Protein AF-0000000086130770 (afdb_homodimer)

InterPro domains:
  IPR005194 Glycoside hydrolase family 65, C-terminal [PF03633] (471-519)
  IPR008928 Six-hairpin glycosidase superfamily [SSF48208] (146-514)
  IPR012341 Six-hairpin glycosidase-like superfamily [G3DSA:1.50.10.10] (116-439)
  IPR054491 Mannosylglycerate hydrolase MGH1-like, glycoside hydrolase domain [PF22422] (107-453)

Nearest PDB structures (foldseek):
  5mqs-assembly1_A  TM=8.865E-01  e=1.343E-32  Bacteroides thetaiotaomicron
  5z66-assembly1_A  TM=6.727E-01  e=1.903E-07  Enterobacter cloacae
  2jjb-assembly1_A  TM=6.868E-01  e=6.799E-07  Escherichia coli K-12
  2wyn-assembly1_B  TM=6.684E-01  e=9.229E-07  Escherichia coli K-12
  2wyn-assembly1_D  TM=6.503E-01  e=1.387E-06  Escherichia coli K-12

Foldseek 3Di:
DPPPPPPPPPPPPPPPPQQDFDDQDDQLLNVFFWAPLDPQQVLCPPHFASVVCVRKAWQKDFPDVLLSQLLNVLVSLQVQQWFAFAFQLGTDGAQWSFFFFLAWFLRHRALQLLQCLLFRLFIPQNCNNLSHLLCQQFVCRCPVSNQQAFYLSLLSLLQSCLFQLALQSNLLSLNSLVVSLVSQVVQQDPPLRAGWAWCVSNVAFQDQQLQQQQAWPRGHNDDDCPVCPVVVVVTGGNVVCSGRPATKRALLRLLSSLLSLQSSLVSCVSVVNNVSSVVSNVSSVVSLVSQCVQAQDPVLLFGFMAHPPVRRTRPFDFLSRLQNLLSVHQVDLSSVVSVLVQPDPQFQAELQTRFRTTNVDPQADLQDPDLDQRHRRTWHFQQSLQSNLSSLQVCQLVPSDPRSHLVVSVVSLVSNSQLQDDPRHGWDFGTPRRHDNGRSRDDFLIGTSGRRHHNNSCVVCRAQNFPGGSAQKTKTRHSHDPPTQWMWIMQGNGLLWTKIWTAHCCQPPTPPDDHAIFMDTSNHTDDGDNYNRDIGIGGHPDDSNVSSVSSVPRFDWGWLQAACQPPDDPFHKAKPAFDDPVPPDDPAGGRLQRNRRDFQDPRPDRKTWRPPPPDQKMKMKTFHLFWDKFFKKKFQWHDCVVVVDFADAFQWKWKAQPVQRATFFTDHRPPSDDHRHIHMTTGDCPDHCPPDDPCPPPPPPPPPPPPDDCPGDIDIHRMMMMMTGHDPRGIIMTSYMTTIDTHDAFQKFFQSSWRKDDTRTDSNGDGDQNQWDRDPQWIKHDDFIKTKRKQNAAPPLADWFKWKKKWWWAFFAKKWKDKSVPDIDMDTHPGGDIDIDIDTGGRTMIMIMITGDDGIIITGIMGID/DDDPPPPPPPPPPPPPPQQDFDDQDDQLLNVFFWAPLDPQQVLCPPHFASVVCVRKAWQKDFPDVLLSQLLNVLVSLQVQQWFAFAFQLGTDGAQWSFFFFLAWDLRHRALQLLQCLLFRLFIPRNCNNLSHLLCQQFVCRCPVSNQFAFYLSLLSLLQSCLFQLALQSNLLSLNSLVVSLVSQVVQQDPPLRAGWAWCVSNVAFQDQQLQQQQAWPRGHNDDDCPVCPVVVVVTGGNVVCSGRPATKRALQRLLSSLLSLQSSLVSCVSVVNNVSSVVSNVSSVVSLVSQCVQQQDPVLLFGFMAHPPVRRTRPFDFLSRLQNVLSVHQVDLSSVVSVLVQPDPQFQAELQTRARTTNVDPQADLQDPDLDQRHRRTWHFQQSLQSNLSSLQVCQLVVSDPRSHLVVSVVSLVSNSQLQDDPRHGWDFGTPRRHDNGGSRDDFLIGTSGRRHHNNSCVVCRAQNFPGGSDQKTKTRHSHDPPTQWMWIMQGNGLLWTKIWTAHQCQPPTPPDDHAIFMDTSNHTDDGDNYNRDIGIGGHPDDSNVSSVSSVPRFDWGWLQAACQPPDDPFHKAKPAFDDPVPPDDPAGGRLQRNRRDFQDPRPDRKTWRPPPPDQKMKMKTFHLFWDKFFKKKFQWHDCVVVVDFADAFQWKWKAQPVQRATFFTDGRPPSDDHRHIHMTGGDCPDHCPPDDPCPPDPPPPVPPPPDDCPGDIDIHRMMMMMTGHDPRGIIMTSYMTTIDTHDAFQKFFQSSWRKAAFTGDSNGDGDQNQWDRDPQWIKHDDFIKTKRKQNAAPPLADWFKWKKKWWWAFFAKKWKDKSVSDIDMDTHPGGDIDIDIDTGGRTMIMIMITGDDGIIITGIMGID

Sequence (1730 aa):
MKLQSLAVSLVAGLALVEAQNERPYPPTDAYLQTTSFLDHESYLDGLDDHQWYLDNIPFIDVPEPSIQDVYYYRASVIKRHIKWAHEGHGWVVTEFIHPVSWASKFQTIPDSAPHHVVELRWLRDTNYIKNLIEEYTRGGVEKLSGISYTHYMQRAILEHAQATGHVSFLVGQLDGMIESYNLWNSTRDNTTGLYHRTPLSDAQEYSLPGFLVGGPGGGPMQVWNDFGLSSSMGGGNDYDLIWLGPETYRPSFNAYMVANAWAIGQVAELAGHSALAQTWTDYGNDLYSKMENLMYSAELNFWIDVVEGTNLRCEGRELIGYFPYRFGIGTNQTYIDGLAAGLDTEHFLTDFGPTTLEQTSPYYTALKNTTYCCLWQGQSWPFSTSVYLGTLARIARDGLSSTITPALFYQELSKYTRTNYKDGKPYTAESHYPTIDMWSGDTTNHSENYLHSTYIDNIFTNLIGLVPDLGDNLILQPLIPSNWSYFAVESLPYHGTLLSLIWDQYGSHYANVSAGLSIYSNGTLFYHQSNLSAIVNATLPFNTTEAAQTLAGQPEWQNILANPNSPYGLPNVTADWNLIPNGDTGPYPPWKMNDGLLWYDTTPDNRWTNNQSEFPYSTITITLPRARNMTSISLAIFADVERGGVADCPAGIRVTDGRTGNVVAFENPWTDCVPNALNTVFFSDLGSNTSSSDNVSTVSNSSSSSSSSSTGFFVETDLLEVTLSDKLRYTTAVSEIQIWVEPTTGPRYEAEDGVIGTFIGAFEGTPKGLNGTIENGGVSLGTGGWVELANVRTPDDEDSGQTSLTVVGGGSGSVQVQLNWLSNQTVTFSGDGKQTLMVDMLKGGNVVTIFQVDGTPWIDAIVVEMKLQSLAVSLVAGLALVEAQNERPYPPTDAYLQTTSFLDHESYLDGLDDHQWYLDNIPFIDVPEPSIQDVYYYRASVIKRHIKWAHEGHGWVVTEFIHPVSWASKFQTIPDSAPHHVVELRWLRDTNYIKNLIEEYTRGGVEKLSGISYTHYMQRAILEHAQATGHVSFLVGQLDGMIESYNLWNSTRDNTTGLYHRTPLSDAQEYSLPGFLVGGPGGGPMQVWNDFGLSSSMGGGNDYDLIWLGPETYRPSFNAYMVANAWAIGQVAELAGHSALAQTWTDYGNDLYSKMENLMYSAELNFWIDVVEGTNLRCEGRELIGYFPYRFGIGTNQTYIDGLAAGLDTEHFLTDFGPTTLEQTSPYYTALKNTTYCCLWQGQSWPFSTSVYLGTLARIARDGLSSTITPALFYQELSKYTRTNYKDGKPYTAESHYPTIDMWSGDTTNHSENYLHSTYIDNIFTNLIGLVPDLGDNLILQPLIPSNWSYFAVESLPYHGTLLSLIWDQYGSHYANVSAGLSIYSNGTLFYHQSNLSAIVNATLPFNTTEAAQTLAGQPEWQNILANPNSPYGLPNVTADWNLIPNGDTGPYPPWKMNDGLLWYDTTPDNRWTNNQSEFPYSTITITLPRARNMTSISLAIFADVERGGVADCPAGIRVTDGRTGNVVAFENPWTDCVPNALNTVFFSDLGSNTSSSDNVSTVSNSSSSSSSSSTGFFVETDLLEVTLSDKLRYTTAVSEIQIWVEPTTGPRYEAEDGVIGTFIGAFEGTPKGLNGTIENGGVSLGTGGWVELANVRTPDDEDSGQTSLTVVGGGSGSVQVQLNWLSNQTVTFSGDGKQTLMVDMLKGGNVVTIFQVDGTPWIDAIVVE

Structure (mmCIF, N/CA/C/O backbone):
data_AF-0000000086130770-model_v1
#
loop_
_entity.id
_entity.type
_entity.pdbx_description
1 polymer 'Uncharacterized protein'
#
loop_
_atom_site.group_PDB
_atom_site.id
_atom_site.type_symbol
_atom_site.label_atom_id
_atom_site.label_alt_id
_atom_site.label_comp_id
_atom_site.label_asym_id
_atom_site.label_entity_id
_atom_site.label_seq_id
_atom_site.pdbx_PDB_ins_code
_atom_site.Cartn_x
_atom_site.Cartn_y
_atom_site.Cartn_z
_atom_site.occupancy
_atom_site.B_iso_or_equiv
_atom_site.auth_seq_id
_atom_site.auth_comp_id
_atom_site.auth_asym_id
_atom_site.auth_atom_id
_atom_site.pdbx_PDB_model_num
ATOM 1 N N . MET A 1 1 ? 31.5 26.078 -62.188 1 21 1 MET A N 1
ATOM 2 C CA . MET A 1 1 ? 31.234 24.656 -62.094 1 21 1 MET A CA 1
ATOM 3 C C . MET A 1 1 ? 31.594 24.125 -60.719 1 21 1 MET A C 1
ATOM 5 O O . MET A 1 1 ? 32.75 23.828 -60.438 1 21 1 MET A O 1
ATOM 9 N N . LYS A 1 2 ? 31.094 24.859 -59.688 1 26.19 2 LYS A N 1
ATOM 10 C CA . LYS A 1 2 ? 31.234 24.859 -58.25 1 26.19 2 LYS A CA 1
ATOM 11 C C . LYS A 1 2 ? 30.812 23.516 -57.625 1 26.19 2 LYS A C 1
ATOM 13 O O . LYS A 1 2 ? 29.656 23.109 -57.75 1 26.19 2 LYS A O 1
ATOM 18 N N . LEU A 1 3 ? 31.828 22.5 -57.625 1 25.44 3 LEU A N 1
ATOM 19 C CA . LEU A 1 3 ? 31.781 21.078 -57.281 1 25.44 3 LEU A CA 1
ATOM 20 C C . LEU A 1 3 ? 31.281 20.875 -55.875 1 25.44 3 LEU A C 1
ATOM 22 O O . LEU A 1 3 ? 31.875 21.359 -54.906 1 25.44 3 LEU A O 1
ATOM 26 N N . GLN A 1 4 ? 29.953 20.844 -55.719 1 27.08 4 GLN A N 1
ATOM 27 C CA . GLN A 1 4 ? 29.219 20.562 -54.5 1 27.08 4 GLN A CA 1
ATOM 28 C C . GLN A 1 4 ? 29.578 19.203 -53.906 1 27.08 4 GLN A C 1
ATOM 30 O O . GLN A 1 4 ? 29.328 18.172 -54.562 1 27.08 4 GLN A O 1
ATOM 35 N N . SER A 1 5 ? 30.766 19.109 -53.281 1 27.53 5 SER A N 1
ATOM 36 C CA . SER A 1 5 ? 31.281 17.859 -52.75 1 27.53 5 SER A CA 1
ATOM 37 C C . SER A 1 5 ? 30.328 17.281 -51.688 1 27.53 5 SER A C 1
ATOM 39 O O . SER A 1 5 ? 29.953 17.984 -50.75 1 27.53 5 SER A O 1
ATOM 41 N N . LEU A 1 6 ? 29.469 16.312 -52.062 1 27.94 6 LEU A N 1
ATOM 42 C CA . LEU A 1 6 ? 28.516 15.531 -51.281 1 27.94 6 LEU A CA 1
ATOM 43 C C . LEU A 1 6 ? 29.234 14.703 -50.219 1 27.94 6 LEU A C 1
ATOM 45 O O . LEU A 1 6 ? 29.984 13.789 -50.531 1 27.94 6 LEU A O 1
ATOM 49 N N . ALA A 1 7 ? 29.672 15.344 -49.156 1 29.34 7 ALA A N 1
ATOM 50 C CA . ALA A 1 7 ? 30.297 14.57 -48.094 1 29.34 7 ALA A CA 1
ATOM 51 C C . ALA A 1 7 ? 29.312 13.562 -47.5 1 29.34 7 ALA A C 1
ATOM 53 O O . ALA A 1 7 ? 28.281 13.945 -46.938 1 29.34 7 ALA A O 1
ATOM 54 N N . VAL A 1 8 ? 29.203 12.352 -48.125 1 28.25 8 VAL A N 1
ATOM 55 C CA . VAL A 1 8 ? 28.422 11.227 -47.625 1 28.25 8 VAL A CA 1
ATOM 56 C C . VAL A 1 8 ? 28.938 10.812 -46.25 1 28.25 8 VAL A C 1
ATOM 58 O O . VAL A 1 8 ? 30.094 10.414 -46.094 1 28.25 8 VAL A O 1
ATOM 61 N N . SER A 1 9 ? 28.516 11.508 -45.281 1 28.22 9 SER A N 1
ATOM 62 C CA . SER A 1 9 ? 28.844 11.078 -43.906 1 28.22 9 SER A CA 1
ATOM 63 C C . SER A 1 9 ? 28.375 9.641 -43.656 1 28.22 9 SER A C 1
ATOM 65 O O . SER A 1 9 ? 27.203 9.328 -43.812 1 28.22 9 SER A O 1
ATOM 67 N N . LEU A 1 10 ? 29.266 8.68 -43.875 1 29.59 10 LEU A N 1
ATOM 68 C CA . LEU A 1 10 ? 29.078 7.305 -43.438 1 29.59 10 LEU A CA 1
ATOM 69 C C . LEU A 1 10 ? 28.875 7.242 -41.938 1 29.59 10 LEU A C 1
ATOM 71 O O . LEU A 1 10 ? 29.781 7.543 -41.156 1 29.59 10 LEU A O 1
ATOM 75 N N . VAL A 1 11 ? 27.688 7.496 -41.5 1 32.78 11 VAL A N 1
ATOM 76 C CA . VAL A 1 11 ? 27.359 7.191 -40.094 1 32.78 11 VAL A CA 1
ATOM 77 C C . VAL A 1 11 ? 27.547 5.695 -39.844 1 32.78 11 VAL A C 1
ATOM 79 O O . VAL A 1 11 ? 26.844 4.867 -40.438 1 32.78 11 VAL A O 1
ATOM 82 N N . ALA A 1 12 ? 28.734 5.332 -39.594 1 32.81 12 ALA A N 1
ATOM 83 C CA . ALA A 1 12 ? 28.969 4 -39.031 1 32.81 12 ALA A CA 1
ATOM 84 C C . ALA A 1 12 ? 28.078 3.736 -37.844 1 32.81 12 ALA A C 1
ATOM 86 O O . ALA A 1 12 ? 28.172 4.422 -36.812 1 32.81 12 ALA A O 1
ATOM 87 N N . GLY A 1 13 ? 26.906 3.25 -38.062 1 30.11 13 GLY A N 1
ATOM 88 C CA . GLY A 1 13 ? 26.094 2.672 -37 1 30.11 13 GLY A CA 1
ATOM 89 C C . GLY A 1 13 ? 26.844 1.678 -36.156 1 30.11 13 GLY A C 1
ATOM 90 O O . GLY A 1 13 ? 27.234 0.608 -36.625 1 30.11 13 GLY A O 1
ATOM 91 N N . LEU A 1 14 ? 27.656 2.123 -35.281 1 35.69 14 LEU A N 1
ATOM 92 C CA . LEU A 1 14 ? 28.125 1.185 -34.25 1 35.69 14 LEU A CA 1
ATOM 93 C C . LEU A 1 14 ? 26.953 0.419 -33.656 1 35.69 14 LEU A C 1
ATOM 95 O O . LEU A 1 14 ? 26.047 1.021 -33.062 1 35.69 14 LEU A O 1
ATOM 99 N N . ALA A 1 15 ? 26.766 -0.715 -34.125 1 35.88 15 ALA A N 1
ATOM 100 C CA . ALA A 1 15 ? 25.891 -1.672 -33.438 1 35.88 15 ALA A CA 1
ATOM 101 C C . ALA A 1 15 ? 26.203 -1.743 -31.953 1 35.88 15 ALA A C 1
ATOM 103 O O . ALA A 1 15 ? 27.297 -2.16 -31.578 1 35.88 15 ALA A O 1
ATOM 104 N N . LEU A 1 16 ? 25.641 -1.01 -31.172 1 36.12 16 LEU A N 1
ATOM 105 C CA . LEU A 1 16 ? 25.656 -1.283 -29.734 1 36.12 16 LEU A CA 1
ATOM 106 C C . LEU A 1 16 ? 25.5 -2.775 -29.469 1 36.12 16 LEU A C 1
ATOM 108 O O . LEU A 1 16 ? 24.453 -3.357 -29.766 1 36.12 16 LEU A O 1
ATOM 112 N N . VAL A 1 17 ? 26.516 -3.486 -29.516 1 36.66 17 VAL A N 1
ATOM 113 C CA . VAL A 1 17 ? 26.422 -4.828 -28.953 1 36.66 17 VAL A CA 1
ATOM 114 C C . VAL A 1 17 ? 25.688 -4.77 -27.609 1 36.66 17 VAL A C 1
ATOM 116 O O . VAL A 1 17 ? 26.156 -4.125 -26.672 1 36.66 17 VAL A O 1
ATOM 119 N N . GLU A 1 18 ? 24.453 -4.902 -27.625 1 47.69 18 GLU A N 1
ATOM 120 C CA . GLU A 1 18 ? 23.719 -5.062 -26.359 1 47.69 18 GLU A CA 1
ATOM 121 C C . GLU A 1 18 ? 24.469 -5.988 -25.406 1 47.69 18 GLU A C 1
ATOM 123 O O . GLU A 1 18 ? 24.906 -7.07 -25.797 1 47.69 18 GLU A O 1
ATOM 128 N N . ALA A 1 19 ? 25.016 -5.508 -24.438 1 49.91 19 ALA A N 1
ATOM 129 C CA . ALA A 1 19 ? 25.688 -6.242 -23.375 1 49.91 19 ALA A CA 1
ATOM 130 C C . ALA A 1 19 ? 24.953 -7.539 -23.047 1 49.91 19 ALA A C 1
ATOM 132 O O . ALA A 1 19 ? 23.75 -7.52 -22.734 1 49.91 19 ALA A O 1
ATOM 133 N N . GLN A 1 20 ? 25.391 -8.648 -23.531 1 60.41 20 GLN A N 1
ATOM 134 C CA . GLN A 1 20 ? 24.797 -9.945 -23.203 1 60.41 20 GLN A CA 1
ATOM 135 C C . GLN A 1 20 ? 24.922 -10.227 -21.703 1 60.41 20 GLN A C 1
ATOM 137 O O . GLN A 1 20 ? 26 -10.102 -21.125 1 60.41 20 GLN A O 1
ATOM 142 N N . ASN A 1 21 ? 23.797 -10.406 -20.891 1 75.88 21 ASN A N 1
ATOM 143 C CA . ASN A 1 21 ? 23.719 -10.75 -19.484 1 75.88 21 ASN A CA 1
ATOM 144 C C . ASN A 1 21 ? 24.266 -12.148 -19.219 1 75.88 21 ASN A C 1
ATOM 146 O O . ASN A 1 21 ? 23.75 -13.133 -19.734 1 75.88 21 ASN A O 1
ATOM 150 N N . GLU A 1 22 ? 25.422 -12.195 -18.578 1 85.94 22 GLU A N 1
ATOM 151 C CA . GLU A 1 22 ? 26.062 -13.477 -18.281 1 85.94 22 GLU A CA 1
ATOM 152 C C . GLU A 1 22 ? 25.156 -14.375 -17.453 1 85.94 22 GLU A C 1
ATOM 154 O O . GLU A 1 22 ? 24.484 -13.898 -16.531 1 85.94 22 GLU A O 1
ATOM 159 N N . ARG A 1 23 ? 25.141 -15.672 -17.844 1 93.12 23 ARG A N 1
ATOM 160 C CA . ARG A 1 23 ? 24.391 -16.688 -17.109 1 93.12 23 ARG A CA 1
ATOM 161 C C . ARG A 1 23 ? 25.094 -17.047 -15.805 1 93.12 23 ARG A C 1
ATOM 163 O O . ARG A 1 23 ? 26.312 -17.156 -15.766 1 93.12 23 ARG A O 1
ATOM 170 N N . PRO A 1 24 ? 24.266 -17.203 -14.773 1 91.75 24 PRO A N 1
ATOM 171 C CA . PRO A 1 24 ? 24.906 -17.656 -13.531 1 91.75 24 PRO A CA 1
ATOM 172 C C . PRO A 1 24 ? 25.359 -19.109 -13.602 1 91.75 24 PRO A C 1
ATOM 174 O O . PRO A 1 24 ? 26.219 -19.531 -12.82 1 91.75 24 PRO A O 1
ATOM 177 N N . TYR A 1 25 ? 24.766 -19.938 -14.398 1 93.31 25 TYR A N 1
ATOM 178 C CA . TYR A 1 25 ? 25.062 -21.344 -14.656 1 93.31 25 TYR A CA 1
ATOM 179 C C . TYR A 1 25 ? 24.625 -21.75 -16.062 1 93.31 25 TYR A C 1
ATOM 181 O O . TYR A 1 25 ? 23.797 -21.078 -16.672 1 93.31 25 TYR A O 1
ATOM 189 N N . PRO A 1 26 ? 25.188 -22.797 -16.594 1 92.06 26 PRO A N 1
ATOM 190 C CA . PRO A 1 26 ? 24.797 -23.219 -17.938 1 92.06 26 PRO A CA 1
ATOM 191 C C . PRO A 1 26 ? 23.375 -23.781 -18 1 92.06 26 PRO A C 1
ATOM 193 O O . PRO A 1 26 ? 22.953 -24.484 -17.078 1 92.06 26 PRO A O 1
ATOM 196 N N . PRO A 1 27 ? 22.688 -23.547 -19.125 1 93.44 27 PRO A N 1
ATOM 197 C CA . PRO A 1 27 ? 21.391 -24.203 -19.297 1 93.44 27 PRO A CA 1
ATOM 198 C C . PRO A 1 27 ? 21.5 -25.734 -19.328 1 93.44 27 PRO A C 1
ATOM 200 O O . PRO A 1 27 ? 22.484 -26.266 -19.828 1 93.44 27 PRO A O 1
ATOM 203 N N . THR A 1 28 ? 20.5 -26.344 -18.891 1 93.38 28 THR A N 1
ATOM 204 C CA . THR A 1 28 ? 20.484 -27.797 -18.828 1 93.38 28 THR A CA 1
ATOM 205 C C . THR A 1 28 ? 20.594 -28.406 -20.219 1 93.38 28 THR A C 1
ATOM 207 O O . THR A 1 28 ? 21.156 -29.5 -20.375 1 93.38 28 THR A O 1
ATOM 210 N N . ASP A 1 29 ? 20.125 -27.766 -21.25 1 95.31 29 ASP A N 1
ATOM 211 C CA . ASP A 1 29 ? 20.094 -28.312 -22.609 1 95.31 29 ASP A CA 1
ATOM 212 C C . ASP A 1 29 ? 21.141 -27.625 -23.5 1 95.31 29 ASP A C 1
ATOM 214 O O . ASP A 1 29 ? 20.984 -27.562 -24.719 1 95.31 29 ASP A O 1
ATOM 218 N N . ALA A 1 30 ? 22.156 -27.109 -22.906 1 93.31 30 ALA A N 1
ATOM 219 C CA . ALA A 1 30 ? 23.172 -26.328 -23.625 1 93.31 30 ALA A CA 1
ATOM 220 C C . ALA A 1 30 ? 23.781 -27.125 -24.766 1 93.31 30 ALA A C 1
ATOM 222 O O . ALA A 1 30 ? 24.25 -26.562 -25.75 1 93.31 30 ALA A O 1
ATOM 223 N N . TYR A 1 31 ? 23.734 -28.469 -24.703 1 94.44 31 TYR A N 1
ATOM 224 C CA . TYR A 1 31 ? 24.375 -29.328 -25.688 1 94.44 31 TYR A CA 1
ATOM 225 C C . TYR A 1 31 ? 23.438 -29.578 -26.875 1 94.44 31 TYR A C 1
ATOM 227 O O . TYR A 1 31 ? 23.859 -30.125 -27.906 1 94.44 31 TYR A O 1
ATOM 235 N N . LEU A 1 32 ? 22.172 -29.172 -26.766 1 95.88 32 LEU A N 1
ATOM 236 C CA . LEU A 1 32 ? 21.219 -29.359 -27.844 1 95.88 32 LEU A CA 1
ATOM 237 C C . LEU A 1 32 ? 21.281 -28.188 -28.812 1 95.88 32 LEU A C 1
ATOM 239 O O . LEU A 1 32 ? 21.594 -27.062 -28.422 1 95.88 32 LEU A O 1
ATOM 243 N N . GLN A 1 33 ? 20.969 -28.484 -30.062 1 92 33 GLN A N 1
ATOM 244 C CA . GLN A 1 33 ? 20.953 -27.453 -31.094 1 92 33 GLN A CA 1
ATOM 245 C C . GLN A 1 33 ? 19.531 -27.203 -31.594 1 92 33 GLN A C 1
ATOM 247 O O . GLN A 1 33 ? 18.656 -28.078 -31.484 1 92 33 GLN A O 1
ATOM 252 N N . THR A 1 34 ? 19.266 -26 -31.969 1 92.5 34 THR A N 1
ATOM 253 C CA . THR A 1 34 ? 18 -25.656 -32.594 1 92.5 34 THR A CA 1
ATOM 254 C C . THR A 1 34 ? 18.219 -24.984 -33.938 1 92.5 34 THR A C 1
ATOM 256 O O . THR A 1 34 ? 19.359 -24.812 -34.375 1 92.5 34 THR A O 1
ATOM 259 N N . THR A 1 35 ? 17.109 -24.766 -34.688 1 95.44 35 THR A N 1
ATOM 260 C CA . THR A 1 35 ? 17.156 -24.047 -35.938 1 95.44 35 THR A CA 1
ATOM 261 C C . THR A 1 35 ? 17.156 -22.547 -35.719 1 95.44 35 THR A C 1
ATOM 263 O O . THR A 1 35 ? 17.031 -22.078 -34.562 1 95.44 35 THR A O 1
ATOM 266 N N . SER A 1 36 ? 17.422 -21.766 -36.781 1 94.62 36 SER A N 1
ATOM 267 C CA . SER A 1 36 ? 17.5 -20.312 -36.656 1 94.62 36 SER A CA 1
ATOM 268 C C . SER A 1 36 ? 16.688 -19.641 -37.75 1 94.62 36 SER A C 1
ATOM 270 O O . SER A 1 36 ? 17.172 -18.719 -38.406 1 94.62 36 SER A O 1
ATOM 272 N N . PHE A 1 37 ? 15.523 -20.141 -38 1 96.31 37 PHE A N 1
ATOM 273 C CA . PHE A 1 37 ? 14.625 -19.516 -38.969 1 96.31 37 PHE A CA 1
ATOM 274 C C . PHE A 1 37 ? 14.117 -18.172 -38.438 1 96.31 37 PHE A C 1
ATOM 276 O O . PHE A 1 37 ? 13.852 -17.25 -39.219 1 96.31 37 PHE A O 1
ATOM 283 N N . LEU A 1 38 ? 13.945 -18.062 -37.094 1 97.44 38 LEU A N 1
ATOM 284 C CA . LEU A 1 38 ? 13.398 -16.891 -36.438 1 97.44 38 LEU A CA 1
ATOM 285 C C . LEU A 1 38 ? 14.492 -16.094 -35.75 1 97.44 38 LEU A C 1
ATOM 287 O O . LEU A 1 38 ? 15.422 -16.688 -35.188 1 97.44 38 LEU A O 1
ATOM 291 N N . ASP A 1 39 ? 14.375 -14.766 -35.75 1 96.62 39 ASP A N 1
ATOM 292 C CA . ASP A 1 39 ? 15.18 -13.906 -34.906 1 96.62 39 ASP A CA 1
ATOM 293 C C . ASP A 1 39 ? 14.609 -13.836 -33.5 1 96.62 39 ASP A C 1
ATOM 295 O O . ASP A 1 39 ? 13.859 -12.906 -33.156 1 96.62 39 ASP A O 1
ATOM 299 N N . HIS A 1 40 ? 15.031 -14.695 -32.688 1 97.19 40 HIS A N 1
ATOM 300 C CA . HIS A 1 40 ? 14.438 -14.883 -31.375 1 97.19 40 HIS A CA 1
ATOM 301 C C . HIS A 1 40 ? 14.438 -13.586 -30.578 1 97.19 40 HIS A C 1
ATOM 303 O O . HIS A 1 40 ? 13.438 -13.242 -29.938 1 97.19 40 HIS A O 1
ATOM 309 N N . GLU A 1 41 ? 15.461 -12.781 -30.547 1 96.31 41 GLU A N 1
ATOM 310 C CA . GLU A 1 41 ? 15.617 -11.555 -29.781 1 96.31 41 GLU A CA 1
ATOM 311 C C . GLU A 1 41 ? 14.531 -10.539 -30.125 1 96.31 41 GLU A C 1
ATOM 313 O O . GLU A 1 41 ? 14.039 -9.82 -29.266 1 96.31 41 GLU A O 1
ATOM 318 N N . SER A 1 42 ? 14.133 -10.484 -31.328 1 97.12 42 SER A N 1
ATOM 319 C CA . SER A 1 42 ? 13.195 -9.477 -31.797 1 97.12 42 SER A CA 1
ATOM 320 C C . SER A 1 42 ? 11.797 -9.711 -31.234 1 97.12 42 SER A C 1
ATOM 322 O O . SER A 1 42 ? 10.984 -8.781 -31.172 1 97.12 42 SER A O 1
ATOM 324 N N . TYR A 1 43 ? 11.492 -10.938 -30.812 1 97.69 43 TYR A N 1
ATOM 325 C CA . TYR A 1 43 ? 10.172 -11.258 -30.281 1 97.69 43 TYR A CA 1
ATOM 326 C C . TYR A 1 43 ? 10.07 -10.867 -28.812 1 97.69 43 TYR A C 1
ATOM 328 O O . TYR A 1 43 ? 8.984 -10.898 -28.219 1 97.69 43 TYR A O 1
ATOM 336 N N . LEU A 1 44 ? 11.203 -10.406 -28.203 1 97.75 44 LEU A N 1
ATOM 337 C CA . LEU A 1 44 ? 11.25 -10.18 -26.766 1 97.75 44 LEU A CA 1
ATOM 338 C C . LEU A 1 44 ? 11.211 -8.695 -26.453 1 97.75 44 LEU A C 1
ATOM 340 O O . LEU A 1 44 ? 11.359 -8.297 -25.297 1 97.75 44 LEU A O 1
ATOM 344 N N . ASP A 1 45 ? 10.977 -7.855 -27.469 1 94.69 45 ASP A N 1
ATOM 345 C CA . ASP A 1 45 ? 10.898 -6.414 -27.25 1 94.69 45 ASP A CA 1
ATOM 346 C C . ASP A 1 45 ? 9.844 -6.082 -26.203 1 94.69 45 ASP A C 1
ATOM 348 O O . ASP A 1 45 ? 8.727 -6.594 -26.25 1 94.69 45 ASP A O 1
ATOM 352 N N . GLY A 1 46 ? 10.227 -5.305 -25.203 1 93.62 46 GLY A N 1
ATOM 353 C CA . GLY A 1 46 ? 9.312 -4.879 -24.156 1 93.62 46 GLY A CA 1
ATOM 354 C C . GLY A 1 46 ? 9.297 -5.809 -22.953 1 93.62 46 GLY A C 1
ATOM 355 O O . GLY A 1 46 ? 8.695 -5.5 -21.922 1 93.62 46 GLY A O 1
ATOM 356 N N . LEU A 1 47 ? 9.898 -6.961 -23.016 1 97 47 LEU A N 1
ATOM 357 C CA . LEU A 1 47 ? 9.961 -7.895 -21.891 1 97 47 LEU A CA 1
ATOM 358 C C . LEU A 1 47 ? 11.25 -7.715 -21.109 1 97 47 LEU A C 1
ATOM 360 O O . LEU A 1 47 ? 12.258 -7.258 -21.656 1 97 47 LEU A O 1
ATOM 364 N N . ASP A 1 48 ? 11.18 -7.988 -19.844 1 96 48 ASP A N 1
ATOM 365 C CA . ASP A 1 48 ? 12.344 -7.914 -18.969 1 96 48 ASP A CA 1
ATOM 366 C C . ASP A 1 48 ? 13.141 -9.219 -19 1 96 48 ASP A C 1
ATOM 368 O O . ASP A 1 48 ? 12.594 -10.281 -19.281 1 96 48 ASP A O 1
ATOM 372 N N . ASP A 1 49 ? 14.492 -9.055 -18.797 1 96.81 49 ASP A N 1
ATOM 373 C CA . ASP A 1 49 ? 15.336 -10.219 -18.578 1 96.81 49 ASP A CA 1
ATOM 374 C C . ASP A 1 49 ? 15.281 -11.164 -19.781 1 96.81 49 ASP A C 1
ATOM 376 O O . ASP A 1 49 ? 14.977 -12.352 -19.625 1 96.81 49 ASP A O 1
ATOM 380 N N . HIS A 1 50 ? 15.648 -10.711 -20.953 1 97 50 HIS A N 1
ATOM 381 C CA . HIS A 1 50 ? 15.555 -11.422 -22.219 1 97 50 HIS A CA 1
ATOM 382 C C . HIS A 1 50 ? 16.219 -12.789 -22.141 1 97 50 HIS A C 1
ATOM 384 O O . HIS A 1 50 ? 15.734 -13.758 -22.719 1 97 50 HIS A O 1
ATOM 390 N N . GLN A 1 51 ? 17.297 -12.828 -21.453 1 96.44 51 GLN A N 1
ATOM 391 C CA . GLN A 1 51 ? 18.078 -14.055 -21.422 1 96.44 51 GLN A CA 1
ATOM 392 C C . GLN A 1 51 ? 17.25 -15.234 -20.938 1 96.44 51 GLN A C 1
ATOM 394 O O . GLN A 1 51 ? 17.422 -16.359 -21.391 1 96.44 51 GLN A O 1
ATOM 399 N N . TRP A 1 52 ? 16.406 -15.016 -19.953 1 97.12 52 TRP A N 1
ATOM 400 C CA . TRP A 1 52 ? 15.578 -16.109 -19.453 1 97.12 52 TRP A CA 1
ATOM 401 C C . TRP A 1 52 ? 14.727 -16.719 -20.562 1 97.12 52 TRP A C 1
ATOM 403 O O . TRP A 1 52 ? 14.594 -17.938 -20.656 1 97.12 52 TRP A O 1
ATOM 413 N N . TYR A 1 53 ? 14.148 -15.883 -21.406 1 97.94 53 TYR A N 1
ATOM 414 C CA . TYR A 1 53 ? 13.305 -16.359 -22.5 1 97.94 53 TYR A CA 1
ATOM 415 C C . TYR A 1 53 ? 14.125 -17.125 -23.516 1 97.94 53 TYR A C 1
ATOM 417 O O . TYR A 1 53 ? 13.711 -18.188 -24 1 97.94 53 TYR A O 1
ATOM 425 N N . LEU A 1 54 ? 15.242 -16.594 -23.875 1 96.69 54 LEU A N 1
ATOM 426 C CA . LEU A 1 54 ? 16.125 -17.25 -24.828 1 96.69 54 LEU A CA 1
ATOM 427 C C . LEU A 1 54 ? 16.516 -18.641 -24.359 1 96.69 54 LEU A C 1
ATOM 429 O O . LEU A 1 54 ? 16.719 -19.547 -25.172 1 96.69 54 LEU A O 1
ATOM 433 N N . ASP A 1 55 ? 16.562 -18.781 -23.062 1 96.44 55 ASP A N 1
ATOM 434 C CA . ASP A 1 55 ? 17.031 -20.047 -22.484 1 96.44 55 ASP A CA 1
ATOM 435 C C . ASP A 1 55 ? 15.875 -21.016 -22.281 1 96.44 55 ASP A C 1
ATOM 437 O O . ASP A 1 55 ? 16.094 -22.219 -22.125 1 96.44 55 ASP A O 1
ATOM 441 N N . ASN A 1 56 ? 14.625 -20.531 -22.297 1 97.62 56 ASN A N 1
ATOM 442 C CA . ASN A 1 56 ? 13.648 -21.406 -21.656 1 97.62 56 ASN A CA 1
ATOM 443 C C . ASN A 1 56 ? 12.438 -21.641 -22.562 1 97.62 56 ASN A C 1
ATOM 445 O O . ASN A 1 56 ? 11.719 -22.625 -22.406 1 97.62 56 ASN A O 1
ATOM 449 N N . ILE A 1 57 ? 12.133 -20.766 -23.484 1 98.56 57 ILE A N 1
ATOM 450 C CA . ILE A 1 57 ? 10.812 -20.906 -24.094 1 98.56 57 ILE A CA 1
ATOM 451 C C . ILE A 1 57 ? 10.945 -21.297 -25.562 1 98.56 57 ILE A C 1
ATOM 453 O O . ILE A 1 57 ? 11.969 -21.031 -26.188 1 98.56 57 ILE A O 1
ATOM 457 N N . PRO A 1 58 ? 9.93 -22 -26.203 1 98.5 58 PRO A N 1
ATOM 458 C CA . PRO A 1 58 ? 9.805 -22.047 -27.672 1 98.5 58 PRO A CA 1
ATOM 459 C C . PRO A 1 58 ? 9.406 -20.703 -28.266 1 98.5 58 PRO A C 1
ATOM 461 O O . PRO A 1 58 ? 8.641 -19.953 -27.672 1 98.5 58 PRO A O 1
ATOM 464 N N . PHE A 1 59 ? 9.945 -20.438 -29.359 1 98.69 59 PHE A N 1
ATOM 465 C CA . PHE A 1 59 ? 9.578 -19.203 -30.062 1 98.69 59 PHE A CA 1
ATOM 466 C C . PHE A 1 59 ? 8.594 -19.484 -31.188 1 98.69 59 PHE A C 1
ATOM 468 O O . PHE A 1 59 ? 8.719 -20.5 -31.891 1 98.69 59 PHE A O 1
ATOM 475 N N . ILE A 1 60 ? 7.578 -18.734 -31.328 1 98.69 60 ILE A N 1
ATOM 476 C CA . ILE A 1 60 ? 6.598 -18.938 -32.406 1 98.69 60 ILE A CA 1
ATOM 477 C C . ILE A 1 60 ? 6.523 -17.703 -33.281 1 98.69 60 ILE A C 1
ATOM 479 O O . ILE A 1 60 ? 6.848 -16.594 -32.844 1 98.69 60 ILE A O 1
ATOM 483 N N . ASP A 1 61 ? 6.211 -17.797 -34.438 1 98.5 61 ASP A N 1
ATOM 484 C CA . ASP A 1 61 ? 5.82 -16.797 -35.438 1 98.5 61 ASP A CA 1
ATOM 485 C C . ASP A 1 61 ? 4.516 -17.203 -36.125 1 98.5 61 ASP A C 1
ATOM 487 O O . ASP A 1 61 ? 4.461 -18.219 -36.812 1 98.5 61 ASP A O 1
ATOM 491 N N . VAL A 1 62 ? 3.471 -16.484 -35.875 1 98.06 62 VAL A N 1
ATOM 492 C CA . VAL A 1 62 ? 2.16 -16.828 -36.438 1 98.06 62 VAL A CA 1
ATOM 493 C C . VAL A 1 62 ? 1.529 -15.602 -37.094 1 98.06 62 VAL A C 1
ATOM 495 O O . VAL A 1 62 ? 1.883 -14.461 -36.75 1 98.06 62 VAL A O 1
ATOM 498 N N . PRO A 1 63 ? 0.62 -15.758 -38 1 97.12 63 PRO A N 1
ATOM 499 C CA . PRO A 1 63 ? 0.065 -14.609 -38.75 1 97.12 63 PRO A CA 1
ATOM 500 C C . PRO A 1 63 ? -0.965 -13.836 -37.938 1 97.12 63 PRO A C 1
ATOM 502 O O . PRO A 1 63 ? -1.317 -12.711 -38.281 1 97.12 63 PRO A O 1
ATOM 505 N N . GLU A 1 64 ? -1.455 -14.336 -36.812 1 96.75 64 GLU A N 1
ATOM 506 C CA . GLU A 1 64 ? -2.424 -13.656 -35.969 1 96.75 64 GLU A CA 1
ATOM 507 C C . GLU A 1 64 ? -1.729 -12.883 -34.844 1 96.75 64 GLU A C 1
ATOM 509 O O . GLU A 1 64 ? -1.353 -13.453 -33.844 1 96.75 64 GLU A O 1
ATOM 514 N N . PRO A 1 65 ? -1.692 -11.555 -34.906 1 96.56 65 PRO A N 1
ATOM 515 C CA . PRO A 1 65 ? -0.902 -10.758 -33.969 1 96.56 65 PRO A CA 1
ATOM 516 C C . PRO A 1 65 ? -1.352 -10.93 -32.5 1 96.56 65 PRO A C 1
ATOM 518 O O . PRO A 1 65 ? -0.522 -10.922 -31.594 1 96.56 65 PRO A O 1
ATOM 521 N N . SER A 1 66 ? -2.639 -11.023 -32.219 1 97.44 66 SER A N 1
ATOM 522 C CA . SER A 1 66 ? -3.127 -11.156 -30.859 1 97.44 66 SER A CA 1
ATOM 523 C C . SER A 1 66 ? -2.629 -12.453 -30.219 1 97.44 66 SER A C 1
ATOM 525 O O . SER A 1 66 ? -2.287 -12.469 -29.047 1 97.44 66 SER A O 1
ATOM 527 N N . ILE A 1 67 ? -2.619 -13.539 -30.969 1 98.12 67 ILE A N 1
ATOM 528 C CA . ILE A 1 67 ? -2.121 -14.812 -30.469 1 98.12 67 ILE A CA 1
ATOM 529 C C . ILE A 1 67 ? -0.628 -14.703 -30.172 1 98.12 67 ILE A C 1
ATOM 531 O O . ILE A 1 67 ? -0.16 -15.172 -29.125 1 98.12 67 ILE A O 1
ATOM 535 N N . GLN A 1 68 ? 0.082 -14.031 -31.094 1 97.81 68 GLN A N 1
ATOM 536 C CA . GLN A 1 68 ? 1.515 -13.828 -30.906 1 97.81 68 GLN A CA 1
ATOM 537 C C . GLN A 1 68 ? 1.791 -13.008 -29.656 1 97.81 68 GLN A C 1
ATOM 539 O O . GLN A 1 68 ? 2.631 -13.383 -28.828 1 97.81 68 GLN A O 1
ATOM 544 N N . ASP A 1 69 ? 1.067 -11.875 -29.484 1 97.94 69 ASP A N 1
ATOM 545 C CA . ASP A 1 69 ? 1.244 -10.977 -28.359 1 97.94 69 ASP A CA 1
ATOM 546 C C . ASP A 1 69 ? 0.963 -11.695 -27.031 1 97.94 69 ASP A C 1
ATOM 548 O O . ASP A 1 69 ? 1.755 -11.609 -26.094 1 97.94 69 ASP A O 1
ATOM 552 N N . VAL A 1 70 ? -0.144 -12.367 -26.953 1 98.62 70 VAL A N 1
ATOM 553 C CA . VAL A 1 70 ? -0.566 -13.008 -25.703 1 98.62 70 VAL A CA 1
ATOM 554 C C . VAL A 1 70 ? 0.364 -14.172 -25.391 1 98.62 70 VAL A C 1
ATOM 556 O O . VAL A 1 70 ? 0.652 -14.438 -24.219 1 98.62 70 VAL A O 1
ATOM 559 N N . TYR A 1 71 ? 0.904 -14.812 -26.469 1 98.69 71 TYR A N 1
ATOM 560 C CA . TYR A 1 71 ? 1.852 -15.898 -26.25 1 98.69 71 TYR A CA 1
ATOM 561 C C . TYR A 1 71 ? 3.068 -15.406 -25.469 1 98.69 71 TYR A C 1
ATOM 563 O O . TYR A 1 71 ? 3.447 -15.992 -24.453 1 98.69 71 TYR A O 1
ATOM 571 N N . TYR A 1 72 ? 3.689 -14.398 -25.938 1 98.81 72 TYR A N 1
ATOM 572 C CA . TYR A 1 72 ? 4.914 -13.906 -25.312 1 98.81 72 TYR A CA 1
ATOM 573 C C . TYR A 1 72 ? 4.613 -13.25 -23.969 1 98.81 72 TYR A C 1
ATOM 575 O O . TYR A 1 72 ? 5.406 -13.352 -23.031 1 98.81 72 TYR A O 1
ATOM 583 N N . TYR A 1 73 ? 3.477 -12.57 -23.875 1 98.44 73 TYR A N 1
ATOM 584 C CA . TYR A 1 73 ? 3.051 -12.07 -22.562 1 98.44 73 TYR A CA 1
ATOM 585 C C . TYR A 1 73 ? 2.881 -13.219 -21.578 1 98.44 73 TYR A C 1
ATOM 587 O O . TYR A 1 73 ? 3.299 -13.117 -20.422 1 98.44 73 TYR A O 1
ATOM 595 N N . ARG A 1 74 ? 2.215 -14.266 -22.031 1 98.69 74 ARG A N 1
ATOM 596 C CA . ARG A 1 74 ? 1.993 -15.414 -21.156 1 98.69 74 ARG A CA 1
ATOM 597 C C . ARG A 1 74 ? 3.316 -16 -20.688 1 98.69 74 ARG A C 1
ATOM 599 O O . ARG A 1 74 ? 3.434 -16.438 -19.531 1 98.69 74 ARG A O 1
ATOM 606 N N . ALA A 1 75 ? 4.273 -16.062 -21.547 1 98.69 75 ALA A N 1
ATOM 607 C CA . ALA A 1 75 ? 5.609 -16.484 -21.141 1 98.69 75 ALA A CA 1
ATOM 608 C C . ALA A 1 75 ? 6.145 -15.609 -20.016 1 98.69 75 ALA A C 1
ATOM 610 O O . ALA A 1 75 ? 6.77 -16.109 -19.062 1 98.69 75 ALA A O 1
ATOM 611 N N . SER A 1 76 ? 5.891 -14.336 -20.109 1 98.56 76 SER A N 1
ATOM 612 C CA . SER A 1 76 ? 6.336 -13.422 -19.062 1 98.56 76 SER A CA 1
ATOM 613 C C . SER A 1 76 ? 5.582 -13.672 -17.766 1 98.56 76 SER A C 1
ATOM 615 O O . SER A 1 76 ? 6.145 -13.508 -16.672 1 98.56 76 SER A O 1
ATOM 617 N N . VAL A 1 77 ? 4.273 -14.008 -17.828 1 98.38 77 VAL A N 1
ATOM 618 C CA . VAL A 1 77 ? 3.5 -14.367 -16.641 1 98.38 77 VAL A CA 1
ATOM 619 C C . VAL A 1 77 ? 4.121 -15.594 -15.969 1 98.38 77 VAL A C 1
ATOM 621 O O . VAL A 1 77 ? 4.312 -15.617 -14.758 1 98.38 77 VAL A O 1
ATOM 624 N N . ILE A 1 78 ? 4.426 -16.547 -16.75 1 98.5 78 ILE A N 1
ATOM 625 C CA . ILE A 1 78 ? 5.039 -17.766 -16.25 1 98.5 78 ILE A CA 1
ATOM 626 C C . ILE A 1 78 ? 6.348 -17.438 -15.539 1 98.5 78 ILE A C 1
ATOM 628 O O . ILE A 1 78 ? 6.602 -17.938 -14.438 1 98.5 78 ILE A O 1
ATOM 632 N N . LYS A 1 79 ? 7.137 -16.625 -16.141 1 98.25 79 LYS A N 1
ATOM 633 C CA . LYS A 1 79 ? 8.406 -16.25 -15.531 1 98.25 79 LYS A CA 1
ATOM 634 C C . LYS A 1 79 ? 8.188 -15.633 -14.148 1 98.25 79 LYS A C 1
ATOM 636 O O . LYS A 1 79 ? 8.922 -15.938 -13.203 1 98.25 79 LYS A O 1
ATOM 641 N N . ARG A 1 80 ? 7.191 -14.789 -14.008 1 97.62 80 ARG A N 1
ATOM 642 C CA . ARG A 1 80 ? 6.891 -14.141 -12.734 1 97.62 80 ARG A CA 1
ATOM 643 C C . ARG A 1 80 ? 6.535 -15.172 -11.664 1 97.62 80 ARG A C 1
ATOM 645 O O . ARG A 1 80 ? 6.773 -14.953 -10.477 1 97.62 80 ARG A O 1
ATOM 652 N N . HIS A 1 81 ? 5.98 -16.281 -12.117 1 97.81 81 HIS A N 1
ATOM 653 C CA . HIS A 1 81 ? 5.359 -17.203 -11.164 1 97.81 81 HIS A CA 1
ATOM 654 C C . HIS A 1 81 ? 6.273 -18.375 -10.852 1 97.81 81 HIS A C 1
ATOM 656 O O . HIS A 1 81 ? 5.969 -19.188 -9.969 1 97.81 81 HIS A O 1
ATOM 662 N N . ILE A 1 82 ? 7.367 -18.531 -11.586 1 97.5 82 ILE A N 1
ATOM 663 C CA . ILE A 1 82 ? 8.367 -19.547 -11.234 1 97.5 82 ILE A CA 1
ATOM 664 C C . ILE A 1 82 ? 9.188 -19.062 -10.039 1 97.5 82 ILE A C 1
ATOM 666 O O . ILE A 1 82 ? 9.883 -18.047 -10.125 1 97.5 82 ILE A O 1
ATOM 670 N N . LYS A 1 83 ? 9.055 -19.719 -8.945 1 96.06 83 LYS A N 1
ATOM 671 C CA . LYS A 1 83 ? 9.688 -19.359 -7.68 1 96.06 83 LYS A CA 1
ATOM 672 C C . LYS A 1 83 ? 10.672 -20.422 -7.227 1 96.06 83 LYS A C 1
ATOM 674 O O . LYS A 1 83 ? 10.32 -21.609 -7.148 1 96.06 83 LYS A O 1
ATOM 679 N N . TRP A 1 84 ? 11.906 -20.062 -7.02 1 96.88 84 TRP A N 1
ATOM 680 C CA . TRP A 1 84 ? 12.82 -20.984 -6.352 1 96.88 84 TRP A CA 1
ATOM 681 C C . TRP A 1 84 ? 12.516 -21.062 -4.859 1 96.88 84 TRP A C 1
ATOM 683 O O . TRP A 1 84 ? 12.641 -20.078 -4.141 1 96.88 84 TRP A O 1
ATOM 693 N N . ALA A 1 85 ? 12.156 -22.219 -4.375 1 94.25 85 ALA A N 1
ATOM 694 C CA . ALA A 1 85 ? 11.703 -22.375 -2.994 1 94.25 85 ALA A CA 1
ATOM 695 C C . ALA A 1 85 ? 12.891 -22.516 -2.041 1 94.25 85 ALA A C 1
ATOM 697 O O . ALA A 1 85 ? 13 -21.766 -1.068 1 94.25 85 ALA A O 1
ATOM 698 N N . HIS A 1 86 ? 13.742 -23.484 -2.35 1 95 86 HIS A N 1
ATOM 699 C CA . HIS A 1 86 ? 14.836 -23.797 -1.436 1 95 86 HIS A CA 1
ATOM 700 C C . HIS A 1 86 ? 15.805 -24.797 -2.051 1 95 86 HIS A C 1
ATOM 702 O O . HIS A 1 86 ? 15.414 -25.578 -2.922 1 95 86 HIS A O 1
ATOM 708 N N . GLU A 1 87 ? 17 -24.781 -1.59 1 96.19 87 GLU A N 1
ATOM 709 C CA . GLU A 1 87 ? 17.984 -25.781 -2 1 96.19 87 GLU A CA 1
ATOM 710 C C . GLU A 1 87 ? 17.438 -27.188 -1.782 1 96.19 87 GLU A C 1
ATOM 712 O O . GLU A 1 87 ? 16.859 -27.484 -0.731 1 96.19 87 GLU A O 1
ATOM 717 N N . GLY A 1 88 ? 17.594 -28.031 -2.777 1 96 88 GLY A N 1
ATOM 718 C CA . GLY A 1 88 ? 17.078 -29.391 -2.721 1 96 88 GLY A CA 1
ATOM 719 C C . GLY A 1 88 ? 15.648 -29.516 -3.213 1 96 88 GLY A C 1
ATOM 720 O O . GLY A 1 88 ? 15.328 -30.406 -3.994 1 96 88 GLY A O 1
ATOM 721 N N . HIS A 1 89 ? 14.75 -28.625 -2.768 1 95.69 89 HIS A N 1
ATOM 722 C CA . HIS A 1 89 ? 13.352 -28.641 -3.193 1 95.69 89 HIS A CA 1
ATOM 723 C C . HIS A 1 89 ? 13.203 -28.109 -4.613 1 95.69 89 HIS A C 1
ATOM 725 O O . HIS A 1 89 ? 12.391 -28.609 -5.387 1 95.69 89 HIS A O 1
ATOM 731 N N . GLY A 1 90 ? 13.969 -27.062 -4.875 1 96.88 90 GLY A N 1
ATOM 732 C CA . GLY A 1 90 ? 13.984 -26.516 -6.223 1 96.88 90 GLY A CA 1
ATOM 733 C C . GLY A 1 90 ? 12.828 -25.578 -6.508 1 96.88 90 GLY A C 1
ATOM 734 O O . GLY A 1 90 ? 12.516 -24.719 -5.691 1 96.88 90 GLY A O 1
ATOM 735 N N . TRP A 1 91 ? 12.25 -25.672 -7.695 1 97.5 91 TRP A N 1
ATOM 736 C CA . TRP A 1 91 ? 11.273 -24.719 -8.227 1 97.5 91 TRP A CA 1
ATOM 737 C C . TRP A 1 91 ? 9.859 -25.109 -7.816 1 97.5 91 TRP A C 1
ATOM 739 O O . TRP A 1 91 ? 9.539 -26.297 -7.723 1 97.5 91 TRP A O 1
ATOM 749 N N . VAL A 1 92 ? 9.023 -24.125 -7.582 1 96.25 92 VAL A N 1
ATOM 750 C CA . VAL A 1 92 ? 7.57 -24.25 -7.512 1 96.25 92 VAL A CA 1
ATOM 751 C C . VAL A 1 92 ? 6.918 -23.172 -8.383 1 96.25 92 VAL A C 1
ATOM 753 O O . VAL A 1 92 ? 7.609 -22.312 -8.938 1 96.25 92 VAL A O 1
ATOM 756 N N . VAL A 1 93 ? 5.633 -23.266 -8.594 1 97.69 93 VAL A N 1
ATOM 757 C CA . VAL A 1 93 ? 4.891 -22.312 -9.398 1 97.69 93 VAL A CA 1
ATOM 758 C C . VAL A 1 93 ? 3.725 -21.75 -8.586 1 97.69 93 VAL A C 1
ATOM 760 O O . VAL A 1 93 ? 2.922 -22.5 -8.031 1 97.69 93 VAL A O 1
ATOM 763 N N . THR A 1 94 ? 3.639 -20.422 -8.516 1 95.56 94 THR A N 1
ATOM 764 C CA . THR A 1 94 ? 2.592 -19.781 -7.727 1 95.56 94 THR A CA 1
ATOM 765 C C . THR A 1 94 ? 1.376 -19.469 -8.594 1 95.56 94 THR A C 1
ATOM 767 O O . THR A 1 94 ? 1.464 -19.484 -9.82 1 95.56 94 THR A O 1
ATOM 770 N N . GLU A 1 95 ? 0.256 -19.234 -7.93 1 96.06 95 GLU A N 1
ATOM 771 C CA . GLU A 1 95 ? -0.979 -18.828 -8.586 1 96.06 95 GLU A CA 1
ATOM 772 C C . GLU A 1 95 ? -1.141 -17.312 -8.547 1 96.06 95 GLU A C 1
ATOM 774 O O . GLU A 1 95 ? -1.454 -16.688 -9.562 1 96.06 95 GLU A O 1
ATOM 779 N N . PHE A 1 96 ? -0.977 -16.797 -7.375 1 93.62 96 PHE A N 1
ATOM 780 C CA . PHE A 1 96 ? -1 -15.352 -7.145 1 93.62 96 PHE A CA 1
ATOM 781 C C . PHE A 1 96 ? 0.415 -14.781 -7.121 1 93.62 96 PHE A C 1
ATOM 783 O O . PHE A 1 96 ? 1.352 -15.453 -6.688 1 93.62 96 PHE A O 1
ATOM 790 N N . ILE A 1 97 ? 0.501 -13.555 -7.578 1 89.38 97 ILE A N 1
ATOM 791 C CA . ILE A 1 97 ? 1.817 -12.938 -7.703 1 89.38 97 ILE A CA 1
ATOM 792 C C . ILE A 1 97 ? 2.418 -12.719 -6.316 1 89.38 97 ILE A C 1
ATOM 794 O O . ILE A 1 97 ? 3.625 -12.883 -6.121 1 89.38 97 ILE A O 1
ATOM 798 N N . HIS A 1 98 ? 1.541 -12.258 -5.332 1 89.38 98 HIS A N 1
ATOM 799 C CA . HIS A 1 98 ? 1.945 -12.156 -3.936 1 89.38 98 HIS A CA 1
ATOM 800 C C . HIS A 1 98 ? 1.455 -13.352 -3.129 1 89.38 98 HIS A C 1
ATOM 802 O O . HIS A 1 98 ? 0.41 -13.93 -3.439 1 89.38 98 HIS A O 1
ATOM 808 N N . PRO A 1 99 ? 2.234 -13.703 -2.072 1 88.31 99 PRO A N 1
ATOM 809 C CA . PRO A 1 99 ? 1.79 -14.789 -1.194 1 88.31 99 PRO A CA 1
ATOM 810 C C . PRO A 1 99 ? 0.412 -14.531 -0.59 1 88.31 99 PRO A C 1
ATOM 812 O O . PRO A 1 99 ? 0.098 -13.398 -0.22 1 88.31 99 PRO A O 1
ATOM 815 N N . VAL A 1 100 ? -0.39 -15.539 -0.532 1 89.31 100 VAL A N 1
ATOM 816 C CA . VAL A 1 100 ? -1.733 -15.461 0.034 1 89.31 100 VAL A CA 1
ATOM 817 C C . VAL A 1 100 ? -1.872 -16.469 1.17 1 89.31 100 VAL A C 1
ATOM 819 O O . VAL A 1 100 ? -1.181 -17.5 1.189 1 89.31 100 VAL A O 1
ATOM 822 N N . SER A 1 101 ? -2.803 -16.328 2.1 1 86 101 SER A N 1
ATOM 823 C CA . SER A 1 101 ? -2.9 -17.109 3.326 1 86 101 SER A CA 1
ATOM 824 C C . SER A 1 101 ? -3.486 -18.5 3.055 1 86 101 SER A C 1
ATOM 826 O O . SER A 1 101 ? -3.328 -19.422 3.863 1 86 101 SER A O 1
ATOM 828 N N . TRP A 1 102 ? -4.188 -18.703 1.927 1 87.75 102 TRP A N 1
ATOM 829 C CA . TRP A 1 102 ? -4.848 -19.984 1.658 1 87.75 102 TRP A CA 1
ATOM 830 C C . TRP A 1 102 ? -3.973 -20.875 0.778 1 87.75 102 TRP A C 1
ATOM 832 O O . TRP A 1 102 ? -4.395 -21.953 0.361 1 87.75 102 TRP A O 1
ATOM 842 N N . ALA A 1 103 ? -2.793 -20.469 0.488 1 89.31 103 ALA A N 1
ATOM 843 C CA . ALA A 1 103 ? -1.868 -21.297 -0.279 1 89.31 103 ALA A CA 1
ATOM 844 C C . ALA A 1 103 ? -1.325 -22.438 0.572 1 89.31 103 ALA A C 1
ATOM 846 O O . ALA A 1 103 ? -1.374 -22.391 1.803 1 89.31 103 ALA A O 1
ATOM 847 N N . SER A 1 104 ? -0.859 -23.453 -0.122 1 89.69 104 SER A N 1
ATOM 848 C CA . SER A 1 104 ? -0.198 -24.594 0.513 1 89.69 104 SER A CA 1
ATOM 849 C C . SER A 1 104 ? 1.306 -24.359 0.625 1 89.69 104 SER A C 1
ATOM 851 O O . SER A 1 104 ? 1.779 -23.234 0.501 1 89.69 104 SER A O 1
ATOM 853 N N . LYS A 1 105 ? 2.027 -25.453 0.921 1 88 105 LYS A N 1
ATOM 854 C CA . LYS A 1 105 ? 3.475 -25.406 1.117 1 88 105 LYS A CA 1
ATOM 855 C C . LYS A 1 105 ? 4.16 -24.641 -0.008 1 88 105 LYS A C 1
ATOM 857 O O . LYS A 1 105 ? 3.852 -24.844 -1.185 1 88 105 LYS A O 1
ATOM 862 N N . PHE A 1 106 ? 5.051 -23.656 0.29 1 89.5 106 PHE A N 1
ATOM 863 C CA . PHE A 1 106 ? 5.863 -22.844 -0.611 1 89.5 106 PHE A CA 1
ATOM 864 C C . PHE A 1 106 ? 4.984 -22.031 -1.554 1 89.5 106 PHE A C 1
ATOM 866 O O . PHE A 1 106 ? 5.391 -21.719 -2.676 1 89.5 106 PHE A O 1
ATOM 873 N N . GLN A 1 107 ? 3.686 -21.828 -1.227 1 89.31 107 GLN A N 1
ATOM 874 C CA . GLN A 1 107 ? 2.76 -20.922 -1.902 1 89.31 107 GLN A CA 1
ATOM 875 C C . GLN A 1 107 ? 2.184 -21.562 -3.16 1 89.31 107 GLN A C 1
ATOM 877 O O . GLN A 1 107 ? 1.683 -20.875 -4.047 1 89.31 107 GLN A O 1
ATOM 882 N N . THR A 1 108 ? 2.348 -22.859 -3.309 1 92.44 108 THR A N 1
ATOM 883 C CA . THR A 1 108 ? 1.627 -23.562 -4.363 1 92.44 108 THR A CA 1
ATOM 884 C C . THR A 1 108 ? 0.16 -23.75 -3.986 1 92.44 108 THR A C 1
ATOM 886 O O . THR A 1 108 ? -0.175 -23.844 -2.803 1 92.44 108 THR A O 1
ATOM 889 N N . ILE A 1 109 ? -0.691 -23.719 -4.934 1 94.56 109 ILE A N 1
ATOM 890 C CA . ILE A 1 109 ? -2.117 -23.938 -4.723 1 94.56 109 ILE A CA 1
ATOM 891 C C . ILE A 1 109 ? -2.596 -25.109 -5.582 1 94.56 109 ILE A C 1
ATOM 893 O O . ILE A 1 109 ? -2.465 -25.078 -6.805 1 94.56 109 ILE A O 1
ATOM 897 N N . PRO A 1 110 ? -3.189 -26.094 -5.043 1 96.12 110 PRO A N 1
ATOM 898 C CA . PRO A 1 110 ? -3.406 -27.391 -5.703 1 96.12 110 PRO A CA 1
ATOM 899 C C . PRO A 1 110 ? -4.34 -27.297 -6.906 1 96.12 110 PRO A C 1
ATOM 901 O O . PRO A 1 110 ? -4.195 -28.047 -7.867 1 96.12 110 PRO A O 1
ATOM 904 N N . ASP A 1 111 ? -5.301 -26.422 -6.902 1 96.88 111 ASP A N 1
ATOM 905 C CA . ASP A 1 111 ? -6.242 -26.359 -8.016 1 96.88 111 ASP A CA 1
ATOM 906 C C . ASP A 1 111 ? -5.547 -25.922 -9.305 1 96.88 111 ASP A C 1
ATOM 908 O O . ASP A 1 111 ? -5.895 -26.391 -10.391 1 96.88 111 ASP A O 1
ATOM 912 N N . SER A 1 112 ? -4.57 -25.109 -9.203 1 96.81 112 SER A N 1
ATOM 913 C CA . SER A 1 112 ? -3.902 -24.562 -10.383 1 96.81 112 SER A CA 1
ATOM 914 C C . SER A 1 112 ? -2.695 -25.406 -10.766 1 96.81 112 SER A C 1
ATOM 916 O O . SER A 1 112 ? -2.24 -25.359 -11.914 1 96.81 112 SER A O 1
ATOM 918 N N . ALA A 1 113 ? -2.189 -26.188 -9.867 1 97.81 113 ALA A N 1
ATOM 919 C CA . ALA A 1 113 ? -0.917 -26.891 -10.039 1 97.81 113 ALA A CA 1
ATOM 920 C C . ALA A 1 113 ? -0.947 -27.781 -11.273 1 97.81 113 ALA A C 1
ATOM 922 O O . ALA A 1 113 ? 0.001 -27.797 -12.062 1 97.81 113 ALA A O 1
ATOM 923 N N . PRO A 1 114 ? -2.027 -28.547 -11.531 1 98.44 114 PRO A N 1
ATOM 924 C CA . PRO A 1 114 ? -2.025 -29.375 -12.742 1 98.44 114 PRO A CA 1
ATOM 925 C C . PRO A 1 114 ? -1.98 -28.547 -14.023 1 98.44 114 PRO A C 1
ATOM 927 O O . PRO A 1 114 ? -1.368 -28.953 -15.008 1 98.44 114 PRO A O 1
ATOM 930 N N . HIS A 1 115 ? -2.699 -27.375 -13.992 1 98.44 115 HIS A N 1
ATOM 931 C CA . HIS A 1 115 ? -2.584 -26.469 -15.117 1 98.44 115 HIS A CA 1
ATOM 932 C C . HIS A 1 115 ? -1.138 -26.031 -15.328 1 98.44 115 HIS A C 1
ATOM 934 O O . HIS A 1 115 ? -0.675 -25.922 -16.469 1 98.44 115 HIS A O 1
ATOM 940 N N . HIS A 1 116 ? -0.418 -25.781 -14.258 1 98.56 116 HIS A N 1
ATOM 941 C CA . HIS A 1 116 ? 0.985 -25.391 -14.359 1 98.56 116 HIS A CA 1
ATOM 942 C C . HIS A 1 116 ? 1.821 -26.516 -14.969 1 98.56 116 HIS A C 1
ATOM 944 O O . HIS A 1 116 ? 2.703 -26.266 -15.789 1 98.56 116 HIS A O 1
ATOM 950 N N . VAL A 1 117 ? 1.524 -27.719 -14.547 1 98.75 117 VAL A N 1
ATOM 951 C CA . VAL A 1 117 ? 2.273 -28.875 -15.039 1 98.75 117 VAL A CA 1
ATOM 952 C C . VAL A 1 117 ? 2.111 -28.984 -16.547 1 98.75 117 VAL A C 1
ATOM 954 O O . VAL A 1 117 ? 3.098 -29.094 -17.281 1 98.75 117 VAL A O 1
ATOM 957 N N . VAL A 1 118 ? 0.897 -28.891 -17.047 1 98.19 118 VAL A N 1
ATOM 958 C CA . VAL A 1 118 ? 0.665 -29.094 -18.469 1 98.19 118 VAL A CA 1
ATOM 959 C C . VAL A 1 118 ? 1.098 -27.859 -19.25 1 98.19 118 VAL A C 1
ATOM 961 O O . VAL A 1 118 ? 1.556 -27.969 -20.391 1 98.19 118 VAL A O 1
ATOM 964 N N . GLU A 1 119 ? 0.981 -26.719 -18.625 1 98 119 GLU A N 1
ATOM 965 C CA . GLU A 1 119 ? 1.373 -25.453 -19.25 1 98 119 GLU A CA 1
ATOM 966 C C . GLU A 1 119 ? 2.889 -25.344 -19.391 1 98 119 GLU A C 1
ATOM 968 O O . GLU A 1 119 ? 3.4 -24.984 -20.453 1 98 119 GLU A O 1
ATOM 973 N N . LEU A 1 120 ? 3.66 -25.703 -18.344 1 98.56 120 LEU A N 1
ATOM 974 C CA . LEU A 1 120 ? 5.098 -25.469 -18.281 1 98.56 120 LEU A CA 1
ATOM 975 C C . LEU A 1 120 ? 5.875 -26.688 -18.766 1 98.56 120 LEU A C 1
ATOM 977 O O . LEU A 1 120 ? 7.105 -26.656 -18.844 1 98.56 120 LEU A O 1
ATOM 981 N N . ARG A 1 121 ? 5.184 -27.734 -19.203 1 98.12 121 ARG A N 1
ATOM 982 C CA . ARG A 1 121 ? 5.883 -28.875 -19.766 1 98.12 121 ARG A CA 1
ATOM 983 C C . ARG A 1 121 ? 6.574 -28.5 -21.078 1 98.12 121 ARG A C 1
ATOM 985 O O . ARG A 1 121 ? 7.43 -29.234 -21.562 1 98.12 121 ARG A O 1
ATOM 992 N N . TRP A 1 122 ? 6.25 -27.328 -21.562 1 98.44 122 TRP A N 1
ATOM 993 C CA . TRP A 1 122 ? 6.789 -26.859 -22.844 1 98.44 122 TRP A CA 1
ATOM 994 C C . TRP A 1 122 ? 8.016 -25.984 -22.625 1 98.44 122 TRP A C 1
ATOM 996 O O . TRP A 1 122 ? 8.594 -25.469 -23.578 1 98.44 122 TRP A O 1
ATOM 1006 N N . LEU A 1 123 ? 8.461 -25.75 -21.375 1 98.5 123 LEU A N 1
ATOM 1007 C CA . LEU A 1 123 ? 9.719 -25.062 -21.094 1 98.5 123 LEU A CA 1
ATOM 1008 C C . LEU A 1 123 ? 10.906 -26.016 -21.266 1 98.5 123 LEU A C 1
ATOM 1010 O O . LEU A 1 123 ? 10.781 -27.219 -21.031 1 98.5 123 LEU A O 1
ATOM 1014 N N . ARG A 1 124 ? 11.969 -25.438 -21.656 1 97.94 124 ARG A N 1
ATOM 1015 C CA . ARG A 1 124 ? 13.133 -26.234 -22.031 1 97.94 124 ARG A CA 1
ATOM 1016 C C . ARG A 1 124 ? 13.805 -26.844 -20.797 1 97.94 124 ARG A C 1
ATOM 1018 O O . ARG A 1 124 ? 14.367 -27.938 -20.875 1 97.94 124 ARG A O 1
ATOM 1025 N N . ASP A 1 125 ? 13.828 -26.125 -19.672 1 97.38 125 ASP A N 1
ATOM 1026 C CA . ASP A 1 125 ? 14.289 -26.719 -18.422 1 97.38 125 ASP A CA 1
ATOM 1027 C C . ASP A 1 125 ? 13.188 -27.531 -17.75 1 97.38 125 ASP A C 1
ATOM 1029 O O . ASP A 1 125 ? 12.219 -26.969 -17.234 1 97.38 125 ASP A O 1
ATOM 1033 N N . THR A 1 126 ? 13.32 -28.844 -17.688 1 97.19 126 THR A N 1
ATOM 1034 C CA . THR A 1 126 ? 12.25 -29.719 -17.219 1 97.19 126 THR A CA 1
ATOM 1035 C C . THR A 1 126 ? 12.148 -29.672 -15.688 1 97.19 126 THR A C 1
ATOM 1037 O O . THR A 1 126 ? 11.164 -30.141 -15.117 1 97.19 126 THR A O 1
ATOM 1040 N N . ASN A 1 127 ? 13.164 -29.094 -15.023 1 97.19 127 ASN A N 1
ATOM 1041 C CA . ASN A 1 127 ? 13.172 -29.094 -13.562 1 97.19 127 ASN A CA 1
ATOM 1042 C C . ASN A 1 127 ? 12.094 -28.188 -12.992 1 97.19 127 ASN A C 1
ATOM 1044 O O . ASN A 1 127 ? 11.633 -28.391 -11.867 1 97.19 127 ASN A O 1
ATOM 1048 N N . TYR A 1 128 ? 11.648 -27.156 -13.781 1 97.94 128 TYR A N 1
ATOM 1049 C CA . TYR A 1 128 ? 10.586 -26.266 -13.305 1 97.94 128 TYR A CA 1
ATOM 1050 C C . TYR A 1 128 ? 9.375 -27.062 -12.844 1 97.94 128 TYR A C 1
ATOM 1052 O O . TYR A 1 128 ? 8.727 -26.703 -11.859 1 97.94 128 TYR A O 1
ATOM 1060 N N . ILE A 1 129 ? 9.07 -28.156 -13.57 1 98.12 129 ILE A N 1
ATOM 1061 C CA . ILE A 1 129 ? 7.844 -28.891 -13.281 1 98.12 129 ILE A CA 1
ATOM 1062 C C . ILE A 1 129 ? 8.18 -30.156 -12.516 1 98.12 129 ILE A C 1
ATOM 1064 O O . ILE A 1 129 ? 7.414 -30.594 -11.656 1 98.12 129 ILE A O 1
ATOM 1068 N N . LYS A 1 130 ? 9.328 -30.797 -12.797 1 97.75 130 LYS A N 1
ATOM 1069 C CA . LYS A 1 130 ? 9.688 -32 -12.062 1 97.75 130 LYS A CA 1
ATOM 1070 C C . LYS A 1 130 ? 9.773 -31.719 -10.562 1 97.75 130 LYS A C 1
ATOM 1072 O O . LYS A 1 130 ? 9.328 -32.531 -9.75 1 97.75 130 LYS A O 1
ATOM 1077 N N . ASN A 1 131 ? 10.352 -30.578 -10.219 1 98 131 ASN A N 1
ATOM 1078 C CA . ASN A 1 131 ? 10.398 -30.188 -8.812 1 98 131 ASN A CA 1
ATOM 1079 C C . ASN A 1 131 ? 9 -30.031 -8.219 1 98 131 ASN A C 1
ATOM 1081 O O . ASN A 1 131 ? 8.734 -30.484 -7.109 1 98 131 ASN A O 1
ATOM 1085 N N . LEU A 1 132 ? 8.109 -29.359 -8.953 1 98 132 LEU A N 1
ATOM 1086 C CA . LEU A 1 132 ? 6.738 -29.188 -8.492 1 98 132 LEU A CA 1
ATOM 1087 C C . LEU A 1 132 ? 6.066 -30.547 -8.281 1 98 132 LEU A C 1
ATOM 1089 O O . LEU A 1 132 ? 5.379 -30.75 -7.281 1 98 132 LEU A O 1
ATOM 1093 N N . ILE A 1 133 ? 6.238 -31.469 -9.234 1 98.44 133 ILE A N 1
ATOM 1094 C CA . ILE A 1 133 ? 5.676 -32.812 -9.133 1 98.44 133 ILE A CA 1
ATOM 1095 C C . ILE A 1 133 ? 6.188 -33.5 -7.863 1 98.44 133 ILE A C 1
ATOM 1097 O O . ILE A 1 133 ? 5.41 -34.094 -7.109 1 98.44 133 ILE A O 1
ATOM 1101 N N . GLU A 1 134 ? 7.449 -33.375 -7.605 1 97.31 134 GLU A N 1
ATOM 1102 C CA . GLU A 1 134 ? 8.047 -34 -6.441 1 97.31 134 GLU A CA 1
ATOM 1103 C C . GLU A 1 134 ? 7.523 -33.406 -5.145 1 97.31 134 GLU A C 1
ATOM 1105 O O . GLU A 1 134 ? 7.398 -34.094 -4.129 1 97.31 134 GLU A O 1
ATOM 1110 N N . GLU A 1 135 ? 7.219 -32.125 -5.148 1 95.5 135 GLU A N 1
ATOM 1111 C CA . GLU A 1 135 ? 6.613 -31.516 -3.965 1 95.5 135 GLU A CA 1
ATOM 1112 C C . GLU A 1 135 ? 5.266 -32.156 -3.648 1 95.5 135 GLU A C 1
ATOM 1114 O O . GLU A 1 135 ? 4.895 -32.312 -2.48 1 95.5 135 GLU A O 1
ATOM 1119 N N . TYR A 1 136 ? 4.52 -32.531 -4.645 1 96.62 136 TYR A N 1
ATOM 1120 C CA . TYR A 1 136 ? 3.205 -33.125 -4.457 1 96.62 136 TYR A CA 1
ATOM 1121 C C . TYR A 1 136 ? 3.33 -34.625 -4.156 1 96.62 136 TYR A C 1
ATOM 1123 O O . TYR A 1 136 ? 2.496 -35.188 -3.447 1 96.62 136 TYR A O 1
ATOM 1131 N N . THR A 1 137 ? 4.43 -35.312 -4.68 1 97.25 137 THR A N 1
ATOM 1132 C CA . THR A 1 137 ? 4.516 -36.75 -4.547 1 97.25 137 THR A CA 1
ATOM 1133 C C . THR A 1 137 ? 5.453 -37.125 -3.404 1 97.25 137 THR A C 1
ATOM 1135 O O . THR A 1 137 ? 5.371 -38.25 -2.877 1 97.25 137 THR A O 1
ATOM 1138 N N . ARG A 1 138 ? 6.383 -36.219 -3.082 1 95.38 138 ARG A N 1
ATOM 1139 C CA . ARG A 1 138 ? 7.402 -36.562 -2.102 1 95.38 138 ARG A CA 1
ATOM 1140 C C . ARG A 1 138 ? 7.523 -35.5 -1.025 1 95.38 138 ARG A C 1
ATOM 1142 O O . ARG A 1 138 ? 7.906 -35.781 0.11 1 95.38 138 ARG A O 1
ATOM 1149 N N . GLY A 1 139 ? 7.227 -34.25 -1.333 1 92.62 139 GLY A N 1
ATOM 1150 C CA . GLY A 1 139 ? 7.5 -33.125 -0.474 1 92.62 139 GLY A CA 1
ATOM 1151 C C . GLY A 1 139 ? 6.379 -32.812 0.498 1 92.62 139 GLY A C 1
ATOM 1152 O O . GLY A 1 139 ? 6.496 -31.922 1.337 1 92.62 139 GLY A O 1
ATOM 1153 N N . GLY A 1 140 ? 5.273 -33.469 0.337 1 91.31 140 GLY A N 1
ATOM 1154 C CA . GLY A 1 140 ? 4.219 -33.406 1.337 1 91.31 140 GLY A CA 1
ATOM 1155 C C . GLY A 1 140 ? 3.334 -32.188 1.197 1 91.31 140 GLY A C 1
ATOM 1156 O O . GLY A 1 140 ? 2.742 -31.719 2.176 1 91.31 140 GLY A O 1
ATOM 1157 N N . VAL A 1 141 ? 3.135 -31.547 0.089 1 90 141 VAL A N 1
ATOM 1158 C CA . VAL A 1 141 ? 2.32 -30.359 -0.109 1 90 141 VAL A CA 1
ATOM 1159 C C . VAL A 1 141 ? 0.935 -30.578 0.498 1 90 141 VAL A C 1
ATOM 1161 O O . VAL A 1 141 ? 0.496 -29.797 1.348 1 90 141 VAL A O 1
ATOM 1164 N N . GLU A 1 142 ? 0.274 -31.656 0.151 1 91.25 142 GLU A N 1
ATOM 1165 C CA . GLU A 1 142 ? -1.102 -31.859 0.599 1 91.25 142 GLU A CA 1
ATOM 1166 C C . GLU A 1 142 ? -1.149 -32.656 1.9 1 91.25 142 GLU A C 1
ATOM 1168 O O . GLU A 1 142 ? -2.133 -32.594 2.641 1 91.25 142 GLU A O 1
ATOM 1173 N N . LYS A 1 143 ? -0.111 -33.406 2.174 1 87.5 143 LYS A N 1
ATOM 1174 C CA . LYS A 1 143 ? -0.059 -34.094 3.455 1 87.5 143 LYS A CA 1
ATOM 1175 C C . LYS A 1 143 ? 0.107 -33.125 4.609 1 87.5 143 LYS A C 1
ATOM 1177 O O . LYS A 1 143 ? -0.496 -33.281 5.672 1 87.5 143 LYS A O 1
ATOM 1182 N N . LEU A 1 144 ? 0.918 -32.156 4.383 1 80.94 144 LEU A N 1
ATOM 1183 C CA . LEU A 1 144 ? 1.208 -31.156 5.398 1 80.94 144 LEU A CA 1
ATOM 1184 C C . LEU A 1 144 ? 0.056 -30.172 5.531 1 80.94 144 LEU A C 1
ATOM 1186 O O . LEU A 1 144 ? -0.414 -29.906 6.637 1 80.94 144 LEU A O 1
ATOM 1190 N N . SER A 1 145 ? -0.362 -29.547 4.449 1 78.06 145 SER A N 1
ATOM 1191 C CA . SER A 1 145 ? -1.353 -28.469 4.453 1 78.06 145 SER A CA 1
ATOM 1192 C C . SER A 1 145 ? -2.771 -29.031 4.496 1 78.06 145 SER A C 1
ATOM 1194 O O . SER A 1 145 ? -3.727 -28.297 4.758 1 78.06 145 SER A O 1
ATOM 1196 N N . GLY A 1 146 ? -2.9 -30.344 4.293 1 87.06 146 GLY A N 1
ATOM 1197 C CA . GLY A 1 146 ? -4.223 -30.906 4.086 1 87.06 146 GLY A CA 1
ATOM 1198 C C . GLY A 1 146 ? -4.742 -30.719 2.674 1 87.06 146 GLY A C 1
ATOM 1199 O O . GLY A 1 146 ? -4.234 -29.875 1.928 1 87.06 146 GLY A O 1
ATOM 1200 N N . ILE A 1 147 ? -5.695 -31.5 2.309 1 93.75 147 ILE A N 1
ATOM 1201 C CA . ILE A 1 147 ? -6.348 -31.344 1.014 1 93.75 147 ILE A CA 1
ATOM 1202 C C . ILE A 1 147 ? -7.203 -30.078 1.028 1 93.75 147 ILE A C 1
ATOM 1204 O O . ILE A 1 147 ? -7.953 -29.828 1.978 1 93.75 147 ILE A O 1
ATOM 1208 N N . SER A 1 148 ? -6.992 -29.234 0.095 1 93 148 SER A N 1
ATOM 1209 C CA . SER A 1 148 ? -7.707 -27.969 0.02 1 93 148 SER A CA 1
ATOM 1210 C C . SER A 1 148 ? -8.562 -27.891 -1.24 1 93 148 SER A C 1
ATOM 1212 O O . SER A 1 148 ? -9.773 -28.094 -1.186 1 93 148 SER A O 1
ATOM 1214 N N . TYR A 1 149 ? -7.977 -27.875 -2.43 1 97 149 TYR A N 1
ATOM 1215 C CA . TYR A 1 149 ? -8.688 -27.719 -3.689 1 97 149 TYR A CA 1
ATOM 1216 C C . TYR A 1 149 ? -8.547 -28.953 -4.559 1 97 149 TYR A C 1
ATOM 1218 O O . TYR A 1 149 ? -7.477 -29.578 -4.598 1 97 149 TYR A O 1
ATOM 1226 N N . THR A 1 150 ? -9.625 -29.281 -5.238 1 98 150 THR A N 1
ATOM 1227 C CA . THR A 1 150 ? -9.609 -30.453 -6.105 1 98 150 THR A CA 1
ATOM 1228 C C . THR A 1 150 ? -8.68 -30.234 -7.297 1 98 150 THR A C 1
ATOM 1230 O O . THR A 1 150 ? -8.375 -29.094 -7.648 1 98 150 THR A O 1
ATOM 1233 N N . HIS A 1 151 ? -8.195 -31.359 -7.828 1 98.19 151 HIS A N 1
ATOM 1234 C CA . HIS A 1 151 ? -7.258 -31.219 -8.938 1 98.19 151 HIS A CA 1
ATOM 1235 C C . HIS A 1 151 ? -7.082 -32.531 -9.68 1 98.19 151 HIS A C 1
ATOM 1237 O O . HIS A 1 151 ? -7.5 -33.594 -9.188 1 98.19 151 HIS A O 1
ATOM 1243 N N . TYR A 1 152 ? -6.43 -32.531 -10.836 1 98.56 152 TYR A N 1
ATOM 1244 C CA . TYR A 1 152 ? -6.133 -33.719 -11.641 1 98.56 152 TYR A CA 1
ATOM 1245 C C . TYR A 1 152 ? -4.633 -33.938 -11.75 1 98.56 152 TYR A C 1
ATOM 1247 O O . TYR A 1 152 ? -4.125 -34.312 -12.812 1 98.56 152 TYR A O 1
ATOM 1255 N N . MET A 1 153 ? -3.889 -33.781 -10.703 1 98.62 153 MET A N 1
ATOM 1256 C CA . MET A 1 153 ? -2.43 -33.781 -10.648 1 98.62 153 MET A CA 1
ATOM 1257 C C . MET A 1 153 ? -1.854 -35.094 -11.203 1 98.62 153 MET A C 1
ATOM 1259 O O . MET A 1 153 ? -0.897 -35.062 -11.977 1 98.62 153 MET A O 1
ATOM 1263 N N . GLN A 1 154 ? -2.381 -36.312 -10.844 1 98.81 154 GLN A N 1
ATOM 1264 C CA . GLN A 1 154 ? -1.841 -37.562 -11.32 1 98.81 154 GLN A CA 1
ATOM 1265 C C . GLN A 1 154 ? -1.927 -37.656 -12.836 1 98.81 154 GLN A C 1
ATOM 1267 O O . GLN A 1 154 ? -0.984 -38.125 -13.492 1 98.81 154 GLN A O 1
ATOM 1272 N N . ARG A 1 155 ? -3.049 -37.219 -13.336 1 98.75 155 ARG A N 1
ATOM 1273 C CA . ARG A 1 155 ? -3.209 -37.156 -14.781 1 98.75 155 ARG A CA 1
ATOM 1274 C C . ARG A 1 155 ? -2.209 -36.219 -15.414 1 98.75 155 ARG A C 1
ATOM 1276 O O . ARG A 1 155 ? -1.614 -36.531 -16.453 1 98.75 155 ARG A O 1
ATOM 1283 N N . ALA A 1 156 ? -2.047 -35.062 -14.828 1 98.75 156 ALA A N 1
ATOM 1284 C CA . ALA A 1 156 ? -1.117 -34.062 -15.352 1 98.75 156 ALA A CA 1
ATOM 1285 C C . ALA A 1 156 ? 0.313 -34.594 -15.352 1 98.75 156 ALA A C 1
ATOM 1287 O O . ALA A 1 156 ? 1.084 -34.312 -16.281 1 98.75 156 ALA A O 1
ATOM 1288 N N . ILE A 1 157 ? 0.71 -35.344 -14.297 1 98.81 157 ILE A N 1
ATOM 1289 C CA . ILE A 1 157 ? 2.043 -35.938 -14.211 1 98.81 157 ILE A CA 1
ATOM 1290 C C . ILE A 1 157 ? 2.27 -36.875 -15.391 1 98.81 157 ILE A C 1
ATOM 1292 O O . ILE A 1 157 ? 3.334 -36.844 -16.016 1 98.81 157 ILE A O 1
ATOM 1296 N N . LEU A 1 158 ? 1.269 -37.656 -15.703 1 98.69 158 LEU A N 1
ATOM 1297 C CA . LEU A 1 158 ? 1.349 -38.531 -16.859 1 98.69 158 LEU A CA 1
ATOM 1298 C C . LEU A 1 158 ? 1.514 -37.75 -18.141 1 98.69 158 LEU A C 1
ATOM 1300 O O . LEU A 1 158 ? 2.357 -38.094 -18.984 1 98.69 158 LEU A O 1
ATOM 1304 N N . GLU A 1 159 ? 0.747 -36.75 -18.281 1 98.06 159 GLU A N 1
ATOM 1305 C CA . GLU A 1 159 ? 0.798 -35.938 -19.484 1 98.06 159 GLU A CA 1
ATOM 1306 C C . GLU A 1 159 ? 2.145 -35.219 -19.625 1 98.06 159 GLU A C 1
ATOM 1308 O O . GLU A 1 159 ? 2.641 -35.031 -20.734 1 98.06 159 GLU A O 1
ATOM 1313 N N . HIS A 1 160 ? 2.721 -34.844 -18.516 1 98.44 160 HIS A N 1
ATOM 1314 C CA . HIS A 1 160 ? 4.059 -34.25 -18.516 1 98.44 160 HIS A CA 1
ATOM 1315 C C . HIS A 1 160 ? 5.078 -35.219 -19.109 1 98.44 160 HIS A C 1
ATOM 1317 O O . HIS A 1 160 ? 5.895 -34.844 -19.953 1 98.44 160 HIS A O 1
ATOM 1323 N N . ALA A 1 161 ? 5.008 -36.438 -18.672 1 97.94 161 ALA A N 1
ATOM 1324 C CA . ALA A 1 161 ? 5.941 -37.438 -19.156 1 97.94 161 ALA A CA 1
ATOM 1325 C C . ALA A 1 161 ? 5.734 -37.719 -20.641 1 97.94 161 ALA A C 1
ATOM 1327 O O . ALA A 1 161 ? 6.691 -38.031 -21.359 1 97.94 161 ALA A O 1
ATOM 1328 N N . GLN A 1 162 ? 4.496 -37.625 -21.078 1 97.5 162 GLN A N 1
ATOM 1329 C CA . GLN A 1 162 ? 4.207 -37.844 -22.484 1 97.5 162 GLN A CA 1
ATOM 1330 C C . GLN A 1 162 ? 4.914 -36.812 -23.359 1 97.5 162 GLN A C 1
ATOM 1332 O O . GLN A 1 162 ? 5.328 -37.125 -24.484 1 97.5 162 GLN A O 1
ATOM 1337 N N . ALA A 1 163 ? 5.113 -35.625 -22.875 1 97.06 163 ALA A N 1
ATOM 1338 C CA . ALA A 1 163 ? 5.797 -34.594 -23.609 1 97.06 163 ALA A CA 1
ATOM 1339 C C . ALA A 1 163 ? 7.309 -34.688 -23.453 1 97.06 163 ALA A C 1
ATOM 1341 O O . ALA A 1 163 ? 8.062 -34.438 -24.391 1 97.06 163 ALA A O 1
ATOM 1342 N N . THR A 1 164 ? 7.777 -35.094 -22.25 1 96.38 164 THR A N 1
ATOM 1343 C CA . THR A 1 164 ? 9.203 -35.062 -21.938 1 96.38 164 THR A CA 1
ATOM 1344 C C . THR A 1 164 ? 9.867 -36.375 -22.328 1 96.38 164 THR A C 1
ATOM 1346 O O . THR A 1 164 ? 11.078 -36.438 -22.531 1 96.38 164 THR A O 1
ATOM 1349 N N . GLY A 1 165 ? 9.07 -37.438 -22.375 1 95.69 165 GLY A N 1
ATOM 1350 C CA . GLY A 1 165 ? 9.578 -38.75 -22.688 1 95.69 165 GLY A CA 1
ATOM 1351 C C . GLY A 1 165 ? 10.297 -39.406 -21.531 1 95.69 165 GLY A C 1
ATOM 1352 O O . GLY A 1 165 ? 10.859 -40.5 -21.672 1 95.69 165 GLY A O 1
ATOM 1353 N N . HIS A 1 166 ? 10.297 -38.844 -20.406 1 95.06 166 HIS A N 1
ATOM 1354 C CA . HIS A 1 166 ? 11.086 -39.312 -19.281 1 95.06 166 HIS A CA 1
ATOM 1355 C C . HIS A 1 166 ? 10.289 -40.344 -18.453 1 95.06 166 HIS A C 1
ATOM 1357 O O . HIS A 1 166 ? 9.922 -40.062 -17.312 1 95.06 166 HIS A O 1
ATOM 1363 N N . VAL A 1 167 ? 10.148 -41.531 -18.891 1 95.62 167 VAL A N 1
ATOM 1364 C CA . VAL A 1 167 ? 9.312 -42.562 -18.312 1 95.62 167 VAL A CA 1
ATOM 1365 C C . VAL A 1 167 ? 9.875 -43 -16.953 1 95.62 167 VAL A C 1
ATOM 1367 O O . VAL A 1 167 ? 9.117 -43.281 -16.031 1 95.62 167 VAL A O 1
ATOM 1370 N N . SER A 1 168 ? 11.211 -43.031 -16.844 1 93.38 168 SER A N 1
ATOM 1371 C CA . SER A 1 168 ? 11.805 -43.438 -15.57 1 93.38 168 SER A CA 1
ATOM 1372 C C . SER A 1 168 ? 11.406 -42.5 -14.445 1 93.38 168 SER A C 1
ATOM 1374 O O . SER A 1 168 ? 11.125 -42.938 -13.328 1 93.38 168 SER A O 1
ATOM 1376 N N . PHE A 1 169 ? 11.461 -41.219 -14.68 1 95.25 169 PHE A N 1
ATOM 1377 C CA . PHE A 1 169 ? 11 -40.25 -13.695 1 95.25 169 PHE A CA 1
ATOM 1378 C C . PHE A 1 169 ? 9.539 -40.5 -13.336 1 95.25 169 PHE A C 1
ATOM 1380 O O . PHE A 1 169 ? 9.172 -40.5 -12.156 1 95.25 169 PHE A O 1
ATOM 1387 N N . LEU A 1 170 ? 8.672 -40.688 -14.359 1 97.5 170 LEU A N 1
ATOM 1388 C CA . LEU A 1 170 ? 7.246 -40.938 -14.172 1 97.5 170 LEU A CA 1
ATOM 1389 C C . LEU A 1 170 ? 7.023 -42.125 -13.242 1 97.5 170 LEU A C 1
ATOM 1391 O O . LEU A 1 170 ? 6.285 -42.031 -12.258 1 97.5 170 LEU A O 1
ATOM 1395 N N . VAL A 1 171 ? 7.672 -43.188 -13.531 1 96.31 171 VAL A N 1
ATOM 1396 C CA . VAL A 1 171 ? 7.508 -44.438 -12.766 1 96.31 171 VAL A CA 1
ATOM 1397 C C . VAL A 1 171 ? 7.977 -44.219 -11.328 1 96.31 171 VAL A C 1
ATOM 1399 O O . VAL A 1 171 ? 7.398 -44.75 -10.391 1 96.31 171 VAL A O 1
ATOM 1402 N N . GLY A 1 172 ? 9.008 -43.375 -11.203 1 94.56 172 GLY A N 1
ATOM 1403 C CA . GLY A 1 172 ? 9.516 -43.062 -9.875 1 94.56 172 GLY A CA 1
ATOM 1404 C C . GLY A 1 172 ? 8.523 -42.312 -9.016 1 94.56 172 GLY A C 1
ATOM 1405 O O . GLY A 1 172 ? 8.695 -42.188 -7.801 1 94.56 172 GLY A O 1
ATOM 1406 N N . GLN A 1 173 ? 7.449 -41.781 -9.586 1 97.12 173 GLN A N 1
ATOM 1407 C CA . GLN A 1 173 ? 6.465 -41 -8.852 1 97.12 173 GLN A CA 1
ATOM 1408 C C . GLN A 1 173 ? 5.305 -41.875 -8.383 1 97.12 173 GLN A C 1
ATOM 1410 O O . GLN A 1 173 ? 4.43 -41.406 -7.648 1 97.12 173 GLN A O 1
ATOM 1415 N N . LEU A 1 174 ? 5.203 -43.156 -8.742 1 97.69 174 LEU A N 1
ATOM 1416 C CA . LEU A 1 174 ? 4.027 -44 -8.609 1 97.69 174 LEU A CA 1
ATOM 1417 C C . LEU A 1 174 ? 3.568 -44.062 -7.156 1 97.69 174 LEU A C 1
ATOM 1419 O O . LEU A 1 174 ? 2.389 -43.875 -6.863 1 97.69 174 LEU A O 1
ATOM 1423 N N . ASP A 1 175 ? 4.484 -44.344 -6.207 1 96 175 ASP A N 1
ATOM 1424 C CA . ASP A 1 175 ? 4.102 -44.438 -4.805 1 96 175 ASP A CA 1
ATOM 1425 C C . ASP A 1 175 ? 3.49 -43.156 -4.293 1 96 175 ASP A C 1
ATOM 1427 O O . ASP A 1 175 ? 2.475 -43.156 -3.596 1 96 175 ASP A O 1
ATOM 1431 N N . GLY A 1 176 ? 4.16 -42.062 -4.633 1 96.56 176 GLY A N 1
ATOM 1432 C CA . GLY A 1 176 ? 3.635 -40.75 -4.242 1 96.56 176 GLY A CA 1
ATOM 1433 C C . GLY A 1 176 ? 2.301 -40.438 -4.891 1 96.56 176 GLY A C 1
ATOM 1434 O O . GLY A 1 176 ? 1.444 -39.781 -4.273 1 96.56 176 GLY A O 1
ATOM 1435 N N . MET A 1 177 ? 2.088 -40.812 -6.156 1 98.19 177 MET A N 1
ATOM 1436 C CA . MET A 1 177 ? 0.815 -40.625 -6.852 1 98.19 177 MET A CA 1
ATOM 1437 C C . MET A 1 177 ? -0.309 -41.344 -6.125 1 98.19 177 MET A C 1
ATOM 1439 O O . MET A 1 177 ? -1.399 -40.812 -5.949 1 98.19 177 MET A O 1
ATOM 1443 N N . ILE A 1 178 ? 0.003 -42.562 -5.734 1 97.94 178 ILE A N 1
ATOM 1444 C CA . ILE A 1 178 ? -1 -43.375 -5.062 1 97.94 178 ILE A CA 1
ATOM 1445 C C . ILE A 1 178 ? -1.339 -42.781 -3.703 1 97.94 178 ILE A C 1
ATOM 1447 O O . ILE A 1 178 ? -2.514 -42.594 -3.365 1 97.94 178 ILE A O 1
ATOM 1451 N N . GLU A 1 179 ? -0.374 -42.406 -2.934 1 96.12 179 GLU A N 1
ATOM 1452 C CA . GLU A 1 179 ? -0.612 -41.875 -1.597 1 96.12 179 GLU A CA 1
ATOM 1453 C C . GLU A 1 179 ? -1.348 -40.531 -1.659 1 96.12 179 GLU A C 1
ATOM 1455 O O . GLU A 1 179 ? -2.205 -40.25 -0.82 1 96.12 179 GLU A O 1
ATOM 1460 N N . SER A 1 180 ? -0.919 -39.688 -2.562 1 96.5 180 SER A N 1
ATOM 1461 C CA . SER A 1 180 ? -1.613 -38.406 -2.699 1 96.5 180 SER A CA 1
ATOM 1462 C C . SER A 1 180 ? -3.064 -38.625 -3.121 1 96.5 180 SER A C 1
ATOM 1464 O O . SER A 1 180 ? -3.951 -37.875 -2.688 1 96.5 180 SER A O 1
ATOM 1466 N N . TYR A 1 181 ? -3.33 -39.594 -4.023 1 98 181 TYR A N 1
ATOM 1467 C CA . TYR A 1 181 ? -4.703 -39.938 -4.375 1 98 181 TYR A CA 1
ATOM 1468 C C . TYR A 1 181 ? -5.492 -40.344 -3.145 1 98 181 TYR A C 1
ATOM 1470 O O . TYR A 1 181 ? -6.641 -39.938 -2.959 1 98 181 TYR A O 1
ATOM 1478 N N . ASN A 1 182 ? -4.883 -41.125 -2.309 1 97.5 182 ASN A N 1
ATOM 1479 C CA . ASN A 1 182 ? -5.555 -41.719 -1.157 1 97.5 182 ASN A CA 1
ATOM 1480 C C . ASN A 1 182 ? -5.949 -40.656 -0.13 1 97.5 182 ASN A C 1
ATOM 1482 O O . ASN A 1 182 ? -6.875 -40.844 0.656 1 97.5 182 ASN A O 1
ATOM 1486 N N . LEU A 1 183 ? -5.23 -39.531 -0.074 1 96.62 183 LEU A N 1
ATOM 1487 C CA . LEU A 1 183 ? -5.625 -38.438 0.814 1 96.62 183 LEU A CA 1
ATOM 1488 C C . LEU A 1 183 ? -7.07 -38.031 0.551 1 96.62 183 LEU A C 1
ATOM 1490 O O . LEU A 1 183 ? -7.793 -37.656 1.479 1 96.62 183 LEU A O 1
ATOM 1494 N N . TRP A 1 184 ? -7.539 -38.156 -0.612 1 97.75 184 TRP A N 1
ATOM 1495 C CA . TRP A 1 184 ? -8.852 -37.656 -1.023 1 97.75 184 TRP A CA 1
ATOM 1496 C C . TRP A 1 184 ? -9.938 -38.688 -0.66 1 97.75 184 TRP A C 1
ATOM 1498 O O . TRP A 1 184 ? -11.133 -38.344 -0.712 1 97.75 184 TRP A O 1
ATOM 1508 N N . ASN A 1 185 ? -9.586 -39.812 -0.232 1 97.25 185 ASN A N 1
ATOM 1509 C CA . ASN A 1 185 ? -10.57 -40.812 0.18 1 97.25 185 ASN A CA 1
ATOM 1510 C C . ASN A 1 185 ? -11.406 -40.344 1.355 1 97.25 185 ASN A C 1
ATOM 1512 O O . ASN A 1 185 ? -12.5 -40.844 1.599 1 97.25 185 ASN A O 1
ATOM 1516 N N . SER A 1 186 ? -10.898 -39.344 2.051 1 96.25 186 SER A N 1
ATOM 1517 C CA . SER A 1 186 ? -11.656 -38.75 3.141 1 96.25 186 SER A CA 1
ATOM 1518 C C . SER A 1 186 ? -12.898 -38.031 2.619 1 96.25 186 SER A C 1
ATOM 1520 O O . SER A 1 186 ? -13.812 -37.719 3.387 1 96.25 186 SER A O 1
ATOM 1522 N N . THR A 1 187 ? -12.969 -37.781 1.367 1 97.69 187 THR A N 1
ATOM 1523 C CA . THR A 1 187 ? -14.102 -37.094 0.764 1 97.69 187 THR A CA 1
ATOM 1524 C C . THR A 1 187 ? -14.945 -38.031 -0.078 1 97.69 187 THR A C 1
ATOM 1526 O O . THR A 1 187 ? -15.797 -37.594 -0.85 1 97.69 187 THR A O 1
ATOM 1529 N N . ARG A 1 188 ? -14.703 -39.219 -0.049 1 98.12 188 ARG A N 1
ATOM 1530 C CA . ARG A 1 188 ? -15.5 -40.219 -0.749 1 98.12 188 ARG A CA 1
ATOM 1531 C C . ARG A 1 188 ? -16.734 -40.625 0.071 1 98.12 188 ARG A C 1
ATOM 1533 O O . ARG A 1 188 ? -16.609 -41 1.235 1 98.12 188 ARG A O 1
ATOM 1540 N N . ASP A 1 189 ? -17.828 -40.562 -0.58 1 97.75 189 ASP A N 1
ATOM 1541 C CA . ASP A 1 189 ? -19.062 -40.938 0.085 1 97.75 189 ASP A CA 1
ATOM 1542 C C . ASP A 1 189 ? -19.219 -42.469 0.123 1 97.75 189 ASP A C 1
ATOM 1544 O O . ASP A 1 189 ? -19.109 -43.125 -0.907 1 97.75 189 ASP A O 1
ATOM 1548 N N . ASN A 1 190 ? -19.594 -43.062 1.227 1 95.12 190 ASN A N 1
ATOM 1549 C CA . ASN A 1 190 ? -19.656 -44.5 1.399 1 95.12 190 ASN A CA 1
ATOM 1550 C C . ASN A 1 190 ? -20.891 -45.094 0.736 1 95.12 190 ASN A C 1
ATOM 1552 O O . ASN A 1 190 ? -20.922 -46.281 0.389 1 95.12 190 ASN A O 1
ATOM 1556 N N . THR A 1 191 ? -21.875 -44.312 0.602 1 96 191 THR A N 1
ATOM 1557 C CA . THR A 1 191 ? -23.141 -44.781 0.039 1 96 191 THR A CA 1
ATOM 1558 C C . THR A 1 191 ? -23.078 -44.781 -1.485 1 96 191 THR A C 1
ATOM 1560 O O . THR A 1 191 ? -23.359 -45.812 -2.127 1 96 191 THR A O 1
ATOM 1563 N N . THR A 1 192 ? -22.625 -43.719 -2.053 1 97.31 192 THR A N 1
ATOM 1564 C CA . THR A 1 192 ? -22.656 -43.562 -3.504 1 97.31 192 THR A CA 1
ATOM 1565 C C . THR A 1 192 ? -21.328 -44 -4.121 1 97.31 192 THR A C 1
ATOM 1567 O O . THR A 1 192 ? -21.266 -44.312 -5.309 1 97.31 192 THR A O 1
ATOM 1570 N N . GLY A 1 193 ? -20.297 -43.875 -3.287 1 97.56 193 GLY A N 1
ATOM 1571 C CA . GLY A 1 193 ? -18.953 -44.125 -3.785 1 97.56 193 GLY A CA 1
ATOM 1572 C C . GLY A 1 193 ? -18.359 -42.969 -4.531 1 97.56 193 GLY A C 1
ATOM 1573 O O . GLY A 1 193 ? -17.219 -43.031 -5 1 97.56 193 GLY A O 1
ATOM 1574 N N . LEU A 1 194 ? -19.062 -41.844 -4.664 1 98.62 194 LEU A N 1
ATOM 1575 C CA . LEU A 1 194 ? -18.609 -40.656 -5.359 1 98.62 194 LEU A CA 1
ATOM 1576 C C . LEU A 1 194 ? -17.828 -39.75 -4.414 1 98.62 194 LEU A C 1
ATOM 1578 O O . LEU A 1 194 ? -17.984 -39.812 -3.193 1 98.62 194 LEU A O 1
ATOM 1582 N N . TYR A 1 195 ? -16.984 -38.938 -4.969 1 98.75 195 TYR A N 1
ATOM 1583 C CA . TYR A 1 195 ? -16.25 -37.938 -4.211 1 98.75 195 TYR A CA 1
ATOM 1584 C C . TYR A 1 195 ? -17.031 -36.625 -4.16 1 98.75 195 TYR A C 1
ATOM 1586 O O . TYR A 1 195 ? -17.672 -36.219 -5.141 1 98.75 195 TYR A O 1
ATOM 1594 N N . HIS A 1 196 ? -17.031 -36 -3.012 1 98.44 196 HIS A N 1
ATOM 1595 C CA . HIS A 1 196 ? -17.75 -34.75 -2.832 1 98.44 196 HIS A CA 1
ATOM 1596 C C . HIS A 1 196 ? -16.828 -33.656 -2.279 1 98.44 196 HIS A C 1
ATOM 1598 O O . HIS A 1 196 ? -15.875 -33.969 -1.556 1 98.44 196 HIS A O 1
ATOM 1604 N N . ARG A 1 197 ? -17.062 -32.469 -2.646 1 98.12 197 ARG A N 1
ATOM 1605 C CA . ARG A 1 197 ? -16.406 -31.266 -2.156 1 98.12 197 ARG A CA 1
ATOM 1606 C C . ARG A 1 197 ? -17.281 -30.031 -2.361 1 98.12 197 ARG A C 1
ATOM 1608 O O . ARG A 1 197 ? -18.141 -30.016 -3.236 1 98.12 197 ARG A O 1
ATOM 1615 N N . THR A 1 198 ? -17.078 -28.938 -1.5 1 98.12 198 THR A N 1
ATOM 1616 C CA . THR A 1 198 ? -17.781 -27.672 -1.765 1 98.12 198 THR A CA 1
ATOM 1617 C C . THR A 1 198 ? -17.297 -27.062 -3.08 1 98.12 198 THR A C 1
ATOM 1619 O O . THR A 1 198 ? -16.125 -27.188 -3.439 1 98.12 198 THR A O 1
ATOM 1622 N N . PRO A 1 199 ? -18.188 -26.422 -3.795 1 98.06 199 PRO A N 1
ATOM 1623 C CA . PRO A 1 199 ? -17.781 -25.734 -5.02 1 98.06 199 PRO A CA 1
ATOM 1624 C C . PRO A 1 199 ? -16.594 -24.797 -4.801 1 98.06 199 PRO A C 1
ATOM 1626 O O . PRO A 1 199 ? -15.695 -24.734 -5.641 1 98.06 199 PRO A O 1
ATOM 1629 N N . LEU A 1 200 ? -16.562 -24.094 -3.736 1 97.44 200 LEU A N 1
ATOM 1630 C CA . LEU A 1 200 ? -15.406 -23.234 -3.449 1 97.44 200 LEU A CA 1
ATOM 1631 C C . LEU A 1 200 ? -14.117 -24.047 -3.463 1 97.44 200 LEU A C 1
ATOM 1633 O O . LEU A 1 200 ? -13.125 -23.625 -4.07 1 97.44 200 LEU A O 1
ATOM 1637 N N . SER A 1 201 ? -14.094 -25.188 -2.842 1 97.44 201 SER A N 1
ATOM 1638 C CA . SER A 1 201 ? -12.898 -26.016 -2.746 1 97.44 201 SER A CA 1
ATOM 1639 C C . SER A 1 201 ? -12.641 -26.766 -4.051 1 97.44 201 SER A C 1
ATOM 1641 O O . SER A 1 201 ? -11.633 -27.469 -4.184 1 97.44 201 SER A O 1
ATOM 1643 N N . ASP A 1 202 ? -13.531 -26.672 -4.973 1 97.5 202 ASP A N 1
ATOM 1644 C CA . ASP A 1 202 ? -13.305 -27.062 -6.359 1 97.5 202 ASP A CA 1
ATOM 1645 C C . ASP A 1 202 ? -12.945 -25.844 -7.219 1 97.5 202 ASP A C 1
ATOM 1647 O O . ASP A 1 202 ? -13.078 -25.891 -8.445 1 97.5 202 ASP A O 1
ATOM 1651 N N . ALA A 1 203 ? -12.594 -24.766 -6.488 1 94.88 203 ALA A N 1
ATOM 1652 C CA . ALA A 1 203 ? -12.094 -23.516 -7.047 1 94.88 203 ALA A CA 1
ATOM 1653 C C . ALA A 1 203 ? -13.18 -22.781 -7.832 1 94.88 203 ALA A C 1
ATOM 1655 O O . ALA A 1 203 ? -12.906 -22.172 -8.867 1 94.88 203 ALA A O 1
ATOM 1656 N N . GLN A 1 204 ? -14.438 -22.984 -7.43 1 97.19 204 GLN A N 1
ATOM 1657 C CA . GLN A 1 204 ? -15.547 -22.391 -8.172 1 97.19 204 GLN A CA 1
ATOM 1658 C C . GLN A 1 204 ? -16.641 -21.906 -7.223 1 97.19 204 GLN A C 1
ATOM 1660 O O . GLN A 1 204 ? -17.781 -22.359 -7.297 1 97.19 204 GLN A O 1
ATOM 1665 N N . GLU A 1 205 ? -16.359 -20.922 -6.445 1 95.5 205 GLU A N 1
ATOM 1666 C CA . GLU A 1 205 ? -17.328 -20.359 -5.504 1 95.5 205 GLU A CA 1
ATOM 1667 C C . GLU A 1 205 ? -18.516 -19.75 -6.234 1 95.5 205 GLU A C 1
ATOM 1669 O O . GLU A 1 205 ? -18.453 -19.516 -7.445 1 95.5 205 GLU A O 1
ATOM 1674 N N . TYR A 1 206 ? -19.609 -19.656 -5.57 1 97.38 206 TYR A N 1
ATOM 1675 C CA . TYR A 1 206 ? -20.828 -19.109 -6.133 1 97.38 206 TYR A CA 1
ATOM 1676 C C . TYR A 1 206 ? -21.297 -19.922 -7.34 1 97.38 206 TYR A C 1
ATOM 1678 O O . TYR A 1 206 ? -21.672 -19.344 -8.367 1 97.38 206 TYR A O 1
ATOM 1686 N N . SER A 1 207 ? -21.219 -21.234 -7.227 1 97.88 207 SER A N 1
ATOM 1687 C CA . SER A 1 207 ? -21.766 -22.141 -8.234 1 97.88 207 SER A CA 1
ATOM 1688 C C . SER A 1 207 ? -23.234 -22.438 -7.965 1 97.88 207 SER A C 1
ATOM 1690 O O . SER A 1 207 ? -23.75 -22.156 -6.879 1 97.88 207 SER A O 1
ATOM 1692 N N . LEU A 1 208 ? -23.938 -23.047 -8.859 1 98.38 208 LEU A N 1
ATOM 1693 C CA . LEU A 1 208 ? -25.375 -23.234 -8.914 1 98.38 208 LEU A CA 1
ATOM 1694 C C . LEU A 1 208 ? -25.875 -23.922 -7.652 1 98.38 208 LEU A C 1
ATOM 1696 O O . LEU A 1 208 ? -26.906 -23.531 -7.094 1 98.38 208 LEU A O 1
ATOM 1700 N N . PRO A 1 209 ? -25.203 -24.984 -7.078 1 98.31 209 PRO A N 1
ATOM 1701 C CA . PRO A 1 209 ? -25.766 -25.672 -5.91 1 98.31 209 PRO A CA 1
ATOM 1702 C C . PRO A 1 209 ? -25.984 -24.75 -4.723 1 98.31 209 PRO A C 1
ATOM 1704 O O . PRO A 1 209 ? -26.969 -24.891 -3.99 1 98.31 209 PRO A O 1
ATOM 1707 N N . GLY A 1 210 ? -25.062 -23.812 -4.559 1 98 210 GLY A N 1
ATOM 1708 C CA . GLY A 1 210 ? -25.203 -22.875 -3.449 1 98 210 GLY A CA 1
ATOM 1709 C C . GLY A 1 210 ? -26.469 -22.047 -3.527 1 98 210 GLY A C 1
ATOM 1710 O O . GLY A 1 210 ? -27.125 -21.797 -2.51 1 98 210 GLY A O 1
ATOM 1711 N N . PHE A 1 211 ? -26.875 -21.625 -4.688 1 97.25 211 PHE A N 1
ATOM 1712 C CA . PHE A 1 211 ? -28.062 -20.812 -4.891 1 97.25 211 PHE A CA 1
ATOM 1713 C C . PHE A 1 211 ? -29.328 -21.641 -4.699 1 97.25 211 PHE A C 1
ATOM 1715 O O . PHE A 1 211 ? -30.375 -21.094 -4.324 1 97.25 211 PHE A O 1
ATOM 1722 N N . LEU A 1 212 ? -29.266 -22.922 -4.926 1 97.69 212 LEU A N 1
ATOM 1723 C CA . LEU A 1 212 ? -30.422 -23.797 -4.859 1 97.69 212 LEU A CA 1
ATOM 1724 C C . LEU A 1 212 ? -30.734 -24.188 -3.416 1 97.69 212 LEU A C 1
ATOM 1726 O O . LEU A 1 212 ? -31.875 -24.547 -3.096 1 97.69 212 LEU A O 1
ATOM 1730 N N . VAL A 1 213 ? -29.703 -24.047 -2.525 1 96.81 213 VAL A N 1
ATOM 1731 C CA . VAL A 1 213 ? -29.953 -24.547 -1.175 1 96.81 213 VAL A CA 1
ATOM 1732 C C . VAL A 1 213 ? -29.672 -23.438 -0.159 1 96.81 213 VAL A C 1
ATOM 1734 O O . VAL A 1 213 ? -29.953 -23.594 1.033 1 96.81 213 VAL A O 1
ATOM 1737 N N . GLY A 1 214 ? -29.172 -22.328 -0.521 1 94.75 214 GLY A N 1
ATOM 1738 C CA . GLY A 1 214 ? -28.734 -21.281 0.408 1 94.75 214 GLY A CA 1
ATOM 1739 C C . GLY A 1 214 ? -29.812 -20.234 0.661 1 94.75 214 GLY A C 1
ATOM 1740 O O . GLY A 1 214 ? -29.594 -19.297 1.427 1 94.75 214 GLY A O 1
ATOM 1741 N N . GLY A 1 215 ? -30.953 -20.359 0.026 1 92.25 215 GLY A N 1
ATOM 1742 C CA . GLY A 1 215 ? -32.031 -19.438 0.268 1 92.25 215 GLY A CA 1
ATOM 1743 C C . GLY A 1 215 ? -32.781 -19.719 1.562 1 92.25 215 GLY A C 1
ATOM 1744 O O . GLY A 1 215 ? -32.375 -20.578 2.346 1 92.25 215 GLY A O 1
ATOM 1745 N N . PRO A 1 216 ? -33.906 -18.984 1.76 1 90 216 PRO A N 1
ATOM 1746 C CA . PRO A 1 216 ? -34.688 -19.156 2.984 1 90 216 PRO A CA 1
ATOM 1747 C C . PRO A 1 216 ? -35.156 -20.594 3.191 1 90 216 PRO A C 1
ATOM 1749 O O . PRO A 1 216 ? -35.594 -21.25 2.24 1 90 216 PRO A O 1
ATOM 1752 N N . GLY A 1 217 ? -35.031 -21.141 4.414 1 87.38 217 GLY A N 1
ATOM 1753 C CA . GLY A 1 217 ? -35.5 -22.469 4.777 1 87.38 217 GLY A CA 1
ATOM 1754 C C . GLY A 1 217 ? -34.688 -23.578 4.125 1 87.38 217 GLY A C 1
ATOM 1755 O O . GLY A 1 217 ? -35.125 -24.719 4.086 1 87.38 217 GLY A O 1
ATOM 1756 N N . GLY A 1 218 ? -33.562 -23.172 3.506 1 90.19 218 GLY A N 1
ATOM 1757 C CA . GLY A 1 218 ? -32.719 -24.172 2.852 1 90.19 218 GLY A CA 1
ATOM 1758 C C . GLY A 1 218 ? -33.125 -24.422 1.406 1 90.19 218 GLY A C 1
ATOM 1759 O O . GLY A 1 218 ? -32.688 -25.391 0.796 1 90.19 218 GLY A O 1
ATOM 1760 N N . GLY A 1 219 ? -34 -23.578 0.917 1 92.38 219 GLY A N 1
ATOM 1761 C CA . GLY A 1 219 ? -34.438 -23.656 -0.472 1 92.38 219 GLY A CA 1
ATOM 1762 C C . GLY A 1 219 ? -33.656 -22.703 -1.381 1 92.38 219 GLY A C 1
ATOM 1763 O O . GLY A 1 219 ? -32.625 -22.188 -1 1 92.38 219 GLY A O 1
ATOM 1764 N N . PRO A 1 220 ? -34.094 -22.516 -2.596 1 94.81 220 PRO A N 1
ATOM 1765 C CA . PRO A 1 220 ? -33.406 -21.672 -3.564 1 94.81 220 PRO A CA 1
ATOM 1766 C C . PRO A 1 220 ? -33.406 -20.188 -3.158 1 94.81 220 PRO A C 1
ATOM 1768 O O . PRO A 1 220 ? -34.406 -19.719 -2.576 1 94.81 220 PRO A O 1
ATOM 1771 N N . MET A 1 221 ? -32.375 -19.516 -3.387 1 93.94 221 MET A N 1
ATOM 1772 C CA . MET A 1 221 ? -32.25 -18.078 -3.158 1 93.94 221 MET A CA 1
ATOM 1773 C C . MET A 1 221 ? -33.312 -17.328 -3.973 1 93.94 221 MET A C 1
ATOM 1775 O O . MET A 1 221 ? -33.469 -17.578 -5.164 1 93.94 221 MET A O 1
ATOM 1779 N N . GLN A 1 222 ? -34.031 -16.453 -3.363 1 90.5 222 GLN A N 1
ATOM 1780 C CA . GLN A 1 222 ? -35.094 -15.711 -4.02 1 90.5 222 GLN A CA 1
ATOM 1781 C C . GLN A 1 222 ? -34.688 -14.273 -4.32 1 90.5 222 GLN A C 1
ATOM 1783 O O . GLN A 1 222 ? -34.781 -13.812 -5.457 1 90.5 222 GLN A O 1
ATOM 1788 N N . VAL A 1 223 ? -34.219 -13.562 -3.322 1 89.31 223 VAL A N 1
ATOM 1789 C CA . VAL A 1 223 ? -33.719 -12.188 -3.436 1 89.31 223 VAL A CA 1
ATOM 1790 C C . VAL A 1 223 ? -32.312 -12.094 -2.916 1 89.31 223 VAL A C 1
ATOM 1792 O O . VAL A 1 223 ? -32 -12.531 -1.803 1 89.31 223 VAL A O 1
ATOM 1795 N N . TRP A 1 224 ? -31.453 -11.531 -3.736 1 91.25 224 TRP A N 1
ATOM 1796 C CA . TRP A 1 224 ? -30.031 -11.477 -3.369 1 91.25 224 TRP A CA 1
ATOM 1797 C C . TRP A 1 224 ? -29.828 -10.609 -2.133 1 91.25 224 TRP A C 1
ATOM 1799 O O . TRP A 1 224 ? -29.297 -11.078 -1.123 1 91.25 224 TRP A O 1
ATOM 1809 N N . ASN A 1 225 ? -30.203 -9.289 -2.178 1 90.19 225 ASN A N 1
ATOM 1810 C CA . ASN A 1 225 ? -30 -8.367 -1.068 1 90.19 225 ASN A CA 1
ATOM 1811 C C . ASN A 1 225 ? -31.297 -8.133 -0.296 1 90.19 225 ASN A C 1
ATOM 1813 O O . ASN A 1 225 ? -32.156 -7.375 -0.741 1 90.19 225 ASN A O 1
ATOM 1817 N N . ASP A 1 226 ? -31.422 -8.766 0.835 1 82.75 226 ASP A N 1
ATOM 1818 C CA . ASP A 1 226 ? -32.625 -8.586 1.64 1 82.75 226 ASP A CA 1
ATOM 1819 C C . ASP A 1 226 ? -32.375 -7.621 2.797 1 82.75 226 ASP A C 1
ATOM 1821 O O . ASP A 1 226 ? -33.219 -7.461 3.672 1 82.75 226 ASP A O 1
ATOM 1825 N N . PHE A 1 227 ? -31.203 -7.008 2.895 1 83.56 227 PHE A N 1
ATOM 1826 C CA . PHE A 1 227 ? -30.812 -5.973 3.844 1 83.56 227 PHE A CA 1
ATOM 1827 C C . PHE A 1 227 ? -30.859 -6.504 5.273 1 83.56 227 PHE A C 1
ATOM 1829 O O . PHE A 1 227 ? -31.078 -5.738 6.215 1 83.56 227 PHE A O 1
ATOM 1836 N N . GLY A 1 228 ? -30.688 -7.883 5.391 1 77.38 228 GLY A N 1
ATOM 1837 C CA . GLY A 1 228 ? -30.75 -8.523 6.699 1 77.38 228 GLY A CA 1
ATOM 1838 C C . GLY A 1 228 ? -32.125 -8.516 7.309 1 77.38 228 GLY A C 1
ATOM 1839 O O . GLY A 1 228 ? -32.312 -8.922 8.453 1 77.38 228 GLY A O 1
ATOM 1840 N N . LEU A 1 229 ? -33.062 -8.109 6.578 1 73.62 229 LEU A N 1
ATOM 1841 C CA . LEU A 1 229 ? -34.406 -7.938 7.109 1 73.62 229 LEU A CA 1
ATOM 1842 C C . LEU A 1 229 ? -35.094 -9.281 7.25 1 73.62 229 LEU A C 1
ATOM 1844 O O . LEU A 1 229 ? -35.844 -9.508 8.203 1 73.62 229 LEU A O 1
ATOM 1848 N N . SER A 1 230 ? -34.75 -10.156 6.348 1 69.94 230 SER A N 1
ATOM 1849 C CA . SER A 1 230 ? -35.406 -11.461 6.387 1 69.94 230 SER A CA 1
ATOM 1850 C C . SER A 1 230 ? -34.844 -12.32 7.516 1 69.94 230 SER A C 1
ATOM 1852 O O . SER A 1 230 ? -35.562 -13.117 8.117 1 69.94 230 SER A O 1
ATOM 1854 N N . SER A 1 231 ? -33.562 -12.172 7.766 1 64.81 231 SER A N 1
ATOM 1855 C CA . SER A 1 231 ? -33 -12.938 8.859 1 64.81 231 SER A CA 1
ATOM 1856 C C . SER A 1 231 ? -33.656 -12.594 10.188 1 64.81 231 SER A C 1
ATOM 1858 O O . SER A 1 231 ? -33.906 -13.484 11.016 1 64.81 231 SER A O 1
ATOM 1860 N N . SER A 1 232 ? -33.969 -11.367 10.336 1 56.31 232 SER A N 1
ATOM 1861 C CA . SER A 1 232 ? -34.625 -10.922 11.555 1 56.31 232 SER A CA 1
ATOM 1862 C C . SER A 1 232 ? -36 -11.547 11.695 1 56.31 232 SER A C 1
ATOM 1864 O O . SER A 1 232 ? -36.562 -11.633 12.797 1 56.31 232 SER A O 1
ATOM 1866 N N . MET A 1 233 ? -36.438 -12.023 10.539 1 56.84 233 MET A N 1
ATOM 1867 C CA . MET A 1 233 ? -37.781 -12.609 10.555 1 56.84 233 MET A CA 1
ATOM 1868 C C . MET A 1 233 ? -37.688 -14.133 10.547 1 56.84 233 MET A C 1
ATOM 1870 O O . MET A 1 233 ? -38.688 -14.805 10.281 1 56.84 233 MET A O 1
ATOM 1874 N N . GLY A 1 234 ? -36.625 -14.68 10.789 1 58.91 234 GLY A N 1
ATOM 1875 C CA . GLY A 1 234 ? -36.469 -16.109 10.977 1 58.91 234 GLY A CA 1
ATOM 1876 C C . GLY A 1 234 ? -36.094 -16.844 9.703 1 58.91 234 GLY A C 1
ATOM 1877 O O . GLY A 1 234 ? -36.312 -18.047 9.586 1 58.91 234 GLY A O 1
ATOM 1878 N N . GLY A 1 235 ? -35.625 -15.961 8.656 1 72.88 235 GLY A N 1
ATOM 1879 C CA . GLY A 1 235 ? -35.406 -16.828 7.516 1 72.88 235 GLY A CA 1
ATOM 1880 C C . GLY A 1 235 ? -34.812 -16.094 6.324 1 72.88 235 GLY A C 1
ATOM 1881 O O . GLY A 1 235 ? -35.5 -15.305 5.676 1 72.88 235 GLY A O 1
ATOM 1882 N N . GLY A 1 236 ? -33.5 -15.812 6.148 1 85.56 236 GLY A N 1
ATOM 1883 C CA . GLY A 1 236 ? -32.875 -15.172 5.004 1 85.56 236 GLY A CA 1
ATOM 1884 C C . GLY A 1 236 ? -31.859 -16.047 4.32 1 85.56 236 GLY A C 1
ATOM 1885 O O . GLY A 1 236 ? -31.812 -17.266 4.551 1 85.56 236 GLY A O 1
ATOM 1886 N N . ASN A 1 237 ? -31.234 -15.445 3.369 1 92.62 237 ASN A N 1
ATOM 1887 C CA . ASN A 1 237 ? -30.203 -16.172 2.637 1 92.62 237 ASN A CA 1
ATOM 1888 C C . ASN A 1 237 ? -29.062 -16.594 3.555 1 92.62 237 ASN A C 1
ATOM 1890 O O . ASN A 1 237 ? -28.672 -15.844 4.453 1 92.62 237 ASN A O 1
ATOM 1894 N N . ASP A 1 238 ? -28.672 -17.766 3.484 1 93.81 238 ASP A N 1
ATOM 1895 C CA . ASP A 1 238 ? -27.375 -18.188 4.008 1 93.81 238 ASP A CA 1
ATOM 1896 C C . ASP A 1 238 ? -26.25 -17.844 3.033 1 93.81 238 ASP A C 1
ATOM 1898 O O . ASP A 1 238 ? -25.828 -18.672 2.227 1 93.81 238 ASP A O 1
ATOM 1902 N N . TYR A 1 239 ? -25.703 -16.609 3.154 1 94.69 239 TYR A N 1
ATOM 1903 C CA . TYR A 1 239 ? -24.734 -16.094 2.189 1 94.69 239 TYR A CA 1
ATOM 1904 C C . TYR A 1 239 ? -23.438 -16.891 2.221 1 94.69 239 TYR A C 1
ATOM 1906 O O . TYR A 1 239 ? -22.781 -17.031 1.195 1 94.69 239 TYR A O 1
ATOM 1914 N N . ASP A 1 240 ? -23.094 -17.438 3.35 1 94.88 240 ASP A N 1
ATOM 1915 C CA . ASP A 1 240 ? -21.922 -18.312 3.43 1 94.88 240 ASP A CA 1
ATOM 1916 C C . ASP A 1 240 ? -22.109 -19.562 2.586 1 94.88 240 ASP A C 1
ATOM 1918 O O . ASP A 1 240 ? -21.203 -19.984 1.864 1 94.88 240 ASP A O 1
ATOM 1922 N N . LEU A 1 241 ? -23.234 -20.125 2.734 1 96.31 241 LEU A N 1
ATOM 1923 C CA . LEU A 1 241 ? -23.531 -21.344 1.982 1 96.31 241 LEU A CA 1
ATOM 1924 C C . LEU A 1 241 ? -23.609 -21.047 0.488 1 96.31 241 LEU A C 1
ATOM 1926 O O . LEU A 1 241 ? -23.188 -21.875 -0.332 1 96.31 241 LEU A O 1
ATOM 1930 N N . ILE A 1 242 ? -24.203 -19.938 0.133 1 96.62 242 ILE A N 1
ATOM 1931 C CA . ILE A 1 242 ? -24.266 -19.531 -1.27 1 96.62 242 ILE A CA 1
ATOM 1932 C C . ILE A 1 242 ? -22.844 -19.344 -1.811 1 96.62 242 ILE A C 1
ATOM 1934 O O . ILE A 1 242 ? -22.547 -19.797 -2.92 1 96.62 242 ILE A O 1
ATOM 1938 N N . TRP A 1 243 ? -22 -18.719 -1.022 1 96.62 243 TRP A N 1
ATOM 1939 C CA . TRP A 1 243 ? -20.609 -18.438 -1.38 1 96.62 243 TRP A CA 1
ATOM 1940 C C . TRP A 1 243 ? -19.812 -19.734 -1.492 1 96.62 243 TRP A C 1
ATOM 1942 O O . TRP A 1 243 ? -19.172 -20 -2.518 1 96.62 243 TRP A O 1
ATOM 1952 N N . LEU A 1 244 ? -19.844 -20.656 -0.533 1 97.31 244 LEU A N 1
ATOM 1953 C CA . LEU A 1 244 ? -19.062 -21.875 -0.458 1 97.31 244 LEU A CA 1
ATOM 1954 C C . LEU A 1 244 ? -19.609 -22.938 -1.405 1 97.31 244 LEU A C 1
ATOM 1956 O O . LEU A 1 244 ? -18.859 -23.688 -2.025 1 97.31 244 LEU A O 1
ATOM 1960 N N . GLY A 1 245 ? -20.984 -22.984 -1.467 1 97.75 245 GLY A N 1
ATOM 1961 C CA . GLY A 1 245 ? -21.688 -24.156 -1.961 1 97.75 245 GLY A CA 1
ATOM 1962 C C . GLY A 1 245 ? -21.719 -25.297 -0.964 1 97.75 245 GLY A C 1
ATOM 1963 O O . GLY A 1 245 ? -20.828 -25.406 -0.12 1 97.75 245 GLY A O 1
ATOM 1964 N N . PRO A 1 246 ? -22.797 -26.125 -1.016 1 98.12 246 PRO A N 1
ATOM 1965 C CA . PRO A 1 246 ? -22.828 -27.328 -0.19 1 98.12 246 PRO A CA 1
ATOM 1966 C C . PRO A 1 246 ? -21.844 -28.406 -0.686 1 98.12 246 PRO A C 1
ATOM 1968 O O . PRO A 1 246 ? -21.375 -28.328 -1.82 1 98.12 246 PRO A O 1
ATOM 1971 N N . GLU A 1 247 ? -21.484 -29.359 0.218 1 98.31 247 GLU A N 1
ATOM 1972 C CA . GLU A 1 247 ? -20.781 -30.516 -0.305 1 98.31 247 GLU A CA 1
ATOM 1973 C C . GLU A 1 247 ? -21.531 -31.125 -1.487 1 98.31 247 GLU A C 1
ATOM 1975 O O . GLU A 1 247 ? -22.75 -31.328 -1.426 1 98.31 247 GLU A O 1
ATOM 1980 N N . THR A 1 248 ? -20.828 -31.328 -2.572 1 98.62 248 THR A N 1
ATOM 1981 C CA . THR A 1 248 ? -21.453 -31.672 -3.844 1 98.62 248 THR A CA 1
ATOM 1982 C C . THR A 1 248 ? -20.609 -32.656 -4.617 1 98.62 248 THR A C 1
ATOM 1984 O O . THR A 1 248 ? -19.375 -32.562 -4.641 1 98.62 248 THR A O 1
ATOM 1987 N N . TYR A 1 249 ? -21.328 -33.781 -5.184 1 98.69 249 TYR A N 1
ATOM 1988 C CA . TYR A 1 249 ? -20.688 -34.531 -6.246 1 98.69 249 TYR A CA 1
ATOM 1989 C C . TYR A 1 249 ? -20.609 -33.719 -7.531 1 98.69 249 TYR A C 1
ATOM 1991 O O . TYR A 1 249 ? -21.625 -33.5 -8.203 1 98.69 249 TYR A O 1
ATOM 1999 N N . ARG A 1 250 ? -19.453 -33.281 -7.848 1 98.62 250 ARG A N 1
ATOM 2000 C CA . ARG A 1 250 ? -19.312 -32.406 -8.984 1 98.62 250 ARG A CA 1
ATOM 2001 C C . ARG A 1 250 ? -18.703 -33.125 -10.18 1 98.62 250 ARG A C 1
ATOM 2003 O O . ARG A 1 250 ? -17.797 -33.938 -10.023 1 98.62 250 ARG A O 1
ATOM 2010 N N . PRO A 1 251 ? -19.125 -32.812 -11.406 1 98.5 251 PRO A N 1
ATOM 2011 C CA . PRO A 1 251 ? -18.562 -33.438 -12.602 1 98.5 251 PRO A CA 1
ATOM 2012 C C . PRO A 1 251 ? -17.062 -33.219 -12.734 1 98.5 251 PRO A C 1
ATOM 2014 O O . PRO A 1 251 ? -16.328 -34.125 -13.141 1 98.5 251 PRO A O 1
ATOM 2017 N N . SER A 1 252 ? -16.609 -32.031 -12.43 1 98.25 252 SER A N 1
ATOM 2018 C CA . SER A 1 252 ? -15.18 -31.75 -12.492 1 98.25 252 SER A CA 1
ATOM 2019 C C . SER A 1 252 ? -14.383 -32.625 -11.547 1 98.25 252 SER A C 1
ATOM 2021 O O . SER A 1 252 ? -13.516 -33.375 -11.984 1 98.25 252 SER A O 1
ATOM 2023 N N . PHE A 1 253 ? -14.781 -32.688 -10.258 1 98.31 253 PHE A N 1
ATOM 2024 C CA . PHE A 1 253 ? -14.008 -33.375 -9.234 1 98.31 253 PHE A CA 1
ATOM 2025 C C . PHE A 1 253 ? -14.008 -34.875 -9.492 1 98.31 253 PHE A C 1
ATOM 2027 O O . PHE A 1 253 ? -12.953 -35.531 -9.422 1 98.31 253 PHE A O 1
ATOM 2034 N N . ASN A 1 254 ? -15.125 -35.406 -9.758 1 98.81 254 ASN A N 1
ATOM 2035 C CA . ASN A 1 254 ? -15.172 -36.844 -9.992 1 98.81 254 ASN A CA 1
ATOM 2036 C C . ASN A 1 254 ? -14.484 -37.219 -11.297 1 98.81 254 ASN A C 1
ATOM 2038 O O . ASN A 1 254 ? -13.875 -38.281 -11.391 1 98.81 254 ASN A O 1
ATOM 2042 N N . ALA A 1 255 ? -14.617 -36.375 -12.312 1 98.81 255 ALA A N 1
ATOM 2043 C CA . ALA A 1 255 ? -13.836 -36.625 -13.523 1 98.81 255 ALA A CA 1
ATOM 2044 C C . ALA A 1 255 ? -12.336 -36.594 -13.227 1 98.81 255 ALA A C 1
ATOM 2046 O O . ALA A 1 255 ? -11.578 -37.406 -13.766 1 98.81 255 ALA A O 1
ATOM 2047 N N . TYR A 1 256 ? -11.875 -35.656 -12.367 1 98.75 256 TYR A N 1
ATOM 2048 C CA . TYR A 1 256 ? -10.477 -35.625 -11.93 1 98.75 256 TYR A CA 1
ATOM 2049 C C . TYR A 1 256 ? -10.086 -36.938 -11.281 1 98.75 256 TYR A C 1
ATOM 2051 O O . TYR A 1 256 ? -9.039 -37.531 -11.609 1 98.75 256 TYR A O 1
ATOM 2059 N N . MET A 1 257 ? -10.914 -37.375 -10.414 1 98.81 257 MET A N 1
ATOM 2060 C CA . MET A 1 257 ? -10.586 -38.594 -9.672 1 98.81 257 MET A CA 1
ATOM 2061 C C . MET A 1 257 ? -10.539 -39.812 -10.586 1 98.81 257 MET A C 1
ATOM 2063 O O . MET A 1 257 ? -9.68 -40.688 -10.438 1 98.81 257 MET A O 1
ATOM 2067 N N . VAL A 1 258 ? -11.492 -39.938 -11.555 1 98.88 258 VAL A N 1
ATOM 2068 C CA . VAL A 1 258 ? -11.453 -41 -12.539 1 98.88 258 VAL A CA 1
ATOM 2069 C C . VAL A 1 258 ? -10.148 -40.938 -13.336 1 98.88 258 VAL A C 1
ATOM 2071 O O . VAL A 1 258 ? -9.438 -41.938 -13.461 1 98.88 258 VAL A O 1
ATOM 2074 N N . ALA A 1 259 ? -9.875 -39.781 -13.852 1 98.81 259 ALA A N 1
ATOM 2075 C CA . ALA A 1 259 ? -8.688 -39.594 -14.664 1 98.81 259 ALA A CA 1
ATOM 2076 C C . ALA A 1 259 ? -7.418 -39.906 -13.883 1 98.81 259 ALA A C 1
ATOM 2078 O O . ALA A 1 259 ? -6.477 -40.469 -14.414 1 98.81 259 ALA A O 1
ATOM 2079 N N . ASN A 1 260 ? -7.359 -39.438 -12.648 1 98.88 260 ASN A N 1
ATOM 2080 C CA . ASN A 1 260 ? -6.219 -39.688 -11.773 1 98.88 260 ASN A CA 1
ATOM 2081 C C . ASN A 1 260 ? -6.027 -41.188 -11.539 1 98.88 260 ASN A C 1
ATOM 2083 O O . ASN A 1 260 ? -4.902 -41.688 -11.562 1 98.88 260 ASN A O 1
ATOM 2087 N N . ALA A 1 261 ? -7.105 -41.875 -11.305 1 98.94 261 ALA A N 1
ATOM 2088 C CA . ALA A 1 261 ? -7.027 -43.312 -11.102 1 98.94 261 ALA A CA 1
ATOM 2089 C C . ALA A 1 261 ? -6.5 -44.031 -12.352 1 98.94 261 ALA A C 1
ATOM 2091 O O . ALA A 1 261 ? -5.637 -44.906 -12.258 1 98.94 261 ALA A O 1
ATOM 2092 N N . TRP A 1 262 ? -7.059 -43.688 -13.492 1 98.88 262 TRP A N 1
ATOM 2093 C CA . TRP A 1 262 ? -6.602 -44.281 -14.75 1 98.88 262 TRP A CA 1
ATOM 2094 C C . TRP A 1 262 ? -5.121 -44 -14.984 1 98.88 262 TRP A C 1
ATOM 2096 O O . TRP A 1 262 ? -4.387 -44.844 -15.484 1 98.88 262 TRP A O 1
ATOM 2106 N N . ALA A 1 263 ? -4.68 -42.75 -14.656 1 98.88 263 ALA A N 1
ATOM 2107 C CA . ALA A 1 263 ? -3.271 -42.406 -14.805 1 98.88 263 ALA A CA 1
ATOM 2108 C C . ALA A 1 263 ? -2.391 -43.281 -13.922 1 98.88 263 ALA A C 1
ATOM 2110 O O . ALA A 1 263 ? -1.351 -43.781 -14.367 1 98.88 263 ALA A O 1
ATOM 2111 N N . ILE A 1 264 ? -2.781 -43.469 -12.664 1 98.88 264 ILE A N 1
ATOM 2112 C CA . ILE A 1 264 ? -2.035 -44.344 -11.766 1 98.88 264 ILE A CA 1
ATOM 2113 C C . ILE A 1 264 ? -1.973 -45.75 -12.344 1 98.88 264 ILE A C 1
ATOM 2115 O O . ILE A 1 264 ? -0.925 -46.406 -12.305 1 98.88 264 ILE A O 1
ATOM 2119 N N . GLY A 1 265 ? -3.125 -46.25 -12.883 1 98.88 265 GLY A N 1
ATOM 2120 C CA . GLY A 1 265 ? -3.135 -47.562 -13.531 1 98.88 265 GLY A CA 1
ATOM 2121 C C . GLY A 1 265 ? -2.129 -47.656 -14.664 1 98.88 265 GLY A C 1
ATOM 2122 O O . GLY A 1 265 ? -1.403 -48.656 -14.758 1 98.88 265 GLY A O 1
ATOM 2123 N N . GLN A 1 266 ? -2.102 -46.688 -15.469 1 98.62 266 GLN A N 1
ATOM 2124 C CA . GLN A 1 266 ? -1.172 -46.719 -16.594 1 98.62 266 GLN A CA 1
ATOM 2125 C C . GLN A 1 266 ? 0.276 -46.688 -16.109 1 98.62 266 GLN A C 1
ATOM 2127 O O . GLN A 1 266 ? 1.129 -47.375 -16.672 1 98.62 266 GLN A O 1
ATOM 2132 N N . VAL A 1 267 ? 0.593 -45.844 -15.125 1 98.69 267 VAL A N 1
ATOM 2133 C CA . VAL A 1 267 ? 1.952 -45.75 -14.602 1 98.69 267 VAL A CA 1
ATOM 2134 C C . VAL A 1 267 ? 2.35 -47.062 -13.945 1 98.69 267 VAL A C 1
ATOM 2136 O O . VAL A 1 267 ? 3.494 -47.5 -14.07 1 98.69 267 VAL A O 1
ATOM 2139 N N . ALA A 1 268 ? 1.391 -47.688 -13.25 1 98.75 268 ALA A N 1
ATOM 2140 C CA . ALA A 1 268 ? 1.648 -49 -12.656 1 98.75 268 ALA A CA 1
ATOM 2141 C C . ALA A 1 268 ? 1.99 -50.031 -13.719 1 98.75 268 ALA A C 1
ATOM 2143 O O . ALA A 1 268 ? 2.865 -50.875 -13.516 1 98.75 268 ALA A O 1
ATOM 2144 N N . GLU A 1 269 ? 1.298 -50 -14.805 1 98.44 269 GLU A N 1
ATOM 2145 C CA . GLU A 1 269 ? 1.601 -50.906 -15.914 1 98.44 269 GLU A CA 1
ATOM 2146 C C . GLU A 1 269 ? 3.012 -50.688 -16.453 1 98.44 269 GLU A C 1
ATOM 2148 O O . GLU A 1 269 ? 3.75 -51.625 -16.719 1 98.44 269 GLU A O 1
ATOM 2153 N N . LEU A 1 270 ? 3.389 -49.406 -16.641 1 97.38 270 LEU A N 1
ATOM 2154 C CA . LEU A 1 270 ? 4.723 -49.031 -17.109 1 97.38 270 LEU A CA 1
ATOM 2155 C C . LEU A 1 270 ? 5.785 -49.5 -16.109 1 97.38 270 LEU A C 1
ATOM 2157 O O . LEU A 1 270 ? 6.914 -49.812 -16.5 1 97.38 270 LEU A O 1
ATOM 2161 N N . ALA A 1 271 ? 5.402 -49.594 -14.859 1 96.31 271 ALA A N 1
ATOM 2162 C CA . ALA A 1 271 ? 6.312 -50.031 -13.797 1 96.31 271 ALA A CA 1
ATOM 2163 C C . ALA A 1 271 ? 6.379 -51.531 -13.719 1 96.31 271 ALA A C 1
ATOM 2165 O O . ALA A 1 271 ? 7.133 -52.094 -12.914 1 96.31 271 ALA A O 1
ATOM 2166 N N . GLY A 1 272 ? 5.531 -52.25 -14.469 1 96.75 272 GLY A N 1
ATOM 2167 C CA . GLY A 1 272 ? 5.527 -53.719 -14.492 1 96.75 272 GLY A CA 1
ATOM 2168 C C . GLY A 1 272 ? 4.625 -54.312 -13.43 1 96.75 272 GLY A C 1
ATOM 2169 O O . GLY A 1 272 ? 4.723 -55.5 -13.141 1 96.75 272 GLY A O 1
ATOM 2170 N N . HIS A 1 273 ? 3.799 -53.5 -12.867 1 97.88 273 HIS A N 1
ATOM 2171 C CA . HIS A 1 273 ? 2.879 -54 -11.844 1 97.88 273 HIS A CA 1
ATOM 2172 C C . HIS A 1 273 ? 1.488 -54.219 -12.422 1 97.88 273 HIS A C 1
ATOM 2174 O O . HIS A 1 273 ? 0.556 -53.469 -12.133 1 97.88 273 HIS A O 1
ATOM 2180 N N . SER A 1 274 ? 1.236 -55.281 -13.008 1 97.88 274 SER A N 1
ATOM 2181 C CA . SER A 1 274 ? 0.027 -55.531 -13.781 1 97.88 274 SER A CA 1
ATOM 2182 C C . SER A 1 274 ? -1.198 -55.625 -12.883 1 97.88 274 SER A C 1
ATOM 2184 O O . SER A 1 274 ? -2.277 -55.156 -13.234 1 97.88 274 SER A O 1
ATOM 2186 N N . ALA A 1 275 ? -1.019 -56.312 -11.75 1 98.19 275 ALA A N 1
ATOM 2187 C CA . ALA A 1 275 ? -2.152 -56.438 -10.836 1 98.19 275 ALA A CA 1
ATOM 2188 C C . ALA A 1 275 ? -2.572 -55.062 -10.289 1 98.19 275 ALA A C 1
ATOM 2190 O O . ALA A 1 275 ? -3.768 -54.781 -10.18 1 98.19 275 ALA A O 1
ATOM 2191 N N . LEU A 1 276 ? -1.564 -54.344 -9.922 1 98.31 276 LEU A N 1
ATOM 2192 C CA . LEU A 1 276 ? -1.83 -53 -9.422 1 98.31 276 LEU A CA 1
ATOM 2193 C C . LEU A 1 276 ? -2.463 -52.125 -10.508 1 98.31 276 LEU A C 1
ATOM 2195 O O . LEU A 1 276 ? -3.365 -51.344 -10.227 1 98.31 276 LEU A O 1
ATOM 2199 N N . ALA A 1 277 ? -1.959 -52.219 -11.734 1 98.69 277 ALA A N 1
ATOM 2200 C CA . ALA A 1 277 ? -2.516 -51.5 -12.875 1 98.69 277 ALA A CA 1
ATOM 2201 C C . ALA A 1 277 ? -3.998 -51.812 -13.055 1 98.69 277 ALA A C 1
ATOM 2203 O O . ALA A 1 277 ? -4.812 -50.906 -13.25 1 98.69 277 ALA A O 1
ATOM 2204 N N . GLN A 1 278 ? -4.332 -53.062 -12.992 1 98.44 278 GLN A N 1
ATOM 2205 C CA . GLN A 1 278 ? -5.719 -53.5 -13.141 1 98.44 278 GLN A CA 1
ATOM 2206 C C . GLN A 1 278 ? -6.586 -52.969 -12.008 1 98.44 278 GLN A C 1
ATOM 2208 O O . GLN A 1 278 ? -7.715 -52.5 -12.242 1 98.44 278 GLN A O 1
ATOM 2213 N N . THR A 1 279 ? -6 -53.031 -10.844 1 98.56 279 THR A N 1
ATOM 2214 C CA . THR A 1 279 ? -6.727 -52.531 -9.68 1 98.56 279 THR A CA 1
ATOM 2215 C C . THR A 1 279 ? -7.145 -51.062 -9.875 1 98.56 279 THR A C 1
ATOM 2217 O O . THR A 1 279 ? -8.305 -50.719 -9.672 1 98.56 279 THR A O 1
ATOM 2220 N N . TRP A 1 280 ? -6.254 -50.25 -10.227 1 98.81 280 TRP A N 1
ATOM 2221 C CA . TRP A 1 280 ? -6.52 -48.812 -10.344 1 98.81 280 TRP A CA 1
ATOM 2222 C C . TRP A 1 280 ? -7.379 -48.531 -11.57 1 98.81 280 TRP A C 1
ATOM 2224 O O . TRP A 1 280 ? -8.227 -47.625 -11.539 1 98.81 280 TRP A O 1
ATOM 2234 N N . THR A 1 281 ? -7.188 -49.219 -12.672 1 98.69 281 THR A N 1
ATOM 2235 C CA . THR A 1 281 ? -8.039 -49.094 -13.844 1 98.69 281 THR A CA 1
ATOM 2236 C C . THR A 1 281 ? -9.484 -49.469 -13.516 1 98.69 281 THR A C 1
ATOM 2238 O O . THR A 1 281 ? -10.414 -48.75 -13.883 1 98.69 281 THR A O 1
ATOM 2241 N N . ASP A 1 282 ? -9.648 -50.594 -12.781 1 98.56 282 ASP A N 1
ATOM 2242 C CA . ASP A 1 282 ? -10.977 -51.031 -12.391 1 98.56 282 ASP A CA 1
ATOM 2243 C C . ASP A 1 282 ? -11.633 -50.031 -11.438 1 98.56 282 ASP A C 1
ATOM 2245 O O . ASP A 1 282 ? -12.844 -49.781 -11.516 1 98.56 282 ASP A O 1
ATOM 2249 N N . TYR A 1 283 ? -10.828 -49.531 -10.555 1 98.56 283 TYR A N 1
ATOM 2250 C CA . TYR A 1 283 ? -11.344 -48.531 -9.641 1 98.56 283 TYR A CA 1
ATOM 2251 C C . TYR A 1 283 ? -11.875 -47.312 -10.406 1 98.56 283 TYR A C 1
ATOM 2253 O O . TYR A 1 283 ? -12.969 -46.844 -10.125 1 98.56 283 TYR A O 1
ATOM 2261 N N . GLY A 1 284 ? -11.055 -46.781 -11.391 1 98.75 284 GLY A N 1
ATOM 2262 C CA . GLY A 1 284 ? -11.508 -45.688 -12.227 1 98.75 284 GLY A CA 1
ATOM 2263 C C . GLY A 1 284 ? -12.773 -46 -13 1 98.75 284 GLY A C 1
ATOM 2264 O O . GLY A 1 284 ? -13.672 -45.188 -13.094 1 98.75 284 GLY A O 1
ATOM 2265 N N . ASN A 1 285 ? -12.859 -47.219 -13.508 1 98.62 285 ASN A N 1
ATOM 2266 C CA . ASN A 1 285 ? -14.039 -47.656 -14.258 1 98.62 285 ASN A CA 1
ATOM 2267 C C . ASN A 1 285 ? -15.281 -47.688 -13.375 1 98.62 285 ASN A C 1
ATOM 2269 O O . ASN A 1 285 ? -16.375 -47.312 -13.812 1 98.62 285 ASN A O 1
ATOM 2273 N N . ASP A 1 286 ? -15.094 -48.219 -12.211 1 98.62 286 ASP A N 1
ATOM 2274 C CA . ASP A 1 286 ? -16.203 -48.281 -11.273 1 98.62 286 ASP A CA 1
ATOM 2275 C C . ASP A 1 286 ? -16.703 -46.875 -10.914 1 98.62 286 ASP A C 1
ATOM 2277 O O . ASP A 1 286 ? -17.906 -46.625 -10.883 1 98.62 286 ASP A O 1
ATOM 2281 N N . LEU A 1 287 ? -15.758 -45.969 -10.586 1 98.69 287 LEU A N 1
ATOM 2282 C CA . LEU A 1 287 ? -16.109 -44.594 -10.273 1 98.69 287 LEU A CA 1
ATOM 2283 C C . LEU A 1 287 ? -16.812 -43.906 -11.453 1 98.69 287 LEU A C 1
ATOM 2285 O O . LEU A 1 287 ? -17.781 -43.188 -11.266 1 98.69 287 LEU A O 1
ATOM 2289 N N . TYR A 1 288 ? -16.344 -44.156 -12.68 1 98.62 288 TYR A N 1
ATOM 2290 C CA . TYR A 1 288 ? -16.969 -43.625 -13.891 1 98.62 288 TYR A CA 1
ATOM 2291 C C . TYR A 1 288 ? -18.406 -44.125 -14.008 1 98.62 288 TYR A C 1
ATOM 2293 O O . TYR A 1 288 ? -19.297 -43.344 -14.328 1 98.62 288 TYR A O 1
ATOM 2301 N N . SER A 1 289 ? -18.609 -45.312 -13.75 1 98.38 289 SER A N 1
ATOM 2302 C CA . SER A 1 289 ? -19.969 -45.875 -13.812 1 98.38 289 SER A CA 1
ATOM 2303 C C . SER A 1 289 ? -20.891 -45.188 -12.805 1 98.38 289 SER A C 1
ATOM 2305 O O . SER A 1 289 ? -22.047 -44.938 -13.102 1 98.38 289 SER A O 1
ATOM 2307 N N . LYS A 1 290 ? -20.375 -45 -11.641 1 98.38 290 LYS A N 1
ATOM 2308 C CA . LYS A 1 290 ? -21.156 -44.344 -10.594 1 98.38 290 LYS A CA 1
ATOM 2309 C C . LYS A 1 290 ? -21.484 -42.906 -10.992 1 98.38 290 LYS A C 1
ATOM 2311 O O . LYS A 1 290 ? -22.594 -42.406 -10.727 1 98.38 290 LYS A O 1
ATOM 2316 N N . MET A 1 291 ? -20.531 -42.219 -11.617 1 97.94 291 MET A N 1
ATOM 2317 C CA . MET A 1 291 ? -20.766 -40.875 -12.156 1 97.94 291 MET A CA 1
ATOM 2318 C C . MET A 1 291 ? -21.906 -40.875 -13.156 1 97.94 291 MET A C 1
ATOM 2320 O O . MET A 1 291 ? -22.812 -40.062 -13.062 1 97.94 291 MET A O 1
ATOM 2324 N N . GLU A 1 292 ? -21.844 -41.75 -14.07 1 96.75 292 GLU A N 1
ATOM 2325 C CA . GLU A 1 292 ? -22.859 -41.844 -15.117 1 96.75 292 GLU A CA 1
ATOM 2326 C C . GLU A 1 292 ? -24.25 -42.094 -14.516 1 96.75 292 GLU A C 1
ATOM 2328 O O . GLU A 1 292 ? -25.234 -41.5 -14.977 1 96.75 292 GLU A O 1
ATOM 2333 N N . ASN A 1 293 ? -24.266 -42.875 -13.5 1 97 293 ASN A N 1
ATOM 2334 C CA . ASN A 1 293 ? -25.547 -43.281 -12.914 1 97 293 ASN A CA 1
ATOM 2335 C C . ASN A 1 293 ? -26.188 -42.125 -12.148 1 97 293 ASN A C 1
ATOM 2337 O O . ASN A 1 293 ? -27.406 -41.969 -12.172 1 97 293 ASN A O 1
ATOM 2341 N N . LEU A 1 294 ? -25.344 -41.344 -11.516 1 97.44 294 LEU A N 1
ATOM 2342 C CA . LEU A 1 294 ? -25.938 -40.406 -10.562 1 97.44 294 LEU A CA 1
ATOM 2343 C C . LEU A 1 294 ? -25.859 -38.969 -11.086 1 97.44 294 LEU A C 1
ATOM 2345 O O . LEU A 1 294 ? -26.641 -38.125 -10.672 1 97.44 294 LEU A O 1
ATOM 2349 N N . MET A 1 295 ? -24.938 -38.656 -11.984 1 98.31 295 MET A N 1
ATOM 2350 C CA . MET A 1 295 ? -24.625 -37.25 -12.227 1 98.31 295 MET A CA 1
ATOM 2351 C C . MET A 1 295 ? -24.938 -36.875 -13.672 1 98.31 295 MET A C 1
ATOM 2353 O O . MET A 1 295 ? -24.719 -35.719 -14.078 1 98.31 295 MET A O 1
ATOM 2357 N N . TYR A 1 296 ? -25.328 -37.781 -14.492 1 98.12 296 TYR A N 1
ATOM 2358 C CA . TYR A 1 296 ? -25.719 -37.438 -15.852 1 98.12 296 TYR A CA 1
ATOM 2359 C C . TYR A 1 296 ? -27.234 -37.219 -15.953 1 98.12 296 TYR A C 1
ATOM 2361 O O . TYR A 1 296 ? -28.016 -38.094 -15.602 1 98.12 296 TYR A O 1
ATOM 2369 N N . SER A 1 297 ? -27.672 -36.125 -16.406 1 97.88 297 SER A N 1
ATOM 2370 C CA . SER A 1 297 ? -29.078 -35.781 -16.594 1 97.88 297 SER A CA 1
ATOM 2371 C C . SER A 1 297 ? -29.562 -36.219 -17.984 1 97.88 297 SER A C 1
ATOM 2373 O O . SER A 1 297 ? -29.141 -35.625 -19 1 97.88 297 SER A O 1
ATOM 2375 N N . ALA A 1 298 ? -30.391 -37.094 -18.031 1 95.12 298 ALA A N 1
ATOM 2376 C CA . ALA A 1 298 ? -30.984 -37.5 -19.312 1 95.12 298 ALA A CA 1
ATOM 2377 C C . ALA A 1 298 ? -31.844 -36.375 -19.891 1 95.12 298 ALA A C 1
ATOM 2379 O O . ALA A 1 298 ? -31.922 -36.219 -21.109 1 95.12 298 ALA A O 1
ATOM 2380 N N . GLU A 1 299 ? -32.469 -35.688 -18.984 1 93.81 299 GLU A N 1
ATOM 2381 C CA . GLU A 1 299 ? -33.344 -34.594 -19.406 1 93.81 299 GLU A CA 1
ATOM 2382 C C . GLU A 1 299 ? -32.562 -33.5 -20.125 1 93.81 299 GLU A C 1
ATOM 2384 O O . GLU A 1 299 ? -32.969 -33.031 -21.188 1 93.81 299 GLU A O 1
ATOM 2389 N N . LEU A 1 300 ? -31.391 -33.125 -19.641 1 96.12 300 LEU A N 1
ATOM 2390 C CA . LEU A 1 300 ? -30.562 -32.062 -20.219 1 96.12 300 LEU A CA 1
ATOM 2391 C C . LEU A 1 300 ? -29.578 -32.656 -21.219 1 96.12 300 LEU A C 1
ATOM 2393 O O . LEU A 1 300 ? -28.984 -31.906 -22.016 1 96.12 300 LEU A O 1
ATOM 2397 N N . ASN A 1 301 ? -29.406 -34 -21.109 1 97.81 301 ASN A N 1
ATOM 2398 C CA . ASN A 1 301 ? -28.312 -34.688 -21.812 1 97.81 301 ASN A CA 1
ATOM 2399 C C . ASN A 1 301 ? -26.969 -34.031 -21.5 1 97.81 301 ASN A C 1
ATOM 2401 O O . ASN A 1 301 ? -26.25 -33.625 -22.406 1 97.81 301 ASN A O 1
ATOM 2405 N N . PHE A 1 302 ? -26.703 -33.906 -20.266 1 98.31 302 PHE A N 1
ATOM 2406 C CA . PHE A 1 302 ? -25.547 -33.125 -19.797 1 98.31 302 PHE A CA 1
ATOM 2407 C C . PHE A 1 302 ? -25.172 -33.562 -18.375 1 98.31 302 PHE A C 1
ATOM 2409 O O . PHE A 1 302 ? -26.016 -34.062 -17.625 1 98.31 302 PHE A O 1
ATOM 2416 N N . TRP A 1 303 ? -23.859 -33.469 -17.969 1 98.62 303 TRP A N 1
ATOM 2417 C CA . TRP A 1 303 ? -23.422 -33.719 -16.609 1 98.62 303 TRP A CA 1
ATOM 2418 C C . TRP A 1 303 ? -23.891 -32.625 -15.664 1 98.62 303 TRP A C 1
ATOM 2420 O O . TRP A 1 303 ? -23.828 -31.422 -16 1 98.62 303 TRP A O 1
ATOM 2430 N N . ILE A 1 304 ? -24.406 -32.938 -14.477 1 98.62 304 ILE A N 1
ATOM 2431 C CA . ILE A 1 304 ? -24.922 -31.953 -13.539 1 98.62 304 ILE A CA 1
ATOM 2432 C C . ILE A 1 304 ? -24.344 -32.188 -12.148 1 98.62 304 ILE A C 1
ATOM 2434 O O . ILE A 1 304 ? -23.859 -33.312 -11.859 1 98.62 304 ILE A O 1
ATOM 2438 N N . ASP A 1 305 ? -24.344 -31.172 -11.258 1 98.5 305 ASP A N 1
ATOM 2439 C CA . ASP A 1 305 ? -24.031 -31.281 -9.836 1 98.5 305 ASP A CA 1
ATOM 2440 C C . ASP A 1 305 ? -25.125 -32.031 -9.086 1 98.5 305 ASP A C 1
ATOM 2442 O O . ASP A 1 305 ? -26.312 -31.922 -9.438 1 98.5 305 ASP A O 1
ATOM 2446 N N . VAL A 1 306 ? -24.75 -32.812 -8.125 1 98.69 306 VAL A N 1
ATOM 2447 C CA . VAL A 1 306 ? -25.672 -33.438 -7.207 1 98.69 306 VAL A CA 1
ATOM 2448 C C . VAL A 1 306 ? -25.25 -33.188 -5.766 1 98.69 306 VAL A C 1
ATOM 2450 O O . VAL A 1 306 ? -24.125 -33.531 -5.379 1 98.69 306 VAL A O 1
ATOM 2453 N N . VAL A 1 307 ? -26.109 -32.562 -4.98 1 98.44 307 VAL A N 1
ATOM 2454 C CA . VAL A 1 307 ? -25.766 -32.188 -3.609 1 98.44 307 VAL A CA 1
ATOM 2455 C C . VAL A 1 307 ? -25.594 -33.438 -2.762 1 98.44 307 VAL A C 1
ATOM 2457 O O . VAL A 1 307 ? -26.453 -34.312 -2.764 1 98.44 307 VAL A O 1
ATOM 2460 N N . GLU A 1 308 ? -24.5 -33.625 -2.152 1 98.06 308 GLU A N 1
ATOM 2461 C CA . GLU A 1 308 ? -24.219 -34.781 -1.302 1 98.06 308 GLU A CA 1
ATOM 2462 C C . GLU A 1 308 ? -25.234 -34.906 -0.165 1 98.06 308 GLU A C 1
ATOM 2464 O O . GLU A 1 308 ? -25.609 -33.875 0.431 1 98.06 308 GLU A O 1
ATOM 2469 N N . GLY A 1 309 ? -25.562 -36.094 0.213 1 95.5 309 GLY A N 1
ATOM 2470 C CA . GLY A 1 309 ? -26.516 -36.344 1.292 1 95.5 309 GLY A CA 1
ATOM 2471 C C . GLY A 1 309 ? -27.953 -36.375 0.821 1 95.5 309 GLY A C 1
ATOM 2472 O O . GLY A 1 309 ? -28.531 -37.438 0.649 1 95.5 309 GLY A O 1
ATOM 2473 N N . THR A 1 310 ? -28.484 -35.188 0.376 1 94.94 310 THR A N 1
ATOM 2474 C CA . THR A 1 310 ? -29.859 -35.094 -0.082 1 94.94 310 THR A CA 1
ATOM 2475 C C . THR A 1 310 ? -30 -35.656 -1.489 1 94.94 310 THR A C 1
ATOM 2477 O O . THR A 1 310 ? -31.109 -36 -1.924 1 94.94 310 THR A O 1
ATOM 2480 N N . ASN A 1 311 ? -28.922 -35.688 -2.188 1 96.06 311 ASN A N 1
ATOM 2481 C CA . ASN A 1 311 ? -28.875 -36.094 -3.586 1 96.06 311 ASN A CA 1
ATOM 2482 C C . ASN A 1 311 ? -29.766 -35.219 -4.457 1 96.06 311 ASN A C 1
ATOM 2484 O O . ASN A 1 311 ? -30.375 -35.688 -5.418 1 96.06 311 ASN A O 1
ATOM 2488 N N . LEU A 1 312 ? -29.922 -34 -3.971 1 97.06 312 LEU A N 1
ATOM 2489 C CA . LEU A 1 312 ? -30.609 -33.031 -4.816 1 97.06 312 LEU A CA 1
ATOM 2490 C C . LEU A 1 312 ? -29.891 -32.875 -6.156 1 97.06 312 LEU A C 1
ATOM 2492 O O . LEU A 1 312 ? -28.719 -32.5 -6.203 1 97.06 312 LEU A O 1
ATOM 2496 N N . ARG A 1 313 ? -30.547 -33.188 -7.246 1 97.69 313 ARG A N 1
ATOM 2497 C CA . ARG A 1 313 ? -30.031 -32.969 -8.602 1 97.69 313 ARG A CA 1
ATOM 2498 C C . ARG A 1 313 ? -30.094 -31.516 -9 1 97.69 313 ARG A C 1
ATOM 2500 O O . ARG A 1 313 ? -31.172 -30.922 -9.031 1 97.69 313 ARG A O 1
ATOM 2507 N N . CYS A 1 314 ? -29.016 -30.906 -9.258 1 97.94 314 CYS A N 1
ATOM 2508 C CA . CYS A 1 314 ? -28.969 -29.516 -9.672 1 97.94 314 CYS A CA 1
ATOM 2509 C C . CYS A 1 314 ? -29.141 -29.375 -11.18 1 97.94 314 CYS A C 1
ATOM 2511 O O . CYS A 1 314 ? -28.172 -29.141 -11.898 1 97.94 314 CYS A O 1
ATOM 2513 N N . GLU A 1 315 ? -30.344 -29.422 -11.586 1 96.31 315 GLU A N 1
ATOM 2514 C CA . GLU A 1 315 ? -30.672 -29.406 -13.008 1 96.31 315 GLU A CA 1
ATOM 2515 C C . GLU A 1 315 ? -30.375 -28.062 -13.641 1 96.31 315 GLU A C 1
ATOM 2517 O O . GLU A 1 315 ? -31.25 -27.203 -13.727 1 96.31 315 GLU A O 1
ATOM 2522 N N . GLY A 1 316 ? -29.25 -27.859 -14.156 1 96.19 316 GLY A N 1
ATOM 2523 C CA . GLY A 1 316 ? -28.688 -26.719 -14.852 1 96.19 316 GLY A CA 1
ATOM 2524 C C . GLY A 1 316 ? -27.312 -26.969 -15.43 1 96.19 316 GLY A C 1
ATOM 2525 O O . GLY A 1 316 ? -26.5 -27.672 -14.82 1 96.19 316 GLY A O 1
ATOM 2526 N N . ARG A 1 317 ? -27.047 -26.438 -16.578 1 97.88 317 ARG A N 1
ATOM 2527 C CA . ARG A 1 317 ? -25.75 -26.641 -17.203 1 97.88 317 ARG A CA 1
ATOM 2528 C C . ARG A 1 317 ? -24.719 -25.672 -16.656 1 97.88 317 ARG A C 1
ATOM 2530 O O . ARG A 1 317 ? -24.906 -24.453 -16.688 1 97.88 317 ARG A O 1
ATOM 2537 N N . GLU A 1 318 ? -23.734 -26.172 -16.078 1 98.38 318 GLU A N 1
ATOM 2538 C CA . GLU A 1 318 ? -22.516 -25.438 -15.727 1 98.38 318 GLU A CA 1
ATOM 2539 C C . GLU A 1 318 ? -21.344 -25.859 -16.609 1 98.38 318 GLU A C 1
ATOM 2541 O O . GLU A 1 318 ? -21.312 -27 -17.078 1 98.38 318 GLU A O 1
ATOM 2546 N N . LEU A 1 319 ? -20.422 -24.953 -16.797 1 98.56 319 LEU A N 1
ATOM 2547 C CA . LEU A 1 319 ? -19.328 -25.219 -17.734 1 98.56 319 LEU A CA 1
ATOM 2548 C C . LEU A 1 319 ? -18.547 -26.453 -17.328 1 98.56 319 LEU A C 1
ATOM 2550 O O . LEU A 1 319 ? -17.938 -27.109 -18.172 1 98.56 319 LEU A O 1
ATOM 2554 N N . ILE A 1 320 ? -18.547 -26.844 -16.062 1 98.19 320 ILE A N 1
ATOM 2555 C CA . ILE A 1 320 ? -17.797 -27.984 -15.562 1 98.19 320 ILE A CA 1
ATOM 2556 C C . ILE A 1 320 ? -18.328 -29.266 -16.203 1 98.19 320 ILE A C 1
ATOM 2558 O O . ILE A 1 320 ? -17.672 -30.312 -16.156 1 98.19 320 ILE A O 1
ATOM 2562 N N . GLY A 1 321 ? -19.516 -29.203 -16.828 1 98.44 321 GLY A N 1
ATOM 2563 C CA . GLY A 1 321 ? -20.031 -30.359 -17.578 1 98.44 321 GLY A CA 1
ATOM 2564 C C . GLY A 1 321 ? -19.188 -30.719 -18.781 1 98.44 321 GLY A C 1
ATOM 2565 O O . GLY A 1 321 ? -19.312 -31.812 -19.328 1 98.44 321 GLY A O 1
ATOM 2566 N N . TYR A 1 322 ? -18.359 -29.844 -19.234 1 98.56 322 TYR A N 1
ATOM 2567 C CA . TYR A 1 322 ? -17.453 -30.094 -20.344 1 98.56 322 TYR A CA 1
ATOM 2568 C C . TYR A 1 322 ? -16.172 -30.781 -19.859 1 98.56 322 TYR A C 1
ATOM 2570 O O . TYR A 1 322 ? -15.422 -31.344 -20.656 1 98.56 322 TYR A O 1
ATOM 2578 N N . PHE A 1 323 ? -15.859 -30.812 -18.562 1 98.5 323 PHE A N 1
ATOM 2579 C CA . PHE A 1 323 ? -14.586 -31.25 -18.016 1 98.5 323 PHE A CA 1
ATOM 2580 C C . PHE A 1 323 ? -14.383 -32.75 -18.25 1 98.5 323 PHE A C 1
ATOM 2582 O O . PHE A 1 323 ? -13.289 -33.188 -18.625 1 98.5 323 PHE A O 1
ATOM 2589 N N . PRO A 1 324 ? -15.461 -33.562 -18.047 1 98.69 324 PRO A N 1
ATOM 2590 C CA . PRO A 1 324 ? -15.258 -35.031 -18.172 1 98.69 324 PRO A CA 1
ATOM 2591 C C . PRO A 1 324 ? -14.68 -35.438 -19.516 1 98.69 324 PRO A C 1
ATOM 2593 O O . PRO A 1 324 ? -13.742 -36.25 -19.578 1 98.69 324 PRO A O 1
ATOM 2596 N N . TYR A 1 325 ? -15.164 -34.875 -20.609 1 98.56 325 TYR A N 1
ATOM 2597 C CA . TYR A 1 325 ? -14.711 -35.281 -21.922 1 98.56 325 TYR A CA 1
ATOM 2598 C C . TYR A 1 325 ? -13.211 -35.031 -22.094 1 98.56 325 TYR A C 1
ATOM 2600 O O . TYR A 1 325 ? -12.516 -35.844 -22.719 1 98.56 325 TYR A O 1
ATOM 2608 N N . ARG A 1 326 ? -12.68 -33.938 -21.594 1 97.69 326 ARG A N 1
ATOM 2609 C CA . ARG A 1 326 ? -11.258 -33.625 -21.656 1 97.69 326 ARG A CA 1
ATOM 2610 C C . ARG A 1 326 ? -10.438 -34.781 -21.078 1 97.69 326 ARG A C 1
ATOM 2612 O O . ARG A 1 326 ? -9.32 -35.031 -21.531 1 97.69 326 ARG A O 1
ATOM 2619 N N . PHE A 1 327 ? -11.047 -35.594 -20.172 1 98 327 PHE A N 1
ATOM 2620 C CA . PHE A 1 327 ? -10.32 -36.625 -19.438 1 98 327 PHE A CA 1
ATOM 2621 C C . PHE A 1 327 ? -10.734 -38 -19.922 1 98 327 PHE A C 1
ATOM 2623 O O . PHE A 1 327 ? -10.477 -39 -19.234 1 98 327 PHE A O 1
ATOM 2630 N N . GLY A 1 328 ? -11.445 -38.094 -21.078 1 96.56 328 GLY A N 1
ATOM 2631 C CA . GLY A 1 328 ? -11.805 -39.344 -21.688 1 96.56 328 GLY A CA 1
ATOM 2632 C C . GLY A 1 328 ? -13.078 -39.938 -21.125 1 96.56 328 GLY A C 1
ATOM 2633 O O . GLY A 1 328 ? -13.336 -41.156 -21.266 1 96.56 328 GLY A O 1
ATOM 2634 N N . ILE A 1 329 ? -13.836 -39.125 -20.5 1 98.06 329 ILE A N 1
ATOM 2635 C CA . ILE A 1 329 ? -15.078 -39.562 -19.859 1 98.06 329 ILE A CA 1
ATOM 2636 C C . ILE A 1 329 ? -16.266 -39.031 -20.656 1 98.06 329 ILE A C 1
ATOM 2638 O O . ILE A 1 329 ? -16.328 -37.875 -21 1 98.06 329 ILE A O 1
ATOM 2642 N N . GLY A 1 330 ? -17.266 -39.969 -20.875 1 96.81 330 GLY A N 1
ATOM 2643 C CA . GLY A 1 330 ? -18.438 -39.562 -21.641 1 96.81 330 GLY A CA 1
ATOM 2644 C C . GLY A 1 330 ? -18.125 -39.281 -23.109 1 96.81 330 GLY A C 1
ATOM 2645 O O . GLY A 1 330 ? -18.469 -38.219 -23.625 1 96.81 330 GLY A O 1
ATOM 2646 N N . THR A 1 331 ? -17.531 -40.281 -23.812 1 96.62 331 THR A N 1
ATOM 2647 C CA . THR A 1 331 ? -16.984 -40 -25.125 1 96.62 331 THR A CA 1
ATOM 2648 C C . THR A 1 331 ? -17.891 -40.562 -26.219 1 96.62 331 THR A C 1
ATOM 2650 O O . THR A 1 331 ? -17.578 -40.438 -27.406 1 96.62 331 THR A O 1
ATOM 2653 N N . ASN A 1 332 ? -19.016 -41.125 -25.859 1 96.12 332 ASN A N 1
ATOM 2654 C CA . ASN A 1 332 ? -19.906 -41.625 -26.891 1 96.12 332 ASN A CA 1
ATOM 2655 C C . ASN A 1 332 ? -20.703 -40.5 -27.547 1 96.12 332 ASN A C 1
ATOM 2657 O O . ASN A 1 332 ? -20.688 -39.375 -27.062 1 96.12 332 ASN A O 1
ATOM 2661 N N . GLN A 1 333 ? -21.422 -40.812 -28.578 1 96.94 333 GLN A N 1
ATOM 2662 C CA . GLN A 1 333 ? -22.062 -39.812 -29.406 1 96.94 333 GLN A CA 1
ATOM 2663 C C . GLN A 1 333 ? -23.172 -39.094 -28.641 1 96.94 333 GLN A C 1
ATOM 2665 O O . GLN A 1 333 ? -23.375 -37.906 -28.828 1 96.94 333 GLN A O 1
ATOM 2670 N N . THR A 1 334 ? -23.859 -39.75 -27.828 1 96.81 334 THR A N 1
ATOM 2671 C CA . THR A 1 334 ? -24.922 -39.156 -27.047 1 96.81 334 THR A CA 1
ATOM 2672 C C . THR A 1 334 ? -24.375 -38.031 -26.188 1 96.81 334 THR A C 1
ATOM 2674 O O . THR A 1 334 ? -24.953 -36.938 -26.141 1 96.81 334 THR A O 1
ATOM 2677 N N . TYR A 1 335 ? -23.328 -38.281 -25.5 1 97.62 335 TYR A N 1
ATOM 2678 C CA . TYR A 1 335 ? -22.719 -37.281 -24.625 1 97.62 335 TYR A CA 1
ATOM 2679 C C . TYR A 1 335 ? -22.172 -36.125 -25.438 1 97.62 335 TYR A C 1
ATOM 2681 O O . TYR A 1 335 ? -22.297 -34.938 -25.031 1 97.62 335 TYR A O 1
ATOM 2689 N N . ILE A 1 336 ? -21.516 -36.375 -26.625 1 98.38 336 ILE A N 1
ATOM 2690 C CA . ILE A 1 336 ? -20.984 -35.344 -27.5 1 98.38 336 ILE A CA 1
ATOM 2691 C C . ILE A 1 336 ? -22.109 -34.438 -27.984 1 98.38 336 ILE A C 1
ATOM 2693 O O . ILE A 1 336 ? -21.953 -33.219 -28.031 1 98.38 336 ILE A O 1
ATOM 2697 N N . ASP A 1 337 ? -23.297 -35.062 -28.297 1 97.94 337 ASP A N 1
ATOM 2698 C CA . ASP A 1 337 ? -24.469 -34.281 -28.719 1 97.94 337 ASP A CA 1
ATOM 2699 C C . ASP A 1 337 ? -24.953 -33.375 -27.594 1 97.94 337 ASP A C 1
ATOM 2701 O O . ASP A 1 337 ? -25.406 -32.25 -27.844 1 97.94 337 ASP A O 1
ATOM 2705 N N . GLY A 1 338 ? -24.906 -33.938 -26.375 1 98.06 338 GLY A N 1
ATOM 2706 C CA . GLY A 1 338 ? -25.266 -33.125 -25.234 1 98.06 338 GLY A CA 1
ATOM 2707 C C . GLY A 1 338 ? -24.359 -31.906 -25.062 1 98.06 338 GLY A C 1
ATOM 2708 O O . GLY A 1 338 ? -24.828 -30.812 -24.734 1 98.06 338 GLY A O 1
ATOM 2709 N N . LEU A 1 339 ? -23.047 -32.062 -25.219 1 98.56 339 LEU A N 1
ATOM 2710 C CA . LEU A 1 339 ? -22.094 -30.984 -25.141 1 98.56 339 LEU A CA 1
ATOM 2711 C C . LEU A 1 339 ? -22.344 -29.953 -26.234 1 98.56 339 LEU A C 1
ATOM 2713 O O . LEU A 1 339 ? -22.312 -28.75 -25.984 1 98.56 339 LEU A O 1
ATOM 2717 N N . ALA A 1 340 ? -22.625 -30.391 -27.453 1 98.5 340 ALA A N 1
ATOM 2718 C CA . ALA A 1 340 ? -22.859 -29.547 -28.609 1 98.5 340 ALA A CA 1
ATOM 2719 C C . ALA A 1 340 ? -24.109 -28.688 -28.406 1 98.5 340 ALA A C 1
ATOM 2721 O O . ALA A 1 340 ? -24.172 -27.547 -28.859 1 98.5 340 ALA A O 1
ATOM 2722 N N . ALA A 1 341 ? -25.047 -29.219 -27.688 1 97.25 341 ALA A N 1
ATOM 2723 C CA . ALA A 1 341 ? -26.344 -28.562 -27.516 1 97.25 341 ALA A CA 1
ATOM 2724 C C . ALA A 1 341 ? -26.203 -27.297 -26.672 1 97.25 341 ALA A C 1
ATOM 2726 O O . ALA A 1 341 ? -27.016 -26.375 -26.797 1 97.25 341 ALA A O 1
ATOM 2727 N N . GLY A 1 342 ? -25.172 -27.219 -25.891 1 97.19 342 GLY A N 1
ATOM 2728 C CA . GLY A 1 342 ? -24.984 -26.047 -25.062 1 97.19 342 GLY A CA 1
ATOM 2729 C C . GLY A 1 342 ? -24.188 -24.953 -25.734 1 97.19 342 GLY A C 1
ATOM 2730 O O . GLY A 1 342 ? -24 -23.859 -25.172 1 97.19 342 GLY A O 1
ATOM 2731 N N . LEU A 1 343 ? -23.703 -25.109 -26.938 1 98.31 343 LEU A N 1
ATOM 2732 C CA . LEU A 1 343 ? -22.766 -24.188 -27.594 1 98.31 343 LEU A CA 1
ATOM 2733 C C . LEU A 1 343 ? -23.484 -23.297 -28.594 1 98.31 343 LEU A C 1
ATOM 2735 O O . LEU A 1 343 ? -23.219 -23.375 -29.797 1 98.31 343 LEU A O 1
ATOM 2739 N N . ASP A 1 344 ? -24.312 -22.453 -28.047 1 96.56 344 ASP A N 1
ATOM 2740 C CA . ASP A 1 344 ? -25.016 -21.422 -28.797 1 96.56 344 ASP A CA 1
ATOM 2741 C C . ASP A 1 344 ? -25.141 -20.141 -27.984 1 96.56 344 ASP A C 1
ATOM 2743 O O . ASP A 1 344 ? -24.656 -20.062 -26.859 1 96.56 344 ASP A O 1
ATOM 2747 N N . THR A 1 345 ? -25.719 -19.125 -28.453 1 96.44 345 THR A N 1
ATOM 2748 C CA . THR A 1 345 ? -25.719 -17.781 -27.859 1 96.44 345 THR A CA 1
ATOM 2749 C C . THR A 1 345 ? -26.75 -17.688 -26.75 1 96.44 345 THR A C 1
ATOM 2751 O O . THR A 1 345 ? -26.75 -16.719 -25.969 1 96.44 345 THR A O 1
ATOM 2754 N N . GLU A 1 346 ? -27.578 -18.656 -26.547 1 95.56 346 GLU A N 1
ATOM 2755 C CA . GLU A 1 346 ? -28.562 -18.672 -25.469 1 95.56 346 GLU A CA 1
ATOM 2756 C C . GLU A 1 346 ? -28.016 -19.375 -24.234 1 95.56 346 GLU A C 1
ATOM 2758 O O . GLU A 1 346 ? -28.531 -19.203 -23.141 1 95.56 346 GLU A O 1
ATOM 2763 N N . HIS A 1 347 ? -27.031 -20.203 -24.484 1 97.31 347 HIS A N 1
ATOM 2764 C CA . HIS A 1 347 ? -26.5 -21 -23.375 1 97.31 347 HIS A CA 1
ATOM 2765 C C . HIS A 1 347 ? -25.094 -20.547 -22.984 1 97.31 347 HIS A C 1
ATOM 2767 O O . HIS A 1 347 ? -24.938 -19.516 -22.328 1 97.31 347 HIS A O 1
ATOM 2773 N N . PHE A 1 348 ? -23.953 -21.094 -23.547 1 98.38 348 PHE A N 1
ATOM 2774 C CA . PHE A 1 348 ? -22.641 -20.828 -22.984 1 98.38 348 PHE A CA 1
ATOM 2775 C C . PHE A 1 348 ? -21.906 -19.781 -23.812 1 98.38 348 PHE A C 1
ATOM 2777 O O . PHE A 1 348 ? -20.922 -19.203 -23.344 1 98.38 348 PHE A O 1
ATOM 2784 N N . LEU A 1 349 ? -22.25 -19.516 -25.047 1 98.38 349 LEU A N 1
ATOM 2785 C CA . LEU A 1 349 ? -21.469 -18.672 -25.938 1 98.38 349 LEU A CA 1
ATOM 2786 C C . LEU A 1 349 ? -21.859 -17.219 -25.781 1 98.38 349 LEU A C 1
ATOM 2788 O O . LEU A 1 349 ? -23.047 -16.875 -25.891 1 98.38 349 LEU A O 1
ATOM 2792 N N . THR A 1 350 ? -20.969 -16.375 -25.406 1 98.12 350 THR A N 1
ATOM 2793 C CA . THR A 1 350 ? -21.094 -14.922 -25.359 1 98.12 350 THR A CA 1
ATOM 2794 C C . THR A 1 350 ? -19.891 -14.258 -26.016 1 98.12 350 THR A C 1
ATOM 2796 O O . THR A 1 350 ? -18.969 -14.938 -26.469 1 98.12 350 THR A O 1
ATOM 2799 N N . ASP A 1 351 ? -19.797 -12.922 -26.078 1 97.44 351 ASP A N 1
ATOM 2800 C CA . ASP A 1 351 ? -18.734 -12.188 -26.75 1 97.44 351 ASP A CA 1
ATOM 2801 C C . ASP A 1 351 ? -17.391 -12.422 -26.062 1 97.44 351 ASP A C 1
ATOM 2803 O O . ASP A 1 351 ? -16.344 -12.422 -26.719 1 97.44 351 ASP A O 1
ATOM 2807 N N . PHE A 1 352 ? -17.469 -12.672 -24.781 1 97.69 352 PHE A N 1
ATOM 2808 C CA . PHE A 1 352 ? -16.234 -12.867 -24.016 1 97.69 352 PHE A CA 1
ATOM 2809 C C . PHE A 1 352 ? -16.344 -14.086 -23.109 1 97.69 352 PHE A C 1
ATOM 2811 O O . PHE A 1 352 ? -15.766 -14.109 -22.016 1 97.69 352 PHE A O 1
ATOM 2818 N N . GLY A 1 353 ? -17.188 -14.992 -23.484 1 93.25 353 GLY A N 1
ATOM 2819 C CA . GLY A 1 353 ? -17.344 -16.234 -22.75 1 93.25 353 GLY A CA 1
ATOM 2820 C C . GLY A 1 353 ? -16.188 -17.203 -22.984 1 93.25 353 GLY A C 1
ATOM 2821 O O . GLY A 1 353 ? -15.125 -16.812 -23.469 1 93.25 353 GLY A O 1
ATOM 2822 N N . PRO A 1 354 ? -16.469 -18.531 -22.656 1 97.94 354 PRO A N 1
ATOM 2823 C CA . PRO A 1 354 ? -17.75 -19.125 -22.25 1 97.94 354 PRO A CA 1
ATOM 2824 C C . PRO A 1 354 ? -18.156 -18.734 -20.828 1 97.94 354 PRO A C 1
ATOM 2826 O O . PRO A 1 354 ? -17.297 -18.422 -20 1 97.94 354 PRO A O 1
ATOM 2829 N N . THR A 1 355 ? -19.453 -18.719 -20.594 1 98.44 355 THR A N 1
ATOM 2830 C CA . THR A 1 355 ? -19.953 -18.469 -19.25 1 98.44 355 THR A CA 1
ATOM 2831 C C . THR A 1 355 ? -19.812 -19.719 -18.391 1 98.44 355 THR A C 1
ATOM 2833 O O . THR A 1 355 ? -19.844 -20.844 -18.891 1 98.44 355 THR A O 1
ATOM 2836 N N . THR A 1 356 ? -19.672 -19.594 -17.062 1 98.25 356 THR A N 1
ATOM 2837 C CA . THR A 1 356 ? -19.516 -20.734 -16.156 1 98.25 356 THR A CA 1
ATOM 2838 C C . THR A 1 356 ? -20.875 -21.328 -15.797 1 98.25 356 THR A C 1
ATOM 2840 O O . THR A 1 356 ? -20.953 -22.5 -15.398 1 98.25 356 THR A O 1
ATOM 2843 N N . LEU A 1 357 ? -21.906 -20.531 -15.898 1 98.38 357 LEU A N 1
ATOM 2844 C CA . LEU A 1 357 ? -23.297 -20.938 -15.797 1 98.38 357 LEU A CA 1
ATOM 2845 C C . LEU A 1 357 ? -24.078 -20.516 -17.031 1 98.38 357 LEU A C 1
ATOM 2847 O O . LEU A 1 357 ? -23.875 -19.406 -17.547 1 98.38 357 LEU A O 1
ATOM 2851 N N . GLU A 1 358 ? -24.875 -21.438 -17.594 1 97.81 358 GLU A N 1
ATOM 2852 C CA . GLU A 1 358 ? -25.594 -21.109 -18.828 1 97.81 358 GLU A CA 1
ATOM 2853 C C . GLU A 1 358 ? -26.469 -19.875 -18.641 1 97.81 358 GLU A C 1
ATOM 2855 O O . GLU A 1 358 ? -27.031 -19.672 -17.562 1 97.81 358 GLU A O 1
ATOM 2860 N N . GLN A 1 359 ? -26.656 -19.141 -19.641 1 98.06 359 GLN A N 1
ATOM 2861 C CA . GLN A 1 359 ? -27.312 -17.828 -19.594 1 98.06 359 GLN A CA 1
ATOM 2862 C C . GLN A 1 359 ? -28.797 -17.969 -19.266 1 98.06 359 GLN A C 1
ATOM 2864 O O . GLN A 1 359 ? -29.406 -17.031 -18.734 1 98.06 359 GLN A O 1
ATOM 2869 N N . THR A 1 360 ? -29.375 -19.109 -19.531 1 97.25 360 THR A N 1
ATOM 2870 C CA . THR A 1 360 ? -30.812 -19.297 -19.344 1 97.25 360 THR A CA 1
ATOM 2871 C C . THR A 1 360 ? -31.125 -19.562 -17.875 1 97.25 360 THR A C 1
ATOM 2873 O O . THR A 1 360 ? -32.281 -19.516 -17.469 1 97.25 360 THR A O 1
ATOM 2876 N N . SER A 1 361 ? -30.109 -19.891 -17.062 1 97.06 361 SER A N 1
ATOM 2877 C CA . SER A 1 361 ? -30.328 -20.109 -15.625 1 97.06 361 SER A CA 1
ATOM 2878 C C . SER A 1 361 ? -30.844 -18.828 -14.953 1 97.06 361 SER A C 1
ATOM 2880 O O . SER A 1 361 ? -30.375 -17.734 -15.258 1 97.06 361 SER A O 1
ATOM 2882 N N . PRO A 1 362 ? -31.797 -18.953 -14 1 95.88 362 PRO A N 1
ATOM 2883 C CA . PRO A 1 362 ? -32.25 -17.766 -13.266 1 95.88 362 PRO A CA 1
ATOM 2884 C C . PRO A 1 362 ? -31.188 -17.172 -12.375 1 95.88 362 PRO A C 1
ATOM 2886 O O . PRO A 1 362 ? -31.328 -16.047 -11.898 1 95.88 362 PRO A O 1
ATOM 2889 N N . TYR A 1 363 ? -30.109 -17.875 -12.125 1 96.88 363 TYR A N 1
ATOM 2890 C CA . TYR A 1 363 ? -29.062 -17.391 -11.227 1 96.88 363 TYR A CA 1
ATOM 2891 C C . TYR A 1 363 ? -27.875 -16.844 -12.008 1 96.88 363 TYR A C 1
ATOM 2893 O O . TYR A 1 363 ? -26.891 -16.391 -11.414 1 96.88 363 TYR A O 1
ATOM 2901 N N . TYR A 1 364 ? -27.953 -16.906 -13.305 1 97.06 364 TYR A N 1
ATOM 2902 C CA . TYR A 1 364 ? -26.938 -16.312 -14.164 1 97.06 364 TYR A CA 1
ATOM 2903 C C . TYR A 1 364 ? -26.875 -14.805 -13.992 1 97.06 364 TYR A C 1
ATOM 2905 O O . TYR A 1 364 ? -27.906 -14.148 -13.867 1 97.06 364 TYR A O 1
ATOM 2913 N N . THR A 1 365 ? -25.656 -14.25 -13.891 1 95.31 365 THR A N 1
ATOM 2914 C CA . THR A 1 365 ? -25.453 -12.805 -13.93 1 95.31 365 THR A CA 1
ATOM 2915 C C . THR A 1 365 ? -24.344 -12.438 -14.898 1 95.31 365 THR A C 1
ATOM 2917 O O . THR A 1 365 ? -23.234 -12.961 -14.812 1 95.31 365 THR A O 1
ATOM 2920 N N . ALA A 1 366 ? -24.578 -11.516 -15.797 1 94.88 366 ALA A N 1
ATOM 2921 C CA . ALA A 1 366 ? -23.578 -11.055 -16.766 1 94.88 366 ALA A CA 1
ATOM 2922 C C . ALA A 1 366 ? -22.656 -10.016 -16.141 1 94.88 366 ALA A C 1
ATOM 2924 O O . ALA A 1 366 ? -21.484 -9.922 -16.5 1 94.88 366 ALA A O 1
ATOM 2925 N N . LEU A 1 367 ? -23.156 -9.18 -15.195 1 93.44 367 LEU A N 1
ATOM 2926 C CA . LEU A 1 367 ? -22.406 -8.055 -14.641 1 93.44 367 LEU A CA 1
ATOM 2927 C C . LEU A 1 367 ? -22.234 -8.203 -13.133 1 93.44 367 LEU A C 1
ATOM 2929 O O . LEU A 1 367 ? -21.906 -7.234 -12.445 1 93.44 367 LEU A O 1
ATOM 2933 N N . LYS A 1 368 ? -22.344 -9.297 -12.555 1 93.12 368 LYS A N 1
ATOM 2934 C CA . LYS A 1 368 ? -22.188 -9.625 -11.141 1 93.12 368 LYS A CA 1
ATOM 2935 C C . LYS A 1 368 ? -23.203 -8.859 -10.289 1 93.12 368 LYS A C 1
ATOM 2937 O O . LYS A 1 368 ? -23.594 -7.746 -10.648 1 93.12 368 LYS A O 1
ATOM 2942 N N . ASN A 1 369 ? -23.562 -9.406 -9.195 1 91.81 369 ASN A N 1
ATOM 2943 C CA . ASN A 1 369 ? -24.453 -8.758 -8.242 1 91.81 369 ASN A CA 1
ATOM 2944 C C . ASN A 1 369 ? -23.688 -8.195 -7.047 1 91.81 369 ASN A C 1
ATOM 2946 O O . ASN A 1 369 ? -24.281 -7.527 -6.188 1 91.81 369 ASN A O 1
ATOM 2950 N N . THR A 1 370 ? -22.469 -8.43 -6.906 1 93.56 370 THR A N 1
ATOM 2951 C CA . THR A 1 370 ? -21.594 -8 -5.816 1 93.56 370 THR A CA 1
ATOM 2952 C C . THR A 1 370 ? -20.219 -7.598 -6.348 1 93.56 370 THR A C 1
ATOM 2954 O O . THR A 1 370 ? -19.938 -7.746 -7.539 1 93.56 370 THR A O 1
ATOM 2957 N N . THR A 1 371 ? -19.359 -7.074 -5.48 1 94.19 371 THR A N 1
ATOM 2958 C CA . THR A 1 371 ? -18.016 -6.699 -5.875 1 94.19 371 THR A CA 1
ATOM 2959 C C . THR A 1 371 ? -17.031 -7.836 -5.609 1 94.19 371 THR A C 1
ATOM 2961 O O . THR A 1 371 ? -15.836 -7.723 -5.898 1 94.19 371 THR A O 1
ATOM 2964 N N . TYR A 1 372 ? -17.516 -8.93 -5.082 1 94.25 372 TYR A N 1
ATOM 2965 C CA . TYR A 1 372 ? -16.656 -10.078 -4.832 1 94.25 372 TYR A CA 1
ATOM 2966 C C . TYR A 1 372 ? -15.93 -10.508 -6.102 1 94.25 372 TYR A C 1
ATOM 2968 O O . TYR A 1 372 ? -16.5 -10.477 -7.191 1 94.25 372 TYR A O 1
ATOM 2976 N N . CYS A 1 373 ? -14.766 -10.945 -5.945 1 90.69 373 CYS A N 1
ATOM 2977 C CA . CYS A 1 373 ? -13.898 -11.18 -7.098 1 90.69 373 CYS A CA 1
ATOM 2978 C C . CYS A 1 373 ? -14.344 -12.406 -7.879 1 90.69 373 CYS A C 1
ATOM 2980 O O . CYS A 1 373 ? -14.281 -12.422 -9.109 1 90.69 373 CYS A O 1
ATOM 2982 N N . CYS A 1 374 ? -14.742 -13.375 -7.273 1 92.94 374 CYS A N 1
ATOM 2983 C CA . CYS A 1 374 ? -14.617 -14.703 -7.855 1 92.94 374 CYS A CA 1
ATOM 2984 C C . CYS A 1 374 ? -15.977 -15.375 -7.973 1 92.94 374 CYS A C 1
ATOM 2986 O O . CYS A 1 374 ? -16.234 -16.391 -7.309 1 92.94 374 CYS A O 1
ATOM 2988 N N . LEU A 1 375 ? -16.766 -14.875 -8.891 1 96 375 LEU A N 1
ATOM 2989 C CA . LEU A 1 375 ? -18.094 -15.445 -9.125 1 96 375 LEU A CA 1
ATOM 2990 C C . LEU A 1 375 ? -18.031 -16.484 -10.25 1 96 375 LEU A C 1
ATOM 2992 O O . LEU A 1 375 ? -17.469 -16.219 -11.312 1 96 375 LEU A O 1
ATOM 2996 N N . TRP A 1 376 ? -18.688 -17.594 -10 1 97.69 376 TRP A N 1
ATOM 2997 C CA . TRP A 1 376 ? -18.766 -18.656 -11 1 97.69 376 TRP A CA 1
ATOM 2998 C C . TRP A 1 376 ? -20.203 -18.844 -11.477 1 97.69 376 TRP A C 1
ATOM 3000 O O . TRP A 1 376 ? -20.594 -19.953 -11.836 1 97.69 376 TRP A O 1
ATOM 3010 N N . GLN A 1 377 ? -21.062 -17.844 -11.359 1 95.88 377 GLN A N 1
ATOM 3011 C CA . GLN A 1 377 ? -22.438 -17.891 -11.844 1 95.88 377 GLN A CA 1
ATOM 3012 C C . GLN A 1 377 ? -22.594 -17.141 -13.164 1 95.88 377 GLN A C 1
ATOM 3014 O O . GLN A 1 377 ? -23.609 -16.484 -13.398 1 95.88 377 GLN A O 1
ATOM 3019 N N . GLY A 1 378 ? -21.531 -17.078 -13.922 1 95.75 378 GLY A N 1
ATOM 3020 C CA . GLY A 1 378 ? -21.703 -16.5 -15.242 1 95.75 378 GLY A CA 1
ATOM 3021 C C . GLY A 1 378 ? -20.422 -15.922 -15.812 1 95.75 378 GLY A C 1
ATOM 3022 O O . GLY A 1 378 ? -20.234 -15.891 -17.031 1 95.75 378 GLY A O 1
ATOM 3023 N N . GLN A 1 379 ? -19.422 -15.508 -15.047 1 97.12 379 GLN A N 1
ATOM 3024 C CA . GLN A 1 379 ? -18.172 -14.914 -15.508 1 97.12 379 GLN A CA 1
ATOM 3025 C C . GLN A 1 379 ? -17.328 -15.93 -16.281 1 97.12 379 GLN A C 1
ATOM 3027 O O . GLN A 1 379 ? -17.531 -17.141 -16.156 1 97.12 379 GLN A O 1
ATOM 3032 N N . SER A 1 380 ? -16.547 -15.398 -17.156 1 97.88 380 SER A N 1
ATOM 3033 C CA . SER A 1 380 ? -15.602 -16.25 -17.875 1 97.88 380 SER A CA 1
ATOM 3034 C C . SER A 1 380 ? -14.289 -16.375 -17.125 1 97.88 380 SER A C 1
ATOM 3036 O O . SER A 1 380 ? -13.648 -15.375 -16.797 1 97.88 380 SER A O 1
ATOM 3038 N N . TRP A 1 381 ? -13.906 -17.562 -16.844 1 98 381 TRP A N 1
ATOM 3039 C CA . TRP A 1 381 ? -12.688 -17.828 -16.078 1 98 381 TRP A CA 1
ATOM 3040 C C . TRP A 1 381 ? -11.641 -18.516 -16.938 1 98 381 TRP A C 1
ATOM 3042 O O . TRP A 1 381 ? -11.914 -19.562 -17.5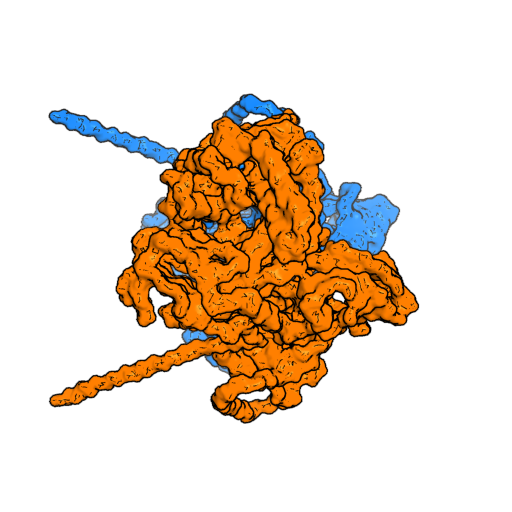47 1 98 381 TRP A O 1
ATOM 3052 N N . PRO A 1 382 ? -10.414 -17.969 -17 1 98.06 382 PRO A N 1
ATOM 3053 C CA . PRO A 1 382 ? -9.344 -18.688 -17.703 1 98.06 382 PRO A CA 1
ATOM 3054 C C . PRO A 1 382 ? -9.164 -20.125 -17.219 1 98.06 382 PRO A C 1
ATOM 3056 O O . PRO A 1 382 ? -8.867 -21.016 -18.031 1 98.06 382 PRO A O 1
ATOM 3059 N N . PHE A 1 383 ? -9.367 -20.375 -15.984 1 97.88 383 PHE A N 1
ATOM 3060 C CA . PHE A 1 383 ? -9.234 -21.688 -15.359 1 97.88 383 PHE A CA 1
ATOM 3061 C C . PHE A 1 383 ? -10.094 -22.719 -16.078 1 97.88 383 PHE A C 1
ATOM 3063 O O . PHE A 1 383 ? -9.586 -23.703 -16.609 1 97.88 383 PHE A O 1
ATOM 3070 N N . SER A 1 384 ? -11.383 -22.484 -16.156 1 97.94 384 SER A N 1
ATOM 3071 C CA . SER A 1 384 ? -12.328 -23.422 -16.766 1 97.94 384 SER A CA 1
ATOM 3072 C C . SER A 1 384 ? -12.25 -23.375 -18.281 1 97.94 384 SER A C 1
ATOM 3074 O O . SER A 1 384 ? -12.453 -24.391 -18.953 1 97.94 384 SER A O 1
ATOM 3076 N N . THR A 1 385 ? -11.922 -22.188 -18.859 1 98.19 385 THR A N 1
ATOM 3077 C CA . THR A 1 385 ? -11.781 -22.047 -20.297 1 98.19 385 THR A CA 1
ATOM 3078 C C . THR A 1 385 ? -10.672 -22.953 -20.828 1 98.19 385 THR A C 1
ATOM 3080 O O . THR A 1 385 ? -10.773 -23.5 -21.922 1 98.19 385 THR A O 1
ATOM 3083 N N . SER A 1 386 ? -9.633 -23.172 -20.047 1 96.44 386 SER A N 1
ATOM 3084 C CA . SER A 1 386 ? -8.531 -24.047 -20.422 1 96.44 386 SER A CA 1
ATOM 3085 C C . SER A 1 386 ? -9.023 -25.469 -20.688 1 96.44 386 SER A C 1
ATOM 3087 O O . SER A 1 386 ? -8.695 -26.078 -21.703 1 96.44 386 SER A O 1
ATOM 3089 N N . VAL A 1 387 ? -9.828 -25.953 -19.781 1 97.94 387 VAL A N 1
ATOM 3090 C CA . VAL A 1 387 ? -10.336 -27.328 -19.891 1 97.94 387 VAL A CA 1
ATOM 3091 C C . VAL A 1 387 ? -11.367 -27.406 -21.016 1 97.94 387 VAL A C 1
ATOM 3093 O O . VAL A 1 387 ? -11.359 -28.344 -21.797 1 97.94 387 VAL A O 1
ATOM 3096 N N . TYR A 1 388 ? -12.227 -26.391 -21.062 1 98.38 388 TYR A N 1
ATOM 3097 C CA . TYR A 1 388 ? -13.25 -26.266 -22.094 1 98.38 388 TYR A CA 1
ATOM 3098 C C . TYR A 1 388 ? -12.633 -26.297 -23.484 1 98.38 388 TYR A C 1
ATOM 3100 O O . TYR A 1 388 ? -13.086 -27.047 -24.344 1 98.38 388 TYR A O 1
ATOM 3108 N N . LEU A 1 389 ? -11.547 -25.562 -23.703 1 98.69 389 LEU A N 1
ATOM 3109 C CA . LEU A 1 389 ? -10.875 -25.547 -25 1 98.69 389 LEU A CA 1
ATOM 3110 C C . LEU A 1 389 ? -10.258 -26.906 -25.312 1 98.69 389 LEU A C 1
ATOM 3112 O O . LEU A 1 389 ? -10.25 -27.328 -26.469 1 98.69 389 LEU A O 1
ATOM 3116 N N . GLY A 1 390 ? -9.711 -27.562 -24.297 1 97.94 390 GLY A N 1
ATOM 3117 C CA . GLY A 1 390 ? -9.219 -28.906 -24.5 1 97.94 390 GLY A CA 1
ATOM 3118 C C . GLY A 1 390 ? -10.289 -29.875 -24.953 1 97.94 390 GLY A C 1
ATOM 3119 O O . GLY A 1 390 ? -10.039 -30.719 -25.812 1 97.94 390 GLY A O 1
ATOM 3120 N N . THR A 1 391 ? -11.484 -29.734 -24.422 1 98.56 391 THR A N 1
ATOM 3121 C CA . THR A 1 391 ? -12.625 -30.562 -24.812 1 98.56 391 THR A CA 1
ATOM 3122 C C . THR A 1 391 ? -13 -30.297 -26.281 1 98.56 391 THR A C 1
ATOM 3124 O O . THR A 1 391 ? -13.148 -31.234 -27.062 1 98.56 391 THR A O 1
ATOM 3127 N N . LEU A 1 392 ? -13.141 -29.031 -26.625 1 98.69 392 LEU A N 1
ATOM 3128 C CA . LEU A 1 392 ? -13.5 -28.688 -28 1 98.69 392 LEU A CA 1
ATOM 3129 C C . LEU A 1 392 ? -12.453 -29.203 -28.984 1 98.69 392 LEU A C 1
ATOM 3131 O O . LEU A 1 392 ? -12.805 -29.781 -30.031 1 98.69 392 LEU A O 1
ATOM 3135 N N . ALA A 1 393 ? -11.227 -29.031 -28.688 1 98.25 393 ALA A N 1
ATOM 3136 C CA . ALA A 1 393 ? -10.148 -29.422 -29.594 1 98.25 393 ALA A CA 1
ATOM 3137 C C . ALA A 1 393 ? -10.156 -30.922 -29.828 1 98.25 393 ALA A C 1
ATOM 3139 O O . ALA A 1 393 ? -9.984 -31.375 -30.969 1 98.25 393 ALA A O 1
ATOM 3140 N N . ARG A 1 394 ? -10.32 -31.719 -28.797 1 97.38 394 ARG A N 1
ATOM 3141 C CA . ARG A 1 394 ? -10.289 -33.156 -28.922 1 97.38 394 ARG A CA 1
ATOM 3142 C C . ARG A 1 394 ? -11.438 -33.656 -29.781 1 97.38 394 ARG A C 1
ATOM 3144 O O . ARG A 1 394 ? -11.25 -34.531 -30.625 1 97.38 394 ARG A O 1
ATOM 3151 N N . ILE A 1 395 ? -12.641 -33.094 -29.609 1 98.31 395 ILE A N 1
ATOM 3152 C CA . ILE A 1 395 ? -13.805 -33.5 -30.391 1 98.31 395 ILE A CA 1
ATOM 3153 C C . ILE A 1 395 ? -13.625 -33.062 -31.844 1 98.31 395 ILE A C 1
ATOM 3155 O O . ILE A 1 395 ? -13.891 -33.844 -32.781 1 98.31 395 ILE A O 1
ATOM 3159 N N . ALA A 1 396 ? -13.18 -31.859 -32.031 1 97.62 396 ALA A N 1
ATOM 3160 C CA . ALA A 1 396 ? -13 -31.297 -33.375 1 97.62 396 ALA A CA 1
ATOM 3161 C C . ALA A 1 396 ? -11.953 -32.094 -34.156 1 97.62 396 ALA A C 1
ATOM 3163 O O . ALA A 1 396 ? -12.117 -32.312 -35.375 1 97.62 396 ALA A O 1
ATOM 3164 N N . ARG A 1 397 ? -10.906 -32.406 -33.5 1 94.69 397 ARG A N 1
ATOM 3165 C CA . ARG A 1 397 ? -9.797 -33.125 -34.125 1 94.69 397 ARG A CA 1
ATOM 3166 C C . ARG A 1 397 ? -10.266 -34.438 -34.719 1 94.69 397 ARG A C 1
ATOM 3168 O O . ARG A 1 397 ? -9.805 -34.844 -35.781 1 94.69 397 ARG A O 1
ATOM 3175 N N . ASP A 1 398 ? -11.25 -35.094 -34.094 1 93.38 398 ASP A N 1
ATOM 3176 C CA . ASP A 1 398 ? -11.711 -36.406 -34.531 1 93.38 398 ASP A CA 1
ATOM 3177 C C . ASP A 1 398 ? -12.961 -36.281 -35.406 1 93.38 398 ASP A C 1
ATOM 3179 O O . ASP A 1 398 ? -13.484 -37.281 -35.875 1 93.38 398 ASP A O 1
ATOM 3183 N N . GLY A 1 399 ? -13.406 -35.094 -35.625 1 94.75 399 GLY A N 1
ATOM 3184 C CA . GLY A 1 399 ? -14.562 -34.844 -36.5 1 94.75 399 GLY A CA 1
ATOM 3185 C C . GLY A 1 399 ? -15.828 -35.5 -36 1 94.75 399 GLY A C 1
ATOM 3186 O O . GLY A 1 399 ? -16.578 -36.094 -36.781 1 94.75 399 GLY A O 1
ATOM 3187 N N . LEU A 1 400 ? -16.109 -35.406 -34.719 1 97.38 400 LEU A N 1
ATOM 3188 C CA . LEU A 1 400 ? -17.156 -36.188 -34.094 1 97.38 400 LEU A CA 1
ATOM 3189 C C . LEU A 1 400 ? -18.438 -35.375 -33.969 1 97.38 400 LEU A C 1
ATOM 3191 O O . LEU A 1 400 ? -19.469 -35.906 -33.531 1 97.38 400 LEU A O 1
ATOM 3195 N N . SER A 1 401 ? -18.422 -34.125 -34.344 1 98.06 401 SER A N 1
ATOM 3196 C CA . SER A 1 401 ? -19.594 -33.25 -34.188 1 98.06 401 SER A CA 1
ATOM 3197 C C . SER A 1 401 ? -19.656 -32.219 -35.312 1 98.06 401 SER A C 1
ATOM 3199 O O . SER A 1 401 ? -18.625 -31.703 -35.75 1 98.06 401 SER A O 1
ATOM 3201 N N . SER A 1 402 ? -20.844 -31.906 -35.781 1 97.5 402 SER A N 1
ATOM 3202 C CA . SER A 1 402 ? -21.031 -30.859 -36.781 1 97.5 402 SER A CA 1
ATOM 3203 C C . SER A 1 402 ? -21.047 -29.484 -36.156 1 97.5 402 SER A C 1
ATOM 3205 O O . SER A 1 402 ? -20.906 -28.469 -36.844 1 97.5 402 SER A O 1
ATOM 3207 N N . THR A 1 403 ? -21.172 -29.484 -34.875 1 98.12 403 THR A N 1
ATOM 3208 C CA . THR A 1 403 ? -21.172 -28.234 -34.125 1 98.12 403 THR A CA 1
ATOM 3209 C C . THR A 1 403 ? -19.766 -27.922 -33.594 1 98.12 403 THR A C 1
ATOM 3211 O O . THR A 1 403 ? -19.266 -26.812 -33.781 1 98.12 403 THR A O 1
ATOM 3214 N N . ILE A 1 404 ? -19.188 -28.906 -33 1 98.69 404 ILE A N 1
ATOM 3215 C CA . ILE A 1 404 ? -17.844 -28.75 -32.438 1 98.69 404 ILE A CA 1
ATOM 3216 C C . ILE A 1 404 ? -16.797 -29.047 -33.5 1 98.69 404 ILE A C 1
ATOM 3218 O O . ILE A 1 404 ? -16.234 -30.141 -33.531 1 98.69 404 ILE A O 1
ATOM 3222 N N . THR A 1 405 ? -16.516 -28.047 -34.312 1 97.81 405 THR A N 1
ATOM 3223 C CA . THR A 1 405 ? -15.617 -28.141 -35.438 1 97.81 405 THR A CA 1
ATOM 3224 C C . THR A 1 405 ? -14.297 -27.422 -35.156 1 97.81 405 THR A C 1
ATOM 3226 O O . THR A 1 405 ? -14.172 -26.719 -34.156 1 97.81 405 THR A O 1
ATOM 3229 N N . PRO A 1 406 ? -13.312 -27.656 -36.031 1 96.81 406 PRO A N 1
ATOM 3230 C CA . PRO A 1 406 ? -12.086 -26.859 -35.906 1 96.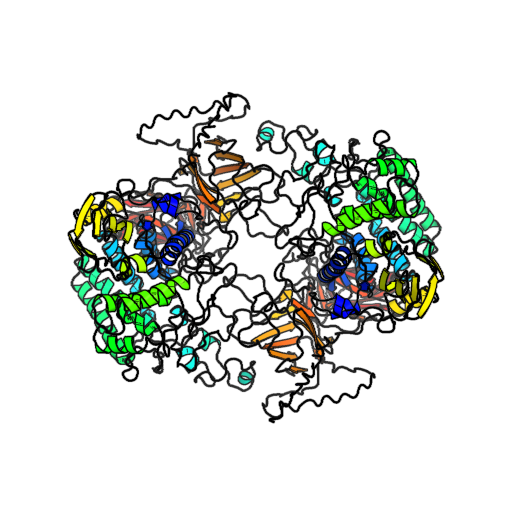81 406 PRO A CA 1
ATOM 3231 C C . PRO A 1 406 ? -12.352 -25.359 -35.938 1 96.81 406 PRO A C 1
ATOM 3233 O O . PRO A 1 406 ? -11.688 -24.609 -35.219 1 96.81 406 PRO A O 1
ATOM 3236 N N . ALA A 1 407 ? -13.344 -24.953 -36.656 1 97.19 407 ALA A N 1
ATOM 3237 C CA . ALA A 1 407 ? -13.688 -23.531 -36.75 1 97.19 407 ALA A CA 1
ATOM 3238 C C . ALA A 1 407 ? -14.219 -23.016 -35.406 1 97.19 407 ALA A C 1
ATOM 3240 O O . ALA A 1 407 ? -13.898 -21.906 -35 1 97.19 407 ALA A O 1
ATOM 3241 N N . LEU A 1 408 ? -15.109 -23.812 -34.812 1 98 408 LEU A N 1
ATOM 3242 C CA . LEU A 1 408 ? -15.633 -23.391 -33.5 1 98 408 LEU A CA 1
ATOM 3243 C C . LEU A 1 408 ? -14.516 -23.328 -32.469 1 98 408 LEU A C 1
ATOM 3245 O O . LEU A 1 408 ? -14.461 -22.406 -31.656 1 98 408 LEU A O 1
ATOM 3249 N N . PHE A 1 409 ? -13.695 -24.359 -32.469 1 98.06 409 PHE A N 1
ATOM 3250 C CA . PHE A 1 409 ? -12.562 -24.344 -31.547 1 98.06 409 PHE A CA 1
ATOM 3251 C C . PHE A 1 409 ? -11.75 -23.062 -31.734 1 98.06 409 PHE A C 1
ATOM 3253 O O . PHE A 1 409 ? -11.445 -22.375 -30.75 1 98.06 409 PHE A O 1
ATOM 3260 N N . TYR A 1 410 ? -11.367 -22.734 -32.938 1 98 410 TYR A N 1
ATOM 3261 C CA . TYR A 1 410 ? -10.547 -21.562 -33.188 1 98 410 TYR A CA 1
ATOM 3262 C C . TYR A 1 410 ? -11.258 -20.281 -32.781 1 98 410 TYR A C 1
ATOM 3264 O O . TYR A 1 410 ? -10.625 -19.359 -32.281 1 98 410 TYR A O 1
ATOM 3272 N N . GLN A 1 411 ? -12.539 -20.234 -33 1 97.62 411 GLN A N 1
ATOM 3273 C CA . GLN A 1 411 ? -13.328 -19.094 -32.562 1 97.62 411 GLN A CA 1
ATOM 3274 C C . GLN A 1 411 ? -13.227 -18.891 -31.062 1 97.62 411 GLN A C 1
ATOM 3276 O O . GLN A 1 411 ? -13.016 -17.766 -30.594 1 97.62 411 GLN A O 1
ATOM 3281 N N . GLU A 1 412 ? -13.383 -19.953 -30.312 1 98.31 412 GLU A N 1
ATOM 3282 C CA . GLU A 1 412 ? -13.344 -19.875 -28.859 1 98.31 412 GLU A CA 1
ATOM 3283 C C . GLU A 1 412 ? -11.938 -19.578 -28.359 1 98.31 412 GLU A C 1
ATOM 3285 O O . GLU A 1 412 ? -11.758 -18.859 -27.375 1 98.31 412 GLU A O 1
ATOM 3290 N N . LEU A 1 413 ? -10.914 -20.125 -29 1 98.5 413 LEU A N 1
ATOM 3291 C CA . LEU A 1 413 ? -9.539 -19.797 -28.656 1 98.5 413 LEU A CA 1
ATOM 3292 C C . LEU A 1 413 ? -9.25 -18.312 -28.906 1 98.5 413 LEU A C 1
ATOM 3294 O O . LEU A 1 413 ? -8.594 -17.656 -28.094 1 98.5 413 LEU A O 1
ATOM 3298 N N . SER A 1 414 ? -9.711 -17.812 -30.031 1 97.81 414 SER A N 1
ATOM 3299 C CA . SER A 1 414 ? -9.531 -16.406 -30.375 1 97.81 414 SER A CA 1
ATOM 3300 C C . SER A 1 414 ? -10.227 -15.508 -29.359 1 97.81 414 SER A C 1
ATOM 3302 O O . SER A 1 414 ? -9.695 -14.453 -29 1 97.81 414 SER A O 1
ATOM 3304 N N . LYS A 1 415 ? -11.375 -15.93 -29.016 1 97.94 415 LYS A N 1
ATOM 3305 C CA . LYS A 1 415 ? -12.102 -15.203 -27.969 1 97.94 415 LYS A CA 1
ATOM 3306 C C . LYS A 1 415 ? -11.328 -15.188 -26.656 1 97.94 415 LYS A C 1
ATOM 3308 O O . LYS A 1 415 ? -11.203 -14.141 -26.016 1 97.94 415 LYS A O 1
ATOM 3313 N N . TYR A 1 416 ? -10.875 -16.297 -26.219 1 98.38 416 TYR A N 1
ATOM 3314 C CA . TYR A 1 416 ? -10.047 -16.406 -25.031 1 98.38 416 TYR A CA 1
ATOM 3315 C C . TYR A 1 416 ? -8.828 -15.492 -25.125 1 98.38 416 TYR A C 1
ATOM 3317 O O . TYR A 1 416 ? -8.484 -14.797 -24.156 1 98.38 416 TYR A O 1
ATOM 3325 N N . THR A 1 417 ? -8.18 -15.438 -26.266 1 98.5 417 THR A N 1
ATOM 3326 C CA . THR A 1 417 ? -7.031 -14.57 -26.516 1 98.5 417 THR A CA 1
ATOM 3327 C C . THR A 1 417 ? -7.41 -13.102 -26.344 1 98.5 417 THR A C 1
ATOM 3329 O O . THR A 1 417 ? -6.676 -12.344 -25.703 1 98.5 417 THR A O 1
ATOM 3332 N N . ARG A 1 418 ? -8.547 -12.742 -26.766 1 97.38 418 ARG A N 1
ATOM 3333 C CA . ARG A 1 418 ? -9.023 -11.359 -26.703 1 97.38 418 ARG A CA 1
ATOM 3334 C C . ARG A 1 418 ? -9.289 -10.938 -25.266 1 97.38 418 ARG A C 1
ATOM 3336 O O . ARG A 1 418 ? -9.156 -9.758 -24.922 1 97.38 418 ARG A O 1
ATOM 3343 N N . THR A 1 419 ? -9.68 -11.867 -24.453 1 98 419 THR A N 1
ATOM 3344 C CA . THR A 1 419 ? -9.945 -11.523 -23.062 1 98 419 THR A CA 1
ATOM 3345 C C . THR A 1 419 ? -8.641 -11.242 -22.312 1 98 419 THR A C 1
ATOM 3347 O O . THR A 1 419 ? -8.656 -10.641 -21.25 1 98 419 THR A O 1
ATOM 3350 N N . ASN A 1 420 ? -7.488 -11.648 -22.844 1 98.31 420 ASN A N 1
ATOM 3351 C CA . ASN A 1 420 ? -6.195 -11.453 -22.203 1 98.31 420 ASN A CA 1
ATOM 3352 C C . ASN A 1 420 ? -5.594 -10.094 -22.562 1 98.31 420 ASN A C 1
ATOM 3354 O O . ASN A 1 420 ? -4.426 -10.016 -22.938 1 98.31 420 ASN A O 1
ATOM 3358 N N . TYR A 1 421 ? -6.41 -9.047 -22.5 1 97.88 421 TYR A N 1
ATOM 3359 C CA . TYR A 1 421 ? -5.992 -7.664 -22.703 1 97.88 421 TYR A CA 1
ATOM 3360 C C . TYR A 1 421 ? -6.605 -6.75 -21.641 1 97.88 421 TYR A C 1
ATOM 3362 O O . TYR A 1 421 ? -7.668 -7.051 -21.094 1 97.88 421 TYR A O 1
ATOM 3370 N N . LYS A 1 422 ? -6.023 -5.734 -21.297 1 96.88 422 LYS A N 1
ATOM 3371 C CA . LYS A 1 422 ? -6.52 -4.582 -20.547 1 96.88 422 LYS A CA 1
ATOM 3372 C C . LYS A 1 422 ? -5.938 -3.281 -21.094 1 96.88 422 LYS A C 1
ATOM 3374 O O . LYS A 1 422 ? -4.719 -3.145 -21.219 1 96.88 422 LYS A O 1
ATOM 3379 N N . ASP A 1 423 ? -6.734 -2.359 -21.484 1 93.88 423 ASP A N 1
ATOM 3380 C CA . ASP A 1 423 ? -6.344 -1.058 -22.016 1 93.88 423 ASP A CA 1
ATOM 3381 C C . ASP A 1 423 ? -5.391 -1.211 -23.203 1 93.88 423 ASP A C 1
ATOM 3383 O O . ASP A 1 423 ? -4.367 -0.528 -23.281 1 93.88 423 ASP A O 1
ATOM 3387 N N . GLY A 1 424 ? -5.625 -2.201 -24.016 1 95.56 424 GLY A N 1
ATOM 3388 C CA . GLY A 1 424 ? -4.887 -2.383 -25.266 1 95.56 424 GLY A CA 1
ATOM 3389 C C . GLY A 1 424 ? -3.58 -3.127 -25.078 1 95.56 424 GLY A C 1
ATOM 3390 O O . GLY A 1 424 ? -2.842 -3.352 -26.031 1 95.56 424 GLY A O 1
ATOM 3391 N N . LYS A 1 425 ? -3.289 -3.572 -23.844 1 96.56 425 LYS A N 1
ATOM 3392 C CA . LYS A 1 425 ? -2.064 -4.316 -23.562 1 96.56 425 LYS A CA 1
ATOM 3393 C C . LYS A 1 425 ? -2.381 -5.719 -23.047 1 96.56 425 LYS A C 1
ATOM 3395 O O . LYS A 1 425 ? -3.373 -5.918 -22.344 1 96.56 425 LYS A O 1
ATOM 3400 N N . PRO A 1 426 ? -1.553 -6.695 -23.391 1 97.88 426 PRO A N 1
ATOM 3401 C CA . PRO A 1 426 ? -1.787 -8.031 -22.828 1 97.88 426 PRO A CA 1
ATOM 3402 C C . PRO A 1 426 ? -1.812 -8.039 -21.297 1 97.88 426 PRO A C 1
ATOM 3404 O O . PRO A 1 426 ? -1.008 -7.359 -20.672 1 97.88 426 PRO A O 1
ATOM 3407 N N . TYR A 1 427 ? -2.74 -8.648 -20.781 1 97.75 427 TYR A N 1
ATOM 3408 C CA . TYR A 1 427 ? -3.023 -8.656 -19.359 1 97.75 4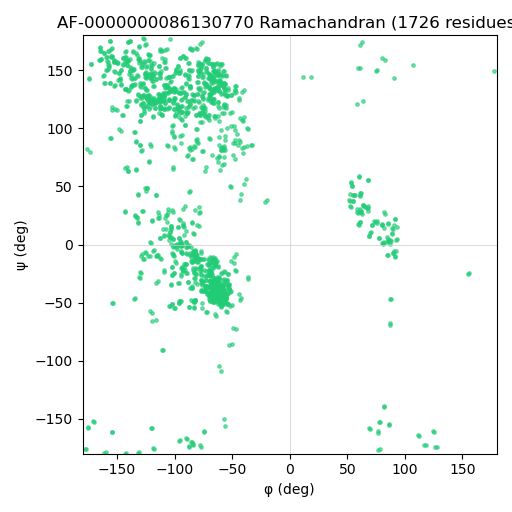27 TYR A CA 1
ATOM 3409 C C . TYR A 1 427 ? -3.912 -9.836 -18.984 1 97.75 427 TYR A C 1
ATOM 3411 O O . TYR A 1 427 ? -4.824 -10.195 -19.734 1 97.75 427 TYR A O 1
ATOM 3419 N N . THR A 1 428 ? -3.609 -10.453 -17.891 1 97.94 428 THR A N 1
ATOM 3420 C CA . THR A 1 428 ? -4.461 -11.523 -17.375 1 97.94 428 THR A CA 1
ATOM 3421 C C . THR A 1 428 ? -4.797 -11.289 -15.906 1 97.94 428 THR A C 1
ATOM 3423 O O . THR A 1 428 ? -3.908 -11.031 -15.094 1 97.94 428 THR A O 1
ATOM 3426 N N . ALA A 1 429 ? -6.047 -11.32 -15.602 1 97.31 429 ALA A N 1
ATOM 3427 C CA . ALA A 1 429 ? -6.551 -11.289 -14.234 1 97.31 429 ALA A CA 1
ATOM 3428 C C . ALA A 1 429 ? -7.379 -12.539 -13.93 1 97.31 429 ALA A C 1
ATOM 3430 O O . ALA A 1 429 ? -7.215 -13.57 -14.578 1 97.31 429 ALA A O 1
ATOM 3431 N N . GLU A 1 430 ? -8.25 -12.531 -12.977 1 96.75 430 GLU A N 1
ATOM 3432 C CA . GLU A 1 430 ? -8.859 -13.75 -12.469 1 96.75 430 GLU A CA 1
ATOM 3433 C C . GLU A 1 430 ? -10.047 -14.18 -13.336 1 96.75 430 GLU A C 1
ATOM 3435 O O . GLU A 1 430 ? -10.125 -15.336 -13.758 1 96.75 430 GLU A O 1
ATOM 3440 N N . SER A 1 431 ? -10.945 -13.242 -13.609 1 97.62 431 SER A N 1
ATOM 3441 C CA . SER A 1 431 ? -12.102 -13.531 -14.445 1 97.62 431 SER A CA 1
ATOM 3442 C C . SER A 1 431 ? -12.484 -12.336 -15.305 1 97.62 431 SER A C 1
ATOM 3444 O O . SER A 1 431 ? -12.07 -11.203 -15.023 1 97.62 431 SER A O 1
ATOM 3446 N N . HIS A 1 432 ? -13.227 -12.555 -16.359 1 98.06 432 HIS A N 1
ATOM 3447 C CA . HIS A 1 432 ? -13.695 -11.547 -17.312 1 98.06 432 HIS A CA 1
ATOM 3448 C C . HIS A 1 432 ? -15.219 -11.516 -17.375 1 98.06 432 HIS A C 1
ATOM 3450 O O . HIS A 1 432 ? -15.867 -12.555 -17.234 1 98.06 432 HIS A O 1
ATOM 3456 N N . TYR A 1 433 ? -15.781 -10.312 -17.531 1 97.5 433 TYR A N 1
ATOM 3457 C CA . TYR A 1 433 ? -17.203 -10.266 -17.844 1 97.5 433 TYR A CA 1
ATOM 3458 C C . TYR A 1 433 ? -17.5 -10.977 -19.156 1 97.5 433 TYR A C 1
ATOM 3460 O O . TYR A 1 433 ? -16.719 -10.891 -20.109 1 97.5 433 TYR A O 1
ATOM 3468 N N . PRO A 1 434 ? -18.594 -11.672 -19.219 1 97.88 434 PRO A N 1
ATOM 3469 C CA . PRO A 1 434 ? -18.875 -12.461 -20.422 1 97.88 434 PRO A CA 1
ATOM 3470 C C . PRO A 1 434 ? -19.422 -11.617 -21.562 1 97.88 434 PRO A C 1
ATOM 3472 O O . PRO A 1 434 ? -19.438 -12.055 -22.719 1 97.88 434 PRO A O 1
ATOM 3475 N N . THR A 1 435 ? -19.828 -10.312 -21.25 1 97.75 435 THR A N 1
ATOM 3476 C CA . THR A 1 435 ? -20.578 -9.594 -22.281 1 97.75 435 THR A CA 1
ATOM 3477 C C . THR A 1 435 ? -19.938 -8.234 -22.562 1 97.75 435 THR A C 1
ATOM 3479 O O . THR A 1 435 ? -20.297 -7.555 -23.516 1 97.75 435 THR A O 1
ATOM 3482 N N . ILE A 1 436 ? -19.031 -7.809 -21.719 1 96.56 436 ILE A N 1
ATOM 3483 C CA . ILE A 1 436 ? -18.297 -6.566 -21.953 1 96.56 436 ILE A CA 1
ATOM 3484 C C . ILE A 1 436 ? -16.797 -6.816 -21.859 1 96.56 436 ILE A C 1
ATOM 3486 O O . ILE A 1 436 ? -16.359 -7.746 -21.172 1 96.56 436 ILE A O 1
ATOM 3490 N N . ASP A 1 437 ? -16.016 -6.027 -22.469 1 97.19 437 ASP A N 1
ATOM 3491 C CA . ASP A 1 437 ? -14.57 -6.188 -22.516 1 97.19 437 ASP A CA 1
ATOM 3492 C C . ASP A 1 437 ? -13.906 -5.57 -21.297 1 97.19 437 ASP A C 1
ATOM 3494 O O . ASP A 1 437 ? -13.242 -4.539 -21.391 1 97.19 437 ASP A O 1
ATOM 3498 N N . MET A 1 438 ? -14.07 -6.258 -20.219 1 96.19 438 MET A N 1
ATOM 3499 C CA . MET A 1 438 ? -13.516 -5.805 -18.953 1 96.19 438 MET A CA 1
ATOM 3500 C C . MET A 1 438 ? -13.312 -6.977 -18 1 96.19 438 MET A C 1
ATOM 3502 O O . MET A 1 438 ? -14.156 -7.875 -17.922 1 96.19 438 MET A O 1
ATOM 3506 N N . TRP A 1 439 ? -12.219 -6.961 -17.312 1 96.94 439 TRP A N 1
ATOM 3507 C CA . TRP A 1 439 ? -11.992 -7.984 -16.297 1 96.94 439 TRP A CA 1
ATOM 3508 C C . TRP A 1 439 ? -12.93 -7.801 -15.117 1 96.94 439 TRP A C 1
ATOM 3510 O O . TRP A 1 439 ? -13.141 -6.676 -14.648 1 96.94 439 TRP A O 1
ATOM 3520 N N . SER A 1 440 ? -13.57 -8.836 -14.633 1 96.25 440 SER A N 1
ATOM 3521 C CA . SER A 1 440 ? -14.539 -8.789 -13.539 1 96.25 440 SER A CA 1
ATOM 3522 C C . SER A 1 440 ? -13.883 -9.125 -12.211 1 96.25 440 SER A C 1
ATOM 3524 O O . SER A 1 440 ? -14.375 -8.727 -11.148 1 96.25 440 SER A O 1
ATOM 3526 N N . GLY A 1 441 ? -12.883 -9.992 -12.18 1 95.62 441 GLY A N 1
ATOM 3527 C CA . GLY A 1 441 ? -12.023 -10.25 -11.039 1 95.62 441 GLY A CA 1
ATOM 3528 C C . GLY A 1 441 ? -10.625 -9.672 -11.203 1 95.62 441 GLY A C 1
ATOM 3529 O O . GLY A 1 441 ? -9.711 -10.367 -11.641 1 95.62 441 GLY A O 1
ATOM 3530 N N . ASP A 1 442 ? -10.414 -8.383 -10.852 1 94.94 442 ASP A N 1
ATOM 3531 C CA . ASP A 1 442 ? -9.164 -7.656 -11.047 1 94.94 442 ASP A CA 1
ATOM 3532 C C . ASP A 1 442 ? -8.859 -6.754 -9.852 1 94.94 442 ASP A C 1
ATOM 3534 O O . ASP A 1 442 ? -8.781 -5.531 -9.992 1 94.94 442 ASP A O 1
ATOM 3538 N N . THR A 1 443 ? -8.664 -7.367 -8.719 1 93 443 THR A N 1
ATOM 3539 C CA . THR A 1 443 ? -8.32 -6.605 -7.52 1 93 443 THR A CA 1
ATOM 3540 C C . THR A 1 443 ? -6.918 -6.016 -7.641 1 93 443 THR A C 1
ATOM 3542 O O . THR A 1 443 ? -5.965 -6.727 -7.961 1 93 443 THR A O 1
ATOM 3545 N N . THR A 1 444 ? -6.836 -4.707 -7.371 1 88.69 444 THR A N 1
ATOM 3546 C CA . THR A 1 444 ? -5.578 -3.988 -7.52 1 88.69 444 THR A CA 1
ATOM 3547 C C . THR A 1 444 ? -4.52 -4.547 -6.574 1 88.69 444 THR A C 1
ATOM 3549 O O . THR A 1 444 ? -4.805 -4.812 -5.402 1 88.69 444 THR A O 1
ATOM 3552 N N . ASN A 1 445 ? -3.25 -4.754 -7.098 1 90.12 445 ASN A N 1
ATOM 3553 C CA . ASN A 1 445 ? -2.09 -5.223 -6.344 1 90.12 445 ASN A CA 1
ATOM 3554 C C . ASN A 1 445 ? -2.301 -6.637 -5.812 1 90.12 445 ASN A C 1
ATOM 3556 O O . ASN A 1 445 ? -1.859 -6.965 -4.707 1 90.12 445 ASN A O 1
ATOM 3560 N N . HIS A 1 446 ? -3.027 -7.418 -6.617 1 92.38 446 HIS A N 1
ATOM 3561 C CA . HIS A 1 446 ? -3.369 -8.773 -6.188 1 92.38 446 HIS A CA 1
ATOM 3562 C C . HIS A 1 446 ? -3.611 -9.688 -7.383 1 92.38 446 HIS A C 1
ATOM 3564 O O . HIS A 1 446 ? -2.939 -10.711 -7.535 1 92.38 446 HIS A O 1
ATOM 3570 N N . SER A 1 447 ? -4.449 -9.234 -8.32 1 95.44 447 SER A N 1
ATOM 3571 C CA . SER A 1 447 ? -4.926 -10.086 -9.406 1 95.44 447 SER A CA 1
ATOM 3572 C C . SER A 1 447 ? -4.051 -9.945 -10.648 1 95.44 447 SER A C 1
ATOM 3574 O O . SER A 1 447 ? -4.207 -10.695 -11.609 1 95.44 447 SER A O 1
ATOM 3576 N N . GLU A 1 448 ? -3.137 -9.039 -10.672 1 95.94 448 GLU A N 1
ATOM 3577 C CA . GLU A 1 448 ? -2.297 -8.82 -11.844 1 95.94 448 GLU A CA 1
ATOM 3578 C C . GLU A 1 448 ? -1.5 -10.078 -12.188 1 95.94 448 GLU A C 1
ATOM 3580 O O . GLU A 1 448 ? -0.999 -10.766 -11.297 1 95.94 448 GLU A O 1
ATOM 3585 N N . ASN A 1 449 ? -1.44 -10.359 -13.523 1 97.38 449 ASN A N 1
ATOM 3586 C CA . ASN A 1 449 ? -0.622 -11.453 -14.031 1 97.38 449 ASN A CA 1
ATOM 3587 C C . ASN A 1 449 ? -0.979 -12.781 -13.375 1 97.38 449 ASN A C 1
ATOM 3589 O O . ASN A 1 449 ? -0.095 -13.523 -12.938 1 97.38 449 ASN A O 1
ATOM 3593 N N . TYR A 1 450 ? -2.213 -12.992 -13.242 1 96.94 450 TYR A N 1
ATOM 3594 C CA . TYR A 1 450 ? -2.777 -14.156 -12.562 1 96.94 450 TYR A CA 1
ATOM 3595 C C . TYR A 1 450 ? -2.457 -15.438 -13.32 1 96.94 450 TYR A C 1
ATOM 3597 O O . TYR A 1 450 ? -2.604 -15.492 -14.547 1 96.94 450 TYR A O 1
ATOM 3605 N N . LEU A 1 451 ? -1.949 -16.562 -12.586 1 98 451 LEU A N 1
ATOM 3606 C CA . LEU A 1 451 ? -1.604 -17.812 -13.25 1 98 451 LEU A CA 1
ATOM 3607 C C . LEU A 1 451 ? -2.412 -18.969 -12.672 1 98 451 LEU A C 1
ATOM 3609 O O . LEU A 1 451 ? -1.916 -19.719 -11.828 1 98 451 LEU A O 1
ATOM 3613 N N . HIS A 1 452 ? -3.57 -19.188 -13.164 1 96.12 452 HIS A N 1
ATOM 3614 C CA . HIS A 1 452 ? -4.52 -20.203 -12.727 1 96.12 452 HIS A CA 1
ATOM 3615 C C . HIS A 1 452 ? -5.086 -20.984 -13.914 1 96.12 452 HIS A C 1
ATOM 3617 O O . HIS A 1 452 ? -6.215 -21.469 -13.859 1 96.12 452 HIS A O 1
ATOM 3623 N N . SER A 1 453 ? -4.332 -20.984 -15.062 1 97.75 453 SER A N 1
ATOM 3624 C CA . SER A 1 453 ? -4.871 -21.469 -16.328 1 97.75 453 SER A CA 1
ATOM 3625 C C . SER A 1 453 ? -3.754 -21.828 -17.297 1 97.75 453 SER A C 1
ATOM 3627 O O . SER A 1 453 ? -2.576 -21.797 -16.938 1 97.75 453 SER A O 1
ATOM 3629 N N . THR A 1 454 ? -4.164 -22.266 -18.516 1 98.19 454 THR A N 1
ATOM 3630 C CA . THR A 1 454 ? -3.213 -22.562 -19.594 1 98.19 454 THR A CA 1
ATOM 3631 C C . THR A 1 454 ? -3.479 -21.688 -20.812 1 98.19 454 THR A C 1
ATOM 3633 O O . THR A 1 454 ? -4.621 -21.328 -21.078 1 98.19 454 THR A O 1
ATOM 3636 N N . TYR A 1 455 ? -2.484 -21.328 -21.484 1 98.69 455 TYR A N 1
ATOM 3637 C CA . TYR A 1 455 ? -2.57 -20.688 -22.797 1 98.69 455 TYR A CA 1
ATOM 3638 C C . TYR A 1 455 ? -1.571 -21.297 -23.766 1 98.69 455 TYR A C 1
ATOM 3640 O O . TYR A 1 455 ? -1.937 -21.672 -24.891 1 98.69 455 TYR A O 1
ATOM 3648 N N . ILE A 1 456 ? -0.349 -21.469 -23.359 1 98.38 456 ILE A N 1
ATOM 3649 C CA . ILE A 1 456 ? 0.722 -22.016 -24.172 1 98.38 456 ILE A CA 1
ATOM 3650 C C . ILE A 1 456 ? 0.398 -23.469 -24.547 1 98.38 456 ILE A C 1
ATOM 3652 O O . ILE A 1 456 ? 0.606 -23.891 -25.688 1 98.38 456 ILE A O 1
ATOM 3656 N N . ASP A 1 457 ? -0.084 -24.188 -23.641 1 98 457 ASP A N 1
ATOM 3657 C CA . ASP A 1 457 ? -0.462 -25.562 -23.922 1 98 457 ASP A CA 1
ATOM 3658 C C . ASP A 1 457 ? -1.546 -25.641 -24.984 1 98 457 ASP A C 1
ATOM 3660 O O . ASP A 1 457 ? -1.556 -26.547 -25.812 1 98 457 ASP A O 1
ATOM 3664 N N . ASN A 1 458 ? -2.477 -24.703 -24.938 1 97.25 458 ASN A N 1
ATOM 3665 C CA . ASN A 1 458 ? -3.514 -24.641 -25.969 1 97.25 458 ASN A CA 1
ATOM 3666 C C . ASN A 1 458 ? -2.924 -24.391 -27.344 1 97.25 458 ASN A C 1
ATOM 3668 O O . ASN A 1 458 ? -3.418 -24.906 -28.344 1 97.25 458 ASN A O 1
ATOM 3672 N N . ILE A 1 459 ? -1.891 -23.625 -27.375 1 98.25 459 ILE A N 1
ATOM 3673 C CA . ILE A 1 459 ? -1.241 -23.328 -28.641 1 98.25 459 ILE A CA 1
ATOM 3674 C C . ILE A 1 459 ? -0.556 -24.578 -29.188 1 98.25 459 ILE A C 1
ATOM 3676 O O . ILE A 1 459 ? -0.756 -24.938 -30.359 1 98.25 459 ILE A O 1
ATOM 3680 N N . PHE A 1 460 ? 0.177 -25.25 -28.438 1 98.38 460 PHE A N 1
ATOM 3681 C CA . PHE A 1 460 ? 0.989 -26.359 -28.938 1 98.38 460 PHE A CA 1
ATOM 3682 C C . PHE A 1 460 ? 0.153 -27.641 -29.047 1 98.38 460 PHE A C 1
ATOM 3684 O O . PHE A 1 460 ? 0.146 -28.281 -30.109 1 98.38 460 PHE A O 1
ATOM 3691 N N . THR A 1 461 ? -0.604 -27.984 -28.031 1 97.44 461 THR A N 1
ATOM 3692 C CA . THR A 1 461 ? -1.354 -29.234 -28 1 97.44 461 THR A CA 1
ATOM 3693 C C . THR A 1 461 ? -2.6 -29.141 -28.875 1 97.44 461 THR A C 1
ATOM 3695 O O . THR A 1 461 ? -2.941 -30.078 -29.594 1 97.44 461 THR A O 1
ATOM 3698 N N . ASN A 1 462 ? -3.268 -27.984 -28.828 1 97.38 462 ASN A N 1
ATOM 3699 C CA . ASN A 1 462 ? -4.574 -27.906 -29.469 1 97.38 462 ASN A CA 1
ATOM 3700 C C . ASN A 1 462 ? -4.477 -27.219 -30.828 1 97.38 462 ASN A C 1
ATOM 3702 O O . ASN A 1 462 ? -4.855 -27.812 -31.844 1 97.38 462 ASN A O 1
ATOM 3706 N N . LEU A 1 463 ? -3.947 -26.062 -30.922 1 97.75 463 LEU A N 1
ATOM 3707 C CA . LEU A 1 463 ? -3.928 -25.312 -32.188 1 97.75 463 LEU A CA 1
ATOM 3708 C C . LEU A 1 463 ? -2.932 -25.922 -33.156 1 97.75 463 LEU A C 1
ATOM 3710 O O . LEU A 1 463 ? -3.312 -26.344 -34.25 1 97.75 463 LEU A O 1
ATOM 3714 N N . ILE A 1 464 ? -1.643 -26.016 -32.75 1 96.88 464 ILE A N 1
ATOM 3715 C CA . ILE A 1 464 ? -0.617 -26.625 -33.594 1 96.88 464 ILE A CA 1
ATOM 3716 C C . ILE A 1 464 ? -0.877 -28.125 -33.719 1 96.88 464 ILE A C 1
ATOM 3718 O O . ILE A 1 464 ? -0.572 -28.734 -34.75 1 96.88 464 ILE A O 1
ATOM 3722 N N . GLY A 1 465 ? -1.418 -28.75 -32.625 1 96.62 465 GLY A N 1
ATOM 3723 C CA . GLY A 1 465 ? -1.944 -30.094 -32.688 1 96.62 465 GLY A CA 1
ATOM 3724 C C . GLY A 1 465 ? -0.914 -31.156 -32.344 1 96.62 465 GLY A C 1
ATOM 3725 O O . GLY A 1 465 ? -1 -32.281 -32.844 1 96.62 465 GLY A O 1
ATOM 3726 N N . LEU A 1 466 ? 0.138 -30.766 -31.609 1 96.06 466 LEU A N 1
ATOM 3727 C CA . LEU A 1 466 ? 1.07 -31.766 -31.109 1 96.06 466 LEU A CA 1
ATOM 3728 C C . LEU A 1 466 ? 0.426 -32.594 -30 1 96.06 466 LEU A C 1
ATOM 3730 O O . LEU A 1 466 ? 0.117 -32.094 -28.922 1 96.06 466 LEU A O 1
ATOM 3734 N N . VAL A 1 467 ? 0.146 -33.812 -30.188 1 91.69 467 VAL A N 1
ATOM 3735 C CA . VAL A 1 467 ? -0.472 -34.719 -29.219 1 91.69 467 VAL A CA 1
ATOM 3736 C C . VAL A 1 467 ? 0.592 -35.625 -28.609 1 91.69 467 VAL A C 1
ATOM 3738 O O . VAL A 1 467 ? 0.877 -36.719 -29.141 1 91.69 467 VAL A O 1
ATOM 3741 N N . PRO A 1 468 ? 1.063 -35.281 -27.469 1 94.75 468 PRO A N 1
ATOM 3742 C CA . PRO A 1 468 ? 2.18 -36.031 -26.891 1 94.75 468 PRO A CA 1
ATOM 3743 C C . PRO A 1 468 ? 1.795 -37.438 -26.516 1 94.75 468 PRO A C 1
ATOM 3745 O O . PRO A 1 468 ? 0.659 -37.688 -26.094 1 94.75 468 PRO A O 1
ATOM 3748 N N . ASP A 1 469 ? 2.627 -38.312 -26.688 1 92.38 469 ASP A N 1
ATOM 3749 C CA . ASP A 1 469 ? 2.506 -39.719 -26.266 1 92.38 469 ASP A CA 1
ATOM 3750 C C . ASP A 1 469 ? 3.846 -40.25 -25.781 1 92.38 469 ASP A C 1
ATOM 3752 O O . ASP A 1 469 ? 4.883 -39.625 -25.938 1 92.38 469 ASP A O 1
ATOM 3756 N N . LEU A 1 470 ? 3.951 -41.438 -25.078 1 93.62 470 LEU A N 1
ATOM 3757 C CA . LEU A 1 470 ? 5.168 -41.969 -24.469 1 93.62 470 LEU A CA 1
ATOM 3758 C C . LEU A 1 470 ? 6.02 -42.688 -25.516 1 93.62 470 LEU A C 1
ATOM 3760 O O . LEU A 1 470 ? 7.211 -42.938 -25.297 1 93.62 470 LEU A O 1
ATOM 3764 N N . GLY A 1 471 ? 5.539 -42.938 -26.656 1 88.5 471 GLY A N 1
ATOM 3765 C CA . GLY A 1 471 ? 6.258 -43.719 -27.656 1 88.5 471 GLY A CA 1
ATOM 3766 C C . GLY A 1 471 ? 7.16 -42.844 -28.516 1 88.5 471 GLY A C 1
ATOM 3767 O O . GLY A 1 471 ? 7.449 -41.688 -28.188 1 88.5 471 GLY A O 1
ATOM 3768 N N . ASP A 1 472 ? 7.785 -43.406 -29.547 1 89.19 472 ASP A N 1
ATOM 3769 C CA . ASP A 1 472 ? 8.781 -42.75 -30.406 1 89.19 472 ASP A CA 1
ATOM 3770 C C . ASP A 1 472 ? 8.125 -42.125 -31.625 1 89.19 472 ASP A C 1
ATOM 3772 O O . ASP A 1 472 ? 8.789 -41.844 -32.625 1 89.19 472 ASP A O 1
ATOM 3776 N N . ASN A 1 473 ? 6.832 -41.938 -31.531 1 88.75 473 ASN A N 1
ATOM 3777 C CA . ASN A 1 473 ? 6.148 -41.344 -32.656 1 88.75 473 ASN A CA 1
ATOM 3778 C C . ASN A 1 473 ? 5.727 -39.906 -32.375 1 88.75 473 ASN A C 1
ATOM 3780 O O . ASN A 1 473 ? 5.336 -39.594 -31.25 1 88.75 473 ASN A O 1
ATOM 3784 N N . LEU A 1 474 ? 5.922 -39.062 -33.344 1 94.75 474 LEU A N 1
ATOM 3785 C CA . LEU A 1 474 ? 5.395 -37.688 -33.344 1 94.75 474 LEU A CA 1
ATOM 3786 C C . LEU A 1 474 ? 4.066 -37.625 -34.062 1 94.75 474 LEU A C 1
ATOM 3788 O O . LEU A 1 474 ? 4 -37.969 -35.281 1 94.75 474 LEU A O 1
ATOM 3792 N N . ILE A 1 475 ? 3.051 -37.344 -33.375 1 94.62 475 ILE A N 1
ATOM 3793 C CA . ILE A 1 475 ? 1.733 -37.188 -34 1 94.62 475 ILE A CA 1
ATOM 3794 C C . ILE A 1 475 ? 1.338 -35.719 -34 1 94.62 475 ILE A C 1
ATOM 3796 O O . ILE A 1 475 ? 1.326 -35.062 -32.938 1 94.62 475 ILE A O 1
ATOM 3800 N N . LEU A 1 476 ? 1.07 -35.125 -35.125 1 95.56 476 LEU A N 1
ATOM 3801 C CA . LEU A 1 476 ? 0.579 -33.75 -35.281 1 95.56 476 LEU A CA 1
ATOM 3802 C C . LEU A 1 476 ? -0.765 -33.75 -36 1 95.56 476 LEU A C 1
ATOM 3804 O O . LEU A 1 476 ? -0.889 -34.281 -37.125 1 95.56 476 LEU A O 1
ATOM 3808 N N . GLN A 1 477 ? -1.75 -33.188 -35.375 1 94.19 477 GLN A N 1
ATOM 3809 C CA . GLN A 1 477 ? -3.08 -33 -35.938 1 94.19 477 GLN A CA 1
ATOM 3810 C C . GLN A 1 477 ? -3.543 -31.547 -35.781 1 94.19 477 GLN A C 1
ATOM 3812 O O . GLN A 1 477 ? -4.371 -31.25 -34.906 1 94.19 477 GLN A O 1
ATOM 3817 N N . PRO A 1 478 ? -3.084 -30.672 -36.656 1 95.25 478 PRO A N 1
ATOM 3818 C CA . PRO A 1 478 ? -3.309 -29.234 -36.469 1 95.25 478 PRO A CA 1
ATOM 3819 C C . PRO A 1 478 ? -4.777 -28.844 -36.625 1 95.25 478 PRO A C 1
ATOM 3821 O O . PRO A 1 478 ? -5.488 -29.406 -37.438 1 95.25 478 PRO A O 1
ATOM 3824 N N . LEU A 1 479 ? -5.254 -27.953 -35.781 1 96.44 479 LEU A N 1
ATOM 3825 C CA . LEU A 1 479 ? -6.566 -27.312 -35.906 1 96.44 479 LEU A CA 1
ATOM 3826 C C . LEU A 1 479 ? -6.434 -25.875 -36.375 1 96.44 479 LEU A C 1
ATOM 3828 O O . LEU A 1 479 ? -7.25 -25.016 -36.031 1 96.44 479 LEU A O 1
ATOM 3832 N N . ILE A 1 480 ? -5.43 -25.625 -37.125 1 94.25 480 ILE A N 1
ATOM 3833 C CA . ILE A 1 480 ? -5.09 -24.312 -37.656 1 94.25 480 ILE A CA 1
ATOM 3834 C C . ILE A 1 480 ? -6.055 -23.938 -38.781 1 94.25 480 ILE A C 1
ATOM 3836 O O . ILE A 1 480 ? -6.375 -24.781 -39.625 1 94.25 480 ILE A O 1
ATOM 3840 N N . PRO A 1 481 ? -6.508 -22.734 -38.75 1 93.44 481 PRO A N 1
ATOM 3841 C CA . PRO A 1 481 ? -7.367 -22.312 -39.875 1 93.44 481 PRO A CA 1
ATOM 3842 C C . PRO A 1 481 ? -6.66 -22.375 -41.219 1 93.44 481 PRO A C 1
ATOM 3844 O O . PRO A 1 481 ? -5.449 -22.156 -41.312 1 93.44 481 PRO A O 1
ATOM 3847 N N . SER A 1 482 ? -7.445 -22.516 -42.25 1 90.94 482 SER A N 1
ATOM 3848 C CA . SER A 1 482 ? -6.902 -22.75 -43.594 1 90.94 482 SER A CA 1
ATOM 3849 C C . SER A 1 482 ? -6.227 -21.5 -44.156 1 90.94 482 SER A C 1
ATOM 3851 O O . SER A 1 482 ? -5.402 -21.578 -45.062 1 90.94 482 SER A O 1
ATOM 3853 N N . ASN A 1 483 ? -6.531 -20.438 -43.562 1 92.62 483 ASN A N 1
ATOM 3854 C CA . ASN A 1 483 ? -5.988 -19.188 -44.094 1 92.62 483 ASN A CA 1
ATOM 3855 C C . ASN A 1 483 ? -4.598 -18.906 -43.531 1 92.62 483 ASN A C 1
ATOM 3857 O O . ASN A 1 483 ? -3.971 -17.906 -43.906 1 92.62 483 ASN A O 1
ATOM 3861 N N . TRP A 1 484 ? -4.066 -19.75 -42.625 1 96.25 484 TRP A N 1
ATOM 3862 C CA . TRP A 1 484 ? -2.684 -19.609 -42.188 1 96.25 484 TRP A CA 1
ATOM 3863 C C . TRP A 1 484 ? -1.721 -20.125 -43.25 1 96.25 484 TRP A C 1
ATOM 3865 O O . TRP A 1 484 ? -1.521 -21.344 -43.375 1 96.25 484 TRP A O 1
ATOM 3875 N N . SER A 1 485 ? -1.097 -19.219 -43.906 1 96.19 485 SER A N 1
ATOM 3876 C CA . SER A 1 485 ? -0.174 -19.609 -44.969 1 96.19 485 SER A CA 1
ATOM 3877 C C . SER A 1 485 ? 1.216 -19.891 -44.438 1 96.19 485 SER A C 1
ATOM 3879 O O . SER A 1 485 ? 2.072 -20.438 -45.125 1 96.19 485 SER A O 1
ATOM 3881 N N . TYR A 1 486 ? 1.413 -19.609 -43.188 1 97.19 486 TYR A N 1
ATOM 3882 C CA . TYR A 1 486 ? 2.699 -19.875 -42.562 1 97.19 486 TYR A CA 1
ATOM 3883 C C . TYR A 1 486 ? 2.553 -19.969 -41.062 1 97.19 486 TYR A C 1
ATOM 3885 O O . TYR A 1 486 ? 1.583 -19.469 -40.469 1 97.19 486 TYR A O 1
ATOM 3893 N N . PHE A 1 487 ? 3.396 -20.578 -40.406 1 97.88 487 PHE A N 1
ATOM 3894 C CA . PHE A 1 487 ? 3.738 -20.453 -39 1 97.88 487 PHE A CA 1
ATOM 3895 C C . PHE A 1 487 ? 5.062 -21.141 -38.688 1 97.88 487 PHE A C 1
ATOM 3897 O O . PHE A 1 487 ? 5.535 -21.969 -39.469 1 97.88 487 PHE A O 1
ATOM 3904 N N . ALA A 1 488 ? 5.684 -20.766 -37.625 1 98.19 488 ALA A N 1
ATOM 3905 C CA . ALA A 1 488 ? 6.918 -21.406 -37.156 1 98.19 488 ALA A CA 1
ATOM 3906 C C . ALA A 1 488 ? 6.914 -21.609 -35.656 1 98.19 488 ALA A C 1
ATOM 3908 O O . ALA A 1 488 ? 6.414 -20.766 -34.906 1 98.19 488 ALA A O 1
ATOM 3909 N N . VAL A 1 489 ? 7.328 -22.75 -35.219 1 98.44 489 VAL A N 1
ATOM 3910 C CA . VAL A 1 489 ? 7.703 -23.062 -33.844 1 98.44 489 VAL A CA 1
ATOM 3911 C C . VAL A 1 489 ? 9.164 -23.5 -33.781 1 98.44 489 VAL A C 1
ATOM 3913 O O . VAL A 1 489 ? 9.57 -24.406 -34.531 1 98.44 489 VAL A O 1
ATOM 3916 N N . GLU A 1 490 ? 9.961 -22.859 -33 1 98.12 490 GLU A N 1
ATOM 3917 C CA . GLU A 1 490 ? 11.367 -23.219 -32.875 1 98.12 490 GLU A CA 1
ATOM 3918 C C . GLU A 1 490 ? 11.719 -23.469 -31.391 1 98.12 490 GLU A C 1
ATOM 3920 O O . GLU A 1 490 ? 11.188 -22.812 -30.5 1 98.12 490 GLU A O 1
ATOM 3925 N N . SER A 1 491 ? 12.633 -24.469 -31.156 1 98 491 SER A N 1
ATOM 3926 C CA . SER A 1 491 ? 13.156 -24.797 -29.828 1 98 491 SER A CA 1
ATOM 3927 C C . SER A 1 491 ? 12.07 -25.391 -28.938 1 98 491 SER A C 1
ATOM 3929 O O . SER A 1 491 ? 12.008 -25.109 -27.75 1 98 491 SER A O 1
ATOM 3931 N N . LEU A 1 492 ? 11.141 -26.125 -29.516 1 98.25 492 LEU A N 1
ATOM 3932 C CA . LEU A 1 492 ? 10.078 -26.812 -28.797 1 98.25 492 LEU A CA 1
ATOM 3933 C C . LEU A 1 492 ? 10.609 -28.094 -28.141 1 98.25 492 LEU A C 1
ATOM 3935 O O . LEU A 1 492 ? 11 -29.031 -28.844 1 98.25 492 LEU A O 1
ATOM 3939 N N . PRO A 1 493 ? 10.664 -28.109 -26.844 1 97.69 493 PRO A N 1
ATOM 3940 C CA . PRO A 1 493 ? 11.156 -29.328 -26.203 1 97.69 493 PRO A CA 1
ATOM 3941 C C . PRO A 1 493 ? 10.211 -30.516 -26.359 1 97.69 493 PRO A C 1
ATOM 3943 O O . PRO A 1 493 ? 9 -30.375 -26.203 1 97.69 493 PRO A O 1
ATOM 3946 N N . TYR A 1 494 ? 10.703 -31.625 -26.766 1 97.5 494 TYR A N 1
ATOM 3947 C CA . TYR A 1 494 ? 9.93 -32.844 -26.922 1 97.5 494 TYR A CA 1
ATOM 3948 C C . TYR A 1 494 ? 10.82 -34.094 -26.797 1 97.5 494 TYR A C 1
ATOM 3950 O O . TYR A 1 494 ? 11.766 -34.25 -27.578 1 97.5 494 TYR A O 1
ATOM 3958 N N . HIS A 1 495 ? 10.656 -34.938 -25.844 1 96.88 495 HIS A N 1
ATOM 3959 C CA . HIS A 1 495 ? 11.344 -36.188 -25.578 1 96.88 495 HIS A CA 1
ATOM 3960 C C . HIS A 1 495 ? 12.852 -36 -25.5 1 96.88 495 HIS A C 1
ATOM 3962 O O . HIS A 1 495 ? 13.609 -36.75 -26.109 1 96.88 495 HIS A O 1
ATOM 3968 N N . GLY A 1 496 ? 13.258 -34.938 -24.844 1 96.06 496 GLY A N 1
ATOM 3969 C CA . GLY A 1 496 ? 14.664 -34.719 -24.562 1 96.06 496 GLY A CA 1
ATOM 3970 C C . GLY A 1 496 ? 15.406 -34.031 -25.703 1 96.06 496 GLY A C 1
ATOM 3971 O O . GLY A 1 496 ? 16.641 -33.938 -25.688 1 96.06 496 GLY A O 1
ATOM 3972 N N . THR A 1 497 ? 14.766 -33.625 -26.734 1 96.75 497 THR A N 1
ATOM 3973 C CA . THR A 1 497 ? 15.336 -32.906 -27.875 1 96.75 497 THR A CA 1
ATOM 3974 C C . THR A 1 497 ? 14.562 -31.609 -28.141 1 96.75 497 THR A C 1
ATOM 3976 O O . THR A 1 497 ? 13.609 -31.297 -27.422 1 96.75 497 THR A O 1
ATOM 3979 N N . LEU A 1 498 ? 15.031 -30.812 -29.141 1 97.88 498 LEU A N 1
ATOM 3980 C CA . LEU A 1 498 ? 14.336 -29.609 -29.562 1 97.88 498 LEU A CA 1
ATOM 3981 C C . LEU A 1 498 ? 13.789 -29.766 -30.984 1 97.88 498 LEU A C 1
ATOM 3983 O O . LEU A 1 498 ? 14.539 -30.047 -31.922 1 97.88 498 LEU A O 1
ATOM 3987 N N . LEU A 1 499 ? 12.5 -29.562 -31.094 1 97.62 499 LEU A N 1
ATOM 3988 C CA . LEU A 1 499 ? 11.844 -29.625 -32.406 1 97.62 499 LEU A CA 1
ATOM 3989 C C . LEU A 1 499 ? 11.641 -28.234 -32.969 1 97.62 499 LEU A C 1
ATOM 3991 O O . LEU A 1 499 ? 11.523 -27.25 -32.25 1 97.62 499 LEU A O 1
ATOM 3995 N N . SER A 1 500 ? 11.68 -28.141 -34.25 1 98 500 SER A N 1
ATOM 3996 C CA . SER A 1 500 ? 11.18 -27 -35 1 98 500 SER A CA 1
ATOM 3997 C C . SER A 1 500 ? 10.117 -27.422 -36 1 98 500 SER A C 1
ATOM 3999 O O . SER A 1 500 ? 10.289 -28.422 -36.719 1 98 500 SER A O 1
ATOM 4001 N N . LEU A 1 501 ? 9.016 -26.797 -36 1 97.94 501 LEU A N 1
ATOM 4002 C CA . LEU A 1 501 ? 7.914 -27 -36.938 1 97.94 501 LEU A CA 1
ATOM 4003 C C . LEU A 1 501 ? 7.723 -25.766 -37.812 1 97.94 501 LEU A C 1
ATOM 4005 O O . LEU A 1 501 ? 7.344 -24.703 -37.344 1 97.94 501 LEU A O 1
ATOM 4009 N N . ILE A 1 502 ? 8.008 -25.922 -39.125 1 98 502 ILE A N 1
ATOM 4010 C CA . ILE A 1 502 ? 7.926 -24.797 -40.062 1 98 502 ILE A CA 1
ATOM 4011 C C . ILE A 1 502 ? 6.891 -25.094 -41.125 1 98 502 ILE A C 1
ATOM 4013 O O . ILE A 1 502 ? 7.062 -26.016 -41.938 1 98 502 ILE A O 1
ATOM 4017 N N . TRP A 1 503 ? 5.809 -24.391 -41.094 1 97.69 503 TRP A N 1
ATOM 4018 C CA . TRP A 1 503 ? 4.805 -24.406 -42.156 1 97.69 503 TRP A CA 1
ATOM 4019 C C . TRP A 1 503 ? 4.953 -23.188 -43.062 1 97.69 503 TRP A C 1
ATOM 4021 O O . TRP A 1 503 ? 4.859 -22.047 -42.594 1 97.69 503 TRP A O 1
ATOM 4031 N N . ASP A 1 504 ? 5.246 -23.438 -44.25 1 97.38 504 ASP A N 1
ATOM 4032 C CA . ASP A 1 504 ? 5.316 -22.438 -45.312 1 97.38 504 ASP A CA 1
ATOM 4033 C C . ASP A 1 504 ? 4.633 -22.922 -46.562 1 97.38 504 ASP A C 1
ATOM 4035 O O . ASP A 1 504 ? 5.246 -23.625 -47.375 1 97.38 504 ASP A O 1
ATOM 4039 N N . GLN A 1 505 ? 3.381 -22.484 -46.688 1 95.75 505 GLN A N 1
ATOM 4040 C CA . GLN A 1 505 ? 2.533 -23.016 -47.75 1 95.75 505 GLN A CA 1
ATOM 4041 C C . GLN A 1 505 ? 3.207 -22.875 -49.125 1 95.75 505 GLN A C 1
ATOM 4043 O O . GLN A 1 505 ? 3.094 -23.75 -49.969 1 95.75 505 GLN A O 1
ATOM 4048 N N . TYR A 1 506 ? 3.977 -21.766 -49.344 1 95.12 506 TYR A N 1
ATOM 4049 C CA . TYR A 1 506 ? 4.508 -21.453 -50.656 1 95.12 506 TYR A CA 1
ATOM 4050 C C . TYR A 1 506 ? 6.031 -21.531 -50.656 1 95.12 506 TYR A C 1
ATOM 4052 O O . TYR A 1 506 ? 6.656 -21.484 -51.719 1 95.12 506 TYR A O 1
ATOM 4060 N N . GLY A 1 507 ? 6.66 -21.672 -49.531 1 95.12 507 GLY A N 1
ATOM 4061 C CA . GLY A 1 507 ? 8.109 -21.719 -49.406 1 95.12 507 GLY A CA 1
ATOM 4062 C C . GLY A 1 507 ? 8.773 -20.375 -49.594 1 95.12 507 GLY A C 1
ATOM 4063 O O . GLY A 1 507 ? 9.961 -20.297 -49.906 1 95.12 507 GLY A O 1
ATOM 4064 N N . SER A 1 508 ? 8.047 -19.328 -49.438 1 94.81 508 SER A N 1
ATOM 4065 C CA . SER A 1 508 ? 8.562 -18 -49.719 1 94.81 508 SER A CA 1
ATOM 4066 C C . SER A 1 508 ? 8.617 -17.141 -48.469 1 94.81 508 SER A C 1
ATOM 4068 O O . SER A 1 508 ? 9.211 -16.062 -48.469 1 94.81 508 SER A O 1
ATOM 4070 N N . HIS A 1 509 ? 8.039 -17.578 -47.344 1 96.38 509 HIS A N 1
ATOM 4071 C CA . HIS A 1 509 ? 7.957 -16.781 -46.125 1 96.38 509 HIS A CA 1
ATOM 4072 C C . HIS A 1 509 ? 9.234 -16.891 -45.281 1 96.38 509 HIS A C 1
ATOM 4074 O O . HIS A 1 509 ? 9.75 -15.883 -44.812 1 96.38 509 HIS A O 1
ATOM 4080 N N . TYR A 1 510 ? 9.695 -18.094 -45.062 1 96.75 510 TYR A N 1
ATOM 4081 C CA . TYR A 1 510 ? 10.93 -18.344 -44.312 1 96.75 510 TYR A CA 1
ATOM 4082 C C . TYR A 1 510 ? 12.078 -18.672 -45.25 1 96.75 510 TYR A C 1
ATOM 4084 O O . TYR A 1 510 ? 11.883 -19.359 -46.281 1 96.75 510 TYR A O 1
ATOM 4092 N N . ALA A 1 511 ? 13.234 -18.25 -44.906 1 93.75 511 ALA A N 1
ATOM 4093 C CA . ALA A 1 511 ? 14.398 -18.5 -45.75 1 93.75 511 ALA A CA 1
ATOM 4094 C C . ALA A 1 511 ? 14.836 -19.953 -45.688 1 93.75 511 ALA A C 1
ATOM 4096 O O . ALA A 1 511 ? 14.805 -20.562 -44.625 1 93.75 511 ALA A O 1
ATOM 4097 N N . ASN A 1 512 ? 15.195 -20.516 -46.844 1 90.25 512 ASN A N 1
ATOM 4098 C CA . ASN A 1 512 ? 15.852 -21.812 -46.969 1 90.25 512 ASN A CA 1
ATOM 4099 C C . ASN A 1 512 ? 14.961 -22.938 -46.469 1 90.25 512 ASN A C 1
ATOM 4101 O O . ASN A 1 512 ? 15.422 -23.844 -45.781 1 90.25 512 ASN A O 1
ATOM 4105 N N . VAL A 1 513 ? 13.648 -22.875 -46.625 1 93.06 513 VAL A N 1
ATOM 4106 C CA . VAL A 1 513 ? 12.727 -23.953 -46.281 1 93.06 513 VAL A CA 1
ATOM 4107 C C . VAL A 1 513 ? 11.883 -24.312 -47.531 1 93.06 513 VAL A C 1
ATOM 4109 O O . VAL A 1 513 ? 11.539 -23.422 -48.312 1 93.06 513 VAL A O 1
ATOM 4112 N N . SER A 1 514 ? 11.562 -25.484 -47.719 1 93.06 514 SER A N 1
ATOM 4113 C CA . SER A 1 514 ? 10.703 -25.938 -48.812 1 93.06 514 SER A CA 1
ATOM 4114 C C . SER A 1 514 ? 9.234 -25.656 -48.531 1 93.06 514 SER A C 1
ATOM 4116 O O . SER A 1 514 ? 8.836 -25.578 -47.344 1 93.06 514 SER A O 1
ATOM 4118 N N . ALA A 1 515 ? 8.484 -25.547 -49.594 1 97 515 ALA A N 1
ATOM 4119 C CA . ALA A 1 515 ? 7.035 -25.422 -49.438 1 97 515 ALA A CA 1
ATOM 4120 C C . ALA A 1 515 ? 6.469 -26.625 -48.688 1 97 515 ALA A C 1
ATOM 4122 O O . ALA A 1 515 ? 6.891 -27.766 -48.906 1 97 515 ALA A O 1
ATOM 4123 N N . GLY A 1 516 ? 5.539 -26.281 -47.781 1 96.94 516 GLY A N 1
ATOM 4124 C CA . GLY A 1 516 ? 4.934 -27.344 -46.969 1 96.94 516 GLY A CA 1
ATOM 4125 C C . GLY A 1 516 ? 5.328 -27.266 -45.5 1 96.94 516 GLY A C 1
ATOM 4126 O O . GLY A 1 516 ? 5.688 -26.203 -45 1 96.94 516 GLY A O 1
ATOM 4127 N N . LEU A 1 517 ? 5.078 -28.391 -44.781 1 97.38 517 LEU A N 1
ATOM 4128 C CA . LEU A 1 517 ? 5.441 -28.531 -43.375 1 97.38 517 LEU A CA 1
ATOM 4129 C C . LEU A 1 517 ? 6.773 -29.25 -43.219 1 97.38 517 LEU A C 1
ATOM 4131 O O . LEU A 1 517 ? 6.945 -30.359 -43.719 1 97.38 517 LEU A O 1
ATOM 4135 N N . SER A 1 518 ? 7.758 -28.625 -42.688 1 97.69 518 SER A N 1
ATOM 4136 C CA . SER A 1 518 ? 9.062 -29.188 -42.406 1 97.69 518 SER A CA 1
ATOM 4137 C C . SER A 1 518 ? 9.258 -29.344 -40.875 1 97.69 518 SER A C 1
ATOM 4139 O O . SER A 1 518 ? 8.992 -28.406 -40.125 1 97.69 518 SER A O 1
ATOM 4141 N N . ILE A 1 519 ? 9.664 -30.516 -40.438 1 97.69 519 ILE A N 1
ATOM 4142 C CA . ILE A 1 519 ? 9.898 -30.766 -39 1 97.69 519 ILE A CA 1
ATOM 4143 C C . ILE A 1 519 ? 11.359 -31.125 -38.781 1 97.69 519 ILE A C 1
ATOM 4145 O O . ILE A 1 519 ? 11.898 -32 -39.469 1 97.69 519 ILE A O 1
ATOM 4149 N N . TYR A 1 520 ? 12.023 -30.422 -37.906 1 97.44 520 TYR A N 1
ATOM 4150 C CA . TYR A 1 520 ? 13.422 -30.594 -37.562 1 97.44 520 TYR A CA 1
ATOM 4151 C C . TYR A 1 520 ? 13.57 -31.109 -36.125 1 97.44 520 TYR A C 1
ATOM 4153 O O . TYR A 1 520 ? 12.758 -30.797 -35.25 1 97.44 520 TYR A O 1
ATOM 4161 N N . SER A 1 521 ? 14.5 -31.938 -35.844 1 97.06 521 SER A N 1
ATOM 4162 C CA . SER A 1 521 ? 14.961 -32.312 -34.5 1 97.06 521 SER A CA 1
ATOM 4163 C C . SER A 1 521 ? 16.422 -31.953 -34.312 1 97.06 521 SER A C 1
ATOM 4165 O O . SER A 1 521 ? 17.297 -32.406 -35.062 1 97.06 521 SER A O 1
ATOM 4167 N N . ASN A 1 522 ? 16.625 -31.156 -33.312 1 96.88 522 ASN A N 1
ATOM 4168 C CA . ASN A 1 522 ? 17.984 -30.688 -33.031 1 96.88 522 ASN A CA 1
ATOM 4169 C C . ASN A 1 522 ? 18.656 -30.109 -34.25 1 96.88 522 ASN A C 1
ATOM 4171 O O . ASN A 1 522 ? 19.812 -30.438 -34.562 1 96.88 522 ASN A O 1
ATOM 4175 N N . GLY A 1 523 ? 17.859 -29.391 -35.031 1 95.75 523 GLY A N 1
ATOM 4176 C CA . GLY A 1 523 ? 18.406 -28.641 -36.156 1 95.75 523 GLY A CA 1
ATOM 4177 C C . GLY A 1 523 ? 18.422 -29.438 -37.438 1 95.75 523 GLY A C 1
ATOM 4178 O O . GLY A 1 523 ? 18.719 -28.875 -38.5 1 95.75 523 GLY A O 1
ATOM 4179 N N . THR A 1 524 ? 18.078 -30.703 -37.406 1 96.38 524 THR A N 1
ATOM 4180 C CA . THR A 1 524 ? 18.156 -31.547 -38.594 1 96.38 524 THR A CA 1
ATOM 4181 C C . THR A 1 524 ? 16.766 -31.906 -39.094 1 96.38 524 THR A C 1
ATOM 4183 O O . THR A 1 524 ? 15.938 -32.406 -38.344 1 96.38 524 THR A O 1
ATOM 4186 N N . LEU A 1 525 ? 16.5 -31.719 -40.406 1 97.19 525 LEU A N 1
ATOM 4187 C CA . LEU A 1 525 ? 15.227 -32.062 -41.031 1 97.19 525 LEU A CA 1
ATOM 4188 C C . LEU A 1 525 ? 15.016 -33.562 -41.031 1 97.19 525 LEU A C 1
ATOM 4190 O O . LEU A 1 525 ? 15.883 -34.344 -41.469 1 97.19 525 LEU A O 1
ATOM 4194 N N . PHE A 1 526 ? 13.875 -34.062 -40.469 1 96.19 526 PHE A N 1
ATOM 4195 C CA . PHE A 1 526 ? 13.672 -35.5 -40.5 1 96.19 526 PHE A CA 1
ATOM 4196 C C . PHE A 1 526 ? 12.312 -35.844 -41.062 1 96.19 526 PHE A C 1
ATOM 4198 O O . PHE A 1 526 ? 12.039 -37 -41.375 1 96.19 526 PHE A O 1
ATOM 4205 N N . TYR A 1 527 ? 11.391 -34.844 -41.312 1 96.81 527 TYR A N 1
ATOM 4206 C CA . TYR A 1 527 ? 10.062 -35.094 -41.875 1 96.81 527 TYR A CA 1
ATOM 4207 C C . TYR A 1 527 ? 9.594 -33.906 -42.719 1 96.81 527 TYR A C 1
ATOM 4209 O O . TYR A 1 527 ? 9.875 -32.75 -42.375 1 96.81 527 TYR A O 1
ATOM 4217 N N . HIS A 1 528 ? 8.938 -34.125 -43.812 1 96.88 528 HIS A N 1
ATOM 4218 C CA . HIS A 1 528 ? 8.383 -33.094 -44.688 1 96.88 528 HIS A CA 1
ATOM 4219 C C . HIS A 1 528 ? 7.09 -33.562 -45.344 1 96.88 528 HIS A C 1
ATOM 4221 O O . HIS A 1 528 ? 6.973 -34.719 -45.719 1 96.88 528 HIS A O 1
ATOM 4227 N N . GLN A 1 529 ? 6.152 -32.75 -45.406 1 95.81 529 GLN A N 1
ATOM 4228 C CA . GLN A 1 529 ? 4.945 -33 -46.188 1 95.81 529 GLN A CA 1
ATOM 4229 C C . GLN A 1 529 ? 4.43 -31.75 -46.875 1 95.81 529 GLN A C 1
ATOM 4231 O O . GLN A 1 529 ? 4.676 -30.641 -46.406 1 95.81 529 GLN A O 1
ATOM 4236 N N . SER A 1 530 ? 3.639 -31.859 -47.938 1 94.06 530 SER A N 1
ATOM 4237 C CA . SER A 1 530 ? 3.277 -30.75 -48.812 1 94.06 530 SER A CA 1
ATOM 4238 C C . SER A 1 530 ? 2.086 -29.969 -48.25 1 94.06 530 SER A C 1
ATOM 4240 O O . SER A 1 530 ? 1.873 -28.812 -48.594 1 94.06 530 SER A O 1
ATOM 4242 N N . ASN A 1 531 ? 1.283 -30.609 -47.375 1 91.31 531 ASN A N 1
ATOM 4243 C CA . ASN A 1 531 ? 0.081 -29.953 -46.875 1 91.31 531 ASN A CA 1
ATOM 4244 C C . ASN A 1 531 ? -0.039 -30.078 -45.344 1 91.31 531 ASN A C 1
ATOM 4246 O O . ASN A 1 531 ? 0.61 -30.922 -44.75 1 91.31 531 ASN A O 1
ATOM 4250 N N . LEU A 1 532 ? -0.875 -29.25 -44.781 1 91 532 LEU A N 1
ATOM 4251 C CA . LEU A 1 532 ? -1.041 -29.219 -43.344 1 91 532 LEU A CA 1
ATOM 4252 C C . LEU A 1 532 ? -2.191 -30.109 -42.906 1 91 532 LEU A C 1
ATOM 4254 O O . LEU A 1 532 ? -2.293 -30.469 -41.719 1 91 532 LEU A O 1
ATOM 4258 N N . SER A 1 533 ? -3.09 -30.438 -43.75 1 83.25 533 SER A N 1
ATOM 4259 C CA . SER A 1 533 ? -4.324 -31.156 -43.438 1 83.25 533 SER A CA 1
ATOM 4260 C C . SER A 1 533 ? -4.047 -32.625 -43.125 1 83.25 533 SER A C 1
ATOM 4262 O O . SER A 1 533 ? -4.797 -33.25 -42.375 1 83.25 533 SER A O 1
ATOM 4264 N N . ALA A 1 534 ? -2.951 -33.125 -43.594 1 83.38 534 ALA A N 1
ATOM 4265 C CA . ALA A 1 534 ? -2.623 -34.531 -43.344 1 83.38 534 ALA A CA 1
ATOM 4266 C C . ALA A 1 534 ? -2.033 -34.719 -41.938 1 83.38 534 ALA A C 1
ATOM 4268 O O . ALA A 1 534 ? -1.252 -33.875 -41.469 1 83.38 534 ALA A O 1
ATOM 4269 N N . ILE A 1 535 ? -2.459 -35.812 -41.312 1 90.44 535 ILE A N 1
ATOM 4270 C CA . ILE A 1 535 ? -1.92 -36.156 -40 1 90.44 535 ILE A CA 1
ATOM 4271 C C . ILE A 1 535 ? -0.45 -36.562 -40.125 1 90.44 535 ILE A C 1
ATOM 4273 O O . ILE A 1 535 ? -0.088 -37.344 -41 1 90.44 535 ILE A O 1
ATOM 4277 N N . VAL A 1 536 ? 0.351 -35.875 -39.344 1 92.31 536 VAL A N 1
ATOM 4278 C CA . VAL A 1 536 ? 1.74 -36.312 -39.25 1 92.31 536 VAL A CA 1
ATOM 4279 C C . VAL A 1 536 ? 1.845 -37.5 -38.312 1 92.31 536 VAL A C 1
ATOM 4281 O O . VAL A 1 536 ? 1.386 -37.438 -37.156 1 92.31 536 VAL A O 1
ATOM 4284 N N . ASN A 1 537 ? 2.295 -38.531 -38.625 1 93.25 537 ASN A N 1
ATOM 4285 C CA . ASN A 1 537 ? 2.68 -39.719 -37.844 1 93.25 537 ASN A CA 1
ATOM 4286 C C . ASN A 1 537 ? 4.086 -40.188 -38.188 1 93.25 537 ASN A C 1
ATOM 4288 O O . ASN A 1 537 ? 4.25 -41.062 -39.031 1 93.25 537 ASN A O 1
ATOM 4292 N N . ALA A 1 538 ? 5.012 -39.625 -37.562 1 94.69 538 ALA A N 1
ATOM 4293 C CA . ALA A 1 538 ? 6.41 -39.844 -37.906 1 94.69 538 ALA A CA 1
ATOM 4294 C C . ALA A 1 538 ? 7.191 -40.438 -36.719 1 94.69 538 ALA A C 1
ATOM 4296 O O . ALA A 1 538 ? 6.973 -40.031 -35.594 1 94.69 538 ALA A O 1
ATOM 4297 N N . THR A 1 539 ? 8.047 -41.344 -37.031 1 94.56 539 THR A N 1
ATOM 4298 C CA . THR A 1 539 ? 8.953 -41.875 -36 1 94.56 539 THR A CA 1
ATOM 4299 C C . THR A 1 539 ? 10.062 -40.844 -35.719 1 94.56 539 THR A C 1
ATOM 4301 O O . THR A 1 539 ? 10.727 -40.375 -36.656 1 94.56 539 THR A O 1
ATOM 4304 N N . LEU A 1 540 ? 10.258 -40.5 -34.531 1 95.25 540 LEU A N 1
ATOM 4305 C CA . LEU A 1 540 ? 11.328 -39.594 -34.125 1 95.25 540 LEU A CA 1
ATOM 4306 C C . LEU A 1 540 ? 12.688 -40.188 -34.5 1 95.25 540 LEU A C 1
ATOM 4308 O O . LEU A 1 540 ? 12.906 -41.375 -34.375 1 95.25 540 LEU A O 1
ATOM 4312 N N . PRO A 1 541 ? 13.609 -39.438 -34.969 1 95 541 PRO A N 1
ATOM 4313 C CA . PRO A 1 541 ? 14.867 -39.938 -35.531 1 95 541 PRO A CA 1
ATOM 4314 C C . PRO A 1 541 ? 15.93 -40.188 -34.469 1 95 541 PRO A C 1
ATOM 4316 O O . PRO A 1 541 ? 17.125 -40.125 -34.75 1 95 541 PRO A O 1
ATOM 4319 N N . PHE A 1 542 ? 15.617 -40.312 -33.219 1 92 542 PHE A N 1
ATOM 4320 C CA . PHE A 1 542 ? 16.531 -40.562 -32.125 1 92 542 PHE A CA 1
ATOM 4321 C C . PHE A 1 542 ? 15.898 -41.5 -31.094 1 92 542 PHE A C 1
ATOM 4323 O O . PHE A 1 542 ? 14.703 -41.781 -31.172 1 92 542 PHE A O 1
ATOM 4330 N N . ASN A 1 543 ? 16.766 -42.062 -30.297 1 92.19 543 ASN A N 1
ATOM 4331 C CA . ASN A 1 543 ? 16.25 -42.844 -29.172 1 92.19 543 ASN A CA 1
ATOM 4332 C C . ASN A 1 543 ? 15.664 -41.969 -28.078 1 92.19 543 ASN A C 1
ATOM 4334 O O . ASN A 1 543 ? 16.406 -41.312 -27.328 1 92.19 543 ASN A O 1
ATOM 4338 N N . THR A 1 544 ? 14.406 -42 -27.922 1 93 544 THR A N 1
ATOM 4339 C CA . THR A 1 544 ? 13.695 -41.094 -27.031 1 93 544 THR A CA 1
ATOM 4340 C C . THR A 1 544 ? 14.078 -41.344 -25.578 1 93 544 THR A C 1
ATOM 4342 O O . THR A 1 544 ? 14.227 -40.406 -24.797 1 93 544 THR A O 1
ATOM 4345 N N . THR A 1 545 ? 14.219 -42.562 -25.156 1 92 545 THR A N 1
ATOM 4346 C CA . THR A 1 545 ? 14.594 -42.875 -23.797 1 92 545 THR A CA 1
ATOM 4347 C C . THR A 1 545 ? 15.977 -42.344 -23.453 1 92 545 THR A C 1
ATOM 4349 O O . THR A 1 545 ? 16.172 -41.719 -22.406 1 92 545 THR A O 1
ATOM 4352 N N . GLU A 1 546 ? 16.891 -42.562 -24.359 1 93.62 546 GLU A N 1
ATOM 4353 C CA . GLU A 1 546 ? 18.266 -42.094 -24.141 1 93.62 546 GLU A CA 1
ATOM 4354 C C . GLU A 1 546 ? 18.328 -40.594 -24.125 1 93.62 546 GLU A C 1
ATOM 4356 O O . GLU A 1 546 ? 19.047 -40 -23.312 1 93.62 546 GLU A O 1
ATOM 4361 N N . ALA A 1 547 ? 17.641 -39.969 -25.047 1 95.94 547 ALA A N 1
ATOM 4362 C CA . ALA A 1 547 ? 17.641 -38.531 -25.109 1 95.94 547 ALA A CA 1
ATOM 4363 C C . ALA A 1 547 ? 17.062 -37.906 -23.844 1 95.94 547 ALA A C 1
ATOM 4365 O O . ALA A 1 547 ? 17.625 -36.969 -23.281 1 95.94 547 ALA A O 1
ATOM 4366 N N . ALA A 1 548 ? 15.906 -38.438 -23.391 1 95.19 548 ALA A N 1
ATOM 4367 C CA . ALA A 1 548 ? 15.266 -37.938 -22.172 1 95.19 548 ALA A CA 1
ATOM 4368 C C . ALA A 1 548 ? 16.172 -38.156 -20.953 1 95.19 548 ALA A C 1
ATOM 4370 O O . ALA A 1 548 ? 16.25 -37.281 -20.094 1 95.19 548 ALA A O 1
ATOM 4371 N N . GLN A 1 549 ? 16.844 -39.219 -20.875 1 92.31 549 GLN A N 1
ATOM 4372 C CA . GLN A 1 549 ? 17.734 -39.531 -19.75 1 92.31 549 GLN A CA 1
ATOM 4373 C C . GLN A 1 549 ? 18.969 -38.625 -19.766 1 92.31 549 GLN A C 1
ATOM 4375 O O . GLN A 1 549 ? 19.453 -38.219 -18.703 1 92.31 549 GLN A O 1
ATOM 4380 N N . THR A 1 550 ? 19.484 -38.406 -20.938 1 95.06 550 THR A N 1
ATOM 4381 C CA . THR A 1 550 ? 20.641 -37.531 -21.047 1 95.06 550 THR A CA 1
ATOM 4382 C C . THR A 1 550 ? 20.312 -36.125 -20.547 1 95.06 550 THR A C 1
ATOM 4384 O O . THR A 1 550 ? 21.094 -35.531 -19.797 1 95.06 550 THR A O 1
ATOM 4387 N N . LEU A 1 551 ? 19.203 -35.625 -20.969 1 95.5 551 LEU A N 1
ATOM 4388 C CA . LEU A 1 551 ? 18.781 -34.312 -20.516 1 95.5 551 LEU A CA 1
ATOM 4389 C C . LEU A 1 551 ? 18.562 -34.281 -19.016 1 95.5 551 LEU A C 1
ATOM 4391 O O . LEU A 1 551 ? 18.984 -33.344 -18.328 1 95.5 551 LEU A O 1
ATOM 4395 N N . ALA A 1 552 ? 17.938 -35.312 -18.453 1 91.44 552 ALA A N 1
ATOM 4396 C CA . ALA A 1 552 ? 17.641 -35.406 -17.031 1 91.44 552 ALA A CA 1
ATOM 4397 C C . ALA A 1 552 ? 18.922 -35.562 -16.219 1 91.44 552 ALA A C 1
ATOM 4399 O O . ALA A 1 552 ? 18.938 -35.25 -15.023 1 91.44 552 ALA A O 1
ATOM 4400 N N . GLY A 1 553 ? 19.953 -36.062 -16.859 1 89.94 553 GLY A N 1
ATOM 4401 C CA . GLY A 1 553 ? 21.203 -36.312 -16.156 1 89.94 553 GLY A CA 1
ATOM 4402 C C . GLY A 1 553 ? 22.062 -35.062 -16 1 89.94 553 GLY A C 1
ATOM 4403 O O . GLY A 1 553 ? 23.031 -35.094 -15.242 1 89.94 553 GLY A O 1
ATOM 4404 N N . GLN A 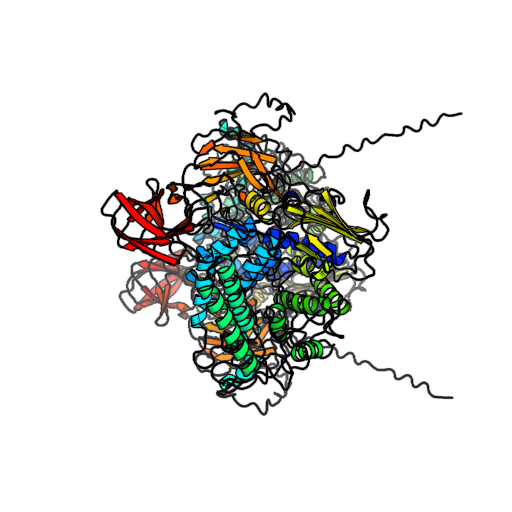1 554 ? 21.656 -34 -16.641 1 93.44 554 GLN A N 1
ATOM 4405 C CA . GLN A 1 554 ? 22.391 -32.75 -16.453 1 93.44 554 GLN A CA 1
ATOM 4406 C C . GLN A 1 554 ? 22.203 -32.188 -15.047 1 93.44 554 GLN A C 1
ATOM 4408 O O . GLN A 1 554 ? 21.125 -32.344 -14.461 1 93.44 554 GLN A O 1
ATOM 4413 N N . PRO A 1 555 ? 23.203 -31.531 -14.43 1 92.38 555 PRO A N 1
ATOM 4414 C CA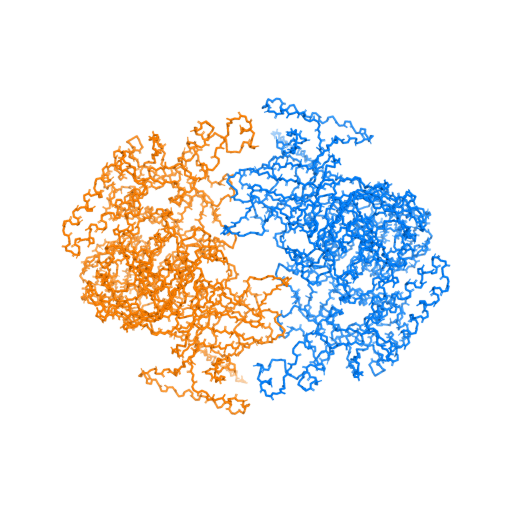 . PRO A 1 555 ? 23.094 -31.016 -13.062 1 92.38 555 PRO A CA 1
ATOM 4415 C C . PRO A 1 555 ? 22.047 -29.906 -12.938 1 92.38 555 PRO A C 1
ATOM 4417 O O . PRO A 1 555 ? 21.953 -29.047 -13.812 1 92.38 555 PRO A O 1
ATOM 4420 N N . GLU A 1 556 ? 21.281 -30.016 -11.961 1 94.69 556 GLU A N 1
ATOM 4421 C CA . GLU A 1 556 ? 20.406 -28.906 -11.586 1 94.69 556 GLU A CA 1
ATOM 4422 C C . GLU A 1 556 ? 21.094 -27.984 -10.57 1 94.69 556 GLU A C 1
ATOM 4424 O O . GLU A 1 556 ? 21.109 -28.281 -9.375 1 94.69 556 GLU A O 1
ATOM 4429 N N . TRP A 1 557 ? 21.562 -26.891 -11 1 96.31 557 TRP A N 1
ATOM 4430 C CA . TRP A 1 557 ? 22.234 -25.938 -10.125 1 96.31 557 TRP A CA 1
ATOM 4431 C C . TRP A 1 557 ? 21.281 -25.453 -9.016 1 96.31 557 TRP A C 1
ATOM 4433 O O . TRP A 1 557 ? 20.078 -25.406 -9.211 1 96.31 557 TRP A O 1
ATOM 4443 N N . GLN A 1 558 ? 21.891 -25.203 -7.812 1 97.19 558 GLN A N 1
ATOM 4444 C CA . GLN A 1 558 ? 21.125 -24.891 -6.617 1 97.19 558 GLN A CA 1
ATOM 4445 C C . GLN A 1 558 ? 21.344 -23.438 -6.176 1 97.19 558 GLN A C 1
ATOM 4447 O O . GLN A 1 558 ? 22.484 -23.016 -6.008 1 97.19 558 GLN A O 1
ATOM 4452 N N . ASN A 1 559 ? 20.266 -22.641 -6.035 1 98.06 559 ASN A N 1
ATOM 4453 C CA . ASN A 1 559 ? 20.359 -21.344 -5.363 1 98.06 559 ASN A CA 1
ATOM 4454 C C . ASN A 1 559 ? 20.375 -21.5 -3.846 1 98.06 559 ASN A C 1
ATOM 4456 O O . ASN A 1 559 ? 19.344 -21.812 -3.242 1 98.06 559 ASN A O 1
ATOM 4460 N N . ILE A 1 560 ? 21.453 -21.188 -3.217 1 97.94 560 ILE A N 1
ATOM 4461 C CA . ILE A 1 560 ? 21.641 -21.531 -1.812 1 97.94 560 ILE A CA 1
ATOM 4462 C C . ILE A 1 560 ? 21.25 -20.344 -0.938 1 97.94 560 ILE A C 1
ATOM 4464 O O . ILE A 1 560 ? 21.344 -20.406 0.291 1 97.94 560 ILE A O 1
ATOM 4468 N N . LEU A 1 561 ? 20.797 -19.234 -1.558 1 98 561 LEU A N 1
ATOM 4469 C CA . LEU A 1 561 ? 20.438 -18.047 -0.787 1 98 561 LEU A CA 1
ATOM 4470 C C . LEU A 1 561 ? 18.938 -17.969 -0.569 1 98 561 LEU A C 1
ATOM 4472 O O . LEU A 1 561 ? 18.469 -17.188 0.272 1 98 561 LEU A O 1
ATOM 4476 N N . ALA A 1 562 ? 18.125 -18.688 -1.277 1 95.5 562 ALA A N 1
ATOM 4477 C CA . ALA A 1 562 ? 16.672 -18.609 -1.166 1 95.5 562 ALA A CA 1
ATOM 4478 C C . ALA A 1 562 ? 16.203 -19.062 0.213 1 95.5 562 ALA A C 1
ATOM 4480 O O . ALA A 1 562 ? 16.688 -20.062 0.747 1 95.5 562 ALA A O 1
ATOM 4481 N N . ASN A 1 563 ? 15.32 -18.281 0.8 1 92.38 563 ASN A N 1
ATOM 4482 C CA . ASN A 1 563 ? 14.711 -18.594 2.088 1 92.38 563 ASN A CA 1
ATOM 4483 C C . ASN A 1 563 ? 13.188 -18.469 2.025 1 92.38 563 ASN A C 1
ATOM 4485 O O . ASN A 1 563 ? 12.648 -17.359 2.018 1 92.38 563 ASN A O 1
ATOM 4489 N N . PRO A 1 564 ? 12.523 -19.562 2.012 1 88.06 564 PRO A N 1
ATOM 4490 C CA . PRO A 1 564 ? 11.062 -19.516 1.933 1 88.06 564 PRO A CA 1
ATOM 4491 C C . PRO A 1 564 ? 10.422 -18.953 3.207 1 88.06 564 PRO A C 1
ATOM 4493 O O . PRO A 1 564 ? 9.227 -18.641 3.217 1 88.06 564 PRO A O 1
ATOM 4496 N N . ASN A 1 565 ? 11.211 -18.797 4.312 1 84.88 565 ASN A N 1
ATOM 4497 C CA . ASN A 1 565 ? 10.719 -18.328 5.605 1 84.88 565 ASN A CA 1
ATOM 4498 C C . ASN A 1 565 ? 11.102 -16.875 5.859 1 84.88 565 ASN A C 1
ATOM 4500 O O . ASN A 1 565 ? 10.93 -16.375 6.969 1 84.88 565 ASN A O 1
ATOM 4504 N N . SER A 1 566 ? 11.672 -16.297 4.828 1 85.06 566 SER A N 1
ATOM 4505 C CA . SER A 1 566 ? 12.055 -14.906 5.043 1 85.06 566 SER A CA 1
ATOM 4506 C C . SER A 1 566 ? 10.922 -14.125 5.691 1 85.06 566 SER A C 1
ATOM 4508 O O . SER A 1 566 ? 9.758 -14.266 5.305 1 85.06 566 SER A O 1
ATOM 4510 N N . PRO A 1 567 ? 11.117 -13.281 6.684 1 85 567 PRO A N 1
ATOM 4511 C CA . PRO A 1 567 ? 12.445 -12.82 7.09 1 85 567 PRO A CA 1
ATOM 4512 C C . PRO A 1 567 ? 13.055 -13.672 8.195 1 85 567 PRO A C 1
ATOM 4514 O O . PRO A 1 567 ? 14.039 -13.273 8.82 1 85 567 PRO A O 1
ATOM 4517 N N . TYR A 1 568 ? 12.57 -14.844 8.469 1 84.44 568 TYR A N 1
ATOM 4518 C CA . TYR A 1 568 ? 13.016 -15.625 9.625 1 84.44 568 TYR A CA 1
ATOM 4519 C C . TYR A 1 568 ? 14.172 -16.547 9.25 1 84.44 568 TYR A C 1
ATOM 4521 O O . TYR A 1 568 ? 14.234 -17.047 8.125 1 84.44 568 TYR A O 1
ATOM 4529 N N . GLY A 1 569 ? 15.031 -16.703 10.227 1 87.44 569 GLY A N 1
ATOM 4530 C CA . GLY A 1 569 ? 16.078 -17.719 10.117 1 87.44 569 GLY A CA 1
ATOM 4531 C C . GLY A 1 569 ? 17.125 -17.375 9.078 1 87.44 569 GLY A C 1
ATOM 4532 O O . GLY A 1 569 ? 17.406 -16.203 8.836 1 87.44 569 GLY A O 1
ATOM 4533 N N . LEU A 1 570 ? 17.844 -18.484 8.617 1 92.5 570 LEU A N 1
ATOM 4534 C CA . LEU A 1 570 ? 18.906 -18.375 7.613 1 92.5 570 LEU A CA 1
ATOM 4535 C C . LEU A 1 570 ? 18.562 -19.188 6.375 1 92.5 570 LEU A C 1
ATOM 4537 O O . LEU A 1 570 ? 17.828 -20.172 6.461 1 92.5 570 LEU A O 1
ATOM 4541 N N . PRO A 1 571 ? 19.094 -18.828 5.188 1 95.75 571 PRO A N 1
ATOM 4542 C CA . PRO A 1 571 ? 19.922 -17.641 4.934 1 95.75 571 PRO A CA 1
ATOM 4543 C C . PRO A 1 571 ? 19.141 -16.344 5.086 1 95.75 571 PRO A C 1
ATOM 4545 O O . PRO A 1 571 ? 17.906 -16.359 5.055 1 95.75 571 PRO A O 1
ATOM 4548 N N . ASN A 1 572 ? 19.828 -15.312 5.367 1 94.62 572 ASN A N 1
ATOM 4549 C CA . ASN A 1 572 ? 19.141 -14.039 5.516 1 94.62 572 ASN A CA 1
ATOM 4550 C C . ASN A 1 572 ? 19.906 -12.906 4.824 1 94.62 572 ASN A C 1
ATOM 4552 O O . ASN A 1 572 ? 21.109 -13.016 4.598 1 94.62 572 ASN A O 1
ATOM 4556 N N . VAL A 1 573 ? 19.172 -11.914 4.363 1 97.75 573 VAL A N 1
ATOM 4557 C CA . VAL A 1 573 ? 19.688 -10.719 3.727 1 97.75 573 VAL A CA 1
ATOM 4558 C C . VAL A 1 573 ? 19.234 -9.477 4.496 1 97.75 573 VAL A C 1
ATOM 4560 O O . VAL A 1 573 ? 18.047 -9.305 4.762 1 97.75 573 VAL A O 1
ATOM 4563 N N . THR A 1 574 ? 20.156 -8.625 4.949 1 97.5 574 THR A N 1
ATOM 4564 C CA . THR A 1 574 ? 19.891 -7.344 5.594 1 97.5 574 THR A CA 1
ATOM 4565 C C . THR A 1 574 ? 20.547 -6.207 4.824 1 97.5 574 THR A C 1
ATOM 4567 O O . THR A 1 574 ? 21.328 -6.445 3.904 1 97.5 574 THR A O 1
ATOM 4570 N N . ALA A 1 575 ? 20.156 -5.02 5.055 1 97.69 575 ALA A N 1
ATOM 4571 C CA . ALA A 1 575 ? 20.75 -3.834 4.449 1 97.69 575 ALA A CA 1
ATOM 4572 C C . ALA A 1 575 ? 20.828 -2.686 5.453 1 97.69 575 ALA A C 1
ATOM 4574 O O . ALA A 1 575 ? 20.109 -2.67 6.445 1 97.69 575 ALA A O 1
ATOM 4575 N N . ASP A 1 576 ? 21.766 -1.788 5.223 1 96.12 576 ASP A N 1
ATOM 4576 C CA . ASP A 1 576 ? 21.984 -0.677 6.145 1 96.12 576 ASP A CA 1
ATOM 4577 C C . ASP A 1 576 ? 20.891 0.378 6 1 96.12 576 ASP A C 1
ATOM 4579 O O . ASP A 1 576 ? 20.766 1.276 6.836 1 96.12 576 ASP A O 1
ATOM 4583 N N . TRP A 1 577 ? 20.109 0.251 4.91 1 94.44 577 TRP A N 1
ATOM 4584 C CA . TRP A 1 577 ? 19 1.173 4.668 1 94.44 577 TRP A CA 1
ATOM 4585 C C . TRP A 1 577 ? 17.859 0.474 3.934 1 94.44 577 TRP A C 1
ATOM 4587 O O . TRP A 1 577 ? 18.094 -0.461 3.162 1 94.44 577 TRP A O 1
ATOM 4597 N N . ASN A 1 578 ? 16.688 0.839 4.172 1 93.5 578 ASN A N 1
ATOM 4598 C CA . ASN A 1 578 ? 15.531 0.567 3.326 1 93.5 578 ASN A CA 1
ATOM 4599 C C . ASN A 1 578 ? 14.516 1.705 3.383 1 93.5 578 ASN A C 1
ATOM 4601 O O . ASN A 1 578 ? 14.453 2.441 4.367 1 93.5 578 ASN A O 1
ATOM 4605 N N . LEU A 1 579 ? 13.82 1.9 2.354 1 93.12 579 LEU A N 1
ATOM 4606 C CA . LEU A 1 579 ? 12.859 2.994 2.252 1 93.12 579 LEU A CA 1
ATOM 4607 C C . LEU A 1 579 ? 11.688 2.781 3.203 1 93.12 579 LEU A C 1
ATOM 4609 O O . LEU A 1 579 ? 11.008 1.757 3.137 1 93.12 579 LEU A O 1
ATOM 4613 N N . ILE A 1 580 ? 11.438 3.729 4.09 1 88.81 580 ILE A N 1
ATOM 4614 C CA . ILE A 1 580 ? 10.289 3.783 4.992 1 88.81 580 ILE A CA 1
ATOM 4615 C C . ILE A 1 580 ? 9.68 5.18 4.965 1 88.81 580 ILE A C 1
ATOM 4617 O O . ILE A 1 580 ? 9.961 6.008 5.836 1 88.81 580 ILE A O 1
ATOM 4621 N N . PRO A 1 581 ? 8.758 5.434 4.082 1 82.5 581 PRO A N 1
ATOM 4622 C CA . PRO A 1 581 ? 8.281 6.805 3.871 1 82.5 581 PRO A CA 1
ATOM 4623 C C . PRO A 1 581 ? 7.676 7.418 5.129 1 82.5 581 PRO A C 1
ATOM 4625 O O . PRO A 1 581 ? 7.836 8.617 5.375 1 82.5 581 PRO A O 1
ATOM 4628 N N . ASN A 1 582 ? 6.973 6.656 5.945 1 81.25 582 ASN A N 1
ATOM 4629 C CA . ASN A 1 582 ? 6.312 7.223 7.121 1 81.25 582 ASN A CA 1
ATOM 4630 C C . ASN A 1 582 ? 7.129 6.984 8.391 1 81.25 582 ASN A C 1
ATOM 4632 O O . ASN A 1 582 ? 6.676 7.293 9.492 1 81.25 582 ASN A O 1
ATOM 4636 N N . GLY A 1 583 ? 8.305 6.305 8.297 1 75.62 583 GLY A N 1
ATOM 4637 C CA . GLY A 1 583 ? 9.258 6.16 9.391 1 75.62 583 GLY A CA 1
ATOM 4638 C C . GLY A 1 583 ? 8.969 4.957 10.273 1 75.62 583 GLY A C 1
ATOM 4639 O O . GLY A 1 583 ? 9.641 4.754 11.289 1 75.62 583 GLY A O 1
ATOM 4640 N N . ASP A 1 584 ? 7.992 4.152 9.984 1 77.75 584 ASP A N 1
ATOM 4641 C CA . ASP A 1 584 ? 7.609 3.027 10.828 1 77.75 584 ASP A CA 1
ATOM 4642 C C . ASP A 1 584 ? 7.703 1.709 10.062 1 77.75 584 ASP A C 1
ATOM 4644 O O . ASP A 1 584 ? 8.406 0.789 10.484 1 77.75 584 ASP A O 1
ATOM 4648 N N . THR A 1 585 ? 7.023 1.612 9.008 1 74.69 585 THR A N 1
ATOM 4649 C CA . THR A 1 585 ? 7.027 0.419 8.164 1 74.69 585 THR A CA 1
ATOM 4650 C C . THR A 1 585 ? 7.082 0.796 6.688 1 74.69 585 THR A C 1
ATOM 4652 O O . THR A 1 585 ? 6.789 1.936 6.32 1 74.69 585 THR A O 1
ATOM 4655 N N . GLY A 1 586 ? 7.66 -0.131 5.93 1 78.62 586 GLY A N 1
ATOM 4656 C CA . GLY A 1 586 ? 7.695 0.092 4.496 1 78.62 586 GLY A CA 1
ATOM 4657 C C . GLY A 1 586 ? 7.664 -1.194 3.691 1 78.62 586 GLY A C 1
ATOM 4658 O O . GLY A 1 586 ? 8.031 -2.256 4.195 1 78.62 586 GLY A O 1
ATOM 4659 N N . PRO A 1 587 ? 7.23 -1.09 2.496 1 84.94 587 PRO A N 1
ATOM 4660 C CA . PRO A 1 587 ? 7.051 -2.279 1.661 1 84.94 587 PRO A CA 1
ATOM 4661 C C . PRO A 1 587 ? 8.344 -2.732 0.993 1 84.94 587 PRO A C 1
ATOM 4663 O O . PRO A 1 587 ? 8.336 -3.664 0.184 1 84.94 587 PRO A O 1
ATOM 4666 N N . TYR A 1 588 ? 9.5 -2.15 1.369 1 93.75 588 TYR A N 1
ATOM 4667 C CA . TYR A 1 588 ? 10.719 -2.438 0.62 1 93.75 588 TYR A CA 1
ATOM 4668 C C . TYR A 1 588 ? 11.812 -2.973 1.538 1 93.75 588 TYR A C 1
ATOM 4670 O O . TYR A 1 588 ? 12.953 -2.498 1.501 1 93.75 588 TYR A O 1
ATOM 4678 N N . PRO A 1 589 ? 11.5 -3.949 2.375 1 93.62 589 PRO A N 1
ATOM 4679 C CA . PRO A 1 589 ? 12.508 -4.5 3.285 1 93.62 589 PRO A CA 1
ATOM 4680 C C . PRO A 1 589 ? 13.539 -5.371 2.566 1 93.62 589 PRO A C 1
ATOM 4682 O O . PRO A 1 589 ? 13.258 -5.895 1.484 1 93.62 589 PRO A O 1
ATOM 4685 N N . PRO A 1 590 ? 14.68 -5.574 3.188 1 96.62 590 PRO A N 1
ATOM 4686 C CA . PRO A 1 590 ? 15.758 -6.324 2.535 1 96.62 590 PRO A CA 1
ATOM 4687 C C . PRO A 1 590 ? 15.43 -7.809 2.389 1 96.62 590 PRO A C 1
ATOM 4689 O O . PRO A 1 590 ? 15.969 -8.477 1.5 1 96.62 590 PRO A O 1
ATOM 4692 N N . TRP A 1 591 ? 14.578 -8.352 3.229 1 93.5 591 TRP A N 1
ATOM 4693 C CA . TRP A 1 591 ? 14.312 -9.781 3.168 1 93.5 591 TRP A CA 1
ATOM 4694 C C . TRP A 1 591 ? 13.609 -10.156 1.867 1 93.5 591 TRP A C 1
ATOM 4696 O O . TRP A 1 591 ? 13.523 -11.328 1.513 1 93.5 591 TRP A O 1
ATOM 4706 N N . LYS A 1 592 ? 13.102 -9.266 1.088 1 94.75 592 LYS A N 1
ATOM 4707 C CA . LYS A 1 592 ? 12.492 -9.523 -0.212 1 94.75 592 LYS A CA 1
ATOM 4708 C C . LYS A 1 592 ? 13.539 -9.906 -1.248 1 94.75 592 LYS A C 1
ATOM 4710 O O . LYS A 1 592 ? 13.211 -10.406 -2.324 1 94.75 592 LYS A O 1
ATOM 4715 N N . MET A 1 593 ? 14.797 -9.695 -0.911 1 97.81 593 MET A N 1
ATOM 4716 C CA . MET A 1 593 ? 15.867 -9.961 -1.868 1 97.81 593 MET A CA 1
ATOM 4717 C C . MET A 1 593 ? 16.234 -11.438 -1.886 1 97.81 593 MET A C 1
ATOM 4719 O O . MET A 1 593 ? 17.094 -11.859 -2.658 1 97.81 593 MET A O 1
ATOM 4723 N N . ASN A 1 594 ? 15.672 -12.227 -1.042 1 97.06 594 ASN A N 1
ATOM 4724 C CA . ASN A 1 594 ? 15.953 -13.656 -1.12 1 97.06 594 ASN A CA 1
ATOM 4725 C C . ASN A 1 594 ? 14.719 -14.492 -0.804 1 97.06 594 ASN A C 1
ATOM 4727 O O . ASN A 1 594 ? 14.828 -15.586 -0.242 1 97.06 594 ASN A O 1
ATOM 4731 N N . ASP A 1 595 ? 13.555 -14.047 -1.034 1 93.12 595 ASP A N 1
ATOM 4732 C CA . ASP A 1 595 ? 12.312 -14.742 -0.736 1 93.12 595 ASP A CA 1
ATOM 4733 C C . ASP A 1 595 ? 11.891 -15.641 -1.899 1 93.12 595 ASP A C 1
ATOM 4735 O O . ASP A 1 595 ? 10.859 -16.312 -1.83 1 93.12 595 ASP A O 1
ATOM 4739 N N . GLY A 1 596 ? 12.641 -15.664 -2.982 1 94.5 596 GLY A N 1
ATOM 4740 C CA . GLY A 1 596 ? 12.398 -16.547 -4.113 1 94.5 596 GLY A CA 1
ATOM 4741 C C . GLY A 1 596 ? 11.477 -15.938 -5.156 1 94.5 596 GLY A C 1
ATOM 4742 O O . GLY A 1 596 ? 11.297 -16.5 -6.234 1 94.5 596 GLY A O 1
ATOM 4743 N N . LEU A 1 597 ? 10.867 -14.75 -4.902 1 94.75 597 LEU A N 1
ATOM 4744 C CA . LEU A 1 597 ? 9.977 -14.07 -5.828 1 94.75 597 LEU A CA 1
ATOM 4745 C C . LEU A 1 597 ? 10.742 -13.07 -6.691 1 94.75 597 LEU A C 1
ATOM 4747 O O . LEU A 1 597 ? 11.477 -12.227 -6.172 1 94.75 597 LEU A O 1
ATOM 4751 N N . LEU A 1 598 ? 10.5 -13.148 -8.047 1 97.19 598 LEU A N 1
ATOM 4752 C CA . LEU A 1 598 ? 11.336 -12.305 -8.898 1 97.19 598 LEU A CA 1
ATOM 4753 C C . LEU A 1 598 ? 10.547 -11.797 -10.094 1 97.19 598 LEU A C 1
ATOM 4755 O O . LEU A 1 598 ? 10.18 -12.57 -10.984 1 97.19 598 LEU A O 1
ATOM 4759 N N . TRP A 1 599 ? 10.273 -10.508 -10.156 1 97.5 599 TRP A N 1
ATOM 4760 C CA . TRP A 1 599 ? 9.758 -9.75 -11.289 1 97.5 599 TRP A CA 1
ATOM 4761 C C . TRP A 1 599 ? 10.125 -8.273 -11.164 1 97.5 599 TRP A C 1
ATOM 4763 O O . TRP A 1 599 ? 10.797 -7.871 -10.211 1 97.5 599 TRP A O 1
ATOM 4773 N N . TYR A 1 600 ? 9.812 -7.484 -12.172 1 97.75 600 TYR A N 1
ATOM 4774 C CA . TYR A 1 600 ? 10.289 -6.109 -12.219 1 97.75 600 TYR A CA 1
ATOM 4775 C C . TYR A 1 600 ? 9.141 -5.133 -12.438 1 97.75 600 TYR A C 1
ATOM 4777 O O . TYR A 1 600 ? 9.32 -4.086 -13.062 1 97.75 600 TYR A O 1
ATOM 4785 N N . ASP A 1 601 ? 7.949 -5.492 -11.992 1 96.25 601 ASP A N 1
ATOM 4786 C CA . ASP A 1 601 ? 6.781 -4.629 -12.141 1 96.25 601 ASP A CA 1
ATOM 4787 C C . ASP A 1 601 ? 6.789 -3.514 -11.094 1 96.25 601 ASP A C 1
ATOM 4789 O O . ASP A 1 601 ? 7.348 -3.676 -10.008 1 96.25 601 ASP A O 1
ATOM 4793 N N . THR A 1 602 ? 6.195 -2.387 -11.469 1 93.75 602 THR A N 1
ATOM 4794 C CA . THR A 1 602 ? 5.973 -1.334 -10.484 1 93.75 602 THR A CA 1
ATOM 4795 C C . THR A 1 602 ? 4.91 -1.756 -9.477 1 93.75 602 THR A C 1
ATOM 4797 O O . THR A 1 602 ? 5.082 -1.564 -8.273 1 93.75 602 THR A O 1
ATOM 4800 N N . THR A 1 603 ? 3.789 -2.295 -9.961 1 90.31 603 THR A N 1
ATOM 4801 C CA . THR A 1 603 ? 2.703 -2.885 -9.188 1 90.31 603 THR A CA 1
ATOM 4802 C C . THR A 1 603 ? 2.271 -4.219 -9.781 1 90.31 603 THR A C 1
ATOM 4804 O O . THR A 1 603 ? 1.927 -4.293 -10.961 1 90.31 603 THR A O 1
ATOM 4807 N N . PRO A 1 604 ? 2.266 -5.18 -9.156 1 92.31 604 PRO A N 1
ATOM 4808 C CA . PRO A 1 604 ? 2.734 -5.355 -7.777 1 92.31 604 PRO A CA 1
ATOM 4809 C C . PRO A 1 604 ? 4.254 -5.281 -7.66 1 92.31 604 PRO A C 1
ATOM 4811 O O . PRO A 1 604 ? 4.969 -5.602 -8.609 1 92.31 604 PRO A O 1
ATOM 4814 N N . ASP A 1 605 ? 4.68 -4.957 -6.52 1 92.69 605 ASP A N 1
ATOM 4815 C CA . ASP A 1 605 ? 6.125 -4.836 -6.336 1 92.69 605 ASP A CA 1
ATOM 4816 C C . ASP A 1 605 ? 6.672 -5.977 -5.48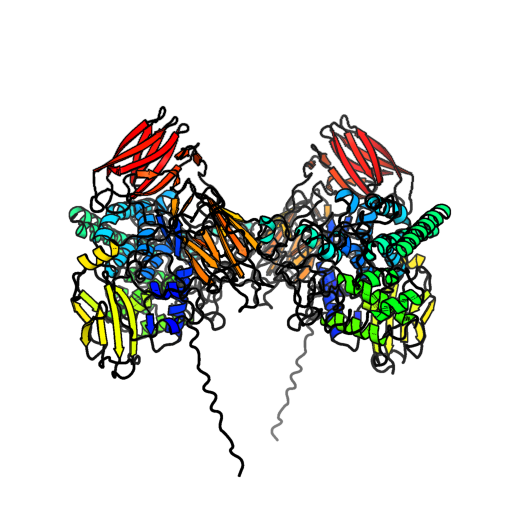4 1 92.69 605 ASP A C 1
ATOM 4818 O O . ASP A 1 605 ? 5.926 -6.605 -4.73 1 92.69 605 ASP A O 1
ATOM 4822 N N . ASN A 1 606 ? 7.914 -6.32 -5.555 1 94.75 606 ASN A N 1
ATOM 4823 C CA . ASN A 1 606 ? 8.75 -7.145 -4.688 1 94.75 606 ASN A CA 1
ATOM 4824 C C . ASN A 1 606 ? 10.227 -6.789 -4.824 1 94.75 606 ASN A C 1
ATOM 4826 O O . ASN A 1 606 ? 10.93 -7.352 -5.668 1 94.75 606 ASN A O 1
ATOM 4830 N N . ARG A 1 607 ? 10.625 -5.867 -3.961 1 97.44 607 ARG A N 1
ATOM 4831 C CA . ARG A 1 607 ? 12.008 -5.398 -4.078 1 97.44 607 ARG A CA 1
ATOM 4832 C C . ARG A 1 607 ? 12.445 -4.668 -2.812 1 97.44 607 ARG A C 1
ATOM 4834 O O . ARG A 1 607 ? 11.609 -4.266 -2 1 97.44 607 ARG A O 1
ATOM 4841 N N . TRP A 1 608 ? 13.703 -4.594 -2.662 1 98 608 TRP A N 1
ATOM 4842 C CA . TRP A 1 608 ? 14.367 -3.658 -1.762 1 98 608 TRP A CA 1
ATOM 4843 C C . TRP A 1 608 ? 14.836 -2.416 -2.516 1 98 608 TRP A C 1
ATOM 4845 O O . TRP A 1 608 ? 15.133 -2.482 -3.709 1 98 608 TRP A O 1
ATOM 4855 N N . THR A 1 609 ? 14.961 -1.294 -1.849 1 98.19 609 THR A N 1
ATOM 4856 C CA . THR A 1 609 ? 15.602 -0.117 -2.424 1 98.19 609 THR A CA 1
ATOM 4857 C C . THR A 1 609 ? 16.219 0.753 -1.332 1 98.19 609 THR A C 1
ATOM 4859 O O . THR A 1 609 ? 15.766 0.733 -0.186 1 98.19 609 THR A O 1
ATOM 4862 N N . ASN A 1 610 ? 17.25 1.395 -1.663 1 97.56 610 ASN A N 1
ATOM 4863 C CA . ASN A 1 610 ? 17.797 2.408 -0.774 1 97.56 610 ASN A CA 1
ATOM 4864 C C . ASN A 1 610 ? 17.312 3.807 -1.143 1 97.56 610 ASN A C 1
ATOM 4866 O O . ASN A 1 610 ? 17.984 4.801 -0.865 1 97.56 610 ASN A O 1
ATOM 4870 N N . ASN A 1 611 ? 16.156 3.836 -1.869 1 96.81 611 ASN A N 1
ATOM 4871 C CA . ASN A 1 611 ? 15.531 5.109 -2.193 1 96.81 611 ASN A CA 1
ATOM 4872 C C . ASN A 1 611 ? 15.43 6.016 -0.97 1 96.81 611 ASN A C 1
ATOM 4874 O O . ASN A 1 611 ? 15.141 5.547 0.133 1 96.81 611 ASN A O 1
ATOM 4878 N N . GLN A 1 612 ? 15.852 7.355 -1.197 1 95.75 612 GLN A N 1
ATOM 4879 C CA . GLN A 1 612 ? 15.773 8.422 -0.209 1 95.75 612 GLN A CA 1
ATOM 4880 C C . GLN A 1 612 ? 16.797 8.211 0.909 1 95.75 612 GLN A C 1
ATOM 4882 O O . GLN A 1 612 ? 16.625 8.727 2.018 1 95.75 612 GLN A O 1
ATOM 4887 N N . SER A 1 613 ? 17.797 7.359 0.681 1 94.88 613 SER A N 1
ATOM 4888 C CA . SER A 1 613 ? 18.906 7.242 1.624 1 94.88 613 SER A CA 1
ATOM 4889 C C . SER A 1 613 ? 19.719 8.523 1.677 1 94.88 613 SER A C 1
ATOM 4891 O O . SER A 1 613 ? 19.922 9.188 0.655 1 94.88 613 SER A O 1
ATOM 4893 N N . GLU A 1 614 ? 20.297 8.789 2.836 1 94.06 614 GLU A N 1
ATOM 4894 C CA . GLU A 1 614 ? 21.219 9.906 2.996 1 94.06 614 GLU A CA 1
ATOM 4895 C C . GLU A 1 614 ? 22.594 9.578 2.414 1 94.06 614 GLU A C 1
ATOM 4897 O O . GLU A 1 614 ? 23.391 10.477 2.156 1 94.06 614 GLU A O 1
ATOM 4902 N N . PHE A 1 615 ? 22.828 8.312 2.238 1 94.12 615 PHE A N 1
ATOM 4903 C CA . PHE A 1 615 ? 24.078 7.824 1.665 1 94.12 615 PHE A CA 1
ATOM 4904 C C . PHE A 1 615 ? 23.891 7.461 0.197 1 94.12 615 PHE A C 1
ATOM 4906 O O . PHE A 1 615 ? 22.906 6.82 -0.17 1 94.12 615 PHE A O 1
ATOM 4913 N N . PRO A 1 616 ? 24.781 7.891 -0.656 1 95.31 616 PRO A N 1
ATOM 4914 C CA . PRO A 1 616 ? 24.656 7.582 -2.08 1 95.31 616 PRO A CA 1
ATOM 4915 C C . PRO A 1 616 ? 25.109 6.164 -2.422 1 95.31 616 PRO A C 1
ATOM 4917 O O . PRO A 1 616 ? 25.469 5.887 -3.57 1 95.31 616 PRO A O 1
ATOM 4920 N N . TYR A 1 617 ? 25.25 5.289 -1.496 1 95.44 617 TYR A N 1
ATOM 4921 C CA . TYR A 1 617 ? 25.547 3.863 -1.626 1 95.44 617 TYR A CA 1
ATOM 4922 C C . TYR A 1 617 ? 24.984 3.086 -0.443 1 95.44 617 TYR A C 1
ATOM 4924 O O . TYR A 1 617 ? 24.672 3.666 0.601 1 95.44 617 TYR A O 1
ATOM 4932 N N . SER A 1 618 ? 24.75 1.854 -0.598 1 96.38 618 SER A N 1
ATOM 4933 C CA . SER A 1 618 ? 24.266 0.993 0.472 1 96.38 618 SER A CA 1
ATOM 4934 C C . SER A 1 618 ? 24.953 -0.365 0.453 1 96.38 618 SER A C 1
ATOM 4936 O O . SER A 1 618 ? 25.375 -0.835 -0.604 1 96.38 618 SER A O 1
ATOM 4938 N N . THR A 1 619 ? 25.062 -0.888 1.608 1 97.06 619 THR A N 1
ATOM 4939 C CA . THR A 1 619 ? 25.656 -2.213 1.739 1 97.06 619 THR A CA 1
ATOM 4940 C C . THR A 1 619 ? 24.609 -3.242 2.139 1 97.06 619 THR A C 1
ATOM 4942 O O . THR A 1 619 ? 23.875 -3.047 3.111 1 97.06 619 THR A O 1
ATOM 4945 N N . ILE A 1 620 ? 24.516 -4.262 1.368 1 98.44 620 ILE A N 1
ATOM 4946 C CA . ILE A 1 620 ? 23.688 -5.438 1.626 1 98.44 620 ILE A CA 1
ATOM 4947 C C . ILE A 1 620 ? 24.531 -6.535 2.258 1 98.44 620 ILE A C 1
ATOM 4949 O O . ILE A 1 620 ? 25.625 -6.836 1.778 1 98.44 620 ILE A O 1
ATOM 4953 N N . THR A 1 621 ? 24.062 -7.105 3.342 1 98.56 621 THR A N 1
ATOM 4954 C CA . THR A 1 621 ? 24.766 -8.18 4.027 1 98.56 621 THR A CA 1
ATOM 4955 C C . THR A 1 621 ? 24.031 -9.508 3.85 1 98.56 621 THR A C 1
ATOM 4957 O O . THR A 1 621 ? 22.844 -9.609 4.137 1 98.56 621 THR A O 1
ATOM 4960 N N . ILE A 1 622 ? 24.734 -10.477 3.35 1 98.56 622 ILE A N 1
ATOM 4961 C CA . ILE A 1 622 ? 24.219 -11.812 3.092 1 98.56 622 ILE A CA 1
ATOM 4962 C C . ILE A 1 622 ? 24.844 -12.805 4.07 1 98.56 622 ILE A C 1
ATOM 4964 O O . ILE A 1 622 ? 26.078 -12.938 4.137 1 98.56 622 ILE A O 1
ATOM 4968 N N . THR A 1 623 ? 24.016 -13.523 4.77 1 98.25 623 THR A N 1
ATOM 4969 C CA . THR A 1 623 ? 24.484 -14.523 5.723 1 98.25 623 THR A CA 1
ATOM 4970 C C . THR A 1 623 ? 23.938 -15.898 5.371 1 98.25 623 THR A C 1
ATOM 4972 O O . THR A 1 623 ? 22.719 -16.094 5.305 1 98.25 623 THR A O 1
ATOM 4975 N N . LEU A 1 624 ? 24.812 -16.844 5.168 1 98.19 624 LEU A N 1
ATOM 4976 C CA . LEU A 1 624 ? 24.453 -18.234 4.891 1 98.19 624 LEU A CA 1
ATOM 4977 C C . LEU A 1 624 ? 24.469 -19.062 6.168 1 98.19 624 LEU A C 1
ATOM 4979 O O . LEU A 1 624 ? 25.109 -18.688 7.152 1 98.19 624 LEU A O 1
ATOM 4983 N N . PRO A 1 625 ? 23.812 -20.203 6.188 1 96.69 625 PRO A N 1
ATOM 4984 C CA . PRO A 1 625 ? 23.812 -21.062 7.371 1 96.69 625 PRO A CA 1
ATOM 4985 C C . PRO A 1 625 ? 25.188 -21.609 7.707 1 96.69 625 PRO A C 1
ATOM 4987 O O . PRO A 1 625 ? 25.484 -21.891 8.867 1 96.69 625 PRO A O 1
ATOM 4990 N N . ARG A 1 626 ? 26 -21.797 6.781 1 97 626 ARG A N 1
ATOM 4991 C CA . ARG A 1 626 ? 27.375 -22.266 6.891 1 97 626 ARG A CA 1
ATOM 4992 C C . ARG A 1 626 ? 28.203 -21.812 5.691 1 97 626 ARG A C 1
ATOM 4994 O O . ARG A 1 626 ? 27.656 -21.375 4.684 1 97 626 ARG A O 1
ATOM 5001 N N . ALA A 1 627 ? 29.469 -21.984 5.816 1 97.44 627 ALA A N 1
ATOM 5002 C CA . ALA A 1 627 ? 30.344 -21.609 4.707 1 97.44 627 ALA A CA 1
ATOM 5003 C C . ALA A 1 627 ? 30.109 -22.531 3.502 1 97.44 627 ALA A C 1
ATOM 5005 O O . ALA A 1 627 ? 29.953 -23.734 3.652 1 97.44 627 ALA A O 1
ATOM 5006 N N . ARG A 1 628 ? 29.969 -21.984 2.35 1 97 628 ARG A N 1
ATOM 5007 C CA . ARG A 1 628 ? 29.797 -22.672 1.073 1 97 628 ARG A CA 1
ATOM 5008 C C . ARG A 1 628 ? 30.797 -22.156 0.039 1 97 628 ARG A C 1
ATOM 5010 O O . ARG A 1 628 ? 31.266 -21.016 0.117 1 97 628 ARG A O 1
ATOM 5017 N N . ASN A 1 629 ? 31.156 -22.984 -0.925 1 95.62 629 ASN A N 1
ATOM 5018 C CA . ASN A 1 629 ? 31.969 -22.578 -2.061 1 95.62 629 ASN A CA 1
ATOM 5019 C C . ASN A 1 629 ? 31.125 -21.969 -3.182 1 95.62 629 ASN A C 1
ATOM 5021 O O . ASN A 1 629 ? 30.156 -22.578 -3.627 1 95.62 629 ASN A O 1
ATOM 5025 N N . MET A 1 630 ? 31.453 -20.781 -3.586 1 96.31 630 MET A N 1
ATOM 5026 C CA . MET A 1 630 ? 30.703 -20.109 -4.641 1 96.31 630 MET A CA 1
ATOM 5027 C C . MET A 1 630 ? 31.641 -19.344 -5.566 1 96.31 630 MET A C 1
ATOM 5029 O O . MET A 1 630 ? 32.781 -19.031 -5.195 1 96.31 630 MET A O 1
ATOM 5033 N N . THR A 1 631 ? 31.234 -19.047 -6.801 1 96.38 631 THR A N 1
ATOM 5034 C CA . THR A 1 631 ? 32.094 -18.391 -7.785 1 96.38 631 THR A CA 1
ATOM 5035 C C . THR A 1 631 ? 31.484 -17.078 -8.266 1 96.38 631 THR A C 1
ATOM 5037 O O . THR A 1 631 ? 32.125 -16.312 -8.977 1 96.38 631 THR A O 1
ATOM 5040 N N . SER A 1 632 ? 30.266 -16.844 -7.902 1 97.06 632 SER A N 1
ATOM 5041 C CA . SER A 1 632 ? 29.594 -15.656 -8.383 1 97.06 632 SER A CA 1
ATOM 5042 C C . SER A 1 632 ? 28.375 -15.32 -7.52 1 97.06 632 SER A C 1
ATOM 5044 O O . SER A 1 632 ? 27.984 -16.109 -6.656 1 97.06 632 SER A O 1
ATOM 5046 N N . ILE A 1 633 ? 27.875 -14.172 -7.637 1 97.94 633 ILE A N 1
ATOM 5047 C CA . ILE A 1 633 ? 26.625 -13.695 -7.07 1 97.94 633 ILE A CA 1
ATOM 5048 C C . ILE A 1 633 ? 25.781 -13.031 -8.156 1 97.94 633 ILE A C 1
ATOM 5050 O O . ILE A 1 633 ? 26.328 -12.383 -9.055 1 97.94 633 ILE A O 1
ATOM 5054 N N . SER A 1 634 ? 24.5 -13.266 -8.18 1 98.31 634 SER A N 1
ATOM 5055 C CA . SER A 1 634 ? 23.594 -12.688 -9.172 1 98.31 634 SER A CA 1
ATOM 5056 C C . SER A 1 634 ? 22.609 -11.727 -8.523 1 98.31 634 SER A C 1
ATOM 5058 O O . SER A 1 634 ? 21.969 -12.062 -7.523 1 98.31 634 SER A O 1
ATOM 5060 N N . LEU A 1 635 ? 22.484 -10.539 -9.039 1 98.62 635 LEU A N 1
ATOM 5061 C CA . LEU A 1 635 ? 21.578 -9.516 -8.539 1 98.62 635 LEU A CA 1
ATOM 5062 C C . LEU A 1 635 ? 20.531 -9.172 -9.586 1 98.62 635 LEU A C 1
ATOM 5064 O O . LEU A 1 635 ? 20.859 -8.773 -10.703 1 98.62 635 LEU A O 1
ATOM 5068 N N . ALA A 1 636 ? 19.25 -9.328 -9.266 1 98.56 636 ALA A N 1
ATOM 5069 C CA . ALA A 1 636 ? 18.141 -8.844 -10.094 1 98.56 636 ALA A CA 1
ATOM 5070 C C . ALA A 1 636 ? 17.906 -7.352 -9.867 1 98.56 636 ALA A C 1
ATOM 5072 O O . ALA A 1 636 ? 17.141 -6.973 -8.977 1 98.56 636 ALA A O 1
ATOM 5073 N N . ILE A 1 637 ? 18.438 -6.543 -10.789 1 98.56 637 ILE A N 1
ATOM 5074 C CA . ILE A 1 637 ? 18.391 -5.094 -10.633 1 98.56 637 ILE A CA 1
ATOM 5075 C C . ILE A 1 637 ? 17.078 -4.551 -11.195 1 98.56 637 ILE A C 1
ATOM 5077 O O . ILE A 1 637 ? 16.719 -4.82 -12.344 1 98.56 637 ILE A O 1
ATOM 5081 N N . PHE A 1 638 ? 16.312 -3.9 -10.375 1 98.44 638 PHE A N 1
ATOM 5082 C CA . PHE A 1 638 ? 15.102 -3.211 -10.789 1 98.44 638 PHE A CA 1
ATOM 5083 C C . PHE A 1 638 ? 15.414 -1.797 -11.266 1 98.44 638 PHE A C 1
ATOM 5085 O O . PHE A 1 638 ? 16.203 -1.084 -10.633 1 98.44 638 PHE A O 1
ATOM 5092 N N . ALA A 1 639 ? 14.836 -1.406 -12.375 1 98.25 639 ALA A N 1
ATOM 5093 C CA . ALA A 1 639 ? 14.945 -0.047 -12.898 1 98.25 639 ALA A CA 1
ATOM 5094 C C . ALA A 1 639 ? 13.609 0.434 -13.461 1 98.25 639 ALA A C 1
ATOM 5096 O O . ALA A 1 639 ? 12.906 -0.313 -14.148 1 98.25 639 ALA A O 1
ATOM 5097 N N . ASP A 1 640 ? 13.18 1.621 -13.125 1 96.75 640 ASP A N 1
ATOM 5098 C CA . ASP A 1 640 ? 11.914 2.129 -13.633 1 96.75 640 ASP A CA 1
ATOM 5099 C C . ASP A 1 640 ? 12.062 3.551 -14.172 1 96.75 640 ASP A C 1
ATOM 5101 O O . ASP A 1 640 ? 11.078 4.277 -14.305 1 96.75 640 ASP A O 1
ATOM 5105 N N . VAL A 1 641 ? 13.227 4.039 -14.477 1 94.44 641 VAL A N 1
ATOM 5106 C CA . VAL A 1 641 ? 13.477 5.387 -14.977 1 94.44 641 VAL A CA 1
ATOM 5107 C C . VAL A 1 641 ? 12.727 5.594 -16.297 1 94.44 641 VAL A C 1
ATOM 5109 O O . VAL A 1 641 ? 12.25 6.695 -16.578 1 94.44 641 VAL A O 1
ATOM 5112 N N . GLU A 1 642 ? 12.672 4.547 -17.094 1 92.19 642 GLU A N 1
ATOM 5113 C CA . GLU A 1 642 ? 11.977 4.652 -18.375 1 92.19 642 GLU A CA 1
ATOM 5114 C C . GLU A 1 642 ? 10.461 4.758 -18.172 1 92.19 642 GLU A C 1
ATOM 5116 O O . GLU A 1 642 ? 9.734 5.156 -19.078 1 92.19 642 GLU A O 1
ATOM 5121 N N . ARG A 1 643 ? 10.039 4.41 -17 1 91.81 643 ARG A N 1
ATOM 5122 C CA . ARG A 1 643 ? 8.625 4.5 -16.656 1 91.81 643 ARG A CA 1
ATOM 5123 C C . ARG A 1 643 ? 8.352 5.711 -15.766 1 91.81 643 ARG A C 1
ATOM 5125 O O . ARG A 1 643 ? 7.289 5.812 -15.156 1 91.81 643 ARG A O 1
ATOM 5132 N N . GLY A 1 644 ? 9.297 6.559 -15.641 1 89 644 GLY A N 1
ATOM 5133 C CA . GLY A 1 644 ? 9.133 7.785 -14.875 1 89 644 GLY A CA 1
ATOM 5134 C C . GLY A 1 644 ? 9.562 7.652 -13.43 1 89 644 GLY A C 1
ATOM 5135 O O . GLY A 1 644 ? 9.398 8.586 -12.641 1 89 644 GLY A O 1
ATOM 5136 N N . GLY A 1 645 ? 10.133 6.449 -13.023 1 93.25 645 GLY A N 1
ATOM 5137 C CA . GLY A 1 645 ? 10.617 6.25 -11.664 1 93.25 645 GLY A CA 1
ATOM 5138 C C . GLY A 1 645 ? 12.039 6.742 -11.469 1 93.25 645 GLY A C 1
ATOM 5139 O O . GLY A 1 645 ? 12.57 7.484 -12.297 1 93.25 645 GLY A O 1
ATOM 5140 N N . VAL A 1 646 ? 12.625 6.395 -10.273 1 95.5 646 VAL A N 1
ATOM 5141 C CA . VAL A 1 646 ? 13.922 6.965 -9.922 1 95.5 646 VAL A CA 1
ATOM 5142 C C . VAL A 1 646 ? 14.938 5.848 -9.719 1 95.5 646 VAL A C 1
ATOM 5144 O O . VAL A 1 646 ? 16.094 6.105 -9.383 1 95.5 646 VAL A O 1
ATOM 5147 N N . ALA A 1 647 ? 14.562 4.59 -9.906 1 97.69 647 ALA A N 1
ATOM 5148 C CA . ALA A 1 647 ? 15.484 3.469 -9.75 1 97.69 647 ALA A CA 1
ATOM 5149 C C . ALA A 1 647 ? 16.188 3.154 -11.07 1 97.69 647 ALA A C 1
ATOM 5151 O O . ALA A 1 647 ? 15.539 3.061 -12.117 1 97.69 647 ALA A O 1
ATOM 5152 N N . ASP A 1 648 ? 17.469 3.041 -11.078 1 97.62 648 ASP A N 1
ATOM 5153 C CA . ASP A 1 648 ? 18.297 2.713 -12.227 1 97.62 648 ASP A CA 1
ATOM 5154 C C . ASP A 1 648 ? 19.406 1.734 -11.844 1 97.62 648 ASP A C 1
ATOM 5156 O O . ASP A 1 648 ? 19.516 1.338 -10.68 1 97.62 648 ASP A O 1
ATOM 5160 N N . CYS A 1 649 ? 20.188 1.276 -12.852 1 97.94 649 CYS A N 1
ATOM 5161 C CA . CYS A 1 649 ? 21.375 0.488 -12.57 1 97.94 649 CYS A CA 1
ATOM 5162 C C . CYS A 1 649 ? 22.328 1.241 -11.641 1 97.94 649 CYS A C 1
ATOM 5164 O O . CYS A 1 649 ? 22.5 2.455 -11.773 1 97.94 649 CYS A O 1
ATOM 5166 N N . PRO A 1 650 ? 22.922 0.531 -10.633 1 97.75 650 PRO A N 1
ATOM 5167 C CA . PRO A 1 650 ? 23.938 1.187 -9.797 1 97.75 650 PRO A CA 1
ATOM 5168 C C . PRO A 1 650 ? 25.125 1.688 -10.609 1 97.75 650 PRO A C 1
ATOM 5170 O O . PRO A 1 650 ? 25.422 1.16 -11.68 1 97.75 650 PRO A O 1
ATOM 5173 N N . ALA A 1 651 ? 25.812 2.711 -10.062 1 96.81 651 ALA A N 1
ATOM 5174 C CA . ALA A 1 651 ? 27.031 3.232 -10.664 1 96.81 651 ALA A CA 1
ATOM 5175 C C . ALA A 1 651 ? 28.203 2.26 -10.484 1 96.81 651 ALA A C 1
ATOM 5177 O O . ALA A 1 651 ? 29.094 2.193 -11.32 1 96.81 651 ALA A O 1
ATOM 5178 N N . GLY A 1 652 ? 28.172 1.523 -9.414 1 97.19 652 GLY A N 1
ATOM 5179 C CA . GLY A 1 652 ? 29.234 0.583 -9.117 1 97.19 652 GLY A CA 1
ATOM 5180 C C . GLY A 1 652 ? 28.812 -0.527 -8.18 1 97.19 652 GLY A C 1
ATOM 5181 O O . GLY A 1 652 ? 27.75 -0.447 -7.559 1 97.19 652 GLY A O 1
ATOM 5182 N N . ILE A 1 653 ? 29.609 -1.57 -8.055 1 97.62 653 ILE A N 1
ATOM 5183 C CA . ILE A 1 653 ? 29.359 -2.705 -7.168 1 97.62 653 ILE A CA 1
ATOM 5184 C C . ILE A 1 653 ? 30.672 -3.186 -6.559 1 97.62 653 ILE A C 1
ATOM 5186 O O . ILE A 1 653 ? 31.703 -3.215 -7.234 1 97.62 653 ILE A O 1
ATOM 5190 N N . ARG A 1 654 ? 30.656 -3.406 -5.32 1 96.06 654 ARG A N 1
ATOM 5191 C CA . ARG A 1 654 ? 31.75 -4.023 -4.578 1 96.06 654 ARG A CA 1
ATOM 5192 C C . ARG A 1 654 ? 31.266 -5.211 -3.76 1 96.06 654 ARG A C 1
ATOM 5194 O O . ARG A 1 654 ? 30.312 -5.086 -2.977 1 96.06 654 ARG A O 1
ATOM 5201 N N . VAL A 1 655 ? 31.812 -6.387 -3.986 1 97.44 655 VAL A N 1
ATOM 5202 C CA . VAL A 1 655 ? 31.5 -7.574 -3.199 1 97.44 655 VAL A CA 1
ATOM 5203 C C . VAL A 1 655 ? 32.688 -7.949 -2.32 1 97.44 655 VAL A C 1
ATOM 5205 O O . VAL A 1 655 ? 33.812 -8.094 -2.811 1 97.44 655 VAL A O 1
ATOM 5208 N N . THR A 1 656 ? 32.406 -8.094 -1.062 1 95.56 656 THR A N 1
ATOM 5209 C CA . THR A 1 656 ? 33.469 -8.383 -0.08 1 95.56 656 THR A CA 1
ATOM 5210 C C . THR A 1 656 ? 33.125 -9.641 0.718 1 95.56 656 THR A C 1
ATOM 5212 O O . THR A 1 656 ? 31.953 -9.844 1.09 1 95.56 656 THR A O 1
ATOM 5215 N N . ASP A 1 657 ? 34.094 -10.523 0.885 1 96.88 657 ASP A N 1
ATOM 5216 C CA . ASP A 1 657 ? 33.969 -11.562 1.904 1 96.88 657 ASP A CA 1
ATOM 5217 C C . ASP A 1 657 ? 33.938 -10.953 3.305 1 96.88 657 ASP A C 1
ATOM 5219 O O . ASP A 1 657 ? 34.969 -10.492 3.799 1 96.88 657 ASP A O 1
ATOM 5223 N N . GLY A 1 658 ? 32.781 -11.031 3.922 1 95.69 658 GLY A N 1
ATOM 5224 C CA . GLY A 1 658 ? 32.594 -10.352 5.195 1 95.69 658 GLY A CA 1
ATOM 5225 C C . GLY A 1 658 ? 33.406 -10.945 6.32 1 95.69 658 GLY A C 1
ATOM 5226 O O . GLY A 1 658 ? 33.594 -10.312 7.359 1 95.69 658 GLY A O 1
ATOM 5227 N N . ARG A 1 659 ? 33.938 -12.148 6.133 1 95.62 659 ARG A N 1
ATOM 5228 C CA . ARG A 1 659 ? 34.75 -12.789 7.164 1 95.62 659 ARG A CA 1
ATOM 5229 C C . ARG A 1 659 ? 36.219 -12.352 7.059 1 95.62 659 ARG A C 1
ATOM 5231 O O . ARG A 1 659 ? 36.875 -12.133 8.07 1 95.62 659 ARG A O 1
ATOM 5238 N N . THR A 1 660 ? 36.719 -12.188 5.863 1 93.94 660 THR A N 1
ATOM 5239 C CA . THR A 1 660 ? 38.125 -11.898 5.66 1 93.94 660 THR A CA 1
ATOM 5240 C C . THR A 1 660 ? 38.344 -10.414 5.352 1 93.94 660 THR A C 1
ATOM 5242 O O . THR A 1 660 ? 39.469 -9.898 5.484 1 93.94 660 THR A O 1
ATOM 5245 N N . GLY A 1 661 ? 37.312 -9.836 4.816 1 91.88 661 GLY A N 1
ATOM 5246 C CA . GLY A 1 661 ? 37.438 -8.453 4.371 1 91.88 661 GLY A CA 1
ATOM 5247 C C . GLY A 1 661 ? 37.969 -8.336 2.955 1 91.88 661 GLY A C 1
ATOM 5248 O O . GLY A 1 661 ? 38.062 -7.234 2.414 1 91.88 661 GLY A O 1
ATOM 5249 N N . ASN A 1 662 ? 38.25 -9.469 2.25 1 93.62 662 ASN A N 1
ATOM 5250 C CA . ASN A 1 662 ? 38.781 -9.461 0.888 1 93.62 662 ASN A CA 1
ATOM 5251 C C . ASN A 1 662 ? 37.688 -9.086 -0.125 1 93.62 662 ASN A C 1
ATOM 5253 O O . ASN A 1 662 ? 36.562 -9.602 -0.076 1 93.62 662 ASN A O 1
ATOM 5257 N N . VAL A 1 663 ? 38.062 -8.156 -0.958 1 94.25 663 VAL A N 1
ATOM 5258 C CA . VAL A 1 663 ? 37.156 -7.824 -2.066 1 94.25 663 VAL A CA 1
ATOM 5259 C C . VAL A 1 663 ? 37.25 -8.906 -3.143 1 94.25 663 VAL A C 1
ATOM 5261 O O . VAL A 1 663 ? 38.344 -9.219 -3.631 1 94.25 663 VAL A O 1
ATOM 5264 N N . VAL A 1 664 ? 36.156 -9.414 -3.508 1 96.5 664 VAL A N 1
ATOM 5265 C CA . VAL A 1 664 ? 36.188 -10.531 -4.445 1 96.5 664 VAL A CA 1
ATOM 5266 C C . VAL A 1 664 ? 35.594 -10.094 -5.785 1 96.5 664 VAL A C 1
ATOM 5268 O O . VAL A 1 664 ? 35.688 -10.812 -6.777 1 96.5 664 VAL A O 1
ATOM 5271 N N . ALA A 1 665 ? 34.938 -8.945 -5.883 1 95.81 665 ALA A N 1
ATOM 5272 C CA . ALA A 1 665 ? 34.469 -8.305 -7.113 1 95.81 665 ALA A CA 1
ATOM 5273 C C . ALA A 1 665 ? 34.375 -6.789 -6.941 1 95.81 665 ALA A C 1
ATOM 5275 O O . ALA A 1 665 ? 33.969 -6.305 -5.887 1 95.81 665 ALA A O 1
ATOM 5276 N N . PHE A 1 666 ? 34.812 -6.035 -7.879 1 94.75 666 PHE A N 1
ATOM 5277 C CA . PHE A 1 666 ? 34.75 -4.578 -7.836 1 94.75 666 PHE A CA 1
ATOM 5278 C C . PHE A 1 666 ? 34.625 -3.998 -9.242 1 94.75 666 PHE A C 1
ATOM 5280 O O . PHE A 1 666 ? 35.469 -4.25 -10.102 1 94.75 666 PHE A O 1
ATOM 5287 N N . GLU A 1 667 ? 33.531 -3.348 -9.531 1 94.12 667 GLU A N 1
ATOM 5288 C CA . GLU A 1 667 ? 33.312 -2.617 -10.773 1 94.12 667 GLU A CA 1
ATOM 5289 C C . GLU A 1 667 ? 32.875 -1.181 -10.5 1 94.12 667 GLU A C 1
ATOM 5291 O O . GLU A 1 667 ? 31.844 -0.95 -9.867 1 94.12 667 GLU A O 1
ATOM 5296 N N . ASN A 1 668 ? 33.594 -0.258 -10.906 1 92.69 668 ASN A N 1
ATOM 5297 C CA . ASN A 1 668 ? 33.281 1.165 -10.812 1 92.69 668 ASN A CA 1
ATOM 5298 C C . ASN A 1 668 ? 33.844 1.939 -12 1 92.69 668 ASN A C 1
ATOM 5300 O O . ASN A 1 668 ? 35 2.367 -11.961 1 92.69 668 ASN A O 1
ATOM 5304 N N . PRO A 1 669 ? 33.094 2.238 -13.023 1 93.56 669 PRO A N 1
ATOM 5305 C CA . PRO A 1 669 ? 31.625 2.059 -13.109 1 93.56 669 PRO A CA 1
ATOM 5306 C C . PRO A 1 669 ? 31.234 0.618 -13.422 1 93.56 669 PRO A C 1
ATOM 5308 O O . PRO A 1 669 ? 32.031 -0.148 -13.953 1 93.56 669 PRO A O 1
ATOM 5311 N N . TRP A 1 670 ? 30.109 0.235 -13.055 1 95.38 670 TRP A N 1
ATOM 5312 C CA . TRP A 1 670 ? 29.484 -1.008 -13.508 1 95.38 670 TRP A CA 1
ATOM 5313 C C . TRP A 1 670 ? 28.812 -0.818 -14.867 1 95.38 670 TRP A C 1
ATOM 5315 O O . TRP A 1 670 ? 27.594 -0.695 -14.938 1 95.38 670 TRP A O 1
ATOM 5325 N N . THR A 1 671 ? 29.5 -0.915 -15.906 1 93 671 THR A N 1
ATOM 5326 C CA . THR A 1 671 ? 29.109 -0.468 -17.234 1 93 671 THR A CA 1
ATOM 5327 C C . THR A 1 671 ? 28.203 -1.503 -17.906 1 93 671 THR A C 1
ATOM 5329 O O . THR A 1 671 ? 27.469 -1.179 -18.844 1 93 671 THR A O 1
ATOM 5332 N N . ASP A 1 672 ? 28.312 -2.703 -17.516 1 93.06 672 ASP A N 1
ATOM 5333 C CA . ASP A 1 672 ? 27.562 -3.736 -18.219 1 93.06 672 ASP A CA 1
ATOM 5334 C C . ASP A 1 672 ? 26.328 -4.164 -17.422 1 93.06 672 ASP A C 1
ATOM 5336 O O . ASP A 1 672 ? 25.766 -5.234 -17.656 1 93.06 672 ASP A O 1
ATOM 5340 N N . CYS A 1 673 ? 25.906 -3.373 -16.406 1 96.56 673 CYS A N 1
ATOM 5341 C CA . CYS A 1 673 ? 24.672 -3.635 -15.695 1 96.56 673 CYS A CA 1
ATOM 5342 C C . CYS A 1 673 ? 23.469 -3.547 -16.641 1 96.56 673 CYS A C 1
ATOM 5344 O O . CYS A 1 673 ? 23.297 -2.547 -17.344 1 96.56 673 CYS A O 1
ATOM 5346 N N . VAL A 1 674 ? 22.688 -4.566 -16.766 1 96.81 674 VAL A N 1
ATOM 5347 C CA . VAL A 1 674 ? 21.469 -4.582 -17.562 1 96.81 674 VAL A CA 1
ATOM 5348 C C . VAL A 1 674 ? 20.25 -4.336 -16.672 1 96.81 674 VAL A C 1
ATOM 5350 O O . VAL A 1 674 ? 20.016 -5.09 -15.727 1 96.81 674 VAL A O 1
ATOM 5353 N N . PRO A 1 675 ? 19.5 -3.236 -16.875 1 97.19 675 PRO A N 1
ATOM 5354 C CA . PRO A 1 675 ? 18.312 -2.967 -16.062 1 97.19 675 PRO A CA 1
ATOM 5355 C C . PRO A 1 675 ? 17.234 -4.039 -16.219 1 97.19 675 PRO A C 1
ATOM 5357 O O . PRO A 1 675 ? 17.062 -4.598 -17.312 1 97.19 675 PRO A O 1
ATOM 5360 N N . ASN A 1 676 ? 16.484 -4.328 -15.117 1 98 676 ASN A N 1
ATOM 5361 C CA . ASN A 1 676 ? 15.375 -5.27 -15.094 1 98 676 ASN A CA 1
ATOM 5362 C C . ASN A 1 676 ? 15.781 -6.641 -15.625 1 98 676 ASN A C 1
ATOM 5364 O O . ASN A 1 676 ? 15.125 -7.188 -16.516 1 98 676 ASN A O 1
ATOM 5368 N N . ALA A 1 677 ? 16.844 -7.113 -15.102 1 97.81 677 ALA A N 1
ATOM 5369 C CA . ALA A 1 677 ? 17.406 -8.414 -15.445 1 97.81 677 ALA A CA 1
ATOM 5370 C C . ALA A 1 677 ? 18.25 -8.969 -14.297 1 97.81 677 ALA A C 1
ATOM 5372 O O . ALA A 1 677 ? 18.609 -8.234 -13.367 1 97.81 677 ALA A O 1
ATOM 5373 N N . LEU A 1 678 ? 18.484 -10.203 -14.336 1 97.62 678 LEU A N 1
ATOM 5374 C CA . LEU A 1 678 ? 19.422 -10.852 -13.422 1 97.62 678 LEU A CA 1
ATOM 5375 C C . LEU A 1 678 ? 20.859 -10.633 -13.867 1 97.62 678 LEU A C 1
ATOM 5377 O O . LEU A 1 678 ? 21.25 -11.094 -14.945 1 97.62 678 LEU A O 1
ATOM 5381 N N . ASN A 1 679 ? 21.688 -9.875 -13.117 1 98.06 679 ASN A N 1
ATOM 5382 C CA . ASN A 1 679 ? 23.078 -9.578 -13.414 1 98.06 679 ASN A CA 1
ATOM 5383 C C . ASN A 1 679 ? 24.031 -10.445 -12.586 1 98.06 679 ASN A C 1
ATOM 5385 O O . ASN A 1 679 ? 24 -10.398 -11.352 1 98.06 679 ASN A O 1
ATOM 5389 N N . THR A 1 680 ? 24.875 -11.195 -13.211 1 97.56 680 THR A N 1
ATOM 5390 C CA . THR A 1 680 ? 25.812 -12.062 -12.508 1 97.56 680 THR A CA 1
ATOM 5391 C C . THR A 1 680 ? 27.188 -11.43 -12.438 1 97.56 680 THR A C 1
ATOM 5393 O O . THR A 1 680 ? 27.734 -11.008 -13.461 1 97.56 680 THR A O 1
ATOM 5396 N N . VAL A 1 681 ? 27.672 -11.344 -11.281 1 96.81 681 VAL A N 1
ATOM 5397 C CA . VAL A 1 681 ? 29.016 -10.828 -11.016 1 96.81 681 VAL A CA 1
ATOM 5398 C C . VAL A 1 681 ? 29.922 -11.977 -10.57 1 96.81 681 VAL A C 1
ATOM 5400 O O . VAL A 1 681 ? 29.734 -12.547 -9.492 1 96.81 681 VAL A O 1
ATOM 5403 N N . PHE A 1 682 ? 30.953 -12.289 -11.336 1 96 682 PHE A N 1
ATOM 5404 C CA . PHE A 1 682 ? 31.875 -13.383 -11.039 1 96 682 PHE A CA 1
ATOM 5405 C C . PHE A 1 682 ? 33 -12.906 -10.133 1 96 682 PHE A C 1
ATOM 5407 O O . PHE A 1 682 ? 33.469 -11.773 -10.266 1 96 682 PHE A O 1
ATOM 5414 N N . PHE A 1 683 ? 33.375 -13.766 -9.25 1 96.25 683 PHE A N 1
ATOM 5415 C CA . PHE A 1 683 ? 34.438 -13.445 -8.297 1 96.25 683 PHE A CA 1
ATOM 5416 C C . PHE A 1 683 ? 35.812 -13.586 -8.953 1 96.25 683 PHE A C 1
ATOM 5418 O O . PHE A 1 683 ? 35.969 -14.312 -9.938 1 96.25 683 PHE A O 1
ATOM 5425 N N . SER A 1 684 ? 36.719 -12.781 -8.5 1 92.81 684 SER A N 1
ATOM 5426 C CA . SER A 1 684 ? 38.125 -12.82 -8.945 1 92.81 684 SER A CA 1
ATOM 5427 C C . SER A 1 684 ? 39.062 -12.625 -7.785 1 92.81 684 SER A C 1
ATOM 5429 O O . SER A 1 684 ? 38.656 -12.227 -6.691 1 92.81 684 SER A O 1
ATOM 5431 N N . ASP A 1 685 ? 40.281 -13.016 -7.914 1 86.38 685 ASP A N 1
ATOM 5432 C CA . ASP A 1 685 ? 41.312 -12.836 -6.898 1 86.38 685 ASP A CA 1
ATOM 5433 C C . ASP A 1 685 ? 41.812 -11.391 -6.875 1 86.38 685 ASP A C 1
ATOM 5435 O O . ASP A 1 685 ? 42.781 -11.055 -7.559 1 86.38 685 ASP A O 1
ATOM 5439 N N . LEU A 1 686 ? 41.188 -10.492 -6.305 1 77.62 686 LEU A N 1
ATOM 5440 C CA . LEU A 1 686 ? 41.562 -9.078 -6.297 1 77.62 686 LEU A CA 1
ATOM 5441 C C . LEU A 1 686 ? 42.438 -8.766 -5.09 1 77.62 686 LEU A C 1
ATOM 5443 O O . LEU A 1 686 ? 43.094 -7.711 -5.039 1 77.62 686 LEU A O 1
ATOM 5447 N N . GLY A 1 687 ? 42.969 -9.758 -4.215 1 59.56 687 GLY A N 1
ATOM 5448 C CA . GLY A 1 687 ? 43.844 -9.578 -3.068 1 59.56 687 GLY A CA 1
ATOM 5449 C C . GLY A 1 687 ? 43.219 -8.758 -1.959 1 59.56 687 GLY A C 1
ATOM 5450 O O . GLY A 1 687 ? 42.062 -8.375 -2.049 1 59.56 687 GLY A O 1
ATOM 5451 N N . SER A 1 688 ? 43.875 -8.594 -0.735 1 52.16 688 SER A N 1
ATOM 5452 C CA . SER A 1 688 ? 43.375 -7.879 0.435 1 52.16 688 SER A CA 1
ATOM 5453 C C . SER A 1 688 ? 42.938 -6.465 0.07 1 52.16 688 SER A C 1
ATOM 5455 O O . SER A 1 688 ? 41.844 -6.027 0.464 1 52.16 688 SER A O 1
ATOM 5457 N N . ASN A 1 689 ? 44.031 -5.492 0.115 1 43.16 689 ASN A N 1
ATOM 5458 C CA . ASN A 1 689 ? 43.938 -4.047 0.304 1 43.16 689 ASN A CA 1
ATOM 5459 C C . ASN A 1 689 ? 43.531 -3.342 -0.984 1 43.16 689 ASN A C 1
ATOM 5461 O O . ASN A 1 689 ? 44.375 -2.793 -1.694 1 43.16 689 ASN A O 1
ATOM 5465 N N . THR A 1 690 ? 42.812 -3.779 -1.847 1 42.38 690 THR A N 1
ATOM 5466 C CA . THR A 1 690 ? 42.688 -2.842 -2.957 1 42.38 690 THR A CA 1
ATOM 5467 C C . THR A 1 690 ? 42.312 -1.453 -2.455 1 42.38 690 THR A C 1
ATOM 5469 O O . THR A 1 690 ? 41.125 -1.159 -2.27 1 42.38 690 THR A O 1
ATOM 5472 N N . SER A 1 691 ? 43.031 -0.957 -1.465 1 35.88 691 SER A N 1
ATOM 5473 C CA . SER A 1 691 ? 42.875 0.457 -1.142 1 35.88 691 SER A CA 1
ATOM 5474 C C . SER A 1 691 ? 42.906 1.32 -2.398 1 35.88 691 SER A C 1
ATOM 5476 O O . SER A 1 691 ? 42.438 2.465 -2.389 1 35.88 691 SER A O 1
ATOM 5478 N N . SER A 1 692 ? 44.375 1.456 -3.072 1 33.41 692 SER A N 1
ATOM 5479 C CA . SER A 1 692 ? 44.906 2.646 -3.73 1 33.41 692 SER A CA 1
ATOM 5480 C C . SER A 1 692 ? 44.125 2.957 -5.012 1 33.41 692 SER A C 1
ATOM 5482 O O . SER A 1 692 ? 43.656 2.045 -5.695 1 33.41 692 SER A O 1
ATOM 5484 N N . SER A 1 693 ? 43.844 4.25 -5.285 1 33.28 693 SER A N 1
ATOM 5485 C CA . SER A 1 693 ? 43.281 5.055 -6.371 1 33.28 693 SER A CA 1
ATOM 5486 C C . SER A 1 693 ? 43.844 4.609 -7.723 1 33.28 693 SER A C 1
ATOM 5488 O O . SER A 1 693 ? 43.375 5.07 -8.766 1 33.28 693 SER A O 1
ATOM 5490 N N . ASP A 1 694 ? 45.344 4.422 -7.809 1 31.14 694 ASP A N 1
ATOM 5491 C CA . ASP A 1 694 ? 45.875 4.734 -9.125 1 31.14 694 ASP A CA 1
ATOM 5492 C C . ASP A 1 694 ? 45.281 3.822 -10.195 1 31.14 694 ASP A C 1
ATOM 5494 O O . ASP A 1 694 ? 44.812 4.301 -11.227 1 31.14 694 ASP A O 1
ATOM 5498 N N . ASN A 1 695 ? 46.219 2.812 -10.617 1 27.19 695 ASN A N 1
ATOM 5499 C CA . ASN A 1 695 ? 46.125 2.25 -11.961 1 27.19 695 ASN A CA 1
ATOM 5500 C C . ASN A 1 695 ? 44.938 1.313 -12.094 1 27.19 695 ASN A C 1
ATOM 5502 O O . ASN A 1 695 ? 44.969 0.161 -11.664 1 27.19 695 ASN A O 1
ATOM 5506 N N . VAL A 1 696 ? 43.781 1.829 -12.008 1 29.86 696 VAL A N 1
ATOM 5507 C CA . VAL A 1 696 ? 42.719 1.064 -12.625 1 29.86 696 VAL A CA 1
ATOM 5508 C C . VAL A 1 696 ? 43.188 0.449 -13.938 1 29.86 696 VAL A C 1
ATOM 5510 O O . VAL A 1 696 ? 43.375 1.152 -14.938 1 29.86 696 VAL A O 1
ATOM 5513 N N . SER A 1 697 ? 44.406 -0.333 -14.008 1 25.58 697 SER A N 1
ATOM 5514 C CA . SER A 1 697 ? 44.688 -0.97 -15.289 1 25.58 697 SER A CA 1
ATOM 5515 C C . SER A 1 697 ? 43.406 -1.624 -15.852 1 25.58 697 SER A C 1
ATOM 5517 O O . SER A 1 697 ? 42.594 -2.137 -15.102 1 25.58 697 SER A O 1
ATOM 5519 N N . THR A 1 698 ? 43.125 -1.174 -17.078 1 26.3 698 THR A N 1
ATOM 5520 C CA . THR A 1 698 ? 42.188 -1.772 -18.047 1 26.3 698 THR A CA 1
ATOM 5521 C C . THR A 1 698 ? 42.312 -3.293 -18.047 1 26.3 698 THR A C 1
ATOM 5523 O O . THR A 1 698 ? 43.406 -3.826 -18.297 1 26.3 698 THR A O 1
ATOM 5526 N N . VAL A 1 699 ? 41.656 -3.811 -17.141 1 25.83 699 VAL A N 1
ATOM 5527 C CA . VAL A 1 699 ? 41.531 -5.223 -17.484 1 25.83 699 VAL A CA 1
ATOM 5528 C C . VAL A 1 699 ? 41.438 -5.383 -18.984 1 25.83 699 VAL A C 1
ATOM 5530 O O . VAL A 1 699 ? 40.531 -4.844 -19.609 1 25.83 699 VAL A O 1
ATOM 5533 N N . SER A 1 700 ? 42.656 -5.445 -19.719 1 22.78 700 SER A N 1
ATOM 5534 C CA . SER A 1 700 ? 42.625 -5.938 -21.094 1 22.78 700 SER A CA 1
ATOM 5535 C C . SER A 1 700 ? 41.75 -7.164 -21.234 1 22.78 700 SER A C 1
ATOM 5537 O O . SER A 1 700 ? 41.75 -8.055 -20.375 1 22.78 700 SER A O 1
ATOM 5539 N N . ASN A 1 701 ? 40.656 -6.887 -21.891 1 24.25 701 ASN A N 1
ATOM 5540 C CA . ASN A 1 701 ? 39.781 -7.891 -22.484 1 24.25 701 ASN A CA 1
ATOM 5541 C C . ASN A 1 701 ? 40.594 -8.992 -23.172 1 24.25 701 ASN A C 1
ATOM 5543 O O . ASN A 1 701 ? 40.969 -8.859 -24.328 1 24.25 701 ASN A O 1
ATOM 5547 N N . SER A 1 702 ? 41.688 -9.492 -22.562 1 23.41 702 SER A N 1
ATOM 5548 C CA . SER A 1 702 ? 42.125 -10.609 -23.406 1 23.41 702 SER A CA 1
ATOM 5549 C C . SER A 1 702 ? 40.938 -11.547 -23.688 1 23.41 702 SER A C 1
ATOM 5551 O O . SER A 1 702 ? 40.281 -12.039 -22.766 1 23.41 702 SER A O 1
ATOM 5553 N N . SER A 1 703 ? 40.406 -11.391 -24.906 1 23.78 703 SER A N 1
ATOM 5554 C CA . SER A 1 703 ? 39.438 -12.102 -25.719 1 23.78 703 SER A CA 1
ATOM 5555 C C . SER A 1 703 ? 39.719 -13.594 -25.766 1 23.78 703 SER A C 1
ATOM 5557 O O . SER A 1 703 ? 39.125 -14.328 -26.562 1 23.78 703 SER A O 1
ATOM 5559 N N . SER A 1 704 ? 40.969 -14.047 -25.359 1 23.78 704 SER A N 1
ATOM 5560 C CA . SER A 1 704 ? 41.031 -15.391 -25.922 1 23.78 704 SER A CA 1
ATOM 5561 C C . SER A 1 704 ? 39.875 -16.234 -25.438 1 23.78 704 SER A C 1
ATOM 5563 O O . SER A 1 704 ? 39.562 -16.266 -24.25 1 23.78 704 SER A O 1
ATOM 5565 N N . SER A 1 705 ? 38.969 -16.609 -26.375 1 25.06 705 SER A N 1
ATOM 5566 C CA . SER A 1 705 ? 37.812 -17.469 -26.531 1 25.06 705 SER A CA 1
ATOM 5567 C C . SER A 1 705 ? 38.094 -18.875 -25.969 1 25.06 705 SER A C 1
ATOM 5569 O O . SER A 1 705 ? 37.312 -19.797 -26.219 1 25.06 705 SER A O 1
ATOM 5571 N N . SER A 1 706 ? 39.375 -19.203 -25.625 1 25.16 706 SER A N 1
ATOM 5572 C CA . SER A 1 706 ? 39.344 -20.656 -25.484 1 25.16 706 SER A CA 1
ATOM 5573 C C . SER A 1 706 ? 38.25 -21.078 -24.484 1 25.16 706 SER A C 1
ATOM 5575 O O . SER A 1 706 ? 38.031 -20.391 -23.484 1 25.16 706 SER A O 1
ATOM 5577 N N . SER A 1 707 ? 37.25 -21.875 -24.875 1 28.34 707 SER A N 1
ATOM 5578 C CA . SER A 1 707 ? 36.125 -22.656 -24.359 1 28.34 707 SER A CA 1
ATOM 5579 C C . SER A 1 707 ? 36.469 -23.281 -23.016 1 28.34 707 SER A C 1
ATOM 5581 O O . SER A 1 707 ? 35.688 -24.078 -22.484 1 28.34 707 SER A O 1
ATOM 5583 N N . SER A 1 708 ? 37.844 -23.578 -22.812 1 28.67 708 SER A N 1
ATOM 5584 C CA . SER A 1 708 ? 37.969 -24.656 -21.844 1 28.67 708 SER A CA 1
ATOM 5585 C C . SER A 1 708 ? 37.281 -24.312 -20.531 1 28.67 708 SER A C 1
ATOM 5587 O O . SER A 1 708 ? 36.844 -23.172 -20.328 1 28.67 708 SER A O 1
ATOM 5589 N N . SER A 1 709 ? 37.75 -25 -19.344 1 33.62 709 SER A N 1
ATOM 5590 C CA . SER A 1 709 ? 37.25 -25.203 -17.984 1 33.62 709 SER A CA 1
ATOM 5591 C C . SER A 1 709 ? 37.125 -23.891 -17.234 1 33.62 709 SER A C 1
ATOM 5593 O O . SER A 1 709 ? 38.125 -23.188 -17.016 1 33.62 709 SER A O 1
ATOM 5595 N N . SER A 1 710 ? 36.25 -22.969 -17.359 1 39.72 710 SER A N 1
ATOM 5596 C CA . SER A 1 710 ? 35.719 -21.828 -16.641 1 39.72 710 SER A CA 1
ATOM 5597 C C . SER A 1 710 ? 36.031 -21.906 -15.148 1 39.72 710 SER A C 1
ATOM 5599 O O . SER A 1 710 ? 35.219 -22.406 -14.359 1 39.72 710 SER A O 1
ATOM 5601 N N . THR A 1 711 ? 37.125 -22.328 -14.656 1 48.81 711 THR A N 1
ATOM 5602 C CA . THR A 1 711 ? 37.406 -22.469 -13.234 1 48.81 711 THR A CA 1
ATOM 5603 C C . THR A 1 711 ? 37.219 -21.125 -12.516 1 48.81 711 THR A C 1
ATOM 5605 O O . THR A 1 711 ? 38.062 -20.234 -12.68 1 48.81 711 THR A O 1
ATOM 5608 N N . GLY A 1 712 ? 36.031 -20.609 -12.383 1 65.38 712 GLY A N 1
ATOM 5609 C CA . GLY A 1 712 ? 35.719 -19.438 -11.602 1 65.38 712 GLY A CA 1
ATOM 5610 C C . GLY A 1 712 ? 36.469 -19.359 -10.281 1 65.38 712 GLY A C 1
ATOM 5611 O O . GLY A 1 712 ? 37 -20.375 -9.812 1 65.38 712 GLY A O 1
ATOM 5612 N N . PHE A 1 713 ? 37.031 -18.328 -9.93 1 87.38 713 PHE A N 1
ATOM 5613 C CA . PHE A 1 713 ? 37.625 -18.078 -8.609 1 87.38 713 PHE A CA 1
ATOM 5614 C C . PHE A 1 713 ? 36.594 -18.391 -7.52 1 87.38 713 PHE A C 1
ATOM 5616 O O . PHE A 1 713 ? 35.5 -17.828 -7.504 1 87.38 713 PHE A O 1
ATOM 5623 N N . PHE A 1 714 ? 36.969 -19.484 -6.75 1 92.56 714 PHE A N 1
ATOM 5624 C CA . PHE A 1 714 ? 36.062 -19.922 -5.691 1 92.56 714 PHE A CA 1
ATOM 5625 C C . PHE A 1 714 ? 36.312 -19.156 -4.406 1 92.56 714 PHE A C 1
ATOM 5627 O O . PHE A 1 714 ? 37.469 -18.859 -4.059 1 92.56 714 PHE A O 1
ATOM 5634 N N . VAL A 1 715 ? 35.281 -18.766 -3.789 1 95.25 715 VAL A N 1
ATOM 5635 C CA . VAL A 1 715 ? 35.281 -18.172 -2.455 1 95.25 715 VAL A CA 1
ATOM 5636 C C . VAL A 1 715 ? 34.5 -19.047 -1.494 1 95.25 715 VAL A C 1
ATOM 5638 O O . VAL A 1 715 ? 33.344 -19.406 -1.784 1 95.25 715 VAL A O 1
ATOM 5641 N N . GLU A 1 716 ? 35.094 -19.469 -0.424 1 97.12 716 GLU A N 1
ATOM 5642 C CA . GLU A 1 716 ? 34.375 -20.188 0.632 1 97.12 716 GLU A CA 1
ATOM 5643 C C . GLU A 1 716 ? 34.031 -19.25 1.803 1 97.12 716 GLU A C 1
ATOM 5645 O O . GLU A 1 716 ? 34.938 -18.75 2.471 1 97.12 716 GLU A O 1
ATOM 5650 N N . THR A 1 717 ? 32.844 -18.938 2.025 1 97.62 717 THR A N 1
ATOM 5651 C CA . THR A 1 717 ? 32.438 -18.047 3.104 1 97.62 717 THR A CA 1
ATOM 5652 C C . THR A 1 717 ? 30.953 -18.25 3.445 1 97.62 717 THR A C 1
ATOM 5654 O O . THR A 1 717 ? 30.234 -18.938 2.725 1 97.62 717 THR A O 1
ATOM 5657 N N . ASP A 1 718 ? 30.547 -17.797 4.645 1 98.12 718 ASP A N 1
ATOM 5658 C CA . ASP A 1 718 ? 29.141 -17.766 5.035 1 98.12 718 ASP A CA 1
ATOM 5659 C C . ASP A 1 718 ? 28.641 -16.328 5.172 1 98.12 718 ASP A C 1
ATOM 5661 O O . ASP A 1 718 ? 27.516 -16.109 5.641 1 98.12 718 ASP A O 1
ATOM 5665 N N . LEU A 1 719 ? 29.484 -15.414 4.809 1 98.38 719 LEU A N 1
ATOM 5666 C CA . LEU A 1 719 ? 29.156 -14 4.965 1 98.38 719 LEU A CA 1
ATOM 5667 C C . LEU A 1 719 ? 29.672 -13.195 3.779 1 98.38 719 LEU A C 1
ATOM 5669 O O . LEU A 1 719 ? 30.875 -13.188 3.496 1 98.38 719 LEU A O 1
ATOM 5673 N N . LEU A 1 720 ? 28.766 -12.547 3.051 1 98.31 720 LEU A N 1
ATOM 5674 C CA . LEU A 1 720 ? 29.109 -11.648 1.957 1 98.31 720 LEU A CA 1
ATOM 5675 C C . LEU A 1 720 ? 28.547 -10.258 2.199 1 98.31 720 LEU A C 1
ATOM 5677 O O . LEU A 1 720 ? 27.469 -10.117 2.799 1 98.31 720 LEU A O 1
ATOM 5681 N N . GLU A 1 721 ? 29.219 -9.281 1.788 1 97.88 721 GLU A N 1
ATOM 5682 C CA . GLU A 1 721 ? 28.75 -7.898 1.771 1 97.88 721 GLU A CA 1
ATOM 5683 C C . GLU A 1 721 ? 28.781 -7.324 0.357 1 97.88 721 GLU A C 1
ATOM 5685 O O . GLU A 1 721 ? 29.812 -7.348 -0.309 1 97.88 721 GLU A O 1
ATOM 5690 N N . VAL A 1 722 ? 27.672 -6.883 -0.101 1 98.38 722 VAL A N 1
ATOM 5691 C CA . VAL A 1 722 ? 27.531 -6.266 -1.417 1 98.38 722 VAL A CA 1
ATOM 5692 C C . VAL A 1 722 ? 27.234 -4.777 -1.266 1 98.38 722 VAL A C 1
ATOM 5694 O O . VAL A 1 722 ? 26.172 -4.398 -0.79 1 98.38 722 VAL A O 1
ATOM 5697 N N . THR A 1 723 ? 28.125 -3.955 -1.632 1 97 723 THR A N 1
ATOM 5698 C CA . THR A 1 723 ? 27.906 -2.512 -1.612 1 97 723 THR A CA 1
ATOM 5699 C C . THR A 1 723 ? 27.578 -1.996 -3.012 1 97 723 THR A C 1
ATOM 5701 O O . THR A 1 723 ? 28.312 -2.271 -3.965 1 97 723 THR A O 1
ATOM 5704 N N . LEU A 1 724 ? 26.516 -1.344 -3.166 1 98 724 LEU A N 1
ATOM 5705 C CA . LEU A 1 724 ? 26.078 -0.766 -4.43 1 98 724 LEU A CA 1
ATOM 5706 C C . LEU A 1 724 ? 26.109 0.758 -4.371 1 98 724 LEU A C 1
ATOM 5708 O O . LEU A 1 724 ? 25.609 1.358 -3.42 1 98 724 LEU A O 1
ATOM 5712 N N . SER A 1 725 ? 26.766 1.334 -5.324 1 96.81 725 SER A N 1
ATOM 5713 C CA . SER A 1 725 ? 26.844 2.785 -5.445 1 96.81 725 SER A CA 1
ATOM 5714 C C . SER A 1 725 ? 25.766 3.324 -6.383 1 96.81 725 SER A C 1
ATOM 5716 O O . SER A 1 725 ? 25.625 2.844 -7.508 1 96.81 725 SER A O 1
ATOM 5718 N N . ASP A 1 726 ? 25.062 4.312 -5.953 1 96.81 726 ASP A N 1
ATOM 5719 C CA . ASP A 1 726 ? 23.984 4.883 -6.766 1 96.81 726 ASP A CA 1
ATOM 5720 C C . ASP A 1 726 ? 24.547 5.758 -7.883 1 96.81 726 ASP A C 1
ATOM 5722 O O . ASP A 1 726 ? 25.578 6.418 -7.707 1 96.81 726 ASP A O 1
ATOM 5726 N N . LYS A 1 727 ? 23.891 5.734 -9.039 1 94.94 727 LYS A N 1
ATOM 5727 C CA . LYS A 1 727 ? 24.094 6.793 -10.023 1 94.94 727 LYS A CA 1
ATOM 5728 C C . LYS A 1 727 ? 23.625 8.141 -9.492 1 94.94 727 LYS A C 1
ATOM 5730 O O . LYS A 1 727 ? 22.672 8.203 -8.719 1 94.94 727 LYS A O 1
ATOM 5735 N N . LEU A 1 728 ? 24.297 9.141 -9.93 1 92.31 728 LEU A N 1
ATOM 5736 C CA . LEU A 1 728 ? 23.891 10.484 -9.531 1 92.31 728 LEU A CA 1
ATOM 5737 C C . LEU A 1 728 ? 22.422 10.727 -9.859 1 92.31 728 LEU A C 1
ATOM 5739 O O . LEU A 1 728 ? 21.969 10.414 -10.961 1 92.31 728 LEU A O 1
ATOM 5743 N N . ARG A 1 729 ? 21.609 11.164 -8.898 1 92.25 729 ARG A N 1
ATOM 5744 C CA . ARG A 1 729 ? 20.219 11.562 -9.039 1 92.25 729 ARG A CA 1
ATOM 5745 C C . ARG A 1 729 ? 19.281 10.352 -8.953 1 92.25 729 ARG A C 1
ATOM 5747 O O . ARG A 1 729 ? 18.062 10.5 -8.953 1 92.25 729 ARG A O 1
ATOM 5754 N N . TYR A 1 730 ? 19.828 9.125 -8.945 1 95.81 730 TYR A N 1
ATOM 5755 C CA . TYR A 1 730 ? 19 7.922 -8.977 1 95.81 730 TYR A CA 1
ATOM 5756 C C . TYR A 1 730 ? 19.297 7.027 -7.781 1 95.81 730 TYR A C 1
ATOM 5758 O O . TYR A 1 730 ? 20.25 7.262 -7.043 1 95.81 730 TYR A O 1
ATOM 5766 N N . THR A 1 731 ? 18.391 6.094 -7.543 1 97.25 731 THR A N 1
ATOM 5767 C CA . THR A 1 731 ? 18.562 5.113 -6.477 1 97.25 731 THR A CA 1
ATOM 5768 C C . THR A 1 731 ? 18.75 3.715 -7.051 1 97.25 731 THR A C 1
ATOM 5770 O O . THR A 1 731 ? 18.656 3.52 -8.266 1 97.25 731 THR A O 1
ATOM 5773 N N . THR A 1 732 ? 19.156 2.857 -6.152 1 97.94 732 THR A N 1
ATOM 5774 C CA . THR A 1 732 ? 19.297 1.446 -6.5 1 97.94 732 THR A CA 1
ATOM 5775 C C . THR A 1 732 ? 18.125 0.639 -5.926 1 97.94 732 THR A C 1
ATOM 5777 O O . THR A 1 732 ? 17.672 0.908 -4.816 1 97.94 732 THR A O 1
ATOM 5780 N N . ALA A 1 733 ? 17.609 -0.33 -6.695 1 98.69 733 ALA A N 1
ATOM 5781 C CA . ALA A 1 733 ? 16.609 -1.289 -6.238 1 98.69 733 ALA A CA 1
ATOM 5782 C C . ALA A 1 733 ? 16.938 -2.699 -6.723 1 98.69 733 ALA A C 1
ATOM 5784 O O . ALA A 1 733 ? 17.391 -2.885 -7.855 1 98.69 733 ALA A O 1
ATOM 5785 N N . VAL A 1 734 ? 16.781 -3.639 -5.848 1 98.81 734 VAL A N 1
ATOM 5786 C CA . VAL A 1 734 ? 17.094 -5.035 -6.141 1 98.81 734 VAL A CA 1
ATOM 5787 C C . VAL A 1 734 ? 15.875 -5.906 -5.812 1 98.81 734 VAL A C 1
ATOM 5789 O O . VAL A 1 734 ? 15.367 -5.867 -4.691 1 98.81 734 VAL A O 1
ATOM 5792 N N . SER A 1 735 ? 15.453 -6.738 -6.754 1 98.31 735 SER A N 1
ATOM 5793 C CA . SER A 1 735 ? 14.273 -7.582 -6.57 1 98.31 735 SER A CA 1
ATOM 5794 C C . SER A 1 735 ? 14.648 -8.914 -5.926 1 98.31 735 SER A C 1
ATOM 5796 O O . SER A 1 735 ? 13.844 -9.508 -5.207 1 98.31 735 SER A O 1
ATOM 5798 N N . GLU A 1 736 ? 15.828 -9.367 -6.223 1 98.25 736 GLU A N 1
ATOM 5799 C CA . GLU A 1 736 ? 16.297 -10.672 -5.746 1 98.25 736 GLU A CA 1
ATOM 5800 C C . GLU A 1 736 ? 17.812 -10.781 -5.84 1 98.25 736 GLU A C 1
ATOM 5802 O O . GLU A 1 736 ? 18.438 -10.195 -6.734 1 98.25 736 GLU A O 1
ATOM 5807 N N . ILE A 1 737 ? 18.406 -11.445 -4.914 1 98.75 737 ILE A N 1
ATOM 5808 C CA . ILE A 1 737 ? 19.797 -11.875 -5.004 1 98.75 737 ILE A CA 1
ATOM 5809 C C . ILE A 1 737 ? 19.859 -13.406 -4.965 1 98.75 737 ILE A C 1
ATOM 5811 O O . ILE A 1 737 ? 19.141 -14.047 -4.195 1 98.75 737 ILE A O 1
ATOM 5815 N N . GLN A 1 738 ? 20.703 -13.93 -5.855 1 98.56 738 GLN A N 1
ATOM 5816 C CA . GLN A 1 738 ? 20.828 -15.383 -5.957 1 98.56 738 GLN A CA 1
ATOM 5817 C C . GLN A 1 738 ? 22.297 -15.805 -5.961 1 98.56 738 GLN A C 1
ATOM 5819 O O . GLN A 1 738 ? 23.156 -15.102 -6.496 1 98.56 738 GLN A O 1
ATOM 5824 N N . ILE A 1 739 ? 22.578 -16.938 -5.359 1 98.56 739 ILE A N 1
ATOM 5825 C CA . ILE A 1 739 ? 23.875 -17.594 -5.406 1 98.56 739 ILE A CA 1
ATOM 5826 C C . ILE A 1 739 ? 23.688 -19.047 -5.871 1 98.56 739 ILE A C 1
ATOM 5828 O O . ILE A 1 739 ? 23.125 -19.875 -5.148 1 98.56 739 ILE A O 1
ATOM 5832 N N . TRP A 1 740 ? 24.219 -19.344 -7.02 1 97.94 740 TRP A N 1
ATOM 5833 C CA . TRP A 1 740 ? 24.031 -20.656 -7.633 1 97.94 740 TRP A CA 1
ATOM 5834 C C . TRP A 1 740 ? 25.281 -21.5 -7.48 1 97.94 740 TRP A C 1
ATOM 5836 O O . TRP A 1 740 ? 26.391 -21.047 -7.762 1 97.94 740 TRP A O 1
ATOM 5846 N N . VAL A 1 741 ? 25.125 -22.75 -7.078 1 96.94 741 VAL A N 1
ATOM 5847 C CA . VAL A 1 741 ? 26.234 -23.688 -6.93 1 96.94 741 VAL A CA 1
ATOM 5848 C C . VAL A 1 741 ? 25.828 -25.047 -7.52 1 96.94 741 VAL A C 1
ATOM 5850 O O . VAL A 1 741 ? 24.656 -25.281 -7.805 1 96.94 741 VAL A O 1
ATOM 5853 N N . GLU A 1 742 ? 26.766 -25.875 -7.711 1 93.88 742 GLU A N 1
ATOM 5854 C CA . GLU A 1 742 ? 26.484 -27.25 -8.133 1 93.88 742 GLU A CA 1
ATOM 5855 C C . GLU A 1 742 ? 25.75 -28.016 -7.035 1 93.88 742 GLU A C 1
ATOM 5857 O O . GLU A 1 742 ? 25.953 -27.766 -5.848 1 93.88 742 GLU A O 1
ATOM 5862 N N . PRO A 1 743 ? 24.922 -28.953 -7.426 1 92.12 743 PRO A N 1
ATOM 5863 C CA . PRO A 1 743 ? 24.172 -29.703 -6.414 1 92.12 743 PRO A CA 1
ATOM 5864 C C . PRO A 1 743 ? 25.047 -30.672 -5.625 1 92.12 743 PRO A C 1
ATOM 5866 O O . PRO A 1 743 ? 26.047 -31.188 -6.156 1 92.12 743 PRO A O 1
ATOM 5869 N N . THR A 1 744 ? 24.656 -30.844 -4.422 1 86.62 744 THR A N 1
ATOM 5870 C CA . THR A 1 744 ? 25.219 -31.922 -3.629 1 86.62 744 THR A CA 1
ATOM 5871 C C . THR A 1 744 ? 24.562 -33.25 -3.971 1 86.62 744 THR A C 1
ATOM 5873 O O . THR A 1 744 ? 23.328 -33.344 -3.98 1 86.62 744 THR A O 1
ATOM 5876 N N . THR A 1 745 ? 25.375 -34.281 -4.246 1 83.62 745 THR A N 1
ATOM 5877 C CA . THR A 1 745 ? 24.781 -35.562 -4.586 1 83.62 745 THR A CA 1
ATOM 5878 C C . THR A 1 745 ? 25.109 -36.594 -3.514 1 83.62 745 THR A C 1
ATOM 5880 O O . THR A 1 745 ? 25.016 -37.812 -3.766 1 83.62 745 THR A O 1
ATOM 5883 N N . GLY A 1 746 ? 25.297 -36.125 -2.324 1 86.88 746 GLY A N 1
ATOM 5884 C CA . GLY A 1 746 ? 25.562 -37.031 -1.21 1 86.88 746 GLY A CA 1
ATOM 5885 C C . GLY A 1 746 ? 26.984 -37.562 -1.198 1 86.88 746 GLY A C 1
ATOM 5886 O O . GLY A 1 746 ? 27.859 -37 -1.87 1 86.88 746 GLY A O 1
ATOM 5887 N N . PRO A 1 747 ? 27.312 -38.438 -0.286 1 92.88 747 PRO A N 1
ATOM 5888 C CA . PRO A 1 747 ? 26.344 -39.188 0.535 1 92.88 747 PRO A CA 1
ATOM 5889 C C . PRO A 1 747 ? 25.922 -38.406 1.783 1 92.88 747 PRO A C 1
ATOM 5891 O O . PRO A 1 747 ? 25 -38.844 2.486 1 92.88 747 PRO A O 1
ATOM 5894 N N . ARG A 1 748 ? 26.625 -37.375 2.121 1 95.56 748 ARG A N 1
ATOM 5895 C CA . ARG A 1 748 ? 26.359 -36.625 3.346 1 95.56 748 ARG A CA 1
ATOM 5896 C C . ARG A 1 748 ? 25.562 -35.344 3.047 1 95.56 748 ARG A C 1
ATOM 5898 O O . ARG A 1 748 ? 25.906 -34.594 2.125 1 95.56 748 ARG A O 1
ATOM 5905 N N . TYR A 1 749 ? 24.547 -35.094 3.73 1 97.06 749 TYR A N 1
ATOM 5906 C CA . TYR A 1 749 ? 23.703 -33.906 3.648 1 97.06 749 TYR A CA 1
ATOM 5907 C C . TYR A 1 749 ? 23.656 -33.188 4.988 1 97.06 749 TYR A C 1
ATOM 5909 O O . TYR A 1 749 ? 23.188 -33.75 5.984 1 97.06 749 TYR A O 1
ATOM 5917 N N . GLU A 1 750 ? 24.125 -31.938 5.047 1 97.56 750 GLU A N 1
ATOM 5918 C CA . GLU A 1 750 ? 24.188 -31.156 6.281 1 97.56 750 GLU A CA 1
ATOM 5919 C C . GLU A 1 750 ? 22.797 -30.688 6.715 1 97.56 750 GLU A C 1
ATOM 5921 O O . GLU A 1 750 ? 22.016 -30.203 5.895 1 97.56 750 GLU A O 1
ATOM 5926 N N . ALA A 1 751 ? 22.5 -30.75 7.973 1 97.38 751 ALA A N 1
ATOM 5927 C CA . ALA A 1 751 ? 21.188 -30.375 8.492 1 97.38 751 ALA A CA 1
ATOM 5928 C C . ALA A 1 751 ? 20.938 -28.891 8.336 1 97.38 751 ALA A C 1
ATOM 5930 O O . ALA A 1 751 ? 19.812 -28.453 8.086 1 97.38 751 ALA A O 1
ATOM 5931 N N . GLU A 1 752 ? 21.969 -28.094 8.43 1 96.06 752 GLU A N 1
ATOM 5932 C CA . GLU A 1 752 ? 21.859 -26.641 8.367 1 96.06 752 GLU A CA 1
ATOM 5933 C C . GLU A 1 752 ? 21.406 -26.188 6.977 1 96.06 752 GLU A C 1
ATOM 5935 O O . GLU A 1 752 ? 20.938 -25.047 6.812 1 96.06 752 GLU A O 1
ATOM 5940 N N . ASP A 1 753 ? 21.594 -27.047 5.992 1 96.12 753 ASP A N 1
ATOM 5941 C CA . ASP A 1 753 ? 21.203 -26.688 4.629 1 96.12 753 ASP A CA 1
ATOM 5942 C C . ASP A 1 753 ? 19.719 -26.953 4.391 1 96.12 753 ASP A C 1
ATOM 5944 O O . ASP A 1 753 ? 19.188 -26.609 3.338 1 96.12 753 ASP A O 1
ATOM 5948 N N . GLY A 1 754 ? 19.031 -27.547 5.359 1 94.94 754 GLY A N 1
ATOM 5949 C CA . GLY A 1 754 ? 17.625 -27.891 5.203 1 94.94 754 GLY A CA 1
ATOM 5950 C C . GLY A 1 754 ? 16.688 -26.734 5.535 1 94.94 754 GLY A C 1
ATOM 5951 O O . GLY A 1 754 ? 17.125 -25.688 6.008 1 94.94 754 GLY A O 1
ATOM 5952 N N . VAL A 1 755 ? 15.438 -26.906 5.16 1 92.44 755 VAL A N 1
ATOM 5953 C CA . VAL A 1 755 ? 14.383 -25.984 5.586 1 92.44 755 VAL A CA 1
ATOM 5954 C C . VAL A 1 755 ? 14.062 -26.219 7.059 1 92.44 755 VAL A C 1
ATOM 5956 O O . VAL A 1 755 ? 13.68 -27.328 7.457 1 92.44 755 VAL A O 1
ATOM 5959 N N . ILE A 1 756 ? 14.289 -25.328 7.965 1 89.94 756 ILE A N 1
ATOM 5960 C CA . ILE A 1 756 ? 14.039 -25.469 9.398 1 89.94 756 ILE A CA 1
ATOM 5961 C C . ILE A 1 756 ? 12.688 -24.859 9.742 1 89.94 756 ILE A C 1
ATOM 5963 O O . ILE A 1 756 ? 12.508 -23.641 9.68 1 89.94 756 ILE A O 1
ATOM 5967 N N . GLY A 1 757 ? 11.898 -25.547 10.016 1 66.31 757 GLY A N 1
ATOM 5968 C CA . GLY A 1 757 ? 10.5 -25.312 10.336 1 66.31 757 GLY A CA 1
ATOM 5969 C C . GLY A 1 757 ? 9.992 -23.969 9.859 1 66.31 757 GLY A C 1
ATOM 5970 O O . GLY A 1 757 ? 10.688 -23.266 9.117 1 66.31 757 GLY A O 1
ATOM 5971 N N . THR A 1 758 ? 9.172 -23.312 9.438 1 62.44 758 THR A N 1
ATOM 5972 C CA . THR A 1 758 ? 7.84 -22.812 9.102 1 62.44 758 THR A CA 1
ATOM 5973 C C . THR A 1 758 ? 7.445 -23.234 7.688 1 62.44 758 THR A C 1
ATOM 5975 O O . THR A 1 758 ? 8.266 -23.172 6.766 1 62.44 758 THR A O 1
ATOM 5978 N N . PHE A 1 759 ? 6.504 -23.938 7.359 1 52.62 759 PHE A N 1
ATOM 5979 C CA . PHE A 1 759 ? 6.027 -24.281 6.027 1 52.62 759 PHE A CA 1
ATOM 5980 C C . PHE A 1 759 ? 4.91 -23.344 5.59 1 52.62 759 PHE A C 1
ATOM 5982 O O . PHE A 1 759 ? 4.582 -23.281 4.406 1 52.62 759 PHE A O 1
ATOM 5989 N N . ILE A 1 760 ? 3.643 -22.938 6.434 1 52.56 760 ILE A N 1
ATOM 5990 C CA . ILE A 1 760 ? 2.48 -22.547 5.652 1 52.56 760 ILE A CA 1
ATOM 5991 C C . ILE A 1 760 ? 2.326 -21.016 5.695 1 52.56 760 ILE A C 1
ATOM 5993 O O . ILE A 1 760 ? 2.82 -20.375 6.621 1 52.56 760 ILE A O 1
ATOM 5997 N N . GLY A 1 761 ? 1.326 -20.281 4.977 1 55.47 761 GLY A N 1
ATOM 5998 C CA . GLY A 1 761 ? 0.813 -19.328 4.008 1 55.47 761 GLY A CA 1
ATOM 5999 C C . GLY A 1 761 ? 0.562 -17.953 4.605 1 55.47 761 GLY A C 1
ATOM 6000 O O . GLY A 1 761 ? 0.419 -17.812 5.824 1 55.47 761 GLY A O 1
ATOM 6001 N N . ALA A 1 762 ? 1.116 -16.828 4.25 1 56.78 762 ALA A N 1
ATOM 6002 C CA . ALA A 1 762 ? 0.762 -15.43 4.422 1 56.78 762 ALA A CA 1
ATOM 6003 C C . ALA A 1 762 ? 1.836 -14.516 3.836 1 56.78 762 ALA A C 1
ATOM 6005 O O . ALA A 1 762 ? 2.928 -14.977 3.488 1 56.78 762 ALA A O 1
ATOM 6006 N N . PHE A 1 763 ? 1.562 -13.398 3.361 1 49.5 763 PHE A N 1
ATOM 6007 C CA . PHE A 1 763 ? 2.438 -12.406 2.74 1 49.5 763 PHE A CA 1
ATOM 6008 C C . PHE A 1 763 ? 3.723 -12.242 3.545 1 49.5 763 PHE A C 1
ATOM 6010 O O . PHE A 1 763 ? 4.816 -12.234 2.979 1 49.5 763 PHE A O 1
ATOM 6017 N N . GLU A 1 764 ? 3.631 -12.188 4.984 1 50.16 764 GLU A N 1
ATOM 6018 C CA . GLU A 1 764 ? 4.844 -12.008 5.773 1 50.16 764 GLU A CA 1
ATOM 6019 C C . GLU A 1 764 ? 5.219 -13.297 6.504 1 50.16 764 GLU A C 1
ATOM 6021 O O . GLU A 1 764 ? 6.152 -13.312 7.312 1 50.16 764 GLU A O 1
ATOM 6026 N N . GLY A 1 765 ? 4.875 -14.414 6.18 1 53.91 765 GLY A N 1
ATOM 6027 C CA . GLY A 1 765 ? 5.203 -15.68 6.816 1 53.91 765 GLY A CA 1
ATOM 6028 C C . GLY A 1 765 ? 4.762 -15.75 8.266 1 53.91 765 GLY A C 1
ATOM 6029 O O . GLY A 1 765 ? 4.684 -14.727 8.945 1 53.91 765 GLY A O 1
ATOM 6030 N N . THR A 1 766 ? 3.975 -16.578 8.75 1 57.75 766 THR A N 1
ATOM 6031 C CA . THR A 1 766 ? 3.682 -16.812 10.164 1 57.75 766 THR A CA 1
ATOM 6032 C C . THR A 1 766 ? 4.621 -17.859 10.75 1 57.75 766 THR A C 1
ATOM 6034 O O . THR A 1 766 ? 4.781 -18.938 10.18 1 57.75 766 THR A O 1
ATOM 6037 N N . PRO A 1 767 ? 5.387 -17.453 11.703 1 57.56 767 PRO A N 1
ATOM 6038 C CA . PRO A 1 767 ? 6.375 -18.359 12.281 1 57.56 767 PRO A CA 1
ATOM 6039 C C . PRO A 1 767 ? 5.738 -19.594 12.922 1 57.56 767 PRO A C 1
ATOM 6041 O O . PRO A 1 767 ? 5.109 -19.484 13.984 1 57.56 767 PRO A O 1
ATOM 6044 N N . LYS A 1 768 ? 5.652 -20.594 12.133 1 58.53 768 LYS A N 1
ATOM 6045 C CA . LYS A 1 768 ? 5.23 -21.859 12.727 1 58.53 768 LYS A CA 1
ATOM 6046 C C . LYS A 1 768 ? 6.371 -22.875 12.742 1 58.53 768 LYS A C 1
ATOM 6048 O O . LYS A 1 768 ? 6.988 -23.141 11.703 1 58.53 768 LYS A O 1
ATOM 6053 N N . GLY A 1 769 ? 6.715 -23.438 13.805 1 59.19 769 GLY A N 1
ATOM 6054 C CA . GLY A 1 769 ? 7.715 -24.5 13.93 1 59.19 769 GLY A CA 1
ATOM 6055 C C . GLY A 1 769 ? 9.133 -23.984 13.82 1 59.19 769 GLY A C 1
ATOM 6056 O O . GLY A 1 769 ? 10.047 -24.719 13.438 1 59.19 769 GLY A O 1
ATOM 6057 N N . LEU A 1 770 ? 9.32 -22.797 14.023 1 67.06 770 LEU A N 1
ATOM 6058 C CA . LEU A 1 770 ? 10.617 -22.156 13.852 1 67.06 770 LEU A CA 1
ATOM 6059 C C . LEU A 1 770 ? 11.492 -22.359 15.078 1 67.06 770 LEU A C 1
ATOM 6061 O O . LEU A 1 770 ? 12.484 -21.641 15.258 1 67.06 770 LEU A O 1
ATOM 6065 N N . ASN A 1 771 ? 11.234 -23.516 15.734 1 81.94 771 ASN A N 1
ATOM 6066 C CA . ASN A 1 771 ? 12.016 -23.75 16.953 1 81.94 771 ASN A CA 1
ATOM 6067 C C . ASN A 1 771 ? 13.273 -24.562 16.656 1 81.94 771 ASN A C 1
ATOM 6069 O O . ASN A 1 771 ? 13.625 -25.469 17.422 1 81.94 771 ASN A O 1
ATOM 6073 N N . GLY A 1 772 ? 13.828 -24.453 15.531 1 90.62 772 GLY A N 1
ATOM 6074 C CA . GLY A 1 772 ? 15.141 -24.984 15.188 1 90.62 772 GLY A CA 1
ATOM 6075 C C . GLY A 1 772 ? 16.219 -23.906 15.148 1 90.62 772 GLY A C 1
ATOM 6076 O O . GLY A 1 772 ? 15.984 -22.797 14.68 1 90.62 772 GLY A O 1
ATOM 6077 N N . THR A 1 773 ? 17.359 -24.203 15.805 1 92.12 773 THR A N 1
ATOM 6078 C CA . THR A 1 773 ? 18.453 -23.25 15.883 1 92.12 773 THR A CA 1
ATOM 6079 C C . THR A 1 773 ? 19.719 -23.828 15.273 1 92.12 773 THR A C 1
ATOM 6081 O O . THR A 1 773 ? 20.141 -24.938 15.625 1 92.12 773 THR A O 1
ATOM 6084 N N . ILE A 1 774 ? 20.297 -23.125 14.375 1 95.44 774 ILE A N 1
ATOM 6085 C CA . ILE A 1 774 ? 21.562 -23.531 13.797 1 95.44 774 ILE A CA 1
ATOM 6086 C C . ILE A 1 774 ? 22.688 -23.266 14.781 1 95.44 774 ILE A C 1
ATOM 6088 O O . ILE A 1 774 ? 22.953 -22.109 15.141 1 95.44 774 ILE A O 1
ATOM 6092 N N . GLU A 1 775 ? 23.359 -24.266 15.234 1 95 775 GLU A N 1
ATOM 6093 C CA . GLU A 1 775 ? 24.469 -24.141 16.172 1 95 775 GLU A CA 1
ATOM 6094 C C . GLU A 1 775 ? 25.391 -25.359 16.078 1 95 775 GLU A C 1
ATOM 6096 O O . GLU A 1 775 ? 24.953 -26.438 15.664 1 95 775 GLU A O 1
ATOM 6101 N N . ASN A 1 776 ? 26.625 -25.188 16.391 1 94.81 776 ASN A N 1
ATOM 6102 C CA . ASN A 1 776 ? 27.641 -26.234 16.469 1 94.81 776 ASN A CA 1
ATOM 6103 C C . ASN A 1 776 ? 27.688 -27.062 15.188 1 94.81 776 ASN A C 1
ATOM 6105 O O . ASN A 1 776 ? 27.812 -28.297 15.242 1 94.81 776 ASN A O 1
ATOM 6109 N N . GLY A 1 777 ? 27.422 -26.438 14.086 1 95.12 777 GLY A N 1
ATOM 6110 C CA . GLY A 1 777 ? 27.562 -27.109 12.805 1 95.12 777 GLY A CA 1
ATOM 6111 C C . GLY A 1 777 ? 26.375 -28 12.469 1 95.12 777 GLY A C 1
ATOM 6112 O O . GLY A 1 777 ? 26.469 -28.875 11.609 1 95.12 777 GLY A O 1
ATOM 6113 N N . GLY A 1 778 ? 25.297 -27.812 13.141 1 97.31 778 GLY A N 1
ATOM 6114 C CA . GLY A 1 778 ? 24.062 -28.562 12.938 1 97.31 778 GLY A CA 1
ATOM 6115 C C . GLY A 1 778 ? 22.828 -27.781 13.367 1 97.31 778 GLY A C 1
ATOM 6116 O O . GLY A 1 778 ? 22.844 -26.562 13.398 1 97.31 778 GLY A O 1
ATOM 6117 N N . VAL A 1 779 ? 21.719 -28.516 13.578 1 97.25 779 VAL A N 1
ATOM 6118 C CA . VAL A 1 779 ? 20.453 -27.891 13.953 1 97.25 779 VAL A CA 1
ATOM 6119 C C . VAL A 1 779 ? 19.938 -28.516 15.258 1 97.25 779 VAL A C 1
ATOM 6121 O O . VAL A 1 779 ? 19.719 -29.719 15.336 1 97.25 779 VAL A O 1
ATOM 6124 N N . SER A 1 780 ? 19.781 -27.703 16.312 1 96.56 780 SER A N 1
ATOM 6125 C CA . SER A 1 780 ? 19.094 -28.125 17.531 1 96.56 780 SER A CA 1
ATOM 6126 C C . SER A 1 780 ? 17.578 -27.953 17.406 1 96.56 780 SER A C 1
ATOM 6128 O O . SER A 1 780 ? 17.109 -26.891 17 1 96.56 780 SER A O 1
ATOM 6130 N N . LEU A 1 781 ? 16.891 -28.953 17.688 1 95.75 781 LEU A N 1
ATOM 6131 C CA . LEU A 1 781 ? 15.438 -28.906 17.547 1 95.75 781 LEU A CA 1
ATOM 6132 C C . LEU A 1 781 ? 14.773 -28.781 18.922 1 95.75 781 LEU A C 1
ATOM 6134 O O . LEU A 1 781 ? 14.93 -29.656 19.781 1 95.75 781 LEU A O 1
ATOM 6138 N N . GLY A 1 782 ? 14.07 -27.641 19.078 1 92.94 782 GLY A N 1
ATOM 6139 C CA . GLY A 1 782 ? 13.227 -27.484 20.25 1 92.94 782 GLY A CA 1
ATOM 6140 C C . GLY A 1 782 ? 11.852 -28.109 20.078 1 92.94 782 GLY A C 1
ATOM 6141 O O . GLY A 1 782 ? 11.602 -28.828 19.109 1 92.94 782 GLY A O 1
ATOM 6142 N N . THR A 1 783 ? 10.977 -27.844 21.047 1 90.12 783 THR A N 1
ATOM 6143 C CA . THR A 1 783 ? 9.648 -28.453 21.047 1 90.12 783 THR A CA 1
ATOM 6144 C C . THR A 1 783 ? 8.906 -28.125 19.75 1 90.12 783 THR A C 1
ATOM 6146 O O . THR A 1 783 ? 8.727 -26.953 19.406 1 90.12 783 THR A O 1
ATOM 6149 N N . GLY A 1 784 ? 8.539 -29.109 19.016 1 86.88 784 GLY A N 1
ATOM 6150 C CA . GLY A 1 784 ? 7.789 -28.953 17.781 1 86.88 784 GLY A CA 1
ATOM 6151 C C . GLY A 1 784 ? 8.664 -28.609 16.594 1 86.88 784 GLY A C 1
ATOM 6152 O O . GLY A 1 784 ? 8.172 -28.469 15.477 1 86.88 784 GLY A O 1
ATOM 6153 N N . GLY A 1 785 ? 9.953 -28.547 16.797 1 90.19 785 GLY A N 1
ATOM 6154 C CA . GLY A 1 785 ? 10.867 -28.188 15.719 1 90.19 785 GLY A CA 1
ATOM 6155 C C . GLY A 1 785 ? 11.102 -29.312 14.734 1 90.19 785 GLY A C 1
ATOM 6156 O O . GLY A 1 785 ? 10.914 -30.484 15.07 1 90.19 785 GLY A O 1
ATOM 6157 N N . TRP A 1 786 ? 11.461 -28.984 13.523 1 91.88 786 TRP A N 1
ATOM 6158 C CA . TRP A 1 786 ? 11.812 -29.984 12.516 1 91.88 786 TRP A CA 1
ATOM 6159 C C . TRP A 1 786 ? 12.75 -29.375 11.469 1 91.88 786 TRP A C 1
ATOM 6161 O O . TRP A 1 786 ? 12.867 -28.156 11.367 1 91.88 786 TRP A O 1
ATOM 6171 N N . VAL A 1 787 ? 13.406 -30.156 10.75 1 94.38 787 VAL A N 1
ATOM 6172 C CA . VAL A 1 787 ? 14.258 -29.797 9.625 1 94.38 787 VAL A CA 1
ATOM 6173 C C . VAL A 1 787 ? 14.016 -30.734 8.453 1 94.38 787 VAL A C 1
ATOM 6175 O O . VAL A 1 787 ? 13.828 -31.938 8.656 1 94.38 787 VAL A O 1
ATOM 6178 N N . GLU A 1 788 ? 13.938 -30.203 7.254 1 94.5 788 GLU A N 1
ATOM 6179 C CA . GLU A 1 788 ? 13.648 -30.984 6.059 1 94.5 788 GLU A CA 1
ATOM 6180 C C . GLU A 1 788 ? 14.75 -30.844 5.02 1 94.5 788 GLU A C 1
ATOM 6182 O O . GLU A 1 788 ? 15.117 -29.719 4.648 1 94.5 788 GLU A O 1
ATOM 6187 N N . LEU A 1 789 ? 15.305 -31.969 4.598 1 96.31 789 LEU A N 1
ATOM 6188 C CA . LEU A 1 789 ? 16.297 -32.031 3.535 1 96.31 789 LEU A CA 1
ATOM 6189 C C . LEU A 1 789 ? 15.711 -32.688 2.281 1 96.31 789 LEU A C 1
ATOM 6191 O O . LEU A 1 789 ? 15.148 -33.781 2.344 1 96.31 789 LEU A O 1
ATOM 6195 N N . ALA A 1 790 ? 15.859 -31.984 1.164 1 95.69 790 ALA A N 1
ATOM 6196 C CA . ALA A 1 790 ? 15.328 -32.5 -0.095 1 95.69 790 ALA A CA 1
ATOM 6197 C C . ALA A 1 790 ? 16.453 -32.875 -1.061 1 95.69 790 ALA A C 1
ATOM 6199 O O . ALA A 1 790 ? 17.609 -32.531 -0.82 1 95.69 790 ALA A O 1
ATOM 6200 N N . ASN A 1 791 ? 16.078 -33.625 -2.188 1 95.31 791 ASN A N 1
ATOM 6201 C CA . ASN A 1 791 ? 16.984 -34.156 -3.203 1 95.31 791 ASN A CA 1
ATOM 6202 C C . ASN A 1 791 ? 18.031 -35.094 -2.598 1 95.31 791 ASN A C 1
ATOM 6204 O O . ASN A 1 791 ? 19.203 -35.062 -2.998 1 95.31 791 ASN A O 1
ATOM 6208 N N . VAL A 1 792 ? 17.672 -35.781 -1.532 1 95.62 792 VAL A N 1
ATOM 6209 C CA . VAL A 1 792 ? 18.531 -36.812 -0.945 1 95.62 792 VAL A CA 1
ATOM 6210 C C . VAL A 1 792 ? 18.594 -38.031 -1.87 1 95.62 792 VAL A C 1
ATOM 6212 O O . VAL A 1 792 ? 17.562 -38.594 -2.229 1 95.62 792 VAL A O 1
ATOM 6215 N N . ARG A 1 793 ? 19.75 -38.406 -2.215 1 93 793 ARG A N 1
ATOM 6216 C CA . ARG A 1 793 ? 19.891 -39.438 -3.256 1 93 793 ARG A CA 1
ATOM 6217 C C . ARG A 1 793 ? 20.766 -40.594 -2.773 1 93 793 ARG A C 1
ATOM 6219 O O . ARG A 1 793 ? 21.562 -40.438 -1.845 1 93 793 ARG A O 1
ATOM 6226 N N . THR A 1 794 ? 20.562 -41.688 -3.414 1 88.88 794 THR A N 1
ATOM 6227 C CA . THR A 1 794 ? 21.484 -42.781 -3.244 1 88.88 794 THR A CA 1
ATOM 6228 C C . THR A 1 794 ? 22.75 -42.562 -4.062 1 88.88 794 THR A C 1
ATOM 6230 O O . THR A 1 794 ? 22.75 -41.781 -5.012 1 88.88 794 THR A O 1
ATOM 6233 N N . PRO A 1 795 ? 23.859 -43.188 -3.66 1 78.56 795 PRO A N 1
ATOM 6234 C CA . PRO A 1 795 ? 25.078 -43.031 -4.445 1 78.56 795 PRO A CA 1
ATOM 6235 C C . PRO A 1 795 ? 24.906 -43.438 -5.91 1 78.56 795 PRO A C 1
ATOM 6237 O O . PRO A 1 795 ? 25.516 -42.812 -6.793 1 78.56 795 PRO A O 1
ATOM 6240 N N . ASP A 1 796 ? 24.141 -44.438 -6.109 1 71 796 ASP A N 1
ATOM 6241 C CA . ASP A 1 796 ? 23.766 -44.781 -7.477 1 71 796 ASP A CA 1
ATOM 6242 C C . ASP A 1 796 ? 22.359 -44.281 -7.805 1 71 796 ASP A C 1
ATOM 6244 O O . ASP A 1 796 ? 21.375 -44.906 -7.422 1 71 796 ASP A O 1
ATOM 6248 N N . ASP A 1 797 ? 22.25 -43.125 -8.359 1 62.84 797 ASP A N 1
ATOM 6249 C CA . ASP A 1 797 ? 21.016 -42.375 -8.602 1 62.84 797 ASP A CA 1
ATOM 6250 C C . ASP A 1 797 ? 19.938 -43.25 -9.219 1 62.84 797 ASP A C 1
ATOM 6252 O O . ASP A 1 797 ? 18.75 -43 -9.039 1 62.84 797 ASP A O 1
ATOM 6256 N N . GLU A 1 798 ? 20.344 -44.25 -9.805 1 60.66 798 GLU A N 1
ATOM 6257 C CA . GLU A 1 798 ? 19.391 -45.125 -10.5 1 60.66 798 GLU A CA 1
ATOM 6258 C C . GLU A 1 798 ? 18.875 -46.219 -9.578 1 60.66 798 GLU A C 1
ATOM 6260 O O . GLU A 1 798 ? 17.938 -46.938 -9.93 1 60.66 798 GLU A O 1
ATOM 6265 N N . ASP A 1 799 ? 19.359 -46.094 -8.422 1 69.5 799 ASP A N 1
ATOM 6266 C CA . ASP A 1 799 ? 18.969 -47.188 -7.52 1 69.5 799 ASP A CA 1
ATOM 6267 C C . ASP A 1 799 ? 17.797 -46.75 -6.629 1 69.5 799 ASP A C 1
ATOM 6269 O O . ASP A 1 799 ? 17.641 -45.594 -6.328 1 69.5 799 ASP A O 1
ATOM 6273 N N . SER A 1 800 ? 16.828 -47.625 -6.539 1 78.25 800 SER A N 1
ATOM 6274 C CA . SER A 1 800 ? 15.766 -47.531 -5.547 1 78.25 800 SER A CA 1
ATOM 6275 C C . SER A 1 800 ? 15.758 -48.781 -4.645 1 78.25 800 SER A C 1
ATOM 6277 O O . SER A 1 800 ? 16.484 -49.719 -4.891 1 78.25 800 SER A O 1
ATOM 6279 N N . GLY A 1 801 ? 15.195 -48.594 -3.492 1 84.38 801 GLY A N 1
ATOM 6280 C CA . GLY A 1 801 ? 15.016 -49.719 -2.615 1 84.38 801 GLY A CA 1
ATOM 6281 C C . GLY A 1 801 ? 15.625 -49.531 -1.241 1 84.38 801 GLY A C 1
ATOM 6282 O O . GLY A 1 801 ? 15.844 -48.406 -0.81 1 84.38 801 GLY A O 1
ATOM 6283 N N . GLN A 1 802 ? 15.828 -50.656 -0.582 1 89.19 802 GLN A N 1
ATOM 6284 C CA . GLN A 1 802 ? 16.297 -50.594 0.802 1 89.19 802 GLN A CA 1
ATOM 6285 C C . GLN A 1 802 ? 17.703 -50.031 0.89 1 89.19 802 GLN A C 1
ATOM 6287 O O . GLN A 1 802 ? 18.625 -50.531 0.238 1 89.19 802 GLN A O 1
ATOM 6292 N N . THR A 1 803 ? 17.891 -49 1.593 1 91.75 803 THR A N 1
ATOM 6293 C CA . THR A 1 803 ? 19.141 -48.25 1.75 1 91.75 803 THR A CA 1
ATOM 6294 C C . THR A 1 803 ? 19.359 -47.844 3.207 1 91.75 803 THR A C 1
ATOM 6296 O O . THR A 1 803 ? 18.391 -47.594 3.93 1 91.75 803 THR A O 1
ATOM 6299 N N . SER A 1 804 ? 20.594 -47.844 3.568 1 93.69 804 SER A N 1
ATOM 6300 C CA . SER A 1 804 ? 20.938 -47.406 4.914 1 93.69 804 SER A CA 1
ATOM 6301 C C . SER A 1 804 ? 21.031 -45.875 4.98 1 93.69 804 SER A C 1
ATOM 6303 O O . SER A 1 804 ? 21.75 -45.25 4.191 1 93.69 804 SER A O 1
ATOM 6305 N N . LEU A 1 805 ? 20.297 -45.25 5.832 1 95.94 805 LEU A N 1
ATOM 6306 C CA . LEU A 1 805 ? 20.328 -43.812 6.141 1 95.94 805 LEU A CA 1
ATOM 6307 C C . LEU A 1 805 ? 20.734 -43.594 7.59 1 95.94 805 LEU A C 1
ATOM 6309 O O . LEU A 1 805 ? 20.078 -44.062 8.516 1 95.94 805 LEU A O 1
ATOM 6313 N N . THR A 1 806 ? 21.844 -42.938 7.824 1 97.44 806 THR A N 1
ATOM 6314 C CA . THR A 1 806 ? 22.359 -42.688 9.164 1 97.44 806 THR A CA 1
ATOM 6315 C C . THR A 1 806 ? 22.109 -41.219 9.547 1 97.44 806 THR A C 1
ATOM 6317 O O . THR A 1 806 ? 22.5 -40.312 8.82 1 97.44 806 THR A O 1
ATOM 6320 N N . VAL A 1 807 ? 21.453 -41 10.633 1 98.12 807 VAL A N 1
ATOM 6321 C CA . VAL A 1 807 ? 21.328 -39.688 11.219 1 98.12 807 VAL A CA 1
ATOM 6322 C C . VAL A 1 807 ? 22.484 -39.438 12.18 1 98.12 807 VAL A C 1
ATOM 6324 O O . VAL A 1 807 ? 22.641 -40.125 13.18 1 98.12 807 VAL A O 1
ATOM 6327 N N . VAL A 1 808 ? 23.344 -38.5 11.82 1 98.06 808 VAL A N 1
ATOM 6328 C CA . VAL A 1 808 ? 24.438 -38.094 12.68 1 98.06 808 VAL A CA 1
ATOM 6329 C C . VAL A 1 808 ? 23.984 -36.938 13.57 1 98.06 808 VAL A C 1
ATOM 6331 O O . VAL A 1 808 ? 23.438 -35.938 13.086 1 98.06 808 VAL A O 1
ATOM 6334 N N . GLY A 1 809 ? 24.172 -37.094 14.844 1 97.38 809 GLY A N 1
ATOM 6335 C CA . GLY A 1 809 ? 23.719 -36.031 15.719 1 97.38 809 GLY A CA 1
ATOM 6336 C C . GLY A 1 809 ? 24.078 -36.25 17.172 1 97.38 809 GLY A C 1
ATOM 6337 O O . GLY A 1 809 ? 25.125 -36.844 17.484 1 97.38 809 GLY A O 1
ATOM 6338 N N . GLY A 1 810 ? 23.312 -35.594 17.984 1 96.81 810 GLY A N 1
ATOM 6339 C CA . GLY A 1 810 ? 23.516 -35.656 19.422 1 96.81 810 GLY A CA 1
ATOM 6340 C C . GLY A 1 810 ? 22.391 -35.031 20.219 1 96.81 810 GLY A C 1
ATOM 6341 O O . GLY A 1 810 ? 21.219 -35.094 19.828 1 96.81 810 GLY A O 1
ATOM 6342 N N . GLY A 1 811 ? 22.812 -34.562 21.406 1 95.75 811 GLY A N 1
ATOM 6343 C CA . GLY A 1 811 ? 21.797 -34.062 22.312 1 95.75 811 GLY A CA 1
ATOM 6344 C C . GLY A 1 811 ? 21.016 -35.156 23 1 95.75 811 GLY A C 1
ATOM 6345 O O . GLY A 1 811 ? 21.547 -36.25 23.219 1 95.75 811 GLY A O 1
ATOM 6346 N N . SER A 1 812 ? 19.859 -34.781 23.531 1 95.88 812 SER A N 1
ATOM 6347 C CA . SER A 1 812 ? 19.031 -35.781 24.188 1 95.88 812 SER A CA 1
ATOM 6348 C C . SER A 1 812 ? 17.594 -35.75 23.672 1 95.88 812 SER A C 1
ATOM 6350 O O . SER A 1 812 ? 17.047 -34.688 23.406 1 95.88 812 SER A O 1
ATOM 6352 N N . GLY A 1 813 ? 17.172 -36.969 23.453 1 96.31 813 GLY A N 1
ATOM 6353 C CA . GLY A 1 813 ? 15.781 -37.062 23.016 1 96.31 813 GLY A CA 1
ATOM 6354 C C . GLY A 1 813 ? 15.617 -37.875 21.766 1 96.31 813 GLY A C 1
ATOM 6355 O O . GLY A 1 813 ? 16.562 -38.562 21.328 1 96.31 813 GLY A O 1
ATOM 6356 N N . SER A 1 814 ? 14.344 -37.875 21.266 1 96.94 814 SER A N 1
ATOM 6357 C CA . SER A 1 814 ? 14.023 -38.719 20.109 1 96.94 814 SER A CA 1
ATOM 6358 C C . SER A 1 814 ? 13.586 -37.844 18.922 1 96.94 814 SER A C 1
ATOM 6360 O O . SER A 1 814 ? 13.055 -36.75 19.109 1 96.94 814 SER A O 1
ATOM 6362 N N . VAL A 1 815 ? 13.883 -38.312 17.766 1 97.12 815 VAL A N 1
ATOM 6363 C CA . VAL A 1 815 ? 13.414 -37.688 16.531 1 97.12 815 VAL A CA 1
ATOM 6364 C C . VAL A 1 815 ? 12.688 -38.719 15.672 1 97.12 815 VAL A C 1
ATOM 6366 O O . VAL A 1 815 ? 12.977 -39.938 15.75 1 97.12 815 VAL A O 1
ATOM 6369 N N . GLN A 1 816 ? 11.742 -38.25 15 1 96.94 816 GLN A N 1
ATOM 6370 C CA . GLN A 1 816 ? 11.086 -39.031 13.945 1 96.94 816 GLN A CA 1
ATOM 6371 C C . GLN A 1 816 ? 11.641 -38.656 12.57 1 96.94 816 GLN A C 1
ATOM 6373 O O . GLN A 1 816 ? 11.594 -37.5 12.164 1 96.94 816 GLN A O 1
ATOM 6378 N N . VAL A 1 817 ? 12.18 -39.656 11.906 1 97.19 817 VAL A N 1
ATOM 6379 C CA . VAL A 1 817 ? 12.711 -39.469 10.555 1 97.19 817 VAL A CA 1
ATOM 6380 C C . VAL A 1 817 ? 11.672 -39.938 9.531 1 97.19 817 VAL A C 1
ATOM 6382 O O . VAL A 1 817 ? 11.344 -41.125 9.453 1 97.19 817 VAL A O 1
ATOM 6385 N N . GLN A 1 818 ? 11.203 -39 8.82 1 95.44 818 GLN A N 1
ATOM 6386 C CA . GLN A 1 818 ? 10.195 -39.281 7.801 1 95.44 818 GLN A CA 1
ATOM 6387 C C . GLN A 1 818 ? 10.805 -39.219 6.402 1 95.44 818 GLN A C 1
ATOM 6389 O O . GLN A 1 818 ? 11.523 -38.281 6.062 1 95.44 818 GLN A O 1
ATOM 6394 N N . LEU A 1 819 ? 10.5 -40.281 5.625 1 96.06 819 LEU A N 1
ATOM 6395 C CA . LEU A 1 819 ? 10.984 -40.344 4.25 1 96.06 819 LEU A CA 1
ATOM 6396 C C . LEU A 1 819 ? 9.844 -40.125 3.264 1 96.06 819 LEU A C 1
ATOM 6398 O O . LEU A 1 819 ? 8.883 -40.906 3.24 1 96.06 819 LEU A O 1
ATOM 6402 N N . ASN A 1 820 ? 9.883 -39.031 2.418 1 95.81 820 ASN A N 1
ATOM 6403 C CA . ASN A 1 820 ? 8.984 -38.719 1.311 1 95.81 820 ASN A CA 1
ATOM 6404 C C . ASN A 1 820 ? 7.543 -38.562 1.781 1 95.81 820 ASN A C 1
ATOM 6406 O O . ASN A 1 820 ? 6.609 -38.75 1.005 1 95.81 820 ASN A O 1
ATOM 6410 N N . TRP A 1 821 ? 7.434 -38.375 3.135 1 91.19 821 TRP A N 1
ATOM 6411 C CA . TRP A 1 821 ? 6.121 -38.281 3.758 1 91.19 821 TRP A CA 1
ATOM 6412 C C . TRP A 1 821 ? 5.309 -39.531 3.562 1 91.19 821 TRP A C 1
ATOM 6414 O O . TRP A 1 821 ? 4.082 -39.5 3.432 1 91.19 821 TRP A O 1
ATOM 6424 N N . LEU A 1 822 ? 5.969 -40.656 3.416 1 88.69 822 LEU A N 1
ATOM 6425 C CA . LEU A 1 822 ? 5.34 -41.938 3.176 1 88.69 822 LEU A CA 1
ATOM 6426 C C . LEU A 1 822 ? 5.566 -42.906 4.352 1 88.69 822 LEU A C 1
ATOM 6428 O O . LEU A 1 822 ? 4.742 -43.781 4.621 1 88.69 822 LEU A O 1
ATOM 6432 N N . SER A 1 823 ? 6.77 -42.719 5.016 1 89.81 823 SER A N 1
ATOM 6433 C CA . SER A 1 823 ? 7.102 -43.594 6.121 1 89.81 823 SER A CA 1
ATOM 6434 C C . SER A 1 823 ? 7.871 -42.875 7.211 1 89.81 823 SER A C 1
ATOM 6436 O O . SER A 1 823 ? 8.539 -41.875 6.945 1 89.81 823 SER A O 1
ATOM 6438 N N . ASN A 1 824 ? 7.797 -43.375 8.414 1 92.38 824 ASN A N 1
ATOM 6439 C CA . ASN A 1 824 ? 8.453 -42.781 9.57 1 92.38 824 ASN A CA 1
ATOM 6440 C C . ASN A 1 824 ? 9.156 -43.812 10.43 1 92.38 824 ASN A C 1
ATOM 6442 O O . ASN A 1 824 ? 8.695 -44.938 10.547 1 92.38 824 ASN A O 1
ATOM 6446 N N . GLN A 1 825 ? 10.266 -43.406 10.938 1 96.06 825 GLN A N 1
ATOM 6447 C CA . GLN A 1 825 ? 10.992 -44.188 11.945 1 96.06 825 GLN A CA 1
ATOM 6448 C C . GLN A 1 825 ? 11.523 -43.281 13.055 1 96.06 825 GLN A C 1
ATOM 6450 O O . GLN A 1 825 ? 11.977 -42.188 12.789 1 96.06 825 GLN A O 1
ATOM 6455 N N . THR A 1 826 ? 11.492 -43.812 14.266 1 97 826 THR A N 1
ATOM 6456 C CA . THR A 1 826 ? 11.945 -43 15.406 1 97 826 THR A CA 1
ATOM 6457 C C . THR A 1 826 ? 13.297 -43.5 15.906 1 97 826 THR A C 1
ATOM 6459 O O . THR A 1 826 ? 13.531 -44.719 15.984 1 97 826 THR A O 1
ATOM 6462 N N . VAL A 1 827 ? 14.188 -42.656 16.188 1 96.5 827 VAL A N 1
ATOM 6463 C CA . VAL A 1 827 ? 15.469 -42.969 16.812 1 96.5 827 VAL A CA 1
ATOM 6464 C C . VAL A 1 827 ? 15.711 -42.031 18 1 96.5 827 VAL A C 1
ATOM 6466 O O . VAL A 1 827 ? 15.102 -40.938 18.078 1 96.5 827 VAL A O 1
ATOM 6469 N N . THR A 1 828 ? 16.578 -42.406 18.891 1 96.69 828 THR A N 1
ATOM 6470 C CA . THR A 1 828 ? 16.828 -41.656 20.109 1 96.69 828 THR A CA 1
ATOM 6471 C C . THR A 1 828 ? 18.312 -41.375 20.281 1 96.69 828 THR A C 1
ATOM 6473 O O . THR A 1 828 ? 19.156 -42.25 20 1 96.69 828 THR A O 1
ATOM 6476 N N . PHE A 1 829 ? 18.609 -40.219 20.703 1 96.25 829 PHE A N 1
ATOM 6477 C CA . PHE A 1 829 ? 19.984 -39.812 21.016 1 96.25 829 PHE A CA 1
ATOM 6478 C C . PHE A 1 829 ? 20.156 -39.656 22.531 1 96.25 829 PHE A C 1
ATOM 6480 O O . PHE A 1 829 ? 19.25 -39.156 23.219 1 96.25 829 PHE A O 1
ATOM 6487 N N . SER A 1 830 ? 21.203 -40.094 23.109 1 95.38 830 SER A N 1
ATOM 6488 C CA . SER A 1 830 ? 21.672 -39.875 24.469 1 95.38 830 SER A CA 1
ATOM 6489 C C . SER A 1 830 ? 23.094 -39.344 24.5 1 95.38 830 SER A C 1
ATOM 6491 O O . SER A 1 830 ? 23.953 -39.844 25.219 1 95.38 830 SER A O 1
ATOM 6493 N N . GLY A 1 831 ? 23.328 -38.375 23.734 1 94.25 831 GLY A N 1
ATOM 6494 C CA . GLY A 1 831 ? 24.625 -37.812 23.453 1 94.25 831 GLY A CA 1
ATOM 6495 C C . GLY A 1 831 ? 25.047 -37.938 22 1 94.25 831 GLY A C 1
ATOM 6496 O O . GLY A 1 831 ? 24.25 -38.375 21.156 1 94.25 831 GLY A O 1
ATOM 6497 N N . ASP A 1 832 ? 26.219 -37.594 21.781 1 93.94 832 ASP A N 1
ATOM 6498 C CA . ASP A 1 832 ? 26.703 -37.656 20.406 1 93.94 832 ASP A CA 1
ATOM 6499 C C . ASP A 1 832 ? 26.703 -39.062 19.859 1 93.94 832 ASP A C 1
ATOM 6501 O O . ASP A 1 832 ? 27.062 -40 20.578 1 93.94 832 ASP A O 1
ATOM 6505 N N . GLY A 1 833 ? 26.188 -39.281 18.641 1 94.38 833 GLY A N 1
ATOM 6506 C CA . GLY A 1 833 ? 26.156 -40.625 18.078 1 94.38 833 GLY A CA 1
ATOM 6507 C C . GLY A 1 833 ? 25.609 -40.656 16.656 1 94.38 833 GLY A C 1
ATOM 6508 O O . GLY A 1 833 ? 25.484 -39.625 16 1 94.38 833 GLY A O 1
ATOM 6509 N N . LYS A 1 834 ? 25.5 -41.844 16.172 1 96.75 834 LYS A N 1
ATOM 6510 C CA . LYS A 1 834 ? 24.969 -42.188 14.859 1 96.75 834 LYS A CA 1
ATOM 6511 C C . LYS A 1 834 ? 23.812 -43.188 14.969 1 96.75 834 LYS A C 1
ATOM 6513 O O . LYS A 1 834 ? 23.922 -44.188 15.656 1 96.75 834 LYS A O 1
ATOM 6518 N N . GLN A 1 835 ? 22.766 -42.812 14.406 1 96.44 835 GLN A N 1
ATOM 6519 C CA . GLN A 1 835 ? 21.609 -43.719 14.336 1 96.44 835 GLN A CA 1
ATOM 6520 C C . GLN A 1 835 ? 21.328 -44.156 12.898 1 96.44 835 GLN A C 1
ATOM 6522 O O . GLN A 1 835 ? 20.969 -43.312 12.055 1 96.44 835 GLN A O 1
ATOM 6527 N N . THR A 1 836 ? 21.422 -45.406 12.609 1 96.38 836 THR A N 1
ATOM 6528 C CA . THR A 1 836 ? 21.25 -45.906 11.25 1 96.38 836 THR A CA 1
ATOM 6529 C C . THR A 1 836 ? 19.891 -46.562 11.094 1 96.38 836 THR A C 1
ATOM 6531 O O . THR A 1 836 ? 19.5 -47.406 11.906 1 96.38 836 THR A O 1
ATOM 6534 N N . LEU A 1 837 ? 19.234 -46.219 10.094 1 95.5 837 LEU A N 1
ATOM 6535 C CA . LEU A 1 837 ? 17.922 -46.75 9.727 1 95.5 837 LEU A CA 1
ATOM 6536 C C . LEU A 1 837 ? 17.969 -47.406 8.352 1 95.5 837 LEU A C 1
ATOM 6538 O O . LEU A 1 837 ? 18.75 -46.969 7.488 1 95.5 837 LEU A O 1
ATOM 6542 N N . MET A 1 838 ? 17.141 -48.438 8.266 1 94.75 838 MET A N 1
ATOM 6543 C CA . MET A 1 838 ? 16.891 -48.969 6.93 1 94.75 838 MET A CA 1
ATOM 6544 C C . MET A 1 838 ? 15.625 -48.344 6.332 1 94.75 838 MET A C 1
ATOM 6546 O O . MET A 1 838 ? 14.547 -48.469 6.914 1 94.75 838 MET A O 1
ATOM 6550 N N . VAL A 1 839 ? 15.82 -47.656 5.207 1 93.75 839 VAL A N 1
ATOM 6551 C CA . VAL A 1 839 ? 14.703 -46.969 4.582 1 93.75 839 VAL A CA 1
ATOM 6552 C C . VAL A 1 839 ? 14.555 -47.406 3.135 1 93.75 839 VAL A C 1
ATOM 6554 O O . VAL A 1 839 ? 15.508 -47.906 2.529 1 93.75 839 VAL A O 1
ATOM 6557 N N . ASP A 1 840 ? 13.344 -47.344 2.59 1 91.94 840 ASP A N 1
ATOM 6558 C CA . ASP A 1 840 ? 13.07 -47.625 1.187 1 91.94 840 ASP A CA 1
ATOM 6559 C C . ASP A 1 840 ? 13.094 -46.344 0.346 1 91.94 840 ASP A C 1
ATOM 6561 O O . ASP A 1 840 ? 12.062 -45.688 0.188 1 91.94 840 ASP A O 1
ATOM 6565 N N . MET A 1 841 ? 14.164 -46.031 -0.223 1 93.12 841 MET A N 1
ATOM 6566 C CA . MET A 1 841 ? 14.312 -44.812 -1.015 1 93.12 841 MET A CA 1
ATOM 6567 C C . MET A 1 841 ? 13.727 -45 -2.41 1 93.12 841 MET A C 1
ATOM 6569 O O . MET A 1 841 ? 13.773 -46.094 -2.969 1 93.12 841 MET A O 1
ATOM 6573 N N . LEU A 1 842 ? 13.172 -44 -2.932 1 92.5 842 LEU A N 1
ATOM 6574 C CA . LEU A 1 842 ? 12.664 -43.969 -4.297 1 92.5 842 LEU A CA 1
ATOM 6575 C C . LEU A 1 842 ? 13.742 -43.5 -5.27 1 92.5 842 LEU A C 1
ATOM 6577 O O . LEU A 1 842 ? 14.734 -42.906 -4.859 1 92.5 842 LEU A O 1
ATOM 6581 N N . LYS A 1 843 ? 13.531 -43.812 -6.516 1 89.94 843 LYS A N 1
ATOM 6582 C CA . LYS A 1 843 ? 14.469 -43.344 -7.543 1 89.94 843 LYS A CA 1
ATOM 6583 C C . LYS A 1 843 ? 14.5 -41.844 -7.617 1 89.94 843 LYS A C 1
ATOM 6585 O O . LYS A 1 843 ? 13.453 -41.188 -7.57 1 89.94 843 LYS A O 1
ATOM 6590 N N . GLY A 1 844 ? 15.734 -41.312 -7.777 1 89.62 844 GLY A N 1
ATOM 6591 C CA . GLY A 1 844 ? 15.883 -39.844 -7.844 1 89.62 844 GLY A CA 1
ATOM 6592 C C . GLY A 1 844 ? 16.016 -39.219 -6.477 1 89.62 844 GLY A C 1
ATOM 6593 O O . GLY A 1 844 ? 16.547 -39.812 -5.543 1 89.62 844 GLY A O 1
ATOM 6594 N N . GLY A 1 845 ? 15.648 -37.969 -6.383 1 92.38 845 GLY A N 1
ATOM 6595 C CA . GLY A 1 845 ? 15.758 -37.219 -5.137 1 92.38 845 GLY A CA 1
ATOM 6596 C C . GLY A 1 845 ? 14.648 -37.562 -4.152 1 92.38 845 GLY A C 1
ATOM 6597 O O . GLY A 1 845 ? 13.484 -37.688 -4.539 1 92.38 845 GLY A O 1
ATOM 6598 N N . ASN A 1 846 ? 14.945 -37.781 -2.889 1 95.69 846 ASN A N 1
ATOM 6599 C CA . ASN A 1 846 ? 14.016 -38.031 -1.794 1 95.69 846 ASN A CA 1
ATOM 6600 C C . ASN A 1 846 ? 13.977 -36.875 -0.813 1 95.69 846 ASN A C 1
ATOM 6602 O O . ASN A 1 846 ? 14.859 -36.031 -0.824 1 95.69 846 ASN A O 1
ATOM 6606 N N . VAL A 1 847 ? 12.906 -36.812 -0.022 1 96.38 847 VAL A N 1
ATOM 6607 C CA . VAL A 1 847 ? 12.758 -35.781 1.013 1 96.38 847 VAL A CA 1
ATOM 6608 C C . VAL A 1 847 ? 12.797 -36.438 2.391 1 96.38 847 VAL A C 1
ATOM 6610 O O . VAL A 1 847 ? 12.039 -37.375 2.668 1 96.38 847 VAL A O 1
ATOM 6613 N N . VAL A 1 848 ? 13.711 -36 3.207 1 96.75 848 VAL A N 1
ATOM 6614 C CA . VAL A 1 848 ? 13.844 -36.469 4.574 1 96.75 848 VAL A CA 1
ATOM 6615 C C . VAL A 1 848 ? 13.484 -35.375 5.562 1 96.75 848 VAL A C 1
ATOM 6617 O O . VAL A 1 848 ? 14.109 -34.312 5.57 1 96.75 848 VAL A O 1
ATOM 6620 N N . THR A 1 849 ? 12.492 -35.625 6.316 1 94.62 849 THR A N 1
ATOM 6621 C CA . THR A 1 849 ? 12.086 -34.688 7.352 1 94.62 849 THR A CA 1
ATOM 6622 C C . THR A 1 849 ? 12.32 -35.25 8.742 1 94.62 849 THR A C 1
ATOM 6624 O O . THR A 1 849 ? 11.914 -36.375 9.031 1 94.62 849 THR A O 1
ATOM 6627 N N . ILE A 1 850 ? 12.977 -34.531 9.578 1 96.12 850 ILE A N 1
ATOM 6628 C CA . ILE A 1 850 ? 13.281 -34.969 10.938 1 96.12 850 ILE A CA 1
ATOM 6629 C C . ILE A 1 850 ? 12.508 -34.094 11.93 1 96.12 850 ILE A C 1
ATOM 6631 O O . ILE A 1 850 ? 12.742 -32.906 12.031 1 96.12 850 ILE A O 1
ATOM 6635 N N . PHE A 1 851 ? 11.664 -34.719 12.695 1 94 851 PHE A N 1
ATOM 6636 C CA . PHE A 1 851 ? 10.812 -34.031 13.656 1 94 851 PHE A CA 1
ATOM 6637 C C . PHE A 1 851 ? 11.281 -34.281 15.086 1 94 851 PHE A C 1
ATOM 6639 O O . PHE A 1 851 ? 11.578 -35.438 15.445 1 94 851 PHE A O 1
ATOM 6646 N N . GLN A 1 852 ? 11.289 -33.281 15.82 1 95.06 852 GLN A N 1
ATOM 6647 C CA . GLN A 1 852 ? 11.492 -33.469 17.25 1 95.06 852 GLN A CA 1
ATOM 6648 C C . GLN A 1 852 ? 10.297 -34.156 17.891 1 95.06 852 GLN A C 1
ATOM 6650 O O . GLN A 1 852 ? 9.148 -33.75 17.688 1 95.06 852 GLN A O 1
ATOM 6655 N N . VAL A 1 853 ? 10.516 -35.188 18.594 1 96 853 VAL A N 1
ATOM 6656 C CA . VAL A 1 853 ? 9.469 -35.875 19.312 1 96 853 VAL A CA 1
ATOM 6657 C C . VAL A 1 853 ? 9.523 -35.531 20.797 1 96 853 VAL A C 1
ATOM 6659 O O . VAL A 1 853 ? 8.5 -35.219 21.406 1 96 853 VAL A O 1
ATOM 6662 N N . ASP A 1 854 ? 10.742 -35.688 21.359 1 95.81 854 ASP A N 1
ATOM 6663 C CA . ASP A 1 854 ? 10.961 -35.281 22.75 1 95.81 854 ASP A CA 1
ATOM 6664 C C . ASP A 1 854 ? 12.406 -34.844 22.969 1 95.81 854 ASP A C 1
ATOM 6666 O O . ASP A 1 854 ? 13.266 -35.062 22.109 1 95.81 854 ASP A O 1
ATOM 6670 N N . GLY A 1 855 ? 12.547 -34 24.016 1 96.12 855 GLY A N 1
ATOM 6671 C CA . GLY A 1 855 ? 13.883 -33.531 24.359 1 96.12 855 GLY A CA 1
ATOM 6672 C C . GLY A 1 855 ? 14.375 -32.438 23.469 1 96.12 855 GLY A C 1
ATOM 6673 O O . GLY A 1 855 ? 13.594 -31.578 23.031 1 96.12 855 GLY A O 1
ATOM 6674 N N . THR A 1 856 ? 15.766 -32.375 23.344 1 95.81 856 THR A N 1
ATOM 6675 C CA . THR A 1 856 ? 16.438 -31.359 22.531 1 95.81 856 THR A CA 1
ATOM 6676 C C . THR A 1 856 ? 17.516 -32 21.656 1 95.81 856 THR A C 1
ATOM 6678 O O . THR A 1 856 ? 18.703 -31.703 21.812 1 95.81 856 THR A O 1
ATOM 6681 N N . PRO A 1 857 ? 17.047 -32.844 20.766 1 97.31 857 PRO A N 1
ATOM 6682 C CA . PRO A 1 857 ? 18.016 -33.469 19.891 1 97.31 857 PRO A CA 1
ATOM 6683 C C . PRO A 1 857 ? 18.766 -32.469 19 1 97.31 857 PRO A C 1
ATOM 6685 O O . PRO A 1 857 ? 18.219 -31.422 18.672 1 97.31 857 PRO A O 1
ATOM 6688 N N . TRP A 1 858 ? 19.938 -32.75 18.734 1 97.88 858 TRP A N 1
ATOM 6689 C CA . TRP A 1 858 ? 20.797 -32 17.828 1 97.88 858 TRP A CA 1
ATOM 6690 C C . TRP A 1 858 ? 21.172 -32.875 16.609 1 97.88 858 TRP A C 1
ATOM 6692 O O . TRP A 1 858 ? 21.656 -33.969 16.766 1 97.88 858 TRP A O 1
ATOM 6702 N N . ILE A 1 859 ? 20.875 -32.344 15.391 1 98.31 859 ILE A N 1
ATOM 6703 C CA . ILE A 1 859 ? 21.141 -33.094 14.156 1 98.31 859 ILE A CA 1
ATOM 6704 C C . ILE A 1 859 ? 22.297 -32.438 13.406 1 98.31 859 ILE A C 1
ATOM 6706 O O . ILE A 1 859 ? 22.234 -31.266 13.062 1 98.31 859 ILE A O 1
ATOM 6710 N N . ASP A 1 860 ? 23.297 -33.156 13.125 1 97.94 860 ASP A N 1
ATOM 6711 C CA . ASP A 1 860 ? 24.438 -32.688 12.352 1 97.94 860 ASP A CA 1
ATOM 6712 C C . ASP A 1 860 ? 24.203 -32.875 10.852 1 97.94 860 ASP A C 1
ATOM 6714 O O . ASP A 1 860 ? 24.344 -31.938 10.07 1 97.94 860 ASP A O 1
ATOM 6718 N N . ALA A 1 861 ? 23.875 -34.062 10.469 1 98.06 861 ALA A N 1
ATOM 6719 C CA . ALA A 1 861 ? 23.734 -34.438 9.055 1 98.06 861 ALA A CA 1
ATOM 6720 C C . ALA A 1 861 ? 23 -35.75 8.906 1 98.06 861 ALA A C 1
ATOM 6722 O O . ALA A 1 861 ? 22.734 -36.438 9.898 1 98.06 861 ALA A O 1
ATOM 6723 N N . ILE A 1 862 ? 22.594 -36.031 7.754 1 97.62 862 ILE A N 1
ATOM 6724 C CA . ILE A 1 862 ? 22.219 -37.406 7.375 1 97.62 862 ILE A CA 1
ATOM 6725 C C . ILE A 1 862 ? 23.219 -37.938 6.348 1 97.62 862 ILE A C 1
ATOM 6727 O O . ILE A 1 862 ? 23.734 -37.156 5.531 1 97.62 862 ILE A O 1
ATOM 6731 N N . VAL A 1 863 ? 23.484 -39.188 6.371 1 96.88 863 VAL A N 1
ATOM 6732 C CA . VAL A 1 863 ? 24.391 -39.844 5.453 1 96.88 863 VAL A CA 1
ATOM 6733 C C . VAL A 1 863 ? 23.703 -41.062 4.824 1 96.88 863 VAL A C 1
ATOM 6735 O O . VAL A 1 863 ? 23.172 -41.906 5.535 1 96.88 863 VAL A O 1
ATOM 6738 N N . VAL A 1 864 ? 23.719 -41.125 3.498 1 95 864 VAL A N 1
ATOM 6739 C CA . VAL A 1 864 ? 23.125 -42.219 2.773 1 95 864 VAL A CA 1
ATOM 6740 C C . VAL A 1 864 ? 24.219 -43.156 2.238 1 95 864 VAL A C 1
ATOM 6742 O O . VAL A 1 864 ? 25.125 -42.688 1.533 1 95 864 VAL A O 1
ATOM 6745 N N . GLU A 1 865 ? 24.188 -44.469 2.562 1 88 865 GLU A N 1
ATOM 6746 C CA . GLU A 1 865 ? 25.219 -45.438 2.146 1 88 865 GLU A CA 1
ATOM 6747 C C . GLU A 1 865 ? 24.656 -46.469 1.168 1 88 865 GLU A C 1
ATOM 6749 O O . GLU A 1 865 ? 23.516 -46.906 1.308 1 88 865 GLU A O 1
ATOM 6754 N N . MET B 1 1 ? -52.062 20.094 -47.312 1 24.12 1 MET B N 1
ATOM 6755 C CA . MET B 1 1 ? -51.844 21.344 -46.594 1 24.12 1 MET B CA 1
ATOM 6756 C C . MET B 1 1 ? -51.406 21.047 -45.156 1 24.12 1 MET B C 1
ATOM 6758 O O . MET B 1 1 ? -51.5 21.922 -44.281 1 24.12 1 MET B O 1
ATOM 6762 N N . LYS B 1 2 ? -51.062 19.75 -44.938 1 23.12 2 LYS B N 1
ATOM 6763 C CA . LYS B 1 2 ? -50.906 19.109 -43.625 1 23.12 2 LYS B CA 1
ATOM 6764 C C . LYS B 1 2 ? -49.906 19.859 -42.781 1 23.12 2 LYS B C 1
ATOM 6766 O O . LYS B 1 2 ? -48.875 20.328 -43.281 1 23.12 2 LYS B O 1
ATOM 6771 N N . LEU B 1 3 ? -50.312 20.219 -41.438 1 22.86 3 LEU B N 1
ATOM 6772 C CA . LEU B 1 3 ? -50.156 20.891 -40.156 1 22.86 3 LEU B CA 1
ATOM 6773 C C . LEU B 1 3 ? -48.906 20.391 -39.469 1 22.86 3 LEU B C 1
ATOM 6775 O O . LEU B 1 3 ? -48.812 19.203 -39.094 1 22.86 3 LEU B O 1
ATOM 6779 N N . GLN B 1 4 ? -47.781 20.812 -39.875 1 26.52 4 GLN B N 1
ATOM 6780 C CA . GLN B 1 4 ? -46.5 20.469 -39.25 1 26.52 4 GLN B CA 1
ATOM 6781 C C . GLN B 1 4 ? -46.469 20.938 -37.812 1 26.52 4 GLN B C 1
ATOM 6783 O O . GLN B 1 4 ? -46.406 22.141 -37.531 1 26.52 4 GLN B O 1
ATOM 6788 N N . SER B 1 5 ? -47.375 20.328 -37 1 26.11 5 SER B N 1
ATOM 6789 C CA . SER B 1 5 ? -47.5 20.734 -35.594 1 26.11 5 SER B CA 1
ATOM 6790 C C . SER B 1 5 ? -46.125 20.641 -34.906 1 26.11 5 SER B C 1
ATOM 6792 O O . SER B 1 5 ? -45.469 19.609 -34.938 1 26.11 5 SER B O 1
ATOM 6794 N N . LEU B 1 6 ? -45.438 21.766 -34.75 1 27.67 6 LEU B N 1
ATOM 6795 C CA . LEU B 1 6 ? -44.188 22 -34.031 1 27.67 6 LEU B CA 1
ATOM 6796 C C . LEU B 1 6 ? -44.312 21.703 -32.562 1 27.67 6 LEU B C 1
ATOM 6798 O O . LEU B 1 6 ? -45.062 22.391 -31.844 1 27.67 6 LEU B O 1
ATOM 6802 N N . ALA B 1 7 ? -44.438 20.406 -32.125 1 29.03 7 ALA B N 1
ATOM 6803 C CA . ALA B 1 7 ? -44.5 20.094 -30.719 1 29.03 7 ALA B CA 1
ATOM 6804 C C . ALA B 1 7 ? -43.25 20.594 -29.984 1 29.03 7 ALA B C 1
ATOM 6806 O O . ALA B 1 7 ? -42.156 20.125 -30.266 1 29.03 7 ALA B O 1
ATOM 6807 N N . VAL B 1 8 ? -43.25 21.891 -29.641 1 28.58 8 VAL B N 1
ATOM 6808 C CA . VAL B 1 8 ? -42.219 22.453 -28.781 1 28.58 8 VAL B CA 1
ATOM 6809 C C . VAL B 1 8 ? -42.188 21.688 -27.453 1 28.58 8 VAL B C 1
ATOM 6811 O O . VAL B 1 8 ? -43.156 21.672 -26.719 1 28.58 8 VAL B O 1
ATOM 6814 N N . SER B 1 9 ? -41.531 20.609 -27.453 1 27.83 9 SER B N 1
ATOM 6815 C CA . SER B 1 9 ? -41.312 19.906 -26.203 1 27.83 9 SER B CA 1
ATOM 6816 C C . SER B 1 9 ? -40.625 20.812 -25.172 1 27.83 9 SER B C 1
ATOM 6818 O O . SER B 1 9 ? -39.562 21.344 -25.422 1 27.83 9 SER B O 1
ATOM 6820 N N . LEU B 1 10 ? -41.438 21.516 -24.406 1 29.19 10 LEU B N 1
ATOM 6821 C CA . LEU B 1 10 ? -40.938 22.188 -23.219 1 29.19 10 LEU B CA 1
ATOM 6822 C C . LEU B 1 10 ? -40.25 21.188 -22.281 1 29.19 10 LEU B C 1
ATOM 6824 O O . LEU B 1 10 ? -40.906 20.312 -21.719 1 29.19 10 LEU B O 1
ATOM 6828 N N . VAL B 1 11 ? -39.031 20.891 -22.578 1 32.69 11 VAL B N 1
ATOM 6829 C CA . VAL B 1 11 ? -38.25 20.172 -21.578 1 32.69 11 VAL B CA 1
ATOM 6830 C C . VAL B 1 11 ? -38.156 20.984 -20.297 1 32.69 11 VAL B C 1
ATOM 6832 O O . VAL B 1 11 ? -37.562 22.078 -20.281 1 32.69 11 VAL B O 1
ATOM 6835 N N . ALA B 1 12 ? -39.156 20.938 -19.484 1 31.22 12 ALA B N 1
ATOM 6836 C CA . ALA B 1 12 ? -39.031 21.422 -18.125 1 31.22 12 ALA B CA 1
ATOM 6837 C C . ALA B 1 12 ? -37.781 20.891 -17.453 1 31.22 12 ALA B C 1
ATOM 6839 O O . ALA B 1 12 ? -37.625 19.688 -17.297 1 31.22 12 ALA B O 1
ATOM 6840 N N . GLY B 1 13 ? -36.688 21.578 -17.625 1 30.02 13 GLY B N 1
ATOM 6841 C CA . GLY B 1 13 ? -35.531 21.359 -16.812 1 30.02 13 GLY B CA 1
ATOM 6842 C C . GLY B 1 13 ? -35.844 21.297 -15.32 1 30.02 13 GLY B C 1
ATOM 6843 O O . GLY B 1 13 ? -36.219 22.297 -14.719 1 30.02 13 GLY B O 1
ATOM 6844 N N . LEU B 1 14 ? -36.438 20.219 -14.914 1 34.41 14 LEU B N 1
ATOM 6845 C CA . LEU B 1 14 ? -36.406 20.047 -13.461 1 34.41 14 LEU B CA 1
ATOM 6846 C C . LEU B 1 14 ? -35.031 20.312 -12.891 1 34.41 14 LEU B C 1
ATOM 6848 O O . LEU B 1 14 ? -34.062 19.625 -13.242 1 34.41 14 LEU B O 1
ATOM 6852 N N . ALA B 1 15 ? -34.812 21.484 -12.445 1 33.97 15 ALA B N 1
ATOM 6853 C CA . ALA B 1 15 ? -33.656 21.734 -11.586 1 33.97 15 ALA B CA 1
ATOM 6854 C C . ALA B 1 15 ? -33.5 20.672 -10.508 1 33.97 15 ALA B C 1
ATOM 6856 O O . ALA B 1 15 ? -34.406 20.484 -9.68 1 33.97 15 ALA B O 1
ATOM 6857 N N . LEU B 1 16 ? -32.875 19.594 -10.758 1 35.75 16 LEU B N 1
ATOM 6858 C CA . LEU B 1 16 ? -32.438 18.719 -9.672 1 35.75 16 LEU B CA 1
ATOM 6859 C C . LEU B 1 16 ? -31.984 19.547 -8.469 1 35.75 16 LEU B C 1
ATOM 6861 O O . LEU B 1 16 ? -30.984 20.266 -8.531 1 35.75 16 LEU B O 1
ATOM 6865 N N . VAL B 1 17 ? -32.875 19.922 -7.68 1 36.72 17 VAL B N 1
ATOM 6866 C CA . VAL B 1 17 ? -32.438 20.391 -6.371 1 36.72 17 VAL B CA 1
ATOM 6867 C C . VAL B 1 17 ? -31.359 19.453 -5.816 1 36.72 17 VAL B C 1
ATOM 6869 O O . VAL B 1 17 ? -31.641 18.281 -5.574 1 36.72 17 VAL B O 1
ATOM 6872 N N . GLU B 1 18 ? -30.188 19.688 -6.102 1 47.28 18 GLU B N 1
ATOM 6873 C CA . GLU B 1 18 ? -29.109 18.953 -5.43 1 47.28 18 GLU B CA 1
ATOM 6874 C C . GLU B 1 18 ? -29.406 18.781 -3.943 1 47.28 18 GLU B C 1
ATOM 6876 O O . GLU B 1 18 ? -29.766 19.734 -3.258 1 47.28 18 GLU B O 1
ATOM 6881 N N . ALA B 1 19 ? -29.734 17.688 -3.541 1 49.53 19 ALA B N 1
ATOM 6882 C CA . ALA B 1 19 ? -29.953 17.312 -2.146 1 49.53 19 ALA B CA 1
ATOM 6883 C C . ALA B 1 19 ? -28.969 18.016 -1.227 1 49.53 19 ALA B C 1
ATOM 6885 O O . ALA B 1 19 ? -27.75 17.906 -1.418 1 49.53 19 ALA B O 1
ATOM 6886 N N . GLN B 1 20 ? -29.344 19.062 -0.58 1 60.59 20 GLN B N 1
ATOM 6887 C CA . GLN B 1 20 ? -28.5 19.734 0.403 1 60.59 20 GLN B CA 1
ATOM 6888 C C . GLN B 1 20 ? -28.156 18.812 1.561 1 60.59 20 GLN B C 1
ATOM 6890 O O . GLN B 1 20 ? -29.047 18.172 2.141 1 60.59 20 GLN B O 1
ATOM 6895 N N . ASN B 1 21 ? -26.859 18.453 1.835 1 76.38 21 ASN B N 1
ATOM 6896 C CA . ASN B 1 21 ? -26.344 17.656 2.941 1 76.38 21 ASN B CA 1
ATOM 6897 C C . ASN B 1 21 ? -26.609 18.328 4.289 1 76.38 21 ASN B C 1
ATOM 6899 O O . ASN B 1 21 ? -26.141 19.438 4.531 1 76.38 21 ASN B O 1
ATOM 6903 N N . GLU B 1 22 ? -27.5 17.734 5.066 1 86.31 22 GLU B N 1
ATOM 6904 C CA . GLU B 1 22 ? -27.844 18.281 6.371 1 86.31 22 GLU B CA 1
ATOM 6905 C C . GLU B 1 22 ? -26.609 18.406 7.258 1 86.31 22 GLU B C 1
ATOM 6907 O O . GLU B 1 22 ? -25.75 17.516 7.258 1 86.31 22 GLU B O 1
ATOM 6912 N N . ARG B 1 23 ? -26.531 19.562 7.945 1 93.19 23 ARG B N 1
ATOM 6913 C CA . ARG B 1 23 ? -25.453 19.797 8.906 1 93.19 23 ARG B CA 1
ATOM 6914 C C . ARG B 1 23 ? -25.672 19 10.188 1 93.19 23 ARG B C 1
ATOM 6916 O O . ARG B 1 23 ? -26.812 18.875 10.656 1 93.19 23 ARG B O 1
ATOM 6923 N N . PRO B 1 24 ? -24.562 18.469 10.68 1 91.94 24 PRO B N 1
ATOM 6924 C CA . PRO B 1 24 ? -24.734 17.781 11.961 1 91.94 24 PRO B CA 1
ATOM 6925 C C . PRO B 1 24 ? -24.984 18.734 13.125 1 91.94 24 PRO B C 1
ATOM 6927 O O . PRO B 1 24 ? -25.5 18.328 14.164 1 91.94 24 PRO B O 1
ATOM 6930 N N . TYR B 1 25 ? -24.547 19.953 13.062 1 93.38 25 TYR B N 1
ATOM 6931 C CA . TYR B 1 25 ? -24.719 21.047 14.023 1 93.38 25 TYR B CA 1
ATOM 6932 C C . TYR B 1 25 ? -24.672 22.391 13.328 1 93.38 25 TYR B C 1
ATOM 6934 O O . TYR B 1 25 ? -24.172 22.5 12.203 1 93.38 25 TYR B O 1
ATOM 6942 N N . PRO B 1 26 ? -25.219 23.406 13.938 1 92.06 26 PRO B N 1
ATOM 6943 C CA . PRO B 1 26 ? -25.203 24.719 13.289 1 92.06 26 PRO B CA 1
ATOM 6944 C C . PRO B 1 26 ? -23.812 25.344 13.242 1 92.06 26 PRO B C 1
ATOM 6946 O O . PRO B 1 26 ? -23.031 25.203 14.188 1 92.06 26 PRO B O 1
ATOM 6949 N N . PRO B 1 27 ? -23.531 26.109 12.172 1 93.44 27 PRO B N 1
ATOM 6950 C CA . PRO B 1 27 ? -22.266 26.859 12.148 1 93.44 27 PRO B CA 1
ATOM 6951 C C . PRO B 1 27 ? -22.172 27.891 13.273 1 93.44 27 PRO B C 1
ATOM 6953 O O . PRO B 1 27 ? -23.172 28.484 13.656 1 93.44 27 PRO B O 1
ATOM 6956 N N . THR B 1 28 ? -21.016 28.125 13.695 1 93.38 28 THR B N 1
ATOM 6957 C CA . THR B 1 28 ? -20.766 29.047 14.797 1 93.38 28 THR B CA 1
ATOM 6958 C C . THR B 1 28 ? -21.219 30.453 14.422 1 93.38 28 THR B C 1
ATOM 6960 O O . THR B 1 28 ? -21.641 31.234 15.281 1 93.38 28 THR B O 1
ATOM 6963 N N . ASP B 1 29 ? -21.172 30.859 13.172 1 95.31 29 ASP B N 1
ATOM 6964 C CA . ASP B 1 29 ? -21.484 32.219 12.727 1 95.31 29 ASP B CA 1
ATOM 6965 C C . ASP B 1 29 ? -22.828 32.25 12.008 1 95.31 29 ASP B C 1
ATOM 6967 O O . ASP B 1 29 ? -23.047 33.125 11.156 1 95.31 29 ASP B O 1
ATOM 6971 N N . ALA B 1 30 ? -23.672 31.344 12.297 1 93.38 30 ALA B N 1
ATOM 6972 C CA . ALA B 1 30 ? -24.953 31.203 11.594 1 93.38 30 ALA B CA 1
ATOM 6973 C C . ALA B 1 30 ? -25.766 32.469 11.672 1 93.38 30 ALA B C 1
ATOM 6975 O O . ALA B 1 30 ? -26.594 32.75 10.797 1 93.38 30 ALA B O 1
ATOM 6976 N N . TYR B 1 31 ? -25.531 33.344 12.68 1 94.44 31 TYR B N 1
ATOM 6977 C CA . TYR B 1 31 ? -26.312 34.562 12.906 1 94.44 31 TYR B CA 1
ATOM 6978 C C . TYR B 1 31 ? -25.766 35.719 12.078 1 94.44 31 TYR B C 1
ATOM 6980 O O . TYR B 1 31 ? -26.406 36.75 11.984 1 94.44 31 TYR B O 1
ATOM 6988 N N . LEU B 1 32 ? -24.594 35.531 11.477 1 95.94 32 LEU B N 1
ATOM 6989 C CA . LEU B 1 32 ? -24 36.594 10.656 1 95.94 32 LEU B CA 1
ATOM 6990 C C . LEU B 1 32 ? -24.5 36.5 9.219 1 95.94 32 LEU B C 1
ATOM 6992 O O . LEU B 1 32 ? -24.828 35.406 8.734 1 95.94 32 LEU B O 1
ATOM 6996 N N . GLN B 1 33 ? -24.562 37.656 8.586 1 92.06 33 GLN B N 1
ATOM 6997 C CA . GLN B 1 33 ? -25 37.719 7.191 1 92.06 33 GLN B CA 1
ATOM 6998 C C . GLN B 1 33 ? -23.828 38.125 6.277 1 92.06 33 GLN B C 1
ATOM 7000 O O . GLN B 1 33 ? -22.859 38.719 6.723 1 92.06 33 GLN B O 1
ATOM 7005 N N . THR B 1 34 ? -23.891 37.625 5.086 1 92.5 34 THR B N 1
ATOM 7006 C CA . THR B 1 34 ? -22.922 38.031 4.066 1 92.5 34 THR B CA 1
ATOM 7007 C C . THR B 1 34 ? -23.625 38.531 2.816 1 92.5 34 THR B C 1
ATOM 7009 O O . THR B 1 34 ? -24.859 38.594 2.771 1 92.5 34 THR B O 1
ATOM 7012 N N . THR B 1 35 ? -22.828 39.094 1.865 1 95.44 35 THR B N 1
ATOM 7013 C CA . THR B 1 35 ? -23.344 39.531 0.578 1 95.44 35 THR B CA 1
ATOM 7014 C C . THR B 1 35 ? -23.484 38.344 -0.382 1 95.44 35 THR B C 1
ATOM 7016 O O . THR B 1 35 ? -23.062 37.219 -0.071 1 95.44 35 THR B O 1
ATOM 7019 N N . SER B 1 36 ? -24.172 38.562 -1.514 1 94.56 36 SER B N 1
ATOM 7020 C CA . SER B 1 36 ? -24.406 37.5 -2.482 1 94.56 36 SER B CA 1
ATOM 7021 C C . SER B 1 36 ? -24.062 37.969 -3.896 1 94.56 36 SER B C 1
ATOM 7023 O O . SER B 1 36 ? -24.859 37.75 -4.828 1 94.56 36 SER B O 1
ATOM 7025 N N . PHE B 1 37 ? -22.984 38.656 -4.035 1 96.38 37 PHE B N 1
ATOM 7026 C CA . PHE B 1 37 ? -22.516 39.062 -5.355 1 96.38 37 PHE B CA 1
ATOM 7027 C C . PHE B 1 37 ? -22.062 37.844 -6.164 1 96.38 37 PHE B C 1
ATOM 7029 O O . PHE B 1 37 ? -22.172 37.844 -7.391 1 96.38 37 PHE B O 1
ATOM 7036 N N . LEU B 1 38 ? -21.5 36.812 -5.48 1 97.44 38 LEU B N 1
ATOM 7037 C CA . LEU B 1 38 ? -20.953 35.625 -6.113 1 97.44 38 LEU B CA 1
ATOM 7038 C C . LEU B 1 38 ? -21.875 34.438 -5.926 1 97.44 38 LEU B C 1
ATOM 7040 O O . LEU B 1 38 ? -22.5 34.281 -4.871 1 97.44 38 LEU B O 1
ATOM 7044 N N . ASP B 1 39 ? -21.969 33.562 -6.941 1 96.62 39 ASP B N 1
ATOM 7045 C CA . ASP B 1 39 ? -22.578 32.25 -6.805 1 96.62 39 ASP B CA 1
ATOM 7046 C C . ASP B 1 39 ? -21.609 31.25 -6.168 1 96.62 39 ASP B C 1
ATOM 7048 O O . ASP B 1 39 ? -20.938 30.5 -6.871 1 96.62 39 ASP B O 1
ATOM 7052 N N . HIS B 1 40 ? -21.656 31.172 -4.93 1 97.19 40 HIS B N 1
ATOM 7053 C CA . HIS B 1 40 ? -20.672 30.422 -4.16 1 97.19 40 HIS B CA 1
ATOM 7054 C C . HIS B 1 40 ? -20.609 28.969 -4.629 1 97.19 40 HIS B C 1
ATOM 7056 O O . HIS B 1 40 ? -19.516 28.406 -4.777 1 97.19 40 HIS B O 1
ATOM 7062 N N . GLU B 1 41 ? -21.672 28.281 -4.887 1 96.44 41 GLU B N 1
ATOM 7063 C CA . GLU B 1 41 ? -21.75 26.875 -5.266 1 96.44 41 GLU B CA 1
ATOM 7064 C C . GLU B 1 41 ? -20.969 26.609 -6.555 1 96.44 41 GLU B C 1
ATOM 7066 O O . GLU B 1 41 ? -20.344 25.562 -6.699 1 96.44 41 GLU B O 1
ATOM 7071 N N . SER B 1 42 ? -20.969 27.484 -7.441 1 97.12 42 SER B N 1
ATOM 7072 C CA . SER B 1 42 ? -20.375 27.297 -8.758 1 97.12 42 SER B CA 1
ATOM 7073 C C . SER B 1 42 ? -18.844 27.234 -8.664 1 97.12 42 SER B C 1
ATOM 7075 O O . SER B 1 42 ? -18.188 26.688 -9.547 1 97.12 42 SER B O 1
ATOM 7077 N N . TYR B 1 43 ? -18.266 27.781 -7.602 1 97.69 43 TYR B N 1
ATOM 7078 C CA . TYR B 1 43 ? -16.812 27.797 -7.441 1 97.69 43 TYR B CA 1
ATOM 7079 C C . TYR B 1 43 ? -16.328 26.469 -6.859 1 97.69 43 TYR B C 1
ATOM 7081 O O . TYR B 1 43 ? -15.117 26.219 -6.812 1 97.69 43 TYR B O 1
ATOM 7089 N N . LEU B 1 44 ? -17.266 25.578 -6.492 1 97.75 44 LEU B N 1
ATOM 7090 C CA . LEU B 1 44 ? -16.906 24.359 -5.766 1 97.75 44 LEU B CA 1
ATOM 7091 C C . LEU B 1 44 ? -16.969 23.141 -6.672 1 97.75 44 LEU B C 1
ATOM 7093 O O . LEU B 1 44 ? -16.812 22 -6.207 1 97.75 44 LEU B O 1
ATOM 7097 N N . ASP B 1 45 ? -17.188 23.359 -7.977 1 94.69 45 ASP B N 1
ATOM 7098 C CA . ASP B 1 45 ? -17.234 22.25 -8.922 1 94.69 45 ASP B CA 1
ATOM 7099 C C . ASP B 1 45 ? -15.977 21.391 -8.844 1 94.69 45 ASP B C 1
ATOM 7101 O O . ASP B 1 45 ? -14.859 21.922 -8.836 1 94.69 45 ASP B O 1
ATOM 7105 N N . GLY B 1 46 ? -16.156 20.094 -8.695 1 93.62 46 GLY B N 1
ATOM 7106 C CA . GLY B 1 46 ? -15.031 19.156 -8.648 1 93.62 46 GLY B CA 1
ATOM 7107 C C . GLY B 1 46 ? -14.523 18.906 -7.238 1 93.62 46 GLY B C 1
ATOM 7108 O O . GLY B 1 46 ? -13.688 18.031 -7.023 1 93.62 46 GLY B O 1
ATOM 7109 N N . LEU B 1 47 ? -14.945 19.625 -6.242 1 96.94 47 LEU B N 1
ATOM 7110 C CA . LEU B 1 47 ? -14.531 19.438 -4.855 1 96.94 47 LEU B CA 1
ATOM 7111 C C . LEU B 1 47 ? -15.531 18.562 -4.109 1 96.94 47 LEU B C 1
ATOM 7113 O O . LEU B 1 47 ? -16.719 18.516 -4.461 1 96.94 47 LEU B O 1
ATOM 7117 N N . ASP B 1 48 ? -15.039 17.828 -3.168 1 96.06 48 ASP B N 1
ATOM 7118 C CA . ASP B 1 48 ? -15.883 16.969 -2.328 1 96.06 48 ASP B CA 1
ATOM 7119 C C . ASP B 1 48 ? -16.469 17.766 -1.16 1 96.06 48 ASP B C 1
ATOM 7121 O O . ASP B 1 48 ? -15.891 18.766 -0.729 1 96.06 48 ASP B O 1
ATOM 7125 N N . ASP B 1 49 ? -17.688 17.312 -0.729 1 96.75 49 ASP B N 1
ATOM 7126 C CA . ASP B 1 49 ? -18.25 17.812 0.517 1 96.75 49 ASP B CA 1
ATOM 7127 C C . ASP B 1 49 ? -18.438 19.328 0.458 1 96.75 49 ASP B C 1
ATOM 7129 O O . ASP B 1 49 ? -17.953 20.062 1.322 1 96.75 49 ASP B O 1
ATOM 7133 N N . HIS B 1 50 ? -19.203 19.844 -0.486 1 97 50 HIS B N 1
ATOM 7134 C CA . HIS B 1 50 ? -19.406 21.266 -0.771 1 97 50 HIS B CA 1
ATOM 7135 C C . HIS B 1 50 ? -19.828 22.016 0.482 1 97 50 HIS B C 1
ATOM 7137 O O . HIS B 1 50 ? -19.406 23.156 0.689 1 97 50 HIS B O 1
ATOM 7143 N N . GLN B 1 51 ? -20.625 21.406 1.259 1 96.44 51 GLN B N 1
ATOM 7144 C CA . GLN B 1 51 ? -21.188 22.094 2.41 1 96.44 51 GLN B CA 1
ATOM 7145 C C . GLN B 1 51 ? -20.094 22.641 3.322 1 96.44 51 GLN B C 1
ATOM 7147 O O . GLN B 1 51 ? -20.25 23.703 3.922 1 96.44 51 GLN B O 1
ATOM 7152 N N . TRP B 1 52 ? -19.031 21.891 3.502 1 97.06 52 TRP B N 1
ATOM 7153 C CA . TRP B 1 52 ? -17.938 22.359 4.355 1 97.06 52 TRP B CA 1
ATOM 7154 C C . TRP B 1 52 ? -17.391 23.688 3.863 1 97.06 52 TRP B C 1
ATOM 7156 O O . TRP B 1 52 ? -17.125 24.594 4.66 1 97.06 52 TRP B O 1
ATOM 7166 N N . TYR B 1 53 ? -17.219 23.844 2.566 1 97.94 53 TYR B N 1
ATOM 7167 C CA . TYR B 1 53 ? -16.688 25.078 1.995 1 97.94 53 TYR B CA 1
ATOM 7168 C C . TYR B 1 53 ? -17.672 26.219 2.18 1 97.94 53 TYR B C 1
ATOM 7170 O O . TYR B 1 53 ? -17.281 27.344 2.537 1 97.94 53 TYR B O 1
ATOM 7178 N N . LEU B 1 54 ? -18.906 25.969 1.928 1 96.69 54 LEU B N 1
ATOM 7179 C CA . LEU B 1 54 ? -19.938 26.984 2.084 1 96.69 54 LEU B CA 1
ATOM 7180 C C . LEU B 1 54 ? -19.969 27.516 3.516 1 96.69 54 LEU B C 1
ATOM 7182 O O . LEU B 1 54 ? -20.281 28.688 3.746 1 96.69 54 LEU B O 1
ATOM 7186 N N . ASP B 1 55 ? -19.609 26.672 4.414 1 96.44 55 ASP B N 1
ATOM 7187 C CA . ASP B 1 55 ? -19.703 27.016 5.828 1 96.44 55 ASP B CA 1
ATOM 7188 C C . ASP B 1 55 ? -18.406 27.672 6.316 1 96.44 55 ASP B C 1
ATOM 7190 O O . ASP B 1 55 ? -18.391 28.328 7.359 1 96.44 55 ASP B O 1
ATOM 7194 N N . ASN B 1 56 ? -17.312 27.531 5.57 1 97.62 56 ASN B N 1
ATOM 7195 C CA . ASN B 1 56 ? -16.078 27.797 6.301 1 97.62 56 ASN B CA 1
ATOM 7196 C C . ASN B 1 56 ? -15.172 28.781 5.551 1 97.62 56 ASN B C 1
ATOM 7198 O O . ASN B 1 56 ? -14.32 29.438 6.152 1 97.62 56 ASN B O 1
ATOM 7202 N N . ILE B 1 57 ? -15.289 28.922 4.254 1 98.56 57 ILE B N 1
ATOM 7203 C CA . ILE B 1 57 ? -14.203 29.625 3.584 1 98.56 57 ILE B CA 1
ATOM 7204 C C . ILE B 1 57 ? -14.727 30.953 3.031 1 98.56 57 ILE B C 1
ATOM 7206 O O . ILE B 1 57 ? -15.922 31.094 2.752 1 98.56 57 ILE B O 1
ATOM 7210 N N . PRO B 1 58 ? -13.867 32.031 2.84 1 98.5 58 PRO B N 1
ATOM 7211 C CA . PRO B 1 58 ? -14.188 33.156 1.948 1 98.5 58 PRO B CA 1
ATOM 7212 C C . PRO B 1 58 ? -14.18 32.75 0.475 1 98.5 58 PRO B C 1
ATOM 7214 O O . PRO B 1 58 ? -13.367 31.922 0.061 1 98.5 58 PRO B O 1
ATOM 7217 N N . PHE B 1 59 ? -15.055 33.281 -0.232 1 98.69 59 PHE B N 1
ATOM 7218 C CA . PHE B 1 59 ? -15.094 33.031 -1.666 1 98.69 59 PHE B CA 1
ATOM 7219 C C . PHE B 1 59 ? -14.469 34.188 -2.443 1 98.69 59 PHE B C 1
ATOM 7221 O O . PHE B 1 59 ? -14.664 35.344 -2.104 1 98.69 59 PHE B O 1
ATOM 7228 N N . ILE B 1 60 ? -13.656 33.938 -3.393 1 98.69 60 ILE B N 1
ATOM 7229 C CA . ILE B 1 60 ? -13.023 34.969 -4.184 1 98.69 60 ILE B CA 1
ATOM 7230 C C . ILE B 1 60 ? -13.391 34.812 -5.656 1 98.69 60 ILE B C 1
ATOM 7232 O O . ILE B 1 60 ? -13.719 33.719 -6.098 1 98.69 60 ILE B O 1
ATOM 7236 N N . ASP B 1 61 ? -13.445 35.75 -6.395 1 98.5 61 ASP B N 1
ATOM 7237 C CA . ASP B 1 61 ? -13.516 35.875 -7.848 1 98.5 61 ASP B CA 1
ATOM 7238 C C . ASP B 1 61 ? -12.445 36.844 -8.375 1 98.5 61 ASP B C 1
ATOM 7240 O O . ASP B 1 61 ? -12.453 38.031 -8.055 1 98.5 61 ASP B O 1
ATOM 7244 N N . VAL B 1 62 ? -11.484 36.312 -9.078 1 98.12 62 VAL B N 1
ATOM 7245 C CA . VAL B 1 62 ? -10.367 37.125 -9.555 1 98.12 62 VAL B CA 1
ATOM 7246 C C . VAL B 1 62 ? -10.141 36.875 -11.039 1 98.12 62 VAL B C 1
ATOM 7248 O O . VAL B 1 62 ? -10.531 35.844 -11.562 1 98.12 62 VAL B O 1
ATOM 7251 N N . PRO B 1 63 ? -9.547 37.781 -11.773 1 97.19 63 PRO B N 1
ATOM 7252 C CA . PRO B 1 63 ? -9.406 37.625 -13.219 1 97.19 63 PRO B CA 1
ATOM 7253 C C . PRO B 1 63 ? -8.289 36.656 -13.602 1 97.19 63 PRO B C 1
ATOM 7255 O O . PRO B 1 63 ? -8.219 36.219 -14.75 1 97.19 63 PRO B O 1
ATOM 7258 N N . GLU B 1 64 ? -7.418 36.25 -12.711 1 96.81 64 GLU B N 1
ATOM 7259 C CA . GLU B 1 64 ? -6.34 35.312 -12.984 1 96.81 64 GLU B CA 1
ATOM 7260 C C . GLU B 1 64 ? -6.762 33.875 -12.664 1 96.81 64 GLU B C 1
ATOM 7262 O O . GLU B 1 64 ? -6.719 33.469 -11.5 1 96.81 64 GLU B O 1
ATOM 7267 N N . PRO B 1 65 ? -6.996 33.031 -13.656 1 96.62 65 PRO B N 1
ATOM 7268 C CA . PRO B 1 65 ? -7.566 31.703 -13.43 1 96.62 65 PRO B CA 1
ATOM 7269 C C . PRO B 1 65 ? -6.68 30.828 -12.555 1 96.62 65 PRO B C 1
ATOM 7271 O O . PRO B 1 65 ? -7.184 30.031 -11.758 1 96.62 65 PRO B O 1
ATOM 7274 N N . SER B 1 66 ? -5.367 30.859 -12.703 1 97.5 66 SER B N 1
ATOM 7275 C CA . SER B 1 66 ? -4.473 30.016 -11.922 1 97.5 66 SER B CA 1
ATOM 7276 C C . SER B 1 66 ? -4.566 30.344 -10.43 1 97.5 66 SER B C 1
ATOM 7278 O O . SER B 1 66 ? -4.523 29.438 -9.586 1 97.5 66 SER B O 1
ATOM 7280 N N . ILE B 1 67 ? -4.648 31.609 -10.094 1 98.12 67 ILE B N 1
ATOM 7281 C CA . ILE B 1 67 ? -4.785 32.031 -8.703 1 98.12 67 ILE B CA 1
ATOM 7282 C C . ILE B 1 67 ? -6.117 31.516 -8.148 1 98.12 67 ILE B C 1
ATOM 7284 O O . ILE B 1 67 ? -6.176 31.016 -7.023 1 98.12 67 ILE B O 1
ATOM 7288 N N . GLN B 1 68 ? -7.168 31.656 -8.992 1 97.81 68 GLN B N 1
ATOM 7289 C CA . GLN B 1 68 ? -8.484 31.188 -8.586 1 97.81 68 GLN B CA 1
ATOM 7290 C C . GLN B 1 68 ? -8.477 29.688 -8.336 1 97.81 68 GLN B C 1
ATOM 7292 O O . GLN B 1 68 ? -8.969 29.219 -7.309 1 97.81 68 GLN B O 1
ATOM 7297 N N . ASP B 1 69 ? -7.898 28.906 -9.281 1 98 69 ASP B N 1
ATOM 7298 C CA . ASP B 1 69 ? -7.84 27.453 -9.195 1 98 69 ASP B CA 1
ATOM 7299 C C . ASP B 1 69 ? -7.078 27 -7.949 1 98 69 ASP B C 1
ATOM 7301 O O . ASP B 1 69 ? -7.551 26.141 -7.199 1 98 69 ASP B O 1
ATOM 7305 N N . VAL B 1 70 ? -5.922 27.531 -7.75 1 98.62 70 VAL B N 1
ATOM 7306 C CA . VAL B 1 70 ? -5.059 27.109 -6.652 1 98.62 70 VAL B CA 1
ATOM 7307 C C . VAL B 1 70 ? -5.68 27.531 -5.32 1 98.62 70 VAL B C 1
ATOM 7309 O O . VAL B 1 70 ? -5.559 26.812 -4.32 1 98.62 70 VAL B O 1
ATOM 7312 N N . TYR B 1 71 ? -6.426 28.672 -5.34 1 98.69 71 TYR B N 1
ATOM 7313 C CA . TYR B 1 71 ? -7.102 29.109 -4.121 1 98.69 71 TYR B CA 1
ATOM 7314 C C . TYR B 1 71 ? -8.086 28.047 -3.643 1 98.69 71 TYR B C 1
ATOM 7316 O O . TYR B 1 71 ? -8.047 27.641 -2.477 1 98.69 71 TYR B O 1
ATOM 7324 N N . TYR B 1 72 ? -8.945 27.625 -4.469 1 98.81 72 TYR B N 1
ATOM 7325 C CA . TYR B 1 72 ? -9.977 26.656 -4.074 1 98.81 72 TYR B CA 1
ATOM 7326 C C . TYR B 1 72 ? -9.375 25.281 -3.832 1 98.81 72 TYR B C 1
ATOM 7328 O O . TYR B 1 72 ? -9.82 24.547 -2.945 1 98.81 72 TYR B O 1
ATOM 7336 N N . TYR B 1 73 ? -8.375 24.906 -4.617 1 98.44 73 TYR B N 1
ATOM 7337 C CA . TYR B 1 73 ? -7.641 23.672 -4.312 1 98.44 73 TYR B CA 1
ATOM 7338 C C . TYR B 1 73 ? -7.023 23.734 -2.918 1 98.44 73 TYR B C 1
ATOM 7340 O O . TYR B 1 73 ? -7.078 22.766 -2.162 1 98.44 73 TYR B O 1
ATOM 7348 N N . ARG B 1 74 ? -6.383 24.875 -2.633 1 98.69 74 ARG B N 1
ATOM 7349 C CA . ARG B 1 74 ? -5.754 25.047 -1.327 1 98.69 74 ARG B CA 1
ATOM 7350 C C . ARG B 1 74 ? -6.777 24.906 -0.205 1 98.69 74 ARG B C 1
ATOM 7352 O O . ARG B 1 74 ? -6.48 24.328 0.847 1 98.69 74 ARG B O 1
ATOM 7359 N N . ALA B 1 75 ? -7.938 25.438 -0.402 1 98.69 75 ALA B N 1
ATOM 7360 C CA . ALA B 1 75 ? -9.008 25.234 0.57 1 98.69 75 ALA B CA 1
ATOM 7361 C C . ALA B 1 75 ? -9.297 23.75 0.774 1 98.69 75 ALA B C 1
ATOM 7363 O O . ALA B 1 75 ? -9.531 23.312 1.899 1 98.69 75 ALA B O 1
ATOM 7364 N N . SER B 1 76 ? -9.266 23.016 -0.292 1 98.56 76 SER B N 1
ATOM 7365 C CA . SER B 1 76 ? -9.492 21.578 -0.185 1 98.56 76 SER B CA 1
ATOM 7366 C C . SER B 1 76 ? -8.352 20.891 0.563 1 98.56 76 SER B C 1
ATOM 7368 O O . SER B 1 76 ? -8.578 19.906 1.281 1 98.56 76 SER B O 1
ATOM 7370 N N . VAL B 1 77 ? -7.09 21.328 0.372 1 98.38 77 VAL B N 1
ATOM 7371 C CA . VAL B 1 77 ? -5.953 20.812 1.126 1 98.38 77 VAL B CA 1
ATOM 7372 C C . VAL B 1 77 ? -6.168 21.062 2.617 1 98.38 77 VAL B C 1
ATOM 7374 O O . VAL B 1 77 ? -5.973 20.156 3.436 1 98.38 77 VAL B O 1
ATOM 7377 N N . ILE B 1 78 ? -6.559 22.234 2.934 1 98.5 78 ILE B N 1
ATOM 7378 C CA . ILE B 1 78 ? -6.816 22.594 4.32 1 98.5 78 ILE B CA 1
ATOM 7379 C C . ILE B 1 78 ? -7.879 21.672 4.91 1 98.5 78 ILE B C 1
ATOM 7381 O O . ILE B 1 78 ? -7.719 21.172 6.023 1 98.5 78 ILE B O 1
ATOM 7385 N N . LYS B 1 79 ? -8.914 21.469 4.188 1 98.25 79 LYS B N 1
ATOM 7386 C CA . LYS B 1 79 ? -9.984 20.578 4.66 1 98.25 79 LYS B CA 1
ATOM 7387 C C . LYS B 1 79 ? -9.438 19.188 4.992 1 98.25 79 LYS B C 1
ATOM 7389 O O . LYS B 1 79 ? -9.805 18.609 6.012 1 98.25 79 LYS B O 1
ATOM 7394 N N . ARG B 1 80 ? -8.57 18.672 4.156 1 97.69 80 ARG B N 1
ATOM 7395 C CA . ARG B 1 80 ? -7.988 17.344 4.367 1 97.69 80 ARG B CA 1
ATOM 7396 C C . ARG B 1 80 ? -7.191 17.297 5.664 1 97.69 80 ARG B C 1
ATOM 7398 O O . ARG B 1 80 ? -7.086 16.234 6.297 1 97.69 80 ARG B O 1
ATOM 7405 N N . HIS B 1 81 ? -6.645 18.453 6.035 1 97.88 81 HIS B N 1
ATOM 7406 C CA . HIS B 1 81 ? -5.641 18.438 7.094 1 97.88 81 HIS B CA 1
ATOM 7407 C C . HIS B 1 81 ? -6.246 18.875 8.43 1 97.88 81 HIS B C 1
ATOM 7409 O O . HIS B 1 81 ? -5.586 18.797 9.469 1 97.88 81 HIS B O 1
ATOM 7415 N N . ILE B 1 82 ? -7.48 19.359 8.43 1 97.5 82 ILE B N 1
ATOM 7416 C CA . ILE B 1 82 ? -8.172 19.641 9.688 1 97.5 82 ILE B CA 1
ATOM 7417 C C . ILE B 1 82 ? -8.656 18.344 10.312 1 97.5 82 ILE B C 1
ATOM 7419 O O . ILE B 1 82 ? -9.469 17.625 9.719 1 97.5 82 ILE B O 1
ATOM 7423 N N . LYS B 1 83 ? -8.102 17.984 11.43 1 96.25 83 LYS B N 1
ATOM 7424 C CA . LYS B 1 83 ? -8.367 16.734 12.125 1 96.25 83 LYS B CA 1
ATOM 7425 C C . LYS B 1 83 ? -9.008 16.984 13.484 1 96.25 83 LYS B C 1
ATOM 7427 O O . LYS B 1 83 ? -8.5 17.781 14.281 1 96.25 83 LYS B O 1
ATOM 7432 N N . TRP B 1 84 ? -10.164 16.422 13.719 1 97 84 TRP B N 1
ATOM 7433 C CA . TRP B 1 84 ? -10.695 16.422 15.078 1 97 84 TRP B CA 1
ATOM 7434 C C . TRP B 1 84 ? -9.945 15.43 15.961 1 97 84 TRP B C 1
ATOM 7436 O O . TRP B 1 84 ? -9.969 14.219 15.703 1 97 84 TRP B O 1
ATOM 7446 N N . ALA B 1 85 ? -9.289 15.898 16.984 1 94.56 85 ALA B N 1
ATOM 7447 C CA . ALA B 1 85 ? -8.422 15.047 17.797 1 94.56 85 ALA B CA 1
ATOM 7448 C C . ALA B 1 85 ? -9.227 14.281 18.844 1 94.56 85 ALA B C 1
ATOM 7450 O O . ALA B 1 85 ? -9.133 13.055 18.938 1 94.56 85 ALA B O 1
ATOM 7451 N N . HIS B 1 86 ? -9.992 15.039 19.625 1 95.19 86 HIS B N 1
ATOM 7452 C CA . HIS B 1 86 ? -10.703 14.43 20.75 1 95.19 86 HIS B CA 1
ATOM 7453 C C . HIS B 1 86 ? -11.656 15.422 21.406 1 95.19 86 HIS B C 1
ATOM 7455 O O . HIS B 1 86 ? -11.453 16.625 21.328 1 95.19 86 HIS B O 1
ATOM 7461 N N . GLU B 1 87 ? -12.656 14.898 22.047 1 96.25 87 GLU B N 1
ATOM 7462 C CA . GLU B 1 87 ? -13.555 15.742 22.828 1 96.25 87 GLU B CA 1
ATOM 7463 C C . GLU B 1 87 ? -12.789 16.594 23.812 1 96.25 87 GLU B C 1
ATOM 7465 O O . GLU B 1 87 ? -11.883 16.109 24.5 1 96.25 87 GLU B O 1
ATOM 7470 N N . GLY B 1 88 ? -13.133 17.859 23.875 1 96.12 88 GLY B N 1
ATOM 7471 C CA . GLY B 1 88 ? -12.445 18.797 24.734 1 96.12 88 GLY B CA 1
ATOM 7472 C C . GLY B 1 88 ? -11.234 19.438 24.094 1 96.12 88 GLY B C 1
ATOM 7473 O O . GLY B 1 88 ? -11.047 20.656 24.172 1 96.12 88 GLY B O 1
ATOM 7474 N N . HIS B 1 89 ? -10.367 18.641 23.453 1 96 89 HIS B N 1
ATOM 7475 C CA . HIS B 1 89 ? -9.18 19.156 22.781 1 96 89 HIS B CA 1
ATOM 7476 C C . HIS B 1 89 ? -9.547 19.859 21.469 1 96 89 HIS B C 1
ATOM 7478 O O . HIS B 1 89 ? -8.945 20.875 21.125 1 96 89 HIS B O 1
ATOM 7484 N N . GLY B 1 90 ? -10.484 19.25 20.781 1 97 90 GLY B N 1
ATOM 7485 C CA . GLY B 1 90 ? -10.992 19.859 19.562 1 97 90 GLY B CA 1
ATOM 7486 C C . GLY B 1 90 ? -10.117 19.609 18.359 1 97 90 GLY B C 1
ATOM 7487 O O . GLY B 1 90 ? -9.688 18.469 18.125 1 97 90 GLY B O 1
ATOM 7488 N N . TRP B 1 91 ? -9.922 20.594 17.516 1 97.62 91 TRP B N 1
ATOM 7489 C CA . TRP B 1 91 ? -9.297 20.5 16.203 1 97.62 91 TRP B CA 1
ATOM 7490 C C . TRP B 1 91 ? -7.781 20.656 16.312 1 97.62 91 TRP B C 1
ATOM 7492 O O . TRP B 1 91 ? -7.289 21.422 17.141 1 97.62 91 TRP B O 1
ATOM 7502 N N . VAL B 1 92 ? -7.051 19.953 15.477 1 96.62 92 VAL B N 1
ATOM 7503 C CA . VAL B 1 92 ? -5.648 20.203 15.164 1 96.62 92 VAL B CA 1
ATOM 7504 C C . VAL B 1 92 ? -5.449 20.203 13.648 1 96.62 92 VAL B C 1
ATOM 7506 O O . VAL B 1 92 ? -6.387 19.938 12.891 1 96.62 92 VAL B O 1
ATOM 7509 N N . VAL B 1 93 ? -4.285 20.594 13.195 1 97.81 93 VAL B N 1
ATOM 7510 C CA . VAL B 1 93 ? -3.963 20.641 11.773 1 97.81 93 VAL B CA 1
ATOM 7511 C C . VAL B 1 93 ? -2.697 19.828 11.5 1 97.81 93 VAL B C 1
ATOM 7513 O O . VAL B 1 93 ? -1.668 20.031 12.148 1 97.81 93 VAL B O 1
ATOM 7516 N N . THR B 1 94 ? -2.775 18.891 10.555 1 95.94 94 THR B N 1
ATOM 7517 C CA . THR B 1 94 ? -1.638 18.031 10.242 1 95.94 94 THR B CA 1
ATOM 7518 C C . THR B 1 94 ? -0.803 18.625 9.109 1 95.94 94 THR B C 1
ATOM 7520 O O . THR B 1 94 ? -1.259 19.531 8.406 1 95.94 94 THR B O 1
ATOM 7523 N N . GLU B 1 95 ? 0.42 18.141 9 1 96.25 95 GLU B N 1
ATOM 7524 C CA . GLU B 1 95 ? 1.322 18.516 7.914 1 96.25 95 GLU B CA 1
ATOM 7525 C C . GLU B 1 95 ? 1.274 17.5 6.781 1 96.25 95 GLU B C 1
ATOM 7527 O O . GLU B 1 95 ? 1.161 17.875 5.613 1 96.25 95 GLU B O 1
ATOM 7532 N N . PHE B 1 96 ? 1.42 16.281 7.168 1 93.88 96 PHE B N 1
ATOM 7533 C CA . PHE B 1 96 ? 1.306 15.148 6.25 1 93.88 96 PHE B CA 1
ATOM 7534 C C . PHE B 1 96 ? -0.097 14.555 6.293 1 93.88 96 PHE B C 1
ATOM 7536 O O . PHE B 1 96 ? -0.741 14.547 7.344 1 93.88 96 PHE B O 1
ATOM 7543 N N . ILE B 1 97 ? -0.5 14.055 5.141 1 89.5 97 ILE B N 1
ATOM 7544 C CA . ILE B 1 97 ? -1.86 13.547 5.023 1 89.5 97 ILE B CA 1
ATOM 7545 C C . ILE B 1 97 ? -2.014 12.289 5.887 1 89.5 97 ILE B C 1
ATOM 7547 O O . ILE B 1 97 ? -3.064 12.078 6.496 1 89.5 97 ILE B O 1
ATOM 7551 N N . HIS B 1 98 ? -0.953 11.391 5.867 1 90 98 HIS B N 1
ATOM 7552 C CA . HIS B 1 98 ? -0.907 10.234 6.754 1 90 98 HIS B CA 1
ATOM 7553 C C . HIS B 1 98 ? -0.036 10.508 7.977 1 90 98 HIS B C 1
ATOM 7555 O O . HIS B 1 98 ? 0.919 11.281 7.898 1 90 98 HIS B O 1
ATOM 7561 N N . PRO B 1 99 ? -0.384 9.836 9.109 1 88.69 99 PRO B N 1
ATOM 7562 C CA . PRO B 1 99 ? 0.454 9.977 10.297 1 88.69 99 PRO B CA 1
ATOM 7563 C C . PRO B 1 99 ? 1.906 9.578 10.047 1 88.69 99 PRO B C 1
ATOM 7565 O O . PRO B 1 99 ? 2.17 8.609 9.336 1 88.69 99 PRO B O 1
ATOM 7568 N N . VAL B 1 100 ? 2.799 10.32 10.586 1 89.94 100 VAL B N 1
ATOM 7569 C CA . VAL B 1 100 ? 4.23 10.062 10.469 1 89.94 100 VAL B CA 1
ATOM 7570 C C . VAL B 1 100 ? 4.852 9.922 11.859 1 89.94 100 VAL B C 1
ATOM 7572 O O . VAL B 1 100 ? 4.336 10.477 12.828 1 89.94 100 VAL B O 1
ATOM 7575 N N . SER B 1 101 ? 6 9.297 12.031 1 86.56 101 SER B N 1
ATOM 7576 C CA . SER B 1 101 ? 6.578 8.938 13.32 1 86.56 101 SER B CA 1
ATOM 7577 C C . SER B 1 101 ? 7.23 10.141 13.992 1 86.56 101 SER B C 1
ATOM 7579 O O . SER B 1 101 ? 7.449 10.141 15.203 1 86.56 101 SER B O 1
ATOM 7581 N N . TRP B 1 102 ? 7.566 11.211 13.242 1 88.25 102 TRP B N 1
ATOM 7582 C CA . TRP B 1 102 ? 8.273 12.352 13.812 1 88.25 102 TRP B CA 1
ATOM 7583 C C . TRP B 1 102 ? 7.301 13.461 14.195 1 88.25 102 TRP B C 1
ATOM 7585 O O . TRP B 1 102 ? 7.719 14.555 14.586 1 88.25 102 TRP B O 1
ATOM 7595 N N . ALA B 1 103 ? 6.039 13.227 14.078 1 90 103 ALA B N 1
ATOM 7596 C CA . ALA B 1 103 ? 5.043 14.203 14.5 1 90 103 ALA B CA 1
ATOM 7597 C C . ALA B 1 103 ? 4.953 14.273 16.031 1 90 103 ALA B C 1
ATOM 7599 O O . ALA B 1 103 ? 5.371 13.344 16.719 1 90 103 ALA B O 1
ATOM 7600 N N . SER B 1 104 ? 4.457 15.383 16.516 1 90.25 104 SER B N 1
ATOM 7601 C CA . SER B 1 104 ? 4.188 15.586 17.922 1 90.25 104 SER B CA 1
ATOM 7602 C C . SER B 1 104 ? 2.773 15.141 18.297 1 90.25 104 SER B C 1
ATOM 7604 O O . SER B 1 104 ? 2.129 14.422 17.531 1 90.25 104 SER B O 1
ATOM 7606 N N . LYS B 1 105 ? 2.334 15.523 19.5 1 88.44 105 LYS B N 1
ATOM 7607 C CA . LYS B 1 105 ? 1.021 15.156 20.031 1 88.44 105 LYS B CA 1
ATOM 7608 C C . LYS B 1 105 ? -0.07 15.375 18.984 1 88.44 105 LYS B C 1
ATOM 7610 O O . LYS B 1 105 ? -0.096 16.406 18.312 1 88.44 105 LYS B O 1
ATOM 7615 N N . PHE B 1 106 ? -0.978 14.391 18.719 1 89.94 106 PHE B N 1
ATOM 7616 C CA . PHE B 1 106 ? -2.129 14.398 17.828 1 89.94 106 PHE B CA 1
ATOM 7617 C C . PHE B 1 106 ? -1.694 14.648 16.391 1 89.94 106 PHE B C 1
ATOM 7619 O O . PHE B 1 106 ? -2.455 15.203 15.594 1 89.94 106 PHE B O 1
ATOM 7626 N N . GLN B 1 107 ? -0.407 14.438 16.047 1 89.56 107 GLN B N 1
ATOM 7627 C CA . GLN B 1 107 ? 0.147 14.461 14.695 1 89.56 107 GLN B CA 1
ATOM 7628 C C . GLN B 1 107 ? 0.394 15.898 14.227 1 89.56 107 GLN B C 1
ATOM 7630 O O . GLN B 1 107 ? 0.455 16.156 13.031 1 89.56 107 GLN B O 1
ATOM 7635 N N . THR B 1 108 ? 0.432 16.844 15.156 1 92.62 108 THR B N 1
ATOM 7636 C CA . THR B 1 108 ? 0.875 18.188 14.812 1 92.62 108 THR B CA 1
ATOM 7637 C C . THR B 1 108 ? 2.395 18.234 14.688 1 92.62 108 THR B C 1
ATOM 7639 O O . THR B 1 108 ? 3.105 17.469 15.336 1 92.62 108 THR B O 1
ATOM 7642 N N . ILE B 1 109 ? 2.867 19.031 13.844 1 94.88 109 ILE B N 1
ATOM 7643 C CA . ILE B 1 109 ? 4.301 19.234 13.664 1 94.88 109 ILE B CA 1
ATOM 7644 C C . ILE B 1 109 ? 4.648 20.703 13.852 1 94.88 109 ILE B C 1
ATOM 7646 O O . ILE B 1 109 ? 4.141 21.562 13.125 1 94.88 109 ILE B O 1
ATOM 7650 N N . PRO B 1 110 ? 5.504 21.062 14.734 1 96.5 110 PRO B N 1
ATOM 7651 C CA . PRO B 1 110 ? 5.684 22.438 15.211 1 96.5 110 PRO B CA 1
ATOM 7652 C C . PRO B 1 110 ? 6.18 23.391 14.125 1 96.5 110 PRO B C 1
ATOM 7654 O O . PRO B 1 110 ? 5.852 24.578 14.141 1 96.5 110 PRO B O 1
ATOM 7657 N N . ASP B 1 111 ? 6.965 22.938 13.188 1 96.88 111 ASP B N 1
ATOM 7658 C CA . ASP B 1 111 ? 7.508 23.844 12.18 1 96.88 111 ASP B CA 1
ATOM 7659 C C . ASP B 1 111 ? 6.402 24.406 11.289 1 96.88 111 ASP B C 1
ATOM 7661 O O . ASP B 1 111 ? 6.465 25.547 10.859 1 96.88 111 ASP B O 1
ATOM 7665 N N . SER B 1 112 ? 5.402 23.641 11.047 1 96.81 112 SER B N 1
ATOM 7666 C CA . SER B 1 112 ? 4.336 24.047 10.133 1 96.81 112 SER B CA 1
ATOM 7667 C C . SER B 1 112 ? 3.199 24.734 10.883 1 96.81 112 SER B C 1
ATOM 7669 O O . SER B 1 112 ? 2.416 25.484 10.289 1 96.81 112 SER B O 1
ATOM 7671 N N . ALA B 1 113 ? 3.109 24.531 12.164 1 97.88 113 ALA B N 1
ATOM 7672 C CA . ALA B 1 113 ? 1.956 24.953 12.953 1 97.88 113 ALA B CA 1
ATOM 7673 C C . ALA B 1 113 ? 1.736 26.453 12.852 1 97.88 113 ALA B C 1
ATOM 7675 O O . ALA B 1 113 ? 0.604 26.922 12.68 1 97.88 113 ALA B O 1
ATOM 7676 N N . PRO B 1 114 ? 2.785 27.312 12.938 1 98.44 114 PRO B N 1
ATOM 7677 C CA . PRO B 1 114 ? 2.527 28.75 12.805 1 98.44 114 PRO B CA 1
ATOM 7678 C C . PRO B 1 114 ? 1.979 29.125 11.43 1 98.44 114 PRO B C 1
ATOM 7680 O O . PRO B 1 114 ? 1.159 30.031 11.312 1 98.44 114 PRO B O 1
ATOM 7683 N N . HIS B 1 115 ? 2.498 28.422 10.375 1 98.44 115 HIS B N 1
ATOM 7684 C CA . HIS B 1 115 ? 1.919 28.625 9.047 1 98.44 115 HIS B CA 1
ATOM 7685 C C . HIS B 1 115 ? 0.43 28.281 9.047 1 98.44 115 HIS B C 1
ATOM 7687 O O . HIS B 1 115 ? -0.365 28.984 8.414 1 98.44 115 HIS B O 1
ATOM 7693 N N . HIS B 1 116 ? 0.046 27.234 9.734 1 98.56 116 HIS B N 1
ATOM 7694 C CA . HIS B 1 116 ? -1.361 26.859 9.82 1 98.56 116 HIS B CA 1
ATOM 7695 C C . HIS B 1 116 ? -2.178 27.938 10.523 1 98.56 116 HIS B C 1
ATOM 7697 O O . HIS B 1 116 ? -3.297 28.234 10.109 1 98.56 116 HIS B O 1
ATOM 7703 N N . VAL B 1 117 ? -1.601 28.469 11.578 1 98.69 117 VAL B N 1
ATOM 7704 C CA . VAL B 1 117 ? -2.297 29.5 12.344 1 98.69 117 VAL B CA 1
ATOM 7705 C C . VAL B 1 117 ? -2.59 30.703 11.453 1 98.69 117 VAL B C 1
ATOM 7707 O O . VAL B 1 117 ? -3.727 31.188 11.398 1 98.69 117 VAL B O 1
ATOM 7710 N N . VAL B 1 118 ? -1.612 31.188 10.719 1 98.19 118 VAL B N 1
ATOM 7711 C CA . VAL B 1 118 ? -1.804 32.406 9.938 1 98.19 118 VAL B CA 1
ATOM 7712 C C . VAL B 1 118 ? -2.615 32.062 8.68 1 98.19 118 VAL B C 1
ATOM 7714 O O . VAL B 1 118 ? -3.381 32.906 8.195 1 98.19 118 VAL B O 1
ATOM 7717 N N . GLU B 1 119 ? -2.475 30.859 8.18 1 97.94 119 GLU B N 1
ATOM 7718 C CA . GLU B 1 119 ? -3.205 30.422 6.996 1 97.94 119 GLU B CA 1
ATOM 7719 C C . GLU B 1 119 ? -4.691 30.25 7.301 1 97.94 119 GLU B C 1
ATOM 7721 O O . GLU B 1 119 ? -5.543 30.703 6.535 1 97.94 119 GLU B O 1
ATOM 7726 N N . LEU B 1 120 ? -5.047 29.625 8.43 1 98.56 120 LEU B N 1
ATOM 7727 C CA . LEU B 1 120 ? -6.418 29.219 8.719 1 98.56 120 LEU B CA 1
ATOM 7728 C C . LEU B 1 120 ? -7.129 30.266 9.562 1 98.56 120 LEU B C 1
ATOM 7730 O O . LEU B 1 120 ? -8.312 30.125 9.859 1 98.56 120 LEU B O 1
ATOM 7734 N N . ARG B 1 121 ? -6.465 31.391 9.867 1 98.12 121 ARG B N 1
ATOM 7735 C CA . ARG B 1 121 ? -7.141 32.469 10.562 1 98.12 121 ARG B CA 1
ATOM 7736 C C . ARG B 1 121 ? -8.242 33.062 9.703 1 98.12 121 ARG B C 1
ATOM 7738 O O . ARG B 1 121 ? -9.109 33.812 10.203 1 98.12 121 ARG B O 1
ATOM 7745 N N . TRP B 1 122 ? -8.25 32.688 8.445 1 98.38 122 TRP B N 1
ATOM 7746 C CA . TRP B 1 122 ? -9.203 33.25 7.492 1 98.38 122 TRP B CA 1
ATOM 7747 C C . TRP B 1 122 ? -10.422 32.344 7.352 1 98.38 122 TRP B C 1
ATOM 7749 O O . TRP B 1 122 ? -11.328 32.625 6.562 1 98.38 122 TRP B O 1
ATOM 7759 N N . LEU B 1 123 ? -10.492 31.203 8.086 1 98.5 123 LEU B N 1
ATOM 7760 C CA . LEU B 1 123 ? -11.695 30.375 8.125 1 98.5 123 LEU B CA 1
ATOM 7761 C C . LEU B 1 123 ? -12.727 30.969 9.07 1 98.5 123 LEU B C 1
ATOM 7763 O O . LEU B 1 123 ? -12.375 31.609 10.062 1 98.5 123 LEU B O 1
ATOM 7767 N N . ARG B 1 124 ? -13.93 30.719 8.75 1 97.94 124 ARG B N 1
ATOM 7768 C CA . ARG B 1 124 ? -15.023 31.359 9.461 1 97.94 124 ARG B CA 1
ATOM 7769 C C . ARG B 1 124 ? -15.203 30.781 10.859 1 97.94 124 ARG B C 1
ATOM 7771 O O . ARG B 1 124 ? -15.609 31.484 11.781 1 97.94 124 ARG B O 1
ATOM 7778 N N . ASP B 1 125 ? -14.984 29.469 11.023 1 97.38 125 ASP B N 1
ATOM 7779 C CA . ASP B 1 125 ? -14.961 28.875 12.359 1 97.38 125 ASP B CA 1
ATOM 7780 C C . ASP B 1 125 ? -13.602 29.094 13.031 1 97.38 125 ASP B C 1
ATOM 7782 O O . ASP B 1 125 ? -12.609 28.469 12.641 1 97.38 125 ASP B O 1
ATOM 7786 N N . THR B 1 126 ? -13.531 29.891 14.062 1 97.12 126 THR B N 1
ATOM 7787 C CA . THR B 1 126 ? -12.258 30.281 14.664 1 97.12 126 THR B CA 1
ATOM 7788 C C . THR B 1 126 ? -11.711 29.156 15.539 1 97.12 126 THR B C 1
ATOM 7790 O O . THR B 1 126 ? -10.539 29.172 15.914 1 97.12 126 THR B O 1
ATOM 7793 N N . ASN B 1 127 ? -12.539 28.141 15.828 1 97.25 127 ASN B N 1
ATOM 7794 C CA . ASN B 1 127 ? -12.109 27.062 16.719 1 97.25 127 ASN B CA 1
ATOM 7795 C C . ASN B 1 127 ? -11.039 26.188 16.078 1 97.25 127 ASN B C 1
ATOM 7797 O O . ASN B 1 127 ? -10.234 25.562 16.766 1 97.25 127 ASN B O 1
ATOM 7801 N N . TYR B 1 128 ? -11 26.141 14.703 1 98 128 TYR B N 1
ATOM 7802 C CA . TYR B 1 128 ? -9.984 25.344 14.023 1 98 128 TYR B CA 1
ATOM 7803 C C . TYR B 1 128 ? -8.586 25.703 14.516 1 98 128 TYR B C 1
ATOM 7805 O O . TYR B 1 128 ? -7.727 24.828 14.664 1 98 128 TYR B O 1
ATOM 7813 N N . ILE B 1 129 ? -8.367 27 14.766 1 98.12 129 ILE B N 1
ATOM 7814 C CA . ILE B 1 129 ? -7.02 27.453 15.109 1 98.12 129 ILE B CA 1
ATOM 7815 C C . ILE B 1 129 ? -6.926 27.703 16.609 1 98.12 129 ILE B C 1
ATOM 7817 O O . ILE B 1 129 ? -5.879 27.469 17.219 1 98.12 129 ILE B O 1
ATOM 7821 N N . LYS B 1 130 ? -8 28.172 17.25 1 97.81 130 LYS B N 1
ATOM 7822 C CA . LYS B 1 130 ? -7.949 28.391 18.688 1 97.81 130 LYS B CA 1
ATOM 7823 C C . LYS B 1 130 ? -7.613 27.109 19.438 1 97.81 130 LYS B C 1
ATOM 7825 O O . LYS B 1 130 ? -6.836 27.109 20.391 1 97.81 130 LYS B O 1
ATOM 7830 N N . ASN B 1 131 ? -8.211 26.016 18.969 1 98.06 131 ASN B N 1
ATOM 7831 C CA . ASN B 1 131 ? -7.891 24.719 19.578 1 98.06 131 ASN B CA 1
ATOM 7832 C C . ASN B 1 131 ? -6.418 24.359 19.391 1 98.06 131 ASN B C 1
ATOM 7834 O O . ASN B 1 131 ? -5.766 23.891 20.312 1 98.06 131 ASN B O 1
ATOM 7838 N N . LEU B 1 132 ? -5.891 24.578 18.172 1 98.12 132 LEU B N 1
ATOM 7839 C CA . LEU B 1 132 ? -4.48 24.312 17.922 1 98.12 132 LEU B CA 1
ATOM 7840 C C . LEU B 1 132 ? -3.598 25.156 18.828 1 98.12 132 LEU B C 1
ATOM 7842 O O . LEU B 1 132 ? -2.613 24.656 19.391 1 98.12 132 LEU B O 1
ATOM 7846 N N . ILE B 1 133 ? -3.918 26.453 18.984 1 98.44 133 ILE B N 1
ATOM 7847 C CA . ILE B 1 133 ? -3.172 27.344 19.859 1 98.44 133 ILE B CA 1
ATOM 7848 C C . ILE B 1 133 ? -3.178 26.797 21.281 1 98.44 133 ILE B C 1
ATOM 7850 O O . ILE B 1 133 ? -2.133 26.75 21.938 1 98.44 133 ILE B O 1
ATOM 7854 N N . GLU B 1 134 ? -4.312 26.344 21.734 1 97.44 134 GLU B N 1
ATOM 7855 C CA . GLU B 1 134 ? -4.434 25.844 23.094 1 97.44 134 GLU B CA 1
ATOM 7856 C C . GLU B 1 134 ? -3.635 24.562 23.281 1 97.44 134 GLU B C 1
ATOM 7858 O O . GLU B 1 134 ? -3.123 24.297 24.359 1 97.44 134 GLU B O 1
ATOM 7863 N N . GLU B 1 135 ? -3.523 23.75 22.25 1 96.06 135 GLU B N 1
ATOM 7864 C CA . GLU B 1 135 ? -2.682 22.562 22.344 1 96.06 135 GLU B CA 1
ATOM 7865 C C . GLU B 1 135 ? -1.225 22.938 22.594 1 96.06 135 GLU B C 1
ATOM 7867 O O . GLU B 1 135 ? -0.505 22.219 23.297 1 96.06 135 GLU B O 1
ATOM 7872 N N . TYR B 1 136 ? -0.771 24.031 22.047 1 96.88 136 TYR B N 1
ATOM 7873 C CA . TYR B 1 136 ? 0.609 24.469 22.203 1 96.88 136 TYR B CA 1
ATOM 7874 C C . TYR B 1 136 ? 0.788 25.234 23.516 1 96.88 136 TYR B C 1
ATOM 7876 O O . TYR B 1 136 ? 1.859 25.188 24.125 1 96.88 136 TYR B O 1
ATOM 7884 N N . THR B 1 137 ? -0.303 25.922 24.031 1 97.44 137 THR B N 1
ATOM 7885 C CA . THR B 1 137 ? -0.146 26.781 25.203 1 97.44 137 THR B CA 1
ATOM 7886 C C . THR B 1 137 ? -0.635 26.078 26.453 1 97.44 137 THR B C 1
ATOM 7888 O O . THR B 1 137 ? -0.239 26.438 27.562 1 97.44 137 THR B O 1
ATOM 7891 N N . ARG B 1 138 ? -1.551 25.094 26.25 1 95.75 138 ARG B N 1
ATOM 7892 C CA . ARG B 1 138 ? -2.172 24.484 27.422 1 95.75 138 ARG B CA 1
ATOM 7893 C C . ARG B 1 138 ? -2.117 22.953 27.328 1 95.75 138 ARG B C 1
ATOM 7895 O O . ARG B 1 138 ? -2.096 22.266 28.344 1 95.75 138 ARG B O 1
ATOM 7902 N N . GLY B 1 139 ? -2.102 22.375 26.141 1 93.19 139 GLY B N 1
ATOM 7903 C CA . GLY B 1 139 ? -2.271 20.953 25.922 1 93.19 139 GLY B CA 1
ATOM 7904 C C . GLY B 1 139 ? -0.963 20.188 25.938 1 93.19 139 GLY B C 1
ATOM 7905 O O . GLY B 1 139 ? -0.955 18.969 25.812 1 93.19 139 GLY B O 1
ATOM 7906 N N . GLY B 1 140 ? 0.11 20.875 25.984 1 92.06 140 GLY B N 1
ATOM 7907 C CA . GLY B 1 140 ? 1.395 20.234 26.234 1 92.06 140 GLY B CA 1
ATOM 7908 C C . GLY B 1 140 ? 2.006 19.625 24.984 1 92.06 140 GLY B C 1
ATOM 7909 O O . GLY B 1 140 ? 2.779 18.672 25.062 1 92.06 140 GLY B O 1
ATOM 7910 N N . VAL B 1 141 ? 1.789 20.062 23.797 1 90.94 141 VAL B N 1
ATOM 7911 C CA . VAL B 1 141 ? 2.326 19.531 22.547 1 90.94 141 VAL B CA 1
ATOM 7912 C C . VAL B 1 141 ? 3.844 19.406 22.656 1 90.94 141 VAL B C 1
ATOM 7914 O O . VAL B 1 141 ? 4.398 18.312 22.469 1 90.94 141 VAL B O 1
ATOM 7917 N N . GLU B 1 142 ? 4.523 20.469 23.031 1 92.06 142 GLU B N 1
ATOM 7918 C CA . GLU B 1 142 ? 5.98 20.438 23.047 1 92.06 142 GLU B CA 1
ATOM 7919 C C . GLU B 1 142 ? 6.516 20 24.406 1 92.06 142 GLU B C 1
ATOM 7921 O O . GLU B 1 142 ? 7.656 19.547 24.516 1 92.06 142 GLU B O 1
ATOM 7926 N N . LYS B 1 143 ? 5.719 20.141 25.438 1 89.38 143 LYS B N 1
ATOM 7927 C CA . LYS B 1 143 ? 6.141 19.641 26.734 1 89.38 143 LYS B CA 1
ATOM 7928 C C . LYS B 1 143 ? 6.176 18.125 26.766 1 89.38 143 LYS B C 1
ATOM 7930 O O . LYS B 1 143 ? 7.086 17.531 27.359 1 89.38 143 LYS B O 1
ATOM 7935 N N . LEU B 1 144 ? 5.184 17.531 26.188 1 83.38 144 LEU B N 1
ATOM 7936 C CA . LEU B 1 144 ? 5.074 16.078 26.172 1 83.38 144 LEU B CA 1
ATOM 7937 C C . LEU B 1 144 ? 6.043 15.477 25.156 1 83.38 144 LEU B C 1
ATOM 7939 O O . LEU B 1 144 ? 6.766 14.523 25.469 1 83.38 144 LEU B O 1
ATOM 7943 N N . SER B 1 145 ? 6.059 15.953 23.922 1 82 145 SER B N 1
ATOM 7944 C CA . SER B 1 145 ? 6.836 15.375 22.828 1 82 145 SER B CA 1
ATOM 7945 C C . SER B 1 145 ? 8.273 15.883 22.828 1 82 145 SER B C 1
ATOM 7947 O O . SER B 1 145 ? 9.148 15.312 22.188 1 82 145 SER B O 1
ATOM 7949 N N . GLY B 1 146 ? 8.539 16.938 23.578 1 88.94 146 GLY B N 1
ATOM 7950 C CA . GLY B 1 146 ? 9.812 17.625 23.469 1 88.94 146 GLY B CA 1
ATOM 7951 C C . GLY B 1 146 ? 9.859 18.625 22.328 1 88.94 146 GLY B C 1
ATOM 7952 O O . GLY B 1 146 ? 9.055 18.547 21.391 1 88.94 146 GLY B O 1
ATOM 7953 N N . ILE B 1 147 ? 10.766 19.562 22.406 1 94.31 147 ILE B N 1
ATOM 7954 C CA . ILE B 1 147 ? 10.977 20.484 21.312 1 94.31 147 ILE B CA 1
ATOM 7955 C C . ILE B 1 147 ? 11.617 19.75 20.125 1 94.31 147 ILE B C 1
ATOM 7957 O O . ILE B 1 147 ? 12.547 18.969 20.312 1 94.31 147 ILE B O 1
ATOM 7961 N N . SER B 1 148 ? 11.055 19.906 19 1 93.5 148 SER B N 1
ATOM 7962 C CA . SER B 1 148 ? 11.531 19.219 17.797 1 93.5 148 SER B CA 1
ATOM 7963 C C . SER B 1 148 ? 11.953 20.219 16.719 1 93.5 148 SER B C 1
ATOM 7965 O O . SER B 1 148 ? 13.141 20.5 16.562 1 93.5 148 SER B O 1
ATOM 7967 N N . TYR B 1 149 ? 11.039 21 16.156 1 97.31 149 TYR B N 1
ATOM 7968 C CA . TYR B 1 149 ? 11.312 21.922 15.055 1 97.31 149 TYR B CA 1
ATOM 7969 C C . TYR B 1 149 ? 11.086 23.359 15.484 1 97.31 149 TYR B C 1
ATOM 7971 O O . TYR B 1 149 ? 10.148 23.641 16.234 1 97.31 149 TYR B O 1
ATOM 7979 N N . THR B 1 150 ? 11.945 24.219 14.984 1 98.06 150 THR B N 1
ATOM 7980 C CA . THR B 1 150 ? 11.828 25.641 15.328 1 98.06 150 THR B CA 1
ATOM 7981 C C . THR B 1 150 ? 10.562 26.234 14.719 1 98.06 150 THR B C 1
ATOM 7983 O O . THR B 1 150 ? 10.008 25.688 13.766 1 98.06 150 THR B O 1
ATOM 7986 N N . HIS B 1 151 ? 10.094 27.312 15.375 1 98.25 151 HIS B N 1
ATOM 7987 C CA . HIS B 1 151 ? 8.859 27.906 14.883 1 98.25 151 HIS B CA 1
ATOM 7988 C C . HIS B 1 151 ? 8.656 29.297 15.453 1 98.25 151 HIS B C 1
ATOM 7990 O O . HIS B 1 151 ? 9.336 29.703 16.391 1 98.25 151 HIS B O 1
ATOM 7996 N N . TYR B 1 152 ? 7.691 30.062 14.945 1 98.62 152 TYR B N 1
ATOM 7997 C CA . TYR B 1 152 ? 7.336 31.391 15.406 1 98.62 152 TYR B CA 1
ATOM 7998 C C . TYR B 1 152 ? 5.918 31.422 15.961 1 98.62 152 TYR B C 1
ATOM 8000 O O . TYR B 1 152 ? 5.172 32.375 15.727 1 98.62 152 TYR B O 1
ATOM 8008 N N . MET B 1 153 ? 5.508 30.453 16.719 1 98.62 153 MET B N 1
ATOM 8009 C CA . MET B 1 153 ? 4.145 30.219 17.188 1 98.62 153 MET B CA 1
ATOM 8010 C C . MET B 1 153 ? 3.615 31.406 17.969 1 98.62 153 MET B C 1
ATOM 8012 O O . MET B 1 153 ? 2.469 31.828 17.781 1 98.62 153 MET B O 1
ATOM 8016 N N . GLN B 1 154 ? 4.391 32.031 18.922 1 98.81 154 GLN B N 1
ATOM 8017 C CA . GLN B 1 154 ? 3.91 33.156 19.734 1 98.81 154 GLN B CA 1
ATOM 8018 C C . GLN B 1 154 ? 3.545 34.344 18.844 1 98.81 154 GLN B C 1
ATOM 8020 O O . GLN B 1 154 ? 2.523 35 19.062 1 98.81 154 GLN B O 1
ATOM 8025 N N . ARG B 1 155 ? 4.387 34.562 17.875 1 98.81 155 ARG B N 1
ATOM 8026 C CA . ARG B 1 155 ? 4.094 35.594 16.906 1 98.81 155 ARG B CA 1
ATOM 8027 C C . ARG B 1 155 ? 2.828 35.281 16.109 1 98.81 155 ARG B C 1
ATOM 8029 O O . ARG B 1 155 ? 1.996 36.188 15.891 1 98.81 155 ARG B O 1
ATOM 8036 N N . ALA B 1 156 ? 2.693 34.062 15.688 1 98.75 156 ALA B N 1
ATOM 8037 C CA . ALA B 1 156 ? 1.521 33.656 14.914 1 98.75 156 ALA B CA 1
ATOM 8038 C C . ALA B 1 156 ? 0.244 33.812 15.734 1 98.75 156 ALA B C 1
ATOM 8040 O O . ALA B 1 156 ? -0.801 34.219 15.203 1 98.75 156 ALA B O 1
ATOM 8041 N N . ILE B 1 157 ? 0.295 33.5 17.031 1 98.81 157 ILE B N 1
ATOM 8042 C CA . ILE B 1 157 ? -0.851 33.625 17.938 1 98.81 157 ILE B CA 1
ATOM 8043 C C . ILE B 1 157 ? -1.291 35.094 17.969 1 98.81 157 ILE B C 1
ATOM 8045 O O . ILE B 1 157 ? -2.486 35.375 17.906 1 98.81 157 ILE B O 1
ATOM 8049 N N . LEU B 1 158 ? -0.332 36 18.062 1 98.69 158 LEU B N 1
ATOM 8050 C CA . LEU B 1 158 ? -0.635 37.406 18.047 1 98.69 158 LEU B CA 1
ATOM 8051 C C . LEU B 1 158 ? -1.293 37.812 16.719 1 98.69 158 LEU B C 1
ATOM 8053 O O . LEU B 1 158 ? -2.293 38.531 16.719 1 98.69 158 LEU B O 1
ATOM 8057 N N . GLU B 1 159 ? -0.75 37.344 15.664 1 98.06 159 GLU B N 1
ATOM 8058 C CA . GLU B 1 159 ? -1.277 37.688 14.344 1 98.06 159 GLU B CA 1
ATOM 8059 C C . GLU B 1 159 ? -2.686 37.125 14.156 1 98.06 159 GLU B C 1
ATOM 8061 O O . GLU B 1 159 ? -3.518 37.75 13.484 1 98.06 159 GLU B O 1
ATOM 8066 N N . HIS B 1 160 ? -2.945 35.969 14.719 1 98.44 160 HIS B N 1
ATOM 8067 C CA . HIS B 1 160 ? -4.289 35.406 14.695 1 98.44 160 HIS B CA 1
ATOM 8068 C C . HIS B 1 160 ? -5.293 36.344 15.359 1 98.44 160 HIS B C 1
ATOM 8070 O O . HIS B 1 160 ? -6.371 36.594 14.812 1 98.44 160 HIS B O 1
ATOM 8076 N N . ALA B 1 161 ? -4.938 36.844 16.484 1 97.94 161 ALA B N 1
ATOM 8077 C CA . ALA B 1 161 ? -5.824 37.719 17.219 1 97.94 161 ALA B CA 1
ATOM 8078 C C . ALA B 1 161 ? -6.039 39.031 16.469 1 97.94 161 ALA B C 1
ATOM 8080 O O . ALA B 1 161 ? -7.117 39.625 16.531 1 97.94 161 ALA B O 1
ATOM 8081 N N . GLN B 1 162 ? -5.012 39.469 15.75 1 97.5 162 GLN B N 1
ATOM 8082 C CA . GLN B 1 162 ? -5.137 40.688 14.961 1 97.5 162 GLN B CA 1
ATOM 8083 C C . GLN B 1 162 ? -6.215 40.531 13.891 1 97.5 162 GLN B C 1
ATOM 8085 O O . GLN B 1 162 ? -6.902 41.5 13.562 1 97.5 162 GLN B O 1
ATOM 8090 N N . ALA B 1 163 ? -6.422 39.375 13.383 1 97.06 163 ALA B N 1
ATOM 8091 C CA . ALA B 1 163 ? -7.438 39.094 12.359 1 97.06 163 ALA B CA 1
ATOM 8092 C C . ALA B 1 163 ? -8.797 38.844 13 1 97.06 163 ALA B C 1
ATOM 8094 O O . ALA B 1 163 ? -9.828 39.281 12.469 1 97.06 163 ALA B O 1
ATOM 8095 N N . THR B 1 164 ? -8.812 38.156 14.172 1 96.44 164 THR B N 1
ATOM 8096 C CA . THR B 1 164 ? -10.07 37.719 14.766 1 96.44 164 THR B CA 1
ATOM 8097 C C . THR B 1 164 ? -10.633 38.812 15.695 1 96.44 164 THR B C 1
ATOM 8099 O O . THR B 1 164 ? -11.836 38.812 15.984 1 96.44 164 THR B O 1
ATOM 8102 N N . GLY B 1 165 ? -9.75 39.656 16.203 1 95.75 165 GLY B N 1
ATOM 8103 C CA . GLY B 1 165 ? -10.148 40.719 17.125 1 95.75 165 GLY B CA 1
ATOM 8104 C C . GLY B 1 165 ? -10.383 40.188 18.531 1 95.75 165 GLY B C 1
ATOM 8105 O O . GLY B 1 165 ? -10.805 40.938 19.422 1 95.75 165 GLY B O 1
ATOM 8106 N N . HIS B 1 166 ? -10.117 38.969 18.797 1 95.19 166 HIS B N 1
ATOM 8107 C CA . HIS B 1 166 ? -10.445 38.375 20.094 1 95.19 166 HIS B CA 1
ATOM 8108 C C . HIS B 1 166 ? -9.312 38.562 21.094 1 95.19 166 HIS B C 1
ATOM 8110 O O . HIS B 1 166 ? -8.664 37.562 21.484 1 95.19 166 HIS B O 1
ATOM 8116 N N . VAL B 1 167 ? -9.133 39.656 21.641 1 95.69 167 VAL B N 1
ATOM 8117 C CA . VAL B 1 167 ? -8.031 40.062 22.5 1 95.69 167 VAL B CA 1
ATOM 8118 C C . VAL B 1 167 ? -8.086 39.281 23.812 1 95.69 167 VAL B C 1
ATOM 8120 O O . VAL B 1 167 ? -7.047 38.906 24.359 1 95.69 167 VAL B O 1
ATOM 8123 N N . SER B 1 168 ? -9.305 39.031 24.312 1 93.44 168 SER B N 1
ATOM 8124 C CA . SER B 1 168 ? -9.43 38.312 25.562 1 93.44 168 SER B CA 1
ATOM 8125 C C . SER B 1 168 ? -8.836 36.906 25.453 1 93.44 168 SER B C 1
ATOM 8127 O O . SER B 1 168 ? -8.18 36.438 26.375 1 93.44 168 SER B O 1
ATOM 8129 N N . PHE B 1 169 ? -9.141 36.219 24.391 1 95.31 169 PHE B N 1
ATOM 8130 C CA . PHE B 1 169 ? -8.539 34.938 24.156 1 95.31 169 PHE B CA 1
ATOM 8131 C C . PHE B 1 169 ? -7.02 35.031 24.109 1 95.31 169 PHE B C 1
ATOM 8133 O O . PHE B 1 169 ? -6.32 34.188 24.719 1 95.31 169 PHE B O 1
ATOM 8140 N N . LEU B 1 170 ? -6.488 36.031 23.359 1 97.56 170 LEU B N 1
ATOM 8141 C CA . LEU B 1 170 ? -5.051 36.25 23.219 1 97.56 170 LEU B CA 1
ATOM 8142 C C . LEU B 1 170 ? -4.395 36.375 24.594 1 97.56 170 LEU B C 1
ATOM 8144 O O . LEU B 1 170 ? -3.414 35.688 24.891 1 97.56 170 LEU B O 1
ATOM 8148 N N . VAL B 1 171 ? -4.945 37.219 25.391 1 96.44 171 VAL B N 1
ATOM 8149 C CA . VAL B 1 171 ? -4.383 37.5 26.703 1 96.44 171 VAL B CA 1
ATOM 8150 C C . VAL B 1 171 ? -4.422 36.25 27.562 1 96.44 171 VAL B C 1
ATOM 8152 O O . VAL B 1 171 ? -3.516 36 28.359 1 96.44 171 VAL B O 1
ATOM 8155 N N . GLY B 1 172 ? -5.461 35.438 27.344 1 94.81 172 GLY B N 1
ATOM 8156 C CA . GLY B 1 172 ? -5.59 34.188 28.078 1 94.81 172 GLY B CA 1
ATOM 8157 C C . GLY B 1 172 ? -4.496 33.188 27.75 1 94.81 172 GLY B C 1
ATOM 8158 O O . GLY B 1 172 ? -4.305 32.219 28.469 1 94.81 172 GLY B O 1
ATOM 8159 N N . GLN B 1 173 ? -3.73 33.438 26.688 1 97.31 173 GLN B N 1
ATOM 8160 C CA . GLN B 1 173 ? -2.689 32.5 26.266 1 97.31 173 GLN B CA 1
ATOM 8161 C C . GLN B 1 173 ? -1.331 32.875 26.844 1 97.31 173 GLN B C 1
ATOM 8163 O O . GLN B 1 173 ? -0.35 32.156 26.688 1 97.31 173 GLN B O 1
ATOM 8168 N N . LEU B 1 174 ? -1.167 34 27.516 1 97.88 174 LEU B N 1
ATOM 8169 C CA . LEU B 1 174 ? 0.101 34.625 27.875 1 97.88 174 LEU B CA 1
ATOM 8170 C C . LEU B 1 174 ? 0.983 33.688 28.672 1 97.88 174 LEU B C 1
ATOM 8172 O O . LEU B 1 174 ? 2.158 33.5 28.328 1 97.88 174 LEU B O 1
ATOM 8176 N N . ASP B 1 175 ? 0.448 33.062 29.719 1 96.31 175 ASP B N 1
ATOM 8177 C CA . ASP B 1 175 ? 1.25 32.156 30.547 1 96.31 175 ASP B CA 1
ATOM 8178 C C . ASP B 1 175 ? 1.797 30.984 29.719 1 96.31 175 ASP B C 1
ATOM 8180 O O . ASP B 1 175 ? 2.969 30.625 29.844 1 96.31 175 ASP B O 1
ATOM 8184 N N . GLY B 1 176 ? 0.911 30.406 28.906 1 96.88 176 GLY B N 1
ATOM 8185 C CA . GLY B 1 176 ? 1.341 29.328 28.031 1 96.88 176 GLY B CA 1
ATOM 8186 C C . GLY B 1 176 ? 2.355 29.766 27 1 96.88 176 GLY B C 1
ATOM 8187 O O . GLY B 1 176 ? 3.26 29 26.641 1 96.88 176 GLY B O 1
ATOM 8188 N N . MET B 1 177 ? 2.227 30.969 26.422 1 98.31 177 MET B N 1
ATOM 8189 C CA . MET B 1 177 ? 3.191 31.531 25.484 1 98.31 177 MET B CA 1
ATOM 8190 C C . MET B 1 177 ? 4.574 31.641 26.125 1 98.31 177 MET B C 1
ATOM 8192 O O . MET B 1 177 ? 5.578 31.297 25.5 1 98.31 177 MET B O 1
ATOM 8196 N N . ILE B 1 178 ? 4.562 32.125 27.344 1 98.06 178 ILE B N 1
ATOM 8197 C CA . ILE B 1 178 ? 5.828 32.312 28.047 1 98.06 178 ILE B CA 1
ATOM 8198 C C . ILE B 1 178 ? 6.469 30.953 28.312 1 98.06 178 ILE B C 1
ATOM 8200 O O . ILE B 1 178 ? 7.656 30.75 28.047 1 98.06 178 ILE B O 1
ATOM 8204 N N . GLU B 1 179 ? 5.742 30.016 28.812 1 96.38 179 GLU B N 1
ATOM 8205 C CA . GLU B 1 179 ? 6.297 28.703 29.172 1 96.38 179 GLU B CA 1
ATOM 8206 C C . GLU B 1 179 ? 6.781 27.953 27.922 1 96.38 179 GLU B C 1
ATOM 8208 O O . GLU B 1 179 ? 7.797 27.266 27.969 1 96.38 179 GLU B O 1
ATOM 8213 N N . SER B 1 180 ? 5.988 28 26.891 1 96.62 180 SER B N 1
ATOM 8214 C CA . SER B 1 180 ? 6.422 27.344 25.672 1 96.62 180 SER B CA 1
ATOM 8215 C C . SER B 1 180 ? 7.688 27.984 25.109 1 96.62 180 SER B C 1
ATOM 8217 O O . SER B 1 180 ? 8.555 27.297 24.562 1 96.62 180 SER B O 1
ATOM 8219 N N . TYR B 1 181 ? 7.801 29.328 25.188 1 98 181 TYR B N 1
ATOM 8220 C CA . TYR B 1 181 ? 9.039 30 24.812 1 98 181 TYR B CA 1
ATOM 8221 C C . TYR B 1 181 ? 10.211 29.5 25.641 1 98 181 TYR B C 1
ATOM 8223 O O . TYR B 1 181 ? 11.297 29.25 25.094 1 98 181 TYR B O 1
ATOM 8231 N N . ASN B 1 182 ? 10.008 29.297 26.875 1 97.56 182 ASN B N 1
ATOM 8232 C CA . ASN B 1 182 ? 11.07 28.938 27.812 1 97.56 182 ASN B CA 1
ATOM 8233 C C . ASN B 1 182 ? 11.602 27.531 27.547 1 97.56 182 ASN B C 1
ATOM 8235 O O . ASN B 1 182 ? 12.734 27.219 27.891 1 97.56 182 ASN B O 1
ATOM 8239 N N . LEU B 1 183 ? 10.781 26.656 26.984 1 96.81 183 LEU B N 1
ATOM 8240 C CA . LEU B 1 183 ? 11.273 25.328 26.609 1 96.81 183 LEU B CA 1
ATOM 8241 C C . LEU B 1 183 ? 12.492 25.438 25.703 1 96.81 183 LEU B C 1
ATOM 8243 O O . LEU B 1 183 ? 13.406 24.609 25.781 1 96.81 183 LEU B O 1
ATOM 8247 N N . TRP B 1 184 ? 12.602 26.438 24.938 1 97.75 184 TRP B N 1
ATOM 8248 C CA . TRP B 1 184 ? 13.648 26.594 23.938 1 97.75 184 TRP B CA 1
ATOM 8249 C C . TRP B 1 184 ? 14.922 27.156 24.562 1 97.75 184 TRP B C 1
ATOM 8251 O O . TRP B 1 184 ? 15.984 27.141 23.938 1 97.75 184 TRP B O 1
ATOM 8261 N N . ASN B 1 185 ? 14.875 27.562 25.781 1 97.25 185 ASN B N 1
ATOM 8262 C CA . ASN B 1 185 ? 16.062 28.062 26.453 1 97.25 185 ASN B CA 1
ATOM 8263 C C . ASN B 1 185 ? 17.141 26.984 26.562 1 97.25 185 ASN B C 1
ATOM 8265 O O . ASN B 1 185 ? 18.312 27.297 26.766 1 97.25 185 ASN B O 1
ATOM 8269 N N . SER B 1 186 ? 16.734 25.75 26.422 1 96.31 186 SER B N 1
ATOM 8270 C CA . SER B 1 186 ? 17.688 24.656 26.406 1 96.31 186 SER B CA 1
ATOM 8271 C C . SER B 1 186 ? 18.609 24.734 25.188 1 96.31 186 SER B C 1
ATOM 8273 O O . SER B 1 186 ? 19.656 24.094 25.156 1 96.31 186 SER B O 1
ATOM 8275 N N . THR B 1 187 ? 18.266 25.5 24.219 1 97.69 187 THR B N 1
ATOM 8276 C CA . THR B 1 187 ? 19.047 25.625 23 1 97.69 187 THR B CA 1
ATOM 8277 C C . THR B 1 187 ? 19.719 26.984 22.938 1 97.69 187 THR B C 1
ATOM 8279 O O . THR B 1 187 ? 20.234 27.391 21.891 1 97.69 187 THR B O 1
ATOM 8282 N N . ARG B 1 188 ? 19.672 27.734 23.906 1 98.12 188 ARG B N 1
ATOM 8283 C CA . ARG B 1 188 ? 20.359 29.031 23.969 1 98.12 188 ARG B CA 1
ATOM 8284 C C . ARG B 1 188 ? 21.812 28.859 24.375 1 98.12 188 ARG B C 1
ATOM 8286 O O . ARG B 1 188 ? 22.109 28.234 25.406 1 98.12 188 ARG B O 1
ATOM 8293 N N . ASP B 1 189 ? 22.641 29.438 23.594 1 97.75 189 ASP B N 1
ATOM 8294 C CA . ASP B 1 189 ? 24.062 29.375 23.891 1 97.75 189 ASP B CA 1
ATOM 8295 C C . ASP B 1 189 ? 24.438 30.375 24.984 1 97.75 189 ASP B C 1
ATOM 8297 O O . ASP B 1 189 ? 24.109 31.562 24.891 1 97.75 189 ASP B O 1
ATOM 8301 N N . ASN B 1 190 ? 25.203 30.031 26 1 95.06 190 ASN B N 1
ATOM 8302 C CA . ASN B 1 190 ? 25.516 30.875 27.141 1 95.06 190 ASN B CA 1
ATOM 8303 C C . ASN B 1 190 ? 26.562 31.922 26.797 1 95.06 190 ASN B C 1
ATOM 8305 O O . ASN B 1 190 ? 26.641 32.969 27.453 1 95.06 190 ASN B O 1
ATOM 8309 N N . THR B 1 191 ? 27.344 31.641 25.859 1 95.94 191 THR B N 1
ATOM 8310 C CA . THR B 1 191 ? 28.422 32.531 25.484 1 95.94 191 THR B CA 1
ATOM 8311 C C . THR B 1 191 ? 27.906 33.656 24.562 1 95.94 191 THR B C 1
ATOM 8313 O O . THR B 1 191 ? 28.125 34.844 24.844 1 95.94 191 THR B O 1
ATOM 8316 N N . THR B 1 192 ? 27.156 33.281 23.562 1 97.31 192 THR B N 1
ATOM 8317 C CA . THR B 1 192 ? 26.734 34.25 22.562 1 97.31 192 THR B CA 1
ATOM 8318 C C . THR B 1 192 ? 25.359 34.812 22.906 1 97.31 192 THR B C 1
ATOM 8320 O O . THR B 1 192 ? 24.984 35.906 22.438 1 97.31 192 THR B O 1
ATOM 8323 N N . GLY B 1 193 ? 24.625 34 23.641 1 97.56 193 GLY B N 1
ATOM 8324 C CA . GLY B 1 193 ? 23.25 34.344 23.953 1 97.56 193 GLY B CA 1
ATOM 8325 C C . GLY B 1 193 ? 22.297 34.031 22.812 1 97.56 193 GLY B C 1
ATOM 8326 O O . GLY B 1 193 ? 21.094 34.25 22.922 1 97.56 193 GLY B O 1
ATOM 8327 N N . LEU B 1 194 ? 22.75 33.469 21.688 1 98.62 194 LEU B N 1
ATOM 8328 C CA . LEU B 1 194 ? 21.938 33.125 20.531 1 98.62 194 LEU B CA 1
ATOM 8329 C C . LEU B 1 194 ? 21.359 31.719 20.672 1 98.62 194 LEU B C 1
ATOM 8331 O O . LEU B 1 194 ? 21.891 30.906 21.438 1 98.62 194 LEU B O 1
ATOM 8335 N N . TYR B 1 195 ? 20.297 31.469 20 1 98.75 195 TYR B N 1
ATOM 8336 C CA . TYR B 1 195 ? 19.703 30.141 19.938 1 98.75 195 TYR B CA 1
ATOM 8337 C C . TYR B 1 195 ? 20.266 29.328 18.781 1 98.75 195 TYR B C 1
ATOM 8339 O O . TYR B 1 195 ? 20.516 29.875 17.703 1 98.75 195 TYR B O 1
ATOM 8347 N N . HIS B 1 196 ? 20.531 28.094 19.047 1 98.44 196 HIS B N 1
ATOM 8348 C CA . HIS B 1 196 ? 21.094 27.219 18.016 1 98.44 196 HIS B CA 1
ATOM 8349 C C . HIS B 1 196 ? 20.234 25.969 17.828 1 98.44 196 HIS B C 1
ATOM 8351 O O . HIS B 1 196 ? 19.609 25.5 18.781 1 98.44 196 HIS B O 1
ATOM 8357 N N . ARG B 1 197 ? 20.203 25.469 16.641 1 98.19 197 ARG B N 1
ATOM 8358 C CA . ARG B 1 197 ? 19.547 24.219 16.266 1 98.19 197 ARG B CA 1
ATOM 8359 C C . ARG B 1 197 ? 20.141 23.672 14.969 1 98.19 197 ARG B C 1
ATOM 8361 O O . ARG B 1 197 ? 20.688 24.422 14.164 1 98.19 197 ARG B O 1
ATOM 8368 N N . THR B 1 198 ? 20.047 22.297 14.75 1 98.19 198 THR B N 1
ATOM 8369 C CA . THR B 1 198 ? 20.453 21.75 13.453 1 98.19 198 THR B CA 1
ATOM 8370 C C . THR B 1 198 ? 19.516 22.234 12.352 1 98.19 198 THR B C 1
ATOM 8372 O O . THR B 1 198 ? 18.328 22.422 12.57 1 98.19 198 THR B O 1
ATOM 8375 N N . PRO B 1 199 ? 20.062 22.453 11.156 1 98.06 199 PRO B N 1
ATOM 8376 C CA . PRO B 1 199 ? 19.203 22.828 10.031 1 98.06 199 PRO B CA 1
ATOM 8377 C C . PRO B 1 199 ? 18.031 21.891 9.844 1 98.06 199 PRO B C 1
ATOM 8379 O O . PRO B 1 199 ? 16.922 22.328 9.555 1 98.06 199 PRO B O 1
ATOM 8382 N N . LEU B 1 200 ? 18.203 20.625 9.992 1 97.5 200 LEU B N 1
ATOM 8383 C CA . LEU B 1 200 ? 17.094 19.688 9.891 1 97.5 200 LEU B CA 1
ATOM 8384 C C . LEU B 1 200 ? 15.984 20.062 10.867 1 97.5 200 LEU B C 1
ATOM 8386 O O . LEU B 1 200 ? 14.812 20.078 10.492 1 97.5 200 LEU B O 1
ATOM 8390 N N . SER B 1 201 ? 16.312 20.359 12.078 1 97.5 201 SER B N 1
ATOM 8391 C CA . SER B 1 201 ? 15.336 20.672 13.109 1 97.5 201 SER B CA 1
ATOM 8392 C C . SER B 1 201 ? 14.797 22.094 12.938 1 97.5 201 SER B C 1
ATOM 8394 O O . SER B 1 201 ? 13.906 22.516 13.672 1 97.5 201 SER B O 1
ATOM 8396 N N . ASP B 1 202 ? 15.352 22.828 12.047 1 97.5 202 ASP B N 1
ATOM 8397 C CA . ASP B 1 202 ? 14.773 24.078 11.562 1 97.5 202 ASP B CA 1
ATOM 8398 C C . ASP B 1 202 ? 14 23.844 10.258 1 97.5 202 ASP B C 1
ATOM 8400 O O . ASP B 1 202 ? 13.766 24.797 9.5 1 97.5 202 ASP B O 1
ATOM 8404 N N . ALA B 1 203 ? 13.742 22.547 10.016 1 94.88 203 ALA B N 1
ATOM 8405 C CA . ALA B 1 203 ? 12.93 22.047 8.906 1 94.88 203 ALA B CA 1
ATOM 8406 C C . ALA B 1 203 ? 13.617 22.297 7.566 1 94.88 203 ALA B C 1
ATOM 8408 O O . ALA B 1 203 ? 12.961 22.609 6.57 1 94.88 203 ALA B O 1
ATOM 8409 N N . GLN B 1 204 ? 14.945 22.281 7.574 1 97.19 204 GLN B N 1
ATOM 8410 C CA . GLN B 1 204 ? 15.688 22.594 6.352 1 97.19 204 GLN B CA 1
ATOM 8411 C C . GLN B 1 204 ? 16.938 21.719 6.238 1 97.19 204 GLN B C 1
ATOM 8413 O O . GLN B 1 204 ? 18.062 22.234 6.188 1 97.19 204 GLN B O 1
ATOM 8418 N N . GLU B 1 205 ? 16.781 20.453 6.078 1 95.56 205 GLU B N 1
ATOM 8419 C CA . GLU B 1 205 ? 17.891 19.531 5.941 1 95.56 205 GLU B CA 1
ATOM 8420 C C . GLU B 1 205 ? 18.703 19.812 4.684 1 95.56 205 GLU B C 1
ATOM 8422 O O . GLU B 1 205 ? 18.25 20.547 3.797 1 95.56 205 GLU B O 1
ATOM 8427 N N . TYR B 1 206 ? 19.938 19.422 4.699 1 97.44 206 TYR B N 1
ATOM 8428 C CA . TYR B 1 206 ? 20.844 19.641 3.58 1 97.44 206 TYR B CA 1
ATOM 8429 C C . TYR B 1 206 ? 21.016 21.125 3.303 1 97.44 206 TYR B C 1
ATOM 8431 O O . TYR B 1 206 ? 20.984 21.562 2.148 1 97.44 206 TYR B O 1
ATOM 8439 N N . SER B 1 207 ? 21.156 21.906 4.359 1 97.81 207 SER B N 1
ATOM 8440 C CA . SER B 1 207 ? 21.484 23.328 4.25 1 97.81 207 SER B CA 1
ATOM 8441 C C . SER B 1 207 ? 23 23.531 4.184 1 97.81 207 SER B C 1
ATOM 8443 O O . SER B 1 207 ? 23.766 22.625 4.48 1 97.81 207 SER B O 1
ATOM 8445 N N . LEU B 1 208 ? 23.469 24.688 3.867 1 98.38 208 LEU B N 1
ATOM 8446 C CA . LEU B 1 208 ? 24.844 25.062 3.539 1 98.38 208 LEU B CA 1
ATOM 8447 C C . LEU B 1 208 ? 25.797 24.672 4.66 1 98.38 208 LEU B C 1
ATOM 8449 O O . LEU B 1 208 ? 26.875 24.141 4.398 1 98.38 208 LEU B O 1
ATOM 8453 N N . PRO B 1 209 ? 25.5 24.859 5.996 1 98.31 209 PRO B N 1
ATOM 8454 C CA . PRO B 1 209 ? 26.469 24.547 7.043 1 98.31 209 PRO B CA 1
ATOM 8455 C C . PRO B 1 209 ? 26.906 23.094 7.016 1 98.31 209 PRO B C 1
ATOM 8457 O O . PRO B 1 209 ? 28.078 22.781 7.27 1 98.31 209 PRO B O 1
ATOM 8460 N N . GLY B 1 210 ? 25.953 22.203 6.707 1 97.94 210 GLY B N 1
ATOM 8461 C CA . GLY B 1 210 ? 26.297 20.781 6.66 1 97.94 210 GLY B CA 1
ATOM 8462 C C . GLY B 1 210 ? 27.344 20.453 5.617 1 97.94 210 GLY B C 1
ATOM 8463 O O . GLY B 1 210 ? 28.234 19.641 5.859 1 97.94 210 GLY B O 1
ATOM 8464 N N . PHE B 1 211 ? 27.312 21.094 4.492 1 97.25 211 PHE B N 1
ATOM 8465 C CA . PHE B 1 211 ? 28.25 20.859 3.404 1 97.25 211 PHE B CA 1
ATOM 8466 C C . PHE B 1 211 ? 29.625 21.453 3.736 1 97.25 211 PHE B C 1
ATOM 8468 O O . PHE B 1 211 ? 30.641 20.953 3.256 1 97.25 211 PHE B O 1
ATOM 8475 N N . LEU B 1 212 ? 29.672 22.469 4.559 1 97.69 212 LEU B N 1
ATOM 8476 C CA . LEU B 1 212 ? 30.906 23.172 4.883 1 97.69 212 LEU B CA 1
ATOM 8477 C C . LEU B 1 212 ? 31.688 22.406 5.949 1 97.69 212 LEU B C 1
ATOM 8479 O O . LEU B 1 212 ? 32.906 22.578 6.07 1 97.69 212 LEU B O 1
ATOM 8483 N N . VAL B 1 213 ? 30.984 21.531 6.711 1 96.69 213 VAL B N 1
ATOM 8484 C CA . VAL B 1 213 ? 31.688 20.906 7.824 1 96.69 213 VAL B CA 1
ATOM 8485 C C . VAL B 1 213 ? 31.594 19.391 7.715 1 96.69 213 VAL B C 1
ATOM 8487 O O . VAL B 1 213 ? 32.25 18.656 8.477 1 96.69 213 VAL B O 1
ATOM 8490 N N . GLY B 1 214 ? 30.844 18.828 6.832 1 94.69 214 GLY B N 1
ATOM 8491 C CA . GLY B 1 214 ? 30.578 17.406 6.77 1 94.69 214 GLY B CA 1
ATOM 8492 C C . GLY B 1 214 ? 31.516 16.656 5.832 1 94.69 214 GLY B C 1
ATOM 8493 O O . GLY B 1 214 ? 31.406 15.445 5.676 1 94.69 214 GLY B O 1
ATOM 8494 N N . GLY B 1 215 ? 32.406 17.375 5.195 1 92.19 215 GLY B N 1
ATOM 8495 C CA . GLY B 1 215 ? 33.406 16.734 4.332 1 92.19 215 GLY B CA 1
ATOM 8496 C C . GLY B 1 215 ? 34.531 16.078 5.098 1 92.19 215 GLY B C 1
ATOM 8497 O O . GLY B 1 215 ? 34.5 16.031 6.332 1 92.19 215 GLY B O 1
ATOM 8498 N N . PRO B 1 216 ? 35.531 15.594 4.352 1 89.75 216 PRO B N 1
ATOM 8499 C CA . PRO B 1 216 ? 36.656 14.922 4.984 1 89.75 216 PRO B CA 1
ATOM 8500 C C . PRO B 1 216 ? 37.375 15.789 6.023 1 89.75 216 PRO B C 1
ATOM 8502 O O . PRO B 1 216 ? 37.594 16.984 5.789 1 89.75 216 PRO B O 1
ATOM 8505 N N . GLY B 1 217 ? 37.688 15.234 7.191 1 87.19 217 GLY B N 1
ATOM 8506 C CA . GLY B 1 217 ? 38.438 15.914 8.242 1 87.19 217 GLY B CA 1
ATOM 8507 C C . GLY B 1 217 ? 37.625 17.031 8.906 1 87.19 217 GLY B C 1
ATOM 8508 O O . GLY B 1 217 ? 38.219 17.875 9.586 1 87.19 217 GLY B O 1
ATOM 8509 N N . GLY B 1 218 ? 36.344 17.047 8.586 1 90 218 GLY B N 1
ATOM 8510 C CA . GLY B 1 218 ? 35.5 18.094 9.172 1 90 218 GLY B CA 1
ATOM 8511 C C . GLY B 1 218 ? 35.469 19.359 8.352 1 90 218 GLY B C 1
ATOM 8512 O O . GLY B 1 218 ? 35 20.406 8.828 1 90 218 GLY B O 1
ATOM 8513 N N . GLY B 1 219 ? 36.031 19.281 7.172 1 92.19 219 GLY B N 1
ATOM 8514 C CA . GLY B 1 219 ? 36 20.406 6.25 1 92.19 219 GLY B CA 1
ATOM 8515 C C . GLY B 1 219 ? 34.875 20.344 5.238 1 92.19 219 GLY B C 1
ATOM 8516 O O . GLY B 1 219 ? 33.938 19.578 5.406 1 92.19 219 GLY B O 1
ATOM 8517 N N . PRO B 1 220 ? 34.906 21.188 4.227 1 94.75 220 PRO B N 1
ATOM 8518 C CA . PRO B 1 220 ? 33.844 21.219 3.215 1 94.75 220 PRO B CA 1
ATOM 8519 C C . PRO B 1 220 ? 33.75 19.938 2.383 1 94.75 220 PRO B C 1
ATOM 8521 O O . PRO B 1 220 ? 34.812 19.344 2.082 1 94.75 220 PRO B O 1
ATOM 8524 N N . MET B 1 221 ? 32.625 19.516 2.068 1 93.94 221 MET B N 1
ATOM 8525 C CA . MET B 1 221 ? 32.375 18.359 1.192 1 93.94 221 MET B CA 1
ATOM 8526 C C . MET B 1 221 ? 33 18.594 -0.179 1 93.94 221 MET B C 1
ATOM 8528 O O . MET B 1 221 ? 32.844 19.656 -0.771 1 93.94 221 MET B O 1
ATOM 8532 N N . GLN B 1 222 ? 33.75 17.672 -0.664 1 90.25 222 GLN B N 1
ATOM 8533 C CA . GLN B 1 222 ? 34.469 17.812 -1.933 1 90.25 222 GLN B CA 1
ATOM 8534 C C . GLN B 1 222 ? 33.781 17.016 -3.035 1 90.25 222 GLN B C 1
ATOM 8536 O O . GLN B 1 222 ? 33.469 17.562 -4.098 1 90.25 222 GLN B O 1
ATOM 8541 N N . VAL B 1 223 ? 33.531 15.734 -2.814 1 89.12 223 VAL B N 1
ATOM 8542 C CA . VAL B 1 223 ? 32.875 14.836 -3.748 1 89.12 223 VAL B CA 1
ATOM 8543 C C . VAL B 1 223 ? 31.656 14.195 -3.072 1 89.12 223 VAL B C 1
ATOM 8545 O O . VAL B 1 223 ? 31.781 13.633 -1.979 1 89.12 223 VAL B O 1
ATOM 8548 N N . TRP B 1 224 ? 30.547 14.312 -3.725 1 91.12 224 TRP B N 1
ATOM 8549 C CA . TRP B 1 224 ? 29.312 13.82 -3.119 1 91.12 224 TRP B CA 1
ATOM 8550 C C . TRP B 1 224 ? 29.375 12.305 -2.932 1 91.12 224 TRP B C 1
ATOM 8552 O O . TRP B 1 224 ? 29.219 11.805 -1.814 1 91.12 224 TRP B O 1
ATOM 8562 N N . ASN B 1 225 ? 29.516 11.508 -4.031 1 90.06 225 ASN B N 1
ATOM 8563 C CA . ASN B 1 225 ? 29.547 10.055 -3.969 1 90.06 225 ASN B CA 1
ATOM 8564 C C . ASN B 1 225 ? 30.969 9.508 -4.078 1 90.06 225 ASN B C 1
ATOM 8566 O O . ASN B 1 225 ? 31.531 9.445 -5.168 1 90.06 225 ASN B O 1
ATOM 8570 N N . ASP B 1 226 ? 31.516 9.109 -2.965 1 82.38 226 ASP B N 1
ATOM 8571 C CA . ASP B 1 226 ? 32.875 8.562 -2.986 1 82.38 226 ASP B CA 1
ATOM 8572 C C . ASP B 1 226 ? 32.844 7.039 -2.91 1 82.38 226 ASP B C 1
ATOM 8574 O O . ASP B 1 226 ? 33.906 6.406 -2.762 1 82.38 226 ASP B O 1
ATOM 8578 N N . PHE B 1 227 ? 31.688 6.41 -2.934 1 83.44 227 PHE B N 1
ATOM 8579 C CA . PHE B 1 227 ? 31.453 4.969 -2.994 1 83.44 227 PHE B CA 1
ATOM 8580 C C . PHE B 1 227 ? 32.031 4.281 -1.753 1 83.44 227 PHE B C 1
ATOM 8582 O O . PHE B 1 227 ? 32.406 3.113 -1.807 1 83.44 227 PHE B O 1
ATOM 8589 N N . GLY B 1 228 ? 32.094 5.086 -0.601 1 77.25 228 GLY B N 1
ATOM 8590 C CA . GLY B 1 228 ? 32.625 4.566 0.645 1 77.25 228 GLY B CA 1
ATOM 8591 C C . GLY B 1 228 ? 34.125 4.312 0.587 1 77.25 228 GLY B C 1
ATOM 8592 O O . GLY B 1 228 ? 34.688 3.777 1.533 1 77.25 228 GLY B O 1
ATOM 8593 N N . LEU B 1 229 ? 34.688 4.703 -0.432 1 72.75 229 LEU B N 1
ATOM 8594 C CA . LEU B 1 229 ? 36.125 4.395 -0.644 1 72.75 229 LEU B CA 1
ATOM 8595 C C . LEU B 1 229 ? 37 5.281 0.224 1 72.75 229 LEU B C 1
ATOM 8597 O O . LEU B 1 229 ? 38.031 4.824 0.744 1 72.75 229 LEU B O 1
ATOM 8601 N N . SER B 1 230 ? 36.5 6.469 0.425 1 68.81 230 SER B N 1
ATOM 8602 C CA . SER B 1 230 ? 37.312 7.391 1.212 1 68.81 230 SER B CA 1
ATOM 8603 C C . SER B 1 230 ? 37.25 7.059 2.699 1 68.81 230 SER B C 1
ATOM 8605 O O . SER B 1 230 ? 38.219 7.246 3.43 1 68.81 230 SER B O 1
ATOM 8607 N N . SER B 1 231 ? 36.094 6.574 3.109 1 64.38 231 SER B N 1
ATOM 8608 C CA . SER B 1 231 ? 35.969 6.199 4.516 1 64.38 231 SER B CA 1
ATOM 8609 C C . SER B 1 231 ? 36.969 5.102 4.875 1 64.38 231 SER B C 1
ATOM 8611 O O . SER B 1 231 ? 37.562 5.125 5.957 1 64.38 231 SER B O 1
ATOM 8613 N N . SER B 1 232 ? 37.156 4.238 3.979 1 55.78 232 SER B N 1
ATOM 8614 C CA . SER B 1 232 ? 38.094 3.148 4.199 1 55.78 232 SER B CA 1
ATOM 8615 C C . SER B 1 232 ? 39.531 3.674 4.332 1 55.78 232 SER B C 1
ATOM 8617 O O . SER B 1 232 ? 40.406 3.004 4.902 1 55.78 232 SER B O 1
ATOM 8619 N N . MET B 1 233 ? 39.625 4.891 3.854 1 56.38 233 MET B N 1
ATOM 8620 C CA . MET B 1 233 ? 40.969 5.465 3.904 1 56.38 233 MET B CA 1
ATOM 8621 C C . MET B 1 233 ? 41.094 6.465 5.047 1 56.38 233 MET B C 1
ATOM 8623 O O . MET B 1 233 ? 42.062 7.25 5.094 1 56.38 233 MET B O 1
ATOM 8627 N N . GLY B 1 234 ? 40.219 6.508 5.918 1 58.97 234 GLY B N 1
ATOM 8628 C CA . GLY B 1 234 ? 40.281 7.293 7.137 1 58.97 234 GLY B CA 1
ATOM 8629 C C . GLY B 1 234 ? 39.688 8.672 6.996 1 58.97 234 GLY B C 1
ATOM 8630 O O . GLY B 1 234 ? 40.031 9.594 7.746 1 58.97 234 GLY B O 1
ATOM 8631 N N . GLY B 1 235 ? 38.844 8.797 5.84 1 72.75 235 GLY B N 1
ATOM 8632 C CA . GLY B 1 235 ? 38.438 10.188 5.809 1 72.75 235 GLY B CA 1
ATOM 8633 C C . GLY B 1 235 ? 37.406 10.469 4.727 1 72.75 235 GLY B C 1
ATOM 8634 O O . GLY B 1 235 ? 37.75 10.516 3.543 1 72.75 235 GLY B O 1
ATOM 8635 N N . GLY B 1 236 ? 36.062 10.203 4.82 1 85.06 236 GLY B N 1
ATOM 8636 C CA . GLY B 1 236 ? 35.031 10.516 3.852 1 85.06 236 GLY B CA 1
ATOM 8637 C C . GLY B 1 236 ? 33.969 11.469 4.391 1 85.06 236 GLY B C 1
ATOM 8638 O O . GLY B 1 236 ? 34.188 12.094 5.434 1 85.06 236 GLY B O 1
ATOM 8639 N N . ASN B 1 237 ? 33.031 11.672 3.547 1 92.5 237 ASN B N 1
ATOM 8640 C CA . ASN B 1 237 ? 31.938 12.555 3.941 1 92.5 237 ASN B CA 1
ATOM 8641 C C . ASN B 1 237 ? 31.188 12.016 5.156 1 92.5 237 ASN B C 1
ATOM 8643 O O . ASN B 1 237 ? 30.984 10.805 5.277 1 92.5 237 ASN B O 1
ATOM 8647 N N . ASP B 1 238 ? 30.953 12.789 6.094 1 93.69 238 ASP B N 1
ATOM 8648 C CA . ASP B 1 238 ? 29.953 12.508 7.109 1 93.69 238 ASP B CA 1
ATOM 8649 C C . ASP B 1 238 ? 28.547 12.844 6.602 1 93.69 238 ASP B C 1
ATOM 8651 O O . ASP B 1 238 ? 28.031 13.938 6.848 1 93.69 238 ASP B O 1
ATOM 8655 N N . TYR B 1 239 ? 27.906 11.859 5.941 1 94.62 239 TYR B N 1
ATOM 8656 C CA . TYR B 1 239 ? 26.625 12.094 5.258 1 94.62 239 TYR B CA 1
ATOM 8657 C C . TYR B 1 239 ? 25.531 12.422 6.258 1 94.62 239 TYR B C 1
ATOM 8659 O O . TYR B 1 239 ? 24.609 13.18 5.945 1 94.62 239 TYR B O 1
ATOM 8667 N N . ASP B 1 240 ? 25.609 11.914 7.461 1 94.75 240 ASP B N 1
ATOM 8668 C CA . ASP B 1 240 ? 24.656 12.266 8.5 1 94.75 240 ASP B CA 1
ATOM 8669 C C . ASP B 1 240 ? 24.75 13.75 8.852 1 94.75 240 ASP B C 1
ATOM 8671 O O . ASP B 1 240 ? 23.719 14.422 8.992 1 94.75 240 ASP B O 1
ATOM 8675 N N . LEU B 1 241 ? 25.922 14.172 9.016 1 96.25 241 LEU B N 1
ATOM 8676 C CA . LEU B 1 241 ? 26.141 15.578 9.359 1 96.25 241 LEU B CA 1
ATOM 8677 C C . LEU B 1 241 ? 25.719 16.484 8.211 1 96.25 241 LEU B C 1
ATOM 8679 O O . LEU B 1 241 ? 25.188 17.578 8.445 1 96.25 241 LEU B O 1
ATOM 8683 N N . ILE B 1 242 ? 26.031 16.078 6.988 1 96.56 242 ILE B N 1
ATOM 8684 C CA . ILE B 1 242 ? 25.609 16.859 5.824 1 96.56 242 ILE B CA 1
ATOM 8685 C C . ILE B 1 242 ? 24.078 16.922 5.789 1 96.56 242 ILE B C 1
ATOM 8687 O O . ILE B 1 242 ? 23.516 17.984 5.527 1 96.56 242 ILE B O 1
ATOM 8691 N N . TRP B 1 243 ? 23.422 15.805 6.066 1 96.62 243 TRP B N 1
ATOM 8692 C CA . TRP B 1 243 ? 21.969 15.688 6.066 1 96.62 243 TRP B CA 1
ATOM 8693 C C . TRP B 1 243 ? 21.359 16.516 7.188 1 96.62 243 TRP B C 1
ATOM 8695 O O . TRP B 1 243 ? 20.484 17.359 6.945 1 96.62 243 TRP B O 1
ATOM 8705 N N . LEU B 1 244 ? 21.812 16.438 8.43 1 97.31 244 LEU B N 1
ATOM 8706 C CA . LEU B 1 244 ? 21.266 17.094 9.609 1 97.31 244 LEU B CA 1
ATOM 8707 C C . LEU B 1 244 ? 21.656 18.562 9.633 1 97.31 244 LEU B C 1
ATOM 8709 O O . LEU B 1 244 ? 20.844 19.422 10.023 1 97.31 244 LEU B O 1
ATOM 8713 N N . GLY B 1 245 ? 22.922 18.828 9.211 1 97.75 245 GLY B N 1
ATOM 8714 C CA . GLY B 1 245 ? 23.609 20.078 9.562 1 97.75 245 GLY B CA 1
ATOM 8715 C C . GLY B 1 245 ? 24.094 20.109 10.992 1 97.75 245 GLY B C 1
ATOM 8716 O O . GLY B 1 245 ? 23.531 19.438 11.867 1 97.75 245 GLY B O 1
ATOM 8717 N N . PRO B 1 246 ? 25.219 20.844 11.242 1 98.12 246 PRO B N 1
ATOM 8718 C CA . PRO B 1 246 ? 25.656 21.047 12.625 1 98.12 246 PRO B CA 1
ATOM 8719 C C . PRO B 1 246 ? 24.734 21.984 13.398 1 98.12 246 PRO B C 1
ATOM 8721 O O . PRO B 1 246 ? 23.922 22.703 12.805 1 98.12 246 PRO B O 1
ATOM 8724 N N . GLU B 1 247 ? 24.797 21.906 14.758 1 98.31 247 GLU B N 1
ATOM 8725 C CA . GLU B 1 247 ? 24.141 22.969 15.508 1 98.31 247 GLU B CA 1
ATOM 8726 C C . GLU B 1 247 ? 24.578 24.344 15.008 1 98.31 247 GLU B C 1
ATOM 8728 O O . GLU B 1 247 ? 25.766 24.594 14.812 1 98.31 247 GLU B O 1
ATOM 8733 N N . THR B 1 248 ? 23.594 25.172 14.711 1 98.62 248 THR B N 1
ATOM 8734 C CA . THR B 1 248 ? 23.844 26.422 13.992 1 98.62 248 THR B CA 1
ATOM 8735 C C . THR B 1 248 ? 22.953 27.547 14.516 1 98.62 248 THR B C 1
ATOM 8737 O O . THR B 1 248 ? 21.781 27.312 14.797 1 98.62 248 THR B O 1
ATOM 8740 N N . TYR B 1 249 ? 23.625 28.797 14.758 1 98.69 249 TYR B N 1
ATOM 8741 C CA . TYR B 1 249 ? 22.797 30 14.867 1 98.69 249 TYR B CA 1
ATOM 8742 C C . TYR B 1 249 ? 22.234 30.375 13.508 1 98.69 249 TYR B C 1
ATOM 8744 O O . TYR B 1 249 ? 22.953 30.859 12.633 1 98.69 249 TYR B O 1
ATOM 8752 N N . ARG B 1 250 ? 20.984 30.188 13.352 1 98.62 250 ARG B N 1
ATOM 8753 C CA . ARG B 1 250 ? 20.375 30.406 12.039 1 98.62 250 ARG B CA 1
ATOM 8754 C C . ARG B 1 250 ? 19.531 31.672 12.023 1 98.62 250 ARG B C 1
ATOM 8756 O O . ARG B 1 250 ? 18.844 31.984 13 1 98.62 250 ARG B O 1
ATOM 8763 N N . PRO B 1 251 ? 19.531 32.406 10.922 1 98.5 251 PRO B N 1
ATOM 8764 C CA . PRO B 1 251 ? 18.719 33.625 10.828 1 98.5 251 PRO B CA 1
ATOM 8765 C C . PRO B 1 251 ? 17.234 33.375 11.039 1 98.5 251 PRO B C 1
ATOM 8767 O O . PRO B 1 251 ? 16.547 34.156 11.68 1 98.5 251 PRO B O 1
ATOM 8770 N N . SER B 1 252 ? 16.734 32.281 10.508 1 98.25 252 SER B N 1
ATOM 8771 C CA . SER B 1 252 ? 15.328 31.953 10.68 1 98.25 252 SER B CA 1
ATOM 8772 C C . SER B 1 252 ? 14.984 31.734 12.156 1 98.25 252 SER B C 1
ATOM 8774 O O . SER B 1 252 ? 14.133 32.438 12.703 1 98.25 252 SER B O 1
ATOM 8776 N N . PHE B 1 253 ? 15.766 30.875 12.852 1 98.25 253 PHE B N 1
ATOM 8777 C CA . PHE B 1 253 ? 15.445 30.484 14.219 1 98.25 253 PHE B CA 1
ATOM 8778 C C . PHE B 1 253 ? 15.57 31.672 15.164 1 98.25 253 PHE B C 1
ATOM 8780 O O . PHE B 1 253 ? 14.688 31.906 16 1 98.25 253 PHE B O 1
ATOM 8787 N N . ASN B 1 254 ? 16.609 32.375 15.039 1 98.81 254 ASN B N 1
ATOM 8788 C CA . ASN B 1 254 ? 16.781 33.5 15.938 1 98.81 254 ASN B CA 1
ATOM 8789 C C . ASN B 1 254 ? 15.789 34.625 15.633 1 98.81 254 ASN B C 1
ATOM 8791 O O . ASN B 1 254 ? 15.336 35.344 16.531 1 98.81 254 ASN B O 1
ATOM 8795 N N . ALA B 1 255 ? 15.492 34.844 14.359 1 98.75 255 ALA B N 1
ATOM 8796 C CA . ALA B 1 255 ? 14.414 35.75 14.031 1 98.75 255 ALA B CA 1
ATOM 8797 C C . ALA B 1 255 ? 13.102 35.344 14.656 1 98.75 255 ALA B C 1
ATOM 8799 O O . ALA B 1 255 ? 12.336 36.156 15.148 1 98.75 255 ALA B O 1
ATOM 8800 N N . TYR B 1 256 ? 12.789 34 14.641 1 98.75 256 TYR B N 1
ATOM 8801 C CA . TYR B 1 256 ? 11.602 33.469 15.305 1 98.75 256 TYR B CA 1
ATOM 8802 C C . TYR B 1 256 ? 11.609 33.812 16.781 1 98.75 256 TYR B C 1
ATOM 8804 O O . TYR B 1 256 ? 10.602 34.312 17.312 1 98.75 256 TYR B O 1
ATOM 8812 N N . MET B 1 257 ? 12.719 33.594 17.375 1 98.81 257 MET B N 1
ATOM 8813 C CA . MET B 1 257 ? 12.797 33.812 18.812 1 98.81 257 MET B CA 1
ATOM 8814 C C . MET B 1 257 ? 12.648 35.281 19.156 1 98.81 257 MET B C 1
ATOM 8816 O O . MET B 1 257 ? 12 35.625 20.156 1 98.81 257 MET B O 1
ATOM 8820 N N . VAL B 1 258 ? 13.266 36.219 18.375 1 98.88 258 VAL B N 1
ATOM 8821 C CA . VAL B 1 258 ? 13.086 37.625 18.562 1 98.88 258 VAL B CA 1
ATOM 8822 C C . VAL B 1 258 ? 11.609 38 18.422 1 98.88 258 VAL B C 1
ATOM 8824 O O . VAL B 1 258 ? 11.031 38.656 19.281 1 98.88 258 VAL B O 1
ATOM 8827 N N . ALA B 1 259 ? 11.031 37.562 17.359 1 98.81 259 ALA B N 1
ATOM 8828 C CA . ALA B 1 259 ? 9.633 37.875 17.062 1 98.81 259 ALA B CA 1
ATOM 8829 C C . ALA B 1 259 ? 8.719 37.344 18.172 1 98.81 259 ALA B C 1
ATOM 8831 O O . ALA B 1 259 ? 7.746 38 18.547 1 98.81 259 ALA B O 1
ATOM 8832 N N . ASN B 1 260 ? 8.984 36.125 18.594 1 98.88 260 ASN B N 1
ATOM 8833 C CA . ASN B 1 260 ? 8.203 35.5 19.672 1 98.88 260 ASN B CA 1
ATOM 8834 C C . ASN B 1 260 ? 8.305 36.281 20.969 1 98.88 260 ASN B C 1
ATOM 8836 O O . ASN B 1 260 ? 7.301 36.469 21.656 1 98.88 260 ASN B O 1
ATOM 8840 N N . ALA B 1 261 ? 9.477 36.719 21.281 1 98.94 261 ALA B N 1
ATOM 8841 C CA . ALA B 1 261 ? 9.672 37.531 22.5 1 98.94 261 ALA B CA 1
ATOM 8842 C C . ALA B 1 261 ? 8.891 38.844 22.406 1 98.94 261 ALA B C 1
ATOM 8844 O O . ALA B 1 261 ? 8.227 39.25 23.359 1 98.94 261 ALA B O 1
ATOM 8845 N N . TRP B 1 262 ? 9.023 39.531 21.281 1 98.88 262 TRP B N 1
ATOM 8846 C CA . TRP B 1 262 ? 8.297 40.781 21.094 1 98.88 262 TRP B CA 1
ATOM 8847 C C . TRP B 1 262 ? 6.789 40.562 21.188 1 98.88 262 TRP B C 1
ATOM 8849 O O . TRP B 1 262 ? 6.066 41.406 21.734 1 98.88 262 TRP B O 1
ATOM 8859 N N . ALA B 1 263 ? 6.301 39.438 20.625 1 98.88 263 ALA B N 1
ATOM 8860 C CA . ALA B 1 263 ? 4.879 39.125 20.703 1 98.88 263 ALA B CA 1
ATOM 8861 C C . ALA B 1 263 ? 4.438 38.938 22.156 1 98.88 263 ALA B C 1
ATOM 8863 O O . ALA B 1 263 ? 3.385 39.438 22.547 1 98.88 263 ALA B O 1
ATOM 8864 N N . ILE B 1 264 ? 5.203 38.188 22.922 1 98.88 264 ILE B N 1
ATOM 8865 C CA . ILE B 1 264 ? 4.898 38 24.344 1 98.88 264 ILE B CA 1
ATOM 8866 C C . ILE B 1 264 ? 4.855 39.375 25.047 1 98.88 264 ILE B C 1
ATOM 8868 O O . ILE B 1 264 ? 3.971 39.625 25.859 1 98.88 264 ILE B O 1
ATOM 8872 N N . GLY B 1 265 ? 5.855 40.25 24.734 1 98.88 265 GLY B N 1
ATOM 8873 C CA . GLY B 1 265 ? 5.852 41.594 25.297 1 98.88 265 GLY B CA 1
ATOM 8874 C C . GLY B 1 265 ? 4.574 42.375 25 1 98.88 265 GLY B C 1
ATOM 8875 O O . GLY B 1 265 ? 4.004 43 25.891 1 98.88 265 GLY B O 1
ATOM 8876 N N . GLN B 1 266 ? 4.164 42.312 23.812 1 98.62 266 GLN B N 1
ATOM 8877 C CA . GLN B 1 266 ? 2.949 43 23.406 1 98.62 266 GLN B CA 1
ATOM 8878 C C . GLN B 1 266 ? 1.728 42.438 24.125 1 98.62 266 GLN B C 1
ATOM 8880 O O . GLN B 1 266 ? 0.852 43.188 24.562 1 98.62 266 GLN B O 1
ATOM 8885 N N . VAL B 1 267 ? 1.616 41.125 24.219 1 98.69 267 VAL B N 1
ATOM 8886 C CA . VAL B 1 267 ? 0.479 40.5 24.875 1 98.69 267 VAL B CA 1
ATOM 8887 C C . VAL B 1 267 ? 0.487 40.844 26.359 1 98.69 267 VAL B C 1
ATOM 8889 O O . VAL B 1 267 ? -0.568 41.062 26.953 1 98.69 267 VAL B O 1
ATOM 8892 N N . ALA B 1 268 ? 1.687 40.875 26.953 1 98.75 268 ALA B N 1
ATOM 8893 C CA . ALA B 1 268 ? 1.808 41.281 28.344 1 98.75 268 ALA B CA 1
ATOM 8894 C C . ALA B 1 268 ? 1.309 42.688 28.562 1 98.75 268 ALA B C 1
ATOM 8896 O O . ALA B 1 268 ? 0.667 43 29.562 1 98.75 268 ALA B O 1
ATOM 8897 N N . GLU B 1 269 ? 1.631 43.562 27.656 1 98.44 269 GLU B N 1
ATOM 8898 C CA . GLU B 1 269 ? 1.137 44.938 27.734 1 98.44 269 GLU B CA 1
ATOM 8899 C C . GLU B 1 269 ? -0.386 45 27.656 1 98.44 269 GLU B C 1
ATOM 8901 O O . GLU B 1 269 ? -1.028 45.719 28.422 1 98.44 269 GLU B O 1
ATOM 8906 N N . LEU B 1 270 ? -0.977 44.219 26.734 1 97.38 270 LEU B N 1
ATOM 8907 C CA . LEU B 1 270 ? -2.426 44.156 26.594 1 97.38 270 LEU B CA 1
ATOM 8908 C C . LEU B 1 270 ? -3.064 43.594 27.859 1 97.38 270 LEU B C 1
ATOM 8910 O O . LEU B 1 270 ? -4.203 43.938 28.188 1 97.38 270 LEU B O 1
ATOM 8914 N N . ALA B 1 271 ? -2.316 42.781 28.562 1 96.44 271 ALA B N 1
ATOM 8915 C CA . ALA B 1 271 ? -2.797 42.156 29.797 1 96.44 271 ALA B CA 1
ATOM 8916 C C . ALA B 1 271 ? -2.625 43.125 30.984 1 96.44 271 ALA B C 1
ATOM 8918 O O . ALA B 1 271 ? -3.021 42.781 32.094 1 96.44 271 ALA B O 1
ATOM 8919 N N . GLY B 1 272 ? -1.946 44.25 30.797 1 96.81 272 GLY B N 1
ATOM 8920 C CA . GLY B 1 272 ? -1.742 45.25 31.844 1 96.81 272 GLY B CA 1
ATOM 8921 C C . GLY B 1 272 ? -0.49 45 32.656 1 96.81 272 GLY B C 1
ATOM 8922 O O . GLY B 1 272 ? -0.324 45.562 33.75 1 96.81 272 GLY B O 1
ATOM 8923 N N . HIS B 1 273 ? 0.343 44.125 32.156 1 97.94 273 HIS B N 1
ATOM 8924 C CA . HIS B 1 273 ? 1.584 43.844 32.875 1 97.94 273 HIS B CA 1
ATOM 8925 C C . HIS B 1 273 ? 2.756 44.594 32.281 1 97.94 273 HIS B C 1
ATOM 8927 O O . HIS B 1 273 ? 3.615 44.031 31.609 1 97.94 273 HIS B O 1
ATOM 8933 N N . SER B 1 274 ? 2.957 45.781 32.594 1 97.81 274 SER B N 1
ATOM 8934 C CA . SER B 1 274 ? 3.9 46.688 31.969 1 97.81 274 SER B CA 1
ATOM 8935 C C . SER B 1 274 ? 5.34 46.25 32.219 1 97.81 274 SER B C 1
ATOM 8937 O O . SER B 1 274 ? 6.184 46.344 31.312 1 97.81 274 SER B O 1
ATOM 8939 N N . ALA B 1 275 ? 5.605 45.844 33.438 1 98.12 275 ALA B N 1
ATOM 8940 C CA . ALA B 1 275 ? 6.969 45.406 33.75 1 98.12 275 ALA B CA 1
ATOM 8941 C C . ALA B 1 275 ? 7.34 44.156 32.969 1 98.12 275 ALA B C 1
ATOM 8943 O O . ALA B 1 275 ? 8.461 44.031 32.469 1 98.12 275 ALA B O 1
ATOM 8944 N N . LEU B 1 276 ? 6.398 43.25 32.969 1 98.31 276 LEU B N 1
ATOM 8945 C CA . LEU B 1 276 ? 6.613 42.031 32.188 1 98.31 276 LEU B CA 1
ATOM 8946 C C . LEU B 1 276 ? 6.762 42.344 30.703 1 98.31 276 LEU B C 1
ATOM 8948 O O . LEU B 1 276 ? 7.586 41.719 30.016 1 98.31 276 LEU B O 1
ATOM 8952 N N . ALA B 1 277 ? 5.938 43.219 30.172 1 98.69 277 ALA B N 1
ATOM 8953 C CA . ALA B 1 277 ? 6.016 43.656 28.781 1 98.69 277 ALA B CA 1
ATOM 8954 C C . ALA B 1 277 ? 7.402 44.219 28.469 1 98.69 277 ALA B C 1
ATOM 8956 O O . ALA B 1 277 ? 7.984 43.875 27.422 1 98.69 277 ALA B O 1
ATOM 8957 N N . GLN B 1 278 ? 7.91 45.031 29.312 1 98.38 278 GLN B N 1
ATOM 8958 C CA . GLN B 1 278 ? 9.227 45.625 29.109 1 98.38 278 GLN B CA 1
ATOM 8959 C C . GLN B 1 278 ? 10.32 44.562 29.156 1 98.38 278 GLN B C 1
ATOM 8961 O O . GLN B 1 278 ? 11.25 44.594 28.344 1 98.38 278 GLN B O 1
ATOM 8966 N N . THR B 1 279 ? 10.125 43.656 30.078 1 98.56 279 THR B N 1
ATOM 8967 C CA . THR B 1 279 ? 11.102 42.594 30.203 1 98.56 279 THR B CA 1
ATOM 8968 C C . THR B 1 279 ? 11.227 41.812 28.906 1 98.56 279 THR B C 1
ATOM 8970 O O . THR B 1 279 ? 12.336 41.594 28.422 1 98.56 279 THR B O 1
ATOM 8973 N N . TRP B 1 280 ? 10.172 41.406 28.328 1 98.81 280 TRP B N 1
ATOM 8974 C CA . TRP B 1 280 ? 10.188 40.562 27.125 1 98.81 280 TRP B CA 1
ATOM 8975 C C . TRP B 1 280 ? 10.586 41.375 25.906 1 98.81 280 TRP B C 1
ATOM 8977 O O . TRP B 1 280 ? 11.266 40.875 25.016 1 98.81 280 TRP B O 1
ATOM 8987 N N . THR B 1 281 ? 10.164 42.656 25.828 1 98.62 281 THR B N 1
ATOM 8988 C CA . THR B 1 281 ? 10.594 43.531 24.75 1 98.62 281 THR B CA 1
ATOM 8989 C C . THR B 1 281 ? 12.109 43.75 24.781 1 98.62 281 THR B C 1
ATOM 8991 O O . THR B 1 281 ? 12.781 43.656 23.75 1 98.62 281 THR B O 1
ATOM 8994 N N . ASP B 1 282 ? 12.641 43.969 26.016 1 98.56 282 ASP B N 1
ATOM 8995 C CA . ASP B 1 282 ? 14.078 44.156 26.172 1 98.56 282 ASP B CA 1
ATOM 8996 C C . ASP B 1 282 ? 14.844 42.875 25.812 1 98.56 282 ASP B C 1
ATOM 8998 O O . ASP B 1 282 ? 15.93 42.969 25.234 1 98.56 282 ASP B O 1
ATOM 9002 N N . TYR B 1 283 ? 14.281 41.781 26.219 1 98.56 283 TYR B N 1
ATOM 9003 C CA . TYR B 1 283 ? 14.898 40.531 25.891 1 98.56 283 TYR B CA 1
ATOM 9004 C C . TYR B 1 283 ? 15 40.344 24.375 1 98.56 283 TYR B C 1
ATOM 9006 O O . TYR B 1 283 ? 16.047 39.969 23.844 1 98.56 283 TYR B O 1
ATOM 9014 N N . GLY B 1 284 ? 13.859 40.594 23.625 1 98.75 284 GLY B N 1
ATOM 9015 C CA . GLY B 1 284 ? 13.875 40.562 22.172 1 98.75 284 GLY B CA 1
ATOM 9016 C C . GLY B 1 284 ? 14.875 41.5 21.562 1 98.75 284 GLY B C 1
ATOM 9017 O O . GLY B 1 284 ? 15.578 41.125 20.609 1 98.75 284 GLY B O 1
ATOM 9018 N N . ASN B 1 285 ? 14.977 42.719 22.109 1 98.62 285 ASN B N 1
ATOM 9019 C CA . ASN B 1 285 ? 15.922 43.688 21.609 1 98.62 285 ASN B CA 1
ATOM 9020 C C . ASN B 1 285 ? 17.359 43.25 21.797 1 98.62 285 ASN B C 1
ATOM 9022 O O . ASN B 1 285 ? 18.203 43.469 20.922 1 98.62 285 ASN B O 1
ATOM 9026 N N . ASP B 1 286 ? 17.609 42.719 22.953 1 98.56 286 ASP B N 1
ATOM 9027 C CA . ASP B 1 286 ? 18.953 42.219 23.234 1 98.56 286 ASP B CA 1
ATOM 9028 C C . ASP B 1 286 ? 19.344 41.094 22.266 1 98.56 286 ASP B C 1
ATOM 9030 O O . ASP B 1 286 ? 20.453 41.062 21.75 1 98.56 286 ASP B O 1
ATOM 9034 N N . LEU B 1 287 ? 18.406 40.125 22.094 1 98.69 287 LEU B N 1
ATOM 9035 C CA . LEU B 1 287 ? 18.656 39 21.172 1 98.69 287 LEU B CA 1
ATOM 9036 C C . LEU B 1 287 ? 18.859 39.531 19.75 1 98.69 287 LEU B C 1
ATOM 9038 O O . LEU B 1 287 ? 19.734 39.031 19.031 1 98.69 287 LEU B O 1
ATOM 9042 N N . TYR B 1 288 ? 18.094 40.531 19.328 1 98.56 288 TYR B N 1
ATOM 9043 C CA . TYR B 1 288 ? 18.25 41.156 18.016 1 98.56 288 TYR B CA 1
ATOM 9044 C C . TYR B 1 288 ? 19.641 41.75 17.859 1 98.56 288 TYR B C 1
ATOM 9046 O O . TYR B 1 288 ? 20.281 41.594 16.812 1 98.56 288 TYR B O 1
ATOM 9054 N N . SER B 1 289 ? 20.062 42.406 18.844 1 98.38 289 SER B N 1
ATOM 9055 C CA . SER B 1 289 ? 21.406 43 18.797 1 98.38 289 SER B CA 1
ATOM 9056 C C . SER B 1 289 ? 22.484 41.938 18.641 1 98.38 289 SER B C 1
ATOM 9058 O O . SER B 1 289 ? 23.453 42.156 17.906 1 98.38 289 SER B O 1
ATOM 9060 N N . LYS B 1 290 ? 22.328 40.875 19.359 1 98.38 290 LYS B N 1
ATOM 9061 C CA . LYS B 1 290 ? 23.281 39.781 19.266 1 98.38 290 LYS B CA 1
ATOM 9062 C C . LYS B 1 290 ? 23.266 39.156 17.859 1 98.38 290 LYS B C 1
ATOM 9064 O O . LYS B 1 290 ? 24.328 38.781 17.344 1 98.38 290 LYS B O 1
ATOM 9069 N N . MET B 1 291 ? 22.078 39.031 17.266 1 97.94 291 MET B N 1
ATOM 9070 C CA . MET B 1 291 ? 21.953 38.562 15.891 1 97.94 291 MET B CA 1
ATOM 9071 C C . MET B 1 291 ? 22.734 39.438 14.93 1 97.94 291 MET B C 1
ATOM 9073 O O . MET B 1 291 ? 23.516 38.969 14.109 1 97.94 291 MET B O 1
ATOM 9077 N N . GLU B 1 292 ? 22.516 40.719 15.039 1 96.75 292 GLU B N 1
ATOM 9078 C CA . GLU B 1 292 ? 23.188 41.688 14.164 1 96.75 292 GLU B CA 1
ATOM 9079 C C . GLU B 1 292 ? 24.703 41.594 14.281 1 96.75 292 GLU B C 1
ATOM 9081 O O . GLU B 1 292 ? 25.422 41.656 13.281 1 96.75 292 GLU B O 1
ATOM 9086 N N . ASN B 1 293 ? 25.141 41.375 15.477 1 97 293 ASN B N 1
ATOM 9087 C CA . ASN B 1 293 ? 26.578 41.375 15.742 1 97 293 ASN B CA 1
ATOM 9088 C C . ASN B 1 293 ? 27.25 40.125 15.164 1 97 293 ASN B C 1
ATOM 9090 O O . ASN B 1 293 ? 28.391 40.219 14.68 1 97 293 ASN B O 1
ATOM 9094 N N . LEU B 1 294 ? 26.547 39.031 15.234 1 97.44 294 LEU B N 1
ATOM 9095 C CA . LEU B 1 294 ? 27.266 37.812 14.953 1 97.44 294 LEU B CA 1
ATOM 9096 C C . LEU B 1 294 ? 26.828 37.219 13.617 1 97.44 294 LEU B C 1
ATOM 9098 O O . LEU B 1 294 ? 27.562 36.438 13 1 97.44 294 LEU B O 1
ATOM 9102 N N . MET B 1 295 ? 25.641 37.531 13.094 1 98.31 295 MET B N 1
ATOM 9103 C CA . MET B 1 295 ? 25.062 36.719 12.008 1 98.31 295 MET B CA 1
ATOM 9104 C C . MET B 1 295 ? 24.875 37.562 10.758 1 98.31 295 MET B C 1
ATOM 9106 O O . MET B 1 295 ? 24.359 37.094 9.742 1 98.31 295 MET B O 1
ATOM 9110 N N . TYR B 1 296 ? 25.125 38.844 10.805 1 98.06 296 TYR B N 1
ATOM 9111 C CA . TYR B 1 296 ? 25.031 39.656 9.609 1 98.06 296 TYR B CA 1
ATOM 9112 C C . TYR B 1 296 ? 26.391 39.781 8.93 1 98.06 296 TYR B C 1
ATOM 9114 O O . TYR B 1 296 ? 27.359 40.219 9.547 1 98.06 296 TYR B O 1
ATOM 9122 N N . SER B 1 297 ? 26.516 39.469 7.727 1 97.88 297 SER B N 1
ATOM 9123 C CA . SER B 1 297 ? 27.734 39.562 6.938 1 97.88 297 SER B CA 1
ATOM 9124 C C . SER B 1 297 ? 27.844 40.938 6.254 1 97.88 297 SER B C 1
ATOM 9126 O O . SER B 1 297 ? 27.047 41.25 5.352 1 97.88 297 SER B O 1
ATOM 9128 N N . ALA B 1 298 ? 28.734 41.656 6.605 1 95 298 ALA B N 1
ATOM 9129 C CA . ALA B 1 298 ? 28.969 42.969 5.953 1 95 298 ALA B CA 1
ATOM 9130 C C . ALA B 1 298 ? 29.453 42.781 4.52 1 95 298 ALA B C 1
ATOM 9132 O O . ALA B 1 298 ? 29.125 43.562 3.637 1 95 298 ALA B O 1
ATOM 9133 N N . GLU B 1 299 ? 30.219 41.719 4.367 1 93.69 299 GLU B N 1
ATOM 9134 C CA . GLU B 1 299 ? 30.766 41.406 3.049 1 93.69 299 GLU B CA 1
ATOM 9135 C C . GLU B 1 299 ? 29.656 41.125 2.045 1 93.69 299 GLU B C 1
ATOM 9137 O O . GLU B 1 299 ? 29.656 41.656 0.934 1 93.69 299 GLU B O 1
ATOM 9142 N N . LEU B 1 300 ? 28.641 40.344 2.412 1 96.06 300 LEU B N 1
ATOM 9143 C CA . LEU B 1 300 ? 27.531 39.938 1.541 1 96.06 300 LEU B CA 1
ATOM 9144 C C . LEU B 1 300 ? 26.375 40.938 1.655 1 96.06 300 LEU B C 1
ATOM 9146 O O . LEU B 1 300 ? 25.484 40.969 0.808 1 96.06 300 LEU B O 1
ATOM 9150 N N . ASN B 1 301 ? 26.453 41.75 2.779 1 97.75 301 ASN B N 1
ATOM 9151 C CA . ASN B 1 301 ? 25.297 42.562 3.168 1 97.75 301 ASN B CA 1
ATOM 9152 C C . ASN B 1 301 ? 24.047 41.688 3.281 1 97.75 301 ASN B C 1
ATOM 9154 O O . ASN B 1 301 ? 23.031 42 2.648 1 97.75 301 ASN B O 1
ATOM 9158 N N . PHE B 1 302 ? 24.141 40.688 4.02 1 98.31 302 PHE B N 1
ATOM 9159 C CA . PHE B 1 302 ? 23.094 39.656 4.105 1 98.31 302 PHE B CA 1
ATOM 9160 C C . PHE B 1 302 ? 23.219 38.844 5.391 1 98.31 302 PHE B C 1
ATOM 9162 O O . PHE B 1 302 ? 24.297 38.75 5.965 1 98.31 302 PHE B O 1
ATOM 9169 N N . TRP B 1 303 ? 22.094 38.312 5.957 1 98.62 303 TRP B N 1
ATOM 9170 C CA . TRP B 1 303 ? 22.125 37.406 7.113 1 98.62 303 TRP B CA 1
ATOM 9171 C C . TRP B 1 303 ? 22.703 36.062 6.738 1 98.62 303 TRP B C 1
ATOM 9173 O O . TRP B 1 303 ? 22.375 35.5 5.68 1 98.62 303 TRP B O 1
ATOM 9183 N N . ILE B 1 304 ? 23.594 35.469 7.551 1 98.62 304 ILE B N 1
ATOM 9184 C CA . ILE B 1 304 ? 24.219 34.188 7.238 1 98.62 304 ILE B CA 1
ATOM 9185 C C . ILE B 1 304 ? 24.125 33.281 8.445 1 98.62 304 ILE B C 1
ATOM 9187 O O . ILE B 1 304 ? 23.922 33.719 9.57 1 98.62 304 ILE B O 1
ATOM 9191 N N . ASP B 1 305 ? 24.266 31.922 8.234 1 98.5 305 ASP B N 1
ATOM 9192 C CA . ASP B 1 305 ? 24.422 30.922 9.281 1 98.5 305 ASP B CA 1
ATOM 9193 C C . ASP B 1 305 ? 25.781 31.016 9.945 1 98.5 305 ASP B C 1
ATOM 9195 O O . ASP B 1 305 ? 26.781 31.359 9.297 1 98.5 305 ASP B O 1
ATOM 9199 N N . VAL B 1 306 ? 25.812 30.781 11.227 1 98.69 306 VAL B N 1
ATOM 9200 C CA . VAL B 1 306 ? 27.062 30.656 11.969 1 98.69 306 VAL B CA 1
ATOM 9201 C C . VAL B 1 306 ? 27.062 29.375 12.789 1 98.69 306 VAL B C 1
ATOM 9203 O O . VAL B 1 306 ? 26.156 29.156 13.609 1 98.69 306 VAL B O 1
ATOM 9206 N N . VAL B 1 307 ? 28.016 28.484 12.547 1 98.44 307 VAL B N 1
ATOM 9207 C CA . VAL B 1 307 ? 28.047 27.188 13.211 1 98.44 307 VAL B CA 1
ATOM 9208 C C . VAL B 1 307 ? 28.328 27.391 14.703 1 98.44 307 VAL B C 1
ATOM 9210 O O . VAL B 1 307 ? 29.266 28.094 15.086 1 98.44 307 VAL B O 1
ATOM 9213 N N . GLU B 1 308 ? 27.516 26.906 15.539 1 98.06 308 GLU B N 1
ATOM 9214 C CA . GLU B 1 308 ? 27.656 27.016 16.984 1 98.06 308 GLU B CA 1
ATOM 9215 C C . GLU B 1 308 ? 28.984 26.391 17.453 1 98.06 308 GLU B C 1
ATOM 9217 O O . GLU B 1 308 ? 29.375 25.344 16.969 1 98.06 308 GLU B O 1
ATOM 9222 N N . GLY B 1 309 ? 29.578 26.984 18.484 1 95.5 309 GLY B N 1
ATOM 9223 C CA . GLY B 1 309 ? 30.828 26.484 19.016 1 95.5 309 GLY B CA 1
ATOM 9224 C C . GLY B 1 309 ? 32.031 27.047 18.312 1 95.5 309 GLY B C 1
ATOM 9225 O O . GLY B 1 309 ? 32.688 27.969 18.828 1 95.5 309 GLY B O 1
ATOM 9226 N N . THR B 1 310 ? 32.25 26.656 17.016 1 95 310 THR B N 1
ATOM 9227 C CA . THR B 1 310 ? 33.406 27.125 16.25 1 95 310 THR B CA 1
ATOM 9228 C C . THR B 1 310 ? 33.188 28.547 15.766 1 95 310 THR B C 1
ATOM 9230 O O . THR B 1 310 ? 34.125 29.25 15.406 1 95 310 THR B O 1
ATOM 9233 N N . ASN B 1 311 ? 31.969 28.938 15.695 1 96.06 311 ASN B N 1
ATOM 9234 C CA . ASN B 1 311 ? 31.562 30.234 15.156 1 96.06 311 ASN B CA 1
ATOM 9235 C C . ASN B 1 311 ? 32 30.406 13.711 1 96.06 311 ASN B C 1
ATOM 9237 O O . ASN B 1 311 ? 32.344 31.5 13.289 1 96.06 311 ASN B O 1
ATOM 9241 N N . LEU B 1 312 ? 32.125 29.25 13.062 1 97.12 312 LEU B N 1
ATOM 9242 C CA . LEU B 1 312 ? 32.375 29.312 11.633 1 97.12 312 LEU B CA 1
ATOM 9243 C C . LEU B 1 312 ? 31.281 30.109 10.922 1 97.12 312 LEU B C 1
ATOM 9245 O O . LEU B 1 312 ? 30.109 29.719 10.969 1 97.12 312 LEU B O 1
ATOM 9249 N N . ARG B 1 313 ? 31.609 31.203 10.273 1 97.69 313 ARG B N 1
ATOM 9250 C CA . ARG B 1 313 ? 30.688 31.984 9.469 1 97.69 313 ARG B CA 1
ATOM 9251 C C . ARG B 1 313 ? 30.422 31.312 8.125 1 97.69 313 ARG B C 1
ATOM 9253 O O . ARG B 1 313 ? 31.344 31.094 7.34 1 97.69 313 ARG B O 1
ATOM 9260 N N . CYS B 1 314 ? 29.25 30.938 7.855 1 97.94 314 CYS B N 1
ATOM 9261 C CA . CYS B 1 314 ? 28.875 30.297 6.598 1 97.94 314 CYS B CA 1
ATOM 9262 C C . CYS B 1 314 ? 28.578 31.344 5.527 1 97.94 314 CYS B C 1
ATOM 9264 O O . CYS B 1 314 ? 27.406 31.578 5.207 1 97.94 314 CYS B O 1
ATOM 9266 N N . GLU B 1 315 ? 29.578 31.828 4.93 1 96.25 315 GLU B N 1
ATOM 9267 C CA . GLU B 1 315 ? 29.453 32.906 3.957 1 96.25 315 GLU B CA 1
ATOM 9268 C C . GLU B 1 315 ? 28.781 32.438 2.674 1 96.25 315 GLU B C 1
ATOM 9270 O O . GLU B 1 315 ? 29.469 32.031 1.729 1 96.25 315 GLU B O 1
ATOM 9275 N N . GLY B 1 316 ? 27.531 32.531 2.555 1 96.12 316 GLY B N 1
ATOM 9276 C CA . GLY B 1 316 ? 26.641 32.188 1.462 1 96.12 316 GLY B CA 1
ATOM 9277 C C . GLY B 1 316 ? 25.203 32.594 1.723 1 96.12 316 GLY B C 1
ATOM 9278 O O . GLY B 1 316 ? 24.719 32.5 2.854 1 96.12 316 GLY B O 1
ATOM 9279 N N . ARG B 1 317 ? 24.531 33.031 0.697 1 97.88 317 ARG B N 1
ATOM 9280 C CA . ARG B 1 317 ? 23.141 33.469 0.861 1 97.88 317 ARG B CA 1
ATOM 9281 C C . ARG B 1 317 ? 22.203 32.281 0.798 1 97.88 317 ARG B C 1
ATOM 9283 O O . ARG B 1 317 ? 22.219 31.516 -0.174 1 97.88 317 ARG B O 1
ATOM 9290 N N . GLU B 1 318 ? 21.531 32.031 1.812 1 98.38 318 GLU B N 1
ATOM 9291 C CA . GLU B 1 318 ? 20.391 31.125 1.862 1 98.38 318 GLU B CA 1
ATOM 9292 C C . GLU B 1 318 ? 19.078 31.891 1.993 1 98.38 318 GLU B C 1
ATOM 9294 O O . GLU B 1 318 ? 19.047 33 2.547 1 98.38 318 GLU B O 1
ATOM 9299 N N . LEU B 1 319 ? 18 31.312 1.495 1 98.56 319 LEU B N 1
ATOM 9300 C CA . LEU B 1 319 ? 16.734 32.031 1.446 1 98.56 319 LEU B CA 1
ATOM 9301 C C . LEU B 1 319 ? 16.297 32.438 2.846 1 98.56 319 LEU B C 1
ATOM 9303 O O . LEU B 1 319 ? 15.547 33.406 3.004 1 98.56 319 LEU B O 1
ATOM 9307 N N . ILE B 1 320 ? 16.734 31.75 3.891 1 98.19 320 ILE B N 1
ATOM 9308 C CA . ILE B 1 320 ? 16.344 32.062 5.266 1 98.19 320 ILE B CA 1
ATOM 9309 C C . ILE B 1 320 ? 16.828 33.438 5.648 1 98.19 320 ILE B C 1
ATOM 9311 O O . ILE B 1 320 ? 16.375 34.031 6.641 1 98.19 320 ILE B O 1
ATOM 9315 N N . GLY B 1 321 ? 17.75 34.031 4.863 1 98.44 321 GLY B N 1
ATOM 9316 C CA . GLY B 1 321 ? 18.156 35.406 5.094 1 98.44 321 GLY B CA 1
ATOM 9317 C C . GLY B 1 321 ? 17.047 36.438 4.879 1 98.44 321 GLY B C 1
ATOM 9318 O O . GLY B 1 321 ? 17.141 37.562 5.312 1 98.44 321 GLY B O 1
ATOM 9319 N N . TYR B 1 322 ? 16 36.062 4.219 1 98.5 322 TYR B N 1
ATOM 9320 C CA . TYR B 1 322 ? 14.852 36.906 4.004 1 98.5 322 TYR B CA 1
ATOM 9321 C C . TYR B 1 322 ? 13.883 36.844 5.184 1 98.5 322 TYR B C 1
ATOM 9323 O O . TYR B 1 322 ? 13.008 37.688 5.332 1 98.5 322 TYR B O 1
ATOM 9331 N N . PHE B 1 323 ? 13.992 35.875 6.094 1 98.5 323 PHE B N 1
ATOM 9332 C CA . PHE B 1 323 ? 13.023 35.594 7.145 1 98.5 323 PHE B CA 1
ATOM 9333 C C . PHE B 1 323 ? 12.969 36.719 8.156 1 98.5 323 PHE B C 1
ATOM 9335 O O . PHE B 1 323 ? 11.883 37.156 8.57 1 98.5 323 PHE B O 1
ATOM 9342 N N . PRO B 1 324 ? 14.156 37.281 8.562 1 98.69 324 PRO B N 1
ATOM 9343 C CA . PRO B 1 324 ? 14.125 38.312 9.609 1 98.69 324 PRO B CA 1
ATOM 9344 C C . PRO B 1 324 ? 13.227 39.5 9.266 1 98.69 324 PRO B C 1
ATOM 9346 O O . PRO B 1 324 ? 12.445 39.938 10.102 1 98.69 324 PRO B O 1
ATOM 9349 N N . TYR B 1 325 ? 13.273 40 8.031 1 98.5 325 TYR B N 1
ATOM 9350 C CA . TYR B 1 325 ? 12.5 41.188 7.668 1 98.5 325 TYR B CA 1
ATOM 9351 C C . TYR B 1 325 ? 11.008 40.938 7.848 1 98.5 325 TYR B C 1
ATOM 9353 O O . TYR B 1 325 ? 10.273 41.812 8.273 1 98.5 325 TYR B O 1
ATOM 9361 N N . ARG B 1 326 ? 10.508 39.75 7.484 1 97.69 326 ARG B N 1
ATOM 9362 C CA . ARG B 1 326 ? 9.102 39.406 7.672 1 97.69 326 ARG B CA 1
ATOM 9363 C C . ARG B 1 326 ? 8.672 39.625 9.117 1 97.69 326 ARG B C 1
ATOM 9365 O O . ARG B 1 326 ? 7.516 39.969 9.375 1 97.69 326 ARG B O 1
ATOM 9372 N N . PHE B 1 327 ? 9.633 39.562 10.07 1 98 327 PHE B N 1
ATOM 9373 C CA . PHE B 1 327 ? 9.32 39.625 11.492 1 98 327 PHE B CA 1
ATOM 9374 C C . PHE B 1 327 ? 9.75 40.969 12.094 1 98 327 PHE B C 1
ATOM 9376 O O . PHE B 1 327 ? 9.852 41.094 13.312 1 98 327 PHE B O 1
ATOM 9383 N N . GLY B 1 328 ? 10.078 41.969 11.219 1 96.56 328 GLY B N 1
ATOM 9384 C CA . GLY B 1 328 ? 10.406 43.312 11.672 1 96.56 328 GLY B CA 1
ATOM 9385 C C . GLY B 1 328 ? 11.859 43.469 12.062 1 96.56 328 GLY B C 1
ATOM 9386 O O . GLY B 1 328 ? 12.219 44.406 12.773 1 96.56 328 GLY B O 1
ATOM 9387 N N . ILE B 1 329 ? 12.648 42.562 11.625 1 98.12 329 ILE B N 1
ATOM 9388 C CA . ILE B 1 329 ? 14.07 42.562 11.953 1 98.12 329 ILE B CA 1
ATOM 9389 C C . ILE B 1 329 ? 14.883 42.969 10.727 1 98.12 329 ILE B C 1
ATOM 9391 O O . ILE B 1 329 ? 14.68 42.438 9.633 1 98.12 329 ILE B O 1
ATOM 9395 N N . GLY B 1 330 ? 15.891 43.875 10.953 1 96.88 330 GLY B N 1
ATOM 9396 C CA . GLY B 1 330 ? 16.703 44.312 9.844 1 96.88 330 GLY B CA 1
ATOM 9397 C C . GLY B 1 330 ? 15.922 45.156 8.844 1 96.88 330 GLY B C 1
ATOM 9398 O O . GLY B 1 330 ? 15.945 44.906 7.645 1 96.88 330 GLY B O 1
ATOM 9399 N N . THR B 1 331 ? 15.289 46.25 9.328 1 96.69 331 THR B N 1
ATOM 9400 C CA . THR B 1 331 ? 14.328 46.969 8.492 1 96.69 331 THR B CA 1
ATOM 9401 C C . THR B 1 331 ? 14.938 48.25 7.945 1 96.69 331 THR B C 1
ATOM 9403 O O . THR B 1 331 ? 14.273 49.031 7.23 1 96.69 331 THR B O 1
ATOM 9406 N N . ASN B 1 332 ? 16.188 48.562 8.25 1 96.06 332 ASN B N 1
ATOM 9407 C CA . ASN B 1 332 ? 16.781 49.781 7.719 1 96.06 332 ASN B CA 1
ATOM 9408 C C . ASN B 1 332 ? 17.156 49.625 6.25 1 96.06 332 ASN B C 1
ATOM 9410 O O . ASN B 1 332 ? 17.156 48.5 5.719 1 96.06 332 ASN B O 1
ATOM 9414 N N . GLN B 1 333 ? 17.578 50.656 5.629 1 96.88 333 GLN B N 1
ATOM 9415 C CA . GLN B 1 333 ? 17.797 50.688 4.188 1 96.88 333 GLN B CA 1
ATOM 9416 C C . GLN B 1 333 ? 18.969 49.812 3.787 1 96.88 333 GLN B C 1
ATOM 9418 O O . GLN B 1 333 ? 18.938 49.156 2.732 1 96.88 333 GLN B O 1
ATOM 9423 N N . THR B 1 334 ? 19.953 49.75 4.566 1 96.75 334 THR B N 1
ATOM 9424 C CA . THR B 1 334 ? 21.125 48.906 4.277 1 96.75 334 THR B CA 1
ATOM 9425 C C . THR B 1 334 ? 20.719 47.438 4.137 1 96.75 334 THR B C 1
ATOM 9427 O O . THR B 1 334 ? 21.125 46.781 3.193 1 96.75 334 THR B O 1
ATOM 9430 N N . TYR B 1 335 ? 19.969 46.969 5.066 1 97.56 335 TYR B N 1
ATOM 9431 C CA . TYR B 1 335 ? 19.516 45.594 5.051 1 97.56 335 TYR B CA 1
ATOM 9432 C C . TYR B 1 335 ? 18.594 45.312 3.861 1 97.56 335 TYR B C 1
ATOM 9434 O O . TYR B 1 335 ? 18.688 44.281 3.223 1 97.56 335 TYR B O 1
ATOM 9442 N N . ILE B 1 336 ? 17.656 46.281 3.537 1 98.38 336 ILE B N 1
ATOM 9443 C CA . ILE B 1 336 ? 16.75 46.156 2.406 1 98.38 336 ILE B CA 1
ATOM 9444 C C . ILE B 1 336 ? 17.547 46.062 1.106 1 98.38 336 ILE B C 1
ATOM 9446 O O . ILE B 1 336 ? 17.203 45.281 0.224 1 98.38 336 ILE B O 1
ATOM 9450 N N . ASP B 1 337 ? 18.641 46.875 1.013 1 97.88 337 ASP B N 1
ATOM 9451 C CA . ASP B 1 337 ? 19.516 46.812 -0.161 1 97.88 337 ASP B CA 1
ATOM 9452 C C . ASP B 1 337 ? 20.188 45.469 -0.291 1 97.88 337 ASP B C 1
ATOM 9454 O O . ASP B 1 337 ? 20.375 44.969 -1.402 1 97.88 337 ASP B O 1
ATOM 9458 N N . GLY B 1 338 ? 20.594 44.938 0.858 1 98.06 338 GLY B N 1
ATOM 9459 C CA . GLY B 1 338 ? 21.172 43.594 0.852 1 98.06 338 GLY B CA 1
ATOM 9460 C C . GLY B 1 338 ? 20.203 42.531 0.35 1 98.06 338 GLY B C 1
ATOM 9461 O O . GLY B 1 338 ? 20.578 41.625 -0.401 1 98.06 338 GLY B O 1
ATOM 9462 N N . LEU B 1 339 ? 18.938 42.562 0.776 1 98.56 339 LEU B N 1
ATOM 9463 C CA . LEU B 1 339 ? 17.906 41.656 0.315 1 98.56 339 LEU B CA 1
ATOM 9464 C C . LEU B 1 339 ? 17.656 41.812 -1.183 1 98.56 339 LEU B C 1
ATOM 9466 O O . LEU B 1 339 ? 17.531 40.812 -1.903 1 98.56 339 LEU B O 1
ATOM 9470 N N . ALA B 1 340 ? 17.609 43.031 -1.672 1 98.44 340 ALA B N 1
ATOM 9471 C CA . ALA B 1 340 ? 17.375 43.344 -3.078 1 98.44 340 ALA B CA 1
ATOM 9472 C C . ALA B 1 340 ? 18.484 42.812 -3.963 1 98.44 340 ALA B C 1
ATOM 9474 O O . ALA B 1 340 ? 18.234 42.375 -5.098 1 98.44 340 ALA B O 1
ATOM 9475 N N . ALA B 1 341 ? 19.656 42.75 -3.418 1 97.25 341 ALA B N 1
ATOM 9476 C CA . ALA B 1 341 ? 20.844 42.375 -4.188 1 97.25 341 ALA B CA 1
ATOM 9477 C C . ALA B 1 341 ? 20.797 40.906 -4.562 1 97.25 341 ALA B C 1
ATOM 9479 O O . ALA B 1 341 ? 21.406 40.469 -5.551 1 97.25 341 ALA B O 1
ATOM 9480 N N . GLY B 1 342 ? 20.062 40.125 -3.836 1 97.25 342 GLY B N 1
ATOM 9481 C CA . GLY B 1 342 ? 19.969 38.719 -4.117 1 97.25 342 GLY B CA 1
ATOM 9482 C C . GLY B 1 342 ? 18.859 38.375 -5.094 1 97.25 342 GLY B C 1
ATOM 9483 O O . GLY B 1 342 ? 18.703 37.219 -5.484 1 97.25 342 GLY B O 1
ATOM 9484 N N . LEU B 1 343 ? 18.047 39.281 -5.578 1 98.31 343 LEU B N 1
ATOM 9485 C CA . LEU B 1 343 ? 16.844 39.031 -6.359 1 98.31 343 LEU B CA 1
ATOM 9486 C C . LEU B 1 343 ? 17.094 39.25 -7.848 1 98.31 343 LEU B C 1
ATOM 9488 O O . LEU B 1 343 ? 16.5 40.156 -8.445 1 98.31 343 LEU B O 1
ATOM 9492 N N . ASP B 1 344 ? 17.938 38.406 -8.375 1 96.56 344 ASP B N 1
ATOM 9493 C CA . ASP B 1 344 ? 18.219 38.375 -9.805 1 96.56 344 ASP B CA 1
ATOM 9494 C C . ASP B 1 344 ? 18.406 36.938 -10.289 1 96.56 344 ASP B C 1
ATOM 9496 O O . ASP B 1 344 ? 18.297 36 -9.508 1 96.56 344 ASP B O 1
ATOM 9500 N N . THR B 1 345 ? 18.672 36.688 -11.5 1 96.5 345 THR B N 1
ATOM 9501 C CA . THR B 1 345 ? 18.656 35.344 -12.117 1 96.5 345 THR B CA 1
ATOM 9502 C C . THR B 1 345 ? 19.953 34.625 -11.828 1 96.5 345 THR B C 1
ATOM 9504 O O . THR B 1 345 ? 20.047 33.406 -12.055 1 96.5 345 THR B O 1
ATOM 9507 N N . GLU B 1 346 ? 20.938 35.25 -11.258 1 95.56 346 GLU B N 1
ATOM 9508 C CA . GLU B 1 346 ? 22.188 34.594 -10.891 1 95.56 346 GLU B CA 1
ATOM 9509 C C . GLU B 1 346 ? 22.141 34.094 -9.445 1 95.56 346 GLU B C 1
ATOM 9511 O O . GLU B 1 346 ? 22.938 33.219 -9.062 1 95.56 346 GLU B O 1
ATOM 9516 N N . HIS B 1 347 ? 21.266 34.688 -8.688 1 97.31 347 HIS B N 1
ATOM 9517 C CA . HIS B 1 347 ? 21.203 34.312 -7.273 1 97.31 347 HIS B CA 1
ATOM 9518 C C . HIS B 1 347 ? 19.938 33.562 -6.945 1 97.31 347 HIS B C 1
ATOM 9520 O O . HIS B 1 347 ? 19.828 32.375 -7.254 1 97.31 347 HIS B O 1
ATOM 9526 N N . PHE B 1 348 ? 18.781 34.156 -6.535 1 98.38 348 PHE B N 1
ATOM 9527 C CA . PHE B 1 348 ? 17.672 33.375 -5.984 1 98.38 348 PHE B CA 1
ATOM 9528 C C . PHE B 1 348 ? 16.578 33.188 -7.023 1 98.38 348 PHE B C 1
ATOM 9530 O O . PHE B 1 348 ? 15.711 32.344 -6.867 1 98.38 348 PHE B O 1
ATOM 9537 N N . LEU B 1 349 ? 16.5 33.969 -8.07 1 98.38 349 LEU B N 1
ATOM 9538 C CA . LEU B 1 349 ? 15.359 33.969 -8.992 1 98.38 349 LEU B CA 1
ATOM 9539 C C . LEU B 1 349 ? 15.578 32.938 -10.094 1 98.38 349 LEU B C 1
ATOM 9541 O O . LEU B 1 349 ? 16.609 32.938 -10.773 1 98.38 349 LEU B O 1
ATOM 9545 N N . THR B 1 350 ? 14.734 31.969 -10.195 1 98.12 350 THR B N 1
ATOM 9546 C CA . THR B 1 350 ? 14.664 30.984 -11.273 1 98.12 350 THR B CA 1
ATOM 9547 C C . THR B 1 350 ? 13.234 30.859 -11.797 1 98.12 350 THR B C 1
ATOM 9549 O O . THR B 1 350 ? 12.32 31.516 -11.289 1 98.12 350 THR B O 1
ATOM 9552 N N . ASP B 1 351 ? 12.945 29.984 -12.773 1 97.38 351 ASP B N 1
ATOM 9553 C CA . ASP B 1 351 ? 11.633 29.828 -13.391 1 97.38 351 ASP B CA 1
ATOM 9554 C C . ASP B 1 351 ? 10.609 29.297 -12.398 1 97.38 351 ASP B C 1
ATOM 9556 O O . ASP B 1 351 ? 9.43 29.641 -12.477 1 97.38 351 ASP B O 1
ATOM 9560 N N . PHE B 1 352 ? 11.102 28.547 -11.453 1 97.69 352 PHE B N 1
ATOM 9561 C CA . PHE B 1 352 ? 10.203 27.953 -10.469 1 97.69 352 PHE B CA 1
ATOM 9562 C C . PHE B 1 352 ? 10.75 28.109 -9.062 1 97.69 352 PHE B C 1
ATOM 9564 O O . PHE B 1 352 ? 10.539 27.25 -8.203 1 97.69 352 PHE B O 1
ATOM 9571 N N . GLY B 1 353 ? 11.578 29.141 -8.883 1 93.12 353 GLY B N 1
ATOM 9572 C CA . GLY B 1 353 ? 12.109 29.453 -7.566 1 93.12 353 GLY B CA 1
ATOM 9573 C C . GLY B 1 353 ? 11.094 30.094 -6.645 1 93.12 353 GLY B C 1
ATOM 9574 O O . GLY B 1 353 ? 9.883 30.016 -6.898 1 93.12 353 GLY B O 1
ATOM 9575 N N . PRO B 1 354 ? 11.625 30.781 -5.578 1 97.88 354 PRO B N 1
ATOM 9576 C CA . PRO B 1 354 ? 13.039 31.047 -5.293 1 97.88 354 PRO B CA 1
ATOM 9577 C C . PRO B 1 354 ? 13.797 29.812 -4.832 1 97.88 354 PRO B C 1
ATOM 9579 O O . PRO B 1 354 ? 13.195 28.875 -4.289 1 97.88 354 PRO B O 1
ATOM 9582 N N . THR B 1 355 ? 15.086 29.797 -5.098 1 98.44 355 THR B N 1
ATOM 9583 C CA . THR B 1 355 ? 15.945 28.719 -4.609 1 98.44 355 THR B CA 1
ATOM 9584 C C . THR B 1 355 ? 16.25 28.906 -3.123 1 98.44 355 THR B C 1
ATOM 9586 O O . THR B 1 355 ? 16.25 30.031 -2.621 1 98.44 355 THR B O 1
ATOM 9589 N N . THR B 1 356 ? 16.5 27.812 -2.371 1 98.25 356 THR B N 1
ATOM 9590 C CA . THR B 1 356 ? 16.781 27.891 -0.942 1 98.25 356 THR B CA 1
ATOM 9591 C C . THR B 1 356 ? 18.25 28.219 -0.693 1 98.25 356 THR B C 1
ATOM 9593 O O . THR B 1 356 ? 18.609 28.719 0.374 1 98.25 356 THR B O 1
ATOM 9596 N N . LEU B 1 357 ? 19.078 27.906 -1.635 1 98.38 357 LEU B N 1
ATOM 9597 C CA . LEU B 1 357 ? 20.484 28.297 -1.703 1 98.38 357 LEU B CA 1
ATOM 9598 C C . LEU B 1 357 ? 20.781 29.016 -3.012 1 98.38 357 LEU B C 1
ATOM 9600 O O . LEU B 1 357 ? 20.297 28.609 -4.074 1 98.38 357 LEU B O 1
ATOM 9604 N N . GLU B 1 358 ? 21.484 30.156 -2.914 1 97.75 358 GLU B N 1
ATOM 9605 C CA . GLU B 1 358 ? 21.734 30.938 -4.125 1 97.75 358 GLU B CA 1
ATOM 9606 C C . GLU B 1 358 ? 22.469 30.094 -5.176 1 97.75 358 GLU B C 1
ATOM 9608 O O . GLU B 1 358 ? 23.297 29.25 -4.84 1 97.75 358 GLU B O 1
ATOM 9613 N N . GLN B 1 359 ? 22.234 30.359 -6.391 1 98.06 359 GLN B N 1
ATOM 9614 C CA . GLN B 1 359 ? 22.672 29.547 -7.52 1 98.06 359 GLN B CA 1
ATOM 9615 C C . GLN B 1 359 ? 24.188 29.609 -7.676 1 98.06 359 GLN B C 1
ATOM 9617 O O . GLN B 1 359 ? 24.797 28.672 -8.203 1 98.06 359 GLN B O 1
ATOM 9622 N N . THR B 1 360 ? 24.828 30.656 -7.188 1 97.25 360 THR B N 1
ATOM 9623 C CA . THR B 1 360 ? 26.266 30.828 -7.367 1 97.25 360 THR B CA 1
ATOM 9624 C C . THR B 1 360 ? 27.047 29.969 -6.375 1 97.25 360 THR B C 1
ATOM 9626 O O . THR B 1 360 ? 28.266 29.797 -6.512 1 97.25 360 THR B O 1
ATOM 9629 N N . SER B 1 361 ? 26.391 29.453 -5.328 1 97.12 361 SER B N 1
ATOM 9630 C CA . SER B 1 361 ? 27.047 28.578 -4.371 1 97.12 361 SER B CA 1
ATOM 9631 C C . SER B 1 361 ? 27.562 27.312 -5.039 1 97.12 361 SER B C 1
ATOM 9633 O O . SER B 1 361 ? 26.875 26.734 -5.887 1 97.12 361 SER B O 1
ATOM 9635 N N . PRO B 1 362 ? 28.766 26.812 -4.656 1 95.88 362 PRO B N 1
ATOM 9636 C CA . PRO B 1 362 ? 29.266 25.562 -5.215 1 95.88 362 PRO B CA 1
ATOM 9637 C C . PRO B 1 362 ? 28.438 24.359 -4.785 1 95.88 362 PRO B C 1
ATOM 9639 O O . PRO B 1 362 ? 28.562 23.266 -5.359 1 95.88 362 PRO B O 1
ATOM 9642 N N . TYR B 1 363 ? 27.594 24.484 -3.791 1 96.88 363 TYR B N 1
ATOM 9643 C CA . TYR B 1 363 ? 26.812 23.375 -3.271 1 96.88 363 TYR B CA 1
ATOM 9644 C C . TYR B 1 363 ? 25.375 23.406 -3.787 1 96.88 363 TYR B C 1
ATOM 9646 O O . TYR B 1 363 ? 24.578 22.531 -3.471 1 96.88 363 TYR B O 1
ATOM 9654 N N . TYR B 1 364 ? 25.078 24.422 -4.555 1 97 364 TYR B N 1
ATOM 9655 C CA . TYR B 1 364 ? 23.781 24.516 -5.199 1 97 364 TYR B CA 1
ATOM 9656 C C . TYR B 1 364 ? 23.562 23.375 -6.188 1 97 364 TYR B C 1
ATOM 9658 O O . TYR B 1 364 ? 24.484 22.984 -6.906 1 97 364 TYR B O 1
ATOM 9666 N N . THR B 1 365 ? 22.375 22.75 -6.172 1 95.31 365 THR B N 1
ATOM 9667 C CA . THR B 1 365 ? 21.984 21.781 -7.195 1 95.31 365 THR B CA 1
ATOM 9668 C C . THR B 1 365 ? 20.578 22.094 -7.711 1 95.31 365 THR B C 1
ATOM 9670 O O . THR B 1 365 ? 19.625 22.203 -6.93 1 95.31 365 THR B O 1
ATOM 9673 N N . ALA B 1 366 ? 20.391 22.188 -9 1 94.81 366 ALA B N 1
ATOM 9674 C CA . ALA B 1 366 ? 19.094 22.438 -9.625 1 94.81 366 ALA B CA 1
ATOM 9675 C C . ALA B 1 366 ? 18.266 21.156 -9.711 1 94.81 366 ALA B C 1
ATOM 9677 O O . ALA B 1 366 ? 17.031 21.203 -9.648 1 94.81 366 ALA B O 1
ATOM 9678 N N . LEU B 1 367 ? 18.906 19.969 -9.906 1 93.31 367 LEU B N 1
ATOM 9679 C CA . LEU B 1 367 ? 18.219 18.719 -10.164 1 93.31 367 LEU B CA 1
ATOM 9680 C C . LEU B 1 367 ? 18.547 17.688 -9.078 1 93.31 367 LEU B C 1
ATOM 9682 O O . LEU B 1 367 ? 18.312 16.5 -9.266 1 93.31 367 LEU B O 1
ATOM 9686 N N . LYS B 1 368 ? 18.953 18 -7.984 1 93.12 368 LYS B N 1
ATOM 9687 C CA . LYS B 1 368 ? 19.297 17.156 -6.832 1 93.12 368 LYS B CA 1
ATOM 9688 C C . LYS B 1 368 ? 20.391 16.156 -7.176 1 93.12 368 LYS B C 1
ATOM 9690 O O . LYS B 1 368 ? 20.484 15.711 -8.32 1 93.12 368 LYS B O 1
ATOM 9695 N N . ASN B 1 369 ? 21.141 15.781 -6.199 1 91.62 369 ASN B N 1
ATOM 9696 C CA . ASN B 1 369 ? 22.188 14.773 -6.371 1 91.62 369 ASN B CA 1
ATOM 9697 C C . ASN B 1 369 ? 21.734 13.414 -5.84 1 91.62 369 ASN B C 1
ATOM 9699 O O . ASN B 1 369 ? 22.453 12.422 -5.996 1 91.62 369 ASN B O 1
ATOM 9703 N N . THR B 1 370 ? 20.656 13.297 -5.203 1 93.56 370 THR B N 1
ATOM 9704 C CA . THR B 1 370 ? 20.109 12.102 -4.586 1 93.56 370 THR B CA 1
ATOM 9705 C C . THR B 1 370 ? 18.594 12.031 -4.785 1 93.56 370 THR B C 1
ATOM 9707 O O . THR B 1 370 ? 18 12.969 -5.312 1 93.56 370 THR B O 1
ATOM 9710 N N . THR B 1 371 ? 17.984 10.938 -4.375 1 94.25 371 THR B N 1
ATOM 9711 C CA . THR B 1 371 ? 16.547 10.781 -4.48 1 94.25 371 THR B CA 1
ATOM 9712 C C . THR B 1 371 ? 15.859 11.211 -3.184 1 94.25 371 THR B C 1
ATOM 9714 O O . THR B 1 371 ? 14.633 11.18 -3.082 1 94.25 371 THR B O 1
ATOM 9717 N N . TYR B 1 372 ? 16.625 11.625 -2.219 1 94.25 372 TYR B N 1
ATOM 9718 C CA . TYR B 1 372 ? 16.047 12.094 -0.96 1 94.25 372 TYR B CA 1
ATOM 9719 C C . TYR B 1 372 ? 15.039 13.203 -1.202 1 94.25 372 TYR B C 1
ATOM 9721 O O . TYR B 1 372 ? 15.242 14.055 -2.068 1 94.25 372 TYR B O 1
ATOM 9729 N N . CYS B 1 373 ? 14.055 13.234 -0.427 1 90.5 373 CYS B N 1
ATOM 9730 C CA . CYS B 1 373 ? 12.922 14.109 -0.697 1 90.5 373 CYS B CA 1
ATOM 9731 C C . CYS B 1 373 ? 13.273 15.562 -0.406 1 90.5 373 CYS B C 1
ATOM 9733 O O . CYS B 1 373 ? 12.844 16.469 -1.128 1 90.5 373 CYS B O 1
ATOM 9735 N N . CYS B 1 374 ? 13.961 15.82 0.548 1 92.94 374 CYS B N 1
ATOM 9736 C CA . CYS B 1 374 ? 13.852 17.125 1.204 1 92.94 374 CYS B CA 1
ATOM 9737 C C . CYS B 1 374 ? 15.188 17.844 1.212 1 92.94 374 CYS B C 1
ATOM 9739 O O . CYS B 1 374 ? 15.773 18.078 2.273 1 92.94 374 CYS B O 1
ATOM 9741 N N . LEU B 1 375 ? 15.586 18.297 0.036 1 95.94 375 LEU B N 1
ATOM 9742 C CA . LEU B 1 375 ? 16.844 19.031 -0.089 1 95.94 375 LEU B CA 1
ATOM 9743 C C . LEU B 1 375 ? 16.594 20.531 -0.001 1 95.94 375 LEU B C 1
ATOM 9745 O O . LEU B 1 375 ? 15.711 21.062 -0.667 1 95.94 375 LEU B O 1
ATOM 9749 N N . TRP B 1 376 ? 17.422 21.172 0.772 1 97.62 376 TRP B N 1
ATOM 9750 C CA . TRP B 1 376 ? 17.344 22.625 0.911 1 97.62 376 TRP B CA 1
ATOM 9751 C C . TRP B 1 376 ? 18.578 23.297 0.325 1 97.62 376 TRP B C 1
ATOM 9753 O O . TRP B 1 376 ? 19 24.359 0.79 1 97.62 376 TRP B O 1
ATOM 9763 N N . GLN B 1 377 ? 19.297 22.656 -0.6 1 95.88 377 GLN B N 1
ATOM 9764 C CA . GLN B 1 377 ? 20.453 23.25 -1.273 1 95.88 377 GLN B CA 1
ATOM 9765 C C . GLN B 1 377 ? 20.094 23.719 -2.676 1 95.88 377 GLN B C 1
ATOM 9767 O O . GLN B 1 377 ? 20.891 23.578 -3.611 1 95.88 377 GLN B O 1
ATOM 9772 N N . GLY B 1 378 ? 18.859 24.094 -2.857 1 95.75 378 GLY B N 1
ATOM 9773 C CA . GLY B 1 378 ? 18.547 24.688 -4.145 1 95.75 378 GLY B CA 1
ATOM 9774 C C . GLY B 1 378 ? 17.078 24.547 -4.523 1 95.75 378 GLY B C 1
ATOM 9775 O O . GLY B 1 378 ? 16.531 25.391 -5.227 1 95.75 378 GLY B O 1
ATOM 9776 N N . GLN B 1 379 ? 16.312 23.578 -4.051 1 97.06 379 GLN B N 1
ATOM 9777 C CA . GLN B 1 379 ? 14.906 23.344 -4.387 1 97.06 379 GLN B CA 1
ATOM 9778 C C . GLN B 1 379 ? 14.023 24.484 -3.865 1 97.06 379 GLN B C 1
ATOM 9780 O O . GLN B 1 379 ? 14.422 25.219 -2.961 1 97.06 379 GLN B O 1
ATOM 9785 N N . SER B 1 380 ? 12.938 24.656 -4.547 1 97.88 380 SER B N 1
ATOM 9786 C CA . SER B 1 380 ? 11.953 25.625 -4.074 1 97.88 380 SER B CA 1
ATOM 9787 C C . SER B 1 380 ? 10.961 24.984 -3.119 1 97.88 380 SER B C 1
ATOM 9789 O O . SER B 1 380 ? 10.312 23.984 -3.469 1 97.88 380 SER B O 1
ATOM 9791 N N . TRP B 1 381 ? 10.844 25.5 -1.966 1 98 381 TRP B N 1
ATOM 9792 C CA . TRP B 1 381 ? 9.961 24.953 -0.94 1 98 381 TRP B CA 1
ATOM 9793 C C . TRP B 1 381 ? 8.812 25.906 -0.644 1 98 381 TRP B C 1
ATOM 9795 O O . TRP B 1 381 ? 9.031 27.078 -0.329 1 98 381 TRP B O 1
ATOM 9805 N N . PRO B 1 382 ? 7.559 25.422 -0.702 1 98.06 382 PRO B N 1
ATOM 9806 C CA . PRO B 1 382 ? 6.43 26.25 -0.288 1 98.06 382 PRO B CA 1
ATOM 9807 C C . PRO B 1 382 ? 6.605 26.828 1.114 1 98.06 382 PRO B C 1
ATOM 9809 O O . PRO B 1 382 ? 6.199 27.969 1.374 1 98.06 382 PRO B O 1
ATOM 9812 N N . PHE B 1 383 ? 7.215 26.109 1.998 1 97.81 383 PHE B N 1
ATOM 9813 C CA . PHE B 1 383 ? 7.457 26.516 3.379 1 97.81 383 PHE B CA 1
ATOM 9814 C C . PHE B 1 383 ? 8.195 27.844 3.436 1 97.81 383 PHE B C 1
ATOM 9816 O O . PHE B 1 383 ? 7.684 28.828 3.99 1 97.81 383 PHE B O 1
ATOM 9823 N N . SER B 1 384 ? 9.359 27.938 2.826 1 97.94 384 SER B N 1
ATOM 9824 C CA . SER B 1 384 ? 10.188 29.125 2.857 1 97.94 384 SER B CA 1
ATOM 9825 C C . SER B 1 384 ? 9.641 30.203 1.922 1 97.94 384 SER B C 1
ATOM 9827 O O . SER B 1 384 ? 9.773 31.406 2.197 1 97.94 384 SER B O 1
ATOM 9829 N N . THR B 1 385 ? 9 29.797 0.804 1 98.19 385 THR B N 1
ATOM 9830 C CA . THR B 1 385 ? 8.406 30.734 -0.137 1 98.19 385 THR B CA 1
ATOM 9831 C C . THR B 1 385 ? 7.324 31.578 0.543 1 98.19 385 THR B C 1
ATOM 9833 O O . THR B 1 385 ? 7.164 32.75 0.237 1 98.19 385 THR B O 1
ATOM 9836 N N . SER B 1 386 ? 6.617 31 1.493 1 96.31 386 SER B N 1
ATOM 9837 C CA . SER B 1 386 ? 5.586 31.719 2.244 1 96.31 386 SER B CA 1
ATOM 9838 C C . SER B 1 386 ? 6.168 32.906 2.98 1 96.31 386 SER B C 1
ATOM 9840 O O . SER B 1 386 ? 5.629 34.031 2.896 1 96.31 386 SER B O 1
ATOM 9842 N N . VAL B 1 387 ? 7.27 32.688 3.646 1 97.88 387 VAL B N 1
ATOM 9843 C CA . VAL B 1 387 ? 7.898 33.75 4.426 1 97.88 387 VAL B CA 1
ATOM 9844 C C . VAL B 1 387 ? 8.539 34.781 3.486 1 97.88 387 VAL B C 1
ATOM 9846 O O . VAL B 1 387 ? 8.422 35.969 3.699 1 97.88 387 VAL B O 1
ATOM 9849 N N . TYR B 1 388 ? 9.188 34.25 2.445 1 98.38 388 TYR B N 1
ATOM 9850 C CA . TYR B 1 388 ? 9.828 35.062 1.413 1 98.38 388 TYR B CA 1
ATOM 9851 C C . TYR B 1 388 ? 8.828 36.031 0.783 1 98.38 388 TYR B C 1
ATOM 9853 O O . TYR B 1 388 ? 9.102 37.219 0.663 1 98.38 388 TYR B O 1
ATOM 9861 N N . LEU B 1 389 ? 7.641 35.562 0.44 1 98.69 389 LEU B N 1
ATOM 9862 C CA . LEU B 1 389 ? 6.609 36.375 -0.164 1 98.69 389 LEU B CA 1
ATOM 9863 C C . LEU B 1 389 ? 6.121 37.438 0.822 1 98.69 389 LEU B C 1
ATOM 9865 O O . LEU B 1 389 ? 5.816 38.562 0.43 1 98.69 389 LEU B O 1
ATOM 9869 N N . GLY B 1 390 ? 6.008 37.062 2.094 1 97.94 390 GLY B N 1
ATOM 9870 C CA . GLY B 1 390 ? 5.672 38.031 3.115 1 97.94 390 GLY B CA 1
ATOM 9871 C C . GLY B 1 390 ? 6.676 39.188 3.207 1 97.94 390 GLY B C 1
ATOM 9872 O O . GLY B 1 390 ? 6.293 40.344 3.385 1 97.94 390 GLY B O 1
ATOM 9873 N N . THR B 1 391 ? 7.941 38.844 3.078 1 98.5 391 THR B N 1
ATOM 9874 C CA . THR B 1 391 ? 9.008 39.844 3.094 1 98.5 391 THR B CA 1
ATOM 9875 C C . THR B 1 391 ? 8.891 40.781 1.899 1 98.5 391 THR B C 1
ATOM 9877 O O . THR B 1 391 ? 8.914 42 2.061 1 98.5 391 THR B O 1
ATOM 9880 N N . LEU B 1 392 ? 8.734 40.219 0.712 1 98.69 392 LEU B N 1
ATOM 9881 C CA . LEU B 1 392 ? 8.609 41.031 -0.492 1 98.69 392 LEU B CA 1
ATOM 9882 C C . LEU B 1 392 ? 7.398 41.969 -0.396 1 98.69 392 LEU B C 1
ATOM 9884 O O . LEU B 1 392 ? 7.488 43.156 -0.726 1 98.69 392 LEU B O 1
ATOM 9888 N N . ALA B 1 393 ? 6.301 41.469 0.028 1 98.25 393 ALA B N 1
ATOM 9889 C CA . ALA B 1 393 ? 5.062 42.25 0.098 1 98.25 393 ALA B CA 1
ATOM 9890 C C . ALA B 1 393 ? 5.207 43.438 1.046 1 98.25 393 ALA B C 1
ATOM 9892 O O . ALA B 1 393 ? 4.754 44.531 0.737 1 98.25 393 ALA B O 1
ATOM 9893 N N . ARG B 1 394 ? 5.777 43.219 2.199 1 97.38 394 ARG B N 1
ATOM 9894 C CA . ARG B 1 394 ? 5.918 44.281 3.197 1 97.38 394 ARG B CA 1
ATOM 9895 C C . ARG B 1 394 ? 6.805 45.406 2.68 1 97.38 394 ARG B C 1
ATOM 9897 O O . ARG B 1 394 ? 6.492 46.562 2.859 1 97.38 394 ARG B O 1
ATOM 9904 N N . ILE B 1 395 ? 7.922 45.062 2.018 1 98.31 395 ILE B N 1
ATOM 9905 C CA . ILE B 1 395 ? 8.836 46.062 1.478 1 98.31 395 ILE B CA 1
ATOM 9906 C C . ILE B 1 395 ? 8.164 46.812 0.325 1 98.31 395 ILE B C 1
ATOM 9908 O O . ILE B 1 395 ? 8.25 48.031 0.236 1 98.31 395 ILE B O 1
ATOM 9912 N N . ALA B 1 396 ? 7.512 46.062 -0.538 1 97.62 396 ALA B N 1
ATOM 9913 C CA . ALA B 1 396 ? 6.855 46.656 -1.709 1 97.62 396 ALA B CA 1
ATOM 9914 C C . ALA B 1 396 ? 5.742 47.625 -1.297 1 97.62 396 ALA B C 1
ATOM 9916 O O . ALA B 1 396 ? 5.562 48.656 -1.912 1 97.62 396 ALA B O 1
ATOM 9917 N N . ARG B 1 397 ? 5.004 47.188 -0.328 1 94.75 397 ARG B N 1
ATOM 9918 C CA . ARG B 1 397 ? 3.867 47.969 0.139 1 94.75 397 ARG B CA 1
ATOM 9919 C C . ARG B 1 397 ? 4.312 49.375 0.604 1 94.75 397 ARG B C 1
ATOM 9921 O O . ARG B 1 397 ? 3.607 50.344 0.388 1 94.75 397 ARG B O 1
ATOM 9928 N N . ASP B 1 398 ? 5.512 49.469 1.171 1 93.44 398 ASP B N 1
ATOM 9929 C CA . ASP B 1 398 ? 6 50.719 1.729 1 93.44 398 ASP B CA 1
ATOM 9930 C C . ASP B 1 398 ? 6.895 51.469 0.731 1 93.44 398 ASP B C 1
ATOM 9932 O O . ASP B 1 398 ? 7.367 52.562 1.008 1 93.44 398 ASP B O 1
ATOM 9936 N N . GLY B 1 399 ? 7.086 50.875 -0.43 1 94.75 399 GLY B N 1
ATOM 9937 C CA . GLY B 1 399 ? 7.875 51.5 -1.481 1 94.75 399 GLY B CA 1
ATOM 9938 C C . GLY B 1 399 ? 9.312 51.75 -1.08 1 94.75 399 GLY B C 1
ATOM 9939 O O . GLY B 1 399 ? 9.859 52.844 -1.341 1 94.75 399 GLY B O 1
ATOM 9940 N N . LEU B 1 400 ? 9.961 50.812 -0.464 1 97.31 400 LEU B N 1
ATOM 9941 C CA . LEU B 1 400 ? 11.25 51.031 0.175 1 97.31 400 LEU B CA 1
ATOM 9942 C C . LEU B 1 400 ? 12.391 50.562 -0.722 1 97.31 400 LEU B C 1
ATOM 9944 O O . LEU B 1 400 ? 13.562 50.75 -0.388 1 97.31 400 LEU B O 1
ATOM 9948 N N . SER B 1 401 ? 12.078 50 -1.885 1 98.06 401 SER B N 1
ATOM 9949 C CA . SER B 1 401 ? 13.094 49.469 -2.783 1 98.06 401 SER B CA 1
ATOM 9950 C C . SER B 1 401 ? 12.68 49.625 -4.242 1 98.06 401 SER B C 1
ATOM 9952 O O . SER B 1 401 ? 11.5 49.469 -4.578 1 98.06 401 SER B O 1
ATOM 9954 N N . SER B 1 402 ? 13.617 49.906 -5.109 1 97.5 402 SER B N 1
ATOM 9955 C CA . SER B 1 402 ? 13.352 49.969 -6.543 1 97.5 402 SER B CA 1
ATOM 9956 C C . SER B 1 402 ? 13.359 48.594 -7.176 1 97.5 402 SER B C 1
ATOM 9958 O O . SER B 1 402 ? 12.875 48.406 -8.297 1 97.5 402 SER B O 1
ATOM 9960 N N . THR B 1 403 ? 13.867 47.656 -6.426 1 98.12 403 THR B N 1
ATOM 9961 C CA . THR B 1 403 ? 13.906 46.281 -6.895 1 98.12 403 THR B CA 1
ATOM 9962 C C . THR B 1 403 ? 12.703 45.5 -6.367 1 98.12 403 THR B C 1
ATOM 9964 O O . THR B 1 403 ? 12.023 44.812 -7.129 1 98.12 403 THR B O 1
ATOM 9967 N N . ILE B 1 404 ? 12.484 45.625 -5.105 1 98.69 404 ILE B N 1
ATOM 9968 C CA . ILE B 1 404 ? 11.375 44.906 -4.469 1 98.69 404 ILE B CA 1
ATOM 9969 C C . ILE B 1 404 ? 10.109 45.75 -4.586 1 98.69 404 ILE B C 1
ATOM 9971 O O . ILE B 1 404 ? 9.727 46.469 -3.639 1 98.69 404 ILE B O 1
ATOM 9975 N N . THR B 1 405 ? 9.445 45.625 -5.719 1 97.75 405 THR B N 1
ATOM 9976 C CA . THR B 1 405 ? 8.266 46.406 -6.082 1 97.75 405 THR B CA 1
ATOM 9977 C C . THR B 1 405 ? 7.012 45.562 -6.035 1 97.75 405 THR B C 1
ATOM 9979 O O . THR B 1 405 ? 7.098 44.344 -5.898 1 97.75 405 THR B O 1
ATOM 9982 N N . PRO B 1 406 ? 5.844 46.219 -6.098 1 96.81 406 PRO B N 1
ATOM 9983 C CA . PRO B 1 406 ? 4.617 45.406 -6.223 1 96.81 406 PRO B CA 1
ATOM 9984 C C . PRO B 1 406 ? 4.648 44.469 -7.422 1 96.81 406 PRO B C 1
ATOM 9986 O O . PRO B 1 406 ? 4.137 43.344 -7.344 1 96.81 406 PRO B O 1
ATOM 9989 N N . ALA B 1 407 ? 5.309 44.875 -8.469 1 97.19 407 ALA B N 1
ATOM 9990 C CA . ALA B 1 407 ? 5.41 44.031 -9.664 1 97.19 407 ALA B CA 1
ATOM 9991 C C . ALA B 1 407 ? 6.246 42.781 -9.383 1 97.19 407 ALA B C 1
ATOM 9993 O O . ALA B 1 407 ? 5.918 41.719 -9.852 1 97.19 407 ALA B O 1
ATOM 9994 N N . LEU B 1 408 ? 7.383 43 -8.703 1 98 408 LEU B N 1
ATOM 9995 C CA . LEU B 1 408 ? 8.211 41.844 -8.375 1 98 408 LEU B CA 1
ATOM 9996 C C . LEU B 1 408 ? 7.465 40.875 -7.441 1 98 408 LEU B C 1
ATOM 9998 O O . LEU B 1 408 ? 7.535 39.656 -7.609 1 98 408 LEU B O 1
ATOM 10002 N N . PHE B 1 409 ? 6.836 41.469 -6.449 1 98 409 PHE B N 1
ATOM 10003 C CA . PHE B 1 409 ? 6.039 40.625 -5.562 1 98 409 PHE B CA 1
ATOM 10004 C C . PHE B 1 409 ? 5.043 39.781 -6.363 1 98 409 PHE B C 1
ATOM 10006 O O . PHE B 1 409 ? 4.961 38.562 -6.176 1 98 409 PHE B O 1
ATOM 10013 N N . TYR B 1 410 ? 4.285 40.406 -7.207 1 98 410 TYR B N 1
ATOM 10014 C CA . TYR B 1 410 ? 3.262 39.688 -7.984 1 98 410 TYR B CA 1
ATOM 10015 C C . TYR B 1 410 ? 3.887 38.625 -8.875 1 98 410 TYR B C 1
ATOM 10017 O O . TYR B 1 410 ? 3.314 37.562 -9.062 1 98 410 TYR B O 1
ATOM 10025 N N . GLN B 1 411 ? 5.012 38.938 -9.445 1 97.56 411 GLN B N 1
ATOM 10026 C CA . GLN B 1 411 ? 5.73 37.969 -10.258 1 97.56 411 GLN B CA 1
ATOM 10027 C C . GLN B 1 411 ? 6.066 36.719 -9.461 1 97.56 411 GLN B C 1
ATOM 10029 O O . GLN B 1 411 ? 5.855 35.594 -9.93 1 97.56 411 GLN B O 1
ATOM 10034 N N . GLU B 1 412 ? 6.586 36.906 -8.266 1 98.31 412 GLU B N 1
ATOM 10035 C CA . GLU B 1 412 ? 6.984 35.781 -7.426 1 98.31 412 GLU B CA 1
ATOM 10036 C C . GLU B 1 412 ? 5.77 35 -6.906 1 98.31 412 GLU B C 1
ATOM 10038 O O . GLU B 1 412 ? 5.805 33.781 -6.777 1 98.31 412 GLU B O 1
ATOM 10043 N N . LEU B 1 413 ? 4.691 35.719 -6.598 1 98.44 413 LEU B N 1
ATOM 10044 C CA . LEU B 1 413 ? 3.455 35.031 -6.203 1 98.44 413 LEU B CA 1
ATOM 10045 C C . LEU B 1 413 ? 2.902 34.188 -7.344 1 98.44 413 LEU B C 1
ATOM 10047 O O . LEU B 1 413 ? 2.436 33.094 -7.125 1 98.44 413 LEU B O 1
ATOM 10051 N N . SER B 1 414 ? 2.912 34.781 -8.539 1 97.81 414 SER B N 1
ATOM 10052 C CA . SER B 1 414 ? 2.445 34.062 -9.727 1 97.81 414 SER B CA 1
ATOM 10053 C C . SER B 1 414 ? 3.283 32.812 -9.977 1 97.81 414 SER B C 1
ATOM 10055 O O . SER B 1 414 ? 2.75 31.766 -10.367 1 97.81 414 SER B O 1
ATOM 10057 N N . LYS B 1 415 ? 4.539 33 -9.805 1 97.94 415 LYS B N 1
ATOM 10058 C CA . LYS B 1 415 ? 5.438 31.844 -9.938 1 97.94 415 LYS B CA 1
ATOM 10059 C C . LYS B 1 415 ? 5.102 30.766 -8.906 1 97.94 415 LYS B C 1
ATOM 10061 O O . LYS B 1 415 ? 5.035 29.578 -9.242 1 97.94 415 LYS B O 1
ATOM 10066 N N . TYR B 1 416 ? 4.969 31.125 -7.676 1 98.31 416 TYR B N 1
ATOM 10067 C CA . TYR B 1 416 ? 4.57 30.203 -6.621 1 98.31 416 TYR B CA 1
ATOM 10068 C C . TYR B 1 416 ? 3.266 29.5 -6.977 1 98.31 416 TYR B C 1
ATOM 10070 O O . TYR B 1 416 ? 3.137 28.281 -6.793 1 98.31 416 TYR B O 1
ATOM 10078 N N . THR B 1 417 ? 2.299 30.203 -7.516 1 98.5 417 THR B N 1
ATOM 10079 C CA . THR B 1 417 ? 1.019 29.641 -7.949 1 98.5 417 THR B CA 1
ATOM 10080 C C . THR B 1 417 ? 1.223 28.594 -9.031 1 98.5 417 THR B C 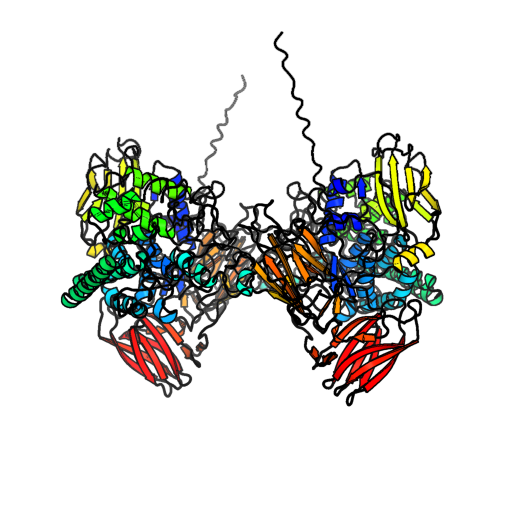1
ATOM 10082 O O . THR B 1 417 ? 0.615 27.516 -8.992 1 98.5 417 THR B O 1
ATOM 10085 N N . ARG B 1 418 ? 2.111 28.812 -9.906 1 97.38 418 ARG B N 1
ATOM 10086 C CA . ARG B 1 418 ? 2.381 27.922 -11.023 1 97.38 418 ARG B CA 1
ATOM 10087 C C . ARG B 1 418 ? 3.01 26.609 -10.547 1 97.38 418 ARG B C 1
ATOM 10089 O O . ARG B 1 418 ? 2.826 25.562 -11.164 1 97.38 418 ARG B O 1
ATOM 10096 N N . THR B 1 419 ? 3.764 26.688 -9.492 1 98 419 THR B N 1
ATOM 10097 C CA . THR B 1 419 ? 4.383 25.484 -8.969 1 98 419 THR B CA 1
ATOM 10098 C C . THR B 1 419 ? 3.338 24.562 -8.336 1 98 419 THR B C 1
ATOM 10100 O O . THR B 1 419 ? 3.582 23.375 -8.141 1 98 419 THR B O 1
ATOM 10103 N N . ASN B 1 420 ? 2.16 25.078 -8.008 1 98.31 420 ASN B N 1
ATOM 10104 C CA . ASN B 1 420 ? 1.108 24.297 -7.367 1 98.31 420 ASN B CA 1
ATOM 10105 C C . ASN B 1 420 ? 0.24 23.562 -8.391 1 98.31 420 ASN B C 1
ATOM 10107 O O . ASN B 1 420 ? -0.989 23.641 -8.336 1 98.31 420 ASN B O 1
ATOM 10111 N N . TYR B 1 421 ? 0.88 22.922 -9.367 1 97.88 421 TYR B N 1
ATOM 10112 C CA . TYR B 1 421 ? 0.235 22.094 -10.375 1 97.88 421 TYR B CA 1
ATOM 10113 C C . TYR B 1 421 ? 1.007 20.797 -10.586 1 97.88 421 TYR B C 1
ATOM 10115 O O . TYR B 1 421 ? 2.217 20.75 -10.352 1 97.88 421 TYR B O 1
ATOM 10123 N N . LYS B 1 422 ? 0.423 19.781 -10.93 1 97 422 LYS B N 1
ATOM 10124 C CA . LYS B 1 422 ? 0.958 18.531 -11.477 1 97 422 LYS B CA 1
ATOM 10125 C C . LYS B 1 422 ? 0.061 18 -12.586 1 97 422 LYS B C 1
ATOM 10127 O O . LYS B 1 422 ? -1.144 17.812 -12.391 1 97 422 LYS B O 1
ATOM 10132 N N . ASP B 1 423 ? 0.57 17.781 -13.742 1 94 423 ASP B N 1
ATOM 10133 C CA . ASP B 1 423 ? -0.14 17.25 -14.898 1 94 423 ASP B CA 1
ATOM 10134 C C . ASP B 1 423 ? -1.375 18.078 -15.227 1 94 423 ASP B C 1
ATOM 10136 O O . ASP B 1 423 ? -2.455 17.547 -15.461 1 94 423 ASP B O 1
ATOM 10140 N N . GLY B 1 424 ? -1.27 19.375 -15.07 1 95.62 424 GLY B N 1
ATOM 10141 C CA . GLY B 1 424 ? -2.32 20.297 -15.469 1 95.62 424 GLY B CA 1
ATOM 10142 C C . GLY B 1 424 ? -3.393 20.469 -14.406 1 95.62 424 GLY B C 1
ATOM 10143 O O . GLY B 1 424 ? -4.352 21.219 -14.602 1 95.62 424 GLY B O 1
ATOM 10144 N N . LYS B 1 425 ? -3.24 19.828 -13.25 1 96.62 425 LYS B N 1
ATOM 10145 C CA . LYS B 1 425 ? -4.203 19.953 -12.156 1 96.62 425 LYS B CA 1
ATOM 10146 C C . LYS B 1 425 ? -3.553 20.547 -10.914 1 96.62 425 LYS B C 1
ATOM 10148 O O . LYS B 1 425 ? -2.375 20.312 -10.641 1 96.62 425 LYS B O 1
ATOM 10153 N N . PRO B 1 426 ? -4.297 21.344 -10.156 1 97.88 426 PRO B N 1
ATOM 10154 C CA . PRO B 1 426 ? -3.721 21.859 -8.914 1 97.88 426 PRO B CA 1
ATOM 10155 C C . PRO B 1 426 ? -3.229 20.75 -7.98 1 97.88 426 PRO B C 1
ATOM 10157 O O . PRO B 1 426 ? -3.885 19.719 -7.844 1 97.88 426 PRO B O 1
ATOM 10160 N N . TYR B 1 427 ? -2.115 20.906 -7.504 1 97.75 427 TYR B N 1
ATOM 10161 C CA . TYR B 1 427 ? -1.412 19.906 -6.711 1 97.75 427 TYR B CA 1
ATOM 10162 C C . TYR B 1 427 ? -0.298 20.547 -5.891 1 97.75 427 TYR B C 1
ATOM 10164 O O . TYR B 1 427 ? 0.384 21.453 -6.359 1 97.75 427 TYR B O 1
ATOM 10172 N N . THR B 1 428 ? -0.155 20.109 -4.672 1 97.88 428 THR B N 1
ATOM 10173 C CA . THR B 1 428 ? 0.95 20.562 -3.836 1 97.88 428 THR B CA 1
ATOM 10174 C C . THR B 1 428 ? 1.682 19.391 -3.215 1 97.88 428 THR B C 1
ATOM 10176 O O . THR B 1 428 ? 1.055 18.5 -2.635 1 97.88 428 THR B O 1
ATOM 10179 N N . ALA B 1 429 ? 2.949 19.344 -3.396 1 97.38 429 ALA B N 1
ATOM 10180 C CA . ALA B 1 429 ? 3.84 18.391 -2.736 1 97.38 429 ALA B CA 1
ATOM 10181 C C . ALA B 1 429 ? 4.883 19.125 -1.888 1 97.38 429 ALA B C 1
ATOM 10183 O O . ALA B 1 429 ? 4.676 20.266 -1.477 1 97.38 429 ALA B O 1
ATOM 10184 N N . GLU B 1 430 ? 5.996 18.547 -1.572 1 96.75 430 GLU B N 1
ATOM 10185 C CA . GLU B 1 430 ? 6.895 19.078 -0.549 1 96.75 430 GLU B CA 1
ATOM 10186 C C . GLU B 1 430 ? 7.805 20.156 -1.121 1 96.75 430 GLU B C 1
ATOM 10188 O O . GLU B 1 430 ? 7.914 21.234 -0.555 1 96.75 430 GLU B O 1
ATOM 10193 N N . SER B 1 431 ? 8.438 19.844 -2.252 1 97.62 431 SER B N 1
ATOM 10194 C CA . SER B 1 431 ? 9.32 20.812 -2.898 1 97.62 431 SER B CA 1
ATOM 10195 C C . SER B 1 431 ? 9.258 20.703 -4.418 1 97.62 431 SER B C 1
ATOM 10197 O O . SER B 1 431 ? 8.797 19.688 -4.945 1 97.62 431 SER B O 1
ATOM 10199 N N . HIS B 1 432 ? 9.664 21.719 -5.125 1 98.06 432 HIS B N 1
ATOM 10200 C CA . HIS B 1 432 ? 9.672 21.812 -6.582 1 98.06 432 HIS B CA 1
ATOM 10201 C C . HIS B 1 432 ? 11.086 22.047 -7.109 1 98.06 432 HIS B C 1
ATOM 10203 O O . HIS B 1 432 ? 11.891 22.734 -6.465 1 98.06 432 HIS B O 1
ATOM 10209 N N . TYR B 1 433 ? 11.398 21.438 -8.258 1 97.56 433 TYR B N 1
ATOM 10210 C CA . TYR B 1 433 ? 12.641 21.828 -8.914 1 97.56 433 TYR B CA 1
ATOM 10211 C C . TYR B 1 433 ? 12.617 23.297 -9.289 1 97.56 433 TYR B C 1
ATOM 10213 O O . TYR B 1 433 ? 11.578 23.828 -9.695 1 97.56 433 TYR B O 1
ATOM 10221 N N . PRO B 1 434 ? 13.734 23.969 -9.148 1 97.81 434 PRO B N 1
ATOM 10222 C CA . PRO B 1 434 ? 13.727 25.422 -9.391 1 97.81 434 PRO B CA 1
ATOM 10223 C C . PRO B 1 434 ? 13.789 25.766 -10.875 1 97.81 434 PRO B C 1
ATOM 10225 O O . PRO B 1 434 ? 13.508 26.906 -11.258 1 97.81 434 PRO B O 1
ATOM 10228 N N . THR B 1 435 ? 14.094 24.719 -11.766 1 97.75 435 THR B N 1
ATOM 10229 C CA . THR B 1 435 ? 14.375 25.094 -13.141 1 97.75 435 THR B CA 1
ATOM 10230 C C . THR B 1 435 ? 13.5 24.312 -14.109 1 97.75 435 THR B C 1
ATOM 10232 O O . THR B 1 435 ? 13.461 24.609 -15.305 1 97.75 435 THR B O 1
ATOM 10235 N N . ILE B 1 436 ? 12.836 23.281 -13.625 1 96.56 436 ILE B N 1
ATOM 10236 C CA . ILE B 1 436 ? 11.914 22.516 -14.461 1 96.56 436 ILE B CA 1
ATOM 10237 C C . ILE B 1 436 ? 10.562 22.406 -13.758 1 96.56 436 ILE B C 1
ATOM 10239 O O . ILE B 1 436 ? 10.484 22.469 -12.531 1 96.56 436 ILE B O 1
ATOM 10243 N N . ASP B 1 437 ? 9.531 22.219 -14.484 1 97.12 437 ASP B N 1
ATOM 10244 C CA . ASP B 1 437 ? 8.172 22.156 -13.961 1 97.12 437 ASP B CA 1
ATOM 10245 C C . ASP B 1 437 ? 7.832 20.766 -13.461 1 97.12 437 ASP B C 1
ATOM 10247 O O . ASP B 1 437 ? 7.035 20.047 -14.078 1 97.12 437 ASP B O 1
ATOM 10251 N N . MET B 1 438 ? 8.406 20.453 -12.352 1 96.25 438 MET B N 1
ATOM 10252 C CA . MET B 1 438 ? 8.211 19.141 -11.734 1 96.25 438 MET B CA 1
ATOM 10253 C C . MET B 1 438 ? 8.469 19.203 -10.234 1 96.25 438 MET B C 1
ATOM 10255 O O . MET B 1 438 ? 9.414 19.859 -9.789 1 96.25 438 MET B O 1
ATOM 10259 N N . TRP B 1 439 ? 7.652 18.531 -9.508 1 97 439 TRP B N 1
ATOM 10260 C CA . TRP B 1 439 ? 7.887 18.453 -8.07 1 97 439 TRP B CA 1
ATOM 10261 C C . TRP B 1 439 ? 9.109 17.594 -7.766 1 97 439 TRP B C 1
ATOM 10263 O O . TRP B 1 439 ? 9.289 16.531 -8.367 1 97 439 TRP B O 1
ATOM 10273 N N . SER B 1 440 ? 9.992 18.016 -6.898 1 96.25 440 SER B N 1
ATOM 10274 C CA . SER B 1 440 ? 11.227 17.328 -6.562 1 96.25 440 SER B CA 1
ATOM 10275 C C . SER B 1 440 ? 11.062 16.484 -5.305 1 96.25 440 SER B C 1
ATOM 10277 O O . SER B 1 440 ? 11.789 15.508 -5.098 1 96.25 440 SER B O 1
ATOM 10279 N N . GLY B 1 441 ? 10.25 16.906 -4.348 1 95.62 441 GLY B N 1
ATOM 10280 C CA . GLY B 1 441 ? 9.812 16.125 -3.201 1 95.62 441 GLY B CA 1
ATOM 10281 C C . GLY B 1 441 ? 8.375 15.656 -3.307 1 95.62 441 GLY B C 1
ATOM 10282 O O . GLY B 1 441 ? 7.469 16.312 -2.787 1 95.62 441 GLY B O 1
ATOM 10283 N N . ASP B 1 442 ? 8.117 14.516 -3.979 1 94.94 442 ASP B N 1
ATOM 10284 C CA . ASP B 1 442 ? 6.781 14 -4.258 1 94.94 442 ASP B CA 1
ATOM 10285 C C . ASP B 1 442 ? 6.73 12.477 -4.102 1 94.94 442 ASP B C 1
ATOM 10287 O O . ASP B 1 442 ? 6.445 11.758 -5.059 1 94.94 442 ASP B O 1
ATOM 10291 N N . THR B 1 443 ? 6.969 12.031 -2.9 1 93.06 443 THR B N 1
ATOM 10292 C CA . THR B 1 443 ? 6.902 10.602 -2.625 1 93.06 443 THR B CA 1
ATOM 10293 C C . THR B 1 443 ? 5.461 10.102 -2.707 1 93.06 443 THR B C 1
ATOM 10295 O O . THR B 1 443 ? 4.562 10.68 -2.092 1 93.06 443 THR B O 1
ATOM 10298 N N . THR B 1 444 ? 5.281 9.016 -3.48 1 88.88 444 THR B N 1
ATOM 10299 C CA . THR B 1 444 ? 3.949 8.469 -3.711 1 88.88 444 THR B CA 1
ATOM 10300 C C . THR B 1 444 ? 3.32 8 -2.402 1 88.88 444 THR B C 1
ATOM 10302 O O . THR B 1 444 ? 3.982 7.355 -1.587 1 88.88 444 THR B O 1
ATOM 10305 N N . ASN B 1 445 ? 1.993 8.352 -2.18 1 90.38 445 ASN B N 1
ATOM 10306 C CA . ASN B 1 445 ? 1.194 7.949 -1.025 1 90.38 445 ASN B CA 1
ATOM 10307 C C . ASN B 1 445 ? 1.753 8.531 0.271 1 90.38 445 ASN B C 1
ATOM 10309 O O . ASN B 1 445 ? 1.711 7.879 1.315 1 90.38 445 ASN B O 1
ATOM 10313 N N . HIS B 1 446 ? 2.312 9.742 0.134 1 92.38 446 HIS B N 1
ATOM 10314 C CA . HIS B 1 446 ? 2.951 10.367 1.283 1 92.38 446 HIS B CA 1
ATOM 10315 C C . HIS B 1 446 ? 2.941 11.891 1.153 1 92.38 446 HIS B C 1
ATOM 10317 O O . HIS B 1 446 ? 2.406 12.586 2.018 1 92.38 446 HIS B O 1
ATOM 10323 N N . SER B 1 447 ? 3.385 12.398 0.001 1 95.56 447 SER B N 1
ATOM 10324 C CA . SER B 1 447 ? 3.619 13.828 -0.178 1 95.56 447 SER B CA 1
ATOM 10325 C C . SER B 1 447 ? 2.395 14.516 -0.766 1 95.56 447 SER B C 1
ATOM 10327 O O . SER B 1 447 ? 2.354 15.75 -0.856 1 95.56 447 SER B O 1
ATOM 10329 N N . GLU B 1 448 ? 1.39 13.805 -1.161 1 96.06 448 GLU B N 1
ATOM 10330 C CA . GLU B 1 448 ? 0.21 14.406 -1.778 1 96.06 448 GLU B CA 1
ATOM 10331 C C . GLU B 1 448 ? -0.47 15.383 -0.829 1 96.06 448 GLU B C 1
ATOM 10333 O O . GLU B 1 448 ? -0.577 15.125 0.371 1 96.06 448 GLU B O 1
ATOM 10338 N N . ASN B 1 449 ? -0.885 16.547 -1.41 1 97.44 449 ASN B N 1
ATOM 10339 C CA . ASN B 1 449 ? -1.663 17.531 -0.677 1 97.44 449 ASN B CA 1
ATOM 10340 C C . ASN B 1 449 ? -0.942 17.984 0.59 1 97.44 449 ASN B C 1
ATOM 10342 O O . ASN B 1 449 ? -1.542 18.047 1.666 1 97.44 449 ASN B O 1
ATOM 10346 N N . TYR B 1 450 ? 0.3 18.203 0.458 1 96.94 450 TYR B N 1
ATOM 10347 C CA . TYR B 1 450 ? 1.198 18.562 1.549 1 96.94 450 TYR B CA 1
ATOM 10348 C C . TYR B 1 450 ? 0.842 19.922 2.119 1 96.94 450 TYR B C 1
ATOM 10350 O O . TYR B 1 450 ? 0.629 20.891 1.37 1 96.94 450 TYR B O 1
ATOM 10358 N N . LEU B 1 451 ? 0.72 20.078 3.541 1 98 451 LEU B N 1
ATOM 10359 C CA . LEU B 1 451 ? 0.363 21.344 4.16 1 98 451 LEU B CA 1
ATOM 10360 C C . LEU B 1 451 ? 1.458 21.812 5.109 1 98 451 LEU B C 1
ATOM 10362 O O . LEU B 1 451 ? 1.344 21.656 6.328 1 98 451 LEU B O 1
ATOM 10366 N N . HIS B 1 452 ? 2.438 22.469 4.613 1 96.19 452 HIS B N 1
ATOM 10367 C CA . HIS B 1 452 ? 3.611 22.953 5.328 1 96.19 452 HIS B CA 1
ATOM 10368 C C . HIS B 1 452 ? 3.893 24.406 4.992 1 96.19 452 HIS B C 1
ATOM 10370 O O . HIS B 1 452 ? 5.043 24.844 5.031 1 96.19 452 HIS B O 1
ATOM 10376 N N . SER B 1 453 ? 2.83 25.172 4.539 1 97.81 453 SER B N 1
ATOM 10377 C CA . SER B 1 453 ? 3.021 26.484 3.947 1 97.81 453 SER B CA 1
ATOM 10378 C C . SER B 1 453 ? 1.724 27.297 3.955 1 97.81 453 SER B C 1
ATOM 10380 O O . SER B 1 453 ? 0.715 26.844 4.504 1 97.81 453 SER B O 1
ATOM 10382 N N . THR B 1 454 ? 1.804 28.531 3.412 1 98.19 454 THR B N 1
ATOM 10383 C CA . THR B 1 454 ? 0.626 29.391 3.273 1 98.19 454 THR B CA 1
ATOM 10384 C C . THR B 1 454 ? 0.383 29.734 1.809 1 98.19 454 THR B C 1
ATOM 10386 O O . THR B 1 454 ? 1.328 29.844 1.025 1 98.19 454 THR B O 1
ATOM 10389 N N . TYR B 1 455 ? -0.815 29.844 1.431 1 98.69 455 TYR B N 1
ATOM 10390 C CA . TYR B 1 455 ? -1.22 30.391 0.136 1 98.69 455 TYR B CA 1
ATOM 10391 C C . TYR B 1 455 ? -2.375 31.375 0.291 1 98.69 455 TYR B C 1
ATOM 10393 O O . TYR B 1 455 ? -2.32 32.5 -0.226 1 98.69 455 TYR B O 1
ATOM 10401 N N . ILE B 1 456 ? -3.375 31.016 1.048 1 98.38 456 ILE B N 1
ATOM 10402 C CA . ILE B 1 456 ? -4.559 31.828 1.275 1 98.38 456 ILE B CA 1
ATOM 10403 C C . ILE B 1 456 ? -4.168 33.094 2.018 1 98.38 456 ILE B C 1
ATOM 10405 O O . ILE B 1 456 ? -4.652 34.188 1.694 1 98.38 456 ILE B O 1
ATOM 10409 N N . ASP B 1 457 ? -3.336 33 2.961 1 98 457 ASP B N 1
ATOM 10410 C CA . ASP B 1 457 ? -2.873 34.156 3.688 1 98 457 ASP B CA 1
ATOM 10411 C C . ASP B 1 457 ? -2.174 35.156 2.75 1 98 457 ASP B C 1
ATOM 10413 O O . ASP B 1 457 ? -2.291 36.375 2.916 1 98 457 ASP B O 1
ATOM 10417 N N . ASN B 1 458 ? -1.41 34.625 1.808 1 97.19 458 ASN B N 1
ATOM 10418 C CA . ASN B 1 458 ? -0.752 35.5 0.826 1 97.19 458 ASN B CA 1
ATOM 10419 C C . ASN B 1 458 ? -1.766 36.25 -0.026 1 97.19 458 ASN B C 1
ATOM 10421 O O . ASN B 1 458 ? -1.53 37.406 -0.402 1 97.19 458 ASN B O 1
ATOM 10425 N N . ILE B 1 459 ? -2.857 35.625 -0.281 1 98.19 459 ILE B N 1
ATOM 10426 C CA . ILE B 1 459 ? -3.898 36.25 -1.082 1 98.19 459 ILE B CA 1
ATOM 10427 C C . ILE B 1 459 ? -4.535 37.406 -0.293 1 98.19 459 ILE B C 1
ATOM 10429 O O . ILE B 1 459 ? -4.656 38.5 -0.795 1 98.19 459 ILE B O 1
ATOM 10433 N N . PHE B 1 460 ? -4.895 37.188 0.887 1 98.38 460 PHE B N 1
ATOM 10434 C CA . PHE B 1 460 ? -5.656 38.188 1.646 1 98.38 460 PHE B CA 1
ATOM 10435 C C . PHE B 1 460 ? -4.727 39.25 2.246 1 98.38 460 PHE B C 1
ATOM 10437 O O . PHE B 1 460 ? -4.953 40.438 2.076 1 98.38 460 PHE B O 1
ATOM 10444 N N . THR B 1 461 ? -3.654 38.812 2.902 1 97.38 461 THR B N 1
ATOM 10445 C CA . THR B 1 461 ? -2.768 39.75 3.604 1 97.38 461 THR B CA 1
ATOM 10446 C C . THR B 1 461 ? -1.874 40.5 2.619 1 97.38 461 THR B C 1
ATOM 10448 O O . THR B 1 461 ? -1.628 41.688 2.779 1 97.38 461 THR B O 1
ATOM 10451 N N . ASN B 1 462 ? -1.391 39.781 1.602 1 97.31 462 ASN B N 1
ATOM 10452 C CA . ASN B 1 462 ? -0.369 40.375 0.746 1 97.31 462 ASN B CA 1
ATOM 10453 C C . ASN B 1 462 ? -0.968 40.906 -0.551 1 97.31 462 ASN B C 1
ATOM 10455 O O . ASN B 1 462 ? -0.84 42.094 -0.854 1 97.31 462 ASN B O 1
ATOM 10459 N N . LEU B 1 463 ? -1.652 40.125 -1.29 1 97.75 463 LEU B N 1
ATOM 10460 C CA . LEU B 1 463 ? -2.158 40.531 -2.596 1 97.75 463 LEU B CA 1
ATOM 10461 C C . LEU B 1 463 ? -3.311 41.531 -2.447 1 97.75 463 LEU B C 1
ATOM 10463 O O . LEU B 1 463 ? -3.223 42.656 -2.914 1 97.75 463 LEU B O 1
ATOM 10467 N N . ILE B 1 464 ? -4.387 41.125 -1.733 1 96.81 464 ILE B N 1
ATOM 10468 C CA . ILE B 1 464 ? -5.523 42 -1.487 1 96.81 464 ILE B CA 1
ATOM 10469 C C . ILE B 1 464 ? -5.109 43.125 -0.546 1 96.81 464 ILE B C 1
ATOM 10471 O O . ILE B 1 464 ? -5.625 44.25 -0.638 1 96.81 464 ILE B O 1
ATOM 10475 N N . GLY B 1 465 ? -4.184 42.812 0.402 1 96.56 465 GLY B N 1
ATOM 10476 C CA . GLY B 1 465 ? -3.52 43.844 1.188 1 96.56 465 GLY B CA 1
ATOM 10477 C C . GLY B 1 465 ? -4.238 44.156 2.486 1 96.56 465 GLY B C 1
ATOM 10478 O O . GLY B 1 465 ? -4.141 45.281 3.002 1 96.56 465 GLY B O 1
ATOM 10479 N N . LEU B 1 466 ? -5.062 43.219 2.977 1 96.06 466 LEU B N 1
ATOM 10480 C CA . LEU B 1 466 ? -5.645 43.375 4.305 1 96.06 466 LEU B CA 1
ATOM 10481 C C . LEU B 1 466 ? -4.582 43.219 5.387 1 96.06 466 LEU B C 1
ATOM 10483 O O . LEU B 1 466 ? -4.012 42.156 5.551 1 96.06 466 LEU B O 1
ATOM 10487 N N . VAL B 1 467 ? -4.227 44.219 6.082 1 91.75 467 VAL B N 1
ATOM 10488 C CA . VAL B 1 467 ? -3.225 44.219 7.145 1 91.75 467 VAL B CA 1
ATOM 10489 C C . VAL B 1 467 ? -3.916 44.219 8.508 1 91.75 467 VAL B C 1
ATOM 10491 O O . VAL B 1 467 ? -4.203 45.281 9.062 1 91.75 467 VAL B O 1
ATOM 10494 N N . PRO B 1 468 ? -4.062 43.062 9.078 1 94.75 468 PRO B N 1
ATOM 10495 C CA . PRO B 1 468 ? -4.832 43 10.32 1 94.75 468 PRO B CA 1
ATOM 10496 C C . PRO B 1 468 ? -4.16 43.719 11.484 1 94.75 468 PRO B C 1
ATOM 10498 O O . PRO B 1 468 ? -2.928 43.75 11.57 1 94.75 468 PRO B O 1
ATOM 10501 N N . ASP B 1 469 ? -4.879 44.312 12.273 1 92.38 469 ASP B N 1
ATOM 10502 C CA . ASP B 1 469 ? -4.445 44.938 13.508 1 92.38 469 ASP B CA 1
ATOM 10503 C C . ASP B 1 469 ? -5.484 44.781 14.609 1 92.38 469 ASP B C 1
ATOM 10505 O O . ASP B 1 469 ? -6.598 44.312 14.352 1 92.38 469 ASP B O 1
ATOM 10509 N N . LEU B 1 470 ? -5.203 45.031 15.938 1 93.69 470 LEU B N 1
ATOM 10510 C CA . LEU B 1 470 ? -6.09 44.75 17.062 1 93.69 470 LEU B CA 1
ATOM 10511 C C . LEU B 1 470 ? -7.113 45.875 17.219 1 93.69 470 LEU B C 1
ATOM 10513 O O . LEU B 1 470 ? -8.133 45.719 17.891 1 93.69 470 LEU B O 1
ATOM 10517 N N . GLY B 1 471 ? -6.973 46.969 16.578 1 88.44 471 GLY B N 1
ATOM 10518 C CA . GLY B 1 471 ? -7.848 48.094 16.75 1 88.44 471 GLY B CA 1
ATOM 10519 C C . GLY B 1 471 ? -9.078 48.062 15.859 1 88.44 471 GLY B C 1
ATOM 10520 O O . GLY B 1 471 ? -9.398 47 15.297 1 88.44 471 GLY B O 1
ATOM 10521 N N . ASP B 1 472 ? -9.898 49.062 15.805 1 89.31 472 ASP B N 1
ATOM 10522 C CA . ASP B 1 472 ? -11.188 49.125 15.117 1 89.31 472 ASP B CA 1
ATOM 10523 C C . ASP B 1 472 ? -11.023 49.688 13.703 1 89.31 472 ASP B C 1
ATOM 10525 O O . ASP B 1 472 ? -12 50.156 13.094 1 89.31 472 ASP B O 1
ATOM 10529 N N . ASN B 1 473 ? -9.812 49.688 13.242 1 88.81 473 ASN B N 1
ATOM 10530 C CA . ASN B 1 473 ? -9.594 50.219 11.891 1 88.81 473 ASN B CA 1
ATOM 10531 C C . ASN B 1 473 ? -9.305 49.094 10.898 1 88.81 473 ASN B C 1
ATOM 10533 O O . ASN B 1 473 ? -8.641 48.125 11.234 1 88.81 473 ASN B O 1
ATOM 10537 N N . LEU B 1 474 ? -9.898 49.188 9.758 1 94.88 474 LEU B N 1
ATOM 10538 C CA . LEU B 1 474 ? -9.586 48.375 8.602 1 94.88 474 LEU B CA 1
ATOM 10539 C C . LEU B 1 474 ? -8.57 49.062 7.695 1 94.88 474 LEU B C 1
ATOM 10541 O O . LEU B 1 474 ? -8.828 50.156 7.191 1 94.88 474 LEU B O 1
ATOM 10545 N N . ILE B 1 475 ? -7.445 48.5 7.605 1 94.75 475 ILE B N 1
ATOM 10546 C CA . ILE B 1 475 ? -6.406 49.031 6.723 1 94.75 475 ILE B CA 1
ATOM 10547 C C . ILE B 1 475 ? -6.234 48.094 5.523 1 94.75 475 ILE B C 1
ATOM 10549 O O . ILE B 1 475 ? -5.992 46.906 5.695 1 94.75 475 ILE B O 1
ATOM 10553 N N . LEU B 1 476 ? -6.41 48.562 4.305 1 95.62 476 LEU B N 1
ATOM 10554 C CA . LEU B 1 476 ? -6.18 47.844 3.061 1 95.62 476 LEU B CA 1
ATOM 10555 C C . LEU B 1 476 ? -5.137 48.531 2.201 1 95.62 476 LEU B C 1
ATOM 10557 O O . LEU B 1 476 ? -5.277 49.719 1.896 1 95.62 476 LEU B O 1
ATOM 10561 N N . GLN B 1 477 ? -4.086 47.844 1.894 1 94.19 477 GLN B N 1
ATOM 10562 C CA . GLN B 1 477 ? -3.035 48.312 0.998 1 94.19 477 GLN B CA 1
ATOM 10563 C C . GLN B 1 477 ? -2.75 47.281 -0.1 1 94.19 477 GLN B C 1
ATOM 10565 O O . GLN B 1 477 ? -1.744 46.594 -0.049 1 94.19 477 GLN B O 1
ATOM 10570 N N . PRO B 1 478 ? -3.566 47.281 -1.137 1 95.25 478 PRO B N 1
ATOM 10571 C CA . PRO B 1 478 ? -3.502 46.219 -2.15 1 95.25 478 PRO B CA 1
ATOM 10572 C C . PRO B 1 478 ? -2.217 46.25 -2.973 1 95.25 478 PRO B C 1
ATOM 10574 O O . PRO B 1 478 ? -1.728 47.344 -3.295 1 95.25 478 PRO B O 1
ATOM 10577 N N . LEU B 1 479 ? -1.634 45.125 -3.266 1 96.38 479 LEU B N 1
ATOM 10578 C CA . LEU B 1 479 ? -0.523 44.969 -4.199 1 96.38 479 LEU B CA 1
ATOM 10579 C C . LEU B 1 479 ? -0.995 44.344 -5.508 1 96.38 479 LEU B C 1
ATOM 10581 O O . LEU B 1 479 ? -0.238 43.625 -6.168 1 96.38 479 LEU B O 1
ATOM 10585 N N . ILE B 1 480 ? -2.205 44.562 -5.84 1 94.38 480 ILE B N 1
ATOM 10586 C CA . ILE B 1 480 ? -2.865 44.031 -7.027 1 94.38 480 ILE B CA 1
ATOM 10587 C C . ILE B 1 480 ? -2.348 44.75 -8.273 1 94.38 480 ILE B C 1
ATOM 10589 O O . ILE B 1 480 ? -2.189 45.969 -8.273 1 94.38 480 ILE B O 1
ATOM 10593 N N . PRO B 1 481 ? -2.078 44 -9.289 1 93.5 481 PRO B N 1
ATOM 10594 C CA . PRO B 1 481 ? -1.663 44.625 -10.531 1 93.5 481 PRO B CA 1
ATOM 10595 C C . PRO B 1 481 ? -2.732 45.562 -11.094 1 93.5 481 PRO B C 1
ATOM 10597 O O . PRO B 1 481 ? -3.928 45.312 -10.922 1 93.5 481 PRO B O 1
ATOM 10600 N N . SER B 1 482 ? -2.281 46.562 -11.867 1 90.88 482 SER B N 1
ATOM 10601 C CA . SER B 1 482 ? -3.168 47.594 -12.352 1 90.88 482 SER B CA 1
ATOM 10602 C C . SER B 1 482 ? -4.141 47.062 -13.398 1 90.88 482 SER B C 1
ATOM 10604 O O . SER B 1 482 ? -5.188 47.688 -13.648 1 90.88 482 SER B O 1
ATOM 10606 N N . ASN B 1 483 ? -3.838 45.969 -13.914 1 92.69 483 ASN B N 1
ATOM 10607 C CA . ASN B 1 483 ? -4.68 45.469 -14.984 1 92.69 483 ASN B CA 1
ATOM 10608 C C . ASN B 1 483 ? -5.863 44.656 -14.438 1 92.69 483 ASN B C 1
ATOM 10610 O O . ASN B 1 483 ? -6.707 44.188 -15.195 1 92.69 483 ASN B O 1
ATOM 10614 N N . TRP B 1 484 ? -5.973 44.5 -13.086 1 96.31 484 TRP B N 1
ATOM 10615 C CA . TRP B 1 484 ? -7.168 43.875 -12.516 1 96.31 484 TRP B CA 1
ATOM 10616 C C . TRP B 1 484 ? -8.32 44.875 -12.484 1 96.31 484 TRP B C 1
ATOM 10618 O O . TRP B 1 484 ? -8.375 45.75 -11.617 1 96.31 484 TRP B O 1
ATOM 10628 N N . SER B 1 485 ? -9.242 44.688 -13.367 1 96.25 485 SER B N 1
ATOM 10629 C CA . SER B 1 485 ? -10.383 45.594 -13.445 1 96.25 485 SER B CA 1
ATOM 10630 C C . SER B 1 485 ? -11.484 45.188 -12.469 1 96.25 485 SER B C 1
ATOM 10632 O O . SER B 1 485 ? -12.43 45.938 -12.234 1 96.25 485 SER B O 1
ATOM 10634 N N . TYR B 1 486 ? -11.336 44.062 -11.875 1 97.19 486 TYR B N 1
ATOM 10635 C CA . TYR B 1 486 ? -12.32 43.594 -10.898 1 97.19 486 TYR B CA 1
ATOM 10636 C C . TYR B 1 486 ? -11.711 42.562 -9.953 1 97.19 486 TYR B C 1
ATOM 10638 O O . TYR B 1 486 ? -10.695 41.938 -10.273 1 97.19 486 TYR B O 1
ATOM 10646 N N . PHE B 1 487 ? -12.219 42.375 -8.852 1 97.88 487 PHE B N 1
ATOM 10647 C CA . PHE B 1 487 ? -12.133 41.219 -7.977 1 97.88 487 PHE B CA 1
ATOM 10648 C C . PHE B 1 487 ? -13.195 41.25 -6.887 1 97.88 487 PHE B C 1
ATOM 10650 O O . PHE B 1 487 ? -13.766 42.312 -6.625 1 97.88 487 PHE B O 1
ATOM 10657 N N . ALA B 1 488 ? -13.5 40.156 -6.328 1 98.19 488 ALA B N 1
ATOM 10658 C CA . ALA B 1 488 ? -14.438 40.062 -5.211 1 98.19 488 ALA B CA 1
ATOM 10659 C C . ALA B 1 488 ? -13.945 39.094 -4.141 1 98.19 488 ALA B C 1
ATOM 10661 O O . ALA B 1 488 ? -13.367 38.062 -4.453 1 98.19 488 ALA B O 1
ATOM 10662 N N . VAL B 1 489 ? -14.055 39.5 -2.914 1 98.44 489 VAL B N 1
ATOM 10663 C CA . VAL B 1 489 ? -13.945 38.625 -1.733 1 98.44 489 VAL B CA 1
ATOM 10664 C C . VAL B 1 489 ? -15.242 38.688 -0.93 1 98.44 489 VAL B C 1
ATOM 10666 O O . VAL B 1 489 ? -15.727 39.781 -0.597 1 98.44 489 VAL B O 1
ATOM 10669 N N . GLU B 1 490 ? -15.844 37.594 -0.68 1 98.12 490 GLU B N 1
ATOM 10670 C CA . GLU B 1 490 ? -17.078 37.531 0.101 1 98.12 490 GLU B CA 1
ATOM 10671 C C . GLU B 1 490 ? -16.922 36.562 1.287 1 98.12 490 GLU B C 1
ATOM 10673 O O . GLU B 1 490 ? -16.25 35.562 1.19 1 98.12 490 GLU B O 1
ATOM 10678 N N . SER B 1 491 ? -17.578 36.938 2.439 1 98 491 SER B N 1
ATOM 10679 C CA . SER B 1 491 ? -17.625 36.125 3.648 1 98 491 SER B CA 1
ATOM 10680 C C . SER B 1 491 ? -16.25 36.031 4.301 1 98 491 SER B C 1
ATOM 10682 O O . SER B 1 491 ? -15.867 34.969 4.805 1 98 491 SER B O 1
ATOM 10684 N N . LEU B 1 492 ? -15.438 37.031 4.188 1 98.25 492 LEU B N 1
ATOM 10685 C CA . LEU B 1 492 ? -14.125 37.125 4.82 1 98.25 492 LEU B CA 1
ATOM 10686 C C . LEU B 1 492 ? -14.258 37.406 6.309 1 98.25 492 LEU B C 1
ATOM 10688 O O . LEU B 1 492 ? -14.711 38.5 6.688 1 98.25 492 LEU B O 1
ATOM 10692 N N . PRO B 1 493 ? -13.906 36.469 7.148 1 97.69 493 PRO B N 1
ATOM 10693 C CA . PRO B 1 493 ? -14.008 36.75 8.586 1 97.69 493 PRO B CA 1
ATOM 10694 C C . PRO B 1 493 ? -13.008 37.812 9.062 1 97.69 493 PRO B C 1
ATOM 10696 O O . PRO B 1 493 ? -11.836 37.75 8.68 1 97.69 493 PRO B O 1
ATOM 10699 N N . TYR B 1 494 ? -13.43 38.781 9.773 1 97.5 494 TYR B N 1
ATOM 10700 C CA . TYR B 1 494 ? -12.578 39.812 10.344 1 97.5 494 TYR B CA 1
ATOM 10701 C C . TYR B 1 494 ? -13.219 40.406 11.586 1 97.5 494 TYR B C 1
ATOM 10703 O O . TYR B 1 494 ? -14.32 40.969 11.523 1 97.5 494 TYR B O 1
ATOM 10711 N N . HIS B 1 495 ? -12.648 40.312 12.742 1 96.88 495 HIS B N 1
ATOM 10712 C CA . HIS B 1 495 ? -13.039 40.844 14.039 1 96.88 495 HIS B CA 1
ATOM 10713 C C . HIS B 1 495 ? -14.469 40.469 14.398 1 96.88 495 HIS B C 1
ATOM 10715 O O . HIS B 1 495 ? -15.258 41.312 14.82 1 96.88 495 HIS B O 1
ATOM 10721 N N . GLY B 1 496 ? -14.789 39.219 14.148 1 96.12 496 GLY B N 1
ATOM 10722 C CA . GLY B 1 496 ? -16.062 38.656 14.586 1 96.12 496 GLY B CA 1
ATOM 10723 C C . GLY B 1 496 ? -17.203 38.938 13.625 1 96.12 496 GLY B C 1
ATOM 10724 O O . GLY B 1 496 ? -18.359 38.688 13.938 1 96.12 496 GLY B O 1
ATOM 10725 N N . THR B 1 497 ? -16.969 39.5 12.492 1 96.81 497 THR B N 1
ATOM 10726 C CA . THR B 1 497 ? -17.953 39.781 11.453 1 96.81 497 THR B CA 1
ATOM 10727 C C . THR B 1 497 ? -17.484 39.219 10.109 1 96.81 497 THR B C 1
ATOM 10729 O O . THR B 1 497 ? -16.406 38.625 10.023 1 96.81 497 THR B O 1
ATOM 10732 N N . LEU B 1 498 ? -18.344 39.375 9.055 1 97.88 498 LEU B N 1
ATOM 10733 C CA . LEU B 1 498 ? -18 38.969 7.695 1 97.88 498 LEU B CA 1
ATOM 10734 C C . LEU B 1 498 ? -17.875 40.188 6.785 1 97.88 498 LEU B C 1
ATOM 10736 O O . LEU B 1 498 ? -18.828 40.969 6.66 1 97.88 498 LEU B O 1
ATOM 10740 N N . LEU B 1 499 ? -16.734 40.312 6.172 1 97.69 499 LEU B N 1
ATOM 10741 C CA . LEU B 1 499 ? -16.5 41.406 5.23 1 97.69 499 LEU B CA 1
ATOM 10742 C C . LEU B 1 499 ? -16.672 40.938 3.791 1 97.69 499 LEU B C 1
ATOM 10744 O O . LEU B 1 499 ? -16.469 39.75 3.496 1 97.69 499 LEU B O 1
ATOM 10748 N N . SER B 1 500 ? -17.109 41.781 2.961 1 98 500 SER B N 1
ATOM 10749 C CA . SER B 1 500 ? -17.031 41.625 1.511 1 98 500 SER B CA 1
ATOM 10750 C C . SER B 1 500 ? -16.281 42.812 0.885 1 98 500 SER B C 1
ATOM 10752 O O . SER B 1 500 ? -16.516 43.969 1.229 1 98 500 SER B O 1
ATOM 10754 N N . LEU B 1 501 ? -15.312 42.531 0.099 1 97.94 501 LEU B N 1
ATOM 10755 C CA . LEU B 1 501 ? -14.531 43.5 -0.661 1 97.94 501 LEU B CA 1
ATOM 10756 C C . LEU B 1 501 ? -14.797 43.375 -2.156 1 97.94 501 LEU B C 1
ATOM 10758 O O . LEU B 1 501 ? -14.438 42.344 -2.758 1 97.94 501 LEU B O 1
ATOM 10762 N N . ILE B 1 502 ? -15.438 44.375 -2.756 1 98 502 ILE B N 1
ATOM 10763 C CA . ILE B 1 502 ? -15.805 44.312 -4.168 1 98 502 ILE B CA 1
ATOM 10764 C C . ILE B 1 502 ? -15.117 45.438 -4.934 1 98 502 ILE B C 1
ATOM 10766 O O . ILE B 1 502 ? -15.391 46.625 -4.695 1 98 502 ILE B O 1
ATOM 10770 N N . TRP B 1 503 ? -14.172 45.094 -5.746 1 97.69 503 TRP B N 1
ATOM 10771 C CA . TRP B 1 503 ? -13.547 46.031 -6.684 1 97.69 503 TRP B CA 1
ATOM 10772 C C . TRP B 1 503 ? -14.125 45.844 -8.086 1 97.69 503 TRP B C 1
ATOM 10774 O O . TRP B 1 503 ? -14.062 44.781 -8.664 1 97.69 503 TRP B O 1
ATOM 10784 N N . ASP B 1 504 ? -14.734 46.844 -8.531 1 97.38 504 ASP B N 1
ATOM 10785 C CA . ASP B 1 504 ? -15.258 46.938 -9.891 1 97.38 504 ASP B CA 1
ATOM 10786 C C . ASP B 1 504 ? -14.93 48.281 -10.516 1 97.38 504 ASP B C 1
ATOM 10788 O O . ASP B 1 504 ? -15.648 49.281 -10.297 1 97.38 504 ASP B O 1
ATOM 10792 N N . GLN B 1 505 ? -13.844 48.25 -11.297 1 95.75 505 GLN B N 1
ATOM 10793 C CA . GLN B 1 505 ? -13.297 49.5 -11.812 1 95.75 505 GLN B CA 1
ATOM 10794 C C . GLN B 1 505 ? -14.367 50.312 -12.547 1 95.75 505 GLN B C 1
ATOM 10796 O O . GLN B 1 505 ? -14.398 51.531 -12.453 1 95.75 505 GLN B O 1
ATOM 10801 N N . TYR B 1 506 ? -15.32 49.625 -13.25 1 95.19 506 TYR B N 1
ATOM 10802 C CA . TYR B 1 506 ? -16.266 50.312 -14.125 1 95.19 506 TYR B CA 1
ATOM 10803 C C . TYR B 1 506 ? -17.688 50.156 -13.609 1 95.19 506 TYR B C 1
ATOM 10805 O O . TYR B 1 506 ? -18.609 50.812 -14.102 1 95.19 506 TYR B O 1
ATOM 10813 N N . GLY B 1 507 ? -17.922 49.312 -12.625 1 95.19 507 GLY B N 1
ATOM 10814 C CA . GLY B 1 507 ? -19.234 49.062 -12.078 1 95.19 507 GLY B CA 1
ATOM 10815 C C . GLY B 1 507 ? -20.109 48.219 -12.977 1 95.19 507 GLY B C 1
ATOM 10816 O O . GLY B 1 507 ? -21.344 48.219 -12.852 1 95.19 507 GLY B O 1
ATOM 10817 N N . SER B 1 508 ? -19.516 47.531 -13.867 1 94.81 508 SER B N 1
ATOM 10818 C CA . SER B 1 508 ? -20.281 46.781 -14.859 1 94.81 508 SER B CA 1
ATOM 10819 C C . SER B 1 508 ? -20.062 45.25 -14.695 1 94.81 508 SER B C 1
ATOM 10821 O O . SER B 1 508 ? -20.781 44.469 -15.305 1 94.81 508 SER B O 1
ATOM 10823 N N . HIS B 1 509 ? -19.125 44.812 -13.859 1 96.44 509 HIS B N 1
ATOM 10824 C CA . HIS B 1 509 ? -18.797 43.406 -13.742 1 96.44 509 HIS B CA 1
ATOM 10825 C C . HIS B 1 509 ? -19.719 42.688 -12.758 1 96.44 509 HIS B C 1
ATOM 10827 O O . HIS B 1 509 ? -20.188 41.594 -13.031 1 96.44 509 HIS B O 1
ATOM 10833 N N . TYR B 1 510 ? -19.922 43.25 -11.602 1 96.81 510 TYR B N 1
ATOM 10834 C CA . TYR B 1 510 ? -20.812 42.719 -10.594 1 96.81 510 TYR B CA 1
ATOM 10835 C C . TYR B 1 510 ? -22.141 43.469 -10.57 1 96.81 510 TYR B C 1
ATOM 10837 O O . TYR B 1 510 ? -22.172 44.688 -10.75 1 96.81 510 TYR B O 1
ATOM 10845 N N . ALA B 1 511 ? -23.172 42.781 -10.305 1 93.62 511 ALA B N 1
ATOM 10846 C CA . ALA B 1 511 ? -24.5 43.375 -10.297 1 93.62 511 ALA B CA 1
ATOM 10847 C C . ALA B 1 511 ? -24.688 44.25 -9.055 1 93.62 511 ALA B C 1
ATOM 10849 O O . ALA B 1 511 ? -24.25 43.875 -7.965 1 93.62 511 ALA B O 1
ATOM 10850 N N . ASN B 1 512 ? -25.312 45.438 -9.25 1 90.25 512 ASN B N 1
ATOM 10851 C CA . ASN B 1 512 ? -25.797 46.281 -8.172 1 90.25 512 ASN B CA 1
ATOM 10852 C C . ASN B 1 512 ? -24.656 46.812 -7.312 1 90.25 512 ASN B C 1
ATOM 10854 O O . ASN B 1 512 ? -24.766 46.844 -6.086 1 90.25 512 ASN B O 1
ATOM 10858 N N . VAL B 1 513 ? -23.469 47.062 -7.848 1 92.88 513 VAL B N 1
ATOM 10859 C CA . VAL B 1 513 ? -22.344 47.656 -7.133 1 92.88 513 VAL B CA 1
ATOM 10860 C C . VAL B 1 513 ? -21.875 48.906 -7.891 1 92.88 513 VAL B C 1
ATOM 10862 O O . VAL B 1 513 ? -21.906 48.938 -9.125 1 92.88 513 VAL B O 1
ATOM 10865 N N . SER B 1 514 ? -21.484 49.906 -7.25 1 93 514 SER B N 1
ATOM 10866 C CA . SER B 1 514 ? -20.938 51.125 -7.855 1 93 514 SER B CA 1
ATOM 10867 C C . SER B 1 514 ? -19.5 50.906 -8.32 1 93 514 SER B C 1
ATOM 10869 O O . SER B 1 514 ? -18.781 50.062 -7.785 1 93 514 SER B O 1
ATOM 10871 N N . ALA B 1 515 ? -19.125 51.719 -9.289 1 97 515 ALA B N 1
ATOM 10872 C CA . ALA B 1 515 ? -17.734 51.719 -9.711 1 97 515 ALA B CA 1
ATOM 10873 C C . ALA B 1 515 ? -16.797 52.062 -8.547 1 97 515 ALA B C 1
ATOM 10875 O O . ALA B 1 515 ? -17.109 52.906 -7.727 1 97 515 ALA B O 1
ATOM 10876 N N . GLY B 1 516 ? -15.703 51.281 -8.516 1 96.94 516 GLY B N 1
ATOM 10877 C CA . GLY B 1 516 ? -14.742 51.469 -7.438 1 96.94 516 GLY B CA 1
ATOM 10878 C C . GLY B 1 516 ? -14.68 50.312 -6.477 1 96.94 516 GLY B C 1
ATOM 10879 O O . GLY B 1 516 ? -15.023 49.188 -6.84 1 96.94 516 GLY B O 1
ATOM 10880 N N . LEU B 1 517 ? -14.055 50.562 -5.281 1 97.38 517 LEU B N 1
ATOM 10881 C CA . LEU B 1 517 ? -13.945 49.562 -4.215 1 97.38 517 LEU B CA 1
ATOM 10882 C C . LEU B 1 517 ? -15.062 49.75 -3.188 1 97.38 517 LEU B C 1
ATOM 10884 O O . LEU B 1 517 ? -15.227 50.844 -2.631 1 97.38 517 LEU B O 1
ATOM 10888 N N . SER B 1 518 ? -15.922 48.844 -3.043 1 97.69 518 SER B N 1
ATOM 10889 C CA . SER B 1 518 ? -16.984 48.812 -2.039 1 97.69 518 SER B CA 1
ATOM 10890 C C . SER B 1 518 ? -16.688 47.781 -0.954 1 97.69 518 SER B C 1
ATOM 10892 O O . SER B 1 518 ? -16.344 46.625 -1.254 1 97.69 518 SER B O 1
ATOM 10894 N N . ILE B 1 519 ? -16.781 48.156 0.311 1 97.75 519 ILE B N 1
ATOM 10895 C CA . ILE B 1 519 ? -16.531 47.281 1.434 1 97.75 519 ILE B CA 1
ATOM 10896 C C . ILE B 1 519 ? -17.797 47.156 2.283 1 97.75 519 ILE B C 1
ATOM 10898 O O . ILE B 1 519 ? -18.375 48.156 2.688 1 97.75 519 ILE B O 1
ATOM 10902 N N . TYR B 1 520 ? -18.234 45.938 2.504 1 97.44 520 TYR B N 1
ATOM 10903 C CA . TYR B 1 520 ? -19.422 45.594 3.275 1 97.44 520 TYR B CA 1
ATOM 10904 C C . TYR B 1 520 ? -19.062 44.875 4.57 1 97.44 520 TYR B C 1
ATOM 10906 O O . TYR B 1 520 ? -18.078 44.125 4.617 1 97.44 520 TYR B O 1
ATOM 10914 N N . SER B 1 521 ? -19.734 45.094 5.621 1 97.12 521 SER B N 1
ATOM 10915 C CA . SER B 1 521 ? -19.719 44.312 6.855 1 97.12 521 SER B CA 1
ATOM 10916 C C . SER B 1 521 ? -21.094 43.719 7.156 1 97.12 521 SER B C 1
ATOM 10918 O O . SER B 1 521 ? -22.078 44.438 7.266 1 97.12 521 SER B O 1
ATOM 10920 N N . ASN B 1 522 ? -21.094 42.438 7.23 1 96.94 522 ASN B N 1
ATOM 10921 C CA . ASN B 1 522 ? -22.328 41.719 7.473 1 96.94 522 ASN B CA 1
ATOM 10922 C C . ASN B 1 522 ? -23.422 42.125 6.496 1 96.94 522 ASN B C 1
ATOM 10924 O O . ASN B 1 522 ? -24.562 42.406 6.906 1 96.94 522 ASN B O 1
ATOM 10928 N N . GLY B 1 523 ? -23 42.344 5.289 1 95.81 523 GLY B N 1
ATOM 10929 C CA . GLY B 1 523 ? -23.938 42.562 4.215 1 95.81 523 GLY B CA 1
ATOM 10930 C C . GLY B 1 523 ? -24.25 44.031 4.008 1 95.81 523 GLY B C 1
ATOM 10931 O O . GLY B 1 523 ? -24.922 44.406 3.043 1 95.81 523 GLY B O 1
ATOM 10932 N N . THR B 1 524 ? -23.766 44.906 4.84 1 96.38 524 THR B N 1
ATOM 10933 C CA . THR B 1 524 ? -24.078 46.344 4.762 1 96.38 524 THR B CA 1
ATOM 10934 C C . THR B 1 524 ? -22.859 47.125 4.301 1 96.38 524 THR B C 1
ATOM 10936 O O . THR B 1 524 ? -21.781 47.031 4.875 1 96.38 524 THR B O 1
ATOM 10939 N N . LEU B 1 525 ? -23.047 48 3.279 1 97.25 525 LEU B N 1
ATOM 10940 C CA . LEU B 1 525 ? -22 48.875 2.771 1 97.25 525 LEU B CA 1
ATOM 10941 C C . LEU B 1 525 ? -21.578 49.906 3.818 1 97.25 525 LEU B C 1
ATOM 10943 O O . LEU B 1 525 ? -22.422 50.594 4.375 1 97.25 525 LEU B O 1
ATOM 10947 N N . PHE B 1 526 ? -20.266 50 4.156 1 96.12 526 PHE B N 1
ATOM 10948 C CA . PHE B 1 526 ? -19.891 51 5.141 1 96.12 526 PHE B CA 1
ATOM 10949 C C . PHE B 1 526 ? -18.734 51.844 4.629 1 96.12 526 PHE B C 1
ATOM 10951 O O . PHE B 1 526 ? -18.406 52.875 5.215 1 96.12 526 PHE B O 1
ATOM 10958 N N . TYR B 1 527 ? -18.062 51.469 3.469 1 96.81 527 TYR B N 1
ATOM 10959 C CA . TYR B 1 527 ? -16.953 52.219 2.908 1 96.81 527 TYR B CA 1
ATOM 10960 C C . TYR B 1 527 ? -16.938 52.125 1.388 1 96.81 527 TYR B C 1
ATOM 10962 O O . TYR B 1 527 ? -17.266 51.062 0.83 1 96.81 527 TYR B O 1
ATOM 10970 N N . HIS B 1 528 ? -16.625 53.156 0.667 1 96.88 528 HIS B N 1
ATOM 10971 C CA . HIS B 1 528 ? -16.516 53.188 -0.787 1 96.88 528 HIS B CA 1
ATOM 10972 C C . HIS B 1 528 ? -15.43 54.156 -1.232 1 96.88 528 HIS B C 1
ATOM 10974 O O . HIS B 1 528 ? -15.273 55.25 -0.65 1 96.88 528 HIS B O 1
ATOM 10980 N N . GLN B 1 529 ? -14.68 53.781 -2.166 1 95.75 529 GLN B N 1
ATOM 10981 C CA . GLN B 1 529 ? -13.734 54.688 -2.801 1 95.75 529 GLN B CA 1
ATOM 10982 C C . GLN B 1 529 ? -13.625 54.438 -4.297 1 95.75 529 GLN B C 1
ATOM 10984 O O . GLN B 1 529 ? -13.867 53.312 -4.75 1 95.75 529 GLN B O 1
ATOM 10989 N N . SER B 1 530 ? -13.195 55.406 -5.098 1 94 530 SER B N 1
ATOM 10990 C CA . SER B 1 530 ? -13.273 55.344 -6.555 1 94 530 SER B CA 1
ATOM 10991 C C . SER B 1 530 ? -12.086 54.594 -7.141 1 94 530 SER B C 1
ATOM 10993 O O . SER B 1 530 ? -12.148 54.094 -8.273 1 94 530 SER B O 1
ATOM 10995 N N . ASN B 1 531 ? -10.977 54.469 -6.379 1 91.25 531 ASN B N 1
ATOM 10996 C CA . ASN B 1 531 ? -9.781 53.812 -6.926 1 91.25 531 ASN B CA 1
ATOM 10997 C C . ASN B 1 531 ? -9.188 52.812 -5.949 1 91.25 531 ASN B C 1
ATOM 10999 O O . ASN B 1 531 ? -9.508 52.844 -4.758 1 91.25 531 ASN B O 1
ATOM 11003 N N . LEU B 1 532 ? -8.32 51.969 -6.465 1 91 532 LEU B N 1
ATOM 11004 C CA . LEU B 1 532 ? -7.727 50.906 -5.656 1 91 532 LEU B CA 1
ATOM 11005 C C . LEU B 1 532 ? -6.383 51.375 -5.086 1 91 532 LEU B C 1
ATOM 11007 O O . LEU B 1 532 ? -5.875 50.75 -4.145 1 91 532 LEU B O 1
ATOM 11011 N N . SER B 1 533 ? -5.766 52.344 -5.625 1 83.5 533 SER B N 1
ATOM 11012 C CA . SER B 1 533 ? -4.406 52.75 -5.285 1 83.5 533 SER B CA 1
ATOM 11013 C C . SER B 1 533 ? -4.367 53.469 -3.938 1 83.5 533 SER B C 1
ATOM 11015 O O . SER B 1 533 ? -3.342 53.469 -3.252 1 83.5 533 SER B O 1
ATOM 11017 N N . ALA B 1 534 ? -5.48 54 -3.529 1 83.38 534 ALA B N 1
ATOM 11018 C CA . ALA B 1 534 ? -5.516 54.719 -2.244 1 83.38 534 ALA B CA 1
ATOM 11019 C C . ALA B 1 534 ? -5.621 53.719 -1.087 1 83.38 534 ALA B C 1
ATOM 11021 O O . ALA B 1 534 ? -6.332 52.719 -1.183 1 83.38 534 ALA B O 1
ATOM 11022 N N . ILE B 1 535 ? -4.867 54.031 -0.014 1 90.44 535 ILE B N 1
ATOM 11023 C CA . ILE B 1 535 ? -4.926 53.25 1.205 1 90.44 535 ILE B CA 1
ATOM 11024 C C . ILE B 1 535 ? -6.297 53.406 1.86 1 90.44 535 ILE B C 1
ATOM 11026 O O . ILE B 1 535 ? -6.797 54.531 2.006 1 90.44 535 ILE B O 1
ATOM 11030 N N . VAL B 1 536 ? -6.91 52.25 2.082 1 92.38 536 VAL B N 1
ATOM 11031 C CA . VAL B 1 536 ? -8.133 52.281 2.883 1 92.38 536 VAL B CA 1
ATOM 11032 C C . VAL B 1 536 ? -7.773 52.375 4.367 1 92.38 536 VAL B C 1
ATOM 11034 O O . VAL B 1 536 ? -6.996 51.531 4.867 1 92.38 536 VAL B O 1
ATOM 11037 N N . ASN B 1 537 ? -8.148 53.219 5.07 1 93.25 537 ASN B N 1
ATOM 11038 C CA . ASN B 1 537 ? -8.109 53.375 6.523 1 93.25 537 ASN B CA 1
ATOM 11039 C C . ASN B 1 537 ? -9.477 53.75 7.082 1 93.25 537 ASN B C 1
ATOM 11041 O O . ASN B 1 537 ? -9.758 54.938 7.297 1 93.25 537 ASN B O 1
ATOM 11045 N N . ALA B 1 538 ? -10.25 52.781 7.32 1 94.81 538 ALA B N 1
ATOM 11046 C CA . ALA B 1 538 ? -11.641 53 7.695 1 94.81 538 ALA B CA 1
ATOM 11047 C C . ALA B 1 538 ? -11.938 52.438 9.078 1 94.81 538 ALA B C 1
ATOM 11049 O O . ALA B 1 538 ? -11.445 51.344 9.422 1 94.81 538 ALA B O 1
ATOM 11050 N N . THR B 1 539 ? -12.711 53.156 9.82 1 94.69 539 THR B N 1
ATOM 11051 C CA . THR B 1 539 ? -13.18 52.625 11.094 1 94.69 539 THR B CA 1
ATOM 11052 C C . THR B 1 539 ? -14.281 51.594 10.875 1 94.69 539 THR B C 1
ATOM 11054 O O . THR B 1 539 ? -15.25 51.844 10.164 1 94.69 539 THR B O 1
ATOM 11057 N N . LEU B 1 540 ? -14.141 50.438 11.406 1 95.38 540 LEU B N 1
ATOM 11058 C CA . LEU B 1 540 ? -15.156 49.406 11.312 1 95.38 540 LEU B CA 1
ATOM 11059 C C . LEU B 1 540 ? -16.469 49.875 11.93 1 95.38 540 LEU B C 1
ATOM 11061 O O . LEU B 1 540 ? -16.469 50.562 12.945 1 95.38 540 LEU B O 1
ATOM 11065 N N . PRO B 1 541 ? -17.594 49.594 11.383 1 95.12 541 PRO B N 1
ATOM 11066 C CA . PRO B 1 541 ? -18.875 50.156 11.797 1 95.12 541 PRO B CA 1
ATOM 11067 C C . PRO B 1 541 ? -19.516 49.375 12.961 1 95.12 541 PRO B C 1
ATOM 11069 O O . PRO B 1 541 ? -20.734 49.375 13.102 1 95.12 541 PRO B O 1
ATOM 11072 N N . PHE B 1 542 ? -18.828 48.625 13.688 1 92.25 542 PHE B N 1
ATOM 11073 C CA . PHE B 1 542 ? -19.297 47.844 14.82 1 92.25 542 PHE B CA 1
ATOM 11074 C C . PHE B 1 542 ? -18.266 47.812 15.945 1 92.25 542 PHE B C 1
ATOM 11076 O O . PHE B 1 542 ? -17.125 48.219 15.742 1 92.25 542 PHE B O 1
ATOM 11083 N N . ASN B 1 543 ? -18.75 47.469 17.109 1 92.19 543 ASN B N 1
ATOM 11084 C CA . ASN B 1 543 ? -17.828 47.25 18.219 1 92.19 543 ASN B CA 1
ATOM 11085 C C . ASN B 1 543 ? -17.062 45.938 18.062 1 92.19 543 ASN B C 1
ATOM 11087 O O . ASN B 1 543 ? -17.609 44.875 18.281 1 92.19 543 ASN B O 1
ATOM 11091 N N . THR B 1 544 ? -15.82 46.031 17.812 1 93.12 544 THR B N 1
ATOM 11092 C CA . THR B 1 544 ? -15 44.844 17.469 1 93.12 544 THR B CA 1
ATOM 11093 C C . THR B 1 544 ? -14.898 43.906 18.656 1 93.12 544 THR B C 1
ATOM 11095 O O . THR B 1 544 ? -14.938 42.688 18.484 1 93.12 544 THR B O 1
ATOM 11098 N N . THR B 1 545 ? -14.734 44.406 19.828 1 92.06 545 THR B N 1
ATOM 11099 C CA . THR B 1 545 ? -14.633 43.562 21.031 1 92.06 545 THR B CA 1
ATOM 11100 C C . THR B 1 545 ? -15.914 42.781 21.25 1 92.06 545 THR B C 1
ATOM 11102 O O . THR B 1 545 ? -15.859 41.562 21.484 1 92.06 545 THR B O 1
ATOM 11105 N N . GLU B 1 546 ? -17.016 43.469 21.141 1 93.62 546 GLU B N 1
ATOM 11106 C CA . GLU B 1 546 ? -18.297 42.812 21.344 1 93.62 546 GLU B CA 1
ATOM 11107 C C . GLU B 1 546 ? -18.578 41.75 20.266 1 93.62 546 GLU B C 1
ATOM 11109 O O . GLU B 1 546 ? -19.078 40.688 20.562 1 93.62 546 GLU B O 1
ATOM 11114 N N . ALA B 1 547 ? -18.297 42.125 19.062 1 96 547 ALA B N 1
ATOM 11115 C CA . ALA B 1 547 ? -18.516 41.188 17.938 1 96 547 ALA B CA 1
ATOM 11116 C C . ALA B 1 547 ? -17.672 39.938 18.094 1 96 547 ALA B C 1
ATOM 11118 O O . ALA B 1 547 ? -18.172 38.812 17.906 1 96 547 ALA B O 1
ATOM 11119 N N . ALA B 1 548 ? -16.359 40.125 18.406 1 95.25 548 ALA B N 1
ATOM 11120 C CA . ALA B 1 548 ? -15.461 39 18.594 1 95.25 548 ALA B CA 1
ATOM 11121 C C . ALA B 1 548 ? -15.914 38.125 19.75 1 95.25 548 ALA B C 1
ATOM 11123 O O . ALA B 1 548 ? -15.852 36.875 19.672 1 95.25 548 ALA B O 1
ATOM 11124 N N . GLN B 1 549 ? -16.391 38.656 20.797 1 92.38 549 GLN B N 1
ATOM 11125 C CA . GLN B 1 549 ? -16.844 37.938 21.984 1 92.38 549 GLN B CA 1
ATOM 11126 C C . GLN B 1 549 ? -18.125 37.188 21.688 1 92.38 549 GLN B C 1
ATOM 11128 O O . GLN B 1 549 ? -18.328 36.062 22.188 1 92.38 549 GLN B O 1
ATOM 11133 N N . THR B 1 550 ? -19 37.812 20.984 1 95.06 550 THR B N 1
ATOM 11134 C CA . THR B 1 550 ? -20.25 37.156 20.609 1 95.06 550 THR B CA 1
ATOM 11135 C C . THR B 1 550 ? -19.984 35.906 19.797 1 95.06 550 THR B C 1
ATOM 11137 O O . THR B 1 550 ? -20.562 34.844 20.062 1 95.06 550 THR B O 1
ATOM 11140 N N . LEU B 1 551 ? -19.125 36.031 18.828 1 95.5 551 LEU B N 1
ATOM 11141 C CA . LEU B 1 551 ? -18.781 34.875 18 1 95.5 551 LEU B CA 1
ATOM 11142 C C . LEU B 1 551 ? -18.125 33.781 18.844 1 95.5 551 LEU B C 1
ATOM 11144 O O . LEU B 1 551 ? -18.438 32.594 18.703 1 95.5 551 LEU B O 1
ATOM 11148 N N . ALA B 1 552 ? -17.219 34.125 19.75 1 91.5 552 ALA B N 1
ATOM 11149 C CA . ALA B 1 552 ? -16.484 33.219 20.594 1 91.5 552 ALA B CA 1
ATOM 11150 C C . ALA B 1 552 ? -17.422 32.531 21.594 1 91.5 552 ALA B C 1
ATOM 11152 O O . ALA B 1 552 ? -17.125 31.438 22.094 1 91.5 552 ALA B O 1
ATOM 11153 N N . GLY B 1 553 ? -18.531 33.188 21.891 1 90 553 GLY B N 1
ATOM 11154 C CA . GLY B 1 553 ? -19.469 32.688 22.875 1 90 553 GLY B CA 1
ATOM 11155 C C . GLY B 1 553 ? -20.391 31.609 22.328 1 90 553 GLY B C 1
ATOM 11156 O O . GLY B 1 553 ? -21.078 30.922 23.094 1 90 553 GLY B O 1
ATOM 11157 N N . GLN B 1 554 ? -20.344 31.406 21.031 1 93.5 554 GLN B N 1
ATOM 11158 C CA . GLN B 1 554 ? -21.156 30.344 20.453 1 93.5 554 GLN B CA 1
ATOM 11159 C C . GLN B 1 554 ? -20.625 28.969 20.844 1 93.5 554 GLN B C 1
ATOM 11161 O O . GLN B 1 554 ? -19.422 28.781 20.969 1 93.5 554 GLN B O 1
ATOM 11166 N N . PRO B 1 555 ? -21.484 27.938 21.031 1 92.44 555 PRO B N 1
ATOM 11167 C CA . PRO B 1 555 ? -21.031 26.609 21.453 1 92.44 555 PRO B CA 1
ATOM 11168 C C . PRO B 1 555 ? -20.156 25.922 20.406 1 92.44 555 PRO B C 1
ATOM 11170 O O . PRO B 1 555 ? -20.453 25.984 19.203 1 92.44 555 PRO B O 1
ATOM 11173 N N . GLU B 1 556 ? -19.125 25.375 20.844 1 94.75 556 GLU B N 1
ATOM 11174 C CA . GLU B 1 556 ? -18.344 24.484 20 1 94.75 556 GLU B CA 1
ATOM 11175 C C . GLU B 1 556 ? -18.812 23.031 20.156 1 94.75 556 GLU B C 1
ATOM 11177 O O . GLU B 1 556 ? -18.406 22.344 21.094 1 94.75 556 GLU B O 1
ATOM 11182 N N . TRP B 1 557 ? -19.531 22.547 19.234 1 96.38 557 TRP B N 1
ATOM 11183 C CA . TRP B 1 557 ? -20.016 21.172 19.281 1 96.38 557 TRP B CA 1
ATOM 11184 C C . TRP B 1 557 ? -18.859 20.188 19.312 1 96.38 557 TRP B C 1
ATOM 11186 O O . TRP B 1 557 ? -17.781 20.453 18.781 1 96.38 557 TRP B O 1
ATOM 11196 N N . GLN B 1 558 ? -19.094 19.047 20.031 1 97.19 558 GLN B N 1
ATOM 11197 C CA . GLN B 1 558 ? -18.047 18.062 20.297 1 97.19 558 GLN B CA 1
ATOM 11198 C C . GLN B 1 558 ? -18.328 16.75 19.578 1 97.19 558 GLN B C 1
ATOM 11200 O O . GLN B 1 558 ? -19.422 16.172 19.719 1 97.19 558 GLN B O 1
ATOM 11205 N N . ASN B 1 559 ? -17.391 16.25 18.75 1 98.06 559 ASN B N 1
ATOM 11206 C CA . ASN B 1 559 ? -17.438 14.883 18.234 1 98.06 559 ASN B CA 1
ATOM 11207 C C . ASN B 1 559 ? -16.969 13.875 19.281 1 98.06 559 ASN B C 1
ATOM 11209 O O . ASN B 1 559 ? -15.773 13.789 19.578 1 98.06 559 ASN B O 1
ATOM 11213 N N . ILE B 1 560 ? -17.844 13.062 19.781 1 97.94 560 ILE B N 1
ATOM 11214 C CA . ILE B 1 560 ? -17.547 12.234 20.953 1 97.94 560 ILE B CA 1
ATOM 11215 C C . ILE B 1 560 ? -17.078 10.859 20.484 1 97.94 560 ILE B C 1
ATOM 11217 O O . ILE B 1 560 ? -16.766 9.992 21.312 1 97.94 560 ILE B O 1
ATOM 11221 N N . LEU B 1 561 ? -16.984 10.648 19.156 1 98 561 LEU B N 1
ATOM 11222 C CA . LEU B 1 561 ? -16.578 9.336 18.656 1 98 561 LEU B CA 1
ATOM 11223 C C . LEU B 1 561 ? -15.109 9.328 18.266 1 98 561 LEU B C 1
ATOM 11225 O O . LEU B 1 561 ? -14.516 8.266 18.078 1 98 561 LEU B O 1
ATOM 11229 N N . ALA B 1 562 ? -14.453 10.445 18.125 1 95.5 562 ALA B N 1
ATOM 11230 C CA . ALA B 1 562 ? -13.062 10.508 17.688 1 95.5 562 ALA B CA 1
ATOM 11231 C C . ALA B 1 562 ? -12.141 9.859 18.719 1 95.5 562 ALA B C 1
ATOM 11233 O O . ALA B 1 562 ? -12.305 10.062 19.922 1 95.5 562 ALA B O 1
ATOM 11234 N N . ASN B 1 563 ? -11.242 9.047 18.234 1 92.56 563 ASN B N 1
ATOM 11235 C CA . ASN B 1 563 ? -10.227 8.398 19.062 1 92.56 563 ASN B CA 1
ATOM 11236 C C . ASN B 1 563 ? -8.828 8.57 18.469 1 92.56 563 ASN B C 1
ATOM 11238 O O . ASN B 1 563 ? -8.477 7.922 17.484 1 92.56 563 ASN B O 1
ATOM 11242 N N . PRO B 1 564 ? -8.078 9.406 19.078 1 88.56 564 PRO B N 1
ATOM 11243 C CA . PRO B 1 564 ? -6.73 9.625 18.547 1 88.56 564 PRO B CA 1
ATOM 11244 C C . PRO B 1 564 ? -5.824 8.414 18.734 1 88.56 564 PRO B C 1
ATOM 11246 O O . PRO B 1 564 ? -4.742 8.352 18.141 1 88.56 564 PRO B O 1
ATOM 11249 N N . ASN B 1 565 ? -6.262 7.41 19.531 1 86.12 565 ASN B N 1
ATOM 11250 C CA . ASN B 1 565 ? -5.473 6.219 19.828 1 86.12 565 ASN B CA 1
ATOM 11251 C C . ASN B 1 565 ? -5.961 5.012 19.031 1 86.12 565 ASN B C 1
ATOM 11253 O O . ASN B 1 565 ? -5.535 3.883 19.281 1 86.12 565 ASN B O 1
ATOM 11257 N N . SER B 1 566 ? -6.883 5.297 18.141 1 85.62 566 SER B N 1
ATOM 11258 C CA . SER B 1 566 ? -7.363 4.16 17.359 1 85.62 566 SER B CA 1
ATOM 11259 C C . SER B 1 566 ? -6.199 3.328 16.828 1 85.62 566 SER B C 1
ATOM 11261 O O . SER B 1 566 ? -5.211 3.875 16.328 1 85.62 566 SER B O 1
ATOM 11263 N N . PRO B 1 567 ? -6.207 2.021 16.859 1 85.12 567 PRO B N 1
ATOM 11264 C CA . PRO B 1 567 ? -7.395 1.22 17.172 1 85.12 567 PRO B CA 1
ATOM 11265 C C . PRO B 1 567 ? -7.512 0.882 18.656 1 85.12 567 PRO B C 1
ATOM 11267 O O . PRO B 1 567 ? -8.312 0.022 19.031 1 85.12 567 PRO B O 1
ATOM 11270 N N . TYR B 1 568 ? -6.793 1.526 19.547 1 84.75 568 TYR B N 1
ATOM 11271 C CA . TYR B 1 568 ? -6.754 1.132 20.953 1 84.75 568 TYR B CA 1
ATOM 11272 C C . TYR B 1 568 ? -7.828 1.858 21.75 1 84.75 568 TYR B C 1
ATOM 11274 O O . TYR B 1 568 ? -8.164 3.008 21.453 1 84.75 568 TYR B O 1
ATOM 11282 N N . GLY B 1 569 ? -8.305 1.13 22.719 1 87.88 569 GLY B N 1
ATOM 11283 C CA . GLY B 1 569 ? -9.18 1.738 23.703 1 87.88 569 GLY B CA 1
ATOM 11284 C C . GLY B 1 569 ? -10.531 2.125 23.156 1 87.88 569 GLY B C 1
ATOM 11285 O O . GLY B 1 569 ? -11.039 1.478 22.234 1 87.88 569 GLY B O 1
ATOM 11286 N N . LEU B 1 570 ? -11.188 3.105 23.891 1 92.81 570 LEU B N 1
ATOM 11287 C CA . LEU B 1 570 ? -12.508 3.617 23.531 1 92.81 570 LEU B CA 1
ATOM 11288 C C . LEU B 1 570 ? -12.453 5.121 23.281 1 92.81 570 LEU B C 1
ATOM 11290 O O . LEU B 1 570 ? -11.594 5.816 23.828 1 92.81 570 LEU B O 1
ATOM 11294 N N . PRO B 1 571 ? -13.375 5.688 22.469 1 95.69 571 PRO B N 1
ATOM 11295 C CA . PRO B 1 571 ? -14.391 4.961 21.688 1 95.69 571 PRO B CA 1
ATOM 11296 C C . PRO B 1 571 ? -13.789 4.09 20.594 1 95.69 571 PRO B C 1
ATOM 11298 O O . PRO B 1 571 ? -12.633 4.289 20.203 1 95.69 571 PRO B O 1
ATOM 11301 N N . ASN B 1 572 ? -14.492 3.09 20.219 1 94.5 572 ASN B N 1
ATOM 11302 C CA . ASN B 1 572 ? -13.977 2.23 19.156 1 94.5 572 ASN B CA 1
ATOM 11303 C C . ASN B 1 572 ? -15.062 1.876 18.141 1 94.5 572 ASN B C 1
ATOM 11305 O O . ASN B 1 572 ? -16.25 1.953 18.453 1 94.5 572 ASN B O 1
ATOM 11309 N N . VAL B 1 573 ? -14.648 1.642 16.922 1 97.69 573 VAL B N 1
ATOM 11310 C CA . VAL B 1 573 ? -15.508 1.234 15.812 1 97.69 573 VAL B CA 1
ATOM 11311 C C . VAL B 1 573 ? -15.016 -0.093 15.234 1 97.69 573 VAL B C 1
ATOM 11313 O O . VAL B 1 573 ? -13.836 -0.237 14.914 1 97.69 573 VAL B O 1
ATOM 11316 N N . THR B 1 574 ? -15.859 -1.118 15.164 1 97.5 574 THR B N 1
ATOM 11317 C CA . THR B 1 574 ? -15.586 -2.408 14.539 1 97.5 574 THR B CA 1
ATOM 11318 C C . THR B 1 574 ? -16.609 -2.697 13.438 1 97.5 574 THR B C 1
ATOM 11320 O O . THR B 1 574 ? -17.594 -1.975 13.297 1 97.5 574 THR B O 1
ATOM 11323 N N . ALA B 1 575 ? -16.312 -3.602 12.594 1 97.62 575 ALA B N 1
ATOM 11324 C CA . ALA B 1 575 ? -17.234 -4.031 11.539 1 97.62 575 ALA B CA 1
ATOM 11325 C C . ALA B 1 575 ? -17.156 -5.543 11.336 1 97.62 575 ALA B C 1
ATOM 11327 O O . ALA B 1 575 ? -16.172 -6.18 11.703 1 97.62 575 ALA B O 1
ATOM 11328 N N . ASP B 1 576 ? -18.234 -6.098 10.836 1 96.19 576 ASP B N 1
ATOM 11329 C CA . ASP B 1 576 ? -18.312 -7.547 10.656 1 96.19 576 ASP B CA 1
ATOM 11330 C C . ASP B 1 576 ? -17.469 -7.996 9.461 1 96.19 576 ASP B C 1
ATOM 11332 O O . ASP B 1 576 ? -17.234 -9.195 9.281 1 96.19 576 ASP B O 1
ATOM 11336 N N . TRP B 1 577 ? -17.031 -7.004 8.633 1 94.44 577 TRP B N 1
ATOM 11337 C CA . TRP B 1 577 ? -16.188 -7.289 7.473 1 94.44 577 TRP B CA 1
ATOM 11338 C C . TRP B 1 577 ? -15.242 -6.133 7.191 1 94.44 577 TRP B C 1
ATOM 11340 O O . TRP B 1 577 ? -15.555 -4.977 7.484 1 94.44 577 TRP B O 1
ATOM 11350 N N . ASN B 1 578 ? -14.117 -6.398 6.719 1 93.25 578 ASN B N 1
ATOM 11351 C CA . ASN B 1 578 ? -13.242 -5.441 6.051 1 93.25 578 ASN B CA 1
ATOM 11352 C C . ASN B 1 578 ? -12.43 -6.102 4.945 1 93.25 578 ASN B C 1
ATOM 11354 O O . ASN B 1 578 ? -12.172 -7.305 4.988 1 93.25 578 ASN B O 1
ATOM 11358 N N . LEU B 1 579 ? -12.109 -5.387 3.961 1 93.12 579 LEU B N 1
ATOM 11359 C CA . LEU B 1 579 ? -11.391 -5.91 2.805 1 93.12 579 LEU B CA 1
ATOM 11360 C C . LEU B 1 579 ? -9.969 -6.301 3.182 1 93.12 579 LEU B C 1
ATOM 11362 O O . LEU B 1 579 ? -9.195 -5.473 3.672 1 93.12 579 LEU B O 1
ATOM 11366 N N . ILE B 1 580 ? -9.586 -7.551 2.959 1 88.75 580 ILE B N 1
ATOM 11367 C CA . ILE B 1 580 ? -8.242 -8.094 3.125 1 88.75 580 ILE B CA 1
ATOM 11368 C C . ILE B 1 580 ? -7.863 -8.93 1.902 1 88.75 580 ILE B C 1
ATOM 11370 O O . ILE B 1 580 ? -7.98 -10.156 1.921 1 88.75 580 ILE B O 1
ATOM 11374 N N . PRO B 1 581 ? -7.305 -8.328 0.895 1 82.06 581 PRO B N 1
ATOM 11375 C CA . PRO B 1 581 ? -7.113 -9.023 -0.381 1 82.06 581 PRO B CA 1
ATOM 11376 C C . PRO B 1 581 ? -6.246 -10.273 -0.25 1 82.06 581 PRO B C 1
ATOM 11378 O O . PRO B 1 581 ? -6.496 -11.273 -0.928 1 82.06 581 PRO B O 1
ATOM 11381 N N . ASN B 1 582 ? -5.211 -10.266 0.573 1 80.44 582 ASN B N 1
ATOM 11382 C CA . ASN B 1 582 ? -4.316 -11.414 0.672 1 80.44 582 ASN B CA 1
ATOM 11383 C C . ASN B 1 582 ? -4.668 -12.297 1.866 1 80.44 582 ASN B C 1
ATOM 11385 O O . ASN B 1 582 ? -3.953 -13.258 2.164 1 80.44 582 ASN B O 1
ATOM 11389 N N . GLY B 1 583 ? -5.699 -11.945 2.668 1 75.19 583 GLY B N 1
ATOM 11390 C CA . GLY B 1 583 ? -6.23 -12.773 3.742 1 75.19 583 GLY B CA 1
ATOM 11391 C C . GLY B 1 583 ? -5.5 -12.578 5.059 1 75.19 583 GLY B C 1
ATOM 11392 O O . GLY B 1 583 ? -5.762 -13.297 6.027 1 75.19 583 GLY B O 1
ATOM 11393 N N . ASP B 1 584 ? -4.555 -11.68 5.152 1 77.06 584 ASP B N 1
ATOM 11394 C CA . ASP B 1 584 ? -3.744 -11.484 6.348 1 77.06 584 ASP B CA 1
ATOM 11395 C C . ASP B 1 584 ? -3.91 -10.07 6.895 1 77.06 584 ASP B C 1
ATOM 11397 O O . ASP B 1 584 ? -4.332 -9.883 8.039 1 77.06 584 ASP B O 1
ATOM 11401 N N . THR B 1 585 ? -3.615 -9.117 6.133 1 74.25 585 THR B N 1
ATOM 11402 C CA . THR B 1 585 ? -3.729 -7.707 6.5 1 74.25 585 THR B CA 1
ATOM 11403 C C . THR B 1 585 ? -4.285 -6.887 5.34 1 74.25 585 THR B C 1
ATOM 11405 O O . THR B 1 585 ? -4.277 -7.344 4.191 1 74.25 585 THR B O 1
ATOM 11408 N N . GLY B 1 586 ? -4.934 -5.785 5.719 1 78.88 586 GLY B N 1
ATOM 11409 C CA . GLY B 1 586 ? -5.434 -4.887 4.691 1 78.88 586 GLY B CA 1
ATOM 11410 C C . GLY B 1 586 ? -5.473 -3.438 5.133 1 78.88 586 GLY B C 1
ATOM 11411 O O . GLY B 1 586 ? -5.52 -3.15 6.332 1 78.88 586 GLY B O 1
ATOM 11412 N N . PRO B 1 587 ? -5.457 -2.551 4.207 1 85.31 587 PRO B N 1
ATOM 11413 C CA . PRO B 1 587 ? -5.379 -1.123 4.523 1 85.31 587 PRO B CA 1
ATOM 11414 C C . PRO B 1 587 ? -6.742 -0.513 4.84 1 85.31 587 PRO B C 1
ATOM 11416 O O . PRO B 1 587 ? -6.852 0.703 5.016 1 85.31 587 PRO B O 1
ATOM 11419 N N . TYR B 1 588 ? -7.801 -1.337 4.996 1 94 588 TYR B N 1
ATOM 11420 C CA . TYR B 1 588 ? -9.141 -0.768 5.125 1 94 588 TYR B CA 1
ATOM 11421 C C . TYR B 1 588 ? -9.812 -1.235 6.41 1 94 588 TYR B C 1
ATOM 11423 O O . TYR B 1 588 ? -10.961 -1.683 6.387 1 94 588 TYR B O 1
ATOM 11431 N N . PRO B 1 589 ? -9.125 -1.15 7.547 1 93.5 589 PRO B N 1
ATOM 11432 C CA . PRO B 1 589 ? -9.719 -1.589 8.812 1 93.5 589 PRO B CA 1
ATOM 11433 C C . PRO B 1 589 ? -10.789 -0.625 9.32 1 93.5 589 PRO B C 1
ATOM 11435 O O . PRO B 1 589 ? -10.773 0.557 8.969 1 93.5 589 PRO B O 1
ATOM 11438 N N . PRO B 1 590 ? -11.648 -1.104 10.188 1 96.56 590 PRO B N 1
ATOM 11439 C CA . PRO B 1 590 ? -12.766 -0.277 10.672 1 96.56 590 PRO B CA 1
ATOM 11440 C C . PRO B 1 590 ? -12.297 0.87 11.562 1 96.56 590 PRO B C 1
ATOM 11442 O O . PRO B 1 590 ? -12.984 1.889 11.672 1 96.56 590 PRO B O 1
ATOM 11445 N N . TRP B 1 591 ? -11.172 0.744 12.219 1 93.44 591 TRP B N 1
ATOM 11446 C CA . TRP B 1 591 ? -10.75 1.783 13.156 1 93.44 591 TRP B CA 1
ATOM 11447 C C . TRP B 1 591 ? -10.43 3.078 12.414 1 93.44 591 TRP B C 1
ATOM 11449 O O . TRP B 1 591 ? -10.297 4.137 13.031 1 93.44 591 TRP B O 1
ATOM 11459 N N . LYS B 1 592 ? -10.297 3.117 11.125 1 94.75 592 LYS B N 1
ATOM 11460 C CA . LYS B 1 592 ? -10.086 4.328 10.336 1 94.75 592 LYS B CA 1
ATOM 11461 C C . LYS B 1 592 ? -11.336 5.195 10.312 1 94.75 592 LYS B C 1
ATOM 11463 O O . LYS B 1 592 ? -11.281 6.367 9.922 1 94.75 592 LYS B O 1
ATOM 11468 N N . MET B 1 593 ? -12.438 4.633 10.742 1 97.75 593 MET B N 1
ATOM 11469 C CA . MET B 1 593 ? -13.703 5.359 10.68 1 97.75 593 MET B CA 1
ATOM 11470 C C . MET B 1 593 ? -13.844 6.312 11.867 1 97.75 593 MET B C 1
ATOM 11472 O O . MET B 1 593 ? -14.836 7.043 11.969 1 97.75 593 MET B O 1
ATOM 11476 N N . ASN B 1 594 ? -12.953 6.301 12.789 1 96.94 594 ASN B N 1
ATOM 11477 C CA . ASN B 1 594 ? -13.047 7.273 13.867 1 96.94 594 ASN B CA 1
ATOM 11478 C C . ASN B 1 594 ? -11.664 7.77 14.297 1 96.94 594 ASN B C 1
ATOM 11480 O O . ASN B 1 594 ? -11.445 8.062 15.477 1 96.94 594 ASN B O 1
ATOM 11484 N N . ASP B 1 595 ? -10.711 7.805 13.477 1 93.31 595 ASP B N 1
ATOM 11485 C CA . ASP B 1 595 ? -9.352 8.227 13.781 1 93.31 595 ASP B CA 1
ATOM 11486 C C . ASP B 1 595 ? -9.188 9.734 13.602 1 93.31 595 ASP B C 1
ATOM 11488 O O . ASP B 1 595 ? -8.102 10.281 13.828 1 93.31 595 ASP B O 1
ATOM 11492 N N . GLY B 1 596 ? -10.219 10.438 13.188 1 94.69 596 GLY B N 1
ATOM 11493 C CA . GLY B 1 596 ? -10.211 11.883 13.07 1 94.69 596 GLY B CA 1
ATOM 11494 C C . GLY B 1 596 ? -9.75 12.367 11.703 1 94.69 596 GLY B C 1
ATOM 11495 O O . GLY B 1 596 ? -9.82 13.562 11.406 1 94.69 596 GLY B O 1
ATOM 11496 N N . LEU B 1 597 ? -9.258 11.477 10.812 1 94.94 597 LEU B N 1
ATOM 11497 C CA . LEU B 1 597 ? -8.797 11.812 9.469 1 94.94 597 LEU B CA 1
ATOM 11498 C C . LEU B 1 597 ? -9.922 11.68 8.453 1 94.94 597 LEU B C 1
ATOM 11500 O O . LEU B 1 597 ? -10.562 10.633 8.375 1 94.94 597 LEU B O 1
ATOM 11504 N N . LEU B 1 598 ? -10.094 12.75 7.605 1 97.19 598 LEU B N 1
ATOM 11505 C CA . LEU B 1 598 ? -11.258 12.695 6.727 1 97.19 598 LEU B CA 1
ATOM 11506 C C . LEU B 1 598 ? -10.953 13.344 5.379 1 97.19 598 LEU B C 1
ATOM 11508 O O . LEU B 1 598 ? -10.773 14.555 5.297 1 97.19 598 LEU B O 1
ATOM 11512 N N . TRP B 1 599 ? -10.891 12.562 4.316 1 97.5 599 TRP B N 1
ATOM 11513 C CA . TRP B 1 599 ? -10.844 12.953 2.91 1 97.5 599 TRP B CA 1
ATOM 11514 C C . TRP B 1 599 ? -11.367 11.828 2.016 1 97.5 599 TRP B C 1
ATOM 11516 O O . TRP B 1 599 ? -11.766 10.773 2.508 1 97.5 599 TRP B O 1
ATOM 11526 N N . TYR B 1 600 ? -11.484 12.078 0.729 1 97.81 600 TYR B N 1
ATOM 11527 C CA . TYR B 1 600 ? -12.148 11.125 -0.159 1 97.81 600 TYR B CA 1
ATOM 11528 C C . TYR B 1 600 ? -11.266 10.797 -1.357 1 97.81 600 TYR B C 1
ATOM 11530 O O . TYR B 1 600 ? -11.766 10.523 -2.449 1 97.81 600 TYR B O 1
ATOM 11538 N N . ASP B 1 601 ? -9.961 10.875 -1.195 1 96.31 601 ASP B N 1
ATOM 11539 C CA . ASP B 1 601 ? -9.023 10.57 -2.27 1 96.31 601 ASP B CA 1
ATOM 11540 C C . ASP B 1 601 ? -8.867 9.062 -2.445 1 96.31 601 ASP B C 1
ATOM 11542 O O . ASP B 1 601 ? -9.039 8.297 -1.492 1 96.31 601 ASP B O 1
ATOM 11546 N N . THR B 1 602 ? -8.578 8.664 -3.678 1 93.94 602 THR B N 1
ATOM 11547 C CA . THR B 1 602 ? -8.211 7.277 -3.916 1 93.94 602 THR B CA 1
ATOM 11548 C C . THR B 1 602 ? -6.844 6.965 -3.309 1 93.94 602 THR B C 1
ATOM 11550 O O . THR B 1 602 ? -6.672 5.934 -2.654 1 93.94 602 THR B O 1
ATOM 11553 N N . THR B 1 603 ? -5.855 7.848 -3.551 1 90.44 603 THR B N 1
ATOM 11554 C CA . THR B 1 603 ? -4.516 7.824 -2.977 1 90.44 603 THR B CA 1
ATOM 11555 C C . THR B 1 603 ? -4.109 9.211 -2.488 1 90.44 603 THR B C 1
ATOM 11557 O O . THR B 1 603 ? -4.145 10.18 -3.254 1 90.44 603 THR B O 1
ATOM 11560 N N . PRO B 1 604 ? -3.771 9.383 -1.405 1 92.31 604 PRO B N 1
ATOM 11561 C CA . PRO B 1 604 ? -3.766 8.422 -0.299 1 92.31 604 PRO B CA 1
ATOM 11562 C C . PRO B 1 604 ? -5.172 8.062 0.182 1 92.31 604 PRO B C 1
ATOM 11564 O O . PRO B 1 604 ? -6.094 8.875 0.054 1 92.31 604 PRO B O 1
ATOM 11567 N N . ASP B 1 605 ? -5.266 6.953 0.767 1 92.69 605 ASP B N 1
ATOM 11568 C CA . ASP B 1 605 ? -6.586 6.535 1.229 1 92.69 605 ASP B CA 1
ATOM 11569 C C . ASP B 1 605 ? -6.676 6.59 2.752 1 92.69 605 ASP B C 1
ATOM 11571 O O . ASP B 1 605 ? -5.656 6.559 3.443 1 92.69 605 ASP B O 1
ATOM 11575 N N . ASN B 1 606 ? -7.832 6.699 3.344 1 94.81 606 ASN B N 1
ATOM 11576 C CA . ASN B 1 606 ? -8.234 6.5 4.734 1 94.81 606 ASN B CA 1
ATOM 11577 C C . ASN B 1 606 ? -9.719 6.168 4.848 1 94.81 606 ASN B C 1
ATOM 11579 O O . ASN B 1 606 ? -10.555 7.07 4.953 1 94.81 606 ASN B O 1
ATOM 11583 N N . ARG B 1 607 ? -9.969 4.859 4.82 1 97.5 607 ARG B N 1
ATOM 11584 C CA . ARG B 1 607 ? -11.367 4.449 4.832 1 97.5 607 ARG B CA 1
ATOM 11585 C C . ARG B 1 607 ? -11.5 2.975 5.199 1 97.5 607 ARG B C 1
ATOM 11587 O O . ARG B 1 607 ? -10.523 2.225 5.148 1 97.5 607 ARG B O 1
ATOM 11594 N N . TRP B 1 608 ? -12.656 2.643 5.625 1 97.94 608 TRP B N 1
ATOM 11595 C CA . TRP B 1 608 ? -13.133 1.267 5.691 1 97.94 608 TRP B CA 1
ATOM 11596 C C . TRP B 1 608 ? -13.977 0.922 4.465 1 97.94 608 TRP B C 1
ATOM 11598 O O . TRP B 1 608 ? -14.617 1.796 3.877 1 97.94 608 TRP B O 1
ATOM 11608 N N . THR B 1 609 ? -14.047 -0.341 4.078 1 98.19 609 THR B N 1
ATOM 11609 C CA . THR B 1 609 ? -14.984 -0.795 3.061 1 98.19 609 THR B CA 1
ATOM 11610 C C . THR B 1 609 ? -15.352 -2.262 3.277 1 98.19 609 THR B C 1
ATOM 11612 O O . THR B 1 609 ? -14.57 -3.021 3.855 1 98.19 609 THR B O 1
ATOM 11615 N N . ASN B 1 610 ? -16.516 -2.586 2.926 1 97.56 610 ASN B N 1
ATOM 11616 C CA . ASN B 1 610 ? -16.906 -3.99 2.895 1 97.56 610 ASN B CA 1
ATOM 11617 C C . ASN B 1 610 ? -16.75 -4.586 1.497 1 97.56 610 ASN B C 1
ATOM 11619 O O . ASN B 1 610 ? -17.438 -5.551 1.147 1 97.56 610 ASN B O 1
ATOM 11623 N N . ASN B 1 611 ? -15.891 -3.916 0.681 1 96.81 611 ASN B N 1
ATOM 11624 C CA . ASN B 1 611 ? -15.57 -4.438 -0.643 1 96.81 611 ASN B CA 1
ATOM 11625 C C . ASN B 1 611 ? -15.227 -5.922 -0.591 1 96.81 611 ASN B C 1
ATOM 11627 O O . ASN B 1 611 ? -14.547 -6.375 0.333 1 96.81 611 ASN B O 1
ATOM 11631 N N . GLN B 1 612 ? -15.883 -6.715 -1.573 1 95.69 612 GLN B N 1
ATOM 11632 C CA . GLN B 1 612 ? -15.656 -8.141 -1.777 1 95.69 612 GLN B CA 1
ATOM 11633 C C . GLN B 1 612 ? -16.25 -8.961 -0.632 1 95.69 612 GLN B C 1
ATOM 11635 O O . GLN B 1 612 ? -15.812 -10.086 -0.383 1 95.69 612 GLN B O 1
ATOM 11640 N N . SER B 1 613 ? -17.141 -8.367 0.154 1 94.94 613 SER B N 1
ATOM 11641 C CA . SER B 1 613 ? -17.891 -9.133 1.152 1 94.94 613 SER B CA 1
ATOM 11642 C C . SER B 1 613 ? -18.828 -10.141 0.494 1 94.94 613 SER B C 1
ATOM 11644 O O . SER B 1 613 ? -19.406 -9.852 -0.553 1 94.94 613 SER B O 1
ATOM 11646 N N . GLU B 1 614 ? -19.047 -11.234 1.185 1 94.12 614 GLU B N 1
ATOM 11647 C CA . GLU B 1 614 ? -20.031 -12.219 0.749 1 94.12 614 GLU B CA 1
ATOM 11648 C C . GLU B 1 614 ? -21.453 -11.758 1.056 1 94.12 614 GLU B C 1
ATOM 11650 O O . GLU B 1 614 ? -22.422 -12.281 0.489 1 94.12 614 GLU B O 1
ATOM 11655 N N . PHE B 1 615 ? -21.547 -10.82 1.945 1 94.19 615 PHE B N 1
ATOM 11656 C CA . PHE B 1 615 ? -22.828 -10.25 2.334 1 94.19 615 PHE B CA 1
ATOM 11657 C C . PHE B 1 615 ? -23.047 -8.906 1.649 1 94.19 615 PHE B C 1
ATOM 11659 O O . PHE B 1 615 ? -22.141 -8.078 1.588 1 94.19 615 PHE B O 1
ATOM 11666 N N . PRO B 1 616 ? -24.219 -8.695 1.1 1 95.38 616 PRO B N 1
ATOM 11667 C CA . PRO B 1 616 ? -24.484 -7.43 0.417 1 95.38 616 PRO B CA 1
ATOM 11668 C C . PRO B 1 616 ? -24.828 -6.297 1.385 1 95.38 616 PRO B C 1
ATOM 11670 O O . PRO B 1 616 ? -25.484 -5.328 1.001 1 95.38 616 PRO B O 1
ATOM 11673 N N . TYR B 1 617 ? -24.547 -6.414 2.633 1 95.5 617 TYR B N 1
ATOM 11674 C CA . TYR B 1 617 ? -24.656 -5.402 3.68 1 95.5 617 TYR B CA 1
ATOM 11675 C C . TYR B 1 617 ? -23.656 -5.672 4.801 1 95.5 617 TYR B C 1
ATOM 11677 O O . TYR B 1 617 ? -23.141 -6.781 4.926 1 95.5 617 TYR B O 1
ATOM 11685 N N . SER B 1 618 ? -23.312 -4.711 5.539 1 96.44 618 SER B N 1
ATOM 11686 C CA . SER B 1 618 ? -22.406 -4.848 6.672 1 96.44 618 SER B CA 1
ATOM 11687 C C . SER B 1 618 ? -22.875 -4.023 7.863 1 96.44 618 SER B C 1
ATOM 11689 O O . SER B 1 618 ? -23.547 -2.996 7.691 1 96.44 618 SER B O 1
ATOM 11691 N N . THR B 1 619 ? -22.562 -4.52 8.984 1 97.12 619 THR B N 1
ATOM 11692 C CA . THR B 1 619 ? -22.891 -3.811 10.211 1 97.12 619 THR B CA 1
ATOM 11693 C C . THR B 1 619 ? -21.641 -3.27 10.891 1 97.12 619 THR B C 1
ATOM 11695 O O . THR B 1 619 ? -20.688 -4.012 11.125 1 97.12 619 THR B O 1
ATOM 11698 N N . ILE B 1 620 ? -21.656 -2.018 11.133 1 98.44 620 ILE B N 1
ATOM 11699 C CA . ILE B 1 620 ? -20.625 -1.309 11.898 1 98.44 620 ILE B CA 1
ATOM 11700 C C . ILE B 1 620 ? -21.078 -1.151 13.344 1 98.44 620 ILE B C 1
ATOM 11702 O O . ILE B 1 620 ? -22.219 -0.746 13.609 1 98.44 620 ILE B O 1
ATOM 11706 N N . THR B 1 621 ? -20.219 -1.484 14.273 1 98.56 621 THR B N 1
ATOM 11707 C CA . THR B 1 621 ? -20.531 -1.367 15.695 1 98.56 621 THR B CA 1
ATOM 11708 C C . THR B 1 621 ? -19.719 -0.247 16.344 1 98.56 621 THR B C 1
ATOM 11710 O O . THR B 1 621 ? -18.484 -0.221 16.219 1 98.56 621 THR B O 1
ATOM 11713 N N . ILE B 1 622 ? -20.406 0.658 16.953 1 98.56 622 ILE B N 1
ATOM 11714 C CA . ILE B 1 622 ? -19.812 1.814 17.609 1 98.56 622 ILE B CA 1
ATOM 11715 C C . ILE B 1 622 ? -19.969 1.679 19.125 1 98.56 622 ILE B C 1
ATOM 11717 O O . ILE B 1 622 ? -21.078 1.541 19.625 1 98.56 622 ILE B O 1
ATOM 11721 N N . THR B 1 623 ? -18.859 1.763 19.828 1 98.25 623 THR B N 1
ATOM 11722 C CA . THR B 1 623 ? -18.875 1.669 21.281 1 98.25 623 THR B CA 1
ATOM 11723 C C . THR B 1 623 ? -18.266 2.922 21.906 1 98.25 623 THR B C 1
ATOM 11725 O O . THR B 1 623 ? -17.125 3.268 21.625 1 98.25 623 THR B O 1
ATOM 11728 N N . LEU B 1 624 ? -19.031 3.572 22.734 1 98.19 624 LEU B N 1
ATOM 11729 C CA . LEU B 1 624 ? -18.578 4.746 23.469 1 98.19 624 LEU B CA 1
ATOM 11730 C C . LEU B 1 624 ? -18.094 4.363 24.859 1 98.19 624 LEU B C 1
ATOM 11732 O O . LEU B 1 624 ? -18.453 3.301 25.375 1 98.19 624 LEU B O 1
ATOM 11736 N N . PRO B 1 625 ? -17.297 5.207 25.5 1 96.69 625 PRO B N 1
ATOM 11737 C CA . PRO B 1 625 ? -16.812 4.914 26.859 1 96.69 625 PRO B CA 1
ATOM 11738 C C . PRO B 1 625 ? -17.938 4.836 27.875 1 96.69 625 PRO B C 1
ATOM 11740 O O . PRO B 1 625 ? -17.828 4.125 28.875 1 96.69 625 PRO B O 1
ATOM 11743 N N . ARG B 1 626 ? -18.953 5.539 27.703 1 96.94 626 ARG B N 1
ATOM 11744 C CA . ARG B 1 626 ? -20.156 5.57 28.531 1 96.94 626 ARG B CA 1
ATOM 11745 C C . ARG B 1 626 ? -21.359 6.031 27.734 1 96.94 626 ARG B C 1
ATOM 11747 O O . ARG B 1 626 ? -21.219 6.559 26.625 1 96.94 626 ARG B O 1
ATOM 11754 N N . ALA B 1 627 ? -22.5 5.879 28.328 1 97.44 627 ALA B N 1
ATOM 11755 C CA . ALA B 1 627 ? -23.703 6.32 27.641 1 97.44 627 ALA B CA 1
ATOM 11756 C C . ALA B 1 627 ? -23.734 7.84 27.516 1 97.44 627 ALA B C 1
ATOM 11758 O O . ALA B 1 627 ? -23.375 8.562 28.438 1 97.44 627 ALA B O 1
ATOM 11759 N N . ARG B 1 628 ? -24.047 8.344 26.359 1 97 628 ARG B N 1
ATOM 11760 C CA . ARG B 1 628 ? -24.172 9.758 26.031 1 97 628 ARG B CA 1
ATOM 11761 C C . ARG B 1 628 ? -25.5 10.039 25.344 1 97 628 ARG B C 1
ATOM 11763 O O . ARG B 1 628 ? -26.062 9.156 24.688 1 97 628 ARG B O 1
ATOM 11770 N N . ASN B 1 629 ? -26.016 11.227 25.453 1 95.62 629 ASN B N 1
ATOM 11771 C CA . ASN B 1 629 ? -27.188 11.672 24.719 1 95.62 629 ASN B CA 1
ATOM 11772 C C . ASN B 1 629 ? -26.828 12.203 23.328 1 95.62 629 ASN B C 1
ATOM 11774 O O . ASN B 1 629 ? -25.953 13.07 23.203 1 95.62 629 ASN B O 1
ATOM 11778 N N . MET B 1 630 ? -27.406 11.672 22.312 1 96.25 630 MET B N 1
ATOM 11779 C CA . MET B 1 630 ? -27.109 12.094 20.938 1 96.25 630 MET B CA 1
ATOM 11780 C C . MET B 1 630 ? -28.391 12.133 20.109 1 96.25 630 MET B C 1
ATOM 11782 O O . MET B 1 630 ? -29.391 11.492 20.453 1 96.25 630 MET B O 1
ATOM 11786 N N . THR B 1 631 ? -28.422 12.883 19 1 96.38 631 THR B N 1
ATOM 11787 C CA . THR B 1 631 ? -29.625 13.055 18.203 1 96.38 631 THR B CA 1
ATOM 11788 C C . THR B 1 631 ? -29.391 12.617 16.766 1 96.38 631 THR B C 1
ATOM 11790 O O . THR B 1 631 ? -30.328 12.539 15.961 1 96.38 631 THR B O 1
ATOM 11793 N N . SER B 1 632 ? -28.172 12.367 16.438 1 97.06 632 SER B N 1
ATOM 11794 C CA . SER B 1 632 ? -27.844 12.016 15.055 1 97.06 632 SER B CA 1
ATOM 11795 C C . SER B 1 632 ? -26.484 11.328 14.969 1 97.06 632 SER B C 1
ATOM 11797 O O . SER B 1 632 ? -25.734 11.289 15.953 1 97.06 632 SER B O 1
ATOM 11799 N N . ILE B 1 633 ? -26.203 10.719 13.906 1 97.94 633 ILE B N 1
ATOM 11800 C CA . ILE B 1 633 ? -24.906 10.164 13.523 1 97.94 633 ILE B CA 1
ATOM 11801 C C . ILE B 1 633 ? -24.547 10.633 12.117 1 97.94 633 ILE B C 1
ATOM 11803 O O . ILE B 1 633 ? -25.422 10.789 11.258 1 97.94 633 ILE B O 1
ATOM 11807 N N . SER B 1 634 ? -23.312 10.977 11.883 1 98.25 634 SER B N 1
ATOM 11808 C CA . SER B 1 634 ? -22.844 11.445 10.578 1 98.25 634 SER B CA 1
ATOM 11809 C C . SER B 1 634 ? -21.844 10.469 9.969 1 98.25 634 SER B C 1
ATOM 11811 O O . SER B 1 634 ? -20.891 10.047 10.633 1 98.25 634 SER B O 1
ATOM 11813 N N . LEU B 1 635 ? -22.047 10.07 8.742 1 98.62 635 LEU B N 1
ATOM 11814 C CA . LEU B 1 635 ? -21.188 9.148 8.023 1 98.62 635 LEU B CA 1
ATOM 11815 C C . LEU B 1 635 ? -20.562 9.828 6.805 1 98.62 635 LEU B C 1
ATOM 11817 O O . LEU B 1 635 ? -21.281 10.328 5.938 1 98.62 635 LEU B O 1
ATOM 11821 N N . ALA B 1 636 ? -19.234 9.867 6.73 1 98.56 636 ALA B N 1
ATOM 11822 C CA . ALA B 1 636 ? -18.516 10.305 5.535 1 98.56 636 ALA B CA 1
ATOM 11823 C C . ALA B 1 636 ? -18.422 9.172 4.512 1 98.56 636 ALA B C 1
ATOM 11825 O O . ALA B 1 636 ? -17.484 8.367 4.551 1 98.56 636 ALA B O 1
ATOM 11826 N N . ILE B 1 637 ? -19.312 9.227 3.516 1 98.56 637 ILE B N 1
ATOM 11827 C CA . ILE B 1 637 ? -19.422 8.148 2.537 1 98.56 637 ILE B CA 1
ATOM 11828 C C . ILE B 1 637 ? -18.438 8.383 1.4 1 98.56 637 ILE B C 1
ATOM 11830 O O . ILE B 1 637 ? -18.422 9.445 0.787 1 98.56 637 ILE B O 1
ATOM 11834 N N . PHE B 1 638 ? -17.562 7.445 1.208 1 98.44 638 PHE B N 1
ATOM 11835 C CA . PHE B 1 638 ? -16.641 7.453 0.08 1 98.44 638 PHE B CA 1
ATOM 11836 C C . PHE B 1 638 ? -17.281 6.812 -1.146 1 98.44 638 PHE B C 1
ATOM 11838 O O . PHE B 1 638 ? -17.922 5.77 -1.043 1 98.44 638 PHE B O 1
ATOM 11845 N N . ALA B 1 639 ? -17.109 7.453 -2.291 1 98.25 639 ALA B N 1
ATOM 11846 C CA . ALA B 1 639 ? -17.562 6.914 -3.572 1 98.25 639 ALA B CA 1
ATOM 11847 C C . ALA B 1 639 ? -16.547 7.188 -4.672 1 98.25 639 ALA B C 1
ATOM 11849 O O . ALA B 1 639 ? -15.992 8.289 -4.758 1 98.25 639 ALA B O 1
ATOM 11850 N N . ASP B 1 640 ? -16.203 6.203 -5.465 1 96.81 640 ASP B N 1
ATOM 11851 C CA . ASP B 1 640 ? -15.234 6.414 -6.535 1 96.81 640 ASP B CA 1
ATOM 11852 C C . ASP B 1 640 ? -15.742 5.832 -7.855 1 96.81 640 ASP B C 1
ATOM 11854 O O . ASP B 1 640 ? -14.953 5.582 -8.773 1 96.81 640 ASP B O 1
ATOM 11858 N N . VAL B 1 641 ? -17 5.578 -8.047 1 94.44 641 VAL B N 1
ATOM 11859 C CA . VAL B 1 641 ? -17.578 5.016 -9.266 1 94.44 641 VAL B CA 1
ATOM 11860 C C . VAL B 1 641 ? -17.297 5.941 -10.445 1 94.44 641 VAL B C 1
ATOM 11862 O O . VAL B 1 641 ? -17.094 5.48 -11.57 1 94.44 641 VAL B O 1
ATOM 11865 N N . GLU B 1 642 ? -17.359 7.238 -10.195 1 92.19 642 GLU B N 1
ATOM 11866 C CA . GLU B 1 642 ? -17.094 8.195 -11.266 1 92.19 642 GLU B CA 1
ATOM 11867 C C . GLU B 1 642 ? -15.625 8.188 -11.672 1 92.19 642 GLU B C 1
ATOM 11869 O O . GLU B 1 642 ? -15.273 8.688 -12.742 1 92.19 642 GLU B O 1
ATOM 11874 N N . ARG B 1 643 ? -14.812 7.617 -10.836 1 91.88 643 ARG B N 1
ATOM 11875 C CA . ARG B 1 643 ? -13.383 7.5 -11.125 1 91.88 643 ARG B CA 1
ATOM 11876 C C . ARG B 1 643 ? -13.023 6.078 -11.547 1 91.88 643 ARG B C 1
ATOM 11878 O O . ARG B 1 643 ? -11.852 5.711 -11.57 1 91.88 643 ARG B O 1
ATOM 11885 N N . GLY B 1 644 ? -13.992 5.281 -11.797 1 89.12 644 GLY B N 1
ATOM 11886 C CA . GLY B 1 644 ? -13.773 3.928 -12.281 1 89.12 644 GLY B CA 1
ATOM 11887 C C . GLY B 1 644 ? -13.719 2.898 -11.164 1 89.12 644 GLY B C 1
ATOM 11888 O O . GLY B 1 644 ? -13.453 1.72 -11.414 1 89.12 644 GLY B O 1
ATOM 11889 N N . GLY B 1 645 ? -13.969 3.307 -9.875 1 93.19 645 GLY B N 1
ATOM 11890 C CA . GLY B 1 645 ? -13.992 2.385 -8.75 1 93.19 645 GLY B CA 1
ATOM 11891 C C . GLY B 1 645 ? -15.336 1.711 -8.555 1 93.19 645 GLY B C 1
ATOM 11892 O O . GLY B 1 645 ? -16.188 1.749 -9.445 1 93.19 645 GLY B O 1
ATOM 11893 N N . VAL B 1 646 ? -15.477 1.008 -7.387 1 95.56 646 VAL B N 1
ATOM 11894 C CA . VAL B 1 646 ? -16.672 0.191 -7.191 1 95.56 646 VAL B CA 1
ATOM 11895 C C . VAL B 1 646 ? -17.406 0.648 -5.938 1 95.56 646 VAL B C 1
ATOM 11897 O O . VAL B 1 646 ? -18.438 0.066 -5.566 1 95.56 646 VAL B O 1
ATOM 11900 N N . ALA B 1 647 ? -16.938 1.679 -5.25 1 97.69 647 ALA B N 1
ATOM 11901 C CA . ALA B 1 647 ? -17.609 2.189 -4.059 1 97.69 647 ALA B CA 1
ATOM 11902 C C . ALA B 1 647 ? -18.625 3.264 -4.418 1 97.69 647 ALA B C 1
ATOM 11904 O O . ALA B 1 647 ? -18.328 4.18 -5.184 1 97.69 647 ALA B O 1
ATOM 11905 N N . ASP B 1 648 ? -19.828 3.162 -3.947 1 97.62 648 ASP B N 1
ATOM 11906 C CA . ASP B 1 648 ? -20.922 4.109 -4.156 1 97.62 648 ASP B CA 1
ATOM 11907 C C . ASP B 1 648 ? -21.703 4.324 -2.871 1 97.62 648 ASP B C 1
ATOM 11909 O O . ASP B 1 648 ? -21.406 3.727 -1.837 1 97.62 648 ASP B O 1
ATOM 11913 N N . CYS B 1 649 ? -22.688 5.266 -2.914 1 97.94 649 CYS B N 1
ATOM 11914 C CA . CYS B 1 649 ? -23.609 5.418 -1.804 1 97.94 649 CYS B CA 1
ATOM 11915 C C . CYS B 1 649 ? -24.328 4.105 -1.5 1 97.94 649 CYS B C 1
ATOM 11917 O O . CYS B 1 649 ? -24.688 3.367 -2.414 1 97.94 649 CYS B O 1
ATOM 11919 N N . PRO B 1 650 ? -24.484 3.756 -0.184 1 97.81 650 PRO B N 1
ATOM 11920 C CA . PRO B 1 650 ? -25.281 2.568 0.154 1 97.81 650 PRO B CA 1
ATOM 11921 C C . PRO B 1 650 ? -26.719 2.656 -0.342 1 97.81 650 PRO B C 1
ATOM 11923 O O . PRO B 1 650 ? -27.234 3.758 -0.53 1 97.81 650 PRO B O 1
ATOM 11926 N N . ALA B 1 651 ? -27.328 1.488 -0.542 1 96.81 651 ALA B N 1
ATOM 11927 C CA . ALA B 1 651 ? -28.75 1.413 -0.92 1 96.81 651 ALA B CA 1
ATOM 11928 C C . ALA B 1 651 ? -29.641 1.768 0.258 1 96.81 651 ALA B C 1
ATOM 11930 O O . ALA B 1 651 ? -30.75 2.297 0.068 1 96.81 651 ALA B O 1
ATOM 11931 N N . GLY B 1 652 ? -29.203 1.482 1.44 1 97.19 652 GLY B N 1
ATOM 11932 C CA . GLY B 1 652 ? -29.984 1.742 2.639 1 97.19 652 GLY B CA 1
ATOM 11933 C C . GLY B 1 652 ? -29.125 1.855 3.893 1 97.19 652 GLY B C 1
ATOM 11934 O O . GLY B 1 652 ? -27.953 1.494 3.885 1 97.19 652 GLY B O 1
ATOM 11935 N N . ILE B 1 653 ? -29.703 2.355 4.977 1 97.62 653 ILE B N 1
ATOM 11936 C CA . ILE B 1 653 ? -29.031 2.502 6.266 1 97.62 653 ILE B CA 1
ATOM 11937 C C . ILE B 1 653 ? -30.016 2.199 7.395 1 97.62 653 ILE B C 1
ATOM 11939 O O . ILE B 1 653 ? -31.188 2.572 7.316 1 97.62 653 ILE B O 1
ATOM 11943 N N . ARG B 1 654 ? -29.594 1.448 8.305 1 96.12 654 ARG B N 1
ATOM 11944 C CA . ARG B 1 654 ? -30.312 1.166 9.547 1 96.12 654 ARG B CA 1
ATOM 11945 C C . ARG B 1 654 ? -29.438 1.43 10.766 1 96.12 654 ARG B C 1
ATOM 11947 O O . ARG B 1 654 ? -28.328 0.9 10.859 1 96.12 654 ARG B O 1
ATOM 11954 N N . VAL B 1 655 ? -29.875 2.303 11.648 1 97.44 655 VAL B N 1
ATOM 11955 C CA . VAL B 1 655 ? -29.172 2.564 12.898 1 97.44 655 VAL B CA 1
ATOM 11956 C C . VAL B 1 655 ? -29.969 2.006 14.07 1 97.44 655 VAL B C 1
ATOM 11958 O O . VAL B 1 655 ? -31.156 2.305 14.219 1 97.44 655 VAL B O 1
ATOM 11961 N N . THR B 1 656 ? -29.312 1.229 14.867 1 95.62 656 THR B N 1
ATOM 11962 C CA . THR B 1 656 ? -29.953 0.559 16 1 95.62 656 THR B CA 1
ATOM 11963 C C . THR B 1 656 ? -29.203 0.86 17.297 1 95.62 656 THR B C 1
ATOM 11965 O O . THR B 1 656 ? -27.984 0.883 17.312 1 95.62 656 THR B O 1
ATOM 11968 N N . ASP B 1 657 ? -29.969 1.192 18.359 1 96.88 657 ASP B N 1
ATOM 11969 C CA . ASP B 1 657 ? -29.391 1.156 19.688 1 96.88 657 ASP B CA 1
ATOM 11970 C C . ASP B 1 657 ? -29.031 -0.271 20.094 1 96.88 657 ASP B C 1
ATOM 11972 O O . ASP B 1 657 ? -29.922 -1.085 20.375 1 96.88 657 ASP B O 1
ATOM 11976 N N . GLY B 1 658 ? -27.734 -0.518 20.172 1 95.69 658 GLY B N 1
ATOM 11977 C CA . GLY B 1 658 ? -27.25 -1.875 20.391 1 95.69 658 GLY B CA 1
ATOM 11978 C C . GLY B 1 658 ? -27.609 -2.418 21.766 1 95.69 658 GLY B C 1
ATOM 11979 O O . GLY B 1 658 ? -27.547 -3.629 21.984 1 95.69 658 GLY B O 1
ATOM 11980 N N . ARG B 1 659 ? -27.969 -1.545 22.703 1 95.56 659 ARG B N 1
ATOM 11981 C CA . ARG B 1 659 ? -28.328 -1.989 24.047 1 95.56 659 ARG B CA 1
ATOM 11982 C C . ARG B 1 659 ? -29.797 -2.402 24.109 1 95.56 659 ARG B C 1
ATOM 11984 O O . ARG B 1 659 ? -30.141 -3.381 24.766 1 95.56 659 ARG B O 1
ATOM 11991 N N . THR B 1 660 ? -30.672 -1.716 23.422 1 93.88 660 THR B N 1
ATOM 11992 C CA . THR B 1 660 ? -32.094 -1.958 23.516 1 93.88 660 THR B CA 1
ATOM 11993 C C . THR B 1 660 ? -32.594 -2.748 22.312 1 93.88 660 THR B C 1
ATOM 11995 O O . THR B 1 660 ? -33.688 -3.342 22.359 1 93.88 660 THR B O 1
ATOM 11998 N N . GLY B 1 661 ? -31.875 -2.6 21.234 1 91.94 661 GLY B N 1
ATOM 11999 C CA . GLY B 1 661 ? -32.312 -3.211 19.984 1 91.94 661 GLY B CA 1
ATOM 12000 C C . GLY B 1 661 ? -33.281 -2.328 19.203 1 91.94 661 GLY B C 1
ATOM 12001 O O . GLY B 1 661 ? -33.688 -2.682 18.094 1 91.94 661 GLY B O 1
ATOM 12002 N N . ASN B 1 662 ? -33.594 -1.093 19.672 1 93.62 662 ASN B N 1
ATOM 12003 C CA . ASN B 1 662 ? -34.5 -0.176 19 1 93.62 662 ASN B CA 1
ATOM 12004 C C . ASN B 1 662 ? -33.844 0.461 17.781 1 93.62 662 ASN B C 1
ATOM 12006 O O . ASN B 1 662 ? -32.719 0.931 17.844 1 93.62 662 ASN B O 1
ATOM 12010 N N . VAL B 1 663 ? -34.562 0.406 16.703 1 94.31 663 VAL B N 1
ATOM 12011 C CA . VAL B 1 663 ? -34.125 1.119 15.508 1 94.31 663 VAL B CA 1
ATOM 12012 C C . VAL B 1 663 ? -34.375 2.613 15.664 1 94.31 663 VAL B C 1
ATOM 12014 O O . VAL B 1 663 ? -35.531 3.025 15.93 1 94.31 663 VAL B O 1
ATOM 12017 N N . VAL B 1 664 ? -33.406 3.365 15.5 1 96.5 664 VAL B N 1
ATOM 12018 C CA . VAL B 1 664 ? -33.562 4.797 15.75 1 96.5 664 VAL B CA 1
ATOM 12019 C C . VAL B 1 664 ? -33.469 5.562 14.43 1 96.5 664 VAL B C 1
ATOM 12021 O O . VAL B 1 664 ? -33.781 6.758 14.383 1 96.5 664 VAL B O 1
ATOM 12024 N N . ALA B 1 665 ? -33.031 4.961 13.32 1 95.81 665 ALA B N 1
ATOM 12025 C CA . ALA B 1 665 ? -33.062 5.5 11.969 1 95.81 665 ALA B CA 1
ATOM 12026 C C . ALA B 1 665 ? -33.156 4.379 10.93 1 95.81 665 ALA B C 1
ATOM 12028 O O . ALA B 1 665 ? -32.5 3.338 11.094 1 95.81 665 ALA B O 1
ATOM 12029 N N . PHE B 1 666 ? -33.938 4.5 9.938 1 94.81 666 PHE B N 1
ATOM 12030 C CA . PHE B 1 666 ? -34.062 3.502 8.883 1 94.81 666 PHE B CA 1
ATOM 12031 C C . PHE B 1 666 ? -34.469 4.156 7.562 1 94.81 666 PHE B C 1
ATOM 12033 O O . PHE B 1 666 ? -35.469 4.84 7.48 1 94.81 666 PHE B O 1
ATOM 12040 N N . GLU B 1 667 ? -33.625 4.082 6.574 1 94.12 667 GLU B N 1
ATOM 12041 C CA . GLU B 1 667 ? -33.875 4.539 5.215 1 94.12 667 GLU B CA 1
ATOM 12042 C C . GLU B 1 667 ? -33.594 3.439 4.195 1 94.12 667 GLU B C 1
ATOM 12044 O O . GLU B 1 667 ? -32.469 2.973 4.09 1 94.12 667 GLU B O 1
ATOM 12049 N N . ASN B 1 668 ? -34.5 3.018 3.49 1 92.75 668 ASN B N 1
ATOM 12050 C CA . ASN B 1 668 ? -34.375 2.045 2.408 1 92.75 668 ASN B CA 1
ATOM 12051 C C . ASN B 1 668 ? -35.406 2.307 1.301 1 92.75 668 ASN B C 1
ATOM 12053 O O . ASN B 1 668 ? -36.531 1.836 1.371 1 92.75 668 ASN B O 1
ATOM 12057 N N . PRO B 1 669 ? -35.031 2.951 0.214 1 93.56 669 PRO B N 1
ATOM 12058 C CA . PRO B 1 669 ? -33.656 3.336 -0.149 1 93.56 669 PRO B CA 1
ATOM 12059 C C . PRO B 1 669 ? -33.188 4.59 0.584 1 93.56 669 PRO B C 1
ATOM 12061 O O . PRO B 1 669 ? -34 5.375 1.066 1 93.56 669 PRO B O 1
ATOM 12064 N N . TRP B 1 670 ? -31.953 4.734 0.749 1 95.38 670 TRP B N 1
ATOM 12065 C CA . TRP B 1 670 ? -31.344 5.984 1.188 1 95.38 670 TRP B CA 1
ATOM 12066 C C . TRP B 1 670 ? -31.141 6.938 0.014 1 95.38 670 TRP B C 1
ATOM 12068 O O . TRP B 1 670 ? -30.031 7.074 -0.499 1 95.38 670 TRP B O 1
ATOM 12078 N N . THR B 1 671 ? -32.094 7.664 -0.335 1 92.94 671 THR B N 1
ATOM 12079 C CA . THR B 1 671 ? -32.188 8.391 -1.597 1 92.94 671 THR B CA 1
ATOM 12080 C C . THR B 1 671 ? -31.391 9.695 -1.527 1 92.94 671 THR B C 1
ATOM 12082 O O . THR B 1 671 ? -31.031 10.266 -2.559 1 92.94 671 THR B O 1
ATOM 12085 N N . ASP B 1 672 ? -31.203 10.203 -0.382 1 92.81 672 ASP B N 1
ATOM 12086 C CA . ASP B 1 672 ? -30.578 11.516 -0.285 1 92.81 672 ASP B CA 1
ATOM 12087 C C . ASP B 1 672 ? -29.109 11.383 0.143 1 92.81 672 ASP B C 1
ATOM 12089 O O . ASP B 1 672 ? -28.5 12.359 0.598 1 92.81 672 ASP B O 1
ATOM 12093 N N . CYS B 1 673 ? -28.516 10.172 0.05 1 96.56 673 CYS B N 1
ATOM 12094 C CA . CYS B 1 673 ? -27.094 10.008 0.292 1 96.56 673 CYS B CA 1
ATOM 12095 C C . CYS B 1 673 ? -26.266 10.805 -0.712 1 96.56 673 CYS B C 1
ATOM 12097 O O . CYS B 1 673 ? -26.453 10.672 -1.923 1 96.56 673 CYS B O 1
ATOM 12099 N N . VAL B 1 674 ? -25.422 11.688 -0.283 1 96.81 674 VAL B N 1
ATOM 12100 C CA . VAL B 1 674 ? -24.516 12.453 -1.133 1 96.81 674 VAL B CA 1
ATOM 12101 C C . VAL B 1 674 ? -23.141 11.797 -1.133 1 96.81 674 VAL B C 1
ATOM 12103 O O . VAL B 1 674 ? -22.516 11.648 -0.08 1 96.81 674 VAL B O 1
ATOM 12106 N N . PRO B 1 675 ? -22.641 11.32 -2.303 1 97.19 675 PRO B N 1
ATOM 12107 C CA . PRO B 1 675 ? -21.297 10.711 -2.363 1 97.19 675 PRO B CA 1
ATOM 12108 C C . PRO B 1 675 ? -20.188 11.695 -2.002 1 97.19 675 PRO B C 1
ATOM 12110 O O . PRO B 1 675 ? -20.281 12.883 -2.312 1 97.19 675 PRO B O 1
ATOM 12113 N N . ASN B 1 676 ? -19.109 11.18 -1.335 1 98 676 ASN B N 1
ATOM 12114 C CA . ASN B 1 676 ? -17.922 11.953 -0.974 1 98 676 ASN B CA 1
ATOM 12115 C C . ASN B 1 676 ? -18.281 13.203 -0.177 1 98 676 ASN B C 1
ATOM 12117 O O . ASN B 1 676 ? -17.859 14.305 -0.519 1 98 676 ASN B O 1
ATOM 12121 N N . ALA B 1 677 ? -19.062 12.984 0.821 1 97.81 677 ALA B N 1
ATOM 12122 C CA . ALA B 1 677 ? -19.516 14.031 1.735 1 97.81 677 ALA B CA 1
ATOM 12123 C C . ALA B 1 677 ? -19.891 13.445 3.094 1 97.81 677 ALA B C 1
ATOM 12125 O O . ALA B 1 677 ? -20.047 12.234 3.234 1 97.81 677 ALA B O 1
ATOM 12126 N N . LEU B 1 678 ? -19.938 14.258 4.047 1 97.62 678 LEU B N 1
ATOM 12127 C CA . LEU B 1 678 ? -20.453 13.898 5.363 1 97.62 678 LEU B CA 1
ATOM 12128 C C . LEU B 1 678 ? -21.969 13.883 5.367 1 97.62 678 LEU B C 1
ATOM 12130 O O . LEU B 1 678 ? -22.609 14.922 5.164 1 97.62 678 LEU B O 1
ATOM 12134 N N . ASN B 1 679 ? -22.625 12.711 5.531 1 98 679 ASN B N 1
ATOM 12135 C CA . ASN B 1 679 ? -24.078 12.539 5.562 1 98 679 ASN B CA 1
ATOM 12136 C C . ASN B 1 679 ? -24.594 12.383 6.988 1 98 679 ASN B C 1
ATOM 12138 O O . ASN B 1 679 ? -24.203 11.453 7.695 1 98 679 ASN B O 1
ATOM 12142 N N . THR B 1 680 ? -25.484 13.219 7.41 1 97.5 680 THR B N 1
ATOM 12143 C CA . THR B 1 680 ? -26.031 13.164 8.766 1 97.5 680 THR B CA 1
ATOM 12144 C C . THR B 1 680 ? -27.391 12.5 8.766 1 97.5 680 THR B C 1
ATOM 12146 O O . THR B 1 680 ? -28.281 12.883 8 1 97.5 680 THR B O 1
ATOM 12149 N N . VAL B 1 681 ? -27.516 11.531 9.562 1 96.81 681 VAL B N 1
ATOM 12150 C CA . VAL B 1 681 ? -28.766 10.805 9.766 1 96.81 681 VAL B CA 1
ATOM 12151 C C . VAL B 1 681 ? -29.328 11.117 11.148 1 96.81 681 VAL B C 1
ATOM 12153 O O . VAL B 1 681 ? -28.734 10.742 12.164 1 96.81 681 VAL B O 1
ATOM 12156 N N . PHE B 1 682 ? -30.5 11.742 11.227 1 95.94 682 PHE B N 1
ATOM 12157 C CA . PHE B 1 682 ? -31.109 12.125 12.492 1 95.94 682 PHE B CA 1
ATOM 12158 C C . PHE B 1 682 ? -31.969 10.984 13.039 1 95.94 682 PHE B C 1
ATOM 12160 O O . PHE B 1 682 ? -32.594 10.258 12.273 1 95.94 682 PHE B O 1
ATOM 12167 N N . PHE B 1 683 ? -31.938 10.867 14.32 1 96.25 683 PHE B N 1
ATOM 12168 C CA . PHE B 1 683 ? -32.688 9.812 14.977 1 96.25 683 PHE B CA 1
ATOM 12169 C C . PHE B 1 683 ? -34.156 10.188 15.102 1 96.25 683 PHE B C 1
ATOM 12171 O O . PHE B 1 683 ? -34.5 11.375 15.086 1 96.25 683 PHE B O 1
ATOM 12178 N N . SER B 1 684 ? -35 9.195 15.078 1 92.75 684 SER B N 1
ATOM 12179 C CA . SER B 1 684 ? -36.438 9.359 15.258 1 92.75 684 SER B CA 1
ATOM 12180 C C . SER B 1 684 ? -37.031 8.242 16.109 1 92.75 684 SER B C 1
ATOM 12182 O O . SER B 1 684 ? -36.344 7.223 16.344 1 92.75 684 SER B O 1
ATOM 12184 N N . ASP B 1 685 ? -38.125 8.43 16.703 1 86.19 685 ASP B N 1
ATOM 12185 C CA . ASP B 1 685 ? -38.812 7.422 17.5 1 86.19 685 ASP B CA 1
ATOM 12186 C C . ASP B 1 685 ? -39.5 6.383 16.594 1 86.19 685 ASP B C 1
ATOM 12188 O O . ASP B 1 685 ? -40.656 6.547 16.219 1 86.19 685 ASP B O 1
ATOM 12192 N N . LEU B 1 686 ? -38.844 5.445 16.078 1 77.69 686 LEU B N 1
ATOM 12193 C CA . LEU B 1 686 ? -39.406 4.457 15.172 1 77.69 686 LEU B CA 1
ATOM 12194 C C . LEU B 1 686 ? -39.938 3.246 15.945 1 77.69 686 LEU B C 1
ATOM 12196 O O . LEU B 1 686 ? -40.656 2.418 15.391 1 77.69 686 LEU B O 1
ATOM 12200 N N . GLY B 1 687 ? -40.094 3.211 17.359 1 58.69 687 GLY B N 1
ATOM 12201 C CA . GLY B 1 687 ? -40.594 2.139 18.188 1 58.69 687 GLY B CA 1
ATOM 12202 C C . GLY B 1 687 ? -39.781 0.866 18.109 1 58.69 687 GLY B C 1
ATOM 12203 O O . GLY B 1 687 ? -38.781 0.818 17.391 1 58.69 687 GLY B O 1
ATOM 12204 N N . SER B 1 688 ? -40.031 -0.193 18.984 1 51.53 688 SER B N 1
ATOM 12205 C CA . SER B 1 688 ? -39.312 -1.465 19.031 1 51.53 688 SER B CA 1
ATOM 12206 C C . SER B 1 688 ? -39.219 -2.104 17.656 1 51.53 688 SER B C 1
ATOM 12208 O O . SER B 1 688 ? -38.125 -2.555 17.234 1 51.53 688 SER B O 1
ATOM 12210 N N . ASN B 1 689 ? -40.375 -2.92 17.297 1 42.44 689 ASN B N 1
ATOM 12211 C CA . ASN B 1 689 ? -40.469 -4.023 16.344 1 42.44 689 ASN B CA 1
ATOM 12212 C C . ASN B 1 689 ? -40.531 -3.523 14.906 1 42.44 689 ASN B C 1
ATOM 12214 O O . ASN B 1 689 ? -41.625 -3.494 14.312 1 42.44 689 ASN B O 1
ATOM 12218 N N . THR B 1 690 ? -40.062 -2.504 14.469 1 42.06 690 THR B N 1
ATOM 12219 C CA . THR B 1 690 ? -40.406 -2.318 13.07 1 42.06 690 THR B CA 1
ATOM 12220 C C . THR B 1 690 ? -40.062 -3.564 12.258 1 42.06 690 THR B C 1
ATOM 12222 O O . THR B 1 690 ? -38.938 -3.717 11.789 1 42.06 690 THR B O 1
ATOM 12225 N N . SER B 1 691 ? -40.5 -4.711 12.727 1 35.69 691 SER B N 1
ATOM 12226 C CA . SER B 1 691 ? -40.406 -5.879 11.859 1 35.69 691 SER B CA 1
ATOM 12227 C C . SER B 1 691 ? -40.969 -5.57 10.469 1 35.69 691 SER B C 1
ATOM 12229 O O . SER B 1 691 ? -40.656 -6.277 9.508 1 35.69 691 SER B O 1
ATOM 12231 N N . SER B 1 692 ? -42.562 -5.418 10.398 1 33.03 692 SER B N 1
ATOM 12232 C CA . SER B 1 692 ? -43.406 -5.812 9.281 1 33.03 692 SER B CA 1
ATOM 12233 C C . SER B 1 692 ? -43.156 -4.953 8.047 1 33.03 692 SER B C 1
ATOM 12235 O O . SER B 1 692 ? -42.812 -3.773 8.172 1 33.03 692 SER B O 1
ATOM 12237 N N . SER B 1 693 ? -43.156 -5.551 6.848 1 32.88 693 SER B N 1
ATOM 12238 C CA . SER B 1 693 ? -43.094 -5.203 5.434 1 32.88 693 SER B CA 1
ATOM 12239 C C . SER B 1 693 ? -43.969 -3.994 5.117 1 32.88 693 SER B C 1
ATOM 12241 O O . SER B 1 693 ? -43.938 -3.482 3.996 1 32.88 693 SER B O 1
ATOM 12243 N N . ASP B 1 694 ? -45.344 -4.016 5.695 1 31.05 694 ASP B N 1
ATOM 12244 C CA . ASP B 1 694 ? -46.312 -3.318 4.844 1 31.05 694 ASP B CA 1
ATOM 12245 C C . ASP B 1 694 ? -45.906 -1.853 4.668 1 31.05 694 ASP B C 1
ATOM 12247 O O . ASP B 1 694 ? -45.844 -1.354 3.541 1 31.05 694 ASP B O 1
ATOM 12251 N N . ASN B 1 695 ? -46.812 -0.973 5.398 1 27.02 695 ASN B N 1
ATOM 12252 C CA . ASN B 1 695 ? -47.094 0.393 4.957 1 27.02 695 ASN B CA 1
ATOM 12253 C C . ASN B 1 695 ? -45.906 1.312 5.238 1 27.02 695 ASN B C 1
ATOM 12255 O O . ASN B 1 695 ? -45.719 1.782 6.363 1 27.02 695 ASN B O 1
ATOM 12259 N N . VAL B 1 696 ? -44.812 1.072 4.641 1 29.92 696 VAL B N 1
ATOM 12260 C CA . VAL B 1 696 ? -43.906 2.213 4.547 1 29.92 696 VAL B CA 1
ATOM 12261 C C . VAL B 1 696 ? -44.719 3.488 4.293 1 29.92 696 VAL B C 1
ATOM 12263 O O . VAL B 1 696 ? -45.219 3.697 3.195 1 29.92 696 VAL B O 1
ATOM 12266 N N . SER B 1 697 ? -45.781 3.877 5.195 1 25.58 697 SER B N 1
ATOM 12267 C CA . SER B 1 697 ? -46.375 5.188 4.938 1 25.58 697 SER B CA 1
ATOM 12268 C C . SER B 1 697 ? -45.281 6.23 4.66 1 25.58 697 SER B C 1
ATOM 12270 O O . SER B 1 697 ? -44.188 6.164 5.219 1 25.58 697 SER B O 1
ATOM 12272 N N . THR B 1 698 ? -45.469 6.871 3.504 1 26.53 698 THR B N 1
ATOM 12273 C CA . THR B 1 698 ? -44.844 8.109 3.043 1 26.53 698 THR B CA 1
ATOM 12274 C C . THR B 1 698 ? -44.75 9.125 4.18 1 26.53 698 THR B C 1
ATOM 12276 O O . THR B 1 698 ? -45.781 9.523 4.742 1 26.53 698 THR B O 1
ATOM 12279 N N . VAL B 1 699 ? -43.812 8.914 4.984 1 25 699 VAL B N 1
ATOM 12280 C CA . VAL B 1 699 ? -43.625 10.133 5.766 1 25 699 VAL B CA 1
ATOM 12281 C C . VAL B 1 699 ? -43.938 11.352 4.902 1 25 699 VAL B C 1
ATOM 12283 O O . VAL B 1 699 ? -43.344 11.539 3.834 1 25 699 VAL B O 1
ATOM 12286 N N . SER B 1 700 ? -45.281 11.727 4.855 1 22.53 700 SER B N 1
ATOM 12287 C CA . SER B 1 700 ? -45.656 13.055 4.359 1 22.53 700 SER B CA 1
ATOM 12288 C C . SER B 1 700 ? -44.656 14.109 4.855 1 22.53 700 SER B C 1
ATOM 12290 O O . SER B 1 700 ? -44.25 14.094 6.02 1 22.53 700 SER B O 1
ATOM 12292 N N . ASN B 1 701 ? -43.938 14.531 3.881 1 24.41 701 ASN B N 1
ATOM 12293 C CA . ASN B 1 701 ? -43.156 15.766 3.928 1 24.41 701 ASN B CA 1
ATOM 12294 C C . ASN B 1 701 ? -43.938 16.906 4.562 1 24.41 701 ASN B C 1
ATOM 12296 O O . ASN B 1 701 ? -44.688 17.609 3.875 1 24.41 701 ASN B O 1
ATOM 12300 N N . SER B 1 702 ? -44.75 16.641 5.641 1 23.34 702 SER B N 1
ATOM 12301 C CA . SER B 1 702 ? -45.219 17.953 6.059 1 23.34 702 SER B CA 1
ATOM 12302 C C . SER B 1 702 ? -44.094 18.953 6.188 1 23.34 702 SER B C 1
ATOM 12304 O O . SER B 1 702 ? -43.125 18.703 6.902 1 23.34 702 SER B O 1
ATOM 12306 N N . SER B 1 703 ? -44 19.812 5.16 1 23.67 703 SER B N 1
ATOM 12307 C CA . SER B 1 703 ? -43.188 21 4.855 1 23.67 703 SER B CA 1
ATOM 12308 C C . SER B 1 703 ? -43.25 22 6.012 1 23.67 703 SER B C 1
ATOM 12310 O O . SER B 1 703 ? -42.781 23.141 5.875 1 23.67 703 SER B O 1
ATOM 12312 N N . SER B 1 704 ? -44.219 21.859 6.984 1 23.41 704 SER B N 1
ATOM 12313 C CA . SER B 1 704 ? -44.25 23.172 7.641 1 23.41 704 SER B CA 1
ATOM 12314 C C . SER B 1 704 ? -42.875 23.516 8.211 1 23.41 704 SER B C 1
ATOM 12316 O O . SER B 1 704 ? -42.25 22.688 8.859 1 23.41 704 SER B O 1
ATOM 12318 N N . SER B 1 705 ? -42.25 24.547 7.637 1 25.02 705 SER B N 1
ATOM 12319 C CA . SER B 1 705 ? -41.062 25.375 7.84 1 25.02 705 SER B CA 1
ATOM 12320 C C . SER B 1 705 ? -40.938 25.828 9.289 1 25.02 705 SER B C 1
ATOM 12322 O O . SER B 1 705 ? -40.156 26.734 9.602 1 25.02 705 SER B O 1
ATOM 12324 N N . SER B 1 706 ? -42 25.578 10.164 1 24.72 706 SER B N 1
ATOM 12325 C CA . SER B 1 706 ? -41.688 26.438 11.305 1 24.72 706 SER B CA 1
ATOM 12326 C C . SER B 1 706 ? -40.312 26.156 11.859 1 24.72 706 SER B C 1
ATOM 12328 O O . SER B 1 706 ? -39.875 25 11.93 1 24.72 706 SER B O 1
ATOM 12330 N N . SER B 1 707 ? -39.344 27.094 11.852 1 28.12 707 SER B N 1
ATOM 12331 C CA . SER B 1 707 ? -38 27.391 12.344 1 28.12 707 SER B CA 1
ATOM 12332 C C . SER B 1 707 ? -37.781 26.828 13.742 1 28.12 707 SER B C 1
ATOM 12334 O O . SER B 1 707 ? -36.75 27.078 14.375 1 28.12 707 SER B O 1
ATOM 12336 N N . SER B 1 708 ? -38.969 26.703 14.547 1 28.66 708 SER B N 1
ATOM 12337 C CA . SER B 1 708 ? -38.625 26.734 15.961 1 28.66 708 SER B CA 1
ATOM 12338 C C . SER B 1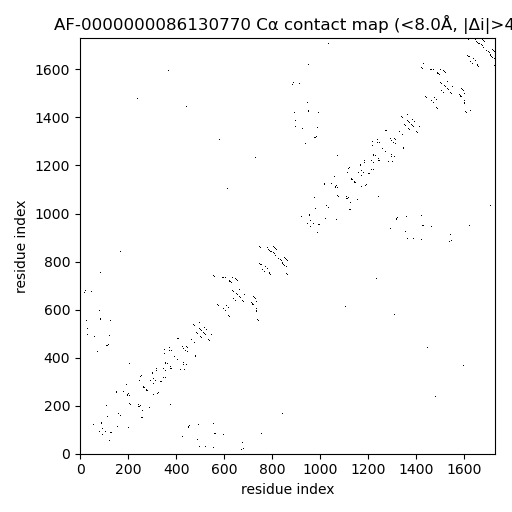 708 ? -37.625 25.641 16.312 1 28.66 708 SER B C 1
ATOM 12340 O O . SER B 1 708 ? -37.344 24.766 15.492 1 28.66 708 SER B O 1
ATOM 12342 N N . SER B 1 709 ? -37.688 25.109 17.688 1 33.5 709 SER B N 1
ATOM 12343 C CA . SER B 1 709 ? -36.781 24.344 18.531 1 33.5 709 SER B CA 1
ATOM 12344 C C . SER B 1 709 ? -36.594 22.938 18 1 33.5 709 SER B C 1
ATOM 12346 O O . SER B 1 709 ? -37.531 22.156 17.875 1 33.5 709 SER B O 1
ATOM 12348 N N . SER B 1 710 ? -35.875 22.547 17.016 1 39.5 710 SER B N 1
ATOM 12349 C CA . SER B 1 710 ? -35.281 21.344 16.469 1 39.5 710 SER B CA 1
ATOM 12350 C C . SER B 1 710 ? -35.125 20.25 17.531 1 39.5 710 SER B C 1
ATOM 12352 O O . SER B 1 710 ? -34.062 20.125 18.156 1 39.5 710 SER B O 1
ATOM 12354 N N . THR B 1 711 ? -35.938 20.016 18.453 1 48.34 711 THR B N 1
ATOM 12355 C CA . THR B 1 711 ? -35.75 19.031 19.516 1 48.34 711 THR B CA 1
ATOM 12356 C C . THR B 1 711 ? -35.562 17.641 18.938 1 48.34 711 THR B C 1
ATOM 12358 O O . THR B 1 711 ? -36.5 17.031 18.438 1 48.34 711 THR B O 1
ATOM 12361 N N . GLY B 1 712 ? -34.469 17.344 18.266 1 64.56 712 GLY B N 1
ATOM 12362 C CA . GLY B 1 712 ? -34.094 16.031 17.781 1 64.56 712 GLY B CA 1
ATOM 12363 C C . GLY B 1 712 ? -34.375 14.922 18.766 1 64.56 712 GLY B C 1
ATOM 12364 O O . GLY B 1 712 ? -34.594 15.172 19.953 1 64.56 712 GLY B O 1
ATOM 12365 N N . PHE B 1 713 ? -34.969 13.898 18.375 1 87.12 713 PHE B N 1
ATOM 12366 C CA . PHE B 1 713 ? -35.125 12.68 19.172 1 87.12 713 PHE B CA 1
ATOM 12367 C C . PHE B 1 713 ? -33.781 12.234 19.75 1 87.12 713 PHE B C 1
ATOM 12369 O O . PHE B 1 713 ? -32.844 12.008 19 1 87.12 713 PHE B O 1
ATOM 12376 N N . PHE B 1 714 ? -33.781 12.336 21.125 1 92.44 714 PHE B N 1
ATOM 12377 C CA . PHE B 1 714 ? -32.531 11.984 21.828 1 92.44 714 PHE B CA 1
ATOM 12378 C C . PHE B 1 714 ? -32.5 10.492 22.109 1 92.44 714 PHE B C 1
ATOM 12380 O O . PHE B 1 714 ? -33.5 9.883 22.469 1 92.44 714 PHE B O 1
ATOM 12387 N N . VAL B 1 715 ? -31.359 9.93 21.875 1 95.25 715 VAL B N 1
ATOM 12388 C CA . VAL B 1 715 ? -31.047 8.562 22.266 1 95.25 715 VAL B CA 1
ATOM 12389 C C . VAL B 1 715 ? -29.875 8.547 23.25 1 95.25 715 VAL B C 1
ATOM 12391 O O . VAL B 1 715 ? -28.844 9.164 22.984 1 95.25 715 VAL B O 1
ATOM 12394 N N . GLU B 1 716 ? -30.047 7.977 24.391 1 97.06 716 GLU B N 1
ATOM 12395 C CA . GLU B 1 716 ? -28.953 7.777 25.344 1 97.06 716 GLU B CA 1
ATOM 12396 C C . GLU B 1 716 ? -28.422 6.348 25.281 1 97.06 716 GLU B C 1
ATOM 12398 O O . GLU B 1 716 ? -29.141 5.398 25.594 1 97.06 716 GLU B O 1
ATOM 12403 N N . THR B 1 717 ? -27.266 6.148 24.812 1 97.62 717 THR B N 1
ATOM 12404 C CA . THR B 1 717 ? -26.672 4.82 24.688 1 97.62 717 THR B CA 1
ATOM 12405 C C . THR B 1 717 ? -25.156 4.91 24.594 1 97.62 717 THR B C 1
ATOM 12407 O O . THR B 1 717 ? -24.594 6.004 24.453 1 97.62 717 THR B O 1
ATOM 12410 N N . ASP B 1 718 ? -24.453 3.787 24.859 1 98.06 718 ASP B N 1
ATOM 12411 C CA . ASP B 1 718 ? -23.016 3.68 24.656 1 98.06 718 ASP B CA 1
ATOM 12412 C C . ASP B 1 718 ? -22.703 2.691 23.531 1 98.06 718 ASP B C 1
ATOM 12414 O O . ASP B 1 718 ? -21.531 2.354 23.312 1 98.06 718 ASP B O 1
ATOM 12418 N N . LEU B 1 719 ? -23.75 2.23 22.891 1 98.31 719 LEU B N 1
ATOM 12419 C CA . LEU B 1 719 ? -23.578 1.221 21.859 1 98.31 719 LEU B CA 1
ATOM 12420 C C . LEU B 1 719 ? -24.547 1.477 20.703 1 98.31 719 LEU B C 1
ATOM 12422 O O . LEU B 1 719 ? -25.75 1.52 20.891 1 98.31 719 LEU B O 1
ATOM 12426 N N . LEU B 1 720 ? -24 1.702 19.516 1 98.31 720 LEU B N 1
ATOM 12427 C CA . LEU B 1 720 ? -24.781 1.852 18.297 1 98.31 720 LEU B CA 1
ATOM 12428 C C . LEU B 1 720 ? -24.359 0.826 17.25 1 98.31 720 LEU B C 1
ATOM 12430 O O . LEU B 1 720 ? -23.188 0.444 17.188 1 98.31 720 LEU B O 1
ATOM 12434 N N . GLU B 1 721 ? -25.25 0.384 16.484 1 97.94 721 GLU B N 1
ATOM 12435 C CA . GLU B 1 721 ? -25.016 -0.465 15.32 1 97.94 721 GLU B CA 1
ATOM 12436 C C . GLU B 1 721 ? -25.547 0.181 14.047 1 97.94 721 GLU B C 1
ATOM 12438 O O . GLU B 1 721 ? -26.734 0.541 13.977 1 97.94 721 GLU B O 1
ATOM 12443 N N . VAL B 1 722 ? -24.703 0.375 13.102 1 98.44 722 VAL B N 1
ATOM 12444 C CA . VAL B 1 722 ? -25.062 0.945 11.812 1 98.44 722 VAL B CA 1
ATOM 12445 C C . VAL B 1 722 ? -24.953 -0.121 10.727 1 98.44 722 VAL B C 1
ATOM 12447 O O . VAL B 1 722 ? -23.844 -0.573 10.414 1 98.44 722 VAL B O 1
ATOM 12450 N N . THR B 1 723 ? -26.016 -0.529 10.18 1 97 723 THR B N 1
ATOM 12451 C CA . THR B 1 723 ? -26 -1.477 9.07 1 97 723 THR B CA 1
ATOM 12452 C C . THR B 1 723 ? -26.203 -0.755 7.738 1 97 723 THR B C 1
ATOM 12454 O O . THR B 1 723 ? -27.141 0.024 7.582 1 97 723 THR B O 1
ATOM 12457 N N . LEU B 1 724 ? -25.328 -0.932 6.848 1 98 724 LEU B N 1
ATOM 12458 C CA . LEU B 1 724 ? -25.375 -0.332 5.52 1 98 724 LEU B CA 1
ATOM 12459 C C . LEU B 1 724 ? -25.609 -1.396 4.449 1 98 724 LEU B C 1
ATOM 12461 O O . LEU B 1 724 ? -24.922 -2.422 4.438 1 98 724 LEU B O 1
ATOM 12465 N N . SER B 1 725 ? -26.578 -1.177 3.643 1 96.88 725 SER B N 1
ATOM 12466 C CA . SER B 1 725 ? -26.891 -2.07 2.535 1 96.88 725 SER B CA 1
ATOM 12467 C C . SER B 1 725 ? -26.25 -1.596 1.238 1 96.88 725 SER B C 1
ATOM 12469 O O . SER B 1 725 ? -26.375 -0.429 0.863 1 96.88 725 SER B O 1
ATOM 12471 N N . ASP B 1 726 ? -25.578 -2.479 0.55 1 96.81 726 ASP B N 1
ATOM 12472 C CA . ASP B 1 726 ? -24.906 -2.123 -0.691 1 96.81 726 ASP B CA 1
ATOM 12473 C C . ASP B 1 726 ? -25.891 -1.97 -1.839 1 96.81 726 ASP B C 1
ATOM 12475 O O . ASP B 1 726 ? -26.906 -2.684 -1.896 1 96.81 726 ASP B O 1
ATOM 12479 N N . LYS B 1 727 ? -25.625 -1.011 -2.73 1 94.94 727 LYS B N 1
ATOM 12480 C CA . LYS B 1 727 ? -26.281 -1.036 -4.035 1 94.94 727 LYS B CA 1
ATOM 12481 C C . LYS B 1 727 ? -25.844 -2.262 -4.84 1 94.94 727 LYS B C 1
ATOM 12483 O O . LYS B 1 727 ? -24.719 -2.738 -4.703 1 94.94 727 LYS B O 1
ATOM 12488 N N . LEU B 1 728 ? -26.75 -2.701 -5.637 1 92.25 728 LEU B N 1
ATOM 12489 C CA . LEU B 1 728 ? -26.422 -3.834 -6.496 1 92.25 728 LEU B CA 1
ATOM 12490 C C . LEU B 1 728 ? -25.172 -3.551 -7.316 1 92.25 728 LEU B C 1
ATOM 12492 O O . LEU B 1 728 ? -25.047 -2.473 -7.906 1 92.25 728 LEU B O 1
ATOM 12496 N N . ARG B 1 729 ? -24.188 -4.43 -7.293 1 92.25 729 ARG B N 1
ATOM 12497 C CA . ARG B 1 729 ? -22.953 -4.406 -8.094 1 92.25 729 ARG B CA 1
ATOM 12498 C C . ARG B 1 729 ? -21.891 -3.525 -7.438 1 92.25 729 ARG B C 1
ATOM 12500 O O . ARG B 1 729 ? -20.766 -3.457 -7.914 1 92.25 729 ARG B O 1
ATOM 12507 N N . TYR B 1 730 ? -22.234 -2.775 -6.383 1 95.88 730 TYR B N 1
ATOM 12508 C CA . TYR B 1 730 ? -21.297 -1.836 -5.773 1 95.88 730 TYR B CA 1
ATOM 12509 C C . TYR B 1 730 ? -21.094 -2.152 -4.297 1 95.88 730 TYR B C 1
ATOM 12511 O O . TYR B 1 730 ? -21.812 -2.979 -3.727 1 95.88 730 TYR B O 1
ATOM 12519 N N . THR B 1 731 ? -20.031 -1.598 -3.75 1 97.25 731 THR B N 1
ATOM 12520 C CA . THR B 1 731 ? -19.719 -1.744 -2.33 1 97.25 731 THR B CA 1
ATOM 12521 C C . THR B 1 731 ? -19.891 -0.414 -1.603 1 97.25 731 THR B C 1
ATOM 12523 O O . THR B 1 731 ? -20.156 0.615 -2.229 1 97.25 731 THR B O 1
ATOM 12526 N N . THR B 1 732 ? -19.891 -0.543 -0.299 1 98 732 THR B N 1
ATOM 12527 C CA . THR B 1 732 ? -19.922 0.636 0.559 1 98 732 THR B CA 1
ATOM 12528 C C . THR B 1 732 ? -18.547 0.918 1.146 1 98 732 THR B C 1
ATOM 12530 O O . THR B 1 732 ? -17.797 -0.009 1.487 1 98 732 THR B O 1
ATOM 12533 N N . ALA B 1 733 ? -18.156 2.195 1.234 1 98.69 733 ALA B N 1
ATOM 12534 C CA . ALA B 1 733 ? -16.938 2.641 1.91 1 98.69 733 ALA B CA 1
ATOM 12535 C C . ALA B 1 733 ? -17.203 3.889 2.746 1 98.69 733 ALA B C 1
ATOM 12537 O O . ALA B 1 733 ? -17.938 4.777 2.328 1 98.69 733 ALA B O 1
ATOM 12538 N N . VAL B 1 734 ? -16.656 3.912 3.914 1 98.81 734 VAL B N 1
ATOM 12539 C CA . VAL B 1 734 ? -16.844 5.02 4.848 1 98.81 734 VAL B CA 1
ATOM 12540 C C . VAL B 1 734 ? -15.477 5.527 5.316 1 98.81 734 VAL B C 1
ATOM 12542 O O . VAL B 1 734 ? -14.656 4.758 5.812 1 98.81 734 VAL B O 1
ATOM 12545 N N . SER B 1 735 ? -15.258 6.824 5.211 1 98.31 735 SER B N 1
ATOM 12546 C CA . SER B 1 735 ? -13.977 7.418 5.582 1 98.31 735 SER B CA 1
ATOM 12547 C C . SER B 1 735 ? -13.945 7.785 7.062 1 98.31 735 SER B C 1
ATOM 12549 O O . SER B 1 735 ? -12.883 7.766 7.691 1 98.31 735 SER B O 1
ATOM 12551 N N . GLU B 1 736 ? -15.094 8.148 7.574 1 98.25 736 GLU B N 1
ATOM 12552 C CA . GLU B 1 736 ? -15.203 8.602 8.961 1 98.25 736 GLU B CA 1
ATOM 12553 C C . GLU B 1 736 ? -16.641 8.531 9.445 1 98.25 736 GLU B C 1
ATOM 12555 O O . GLU B 1 736 ? -17.578 8.711 8.664 1 98.25 736 GLU B O 1
ATOM 12560 N N . ILE B 1 737 ? -16.828 8.227 10.688 1 98.75 737 ILE B N 1
ATOM 12561 C CA . ILE B 1 737 ? -18.109 8.383 11.375 1 98.75 737 ILE B CA 1
ATOM 12562 C C . ILE B 1 737 ? -17.938 9.367 12.531 1 98.75 737 ILE B C 1
ATOM 12564 O O . ILE B 1 737 ? -16.938 9.328 13.25 1 98.75 737 ILE B O 1
ATOM 12568 N N . GLN B 1 738 ? -18.938 10.25 12.633 1 98.56 738 GLN B N 1
ATOM 12569 C CA . GLN B 1 738 ? -18.875 11.273 13.672 1 98.56 738 GLN B CA 1
ATOM 12570 C C . GLN B 1 738 ? -20.203 11.359 14.422 1 98.56 738 GLN B C 1
ATOM 12572 O O . GLN B 1 738 ? -21.281 11.156 13.836 1 98.56 738 GLN B O 1
ATOM 12577 N N . ILE B 1 739 ? -20.125 11.641 15.695 1 98.56 739 ILE B N 1
ATOM 12578 C CA . ILE B 1 739 ? -21.266 11.938 16.547 1 98.56 739 ILE B CA 1
ATOM 12579 C C . ILE B 1 739 ? -21.047 13.266 17.266 1 98.56 739 ILE B C 1
ATOM 12581 O O . ILE B 1 739 ? -20.188 13.359 18.141 1 98.56 739 ILE B O 1
ATOM 12585 N N . TRP B 1 740 ? -21.844 14.227 16.938 1 97.94 740 TRP B N 1
ATOM 12586 C CA . TRP B 1 740 ? -21.688 15.578 17.469 1 97.94 740 TRP B CA 1
ATOM 12587 C C . TRP B 1 740 ? -22.703 15.859 18.578 1 97.94 740 TRP B C 1
ATOM 12589 O O . TRP B 1 740 ? -23.891 15.602 18.406 1 97.94 740 TRP B O 1
ATOM 12599 N N . VAL B 1 741 ? -22.25 16.422 19.688 1 96.94 741 VAL B N 1
ATOM 12600 C CA . VAL B 1 741 ? -23.125 16.781 20.797 1 96.94 741 VAL B CA 1
ATOM 12601 C C . VAL B 1 741 ? -22.75 18.172 21.312 1 96.94 741 VAL B C 1
ATOM 12603 O O . VAL B 1 741 ? -21.688 18.703 20.953 1 96.94 741 VAL B O 1
ATOM 12606 N N . GLU B 1 742 ? -23.578 18.75 22.078 1 93.88 742 GLU B N 1
ATOM 12607 C CA . GLU B 1 742 ? -23.25 20 22.75 1 93.88 742 GLU B CA 1
ATOM 12608 C C . GLU B 1 742 ? -22.109 19.812 23.75 1 93.88 742 GLU B C 1
ATOM 12610 O O . GLU B 1 742 ? -21.984 18.75 24.359 1 93.88 742 GLU B O 1
ATOM 12615 N N . PRO B 1 743 ? -21.328 20.844 23.953 1 92.38 743 PRO B N 1
ATOM 12616 C CA . PRO B 1 743 ? -20.203 20.703 24.891 1 92.38 743 PRO B CA 1
ATOM 12617 C C . PRO B 1 743 ? -20.656 20.641 26.344 1 92.38 743 PRO B C 1
ATOM 12619 O O . PRO B 1 743 ? -21.672 21.25 26.703 1 92.38 743 PRO B O 1
ATOM 12622 N N . THR B 1 744 ? -19.906 19.938 27.094 1 87.19 744 THR B N 1
ATOM 12623 C CA . THR B 1 744 ? -20.047 19.984 28.531 1 87.19 744 THR B CA 1
ATOM 12624 C C . THR B 1 744 ? -19.328 21.219 29.109 1 87.19 744 THR B C 1
ATOM 12626 O O . THR B 1 744 ? -18.156 21.453 28.812 1 87.19 744 THR B O 1
ATOM 12629 N N . THR B 1 745 ? -20.047 21.969 29.938 1 84 745 THR B N 1
ATOM 12630 C CA . THR B 1 745 ? -19.422 23.172 30.5 1 84 745 THR B CA 1
ATOM 12631 C C . THR B 1 745 ? -19.234 23.031 32 1 84 745 THR B C 1
ATOM 12633 O O . THR B 1 745 ? -19.062 24.031 32.719 1 84 745 THR B O 1
ATOM 12636 N N . GLY B 1 746 ? -19.141 21.828 32.438 1 87 746 GLY B N 1
ATOM 12637 C CA . GLY B 1 746 ? -18.922 21.578 33.875 1 87 746 GLY B CA 1
ATOM 12638 C C . GLY B 1 746 ? -20.188 21.719 34.688 1 87 746 GLY B C 1
ATOM 12639 O O . GLY B 1 746 ? -21.297 21.719 34.156 1 87 746 GLY B O 1
ATOM 12640 N N . PRO B 1 747 ? -20.094 21.594 36 1 92.88 747 PRO B N 1
ATOM 12641 C CA . PRO B 1 747 ? -18.844 21.625 36.75 1 92.88 747 PRO B CA 1
ATOM 12642 C C . PRO B 1 747 ? -18.156 20.266 36.812 1 92.88 747 PRO B C 1
ATOM 12644 O O . PRO B 1 747 ? -17.016 20.172 37.281 1 92.88 747 PRO B O 1
ATOM 12647 N N . ARG B 1 748 ? -18.844 19.203 36.469 1 95.62 748 ARG B N 1
ATOM 12648 C CA . ARG B 1 748 ? -18.312 17.859 36.562 1 95.62 748 ARG B CA 1
ATOM 12649 C C . ARG B 1 748 ? -17.828 17.344 35.219 1 95.62 748 ARG B C 1
ATOM 12651 O O . ARG B 1 748 ? -18.547 17.469 34.219 1 95.62 748 ARG B O 1
ATOM 12658 N N . TYR B 1 749 ? -16.703 16.812 35.125 1 97.12 749 TYR B N 1
ATOM 12659 C CA . TYR B 1 749 ? -16.094 16.203 33.969 1 97.12 749 TYR B CA 1
ATOM 12660 C C . TYR B 1 749 ? -15.719 14.75 34.219 1 97.12 749 TYR B C 1
ATOM 12662 O O . TYR B 1 749 ? -14.906 14.461 35.094 1 97.12 749 TYR B O 1
ATOM 12670 N N . GLU B 1 750 ? -16.312 13.82 33.5 1 97.62 750 GLU B N 1
ATOM 12671 C CA . GLU B 1 750 ? -16.094 12.391 33.688 1 97.62 750 GLU B CA 1
ATOM 12672 C C . GLU B 1 750 ? -14.719 11.961 33.188 1 97.62 750 GLU B C 1
ATOM 12674 O O . GLU B 1 750 ? -14.312 12.352 32.094 1 97.62 750 GLU B O 1
ATOM 12679 N N . ALA B 1 751 ? -14.039 11.125 33.906 1 97.38 751 ALA B N 1
ATOM 12680 C CA . ALA B 1 751 ? -12.688 10.695 33.531 1 97.38 751 ALA B CA 1
ATOM 12681 C C . ALA B 1 751 ? -12.711 9.844 32.281 1 97.38 751 ALA B C 1
ATOM 12683 O O . ALA B 1 751 ? -11.789 9.906 31.469 1 97.38 751 ALA B O 1
ATOM 12684 N N . GLU B 1 752 ? -13.766 9.094 32.062 1 96.06 752 GLU B N 1
ATOM 12685 C CA . GLU B 1 752 ? -13.867 8.195 30.938 1 96.06 752 GLU B CA 1
ATOM 12686 C C . GLU B 1 752 ? -13.953 8.969 29.625 1 96.06 752 GLU B C 1
ATOM 12688 O O . GLU B 1 752 ? -13.727 8.406 28.547 1 96.06 752 GLU B O 1
ATOM 12693 N N . ASP B 1 753 ? -14.328 10.227 29.719 1 96.12 753 ASP B N 1
ATOM 12694 C CA . ASP B 1 753 ? -14.438 11.047 28.516 1 96.12 753 ASP B CA 1
ATOM 12695 C C . ASP B 1 753 ? -13.078 11.609 28.109 1 96.12 753 ASP B C 1
ATOM 12697 O O . ASP B 1 753 ? -12.953 12.234 27.047 1 96.12 753 ASP B O 1
ATOM 12701 N N . GLY B 1 754 ? -12.047 11.398 28.922 1 94.62 754 GLY B N 1
ATOM 12702 C CA . GLY B 1 754 ? -10.727 11.945 28.641 1 94.62 754 GLY B CA 1
ATOM 12703 C C . GLY B 1 754 ? -9.898 11.07 27.719 1 94.62 754 GLY B C 1
ATOM 12704 O O . GLY B 1 754 ? -10.297 9.961 27.391 1 94.62 754 GLY B O 1
ATOM 12705 N N . VAL B 1 755 ? -8.82 11.633 27.25 1 92.88 755 VAL B N 1
ATOM 12706 C CA . VAL B 1 755 ? -7.82 10.867 26.516 1 92.88 755 VAL B CA 1
ATOM 12707 C C . VAL B 1 755 ? -7.02 10 27.484 1 92.88 755 VAL B C 1
ATOM 12709 O O . VAL B 1 755 ? -6.41 10.516 28.422 1 92.88 755 VAL B O 1
ATOM 12712 N N . ILE B 1 756 ? -7.121 8.727 27.438 1 91.06 756 ILE B N 1
ATOM 12713 C CA . ILE B 1 756 ? -6.406 7.809 28.328 1 91.06 756 ILE B CA 1
ATOM 12714 C C . ILE B 1 756 ? -5.074 7.418 27.688 1 91.06 756 ILE B C 1
ATOM 12716 O O . ILE B 1 756 ? -5.043 6.672 26.703 1 91.06 756 ILE B O 1
ATOM 12720 N N . GLY B 1 757 ? -4.328 7.852 28.25 1 69.38 757 GLY B N 1
ATOM 12721 C CA . GLY B 1 757 ? -2.936 7.746 27.844 1 69.38 757 GLY B CA 1
ATOM 12722 C C . GLY B 1 757 ? -2.764 7.199 26.438 1 69.38 757 GLY B C 1
ATOM 12723 O O . GLY B 1 757 ? -3.695 6.617 25.875 1 69.38 757 GLY B O 1
ATOM 12724 N N . THR B 1 758 ? -1.476 7.906 25.609 1 63.22 758 THR B N 1
ATOM 12725 C CA . THR B 1 758 ? -1.433 8.398 24.234 1 63.22 758 THR B CA 1
ATOM 12726 C C . THR B 1 758 ? -0.352 7.68 23.438 1 63.22 758 THR B C 1
ATOM 12728 O O . THR B 1 758 ? 0.676 7.281 23.984 1 63.22 758 THR B O 1
ATOM 12731 N N . PHE B 1 759 ? -0.995 7.57 22.156 1 56.97 759 PHE B N 1
ATOM 12732 C CA . PHE B 1 759 ? -0.15 7.078 21.078 1 56.97 759 PHE B CA 1
ATOM 12733 C C . PHE B 1 759 ? 0.474 8.234 20.297 1 56.97 759 PHE B C 1
ATOM 12735 O O . PHE B 1 759 ? -0.219 9.188 19.938 1 56.97 759 PHE B O 1
ATOM 12742 N N . ILE B 1 760 ? 1.526 8.672 20.734 1 56.25 760 ILE B N 1
ATOM 12743 C CA . ILE B 1 760 ? 2.221 9.68 19.938 1 56.25 760 ILE B CA 1
ATOM 12744 C C . ILE B 1 760 ? 2.895 9.016 18.734 1 56.25 760 ILE B C 1
ATOM 12746 O O . ILE B 1 760 ? 3.547 7.977 18.875 1 56.25 760 ILE B O 1
ATOM 12750 N N . GLY B 1 761 ? 2.723 9.227 17.531 1 56.62 761 GLY B N 1
ATOM 12751 C CA . GLY B 1 761 ? 3.537 9.148 16.328 1 56.62 761 GLY B CA 1
ATOM 12752 C C . GLY B 1 761 ? 3.461 7.797 15.648 1 56.62 761 GLY B C 1
ATOM 12753 O O . GLY B 1 761 ? 2.863 6.859 16.188 1 56.62 761 GLY B O 1
ATOM 12754 N N . ALA B 1 762 ? 3.463 7.613 14.367 1 58.62 762 ALA B N 1
ATOM 12755 C CA . ALA B 1 762 ? 3.602 6.5 13.43 1 58.62 762 ALA B CA 1
ATOM 12756 C C . ALA B 1 762 ? 2.26 6.152 12.789 1 58.62 762 ALA B C 1
ATOM 12758 O O . ALA B 1 762 ? 1.212 6.629 13.234 1 58.62 762 ALA B O 1
ATOM 12759 N N . PHE B 1 763 ? 2.176 5.625 11.711 1 54.41 763 PHE B N 1
ATOM 12760 C CA . PHE B 1 763 ? 1.023 5.262 10.891 1 54.41 763 PHE B CA 1
ATOM 12761 C C . PHE B 1 763 ? 0.044 4.406 11.688 1 54.41 763 PHE B C 1
ATOM 12763 O O . PHE B 1 763 ? -1.166 4.637 11.641 1 54.41 763 PHE B O 1
ATOM 12770 N N . GLU B 1 764 ? 0.61 3.404 12.531 1 53.19 764 GLU B N 1
ATOM 12771 C CA . GLU B 1 764 ? -0.302 2.572 13.312 1 53.19 764 GLU B CA 1
ATOM 12772 C C . GLU B 1 764 ? -0.263 2.947 14.789 1 53.19 764 GLU B C 1
ATOM 12774 O O . GLU B 1 764 ? -0.94 2.324 15.609 1 53.19 764 GLU B O 1
ATOM 12779 N N . GLY B 1 765 ? 0.15 3.986 15.219 1 55.22 765 GLY B N 1
ATOM 12780 C CA . GLY B 1 765 ? 0.164 4.457 16.594 1 55.22 765 GLY B CA 1
ATOM 12781 C C . GLY B 1 765 ? 1.029 3.611 17.5 1 55.22 765 GLY B C 1
ATOM 12782 O O . GLY B 1 765 ? 1.179 2.406 17.281 1 55.22 765 GLY B O 1
ATOM 12783 N N . THR B 1 766 ? 1.996 4.047 18.203 1 58.84 766 THR B N 1
ATOM 12784 C CA . THR B 1 766 ? 2.723 3.316 19.234 1 58.84 766 THR B CA 1
ATOM 12785 C C . THR B 1 766 ? 2.127 3.594 20.609 1 58.84 766 THR B C 1
ATOM 12787 O O . THR B 1 766 ? 1.97 4.754 21 1 58.84 766 THR B O 1
ATOM 12790 N N . PRO B 1 767 ? 1.548 2.596 21.25 1 58.69 767 PRO B N 1
ATOM 12791 C CA . PRO B 1 767 ? 0.896 2.775 22.547 1 58.69 767 PRO B CA 1
ATOM 12792 C C . PRO B 1 767 ? 1.863 3.24 23.641 1 58.69 767 PRO B C 1
ATOM 12794 O O . PRO B 1 767 ? 2.871 2.576 23.891 1 58.69 767 PRO B O 1
ATOM 12797 N N . LYS B 1 768 ? 1.726 4.434 23.953 1 61.72 768 LYS B N 1
ATOM 12798 C CA . LYS B 1 768 ? 2.449 4.895 25.141 1 61.72 768 LYS B CA 1
ATOM 12799 C C . LYS B 1 768 ? 1.487 5.234 26.281 1 61.72 768 LYS B C 1
ATOM 12801 O O . LYS B 1 768 ? 0.594 6.066 26.109 1 61.72 768 LYS B O 1
ATOM 12806 N N . GLY B 1 769 ? 1.624 4.672 27.375 1 62.59 769 GLY B N 1
ATOM 12807 C CA . GLY B 1 769 ? 0.86 5.02 28.562 1 62.59 769 GLY B CA 1
ATOM 12808 C C . GLY B 1 769 ? -0.567 4.504 28.531 1 62.59 769 GLY B C 1
ATOM 12809 O O . GLY B 1 769 ? -1.456 5.078 29.156 1 62.59 769 GLY B O 1
ATOM 12810 N N . LEU B 1 770 ? -0.802 3.592 27.734 1 69.69 770 LEU B N 1
ATOM 12811 C CA . LEU B 1 770 ? -2.158 3.096 27.531 1 69.69 770 LEU B CA 1
ATOM 12812 C C . LEU B 1 770 ? -2.568 2.154 28.656 1 69.69 770 LEU B C 1
ATOM 12814 O O . LEU B 1 770 ? -3.545 1.411 28.531 1 69.69 770 LEU B O 1
ATOM 12818 N N . ASN B 1 771 ? -1.934 2.404 29.812 1 83.62 771 ASN B N 1
ATOM 12819 C CA . ASN B 1 771 ? -2.252 1.521 30.938 1 83.62 771 ASN B CA 1
ATOM 12820 C C . ASN B 1 771 ? -3.41 2.064 31.766 1 83.62 771 ASN B C 1
ATOM 12822 O O . ASN B 1 771 ? -3.357 2.051 33 1 83.62 771 ASN B O 1
ATOM 12826 N N . GLY B 1 772 ? -4.332 2.703 31.219 1 91.5 772 GLY B N 1
ATOM 12827 C CA . GLY B 1 772 ? -5.605 3.088 31.812 1 91.5 772 GLY B CA 1
ATOM 12828 C C . GLY B 1 772 ? -6.77 2.244 31.328 1 91.5 772 GLY B C 1
ATOM 12829 O O . GLY B 1 772 ? -6.836 1.884 30.156 1 91.5 772 GLY B O 1
ATOM 12830 N N . THR B 1 773 ? -7.605 1.825 32.281 1 92.38 773 THR B N 1
ATOM 12831 C CA . THR B 1 773 ? -8.742 0.97 31.938 1 92.38 773 THR B CA 1
ATOM 12832 C C . THR B 1 773 ? -10.047 1.609 32.406 1 92.38 773 THR B C 1
ATOM 12834 O O . THR B 1 773 ? -10.18 2.018 33.562 1 92.38 773 THR B O 1
ATOM 12837 N N . ILE B 1 774 ? -10.969 1.696 31.5 1 95.44 774 ILE B N 1
ATOM 12838 C CA . ILE B 1 774 ? -12.289 2.203 31.859 1 95.44 774 ILE B CA 1
ATOM 12839 C C . ILE B 1 774 ? -13.07 1.128 32.594 1 95.44 774 ILE B C 1
ATOM 12841 O O . ILE B 1 774 ? -13.344 0.056 32.062 1 95.44 774 ILE B O 1
ATOM 12845 N N . GLU B 1 775 ? -13.422 1.379 33.781 1 95.12 775 GLU B N 1
ATOM 12846 C CA . GLU B 1 775 ? -14.188 0.455 34.625 1 95.12 775 GLU B CA 1
ATOM 12847 C C . GLU B 1 775 ? -14.914 1.192 35.75 1 95.12 775 GLU B C 1
ATOM 12849 O O . GLU B 1 775 ? -14.5 2.281 36.156 1 95.12 775 GLU B O 1
ATOM 12854 N N . ASN B 1 776 ? -16.016 0.657 36.188 1 94.88 776 ASN B N 1
ATOM 12855 C CA . ASN B 1 776 ? -16.797 1.144 37.312 1 94.88 776 ASN B CA 1
ATOM 12856 C C . ASN B 1 776 ? -17.141 2.623 37.156 1 94.88 776 ASN B C 1
ATOM 12858 O O . ASN B 1 776 ? -17.078 3.379 38.125 1 94.88 776 ASN B O 1
ATOM 12862 N N . GLY B 1 777 ? -17.312 3.053 35.969 1 95.12 777 GLY B N 1
ATOM 12863 C CA . GLY B 1 777 ? -17.75 4.422 35.719 1 95.12 777 GLY B CA 1
ATOM 12864 C C . GLY B 1 777 ? -16.609 5.426 35.812 1 95.12 777 GLY B C 1
ATOM 12865 O O . GLY B 1 777 ? -16.859 6.629 35.938 1 95.12 777 GLY B O 1
ATOM 12866 N N . GLY B 1 778 ? -15.43 4.977 35.75 1 97.31 778 GLY B N 1
ATOM 12867 C CA . GLY B 1 778 ? -14.234 5.801 35.781 1 97.31 778 GLY B CA 1
ATOM 12868 C C . GLY B 1 778 ? -13.039 5.16 35.094 1 97.31 778 GLY B C 1
ATOM 12869 O O . GLY B 1 778 ? -13.203 4.316 34.219 1 97.31 778 GLY B O 1
ATOM 12870 N N . VAL B 1 779 ? -11.82 5.66 35.406 1 97.31 779 VAL B N 1
ATOM 12871 C CA . VAL B 1 779 ? -10.594 5.16 34.781 1 97.31 779 VAL B CA 1
ATOM 12872 C C . VAL B 1 779 ? -9.625 4.691 35.875 1 97.31 779 VAL B C 1
ATOM 12874 O O . VAL B 1 779 ? -9.242 5.469 36.75 1 97.31 779 VAL B O 1
ATOM 12877 N N . SER B 1 780 ? -9.266 3.426 35.875 1 96.69 780 SER B N 1
ATOM 12878 C CA . SER B 1 780 ? -8.188 2.914 36.719 1 96.69 780 SER B CA 1
ATOM 12879 C C . SER B 1 780 ? -6.832 3.109 36.031 1 96.69 780 SER B C 1
ATOM 12881 O O . SER B 1 780 ? -6.652 2.764 34.875 1 96.69 780 SER B O 1
ATOM 12883 N N . LEU B 1 781 ? -5.93 3.674 36.75 1 96 781 LEU B N 1
ATOM 12884 C CA . LEU B 1 781 ? -4.613 3.955 36.188 1 96 781 LEU B CA 1
ATOM 12885 C C . LEU B 1 781 ? -3.578 2.967 36.719 1 96 781 LEU B C 1
ATOM 12887 O O . LEU B 1 781 ? -3.354 2.877 37.938 1 96 781 LEU B O 1
ATOM 12891 N N . GLY B 1 782 ? -3 2.203 35.781 1 93.06 782 GLY B N 1
ATOM 12892 C CA . GLY B 1 782 ? -1.862 1.362 36.094 1 93.06 782 GLY B CA 1
ATOM 12893 C C . GLY B 1 782 ? -0.538 2.1 36.031 1 93.06 782 GLY B C 1
ATOM 12894 O O . GLY B 1 782 ? -0.508 3.324 35.906 1 93.06 782 GLY B O 1
ATOM 12895 N N . THR B 1 783 ? 0.534 1.317 36.156 1 91.25 783 THR B N 1
ATOM 12896 C CA . THR B 1 783 ? 1.864 1.912 36.188 1 91.25 783 THR B CA 1
ATOM 12897 C C . THR B 1 783 ? 2.119 2.752 34.938 1 91.25 783 THR B C 1
ATOM 12899 O O . THR B 1 783 ? 2.008 2.256 33.812 1 91.25 783 THR B O 1
ATOM 12902 N N . GLY B 1 784 ? 2.391 4.031 35.125 1 88.06 784 GLY B N 1
ATOM 12903 C CA . GLY B 1 784 ? 2.701 4.938 34.031 1 88.06 784 GLY B CA 1
ATOM 12904 C C . GLY B 1 784 ? 1.467 5.461 33.312 1 88.06 784 GLY B C 1
ATOM 12905 O O . GLY B 1 784 ? 1.572 6.258 32.375 1 88.06 784 GLY B O 1
ATOM 12906 N N . GLY B 1 785 ? 0.301 5.07 33.75 1 91.56 785 GLY B N 1
ATOM 12907 C CA . GLY B 1 785 ? -0.932 5.492 33.094 1 91.56 785 GLY B CA 1
ATOM 12908 C C . GLY B 1 785 ? -1.318 6.922 33.438 1 91.56 785 GLY B C 1
ATOM 12909 O O . GLY B 1 785 ? -0.896 7.469 34.438 1 91.56 785 GLY B O 1
ATOM 12910 N N . TRP B 1 786 ? -2.084 7.559 32.562 1 92.88 786 TRP B N 1
ATOM 12911 C CA . TRP B 1 786 ? -2.623 8.891 32.812 1 92.88 786 TRP B CA 1
ATOM 12912 C C . TRP B 1 786 ? -3.9 9.125 32.031 1 92.88 786 TRP B C 1
ATOM 12914 O O . TRP B 1 786 ? -4.203 8.375 31.094 1 92.88 786 TRP B O 1
ATOM 12924 N N . VAL B 1 787 ? -4.676 10.047 32.375 1 94.88 787 VAL B N 1
ATOM 12925 C CA . VAL B 1 787 ? -5.883 10.492 31.688 1 94.88 787 VAL B CA 1
ATOM 12926 C C . VAL B 1 787 ? -5.898 12.023 31.609 1 94.88 787 VAL B C 1
ATOM 12928 O O . VAL B 1 787 ? -5.488 12.703 32.531 1 94.88 787 VAL B O 1
ATOM 12931 N N . GLU B 1 788 ? -6.293 12.555 30.469 1 94.94 788 GLU B N 1
ATOM 12932 C CA . GLU B 1 788 ? -6.289 14 30.234 1 94.94 788 GLU B CA 1
ATOM 12933 C C . GLU B 1 788 ? -7.676 14.492 29.828 1 94.94 788 GLU B C 1
ATOM 12935 O O . GLU B 1 788 ? -8.289 13.953 28.906 1 94.94 788 GLU B O 1
ATOM 12940 N N . LEU B 1 789 ? -8.18 15.461 30.547 1 96.19 789 LEU B N 1
ATOM 12941 C CA . LEU B 1 789 ? -9.438 16.141 30.25 1 96.19 789 LEU B CA 1
ATOM 12942 C C . LEU B 1 789 ? -9.188 17.562 29.781 1 96.19 789 LEU B C 1
ATOM 12944 O O . LEU B 1 789 ? -8.508 18.344 30.453 1 96.19 789 LEU B O 1
ATOM 12948 N N . ALA B 1 790 ? -9.758 17.891 28.656 1 95.81 790 ALA B N 1
ATOM 12949 C CA . ALA B 1 790 ? -9.578 19.234 28.094 1 95.81 790 ALA B CA 1
ATOM 12950 C C . ALA B 1 790 ? -10.883 20.016 28.109 1 95.81 790 ALA B C 1
ATOM 12952 O O . ALA B 1 790 ? -11.953 19.453 28.359 1 95.81 790 ALA B O 1
ATOM 12953 N N . ASN B 1 791 ? -10.766 21.406 27.875 1 95.44 791 ASN B N 1
ATOM 12954 C CA . ASN B 1 791 ? -11.875 22.359 27.906 1 95.44 791 ASN B CA 1
ATOM 12955 C C . ASN B 1 791 ? -12.547 22.391 29.281 1 95.44 791 ASN B C 1
ATOM 12957 O O . ASN B 1 791 ? -13.766 22.516 29.375 1 95.44 791 ASN B O 1
ATOM 12961 N N . VAL B 1 792 ? -11.789 22.141 30.344 1 95.69 792 VAL B N 1
ATOM 12962 C CA . VAL B 1 792 ? -12.273 22.266 31.703 1 95.69 792 VAL B CA 1
ATOM 12963 C C . VAL B 1 792 ? -12.461 23.75 32.062 1 95.69 792 VAL B C 1
ATOM 12965 O O . VAL B 1 792 ? -11.523 24.547 31.922 1 95.69 792 VAL B O 1
ATOM 12968 N N . ARG B 1 793 ? -13.594 24.094 32.469 1 93.06 793 ARG B N 1
ATOM 12969 C CA . ARG B 1 793 ? -13.922 25.5 32.625 1 93.06 793 ARG B CA 1
ATOM 12970 C C . ARG B 1 793 ? -14.43 25.797 34.031 1 93.06 793 ARG B C 1
ATOM 12972 O O . ARG B 1 793 ? -14.922 24.906 34.719 1 93.06 793 ARG B O 1
ATOM 12979 N N . THR B 1 794 ? -14.289 27.031 34.375 1 89 794 THR B N 1
ATOM 12980 C CA . THR B 1 794 ? -14.961 27.5 35.594 1 89 794 THR B CA 1
ATOM 12981 C C . THR B 1 794 ? -16.438 27.781 35.312 1 89 794 THR B C 1
ATOM 12983 O O . THR B 1 794 ? -16.844 27.953 34.156 1 89 794 THR B O 1
ATOM 12986 N N . PRO B 1 795 ? -17.25 27.75 36.344 1 78.56 795 PRO B N 1
ATOM 12987 C CA . PRO B 1 795 ? -18.672 28.031 36.125 1 78.56 795 PRO B CA 1
ATOM 12988 C C . PRO B 1 795 ? -18.906 29.391 35.5 1 78.56 795 PRO B C 1
ATOM 12990 O O . PRO B 1 795 ? -19.844 29.562 34.688 1 78.56 795 PRO B O 1
ATOM 12993 N N . ASP B 1 796 ? -18.109 30.328 35.875 1 70.56 796 ASP B N 1
ATOM 12994 C CA . ASP B 1 796 ? -18.141 31.609 35.188 1 70.56 796 ASP B CA 1
ATOM 12995 C C . ASP B 1 796 ? -17 31.719 34.188 1 70.56 796 ASP B C 1
ATOM 12997 O O . ASP B 1 796 ? -15.859 32.031 34.562 1 70.56 796 ASP B O 1
ATOM 13001 N N . ASP B 1 797 ? -17.203 31.359 32.969 1 62.81 797 ASP B N 1
ATOM 13002 C CA . ASP B 1 797 ? -16.219 31.203 31.906 1 62.81 797 ASP B CA 1
ATOM 13003 C C . ASP B 1 797 ? -15.281 32.406 31.844 1 62.81 797 ASP B C 1
ATOM 13005 O O . ASP B 1 797 ? -14.141 32.281 31.391 1 62.81 797 ASP B O 1
ATOM 13009 N N . GLU B 1 798 ? -15.711 33.438 32.344 1 60.09 798 GLU B N 1
ATOM 13010 C CA . GLU B 1 798 ? -14.922 34.656 32.25 1 60.09 798 GLU B CA 1
ATOM 13011 C C . GLU B 1 798 ? -13.984 34.812 33.438 1 60.09 798 GLU B C 1
ATOM 13013 O O . GLU B 1 798 ? -13.109 35.656 33.469 1 60.09 798 GLU B O 1
ATOM 13018 N N . ASP B 1 799 ? -14.094 33.812 34.188 1 69.12 799 ASP B N 1
ATOM 13019 C CA . ASP B 1 799 ? -13.305 33.938 35.438 1 69.12 799 ASP B CA 1
ATOM 13020 C C . ASP B 1 799 ? -11.984 33.156 35.312 1 69.12 799 ASP B C 1
ATOM 13022 O O . ASP B 1 799 ? -11.906 32.156 34.594 1 69.12 799 ASP B O 1
ATOM 13026 N N . SER B 1 800 ? -10.93 33.812 35.688 1 78.06 800 SER B N 1
ATOM 13027 C CA . SER B 1 800 ? -9.633 33.188 35.906 1 78.06 800 SER B CA 1
ATOM 13028 C C . SER B 1 800 ? -9.188 33.344 37.344 1 78.06 800 SER B C 1
ATOM 13030 O O . SER B 1 800 ? -9.82 34.094 38.125 1 78.06 800 SER B O 1
ATOM 13032 N N . GLY B 1 801 ? -8.328 32.469 37.781 1 84.12 801 GLY B N 1
ATOM 13033 C CA . GLY B 1 801 ? -7.738 32.625 39.094 1 84.12 801 GLY B CA 1
ATOM 13034 C C . GLY B 1 801 ? -7.922 31.391 39.969 1 84.12 801 GLY B C 1
ATOM 13035 O O . GLY B 1 801 ? -8.156 30.281 39.469 1 84.12 801 GLY B O 1
ATOM 13036 N N . GLN B 1 802 ? -7.758 31.625 41.219 1 89.19 802 GLN B N 1
ATOM 13037 C CA . GLN B 1 802 ? -7.77 30.516 42.188 1 89.19 802 GLN B CA 1
ATOM 13038 C C . GLN B 1 802 ? -9.148 29.859 42.25 1 89.19 802 GLN B C 1
ATOM 13040 O O . GLN B 1 802 ? -10.148 30.547 42.5 1 89.19 802 GLN B O 1
ATOM 13045 N N . THR B 1 803 ? -9.234 28.625 42 1 91.69 803 THR B N 1
ATOM 13046 C CA . THR B 1 803 ? -10.461 27.844 41.938 1 91.69 803 THR B CA 1
ATOM 13047 C C . THR B 1 803 ? -10.258 26.484 42.594 1 91.69 803 THR B C 1
ATOM 13049 O O . THR B 1 803 ? -9.156 25.906 42.531 1 91.69 803 THR B O 1
ATOM 13052 N N . SER B 1 804 ? -11.32 26.031 43.188 1 93.62 804 SER B N 1
ATOM 13053 C CA . SER B 1 804 ? -11.281 24.703 43.781 1 93.62 804 SER B CA 1
ATOM 13054 C C . SER B 1 804 ? -11.547 23.625 42.719 1 93.62 804 SER B C 1
ATOM 13056 O O . SER B 1 804 ? -12.547 23.672 42 1 93.62 804 SER B O 1
ATOM 13058 N N . LEU B 1 805 ? -10.664 22.688 42.562 1 95.94 805 LEU B N 1
ATOM 13059 C CA . LEU B 1 805 ? -10.797 21.5 41.719 1 95.94 805 LEU B CA 1
ATOM 13060 C C . LEU B 1 805 ? -10.758 20.234 42.562 1 95.94 805 LEU B C 1
ATOM 13062 O O . LEU B 1 805 ? -9.789 19.969 43.281 1 95.94 805 LEU B O 1
ATOM 13066 N N . THR B 1 806 ? -11.812 19.469 42.562 1 97.44 806 THR B N 1
ATOM 13067 C CA . THR B 1 806 ? -11.914 18.234 43.344 1 97.44 806 THR B CA 1
ATOM 13068 C C . THR B 1 806 ? -11.758 17.016 42.406 1 97.44 806 THR B C 1
ATOM 13070 O O . THR B 1 806 ? -12.477 16.875 41.438 1 97.44 806 THR B O 1
ATOM 13073 N N . VAL B 1 807 ? -10.828 16.172 42.719 1 98.12 807 VAL B N 1
ATOM 13074 C CA . VAL B 1 807 ? -10.719 14.867 42.062 1 98.12 807 VAL B CA 1
ATOM 13075 C C . VAL B 1 807 ? -11.539 13.828 42.812 1 98.12 807 VAL B C 1
ATOM 13077 O O . VAL B 1 807 ? -11.273 13.555 44 1 98.12 807 VAL B O 1
ATOM 13080 N N . VAL B 1 808 ? -12.57 13.359 42.188 1 98.06 808 VAL B N 1
ATOM 13081 C CA . VAL B 1 808 ? -13.391 12.289 42.75 1 98.06 808 VAL B CA 1
ATOM 13082 C C . VAL B 1 808 ? -12.844 10.938 42.281 1 98.06 808 VAL B C 1
ATOM 13084 O O . VAL B 1 808 ? -12.617 10.711 41.094 1 98.06 808 VAL B O 1
ATOM 13087 N N . GLY B 1 809 ? -12.602 10.078 43.25 1 97.38 809 GLY B N 1
ATOM 13088 C CA . GLY B 1 809 ? -12.039 8.797 42.875 1 97.38 809 GLY B CA 1
ATOM 13089 C C . GLY B 1 809 ? -11.891 7.832 44.031 1 97.38 809 GLY B C 1
ATOM 13090 O O . GLY B 1 809 ? -12.695 7.844 44.969 1 97.38 809 GLY B O 1
ATOM 13091 N N . GLY B 1 810 ? -10.984 6.918 43.781 1 96.88 810 GLY B N 1
ATOM 13092 C CA . GLY B 1 810 ? -10.719 5.883 44.781 1 96.88 810 GLY B CA 1
ATOM 13093 C C . GLY B 1 810 ? -9.508 5.039 44.438 1 96.88 810 GLY B C 1
ATOM 13094 O O . GLY B 1 810 ? -8.531 5.539 43.875 1 96.88 810 GLY B O 1
ATOM 13095 N N . GLY B 1 811 ? -9.586 3.789 44.938 1 95.88 811 GLY B N 1
ATOM 13096 C CA . GLY B 1 811 ? -8.406 2.945 44.812 1 95.88 811 GLY B CA 1
ATOM 13097 C C . GLY B 1 811 ? -7.316 3.295 45.812 1 95.88 811 GLY B C 1
ATOM 13098 O O . GLY B 1 811 ? -7.602 3.777 46.906 1 95.88 811 GLY B O 1
ATOM 13099 N N . SER B 1 812 ? -6.098 2.844 45.469 1 95.81 812 SER B N 1
ATOM 13100 C CA . SER B 1 812 ? -4.973 3.143 46.344 1 95.81 812 SER B CA 1
ATOM 13101 C C . SER B 1 812 ? -3.797 3.717 45.562 1 95.81 812 SER B C 1
ATOM 13103 O O . SER B 1 812 ? -3.518 3.279 44.469 1 95.81 812 SER B O 1
ATOM 13105 N N . GLY B 1 813 ? -3.281 4.734 46.219 1 96.44 813 GLY B N 1
ATOM 13106 C CA . GLY B 1 813 ? -2.107 5.328 45.594 1 96.44 813 GLY B CA 1
ATOM 13107 C C . GLY B 1 813 ? -2.232 6.828 45.375 1 96.44 813 GLY B C 1
ATOM 13108 O O . GLY B 1 813 ? -3.164 7.449 45.906 1 96.44 813 GLY B O 1
ATOM 13109 N N . SER B 1 814 ? -1.197 7.379 44.688 1 96.94 814 SER B N 1
ATOM 13110 C CA . SER B 1 814 ? -1.142 8.82 44.5 1 96.94 814 SER B CA 1
ATOM 13111 C C . SER B 1 814 ? -1.217 9.18 43.031 1 96.94 814 SER B C 1
ATOM 13113 O O . SER B 1 814 ? -0.812 8.383 42.156 1 96.94 814 SER B O 1
ATOM 13115 N N . VAL B 1 815 ? -1.8 10.297 42.75 1 97.19 815 VAL B N 1
ATOM 13116 C CA . VAL B 1 815 ? -1.829 10.852 41.406 1 97.19 815 VAL B CA 1
ATOM 13117 C C . VAL B 1 815 ? -1.28 12.273 41.406 1 97.19 815 VAL B C 1
ATOM 13119 O O . VAL B 1 815 ? -1.369 12.969 42.438 1 97.19 815 VAL B O 1
ATOM 13122 N N . GLN B 1 816 ? -0.68 12.586 40.375 1 97.06 816 GLN B N 1
ATOM 13123 C CA . GLN B 1 816 ? -0.297 13.969 40.094 1 97.06 816 GLN B CA 1
ATOM 13124 C C . GLN B 1 816 ? -1.295 14.648 39.156 1 97.06 816 GLN B C 1
ATOM 13126 O O . GLN B 1 816 ? -1.534 14.172 38.062 1 97.06 816 GLN B O 1
ATOM 13131 N N . VAL B 1 817 ? -1.888 15.711 39.656 1 97.19 817 VAL B N 1
ATOM 13132 C CA . VAL B 1 817 ? -2.834 16.5 38.875 1 97.19 817 VAL B CA 1
ATOM 13133 C C . VAL B 1 817 ? -2.121 17.703 38.25 1 97.19 817 VAL B C 1
ATOM 13135 O O . VAL B 1 817 ? -1.682 18.594 38.969 1 97.19 817 VAL B O 1
ATOM 13138 N N . GLN B 1 818 ? -2.035 17.672 37 1 95.56 818 GLN B N 1
ATOM 13139 C CA . GLN B 1 818 ? -1.368 18.75 36.281 1 95.56 818 GLN B CA 1
ATOM 13140 C C . GLN B 1 818 ? -2.381 19.656 35.562 1 95.56 818 GLN B C 1
ATOM 13142 O O . GLN B 1 818 ? -3.279 19.156 34.875 1 95.56 818 GLN B O 1
ATOM 13147 N N . LEU B 1 819 ? -2.209 20.953 35.781 1 96.12 819 LEU B N 1
ATOM 13148 C CA . LEU B 1 819 ? -3.082 21.938 35.156 1 96.12 819 LEU B CA 1
ATOM 13149 C C . LEU B 1 819 ? -2.346 22.672 34.031 1 96.12 819 LEU B C 1
ATOM 13151 O O . LEU B 1 819 ? -1.348 23.344 34.281 1 96.12 819 LEU B O 1
ATOM 13155 N N . ASN B 1 820 ? -2.801 22.547 32.75 1 96.12 820 ASN B N 1
ATOM 13156 C CA . ASN B 1 820 ? -2.35 23.266 31.562 1 96.12 820 ASN B CA 1
ATOM 13157 C C . ASN B 1 820 ? -0.866 23.031 31.297 1 96.12 820 ASN B C 1
ATOM 13159 O O . ASN B 1 820 ? -0.2 23.859 30.672 1 96.12 820 ASN B O 1
ATOM 13163 N N . TRP B 1 821 ? -0.356 21.938 31.953 1 92.19 821 TRP B N 1
ATOM 13164 C CA . TRP B 1 821 ? 1.058 21.594 31.844 1 92.19 821 TRP B CA 1
ATOM 13165 C C . TRP B 1 821 ? 1.933 22.719 32.406 1 92.19 821 TRP B C 1
ATOM 13167 O O . TRP B 1 821 ? 3.029 22.969 31.906 1 92.19 821 TRP B O 1
ATOM 13177 N N . LEU B 1 822 ? 1.433 23.453 33.344 1 89.56 822 LEU B N 1
ATOM 13178 C CA . LEU B 1 822 ? 2.127 24.594 33.938 1 89.56 822 LEU B CA 1
ATOM 13179 C C . LEU B 1 822 ? 2.408 24.328 35.406 1 89.56 822 LEU B C 1
ATOM 13181 O O . LEU B 1 822 ? 3.393 24.844 35.969 1 89.56 822 LEU B O 1
ATOM 13185 N N . SER B 1 823 ? 1.463 23.562 36.062 1 89.94 823 SER B N 1
ATOM 13186 C CA . SER B 1 823 ? 1.62 23.297 37.5 1 89.94 823 SER B CA 1
ATOM 13187 C C . SER B 1 823 ? 1.133 21.906 37.875 1 89.94 823 SER B C 1
ATOM 13189 O O . SER B 1 823 ? 0.271 21.344 37.188 1 89.94 823 SER B O 1
ATOM 13191 N N . ASN B 1 824 ? 1.66 21.375 38.938 1 92.5 824 ASN B N 1
ATOM 13192 C CA . ASN B 1 824 ? 1.318 20.031 39.406 1 92.5 824 ASN B CA 1
ATOM 13193 C C . ASN B 1 824 ? 1.067 20 40.906 1 92.5 824 ASN B C 1
ATOM 13195 O O . ASN B 1 824 ? 1.697 20.734 41.656 1 92.5 824 ASN B O 1
ATOM 13199 N N . GLN B 1 825 ? 0.131 19.203 41.25 1 96.12 825 GLN B N 1
ATOM 13200 C CA . GLN B 1 825 ? -0.136 18.891 42.656 1 96.12 825 GLN B CA 1
ATOM 13201 C C . GLN B 1 825 ? -0.408 17.391 42.844 1 96.12 825 GLN B C 1
ATOM 13203 O O . GLN B 1 825 ? -1.066 16.781 42 1 96.12 825 GLN B O 1
ATOM 13208 N N . THR B 1 826 ? 0.067 16.859 43.938 1 97.06 826 THR B N 1
ATOM 13209 C CA . THR B 1 826 ? -0.101 15.438 44.188 1 97.06 826 THR B CA 1
ATOM 13210 C C . THR B 1 826 ? -1.148 15.195 45.25 1 97.06 826 THR B C 1
ATOM 13212 O O . THR B 1 826 ? -1.189 15.914 46.25 1 97.06 826 THR B O 1
ATOM 13215 N N . VAL B 1 827 ? -2.006 14.289 45.062 1 96.5 827 VAL B N 1
ATOM 13216 C CA . VAL B 1 827 ? -2.975 13.859 46.062 1 96.5 827 VAL B CA 1
ATOM 13217 C C . VAL B 1 827 ? -2.965 12.336 46.188 1 96.5 827 VAL B C 1
ATOM 13219 O O . VAL B 1 827 ? -2.51 11.648 45.25 1 96.5 827 VAL B O 1
ATOM 13222 N N . THR B 1 828 ? -3.441 11.805 47.25 1 96.62 828 THR B N 1
ATOM 13223 C CA . THR B 1 828 ? -3.389 10.367 47.531 1 96.62 828 THR B CA 1
ATOM 13224 C C . THR B 1 828 ? -4.773 9.836 47.875 1 96.62 828 THR B C 1
ATOM 13226 O O . THR B 1 828 ? -5.535 10.484 48.594 1 96.62 828 THR B O 1
ATOM 13229 N N . PHE B 1 829 ? -5.09 8.711 47.375 1 96.19 829 PHE B N 1
ATOM 13230 C CA . PHE B 1 829 ? -6.324 8 47.688 1 96.19 829 PHE B CA 1
ATOM 13231 C C . PHE B 1 829 ? -6.039 6.762 48.531 1 96.19 829 PHE B C 1
ATOM 13233 O O . PHE B 1 829 ? -5.047 6.066 48.312 1 96.19 829 PHE B O 1
ATOM 13240 N N . SER B 1 830 ? -6.785 6.477 49.531 1 95.31 830 SER B N 1
ATOM 13241 C CA . SER B 1 830 ? -6.812 5.266 50.344 1 95.31 830 SER B CA 1
ATOM 13242 C C . SER B 1 830 ? -8.219 4.668 50.375 1 95.31 830 SER B C 1
ATOM 13244 O O . SER B 1 830 ? -8.727 4.355 51.469 1 95.31 830 SER B O 1
ATOM 13246 N N . GLY B 1 831 ? -8.805 4.574 49.312 1 94.25 831 GLY B N 1
ATOM 13247 C CA . GLY B 1 831 ? -10.203 4.207 49.125 1 94.25 831 GLY B CA 1
ATOM 13248 C C . GLY B 1 831 ? -11.023 5.301 48.469 1 94.25 831 GLY B C 1
ATOM 13249 O O . GLY B 1 831 ? -10.484 6.328 48.031 1 94.25 831 GLY B O 1
ATOM 13250 N N . ASP B 1 832 ? -12.258 5.047 48.438 1 93.94 832 ASP B N 1
ATOM 13251 C CA . ASP B 1 832 ? -13.133 6.008 47.781 1 93.94 832 ASP B CA 1
ATOM 13252 C C . ASP B 1 832 ? -13.109 7.355 48.5 1 93.94 832 ASP B C 1
ATOM 13254 O O . ASP B 1 832 ? -13.102 7.402 49.75 1 93.94 832 ASP B O 1
ATOM 13258 N N . GLY B 1 833 ? -12.992 8.469 47.781 1 94.31 833 GLY B N 1
ATOM 13259 C CA . GLY B 1 833 ? -12.969 9.781 48.406 1 94.31 833 GLY B CA 1
ATOM 13260 C C . GLY B 1 833 ? -12.883 10.922 47.406 1 94.31 833 GLY B C 1
ATOM 13261 O O . GLY B 1 833 ? -13.117 10.727 46.219 1 94.31 833 GLY B O 1
ATOM 13262 N N . LYS B 1 834 ? -12.781 12.078 47.938 1 96.69 834 LYS B N 1
ATOM 13263 C CA . LYS B 1 834 ? -12.641 13.344 47.219 1 96.69 834 LYS B CA 1
ATOM 13264 C C . LYS B 1 834 ? -11.391 14.094 47.656 1 96.69 834 LYS B C 1
ATOM 13266 O O . LYS B 1 834 ? -11.148 14.25 48.875 1 96.69 834 LYS B O 1
ATOM 13271 N N . GLN B 1 835 ? -10.617 14.43 46.75 1 96.38 835 GLN B N 1
ATOM 13272 C CA . GLN B 1 835 ? -9.438 15.25 47 1 96.38 835 GLN B CA 1
ATOM 13273 C C . GLN B 1 835 ? -9.562 16.625 46.375 1 96.38 835 GLN B C 1
ATOM 13275 O O . GLN B 1 835 ? -9.602 16.75 45.125 1 96.38 835 GLN B O 1
ATOM 13280 N N . THR B 1 836 ? -9.578 17.656 47.156 1 96.38 836 THR B N 1
ATOM 13281 C CA . THR B 1 836 ? -9.781 19.016 46.625 1 96.38 836 THR B CA 1
ATOM 13282 C C . THR B 1 836 ? -8.461 19.781 46.594 1 96.38 836 THR B C 1
ATOM 13284 O O . THR B 1 836 ? -7.719 19.797 47.594 1 96.38 836 THR B O 1
ATOM 13287 N N . LEU B 1 837 ? -8.211 20.375 45.531 1 95.5 837 LEU B N 1
ATOM 13288 C CA . LEU B 1 837 ? -7.02 21.188 45.312 1 95.5 837 LEU B CA 1
ATOM 13289 C C . LEU B 1 837 ? -7.406 22.625 44.969 1 95.5 837 LEU B C 1
ATOM 13291 O O . LEU B 1 837 ? -8.461 22.859 44.375 1 95.5 837 LEU B O 1
ATOM 13295 N N . MET B 1 838 ? -6.52 23.5 45.406 1 94.75 838 MET B N 1
ATOM 13296 C CA . MET B 1 838 ? -6.621 24.875 44.906 1 94.75 838 MET B CA 1
ATOM 13297 C C . MET B 1 838 ? -5.707 25.078 43.719 1 94.75 838 MET B C 1
ATOM 13299 O O . MET B 1 838 ? -4.496 24.875 43.812 1 94.75 838 MET B O 1
ATOM 13303 N N . VAL B 1 839 ? -6.34 25.406 42.562 1 93.81 839 VAL B N 1
ATOM 13304 C CA . VAL B 1 839 ? -5.578 25.562 41.344 1 93.81 839 VAL B CA 1
ATOM 13305 C C . VAL B 1 839 ? -5.824 26.938 40.75 1 93.81 839 VAL B C 1
ATOM 13307 O O . VAL B 1 839 ? -6.848 27.578 41.031 1 93.81 839 VAL B O 1
ATOM 13310 N N . ASP B 1 840 ? -4.879 27.453 40 1 92.12 840 ASP B N 1
ATOM 13311 C CA . ASP B 1 840 ? -5.016 28.719 39.281 1 92.12 840 ASP B CA 1
ATOM 13312 C C . ASP B 1 840 ? -5.461 28.484 37.812 1 92.12 840 ASP B C 1
ATOM 13314 O O . ASP B 1 840 ? -4.633 28.328 36.938 1 92.12 840 ASP B O 1
ATOM 13318 N N . MET B 1 841 ? -6.703 28.531 37.562 1 93.25 841 MET B N 1
ATOM 13319 C CA . MET B 1 841 ? -7.25 28.266 36.25 1 93.25 841 MET B CA 1
ATOM 13320 C C . MET B 1 841 ? -7.102 29.5 35.344 1 93.25 841 MET B C 1
ATOM 13322 O O . MET B 1 841 ? -7.164 30.625 35.812 1 93.25 841 MET B O 1
ATOM 13326 N N . LEU B 1 842 ? -6.875 29.281 34.125 1 92.75 842 LEU B N 1
ATOM 13327 C CA . LEU B 1 842 ? -6.816 30.344 33.125 1 92.75 842 LEU B CA 1
ATOM 13328 C C . LEU B 1 842 ? -8.195 30.578 32.5 1 92.75 842 LEU B C 1
ATOM 13330 O O . LEU B 1 842 ? -9.086 29.734 32.594 1 92.75 842 LEU B O 1
ATOM 13334 N N . LYS B 1 843 ? -8.336 31.734 31.906 1 89.94 843 LYS B N 1
ATOM 13335 C CA . LYS B 1 843 ? -9.594 32.031 31.234 1 89.94 843 LYS B CA 1
ATOM 13336 C C . LYS B 1 843 ? -9.852 31.062 30.078 1 89.94 843 LYS B C 1
ATOM 13338 O O . LYS B 1 843 ? -8.938 30.75 29.312 1 89.94 843 LYS B O 1
ATOM 13343 N N . GLY B 1 844 ? -11.133 30.656 29.969 1 89.81 844 GLY B N 1
ATOM 13344 C CA . GLY B 1 844 ? -11.492 29.719 28.922 1 89.81 844 GLY B CA 1
ATOM 13345 C C . GLY B 1 844 ? -11.281 28.266 29.312 1 89.81 844 GLY B C 1
ATOM 13346 O O . GLY B 1 844 ? -11.406 27.922 30.484 1 89.81 844 GLY B O 1
ATOM 13347 N N . GLY B 1 845 ? -11.078 27.422 28.344 1 92.44 845 GLY B N 1
ATOM 13348 C CA . GLY B 1 845 ? -10.891 26 28.594 1 92.44 845 GLY B CA 1
ATOM 13349 C C . GLY B 1 845 ? -9.5 25.656 29.094 1 92.44 845 GLY B C 1
ATOM 13350 O O . GLY B 1 845 ? -8.508 26.203 28.609 1 92.44 845 GLY B O 1
ATOM 13351 N N . ASN B 1 846 ? -9.367 24.859 30.141 1 95.75 846 ASN B N 1
ATOM 13352 C CA . ASN B 1 846 ? -8.125 24.359 30.719 1 95.75 846 ASN B CA 1
ATOM 13353 C C . ASN B 1 846 ? -7.938 22.875 30.438 1 95.75 846 ASN B C 1
ATOM 13355 O O . ASN B 1 846 ? -8.891 22.188 30.078 1 95.75 846 ASN B O 1
ATOM 13359 N N . VAL B 1 847 ? -6.699 22.391 30.531 1 96.62 847 VAL B N 1
ATOM 13360 C CA . VAL B 1 847 ? -6.379 20.969 30.375 1 96.62 847 VAL B CA 1
ATOM 13361 C C . VAL B 1 847 ? -5.898 20.406 31.703 1 96.62 847 VAL B C 1
ATOM 13363 O O . VAL B 1 847 ? -4.973 20.938 32.312 1 96.62 847 VAL B O 1
ATOM 13366 N N . VAL B 1 848 ? -6.559 19.391 32.156 1 96.81 848 VAL B N 1
ATOM 13367 C CA . VAL B 1 848 ? -6.191 18.703 33.375 1 96.81 848 VAL B CA 1
ATOM 13368 C C . VAL B 1 848 ? -5.688 17.297 33.062 1 96.81 848 VAL B C 1
ATOM 13370 O O . VAL B 1 848 ? -6.418 16.484 32.5 1 96.81 848 VAL B O 1
ATOM 13373 N N . THR B 1 849 ? -4.473 17.047 33.375 1 95.19 849 THR B N 1
ATOM 13374 C CA . THR B 1 849 ? -3.889 15.727 33.188 1 95.19 849 THR B CA 1
ATOM 13375 C C . THR B 1 849 ? -3.596 15.062 34.531 1 95.19 849 THR B C 1
ATOM 13377 O O . THR B 1 849 ? -2.973 15.664 35.406 1 95.19 849 THR B O 1
ATOM 13380 N N . ILE B 1 850 ? -4.043 13.891 34.719 1 96.31 850 ILE B N 1
ATOM 13381 C CA . ILE B 1 850 ? -3.844 13.133 35.969 1 96.31 850 ILE B CA 1
ATOM 13382 C C . ILE B 1 850 ? -2.924 11.945 35.688 1 96.31 850 ILE B C 1
ATOM 13384 O O . ILE B 1 850 ? -3.277 11.031 34.938 1 96.31 850 ILE B O 1
ATOM 13388 N N . PHE B 1 851 ? -1.802 11.922 36.344 1 94.5 851 PHE B N 1
ATOM 13389 C CA . PHE B 1 851 ? -0.787 10.891 36.188 1 94.5 851 PHE B CA 1
ATOM 13390 C C . PHE B 1 851 ? -0.751 9.953 37.375 1 94.5 851 PHE B C 1
ATOM 13392 O O . PHE B 1 851 ? -0.779 10.398 38.531 1 94.5 851 PHE B O 1
ATOM 13399 N N . GLN B 1 852 ? -0.654 8.734 37.094 1 95.31 852 GLN B N 1
ATOM 13400 C CA . GLN B 1 852 ? -0.367 7.785 38.156 1 95.31 852 GLN B CA 1
ATOM 13401 C C . GLN B 1 852 ? 1.056 7.957 38.688 1 95.31 852 GLN B C 1
ATOM 13403 O O . GLN B 1 852 ? 2.01 7.996 37.906 1 95.31 852 GLN B O 1
ATOM 13408 N N . VAL B 1 853 ? 1.191 8.102 39.906 1 96.06 853 VAL B N 1
ATOM 13409 C CA . VAL B 1 853 ? 2.504 8.188 40.531 1 96.06 853 VAL B CA 1
ATOM 13410 C C . VAL B 1 853 ? 2.861 6.852 41.188 1 96.06 853 VAL B C 1
ATOM 13412 O O . VAL B 1 853 ? 3.979 6.355 41.031 1 96.06 853 VAL B O 1
ATOM 13415 N N . ASP B 1 854 ? 1.925 6.367 42 1 95.94 854 ASP B N 1
ATOM 13416 C CA . ASP B 1 854 ? 2.1 5.043 42.594 1 95.94 854 ASP B CA 1
ATOM 13417 C C . ASP B 1 854 ? 0.752 4.375 42.875 1 95.94 854 ASP B C 1
ATOM 13419 O O . ASP B 1 854 ? -0.295 5.02 42.781 1 95.94 854 ASP B O 1
ATOM 13423 N N . GLY B 1 855 ? 0.833 3.027 42.969 1 96.25 855 GLY B N 1
ATOM 13424 C CA . GLY B 1 855 ? -0.378 2.27 43.25 1 96.25 855 GLY B CA 1
ATOM 13425 C C . GLY B 1 855 ? -1.273 2.113 42.031 1 96.25 855 GLY B C 1
ATOM 13426 O O . GLY B 1 855 ? -0.787 1.992 40.906 1 96.25 855 GLY B O 1
ATOM 13427 N N . THR B 1 856 ? -2.633 1.953 42.344 1 95.88 856 THR B N 1
ATOM 13428 C CA . THR B 1 856 ? -3.65 1.788 41.312 1 95.88 856 THR B CA 1
ATOM 13429 C C . THR B 1 856 ? -4.852 2.688 41.594 1 95.88 856 THR B C 1
ATOM 13431 O O . THR B 1 856 ? -5.961 2.197 41.844 1 95.88 856 THR B O 1
ATOM 13434 N N . PRO B 1 857 ? -4.578 3.975 41.531 1 97.44 857 PRO B N 1
ATOM 13435 C CA . PRO B 1 857 ? -5.691 4.898 41.75 1 97.44 857 PRO B CA 1
ATOM 13436 C C . PRO B 1 857 ? -6.793 4.773 40.719 1 97.44 857 PRO B C 1
ATOM 13438 O O . PRO B 1 857 ? -6.527 4.379 39.562 1 97.44 857 PRO B O 1
ATOM 13441 N N . TRP B 1 858 ? -7.945 4.957 41.094 1 97.94 858 TRP B N 1
ATOM 13442 C CA . TRP B 1 858 ? -9.141 5.008 40.25 1 97.94 858 TRP B CA 1
ATOM 13443 C C . TRP B 1 858 ? -9.758 6.406 40.281 1 97.94 858 TRP B C 1
ATOM 13445 O O . TRP B 1 858 ? -10.016 6.969 41.344 1 97.94 858 TRP B O 1
ATOM 13455 N N . ILE B 1 859 ? -9.945 7.02 39.094 1 98.38 859 ILE B N 1
ATOM 13456 C CA . ILE B 1 859 ? -10.484 8.367 38.969 1 98.38 859 ILE B CA 1
ATOM 13457 C C . ILE B 1 859 ? -11.891 8.312 38.375 1 98.38 859 ILE B C 1
ATOM 13459 O O . ILE B 1 859 ? -12.102 7.777 37.281 1 98.38 859 ILE B O 1
ATOM 13463 N N . ASP B 1 860 ? -12.828 8.844 39.031 1 98 860 ASP B N 1
ATOM 13464 C CA . ASP B 1 860 ? -14.211 8.93 38.562 1 98 860 ASP B CA 1
ATOM 13465 C C . ASP B 1 860 ? -14.438 10.188 37.719 1 98 860 ASP B C 1
ATOM 13467 O O . ASP B 1 860 ? -14.938 10.117 36.594 1 98 860 ASP B O 1
ATOM 13471 N N . ALA B 1 861 ? -14.094 11.32 38.281 1 98.12 861 ALA B N 1
ATOM 13472 C CA . ALA B 1 861 ? -14.352 12.609 37.656 1 98.12 861 ALA B CA 1
ATOM 13473 C C . ALA B 1 861 ? -13.523 13.711 38.312 1 98.12 861 ALA B C 1
ATOM 13475 O O . ALA B 1 861 ? -12.875 13.484 39.312 1 98.12 861 ALA B O 1
ATOM 13476 N N . ILE B 1 862 ? -13.469 14.805 37.688 1 97.69 862 ILE B N 1
ATOM 13477 C CA . ILE B 1 862 ? -13.055 16.047 38.344 1 97.69 862 ILE B CA 1
ATOM 13478 C C . ILE B 1 862 ? -14.242 17 38.406 1 97.69 862 ILE B C 1
ATOM 13480 O O . ILE B 1 862 ? -15.094 17.016 37.531 1 97.69 862 ILE B O 1
ATOM 13484 N N . VAL B 1 863 ? -14.312 17.797 39.438 1 96.88 863 VAL B N 1
ATOM 13485 C CA . VAL B 1 863 ? -15.367 18.766 39.656 1 96.88 863 VAL B CA 1
ATOM 13486 C C . VAL B 1 863 ? -14.758 20.141 39.938 1 96.88 863 VAL B C 1
ATOM 13488 O O . VAL B 1 863 ? -13.906 20.266 40.812 1 96.88 863 VAL B O 1
ATOM 13491 N N . VAL B 1 864 ? -15.172 21.141 39.188 1 95.06 864 VAL B N 1
ATOM 13492 C CA . VAL B 1 864 ? -14.688 22.5 39.375 1 95.06 864 VAL B CA 1
ATOM 13493 C C . VAL B 1 864 ? -15.758 23.344 40.062 1 95.06 864 VAL B C 1
ATOM 13495 O O . VAL B 1 864 ? -16.891 23.422 39.594 1 95.06 864 VAL B O 1
ATOM 13498 N N . GLU B 1 865 ? -15.438 24 41.219 1 88.06 865 GLU B N 1
ATOM 13499 C CA . GLU B 1 865 ? -16.406 24.781 41.969 1 88.06 865 GLU B CA 1
ATOM 13500 C C . GLU B 1 865 ? -16.047 26.25 41.969 1 88.06 865 GLU B C 1
ATOM 13502 O O . GLU B 1 865 ? -14.867 26.609 42.062 1 88.06 865 GLU B O 1
#

Radius of gyration: 38.6 Å; Cα contacts (8 Å, |Δi|>4): 4218; chains: 2; bounding box: 98×112×112 Å

Solvent-accessible surface area (backbone atoms only — not comparable to full-atom values): 87670 Å² total; per-residue (Å²): 137,82,79,78,77,78,77,77,76,76,76,76,76,72,73,73,73,71,74,78,70,54,71,83,64,81,62,63,58,67,89,60,44,55,68,75,85,63,69,69,73,73,74,44,72,93,55,67,36,57,63,58,49,76,64,28,49,48,48,72,48,59,86,50,62,64,58,47,51,41,50,54,48,47,52,52,38,48,52,45,28,49,25,46,40,30,48,51,51,38,28,34,57,34,38,51,73,57,53,32,42,87,28,26,46,85,44,27,38,55,54,30,44,27,35,46,34,51,33,51,52,45,32,54,54,60,54,56,43,52,25,39,52,40,32,55,31,26,60,29,32,45,74,71,64,40,84,66,39,47,55,38,48,47,34,25,52,51,53,33,28,19,36,38,26,35,54,69,62,51,44,47,38,45,69,22,46,52,52,54,55,54,64,53,56,81,35,42,39,85,86,73,59,46,45,43,44,28,32,34,37,59,77,32,20,32,28,70,64,5,42,51,40,17,7,45,93,52,30,50,55,84,66,91,74,58,72,65,53,36,46,77,69,76,44,36,65,38,45,64,40,22,42,34,20,53,50,18,33,35,42,44,56,41,33,22,50,28,32,24,27,38,33,51,10,52,42,28,43,76,64,68,34,56,68,59,11,50,50,28,36,48,49,18,51,52,47,47,51,44,44,55,70,71,28,46,35,77,90,72,34,41,40,24,42,24,34,54,92,80,58,48,69,42,90,55,61,37,50,48,42,42,39,24,44,55,57,72,35,69,78,49,69,68,46,50,51,25,58,46,70,42,68,40,76,63,34,25,40,52,82,34,27,55,23,31,20,26,55,73,44,91,73,39,37,66,77,52,70,49,53,37,52,66,57,29,29,14,30,12,37,51,46,60,47,36,43,43,51,46,26,36,36,58,41,18,71,69,65,74,40,95,65,39,26,45,66,50,34,46,51,52,51,52,33,49,48,62,62,32,44,54,95,92,35,72,37,39,48,56,25,26,23,14,75,51,100,46,70,57,13,61,52,83,79,50,22,60,54,38,44,49,41,46,58,62,33,49,45,45,42,40,36,56,7,44,55,66,42,73,65,59,54,46,39,34,52,50,40,62,63,87,82,60,56,43,34,37,37,36,44,34,42,46,26,49,43,23,32,30,44,37,36,19,60,78,29,73,83,50,80,96,47,66,53,6,36,39,36,25,52,45,53,40,80,78,49,74,41,73,55,71,86,58,71,43,77,42,73,54,96,61,60,38,60,60,32,14,47,55,47,67,66,40,78,64,69,29,43,67,36,30,15,74,44,36,77,50,74,67,25,40,44,45,51,82,57,51,37,37,93,39,68,71,63,51,90,19,46,40,36,37,22,24,42,29,52,49,59,70,50,84,76,55,67,52,28,20,29,44,46,52,43,77,51,60,44,48,44,34,40,39,38,44,72,53,68,44,70,37,33,45,43,31,40,25,31,29,45,34,50,93,76,73,46,54,25,31,60,42,34,20,42,37,33,27,35,62,82,78,59,30,38,31,36,76,34,80,64,36,82,76,65,52,64,30,20,62,38,48,48,61,34,44,88,61,54,66,74,77,70,82,83,71,81,77,66,72,75,69,75,75,66,79,69,78,80,68,88,78,74,58,40,73,45,75,44,33,34,40,31,41,34,39,19,33,31,84,40,28,22,37,27,34,12,29,45,43,32,57,31,77,60,74,64,54,44,64,46,57,40,52,68,26,57,48,35,38,63,61,38,29,71,70,47,51,89,41,39,57,40,41,45,79,49,95,80,9,30,35,23,32,83,65,3,27,37,34,40,37,42,48,31,46,83,52,51,86,45,60,38,83,34,45,39,31,43,33,31,19,39,36,28,30,35,35,42,25,46,30,75,77,46,76,46,76,50,73,32,87,31,77,50,74,49,74,40,84,40,74,47,53,46,42,61,33,26,40,35,40,32,41,72,40,65,47,28,26,36,33,29,38,34,38,99,132,87,79,80,76,77,77,74,73,77,75,74,75,71,73,72,72,70,73,77,71,53,70,82,64,81,62,60,59,67,87,62,44,56,71,76,86,64,69,69,72,72,74,44,72,94,57,69,36,57,64,59,49,76,66,29,48,49,49,72,49,57,86,50,62,63,59,49,51,40,49,54,49,48,52,52,38,50,51,46,28,49,24,46,40,29,47,52,52,38,28,35,57,33,39,51,72,56,55,32,45,85,30,27,52,87,45,27,40,56,53,31,44,28,35,46,35,50,34,50,52,47,31,55,55,61,55,55,42,52,26,37,51,39,32,54,31,27,60,30,31,44,75,73,62,41,85,68,40,46,55,37,47,47,34,25,52,50,54,33,28,18,37,38,26,34,56,69,61,52,43,46,37,46,70,24,45,52,53,53,55,54,64,51,55,81,35,43,38,87,87,73,60,47,44,45,45,26,33,34,37,59,76,31,20,33,27,70,63,4,42,48,40,17,7,45,91,54,30,50,54,82,65,89,74,58,72,66,53,35,46,78,69,78,42,35,66,39,44,65,41,21,42,34,21,54,51,19,33,34,42,44,56,40,32,21,51,27,32,23,28,38,33,50,10,52,44,28,42,76,64,67,34,56,68,59,12,49,51,28,36,50,50,18,51,53,48,47,52,45,43,55,72,70,30,47,35,76,88,73,33,40,40,25,42,24,34,56,91,78,58,48,69,42,91,56,60,36,48,49,45,41,36,25,44,56,60,73,36,68,78,51,68,68,46,51,52,23,58,45,70,41,68,38,75,64,33,26,41,52,81,34,27,54,22,30,20,26,54,73,45,91,72,38,38,66,77,53,71,48,54,37,51,68,58,28,29,15,30,13,36,52,47,60,47,35,42,42,50,48,26,36,36,58,40,18,71,70,63,74,40,94,66,41,26,45,65,48,36,46,52,53,52,51,32,48,48,61,63,32,42,54,96,91,35,72,37,38,47,55,24,25,22,15,74,50,99,47,69,56,13,61,52,85,79,50,23,58,55,39,44,50,41,47,58,63,34,49,44,44,43,41,36,57,7,43,56,68,43,72,64,60,54,46,40,33,52,49,41,61,63,88,82,60,54,44,35,38,38,36,43,34,43,45,27,48,44,24,31,28,44,38,36,19,63,78,29,74,82,53,80,96,45,66,51,6,35,39,34,24,52,46,53,40,78,78,48,74,42,73,56,73,86,58,71,43,78,39,70,54,96,61,62,36,61,59,34,14,48,55,46,68,65,40,77,65,69,28,42,67,37,32,14,65,43,40,78,49,73,68,25,40,44,46,49,84,57,51,36,37,92,41,68,75,63,50,91,19,45,42,35,36,22,24,43,29,52,48,61,68,50,83,75,54,66,52,28,19,29,43,46,51,42,78,50,60,45,47,44,33,39,38,38,44,72,53,68,44,72,36,33,44,43,30,40,25,31,28,44,34,48,94,76,74,48,54,24,32,59,42,34,20,41,37,33,26,35,61,81,79,60,31,40,32,36,76,35,80,64,36,81,75,66,52,64,30,20,62,38,50,48,62,33,45,90,60,55,68,75,76,73,83,84,71,79,76,66,70,75,70,74,73,68,80,67,77,79,66,87,80,74,58,41,72,45,74,45,33,34,39,31,41,34,40,19,34,31,82,39,27,21,36,26,35,11,28,43,43,31,58,31,80,61,75,61,53,45,64,46,56,40,52,69,25,54,49,31,50,32,52,26,25,72,74,45,45,83,35,36,56,40,41,45,80,49,96,79,10,31,35,22,32,84,66,2,28,38,35,40,36,40,47,33,46,82,52,53,83,46,58,39,81,35,44,39,30,44,33,31,18,40,36,29,30,33,35,42,25,47,30,75,75,46,74,48,73,52,74,33,88,31,77,50,74,48,74,40,81,41,74,46,53,45,43,61,33,27,41,34,40,33,40,72,42,65,46,28,27,36,33,28,39,37,40,98

Secondary structure (DSSP, 8-state):
-----------------------SS--TTTT-----SS-GGGGGTT-S-HHHHHHH--EEE-S-HHHHHHHHHHHHHHHHHEEEEETTTEEEE-SSSS--TT--GGG--TTTHHHHHHHHTTSS-THHHHHHHHHHHTS-HHHHH---S---HHHHHHHHHHHH--HHHHHHTHHHHHHHHHHGGGGB-TTT--B-B-TGGGT--S-HHHHHHSSGGGS----S--TTTTGGGT----HHHHHH--SEE-HHHHHHHHHHHHHHHHHHHHTT-HHHHHHHHHHHHHHHHHHHHHHEETTTTEE-EEETTT--EE-S-BGGGGHHHHTT-S-SHHHHHHHHHT-STTTT--TT---SB-TTSTT--SS-SSS-S---SS-B-HHHHHHHHHHHHHHHHTT--SSS-HHHHHHHHHHHHHHSEETTEE---SEE-SSSSSEEE--TTTSTT--SS-SHHIIIIIII-B---SSSEEEE-----TT--EEEEEEEEETTEEEEEEEESSS-SSTT--SEEEEEETTEEEEEES-SSSPEEEE-SS-HHHHHHHHHTS---EETT--TTTTSSSSEEEES----TTSS--S--GGGGGSS-----SSS---EE-TT-SSSEEEEEEEEEEEEEESEEEEEEE--GGGT-SB---SEEEEEETTT--EEEEESS-TTPPTTEEEEEE-----S-TT--S-------------S------EEEEEEEEEEEPPTT-B-EEEEEE-EEPPP--SEEEGGGSEES--S--TT----S--EEEETTEEEE-TT-EEEEEEE--SSTT--EEEEEEEEEEEEEEEEEEETTTEEEEEEEESSEEEEEEEEEPSS-EEEEEEEEEEEEEEEEEEE-/-----------------------SS--TTTT-----SS-GGGGGTT-S-HHHHHHH--EEE-S-HHHHHHHHHHHHHHHHHEEEEETTTEEEE-SSSS--TT--GGG--TTTHHHHHHHHTTSS-THHHHHHHHHHHTS-HHHHH---S---HHHHHHHHHHHH--HHHHHHTHHHHHHHHHHGGGGB-TTT--B-B-TGGGT--S-HHHHHHSSGGGS----S--TTTTGGGT----HHHHHH--SEE-HHHHHHHHHHHHHHHHHHHHTT-HHHHHHHHHHHHHHHHHHHHHHEETTTTEE-EEETTT--EE-S-BGGGGHHHHTT-S-SHHHHHHHHHT-STTTT--TT---SB-TTSTT--SS-SSS-S---SS-B-HHHHHHHHHHHHHHHHHT--SSS-HHHHHHHHHHHHHHSEETTEE---SEE-SSSSSEEE--TTTSTT--SS-SHHIIIIIII-B---SSSEEEE-----TT--EEEEEEEEETTEEEEEEEESSS-SSTT--SEEEEEETTEEEEEES-SSSPEEEE-SS-HHHHHHHHHTS---EETT--TTTTSSSSEEEES----TTSS--S--GGGGGSS-----SSS---EE-TT-SSSEEEEEEEEEEEEEESEEEEEEE--GGGT-SB---SEEEEEETTT--EEEEESS-TTPPTTEEEEEE-----S-TT--S-------------S------EEEEEEEEEEEPPTT-B-EEEEEE-EEPPP--SEEEGGGSEES-B-STTTT-B-S--EEEETTEEEE-TT-EEEEEEE--SSTT--EEEEEEEEEEEEEEEEEEETTTEEEEEEEESSEEEEEEEEEPSS-EEEEEEEEEEEEEEEEEEE-

Organism: Cryphonectria parasitica (strain ATCC 38755 / EP155) (NCBI:txid660469)

pLDDT: mean 91.25, std 15.51, range [21.0, 98.94]